Protein 5MNT (pdb70)

GO terms:
  GO:0039635 symbiont-mediated suppression of host peptidoglycan biosynthetic process (P, IDA)
  GO:0039640 viral release via suppression of host peptidoglycan biosynthetic process (P, IDA)
  GO:0039636 symbiont-mediated suppression of host cell wall biogenesis (P, IDA)
  GO:0044659 viral release from host cell by cytolysis (P, IMP)

Organism: Escherichia virus Qbeta (NCBI:txid39803)

Radius of gyration: 61.17 Å; Cα contacts (8 Å, |Δi|>4): 3006; chains: 4; bounding box: 203×213×91 Å

B-factor: mean 96.81, std 23.83, range [30.0, 213.88]

Nearest PDB structures (foldseek):
  5mnt-assembly3_C  TM=9.776E-01  e=1.736E-72  Qubevirus durum
  7nyd-assembly1_E  TM=1.630E-01  e=8.146E-01  Homo sapiens
  8a1d-assembly1_D  TM=1.381E-01  e=6.608E-01  Mus musculus
  7pag-assembly1_A  TM=1.571E-01  e=1.238E+00  Mus musculus
  5mnt-assembly3_C  TM=1.002E+00  e=6.779E-82  Qubevirus durum

Foldseek 3Di:
DPPDWQQWDQDPPGFTAGPCCCQFVNDKDKDQPDDQQKKWKAWDFLRDGDTDIDGADGRKIWIWHDDTDFDAFAQPHDTFHGWIWTATQWWKKFKFKWFWDDDDPSRTITMTIGRHMDTFHAPQDDDDVVVWLVVVLVCQVCVCVPCVVLVVVLLVLLLVLLVLVVLLLQLVVCVVVVPLVSNLVSLQVQDPDGDDDPPDDDSLVCSLPSCPVSLVVNLVSLVVSVVSLVVVQVSQKDKTWDKDKDKTKDWQDDDDPPQWIKIKIWIKIKMKMKIWGKWQQPRRPDPRVVLHDDPVLSNCLSCVSVPPDDPCSVPPPLCVVLVSLLSNLSSLLSSLSGLAHIATDKMKIKIWMGTDDMDMWMAGPNHTTDMDMDMDIDGITITIHMDRDDPSNDDDSNVVCVSVSVSSNVSSVVSVPRDD/DDPVDFDQWDADPVRFIFGPVCCQFPFDKDKDFDPPQQWKAKAWDFLNRGGRDIGGADDGWIWIWGDDGDWFALALLTDTFHGWIWTHTQWWKKFWFKWKWFDDPDSGTTTITMGGHMDTFHDCLDDDVCVVWVVVQVVCQVCVCVVCVVLLVVLLVLLLVLLVLLLLLLQLVVCVVVVDPVSNVVSLCVPVVDDDDDPDDDDSLVCSLPSCVVSLVVNLVSLVVNVVSLSVVLVVQKDKDKDKDKDKTKADFDDPPPLQWTKIWIWMKMKMKMKMWGKFAPPRRRPDGPPDRDDPVLSNCLSCVSVPDPDCCSVPPVLCVVLVSLLSVLVVLLSSLRRLHRIDTDWMKMKIWMGTDDIDMAIDSDHRRIDMDIDMDIDRITITIHTDDDDPDDHNDCNVVRVSSNVSSVVSSVSSVPRDD/DVVDWQQWDADDVRFIAGPVCLFFPADKDKDQPPPQQWKFKAWDFLNRGGTDIGGADRRWIWIWRDDGDHAALAPLRHTFHGWIWTGIQWWKKFKWKWWWDDPPPSRTIIMIMGRHMDTFHAPQDDDCVVVWVVVQVVCQVCVCVVCVVLVVVLLVLLLVLLVLLVLLQQLLVCLVVVVLVSNVVSLCVVVVDDPCPVDDDRSLVVSLVSCVVSLLVNLVSLVVNVVSLSVVQVVQKDKTKDKDKDKTWDWADCPPPAFKIKTWIFIKIKMKMKMWGKWQAPRRNPDGPVPDDDPVLSSCLSCQSVDPVNVCSVPPVQCSVLVSLLSNLVVLVSSLSGLAHIDTDWMKIKIWMGTDDIDMWMDGPPHTTDMDMDMDTDGITITMHIDDDPPDDHHDSSVVSVSSSVSSVVSSVSSVPGHD/DPDWQQWDADDVGFIFGPVCLFFPADKDKDFPPPQQWKFKAWAWLNRGGTDIGTADGPKIWIWHDDTDHDCLAPLGRHFHGWIWGGTPWWKWFKWKWWWFDDDPRTTIIIIMGGHMDTFHAPFDDDDLVVWLVVVVVCLVCVCVPCVVLLVVLLVLLLVLLVLVVLLQQLLVCLVVVNLVSNLVSLCVQDPNPPDDPDSPRSLVCSQVSCPSSLVVQLVSLVVSVVSLSVVQVVQKDKDKDKDKDKTWDWQDCPPPAFKIKTWIFIKIKMKMKMWGKWAQPARRVPGPPPDDDVVLSNCLSCVSVDPVDPCSVPPVLCVVLVSLLSNLVNLVSSLRGLHNIDTNWMKMKIWMGTDGMDMWMGGPNHTIDMDMDMGTDRTTITMHIDPDDSPDDHDCSVVSVSVSVSSVVSSVVSVPGDD

Secondary structure (DSSP, 8-state):
-TTS-SSEEE-TTS-EEE-HHHHHSPPPEEE---S--EEEEEEEESS-EEEEEEE------EEE--------SSTTPPPPP--EEEEESSEEEEEEEEEEEEETTTEEEEEEEESEEEEE--------HHHHHHHHHHHHHHHHHHHHHHHHHHHHHHHHHHHHHHHHHHHHHHHHHT-HHHHHHHHHTT-SS-----SS--HHHHHHHHTHHHHHHHHHHHHHHHHHHHHHHHTTEEEEEEEEEEEEEEEEE--STTS-EEEEEEEEEEEEEEEEEEEETTTTTT--TTTSPPHHHHHHHHHTTT-SS-THHHH-HHHHHHHHHHHHHHHHHHHHGGGTSEEEEEEEEEEEEEEEEEEEEEEETTEEEEEEEEEEEEE--EEEEE----TT----HHHHSHHHHHHHHHHHHHHHT---/--SSS-TTEEE-TTS-EEE-HHHHHSPPPEEE---S--EEEEEEEETTB--EEEEE------EEEPPP-----SSTT---PPPPEEEEESSEEEEEEEEEEEE-STT-EEEEEEEEEEEEE--------HHHHHHHHHHHHHHHHHHHHHHHHHHHHHHHHHHHHHHHHHHHHHHHHH--HHHHHHHHHTTT-S----SS---HHHHHHHHTHHHHHHHHHHHHHHHHHHHHHHGGGEEEEEE---EEEEEEEE-SSSSS--EEEEEEEEEEEEEEEEEEETTTTTT---TTPPPHHHHHHHHTTTT-SS-SHHHH-HHHHHHHHHHHHHHHHHHHHTTSTTEEEEEEEEEEEEEEEEEEEE--SSSS--EEEEEEEEEE--EEEEE-----SPPPP-HHHHHHHHHHHHHHHHHHHT---/-TTS-TTEEE-TTS-EEE-HHHHHSPPPEEE---S--EEEEEEEESS-EEEEEEE------EEEPPP-----SSTT---PPPPEEEEESEEEEEEEEEEEEE-SSS-EEEEEEEEEEEEEE-------HHHHHHHHHHHHHTHHHHHHHHHHHHHHHHHHHHHHHHHHHHHHHHHHHT-HHHHHHHHHHHH-S-----S---HHHHHHHHTHHHHHHHHHHHHHHHHHHHHHHTTSEEEEEEEEEEEEEEEEE-SSTTT-EEEEEEEEEEEEEEEEEEEETTTGGG--TTTSPPHHHHHHHHTSSS-TT---TTTSHHHHHHHHHHHHHHHHHHHHHTTTSEEEEEEEEEE--EEEEEEEEEEETTEEEEEEEEEEEEE--EEEEE----SS----HHHHHHHHHHHHHHHHHHHHS---/--S-TTEEEPTTS-EEE-HHHHHSPPPEEE---S--EEEEEEEESS-EEEEEEEPP----EEE--------SBTTB--PPP-EEEEESSEEEEEEEEEEE--SSS--EEEEEEEEEEEE--------HHHHHHHHHHHHHSHHHHHHHHHHHHHHHHHHHHHHHHHHHHHHHHHHHT-HHHHHHHHHTTTTT----S----HHHHHHHHSHHHHHHHHHHHHHHHHHHHHHHGGGEEEEEEEEEEEEEEEEE-SSTTT-EEEEEEEEEEEEEEEEEEEETTTGGG--SSSPPPHHHHHHHHTTTT-SS--HHHH-HHHHHHHHHHHHHHHHHHHHHTTTTEEEEEEEEEEEEEEEEEEEEEEETTEEEEEEEEEEEEE--EEEEE--SPPS-----HHHHHHHHHHHHHHHHHHHS---

Sequence (1680 aa):
SPKLPRGLRFGADNEILNDFQELWFPDLFIESSDTHPWYTLKGRVLNAHLDDRLPNVGGRQVRRTPHRVTVPIASSGLRPVTTVQYDPAALSFLLNARVDWDFGNGDSANLVINDFLFRTFAPKEFDFSNSLVPRYTQAFSAFNAKYGTMIGEGLETIKYLGLLLRRLREGYRAVKRGDLRALRRVIQSYHNGKWKPATAGNLWLEFRYGLMPLFYDIRDVMLDWQNRHDKIQRLLRFSVGHGEDYVVEFDNLYPAVAYFKLKGEITLERRHRHGISYANREGYAVFDNGSLRPVSDWKELATAFINPHEVAWELTPYSFVVDWFLNVGDILAQQGQLYHNIDIVDGFDRRDIRLKSFTIKGERNGRPVNVSASLSAVDLFYSRLHTSNLPFATLDLDTTFSSFKHVLDSIFLLTQRVKRGSPKLPRGLRFGADNEILNDFQELWFPDLFIESSDTHPWYTLKGRVLNAHLDDRLPNVGGRQVRRTPHRVTVPIASSGLRPVTTVQYDPAALSFLLNARVDWDFGNGDSANLVINDFLFRTFAPKEFDFSNSLVPRYTQAFSAFNAKYGTMIGEGLETIKYLGLLLRRLREGYRAVKRGDLRALRRVIQSYHNGKWKPATAGNLWLEFRYGLMPLFYDIRDVMLDWQNRHDKIQRLLRFSVGHGEDYVVEFDNLYPAVAYFKLKGEITLERRHRHGISYANREGYAVFDNGSLRPVSDWKELATAFINPHEVAWELTPYSFVVDWFLNVGDILAQQGQLYHNIDIVDGFDRRDIRLKSFTIKGERNGRPVNVSASLSAVDLFYSRLHTSNLPFATLDLDTTFSSFKHVLDSIFLLTQRVKRSPKLPRGLRFGADNEILNDFQELWFPDLFIESSDTHPWYTLKGRVLNAHLDDRLPNVGGRQVRRTPHRVTVPIASSGLRPVTTVQYDPAALSFLLNARVDWDFGNGDSANLVINDFLFRTFAPKEFDFSNSLVPRYTQAFSAFNAKYGTMIGEGLETIKYLGLLLRRLREGYRAVKRGDLRALRRVIQSYHNGKWKPATAGNLWLEFRYGLMPLFYDIRDVMLDWQNRHDKIQRLLRFSVGHGEDYVVEFDNLYPAVAYFKLKGEITLERRHRHGISYANREGYAVFDNGSLRPVSDWKELATAFINPHEVAWELTPYSFVVDWFLNVGDILAQQGQLYHNIDIVDGFDRRDIRLKSFTIKGERNGRPVNVSASLSAVDLFYSRLHTSNLPFATLDLDTTFSSFKHVLDSIFLLTQRVKRPKLPRGLRFGADNEILNDFQELWFPDLFIESSDTHPWYTLKGRVLNAHLDDRLPNVGGRQVRRTPHRVTVPIASSGLRPVTTVQYDPAALSFLLNARVDWDFGNGDSANLVINDFLFRTFAPKEFDFSNSLVPRYTQAFSAFNAKYGTMIGEGLETIKYLGLLLRRLREGYRAVKRGDLRALRRVIQSYHNGKWKPATAGNLWLEFRYGLMPLFYDIRDVMLDWQNRHDKIQRLLRFSVGHGEDYVVEFDNLYPAVAYFKLKGEITLERRHRHGISYANREGYAVFDNGSLRPVSDWKELATAFINPHEVAWELTPYSFVVDWFLNVGDILAQQGQLYHNIDIVDGFDRRDIRLKSFTIKGERNGRPVNVSASLSAVDLFYSRLHTSNLPFATLDLDTTFSSFKHVLDSIFLLTQRVKR

Solvent-accessible surface area: 82386 Å² total; per-residue (Å²): 73,128,187,38,75,109,0,21,95,78,15,101,125,112,26,72,5,9,27,39,127,34,0,28,128,10,118,80,96,85,52,65,66,80,75,61,68,111,12,37,1,121,13,154,2,75,157,52,134,26,93,69,154,44,91,19,90,36,66,22,97,1,118,78,11,22,159,19,66,8,16,34,12,11,16,76,15,116,135,6,34,28,7,35,29,48,24,1,63,25,0,0,0,15,1,53,2,106,0,48,18,126,49,60,164,62,38,44,5,67,0,50,0,55,51,17,8,11,60,11,141,7,5,57,156,22,93,16,52,122,33,5,39,74,118,3,67,127,33,3,81,42,1,81,85,133,60,35,113,60,10,30,93,0,17,109,14,0,95,91,0,8,92,1,0,111,98,0,41,96,0,5,131,1,1,60,107,0,30,8,150,9,0,17,155,24,2,33,86,40,4,113,35,186,47,81,68,57,62,42,12,20,16,26,50,5,0,29,17,0,0,8,21,0,0,28,57,0,44,79,14,0,45,55,0,21,86,62,6,46,91,0,38,145,20,6,148,23,58,14,13,39,30,87,75,74,83,11,110,9,65,83,19,113,0,1,119,72,93,5,57,0,82,1,68,0,48,0,40,33,68,5,65,19,1,8,28,14,16,9,119,90,17,68,54,86,31,52,39,69,73,38,67,88,90,60,44,7,94,108,15,0,24,22,1,6,48,1,30,49,112,20,16,75,56,55,1,10,26,34,0,5,56,6,0,64,48,0,0,65,12,0,20,45,16,0,68,11,3,66,39,16,55,29,5,3,2,37,42,32,40,10,5,88,58,89,88,45,74,33,120,8,69,25,156,63,128,111,14,105,34,76,36,59,24,53,38,34,1,40,9,63,4,48,75,25,37,53,97,19,109,89,37,94,29,82,4,47,94,39,0,65,55,2,52,143,20,0,39,57,6,52,108,3,0,88,133,10,130,152,75,26,137,169,32,74,108,0,19,72,62,15,98,131,101,30,76,5,3,17,31,113,27,0,24,130,12,109,75,93,97,46,67,63,71,77,60,62,105,19,26,3,102,30,128,10,60,138,53,118,72,114,52,157,54,100,14,42,43,73,21,103,0,111,84,10,19,164,21,65,28,18,23,5,12,26,59,34,14,126,3,39,18,10,35,26,43,21,7,68,27,0,2,0,18,2,60,3,160,2,55,3,133,100,43,144,67,32,58,3,73,11,40,0,50,54,19,11,19,69,9,170,4,14,70,133,15,90,16,57,116,34,6,51,71,98,5,79,121,40,19,87,44,7,111,88,125,60,24,110,51,15,40,93,0,29,116,12,0,120,92,0,3,84,0,0,121,67,0,35,81,0,1,79,0,1,58,113,0,31,7,142,19,0,48,145,7,4,59,55,24,7,115,34,186,48,155,62,107,22,48,14,21,14,21,45,8,0,19,24,1,0,3,16,0,0,17,45,0,42,71,14,0,45,58,0,13,76,48,6,61,111,0,20,165,18,2,157,32,72,14,18,66,34,81,76,86,85,21,129,9,112,84,18,98,3,13,140,74,95,2,36,1,61,9,60,1,43,0,21,31,60,6,95,16,1,3,15,1,5,15,113,124,34,46,28,80,42,65,27,75,103,76,63,82,107,56,32,6,102,116,17,0,30,24,0,3,47,2,47,50,111,14,15,79,69,67,1,8,28,33,0,5,52,9,0,74,50,0,0,63,10,0,31,51,18,0,78,16,0,64,32,3,45,37,13,2,2,40,29,44,40,10,5,112,54,97,72,60,42,34,114,4,75,46,96,75,196,18,26,76,40,78,23,74,28,57,30,38,2,47,2,67,5,52,79,24,31,87,132,37,124,32,98,50,45,78,0,47,102,56,0,34,45,1,22,131,18,1,63,58,2,52,92,12,0,73,149,5,131,167,72,143,174,38,70,116,0,19,93,57,14,97,130,102,29,85,2,1,32,36,104,30,0,42,130,22,108,85,95,87,48,70,72,74,71,60,70,110,12,35,6,96,26,83,2,65,140,44,155,41,116,63,163,42,92,21,73,51,60,17,91,0,104,89,13,29,155,18,58,20,18,35,1,9,26,43,40,7,128,5,26,20,8,38,28,47,28,1,60,24,0,0,0,20,0,57,5,106,0,43,10,104,58,65,119,64,31,16,3,48,0,42,0,46,56,20,5,13,55,12,146,8,8,55,159,18,89,22,59,124,44,6,48,67,128,2,77,123,37,14,91,43,8,105,90,140,62,28,116,57,16,29,95,0,31,111,24,0,98,98,0,1,90,1,0,94,96,0,34,97,0,0,76,0,5,86,154,46,57,42,195,26,0,34,150,12,0,53,62,39,19,136,36,140,11,129,8,90,70,86,31,66,35,25,29,0,0,26,0,0,0,19,35,0,2,36,47,2,30,74,17,0,55,50,0,21,90,63,12,61,106,1,16,173,19,5,140,29,60,11,1,50,26,75,76,78,82,10,137,11,65,94,17,106,0,1,112,83,79,4,37,0,70,7,80,0,36,0,43,24,64,2,67,21,0,12,15,4,5,16,118,138,33,55,45,91,28,52,37,74,82,66,68,73,89,60,40,2,105,114,24,1,29,19,8,7,26,16,14,55,57,20,6,87,87,57,20,72,23,29,1,2,60,9,0,56,47,0,0,69,6,0,43,60,6,4,57,10,0,66,27,5,53,21,7,2,1,45,32,44,49,11,6,106,49,120,60,60,65,32,114,8,56,36,134,67,151,108,14,94,29,82,30,77,21,63,42,36,1,37,8,69,5,51,82,30,44,51,99,103,116,35,93,41,53,82,1,39,90,61,1,24,44,2,41,110,26,2,64,46,3,52,100,2,0,72,131,2,115,174,153,180,33,67,108,0,19,106,72,6,99,137,108,34,83,4,9,34,41,116,45,0,21,117,18,116,69,86,91,43,71,73,73,66,58,69,112,16,57,6,121,22,85,0,71,128,46,146,36,104,65,162,53,91,17,73,34,74,13,94,0,108,54,3,21,146,28,84,23,33,37,14,14,24,47,23,115,107,5,37,24,6,39,28,53,29,2,67,27,0,0,0,14,0,51,3,120,0,37,5,111,37,86,112,79,30,33,3,58,1,52,0,62,56,23,7,8,61,10,140,9,7,49,149,14,98,24,62,138,39,8,58,75,123,7,60,126,47,16,90,42,13,109,92,140,77,35,110,48,19,36,83,0,34,127,14,0,116,100,0,6,69,2,4,132,91,0,24,99,0,0,70,1,7,70,141,51,48,47,207,31,0,24,194,16,0,50,76,40,29,147,48,108,8,141,20,115,77,58,49,73,30,30,45,0,0,24,1,0,0,18,26,0,3,45,54,0,34,74,16,0,53,48,0,15,84,53,9,36,113,0,10,118,17,13,116,36,65,18,15,49,36,80,73,90,72,10,130,10,61,98,18,110,2,2,133,84,75,3,40,0,82,13,83,0,36,0,31,36,59,6,68,20,0,6,28,8,4,14,124,142,26,53,44,96,45,42,45,75,77,63,65,76,73,58,46,2,112,125,22,1,26,22,3,15,26,3,23,54,44,16,21,89,82,67,18,67,28,25,0,10,63,8,2,72,44,0,0,65,10,0,33,57,12,4,93,15,0,56,37,7,48,41,18,5,2,32,39,52,58,10,5,87,46,121,60,46,86,33,143,5,59,28,129,69,137,103,11,73,35,81,30,67,27,65,42,35,2,34,5,56,1,48,81,31,34,90,124,137,28,203,32,69,38,87,4,45,100,62,2,38,34,0,42,124,16,1,60,58,9,68,91,27,1,89,118,12,153,174

Structure (mmCIF, N/CA/C/O backbone):
data_5MNT
#
_entry.id   5MNT
#
_cell.length_a   112.789
_cell.length_b   232.515
_cell.length_c   353.473
_cell.angle_alpha   90.00
_cell.angle_beta   90.00
_cell.angle_gamma   90.00
#
_symmetry.space_group_name_H-M   'C 2 2 21'
#
loop_
_atom_site.group_PDB
_atom_site.id
_atom_site.type_symbol
_atom_site.label_atom_id
_atom_site.label_alt_id
_atom_site.label_comp_id
_atom_site.label_asym_id
_atom_site.label_entity_id
_atom_site.label_seq_id
_atom_site.pdbx_PDB_ins_code
_atom_site.Cartn_x
_atom_site.Cartn_y
_atom_site.Cartn_z
_atom_site.occupancy
_atom_site.B_iso_or_equiv
_atom_site.auth_seq_id
_atom_site.auth_comp_id
_atom_site.auth_asym_id
_atom_site.auth_atom_id
_atom_site.pdbx_PDB_model_num
ATOM 1 N N . SER A 1 2 ? 45.072 -35.511 3.085 1.00 137.72 0 SER A N 1
ATOM 2 C CA . SER A 1 2 ? 45.839 -34.283 2.701 1.00 132.75 0 SER A CA 1
ATOM 3 C C . SER A 1 2 ? 46.865 -33.915 3.790 1.00 137.67 0 SER A C 1
ATOM 4 O O . SER A 1 2 ? 46.462 -33.741 4.950 1.00 128.59 0 SER A O 1
ATOM 7 N N . PRO A 1 3 ? 48.182 -33.805 3.432 1.00 138.63 1 PRO A N 1
ATOM 8 C CA . PRO A 1 3 ? 49.223 -33.379 4.386 1.00 125.41 1 PRO A CA 1
ATOM 9 C C . PRO A 1 3 ? 48.820 -32.219 5.289 1.00 113.19 1 PRO A C 1
ATOM 10 O O . PRO A 1 3 ? 48.043 -31.355 4.883 1.00 113.65 1 PRO A O 1
ATOM 14 N N . LYS A 1 4 ? 49.382 -32.220 6.493 1.00 102.07 2 LYS A N 1
ATOM 15 C CA . LYS A 1 4 ? 48.952 -31.389 7.629 1.00 102.86 2 LYS A CA 1
ATOM 16 C C . LYS A 1 4 ? 47.693 -31.875 8.343 1.00 103.03 2 LYS A C 1
ATOM 17 O O . LYS A 1 4 ? 47.351 -31.297 9.378 1.00 111.50 2 LYS A O 1
ATOM 23 N N . LEU A 1 5 ? 47.016 -32.914 7.832 1.00 100.44 3 LEU A N 1
ATOM 24 C CA . LEU A 1 5 ? 45.749 -33.382 8.420 1.00 98.96 3 LEU A CA 1
ATOM 25 C C . LEU A 1 5 ? 45.644 -34.906 8.490 1.00 90.28 3 LEU A C 1
ATOM 26 O O . LEU A 1 5 ? 46.196 -35.599 7.633 1.00 93.51 3 LEU A O 1
ATOM 31 N N . PRO A 1 6 ? 44.937 -35.435 9.515 1.00 83.05 4 PRO A N 1
ATOM 32 C CA . PRO A 1 6 ? 44.592 -36.849 9.536 1.00 85.28 4 PRO A CA 1
ATOM 33 C C . PRO A 1 6 ? 43.814 -37.319 8.319 1.00 87.95 4 PRO A C 1
ATOM 34 O O . PRO A 1 6 ? 43.417 -36.520 7.476 1.00 91.35 4 PRO A O 1
ATOM 38 N N . ARG A 1 7 ? 43.582 -38.619 8.258 1.00 90.84 5 ARG A N 1
ATOM 39 C CA . ARG A 1 7 ? 43.096 -39.250 7.046 1.00 94.87 5 ARG A CA 1
ATOM 40 C C . ARG A 1 7 ? 41.727 -38.684 6.650 1.00 99.58 5 ARG A C 1
ATOM 41 O O . ARG A 1 7 ? 41.525 -38.216 5.524 1.00 101.36 5 ARG A O 1
ATOM 49 N N . GLY A 1 8 ? 40.807 -38.680 7.603 1.00 104.96 6 GLY A N 1
ATOM 50 C CA . GLY A 1 8 ? 39.415 -38.348 7.318 1.00 107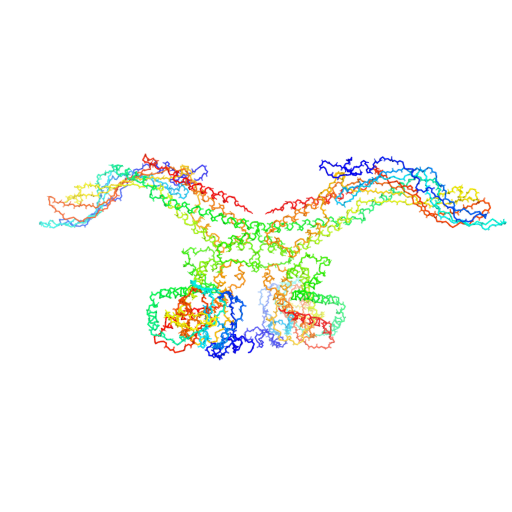.13 6 GLY A CA 1
ATOM 51 C C . GLY A 1 8 ? 39.129 -36.881 7.080 1.00 104.11 6 GLY A C 1
ATOM 52 O O . GLY A 1 8 ? 38.127 -36.554 6.446 1.00 102.93 6 GLY A O 1
ATOM 53 N N . LEU A 1 9 ? 39.998 -36.002 7.576 1.00 102.95 7 LEU A N 1
ATOM 54 C CA . LEU A 1 9 ? 39.808 -34.559 7.423 1.00 107.00 7 LEU A CA 1
ATOM 55 C C . LEU A 1 9 ? 40.416 -33.991 6.125 1.00 110.73 7 LEU A C 1
ATOM 56 O O . LEU A 1 9 ? 41.138 -34.690 5.403 1.00 114.69 7 LEU A O 1
ATOM 61 N N . ARG A 1 10 ? 40.070 -32.732 5.832 1.00 110.50 8 ARG A N 1
ATOM 62 C CA . ARG A 1 10 ? 40.554 -31.989 4.652 1.00 111.73 8 ARG A CA 1
ATOM 63 C C . ARG A 1 10 ? 40.339 -30.493 4.878 1.00 115.41 8 ARG A C 1
ATOM 64 O O . ARG A 1 10 ? 39.364 -30.107 5.522 1.00 118.28 8 ARG A O 1
ATOM 72 N N . PHE A 1 11 ? 41.236 -29.653 4.354 1.00 120.67 9 PHE A N 1
ATOM 73 C CA . PHE A 1 11 ? 41.072 -28.196 4.484 1.00 122.46 9 PHE A CA 1
ATOM 74 C C . PHE A 1 11 ? 39.993 -27.717 3.502 1.00 126.23 9 PHE A C 1
ATOM 75 O O . PHE A 1 11 ? 39.902 -28.219 2.377 1.00 129.05 9 PHE A O 1
ATOM 83 N N . GLY A 1 12 ? 39.171 -26.767 3.951 1.00 126.26 10 GLY A N 1
ATOM 84 C CA . GLY A 1 12 ? 38.082 -26.200 3.144 1.00 126.01 10 GLY A CA 1
ATOM 85 C C . GLY A 1 12 ? 38.524 -25.055 2.245 1.00 128.48 10 GLY A C 1
ATOM 86 O O . GLY A 1 12 ? 39.712 -24.908 1.950 1.00 126.29 10 GLY A O 1
ATOM 87 N N . ALA A 1 13 ? 37.558 -24.248 1.807 1.00 132.60 11 ALA A N 1
ATOM 88 C CA . ALA A 1 13 ? 37.834 -23.076 0.961 1.00 132.55 11 ALA A CA 1
ATOM 89 C C . ALA A 1 13 ? 38.545 -21.938 1.731 1.00 136.85 11 ALA A C 1
ATOM 90 O O . ALA A 1 13 ? 39.449 -21.300 1.184 1.00 134.08 11 ALA A O 1
ATOM 92 N N . ASP A 1 14 ? 38.128 -21.694 2.981 1.00 137.94 12 ASP A N 1
ATOM 93 C CA . ASP A 1 14 ? 38.803 -20.755 3.908 1.00 128.33 12 ASP A CA 1
ATOM 94 C C . ASP A 1 14 ? 39.537 -21.512 5.019 1.00 123.97 12 ASP A C 1
ATOM 95 O O . ASP A 1 14 ? 39.452 -21.146 6.195 1.00 119.55 12 ASP A O 1
ATOM 100 N N . ASN A 1 15 ? 40.263 -22.561 4.630 1.00 124.67 13 ASN A N 1
ATOM 101 C CA . ASN A 1 15 ? 41.031 -23.405 5.550 1.00 127.27 13 ASN A CA 1
ATOM 102 C C . ASN A 1 15 ? 40.260 -23.756 6.831 1.00 130.85 13 ASN A C 1
ATOM 103 O O . ASN A 1 15 ? 40.700 -23.476 7.951 1.00 135.99 13 ASN A O 1
ATOM 108 N N . GLU A 1 16 ? 39.084 -24.347 6.618 1.00 128.27 14 GLU A N 1
ATOM 109 C CA . GLU A 1 16 ? 38.239 -24.914 7.675 1.00 120.55 14 GLU A CA 1
ATOM 110 C C . GLU A 1 16 ? 38.599 -26.402 7.884 1.00 116.22 14 GLU A C 1
ATOM 111 O O . GLU A 1 16 ? 39.278 -26.997 7.054 1.00 114.83 14 GLU A O 1
ATOM 117 N N . ILE A 1 17 ? 38.125 -27.001 8.975 1.00 111.66 15 ILE A N 1
ATOM 118 C CA . ILE A 1 17 ? 38.370 -28.440 9.271 1.00 106.46 15 ILE A CA 1
ATOM 119 C C . ILE A 1 17 ? 37.265 -29.385 8.712 1.00 106.36 15 ILE A C 1
ATOM 120 O O . ILE A 1 17 ? 36.437 -29.912 9.469 1.00 98.42 15 ILE A O 1
ATOM 125 N N . LEU A 1 18 ? 37.274 -29.618 7.390 1.00 108.97 16 LEU A N 1
ATOM 126 C CA . LEU A 1 18 ? 36.190 -30.372 6.706 1.00 105.55 16 LEU A CA 1
ATOM 127 C C . LEU A 1 18 ? 36.492 -31.852 6.481 1.00 105.07 16 LEU A C 1
ATOM 128 O O . LEU A 1 18 ? 37.630 -32.232 6.213 1.00 112.61 16 LEU A O 1
ATOM 133 N N . ASN A 1 19 ? 35.441 -32.667 6.541 1.00 96.52 17 ASN A N 1
ATOM 134 C CA . ASN A 1 19 ? 35.548 -34.104 6.339 1.00 88.95 17 ASN A CA 1
ATOM 135 C C . ASN A 1 19 ? 35.815 -34.399 4.880 1.00 89.06 17 ASN A C 1
ATOM 136 O O . ASN A 1 19 ? 35.060 -33.954 4.016 1.00 92.05 17 ASN A O 1
ATOM 141 N N . ASP A 1 20 ? 36.903 -35.122 4.613 1.00 86.92 18 ASP A N 1
ATOM 142 C CA . ASP A 1 20 ? 37.212 -35.595 3.271 1.00 87.37 18 ASP A CA 1
ATOM 143 C C . ASP A 1 20 ? 36.265 -36.743 2.981 1.00 90.13 18 ASP A C 1
ATOM 144 O O . ASP A 1 20 ? 36.529 -37.888 3.352 1.00 92.18 18 ASP A O 1
ATOM 149 N N . PHE A 1 21 ? 35.150 -36.426 2.331 1.00 93.48 19 PHE A N 1
ATOM 150 C CA . PHE A 1 21 ? 34.127 -37.429 2.067 1.00 92.98 19 PHE A CA 1
ATOM 151 C C . PHE A 1 21 ? 34.599 -38.480 1.074 1.00 94.01 19 PHE A C 1
ATOM 152 O O . PHE A 1 21 ? 34.199 -39.636 1.192 1.00 102.85 19 PHE A O 1
ATOM 160 N N . GLN A 1 22 ? 35.471 -38.106 0.135 1.00 93.33 20 GLN A N 1
ATOM 161 C CA . GLN A 1 22 ? 36.017 -39.084 -0.816 1.00 99.16 20 GLN A CA 1
ATOM 162 C C . GLN A 1 22 ? 36.885 -40.146 -0.110 1.00 98.84 20 GLN A C 1
ATOM 163 O O . GLN A 1 22 ? 36.985 -41.278 -0.591 1.00 103.62 20 GLN A O 1
ATOM 169 N N . GLU A 1 23 ? 37.486 -39.783 1.027 1.00 95.13 21 GLU A N 1
ATOM 170 C CA . GLU A 1 23 ? 38.283 -40.715 1.837 1.00 92.81 21 GLU A CA 1
ATOM 171 C C . GLU A 1 23 ? 37.447 -41.521 2.834 1.00 88.27 21 GLU A C 1
ATOM 172 O O . GLU A 1 23 ? 37.713 -42.696 3.046 1.00 87.28 21 GLU A O 1
ATOM 178 N N . LEU A 1 24 ? 36.462 -40.885 3.462 1.00 86.92 22 LEU A N 1
ATOM 179 C CA . LEU A 1 24 ? 35.562 -41.580 4.392 1.00 84.27 22 LEU A CA 1
ATOM 180 C C . LEU A 1 24 ? 34.688 -42.596 3.700 1.00 84.93 22 LEU A C 1
ATOM 181 O O . LEU A 1 24 ? 34.538 -43.709 4.187 1.00 90.34 22 LEU A O 1
ATOM 186 N N . TRP A 1 25 ? 34.095 -42.190 2.580 1.00 84.31 23 TRP A N 1
ATOM 187 C CA . TRP A 1 25 ? 33.108 -43.004 1.890 1.00 83.04 23 TRP A CA 1
ATOM 188 C C . TRP A 1 25 ? 33.662 -43.955 0.835 1.00 83.49 23 TRP A C 1
ATOM 189 O O . TRP A 1 25 ? 33.133 -45.046 0.705 1.00 91.24 23 TRP A O 1
ATOM 200 N N . PHE A 1 26 ? 34.718 -43.590 0.108 1.00 82.25 24 PHE A N 1
ATOM 201 C CA . PHE A 1 26 ? 35.266 -44.491 -0.931 1.00 83.30 24 PHE A CA 1
ATOM 202 C C . PHE A 1 26 ? 36.761 -44.770 -0.753 1.00 78.33 24 PHE A C 1
ATOM 203 O O . PHE A 1 26 ? 37.540 -44.615 -1.696 1.00 79.95 24 PHE A O 1
ATOM 211 N N . PRO A 1 27 ? 37.161 -45.236 0.448 1.00 73.01 25 PRO A N 1
ATOM 212 C CA . PRO A 1 27 ? 38.578 -45.349 0.786 1.00 72.11 25 PRO A CA 1
ATOM 213 C C . PRO A 1 27 ? 39.270 -46.414 -0.022 1.00 71.52 25 PRO A C 1
ATOM 214 O O . PRO A 1 27 ? 38.616 -47.335 -0.504 1.00 71.16 25 PRO A O 1
ATOM 218 N N . ASP A 1 28 ? 40.583 -46.280 -0.162 1.00 74.98 26 ASP A N 1
ATOM 219 C CA . ASP A 1 28 ? 41.386 -47.299 -0.814 1.00 79.80 26 ASP A CA 1
ATOM 220 C C . ASP A 1 28 ? 41.556 -48.432 0.189 1.00 76.71 26 ASP A C 1
ATOM 221 O O . ASP A 1 28 ? 41.737 -48.189 1.386 1.00 72.04 26 ASP A O 1
ATOM 226 N N . LEU A 1 29 ? 41.464 -49.661 -0.314 1.00 78.18 27 LEU A N 1
ATOM 227 C CA . LEU A 1 29 ? 41.554 -50.881 0.495 1.00 79.05 27 LEU A CA 1
ATOM 228 C C . LEU A 1 29 ? 42.950 -51.486 0.392 1.00 77.15 27 LEU A C 1
ATOM 229 O O . LEU A 1 29 ? 43.439 -51.705 -0.711 1.00 85.13 27 LEU A O 1
ATOM 234 N N . PHE A 1 30 ? 43.576 -51.770 1.533 1.00 72.42 28 PHE A N 1
ATOM 235 C CA . PHE A 1 30 ? 44.851 -52.495 1.573 1.00 70.40 28 PHE A CA 1
ATOM 236 C C . PHE A 1 30 ? 44.634 -53.897 2.120 1.00 69.79 28 PHE A C 1
ATOM 237 O O . PHE A 1 30 ? 43.750 -54.101 2.949 1.00 74.68 28 PHE A O 1
ATOM 245 N N . ILE A 1 31 ? 45.441 -54.856 1.667 1.00 69.00 29 ILE A N 1
ATOM 246 C CA . ILE A 1 31 ? 45.339 -56.243 2.133 1.00 70.13 29 ILE A CA 1
ATOM 247 C C . ILE A 1 31 ? 46.288 -56.464 3.285 1.00 68.91 29 ILE A C 1
ATOM 248 O O . ILE A 1 31 ? 47.464 -56.153 3.157 1.00 73.31 29 ILE A O 1
ATOM 253 N N . GLU A 1 32 ? 45.794 -57.023 4.390 1.00 69.68 30 GLU A N 1
ATOM 254 C CA . GLU A 1 32 ? 46.647 -57.353 5.532 1.00 73.34 30 GLU A CA 1
ATOM 255 C C . GLU A 1 32 ? 46.780 -58.840 5.710 1.00 72.56 30 GLU A C 1
ATOM 256 O O . GLU A 1 32 ? 45.808 -59.516 6.028 1.00 73.04 30 GLU A O 1
ATOM 262 N N . SER A 1 33 ? 48.014 -59.316 5.569 1.00 74.06 31 SER A N 1
ATOM 263 C CA . SER A 1 33 ? 48.358 -60.730 5.677 1.00 71.85 31 SER A CA 1
ATOM 264 C C . SER A 1 33 ? 49.135 -61.051 6.943 1.00 69.79 31 SER A C 1
ATOM 265 O O . SER A 1 33 ? 49.567 -62.185 7.132 1.00 68.04 31 SER A O 1
ATOM 268 N N . SER A 1 34 ? 49.312 -60.052 7.797 1.00 71.86 32 SER A N 1
ATOM 269 C CA . SER A 1 34 ? 50.085 -60.179 9.018 1.00 75.17 32 SER A CA 1
ATOM 270 C C . SER A 1 34 ? 49.602 -61.386 9.860 1.00 73.93 32 SER A C 1
ATOM 271 O O . SER A 1 34 ? 48.443 -61.432 10.250 1.00 76.24 32 SER A O 1
ATOM 274 N N . ASP A 1 35 ? 50.481 -62.369 10.091 1.00 74.23 33 ASP A N 1
ATOM 275 C CA . ASP A 1 35 ? 50.143 -63.579 10.871 1.00 74.78 33 ASP A CA 1
ATOM 276 C C . ASP A 1 35 ? 50.013 -63.276 12.359 1.00 74.17 33 ASP A C 1
ATOM 277 O O . ASP A 1 35 ? 51.009 -63.221 13.087 1.00 74.95 33 ASP A O 1
ATOM 282 N N . THR A 1 36 ? 48.772 -63.120 12.797 1.00 72.55 34 THR A N 1
ATOM 283 C CA . THR A 1 36 ? 48.461 -62.647 14.129 1.00 72.46 34 THR A CA 1
ATOM 284 C C . THR A 1 36 ? 48.798 -63.629 15.246 1.00 71.24 34 THR A C 1
ATOM 285 O O . THR A 1 36 ? 49.236 -63.198 16.303 1.00 71.51 34 THR A O 1
ATOM 289 N N . HIS A 1 37 ? 48.566 -64.927 15.041 1.00 71.40 35 HIS A N 1
ATOM 290 C CA . HIS A 1 37 ? 48.776 -65.927 16.107 1.00 72.03 35 HIS A CA 1
ATOM 291 C C . HIS A 1 37 ? 49.642 -67.078 15.608 1.00 71.48 35 HIS A C 1
ATOM 292 O O . HIS A 1 37 ? 49.170 -68.206 15.527 1.00 72.48 35 HIS A O 1
ATOM 299 N N . PRO A 1 38 ? 50.936 -66.803 15.337 1.00 70.60 36 PRO A N 1
ATOM 300 C CA . PRO A 1 38 ? 51.830 -67.710 14.627 1.00 67.88 36 PRO A CA 1
ATOM 301 C C . PRO A 1 38 ? 52.160 -68.997 15.358 1.00 65.97 36 PRO A C 1
ATOM 302 O O . PRO A 1 38 ? 52.607 -69.927 14.709 1.00 64.05 36 PRO A O 1
ATOM 306 N N . TRP A 1 39 ? 51.935 -69.067 16.672 1.00 67.30 37 TRP A N 1
ATOM 307 C CA . TRP A 1 39 ? 52.221 -70.292 17.422 1.00 68.58 37 TRP A CA 1
ATOM 308 C C . TRP A 1 39 ? 51.040 -70.892 18.191 1.00 65.66 37 TRP A C 1
ATOM 309 O O . TRP A 1 39 ? 50.112 -70.194 18.605 1.00 61.49 37 TRP A O 1
ATOM 320 N N . TYR A 1 40 ? 51.129 -72.211 18.362 1.00 67.85 38 TYR A N 1
ATOM 321 C CA . TYR A 1 40 ? 50.195 -73.017 19.143 1.00 71.57 38 TYR A CA 1
ATOM 322 C C . TYR A 1 40 ? 50.945 -74.072 19.939 1.00 74.95 38 TYR A C 1
ATOM 323 O O . TYR A 1 40 ? 52.021 -74.498 19.533 1.00 79.58 38 TYR A O 1
ATOM 332 N N . THR A 1 41 ? 50.362 -74.502 21.054 1.00 78.50 39 THR A N 1
ATOM 333 C CA . THR A 1 41 ? 51.056 -75.370 22.007 1.00 82.68 39 THR A CA 1
ATOM 334 C C . THR A 1 41 ? 50.319 -76.673 22.299 1.00 90.37 39 THR A C 1
ATOM 335 O O . THR A 1 41 ? 49.091 -76.717 22.332 1.00 93.36 39 THR A O 1
ATOM 339 N N . LEU A 1 42 ? 51.106 -77.727 22.499 1.00 98.92 40 LEU A N 1
ATOM 340 C CA . LEU A 1 42 ? 50.652 -78.987 23.062 1.00 104.90 40 LEU A CA 1
ATOM 341 C C . LEU A 1 42 ? 51.394 -79.154 24.398 1.00 119.45 40 LEU A C 1
ATOM 342 O O . LEU A 1 42 ? 52.612 -78.925 24.450 1.00 131.25 40 LEU A O 1
ATOM 347 N N . LYS A 1 43 ? 50.679 -79.525 25.467 1.00 122.85 41 LYS A N 1
ATOM 348 C CA . LYS A 1 43 ? 51.295 -79.742 26.794 1.00 120.96 41 LYS A CA 1
ATOM 349 C C . LYS A 1 43 ? 50.595 -80.850 27.570 1.00 118.52 41 LYS A C 1
ATOM 350 O O . LYS A 1 43 ? 49.747 -80.582 28.431 1.00 114.15 41 LYS A O 1
ATOM 356 N N . GLY A 1 44 ? 50.965 -82.092 27.263 1.00 118.03 42 GLY A N 1
ATOM 357 C CA . GLY A 1 44 ? 50.377 -83.259 27.915 1.00 121.64 42 GLY A CA 1
ATOM 358 C C . GLY A 1 44 ? 51.167 -84.544 27.755 1.00 124.73 42 GLY A C 1
ATOM 359 O O . GLY A 1 44 ? 52.401 -84.523 27.748 1.00 127.89 42 GLY A O 1
ATOM 360 N N . ARG A 1 45 ? 50.441 -85.663 27.662 1.00 127.34 43 ARG A N 1
ATOM 361 C CA . ARG A 1 45 ? 51.018 -86.998 27.469 1.00 127.68 43 ARG A CA 1
ATOM 362 C C . ARG A 1 45 ? 50.178 -87.775 26.473 1.00 116.88 43 ARG A C 1
ATOM 363 O O . ARG A 1 45 ? 48.957 -87.692 26.500 1.00 104.80 43 ARG A O 1
ATOM 371 N N . VAL A 1 46 ? 50.848 -88.512 25.593 1.00 122.35 44 VAL A N 1
ATOM 372 C CA . VAL A 1 46 ? 50.197 -89.367 24.594 1.00 134.77 44 VAL A CA 1
ATOM 373 C C . VAL A 1 46 ? 50.990 -90.665 24.445 1.00 136.05 44 VAL A C 1
ATOM 374 O O . VAL A 1 46 ? 52.186 -90.632 24.154 1.00 145.46 44 VAL A O 1
ATOM 378 N N . LEU A 1 47 ? 50.327 -91.802 24.656 1.00 133.05 45 LEU A N 1
ATOM 379 C CA . LEU A 1 47 ? 50.946 -93.117 24.456 1.00 130.95 45 LEU A CA 1
ATOM 380 C C . LEU A 1 47 ? 52.324 -93.226 25.129 1.00 140.29 45 LEU A C 1
ATOM 381 O O . LEU A 1 47 ? 53.305 -93.683 24.519 1.00 136.23 45 LEU A O 1
ATOM 386 N N . ASN A 1 48 ? 52.379 -92.783 26.386 1.00 148.93 46 ASN A N 1
ATOM 387 C CA . ASN A 1 48 ? 53.619 -92.745 27.161 1.00 152.62 46 ASN A CA 1
ATOM 388 C C . ASN A 1 48 ? 54.751 -92.028 26.399 1.00 145.09 46 ASN A C 1
ATOM 389 O O . ASN A 1 48 ? 55.847 -92.564 26.205 1.00 137.96 46 ASN A O 1
ATOM 394 N N . ALA A 1 49 ? 54.435 -90.824 25.930 1.00 139.28 47 ALA A N 1
ATOM 395 C CA . ALA A 1 49 ? 55.417 -89.906 25.372 1.00 131.51 47 ALA A CA 1
ATOM 396 C C . ALA A 1 49 ? 55.055 -88.512 25.882 1.00 132.69 47 ALA A C 1
ATOM 397 O O . ALA A 1 49 ? 54.099 -87.895 25.407 1.00 138.86 47 ALA A O 1
ATOM 399 N N . HIS A 1 50 ? 55.792 -88.042 26.886 1.00 131.98 48 HIS A N 1
ATOM 400 C CA . HIS A 1 50 ? 55.555 -86.725 27.461 1.00 131.03 48 HIS A CA 1
ATOM 401 C C . HIS A 1 50 ? 55.988 -85.654 26.468 1.00 128.27 48 HIS A C 1
ATOM 402 O O . HIS A 1 50 ? 57.180 -85.495 26.209 1.00 132.09 48 HIS A O 1
ATOM 409 N N . LEU A 1 51 ? 55.020 -84.930 25.913 1.00 123.78 49 LEU A N 1
ATOM 410 C CA . LEU A 1 51 ? 55.315 -83.853 24.969 1.00 117.50 49 LEU A CA 1
ATOM 411 C C . LEU A 1 51 ? 55.049 -82.497 25.620 1.00 109.61 49 LEU A C 1
ATOM 412 O O . LEU A 1 51 ? 54.147 -82.343 26.446 1.00 104.55 49 LEU A O 1
ATOM 417 N N . ASP A 1 52 ? 55.898 -81.539 25.275 1.00 107.25 50 ASP A N 1
ATOM 418 C CA . ASP A 1 52 ? 55.700 -80.132 25.594 1.00 106.61 50 ASP A CA 1
ATOM 419 C C . ASP A 1 52 ? 56.305 -79.397 24.409 1.00 110.95 50 ASP A C 1
ATOM 420 O O . ASP A 1 52 ? 57.453 -78.931 24.460 1.00 119.74 50 ASP A O 1
ATOM 425 N N . ASP A 1 53 ? 55.542 -79.360 23.320 1.00 108.85 51 ASP A N 1
ATOM 426 C CA . ASP A 1 53 ? 55.992 -78.754 22.071 1.00 104.59 51 ASP A CA 1
ATOM 427 C C . ASP A 1 53 ? 55.367 -77.363 21.885 1.00 100.38 51 ASP A C 1
ATOM 428 O O . ASP A 1 53 ? 54.475 -76.949 22.648 1.00 100.69 51 ASP A O 1
ATOM 433 N N . ARG A 1 54 ? 55.894 -76.637 20.899 1.00 90.86 52 ARG A N 1
ATOM 434 C CA . ARG A 1 54 ? 55.331 -75.369 20.441 1.00 82.87 52 ARG A CA 1
ATOM 435 C C . ARG A 1 54 ? 55.448 -75.330 18.920 1.00 79.51 52 ARG A C 1
ATOM 436 O O . ARG A 1 54 ? 56.555 -75.300 18.376 1.00 80.85 52 ARG A O 1
ATOM 444 N N . LEU A 1 55 ? 54.296 -75.328 18.250 1.00 76.89 53 LEU A N 1
ATOM 445 C CA . LEU A 1 55 ? 54.210 -75.572 16.813 1.00 73.45 53 LEU A CA 1
ATOM 446 C C . LEU A 1 55 ? 53.585 -74.417 16.075 1.00 69.16 53 LEU A C 1
ATOM 447 O O . LEU A 1 55 ? 52.776 -73.681 16.637 1.00 68.62 53 LEU A O 1
ATOM 452 N N . PRO A 1 56 ? 53.940 -74.268 14.793 1.00 66.83 54 PRO A N 1
ATOM 453 C CA . PRO A 1 56 ? 53.350 -73.223 13.992 1.00 65.95 54 PRO A CA 1
ATOM 454 C C . PRO A 1 56 ? 51.976 -73.624 13.498 1.00 63.11 54 PRO A C 1
ATOM 455 O O . PRO A 1 56 ? 51.809 -74.778 13.082 1.00 63.93 54 PRO A O 1
ATOM 459 N N . ASN A 1 57 ? 51.015 -72.695 13.544 1.00 60.72 55 ASN A N 1
ATOM 460 C CA . ASN A 1 57 ? 49.691 -72.929 12.916 1.00 63.54 55 ASN A CA 1
ATOM 461 C C . ASN A 1 57 ? 49.635 -72.203 11.578 1.00 63.42 55 ASN A C 1
ATOM 462 O O . ASN A 1 57 ? 50.593 -71.534 11.190 1.00 55.69 55 ASN A O 1
ATOM 467 N N . VAL A 1 58 ? 48.511 -72.368 10.886 1.00 69.34 56 VAL A N 1
ATOM 468 C CA . VAL A 1 58 ? 48.344 -71.969 9.489 1.00 71.49 56 VAL A CA 1
ATOM 469 C C . VAL A 1 58 ? 48.631 -70.478 9.266 1.00 69.18 56 VAL A C 1
ATOM 470 O O . VAL A 1 58 ? 48.409 -69.663 10.149 1.00 73.14 56 VAL A O 1
ATOM 474 N N . GLY A 1 59 ? 49.139 -70.131 8.092 1.00 68.28 57 GLY A N 1
ATOM 475 C CA . GLY A 1 59 ? 49.384 -68.741 7.744 1.00 70.75 57 GLY A CA 1
ATOM 476 C C . GLY A 1 59 ? 48.609 -68.378 6.501 1.00 74.16 57 GLY A C 1
ATOM 477 O O . GLY A 1 59 ? 47.615 -69.032 6.147 1.00 72.82 57 GLY A O 1
ATOM 478 N N . GLY A 1 60 ? 49.085 -67.340 5.821 1.00 76.10 58 GLY A N 1
ATOM 479 C CA . GLY A 1 60 ? 48.411 -66.832 4.643 1.00 72.60 58 GLY A CA 1
ATOM 480 C C . GLY A 1 60 ? 47.056 -66.252 4.989 1.00 69.56 58 GLY A C 1
ATOM 481 O O . GLY A 1 60 ? 46.104 -66.446 4.253 1.00 66.82 58 GLY A O 1
ATOM 482 N N . ARG A 1 61 ? 46.958 -65.565 6.131 1.00 70.90 59 ARG A N 1
ATOM 483 C CA . ARG A 1 61 ? 45.873 -64.604 6.340 1.00 70.94 59 ARG A CA 1
ATOM 484 C C . ARG A 1 61 ? 45.865 -63.700 5.122 1.00 71.53 59 ARG A C 1
ATOM 485 O O . ARG A 1 61 ? 46.912 -63.413 4.523 1.00 73.98 59 ARG A O 1
ATOM 493 N N . GLN A 1 62 ? 44.675 -63.291 4.730 1.00 73.13 60 GLN A N 1
ATOM 494 C CA . GLN A 1 62 ? 44.523 -62.323 3.663 1.00 75.32 60 GLN A CA 1
ATOM 495 C C . GLN A 1 62 ? 43.217 -61.601 3.967 1.00 72.09 60 GLN A C 1
ATOM 496 O O . GLN A 1 62 ? 42.130 -62.170 3.809 1.00 72.87 60 GLN A O 1
ATOM 502 N N . VAL A 1 63 ? 43.337 -60.370 4.465 1.00 67.40 61 VAL A N 1
ATOM 503 C CA . VAL A 1 63 ? 42.187 -59.588 4.912 1.00 65.24 61 VAL A CA 1
ATOM 504 C C . VAL A 1 63 ? 42.198 -58.195 4.263 1.00 67.77 61 VAL A C 1
ATOM 505 O O . VAL A 1 63 ? 43.072 -57.370 4.535 1.00 67.19 61 VAL A O 1
ATOM 509 N N . ARG A 1 64 ? 41.210 -57.969 3.397 1.00 71.10 62 ARG A N 1
ATOM 510 C CA . ARG A 1 64 ? 40.988 -56.703 2.706 1.00 73.62 62 ARG A CA 1
ATOM 511 C C . ARG A 1 64 ? 40.364 -55.778 3.725 1.00 71.41 62 ARG A C 1
ATOM 512 O O . ARG A 1 64 ? 39.340 -56.127 4.301 1.00 73.13 62 ARG A O 1
ATOM 520 N N . ARG A 1 65 ? 40.963 -54.619 3.978 1.00 70.61 63 ARG A N 1
ATOM 521 C CA . ARG A 1 65 ? 40.404 -53.717 4.991 1.00 73.11 63 ARG A CA 1
ATOM 522 C C . ARG A 1 65 ? 40.747 -52.231 4.802 1.00 71.66 63 ARG A C 1
ATOM 523 O O . ARG A 1 65 ? 41.597 -51.887 3.988 1.00 79.90 63 ARG A O 1
ATOM 531 N N . THR A 1 66 ? 40.065 -51.363 5.548 1.00 66.38 64 THR A N 1
ATOM 532 C CA . THR A 1 66 ? 40.144 -49.920 5.346 1.00 64.49 64 THR A CA 1
ATOM 533 C C . THR A 1 66 ? 40.997 -49.249 6.403 1.00 66.85 64 THR A C 1
ATOM 534 O O . THR A 1 66 ? 40.963 -49.661 7.560 1.00 70.79 64 THR A O 1
ATOM 538 N N . PRO A 1 67 ? 41.707 -48.173 6.031 1.00 69.24 65 PRO A N 1
ATOM 539 C CA . PRO A 1 67 ? 42.614 -47.443 6.926 1.00 72.70 65 PRO A CA 1
ATOM 540 C C . PRO A 1 67 ? 41.891 -46.550 7.912 1.00 74.50 65 PRO A C 1
ATOM 541 O O . PRO A 1 67 ? 40.879 -45.949 7.552 1.00 71.79 65 PRO A O 1
ATOM 545 N N . HIS A 1 68 ? 42.419 -46.432 9.130 1.00 82.83 66 HIS A N 1
ATOM 546 C CA . HIS A 1 68 ? 41.710 -45.694 10.167 1.00 92.96 66 HIS A CA 1
ATOM 547 C C . HIS A 1 68 ? 41.689 -44.212 9.839 1.00 88.56 66 HIS A C 1
ATOM 548 O O . HIS A 1 68 ? 42.743 -43.620 9.624 1.00 88.00 66 HIS A O 1
ATOM 555 N N . ARG A 1 69 ? 40.478 -43.645 9.807 1.00 85.04 67 ARG A N 1
ATOM 556 C CA . ARG A 1 69 ? 40.232 -42.229 9.527 1.00 82.07 67 ARG A CA 1
ATOM 557 C C . ARG A 1 69 ? 39.471 -41.597 10.679 1.00 80.62 67 ARG A C 1
ATOM 558 O O . ARG A 1 69 ? 39.048 -42.292 11.604 1.00 79.02 67 ARG A O 1
ATOM 566 N N . VAL A 1 70 ? 39.297 -40.279 10.618 1.00 82.60 68 VAL A N 1
ATOM 567 C CA . VAL A 1 70 ? 38.587 -39.544 11.651 1.00 89.19 68 VAL A CA 1
ATOM 568 C C . VAL A 1 70 ? 37.701 -38.420 11.076 1.00 88.71 68 VAL A C 1
ATOM 569 O O . VAL A 1 70 ? 38.015 -37.824 10.046 1.00 83.14 68 VAL A O 1
ATOM 573 N N . THR A 1 71 ? 36.599 -38.137 11.775 1.00 90.68 69 THR A N 1
ATOM 574 C CA . THR A 1 71 ? 35.587 -37.173 11.333 1.00 93.04 69 THR A CA 1
ATOM 575 C C . THR A 1 71 ? 35.241 -36.029 12.301 1.00 95.00 69 THR A C 1
ATOM 576 O O . THR A 1 71 ? 35.498 -36.100 13.503 1.00 88.25 69 THR A O 1
ATOM 580 N N . VAL A 1 72 ? 34.662 -34.976 11.723 1.00 99.77 70 VAL A N 1
ATOM 581 C CA . VAL A 1 72 ? 34.061 -33.838 12.419 1.00 109.99 70 VAL A CA 1
ATOM 582 C C . VAL A 1 72 ? 32.571 -33.823 12.023 1.00 107.91 70 VAL A C 1
ATOM 583 O O . VAL A 1 72 ? 32.242 -34.264 10.925 1.00 106.36 70 VAL A O 1
ATOM 587 N N . PRO A 1 73 ? 31.667 -33.333 12.907 1.00 105.56 71 PRO A N 1
ATOM 588 C CA . PRO A 1 73 ? 30.209 -33.223 12.646 1.00 108.05 71 PRO A CA 1
ATOM 589 C C . PRO A 1 73 ? 29.729 -32.640 11.287 1.00 109.65 71 PRO A C 1
ATOM 590 O O . PRO A 1 73 ? 30.487 -31.915 10.639 1.00 97.89 71 PRO A O 1
ATOM 594 N N . ILE A 1 74 ? 28.478 -32.954 10.895 1.00 121.41 72 ILE A N 1
ATOM 595 C CA . ILE A 1 74 ? 27.889 -32.564 9.564 1.00 141.92 72 ILE A CA 1
ATOM 596 C C . ILE A 1 74 ? 26.617 -31.656 9.543 1.00 154.33 72 ILE A C 1
ATOM 597 O O . ILE A 1 74 ? 26.099 -31.316 8.464 1.00 149.87 72 ILE A O 1
ATOM 602 N N . ALA A 1 75 ? 26.115 -31.279 10.717 1.00 161.81 73 ALA A N 1
ATOM 603 C CA . ALA A 1 75 ? 24.977 -30.348 10.837 1.00 156.68 73 ALA A CA 1
ATOM 604 C C . ALA A 1 75 ? 25.018 -29.729 12.244 1.00 155.27 73 ALA A C 1
ATOM 605 O O . ALA A 1 75 ? 25.804 -30.179 13.086 1.00 149.84 73 ALA A O 1
ATOM 607 N N . SER A 1 76 ? 24.211 -28.692 12.495 1.00 149.44 74 SER A N 1
ATOM 608 C CA . SER A 1 76 ? 24.194 -28.027 13.817 1.00 141.78 74 SER A CA 1
ATOM 609 C C . SER A 1 76 ? 23.875 -29.054 14.920 1.00 142.86 74 SER A C 1
ATOM 610 O O . SER A 1 76 ? 22.800 -29.654 14.924 1.00 145.80 74 SER A O 1
ATOM 613 N N . SER A 1 77 ? 24.824 -29.254 15.839 1.00 140.09 75 SER A N 1
ATOM 614 C CA . SER A 1 77 ? 24.821 -30.398 16.765 1.00 134.54 75 SER A CA 1
ATOM 615 C C . SER A 1 77 ? 24.516 -31.692 15.997 1.00 126.29 75 SER A C 1
ATOM 616 O O . SER A 1 77 ? 23.662 -32.492 16.383 1.00 115.31 75 SER A O 1
ATOM 619 N N . GLY A 1 78 ? 25.223 -31.860 14.885 1.00 123.15 76 GLY A N 1
ATOM 620 C CA . GLY A 1 78 ? 25.058 -33.010 14.025 1.00 125.44 76 GLY A CA 1
ATOM 621 C C . GLY A 1 78 ? 26.012 -34.069 14.504 1.00 125.75 76 GLY A C 1
ATOM 622 O O . GLY A 1 78 ? 27.146 -33.771 14.875 1.00 118.87 76 GLY A O 1
ATOM 623 N N . LEU A 1 79 ? 25.542 -35.310 14.523 1.00 132.22 77 LEU A N 1
ATOM 624 C CA . LEU A 1 79 ? 26.420 -36.427 14.798 1.00 131.10 77 LEU A CA 1
ATOM 625 C C . LEU A 1 79 ? 27.299 -36.606 13.572 1.00 117.93 77 LEU A C 1
ATOM 626 O O . LEU A 1 79 ? 27.027 -36.074 12.480 1.00 101.75 77 LEU A O 1
ATOM 631 N N . ARG A 1 80 ? 28.359 -37.366 13.788 1.00 107.80 78 ARG A N 1
ATOM 632 C CA . ARG A 1 80 ? 29.428 -37.516 12.825 1.00 100.34 78 ARG A CA 1
ATOM 633 C C . ARG A 1 80 ? 28.905 -38.336 11.656 1.00 89.81 78 ARG A C 1
ATOM 634 O O . ARG A 1 80 ? 28.002 -39.139 11.844 1.00 92.68 78 ARG A O 1
ATOM 642 N N . PRO A 1 81 ? 29.452 -38.137 10.444 1.00 80.85 79 PRO A N 1
ATOM 643 C CA . PRO A 1 81 ? 28.933 -38.900 9.326 1.00 79.65 79 PRO A CA 1
ATOM 644 C C . PRO A 1 81 ? 29.408 -40.340 9.383 1.00 78.74 79 PRO A C 1
ATOM 645 O O . PRO A 1 81 ? 30.440 -40.650 9.985 1.00 78.40 79 PRO A O 1
ATOM 649 N N . VAL A 1 82 ? 28.638 -41.212 8.761 1.00 79.15 80 VAL A N 1
ATOM 650 C CA . VAL A 1 82 ? 28.997 -42.611 8.666 1.00 82.50 80 VAL A CA 1
ATOM 651 C C . VAL A 1 82 ? 30.254 -42.761 7.823 1.00 84.15 80 VAL A C 1
ATOM 652 O O . VAL A 1 82 ? 30.389 -42.081 6.811 1.00 93.41 80 VAL A O 1
ATOM 656 N N . THR A 1 83 ? 31.163 -43.636 8.256 1.00 78.92 81 THR A N 1
ATOM 657 C CA . THR A 1 83 ? 32.399 -43.934 7.519 1.00 74.20 81 THR A CA 1
ATOM 658 C C . THR A 1 83 ? 32.325 -45.320 6.924 1.00 69.46 81 THR A C 1
ATOM 659 O O . THR A 1 83 ? 31.908 -46.252 7.593 1.00 69.17 81 THR A O 1
ATOM 663 N N . THR A 1 84 ? 32.753 -45.463 5.676 1.00 68.03 82 THR A N 1
ATOM 664 C CA . THR A 1 84 ? 32.821 -46.774 5.039 1.00 64.45 82 THR A CA 1
ATOM 665 C C . THR A 1 84 ? 33.917 -47.585 5.676 1.00 63.71 82 THR A C 1
ATOM 666 O O . THR A 1 84 ? 35.056 -47.140 5.749 1.00 63.57 82 THR A O 1
ATOM 670 N N . VAL A 1 85 ? 33.570 -48.783 6.112 1.00 64.47 83 VAL A N 1
ATOM 671 C CA . VAL A 1 85 ? 34.495 -49.638 6.830 1.00 64.93 83 VAL A CA 1
ATOM 672 C C . VAL A 1 85 ? 34.489 -50.994 6.166 1.00 65.05 83 VAL A C 1
ATOM 673 O O . VAL A 1 85 ? 33.479 -51.435 5.625 1.00 69.43 83 VAL A O 1
ATOM 677 N N . GLN A 1 86 ? 35.630 -51.651 6.208 1.00 64.60 84 GLN A N 1
ATOM 678 C CA . GLN A 1 86 ? 35.755 -52.950 5.606 1.00 70.18 84 GLN A CA 1
ATOM 679 C C . GLN A 1 86 ? 36.692 -53.811 6.449 1.00 69.61 84 GLN A C 1
ATOM 680 O O . GLN A 1 86 ? 37.755 -53.360 6.868 1.00 74.29 84 GLN A O 1
ATOM 686 N N . TYR A 1 87 ? 36.272 -55.039 6.717 1.00 66.13 85 TYR A N 1
ATOM 687 C CA . TYR A 1 87 ? 37.140 -56.066 7.268 1.00 62.84 85 TYR A CA 1
ATOM 688 C C . TYR A 1 87 ? 36.615 -57.366 6.687 1.00 61.94 85 TYR A C 1
ATOM 689 O O . TYR A 1 87 ? 35.662 -57.950 7.193 1.00 61.49 85 TYR A O 1
ATOM 698 N N . ASP A 1 88 ? 37.234 -57.779 5.590 1.00 64.04 86 ASP A N 1
ATOM 699 C CA . ASP A 1 88 ? 36.720 -58.819 4.707 1.00 63.98 86 ASP A CA 1
ATOM 700 C C . ASP A 1 88 ? 37.841 -59.840 4.525 1.00 60.58 86 ASP A C 1
ATOM 701 O O . ASP A 1 88 ? 38.761 -59.615 3.743 1.00 60.43 86 ASP A O 1
ATOM 706 N N . PRO A 1 89 ? 37.777 -60.958 5.261 1.00 58.46 87 PRO A N 1
ATOM 707 C CA . PRO A 1 89 ? 38.763 -62.012 5.093 1.00 58.61 87 PRO A CA 1
ATOM 708 C C . PRO A 1 89 ? 38.431 -62.963 3.966 1.00 57.59 87 PRO A C 1
ATOM 709 O O . PRO A 1 89 ? 37.273 -63.097 3.578 1.00 55.36 87 PRO A O 1
ATOM 713 N N . ALA A 1 90 ? 39.465 -63.631 3.470 1.00 58.31 88 ALA A N 1
ATOM 714 C CA . ALA A 1 90 ? 39.299 -64.707 2.509 1.00 59.33 88 ALA A CA 1
ATOM 715 C C . ALA A 1 90 ? 38.623 -65.886 3.185 1.00 58.53 88 ALA A C 1
ATOM 716 O O . ALA A 1 90 ? 37.890 -66.633 2.539 1.00 59.96 88 ALA A O 1
ATOM 718 N N . ALA A 1 91 ? 38.894 -66.054 4.478 1.00 56.89 89 ALA A N 1
ATOM 719 C CA . ALA A 1 91 ? 38.277 -67.109 5.267 1.00 58.24 89 ALA A CA 1
ATOM 720 C C . ALA A 1 91 ? 38.309 -66.775 6.762 1.00 57.62 89 ALA A C 1
ATOM 721 O O . ALA A 1 91 ? 39.218 -66.081 7.230 1.00 56.86 89 ALA A O 1
ATOM 723 N N . LEU A 1 92 ? 37.323 -67.296 7.497 1.00 56.97 90 LEU A N 1
ATOM 724 C CA . LEU A 1 92 ? 37.154 -66.987 8.916 1.00 58.83 90 LEU A CA 1
ATOM 725 C C . LEU A 1 92 ? 38.143 -67.806 9.717 1.00 62.79 90 LEU A C 1
ATOM 726 O O . LEU A 1 92 ? 38.257 -68.992 9.473 1.00 66.05 90 LEU A O 1
ATOM 731 N N . SER A 1 93 ? 38.815 -67.186 10.687 1.00 65.66 91 SER A N 1
ATOM 732 C CA . SER A 1 93 ? 39.896 -67.824 11.448 1.00 68.70 91 SER A CA 1
ATOM 733 C C . SER A 1 93 ? 39.388 -67.960 12.864 1.00 68.24 91 SER A C 1
ATOM 734 O O . SER A 1 93 ? 38.770 -67.029 13.361 1.00 66.51 91 SER A O 1
ATOM 737 N N . PHE A 1 94 ? 39.646 -69.105 13.507 1.00 73.49 92 PHE A N 1
ATOM 738 C CA . PHE A 1 94 ? 39.279 -69.347 14.924 1.00 74.04 92 PHE A CA 1
ATOM 739 C C . PHE A 1 94 ? 40.407 -69.981 15.726 1.00 73.66 92 PHE A C 1
ATOM 740 O O . PHE A 1 94 ? 41.125 -70.826 15.219 1.00 74.96 92 PHE A O 1
ATOM 748 N N . LEU A 1 95 ? 40.492 -69.611 16.998 1.00 73.21 93 LEU A N 1
ATOM 749 C CA . LEU A 1 95 ? 41.480 -70.142 17.933 1.00 75.91 93 LEU A CA 1
ATOM 750 C C . LEU A 1 95 ? 40.893 -71.172 18.903 1.00 79.85 93 LEU A C 1
ATOM 751 O O . LEU A 1 95 ? 39.989 -70.853 19.681 1.00 79.82 93 LEU A O 1
ATOM 756 N N . LEU A 1 96 ? 41.462 -72.378 18.897 1.00 83.89 94 LEU A N 1
ATOM 757 C CA . LEU A 1 96 ? 41.004 -73.489 19.728 1.00 84.39 94 LEU A CA 1
ATOM 758 C C . LEU A 1 96 ? 41.887 -73.704 20.950 1.00 84.89 94 LEU A C 1
ATOM 759 O O . LEU A 1 96 ? 43.099 -73.865 20.811 1.00 87.03 94 LEU A O 1
ATOM 764 N N . ASN A 1 97 ? 41.268 -73.734 22.130 1.00 88.85 95 ASN A N 1
ATOM 765 C CA . ASN A 1 97 ? 41.938 -74.056 23.396 1.00 93.31 95 ASN A CA 1
ATOM 766 C C . ASN A 1 97 ? 41.286 -75.320 23.945 1.00 95.95 95 ASN A C 1
ATOM 767 O O . ASN A 1 97 ? 40.325 -75.244 24.718 1.00 110.81 95 ASN A O 1
ATOM 772 N N . ALA A 1 98 ? 41.805 -76.479 23.550 1.00 94.60 96 ALA A N 1
ATOM 773 C CA . ALA A 1 98 ? 41.145 -77.749 23.836 1.00 95.44 96 ALA A CA 1
ATOM 774 C C . ALA A 1 98 ? 41.895 -78.622 24.838 1.00 99.85 96 ALA A C 1
ATOM 775 O O . ALA A 1 98 ? 43.105 -78.512 24.994 1.00 108.95 96 ALA A O 1
ATOM 777 N N . ARG A 1 99 ? 41.130 -79.464 25.528 1.00 102.98 97 ARG A N 1
ATOM 778 C CA . ARG A 1 99 ? 41.626 -80.577 26.329 1.00 101.54 97 ARG A CA 1
ATOM 779 C C . ARG A 1 99 ? 41.057 -81.822 25.676 1.00 98.52 97 ARG A C 1
ATOM 780 O O . ARG A 1 99 ? 39.842 -82.018 25.669 1.00 102.30 97 ARG A O 1
ATOM 788 N N . VAL A 1 100 ? 41.921 -82.655 25.120 1.00 97.71 98 VAL A N 1
ATOM 789 C CA . VAL A 1 100 ? 41.492 -83.950 24.610 1.00 107.32 98 VAL A CA 1
ATOM 790 C C . VAL A 1 100 ? 42.054 -84.992 25.587 1.00 117.45 98 VAL A C 1
ATOM 791 O O . VAL A 1 100 ? 43.228 -84.921 25.958 1.00 120.03 98 VAL A O 1
ATOM 795 N N . ASP A 1 101 ? 41.190 -85.908 26.045 1.00 129.10 99 ASP A N 1
ATOM 796 C CA . ASP A 1 101 ? 41.549 -86.945 27.032 1.00 130.06 99 ASP A CA 1
ATOM 797 C C . ASP A 1 101 ? 40.797 -88.257 26.775 1.00 134.00 99 ASP A C 1
ATOM 798 O O . ASP A 1 101 ? 39.657 -88.241 26.320 1.00 127.88 99 ASP A O 1
ATOM 803 N N . TRP A 1 102 ? 41.462 -89.383 27.024 1.00 144.77 100 TRP A N 1
ATOM 804 C CA . TRP A 1 102 ? 40.855 -90.712 26.869 1.00 155.94 100 TRP A CA 1
ATOM 805 C C . TRP A 1 102 ? 41.734 -91.779 27.514 1.00 161.81 100 TRP A C 1
ATOM 806 O O . TRP A 1 102 ? 42.958 -91.640 27.549 1.00 169.93 100 TRP A O 1
ATOM 817 N N . ASP A 1 103 ? 41.104 -92.843 28.006 1.00 162.38 101 ASP A N 1
ATOM 818 C CA . ASP A 1 103 ? 41.819 -93.975 28.593 1.00 158.26 101 ASP A CA 1
ATOM 819 C C . ASP A 1 103 ? 41.144 -95.268 28.144 1.00 150.74 101 ASP A C 1
ATOM 820 O O . ASP A 1 103 ? 40.023 -95.563 28.550 1.00 160.51 101 ASP A O 1
ATOM 825 N N . PHE A 1 104 ? 41.815 -96.018 27.279 1.00 140.39 102 PHE A N 1
ATOM 826 C CA . PHE A 1 104 ? 41.336 -97.336 26.876 1.00 146.49 102 PHE A CA 1
ATOM 827 C C . PHE A 1 104 ? 42.502 -98.185 26.377 1.00 156.28 102 PHE A C 1
ATOM 828 O O . PHE A 1 104 ? 43.599 -97.666 26.192 1.00 177.29 102 PHE A O 1
ATOM 836 N N . GLY A 1 105 ? 42.260 -99.480 26.167 1.00 155.41 103 GLY A N 1
ATOM 837 C CA . GLY A 1 105 ? 43.254 -100.391 25.575 1.00 146.01 103 GLY A CA 1
ATOM 838 C C . GLY A 1 105 ? 44.454 -100.698 26.461 1.00 145.20 103 GLY A C 1
ATOM 839 O O . GLY A 1 105 ? 44.481 -100.324 27.637 1.00 140.87 103 GLY A O 1
ATOM 840 N N . ASN A 1 106 ? 45.456 -101.366 25.885 1.00 147.87 104 ASN A N 1
ATOM 841 C CA . ASN A 1 106 ? 46.671 -101.768 26.621 1.00 149.80 104 ASN A CA 1
ATOM 842 C C . ASN A 1 106 ? 47.607 -100.573 26.811 1.00 149.77 104 ASN A C 1
ATOM 843 O O . ASN A 1 106 ? 48.603 -100.442 26.095 1.00 149.17 104 ASN A O 1
ATOM 848 N N . GLY A 1 107 ? 47.287 -99.710 27.778 1.00 148.45 105 GLY A N 1
ATOM 849 C CA . GLY A 1 107 ? 48.004 -98.446 27.963 1.00 147.23 105 GLY A CA 1
ATOM 850 C C . GLY A 1 107 ? 47.968 -97.544 26.729 1.00 154.52 105 GLY A C 1
ATOM 851 O O . GLY A 1 107 ? 48.987 -96.953 26.367 1.00 160.03 105 GLY A O 1
ATOM 852 N N . ASP A 1 108 ? 46.800 -97.457 26.080 1.00 158.82 106 ASP A N 1
ATOM 853 C CA . ASP A 1 108 ? 46.563 -96.579 24.911 1.00 147.35 106 ASP A CA 1
ATOM 854 C C . ASP A 1 108 ? 45.844 -95.305 25.397 1.00 139.50 106 ASP A C 1
ATOM 855 O O . ASP A 1 108 ? 44.748 -94.942 24.941 1.00 127.03 106 ASP A O 1
ATOM 860 N N . SER A 1 109 ? 46.512 -94.633 26.329 1.00 137.78 107 SER A N 1
ATOM 861 C CA . SER A 1 109 ? 45.958 -93.528 27.096 1.00 138.48 107 SER A CA 1
ATOM 862 C C . SER A 1 109 ? 46.648 -92.239 26.688 1.00 140.12 107 SER A C 1
ATOM 863 O O . SER A 1 109 ? 47.812 -92.243 26.265 1.00 140.17 107 SER A O 1
ATOM 866 N N . ALA A 1 110 ? 45.905 -91.143 26.815 1.00 137.31 108 ALA A N 1
ATOM 867 C CA . ALA A 1 110 ? 46.450 -89.800 26.663 1.00 127.04 108 ALA A CA 1
ATOM 868 C C . ALA A 1 110 ? 45.563 -88.759 27.342 1.00 116.27 108 ALA A C 1
ATOM 869 O O . ALA A 1 110 ? 44.367 -88.973 27.557 1.00 115.76 108 ALA A O 1
ATOM 871 N N . ASN A 1 111 ? 46.178 -87.634 27.676 1.00 106.96 109 ASN A N 1
ATOM 872 C CA . ASN A 1 111 ? 45.480 -86.468 28.202 1.00 104.63 109 ASN A CA 1
ATOM 873 C C . ASN A 1 111 ? 46.389 -85.297 27.878 1.00 110.77 109 ASN A C 1
ATOM 874 O O . ASN A 1 111 ? 47.429 -85.136 28.524 1.00 115.02 109 ASN A O 1
ATOM 879 N N . LEU A 1 112 ? 46.030 -84.513 26.857 1.00 112.74 110 LEU A N 1
ATOM 880 C CA . LEU A 1 112 ? 46.826 -83.337 26.478 1.00 108.12 110 LEU A CA 1
ATOM 881 C C . LEU A 1 112 ? 45.995 -82.068 26.270 1.00 101.70 110 LEU A C 1
ATOM 882 O O . LEU A 1 112 ? 44.792 -82.130 25.984 1.00 95.72 110 LEU A O 1
ATOM 887 N N . VAL A 1 113 ? 46.670 -80.930 26.454 1.00 98.61 111 VAL A N 1
ATOM 888 C CA . VAL A 1 113 ? 46.077 -79.601 26.364 1.00 96.25 111 VAL A CA 1
ATOM 889 C C . VAL A 1 113 ? 46.625 -78.922 25.120 1.00 96.00 111 VAL A C 1
ATOM 890 O O . VAL A 1 113 ? 47.820 -78.619 25.030 1.00 99.44 111 VAL A O 1
ATOM 894 N N . ILE A 1 114 ? 45.728 -78.669 24.176 1.00 89.69 112 ILE A N 1
ATOM 895 C CA . ILE A 1 114 ? 46.039 -77.900 22.995 1.00 85.32 112 ILE A CA 1
ATOM 896 C C . ILE A 1 114 ? 45.744 -76.454 23.384 1.00 86.00 112 ILE A C 1
ATOM 897 O O . ILE A 1 114 ? 44.848 -76.204 24.195 1.00 94.42 112 ILE A O 1
ATOM 902 N N . ASN A 1 115 ? 46.496 -75.501 22.843 1.00 85.03 113 ASN A N 1
ATOM 903 C CA . ASN A 1 115 ? 46.174 -74.090 23.065 1.00 84.88 113 ASN A CA 1
ATOM 904 C C . ASN A 1 115 ? 46.543 -73.205 21.876 1.00 82.59 113 ASN A C 1
ATOM 905 O O . ASN A 1 115 ? 47.592 -73.373 21.263 1.00 84.39 113 ASN A O 1
ATOM 910 N N . ASP A 1 116 ? 45.646 -72.275 21.558 1.00 80.86 114 ASP A N 1
ATOM 911 C CA . ASP A 1 116 ? 45.820 -71.304 20.476 1.00 79.80 114 ASP A CA 1
ATOM 912 C C . ASP A 1 116 ? 46.097 -71.921 19.099 1.00 77.26 114 ASP A C 1
ATOM 913 O O . ASP A 1 116 ? 46.732 -71.280 18.254 1.00 77.11 114 ASP A O 1
ATOM 918 N N . PHE A 1 117 ? 45.610 -73.145 18.869 1.00 73.41 115 PHE A N 1
ATOM 919 C CA . PHE A 1 117 ? 45.729 -73.786 17.562 1.00 74.43 115 PHE A CA 1
ATOM 920 C C . PHE A 1 117 ? 44.632 -73.231 16.707 1.00 74.40 115 PHE A C 1
ATOM 921 O O . PHE A 1 117 ? 43.468 -73.420 17.047 1.00 79.87 115 PHE A O 1
ATOM 929 N N . LEU A 1 118 ? 44.971 -72.568 15.602 1.00 75.19 116 LEU A N 1
ATOM 930 C CA . LEU A 1 118 ? 43.921 -72.022 14.746 1.00 73.45 116 LEU A CA 1
ATOM 931 C C . LEU A 1 118 ? 43.735 -72.747 13.440 1.00 69.99 116 LEU A C 1
ATOM 932 O O . LEU A 1 118 ? 44.668 -73.336 12.867 1.00 69.74 116 LEU A O 1
ATOM 937 N N . PHE A 1 119 ? 42.484 -72.656 13.002 1.00 67.33 117 PHE A N 1
ATOM 938 C CA . PHE A 1 119 ? 42.012 -73.173 11.737 1.00 70.42 117 PHE A CA 1
ATOM 939 C C . PHE A 1 119 ? 41.061 -72.147 11.129 1.00 68.63 117 PHE A C 1
ATOM 940 O O . PHE A 1 119 ? 40.568 -71.255 11.827 1.00 69.51 117 PHE A O 1
ATOM 948 N N . ARG A 1 120 ? 40.808 -72.289 9.832 1.00 66.28 118 ARG A N 1
ATOM 949 C CA . ARG A 1 120 ? 39.913 -71.407 9.103 1.00 65.54 118 ARG A CA 1
ATOM 950 C C . ARG A 1 120 ? 38.769 -72.214 8.548 1.00 66.90 118 ARG A C 1
ATOM 951 O O . ARG A 1 120 ? 38.869 -73.436 8.424 1.00 68.05 118 ARG A O 1
ATOM 959 N N . THR A 1 121 ? 37.687 -71.516 8.211 1.00 67.55 119 THR A N 1
ATOM 960 C CA . THR A 1 121 ? 36.530 -72.117 7.560 1.00 66.26 119 THR A CA 1
ATOM 961 C C . THR A 1 121 ? 36.078 -71.235 6.448 1.00 66.37 119 THR A C 1
ATOM 962 O O . THR A 1 121 ? 36.370 -70.040 6.444 1.00 64.24 119 THR A O 1
ATOM 966 N N . PHE A 1 122 ? 35.311 -71.829 5.543 1.00 69.91 120 PHE A N 1
ATOM 967 C CA . PHE A 1 122 ? 34.698 -71.093 4.450 1.00 73.02 120 PHE A CA 1
ATOM 968 C C . PHE A 1 122 ? 33.891 -69.929 5.014 1.00 70.34 120 PHE A C 1
ATOM 969 O O . PHE A 1 122 ? 33.161 -70.096 5.993 1.00 67.17 120 PHE A O 1
ATOM 977 N N . ALA A 1 123 ? 34.058 -68.760 4.398 1.00 69.65 121 ALA A N 1
ATOM 978 C CA . ALA A 1 123 ? 33.401 -67.528 4.826 1.00 69.65 121 ALA A CA 1
ATOM 979 C C . ALA A 1 123 ? 32.160 -67.316 3.973 1.00 69.86 121 ALA A C 1
ATOM 980 O O . ALA A 1 123 ? 32.288 -67.191 2.758 1.00 76.04 121 ALA A O 1
ATOM 982 N N . PRO A 1 124 ? 30.961 -67.280 4.590 1.00 65.36 122 PRO A N 1
ATOM 983 C CA . PRO A 1 124 ? 29.711 -67.028 3.876 1.00 63.55 122 PRO A CA 1
ATOM 984 C C . PRO A 1 124 ? 29.393 -65.532 3.893 1.00 62.72 122 PRO A C 1
ATOM 985 O O . PRO A 1 124 ? 28.405 -65.078 4.484 1.00 57.47 122 PRO A O 1
ATOM 989 N N . LYS A 1 125 ? 30.254 -64.790 3.212 1.00 65.74 123 LYS A N 1
ATOM 990 C CA . LYS A 1 125 ? 30.248 -63.339 3.237 1.00 70.55 123 LYS A CA 1
ATOM 991 C C . LYS A 1 125 ? 29.073 -62.788 2.462 1.00 75.11 123 LYS A C 1
ATOM 992 O O . LYS A 1 125 ? 28.557 -61.722 2.808 1.00 76.45 123 LYS A O 1
ATOM 998 N N . GLU A 1 126 ? 28.673 -63.504 1.407 1.00 79.04 124 GLU A N 1
ATOM 999 C CA . GLU A 1 126 ? 27.672 -63.012 0.473 1.00 82.60 124 GLU A CA 1
ATOM 1000 C C . GLU A 1 126 ? 26.265 -63.431 0.864 1.00 79.96 124 GLU A C 1
ATOM 1001 O O . GLU A 1 126 ? 25.881 -64.599 0.778 1.00 80.30 124 GLU A O 1
ATOM 1007 N N . PHE A 1 127 ? 25.522 -62.439 1.333 1.00 75.95 125 PHE A N 1
ATOM 1008 C CA . PHE A 1 127 ? 24.131 -62.584 1.666 1.00 72.79 125 PHE A CA 1
ATOM 1009 C C . PHE A 1 127 ? 23.507 -61.198 1.657 1.00 73.28 125 PHE A C 1
ATOM 1010 O O . PHE A 1 127 ? 24.185 -60.194 1.903 1.00 71.02 125 PHE A O 1
ATOM 1018 N N . ASP A 1 128 ? 22.222 -61.160 1.329 1.00 76.32 126 ASP A N 1
ATOM 1019 C CA . ASP A 1 128 ? 21.424 -59.944 1.371 1.00 76.65 126 ASP A CA 1
ATOM 1020 C C . ASP A 1 128 ? 20.088 -60.294 2.005 1.00 75.98 126 ASP A C 1
ATOM 1021 O O . ASP A 1 128 ? 19.467 -61.298 1.639 1.00 80.69 126 ASP A O 1
ATOM 1026 N N . PHE A 1 129 ? 19.648 -59.460 2.943 1.00 72.00 127 PHE A N 1
ATOM 1027 C CA . PHE A 1 129 ? 18.378 -59.656 3.626 1.00 70.93 127 PHE A CA 1
ATOM 1028 C C . PHE A 1 129 ? 17.381 -58.543 3.296 1.00 70.41 127 PHE A C 1
ATOM 1029 O O . PHE A 1 129 ? 16.502 -58.240 4.094 1.00 68.15 127 PHE A O 1
ATOM 1037 N N . SER A 1 130 ? 17.473 -57.973 2.096 1.00 73.13 128 SER A N 1
ATOM 1038 C CA . SER A 1 130 ? 16.652 -56.805 1.727 1.00 74.91 128 SER A CA 1
ATOM 1039 C C . SER A 1 130 ? 15.164 -57.100 1.881 1.00 73.30 128 SER A C 1
ATOM 1040 O O . SER A 1 130 ? 14.397 -56.210 2.263 1.00 69.77 128 SER A O 1
ATOM 1043 N N . ASN A 1 131 ? 14.779 -58.345 1.586 1.00 73.51 129 ASN A N 1
ATOM 1044 C CA . ASN A 1 131 ? 13.387 -58.795 1.711 1.00 74.42 129 ASN A CA 1
ATOM 1045 C C . ASN A 1 131 ? 12.838 -58.747 3.144 1.00 69.25 129 ASN A C 1
ATOM 1046 O O . ASN A 1 131 ? 11.638 -58.591 3.313 1.00 64.85 129 ASN A O 1
ATOM 1051 N N . SER A 1 132 ? 13.699 -58.880 4.157 1.00 69.88 130 SER A N 1
ATOM 1052 C CA . SER A 1 132 ? 13.301 -58.690 5.576 1.00 73.86 130 SER A CA 1
ATOM 1053 C C . SER A 1 132 ? 13.361 -57.233 6.037 1.00 69.65 130 SER A C 1
ATOM 1054 O O . SER A 1 132 ? 12.695 -56.858 7.006 1.00 65.75 130 SER A O 1
ATOM 1057 N N . LEU A 1 133 ? 14.191 -56.438 5.369 1.00 68.45 131 LEU A N 1
ATOM 1058 C CA . LEU A 1 133 ? 14.423 -55.056 5.760 1.00 67.81 131 LEU A CA 1
ATOM 1059 C C . LEU A 1 133 ? 13.392 -54.100 5.203 1.00 71.14 131 LEU A C 1
ATOM 1060 O O . LEU A 1 133 ? 12.857 -53.297 5.961 1.00 78.22 131 LEU A O 1
ATOM 1065 N N . VAL A 1 134 ? 13.108 -54.154 3.900 1.00 70.57 132 VAL A N 1
ATOM 1066 C CA . VAL A 1 134 ? 12.256 -53.100 3.298 1.00 69.63 132 VAL A CA 1
ATOM 1067 C C . VAL A 1 134 ? 10.802 -53.134 3.798 1.00 68.62 132 VAL A C 1
ATOM 1068 O O . VAL A 1 134 ? 10.181 -52.079 3.905 1.00 66.39 132 VAL A O 1
ATOM 1072 N N . PRO A 1 135 ? 10.266 -54.330 4.129 1.00 72.61 133 PRO A N 1
ATOM 1073 C CA . PRO A 1 135 ? 9.044 -54.295 4.910 1.00 79.58 133 PRO A CA 1
ATOM 1074 C C . PRO A 1 135 ? 9.202 -53.465 6.165 1.00 84.20 133 PRO A C 1
ATOM 1075 O O . PRO A 1 135 ? 8.423 -52.527 6.374 1.00 96.63 133 PRO A O 1
ATOM 1079 N N . ARG A 1 136 ? 10.221 -53.785 6.962 1.00 81.16 134 ARG A N 1
ATOM 1080 C CA . ARG A 1 136 ? 10.448 -53.083 8.219 1.00 81.52 134 ARG A CA 1
ATOM 1081 C C . ARG A 1 136 ? 10.658 -51.593 7.997 1.00 74.33 134 ARG A C 1
ATOM 1082 O O . ARG A 1 136 ? 10.191 -50.780 8.792 1.00 75.11 134 ARG A O 1
ATOM 1090 N N . TYR A 1 137 ? 11.342 -51.230 6.918 1.00 68.15 135 TYR A N 1
ATOM 1091 C CA . TYR A 1 137 ? 11.511 -49.824 6.603 1.00 68.48 135 TYR A CA 1
ATOM 1092 C C . TYR A 1 137 ? 10.148 -49.192 6.357 1.00 69.69 135 TYR A C 1
ATOM 1093 O O . TYR A 1 137 ? 9.787 -48.231 7.030 1.00 75.33 135 TYR A O 1
ATOM 1102 N N . THR A 1 138 ? 9.380 -49.756 5.429 1.00 69.32 136 THR A N 1
ATOM 1103 C CA . THR A 1 138 ? 8.089 -49.174 5.045 1.00 73.41 136 THR A CA 1
ATOM 1104 C C . THR A 1 138 ? 7.129 -49.044 6.225 1.00 77.75 136 THR A C 1
ATOM 1105 O O . THR A 1 138 ? 6.461 -48.022 6.387 1.00 78.26 136 THR A O 1
ATOM 1109 N N . GLN A 1 139 ? 7.074 -50.081 7.045 1.00 84.49 137 GLN A N 1
ATOM 1110 C CA . GLN A 1 139 ? 6.266 -50.056 8.258 1.00 90.85 137 GLN A CA 1
ATOM 1111 C C . GLN A 1 139 ? 6.685 -48.920 9.188 1.00 86.75 137 GLN A C 1
ATOM 1112 O O . GLN A 1 139 ? 5.838 -48.306 9.841 1.00 91.52 137 GLN A O 1
ATOM 1118 N N . ALA A 1 140 ? 7.991 -48.662 9.247 1.00 81.34 138 ALA A N 1
ATOM 1119 C CA . ALA A 1 140 ? 8.538 -47.560 10.040 1.00 81.59 138 ALA A CA 1
ATOM 1120 C C . ALA A 1 140 ? 8.120 -46.205 9.498 1.00 77.67 138 ALA A C 1
ATOM 1121 O O . ALA A 1 140 ? 7.804 -45.307 10.271 1.00 80.23 138 ALA A O 1
ATOM 1123 N N . PHE A 1 141 ? 8.124 -46.061 8.179 1.00 74.30 139 PHE A N 1
ATOM 1124 C CA . PHE A 1 141 ? 7.752 -44.795 7.549 1.00 75.36 139 PHE A CA 1
ATOM 1125 C C . PHE A 1 141 ? 6.265 -44.482 7.658 1.00 77.51 139 PHE A C 1
ATOM 1126 O O . PHE A 1 141 ? 5.895 -43.372 8.027 1.00 77.36 139 PHE A O 1
ATOM 1134 N N . SER A 1 142 ? 5.420 -45.448 7.317 1.00 80.83 140 SER A N 1
ATOM 1135 C CA . SER A 1 142 ? 3.972 -45.263 7.400 1.00 82.41 140 SER A CA 1
ATOM 1136 C C . SER A 1 142 ? 3.547 -44.933 8.837 1.00 83.89 140 SER A C 1
ATOM 1137 O O . SER A 1 142 ? 2.776 -43.997 9.064 1.00 92.37 140 SER A O 1
ATOM 1140 N N . ALA A 1 143 ? 4.091 -45.678 9.797 1.00 82.07 141 ALA A N 1
ATOM 1141 C CA . ALA A 1 143 ? 3.733 -45.528 11.212 1.00 82.14 141 ALA A CA 1
ATOM 1142 C C . ALA A 1 143 ? 4.252 -44.245 11.881 1.00 82.18 141 ALA A C 1
ATOM 1143 O O . ALA A 1 143 ? 3.697 -43.806 12.887 1.00 87.76 141 ALA A O 1
ATOM 1145 N N . PHE A 1 144 ? 5.301 -43.648 11.326 1.00 81.73 142 PHE A N 1
ATOM 1146 C CA . PHE A 1 144 ? 6.002 -42.507 11.949 1.00 82.01 142 PHE A CA 1
ATOM 1147 C C . PHE A 1 144 ? 5.084 -41.374 12.438 1.00 84.87 142 PHE A C 1
ATOM 1148 O O . PHE A 1 144 ? 5.110 -41.013 13.623 1.00 82.17 142 PHE A O 1
ATOM 1156 N N . ASN A 1 145 ? 4.278 -40.828 11.527 1.00 87.58 143 ASN A N 1
ATOM 1157 C CA . ASN A 1 145 ? 3.403 -39.689 11.858 1.00 89.05 143 ASN A CA 1
ATOM 1158 C C . ASN A 1 145 ? 2.400 -39.986 12.957 1.00 85.72 143 ASN A C 1
ATOM 1159 O O . ASN A 1 145 ? 2.011 -39.085 13.696 1.00 79.60 143 ASN A O 1
ATOM 1164 N N . ALA A 1 146 ? 1.965 -41.240 13.030 1.00 82.50 144 ALA A N 1
ATOM 1165 C CA . ALA A 1 146 ? 1.102 -41.689 14.102 1.00 79.24 144 ALA A CA 1
ATOM 1166 C C . ALA A 1 146 ? 1.862 -41.714 15.406 1.00 73.71 144 ALA A C 1
ATOM 1167 O O . ALA A 1 146 ? 1.410 -41.145 16.385 1.00 73.87 144 ALA A O 1
ATOM 1169 N N . LYS A 1 147 ? 3.022 -42.360 15.402 1.00 72.95 145 LYS A N 1
ATOM 1170 C CA . LYS A 1 147 ? 3.781 -42.593 16.626 1.00 80.70 145 LYS A CA 1
ATOM 1171 C C . LYS A 1 147 ? 4.238 -41.303 17.311 1.00 85.55 145 LYS A C 1
ATOM 1172 O O . LYS A 1 147 ? 3.954 -41.073 18.493 1.00 88.01 145 LYS A O 1
ATOM 1178 N N . TYR A 1 148 ? 4.941 -40.463 16.566 1.00 87.38 146 TYR A N 1
ATOM 1179 C CA . TYR A 1 148 ? 5.549 -39.263 17.142 1.00 85.54 146 TYR A CA 1
ATOM 1180 C C . TYR A 1 148 ? 4.704 -38.000 16.998 1.00 84.65 146 TYR A C 1
ATOM 1181 O O . TYR A 1 148 ? 5.003 -36.991 17.633 1.00 83.73 146 TYR A O 1
ATOM 1190 N N . GLY A 1 149 ? 3.649 -38.057 16.184 1.00 84.42 147 GLY A N 1
ATOM 1191 C CA . GLY A 1 149 ? 2.828 -36.883 15.883 1.00 85.78 147 GLY A CA 1
ATOM 1192 C C . GLY A 1 149 ? 2.476 -36.036 17.087 1.00 84.50 147 GLY A C 1
ATOM 1193 O O . GLY A 1 149 ? 2.591 -34.816 17.042 1.00 83.75 147 GLY A O 1
ATOM 1194 N N . THR A 1 150 ? 2.065 -36.697 18.166 1.00 87.64 148 THR A N 1
ATOM 1195 C CA . THR A 1 150 ? 1.733 -36.030 19.422 1.00 88.24 148 THR A CA 1
ATOM 1196 C C . THR A 1 150 ? 3.004 -35.514 20.122 1.00 86.10 148 THR A C 1
ATOM 1197 O O . THR A 1 150 ? 3.009 -34.403 20.641 1.00 87.13 148 THR A O 1
ATOM 1201 N N . MET A 1 151 ? 4.069 -36.317 20.132 1.00 82.97 149 MET A N 1
ATOM 1202 C CA . MET A 1 151 ? 5.353 -35.912 20.722 1.00 84.00 149 MET A CA 1
ATOM 1203 C C . MET A 1 151 ? 5.987 -34.707 20.030 1.00 83.55 149 MET A C 1
ATOM 1204 O O . MET A 1 151 ? 6.553 -33.842 20.697 1.00 83.41 149 MET A O 1
ATOM 1209 N N . ILE A 1 152 ? 5.927 -34.679 18.699 1.00 85.45 150 ILE A N 1
ATOM 1210 C CA . ILE A 1 152 ? 6.491 -33.575 17.907 1.00 83.96 150 ILE A CA 1
ATOM 1211 C C . ILE A 1 152 ? 5.736 -32.277 18.153 1.00 85.76 150 ILE A C 1
ATOM 1212 O O . ILE A 1 152 ? 6.353 -31.279 18.508 1.00 86.93 150 ILE A O 1
ATOM 1217 N N . GLY A 1 153 ? 4.416 -32.297 17.948 1.00 88.10 151 GLY A N 1
ATOM 1218 C CA . GLY A 1 153 ? 3.539 -31.144 18.237 1.00 87.52 151 GLY A CA 1
ATOM 1219 C C . GLY A 1 153 ? 3.606 -30.654 19.684 1.00 88.30 151 GLY A C 1
ATOM 1220 O O . GLY A 1 153 ? 3.408 -29.462 19.958 1.00 85.66 151 GLY A O 1
ATOM 1221 N N . GLU A 1 154 ? 3.881 -31.579 20.605 1.00 87.77 152 GLU A N 1
ATOM 1222 C CA . GLU A 1 154 ? 4.115 -31.254 22.015 1.00 89.38 152 GLU A CA 1
ATOM 1223 C C . GLU A 1 154 ? 5.421 -30.467 22.221 1.00 88.47 152 GLU A C 1
ATOM 1224 O O . GLU A 1 154 ? 5.448 -29.492 22.966 1.00 89.44 152 GLU A O 1
ATOM 1230 N N . GLY A 1 155 ? 6.496 -30.895 21.567 1.00 88.18 153 GLY A N 1
ATOM 1231 C CA . GLY A 1 155 ? 7.734 -30.111 21.517 1.00 85.23 153 GLY A CA 1
ATOM 1232 C C . GLY A 1 155 ? 7.601 -28.787 20.770 1.00 83.12 153 GLY A C 1
ATOM 1233 O O . GLY A 1 155 ? 8.267 -27.810 21.112 1.00 81.50 153 GLY A O 1
ATOM 1234 N N . LEU A 1 156 ? 6.758 -28.756 19.739 1.00 80.63 154 LEU A N 1
ATOM 1235 C CA . LEU A 1 156 ? 6.409 -27.512 19.050 1.00 78.45 154 LEU A CA 1
ATOM 1236 C C . LEU A 1 156 ? 5.742 -26.554 20.014 1.00 80.62 154 LEU A C 1
ATOM 1237 O O . LEU A 1 156 ? 6.063 -25.375 20.041 1.00 80.58 154 LEU A O 1
ATOM 1242 N N . GLU A 1 157 ? 4.798 -27.059 20.801 1.00 83.85 155 GLU A N 1
ATOM 1243 C CA . GLU A 1 157 ? 4.121 -26.215 21.788 1.00 86.55 155 GLU A CA 1
ATOM 1244 C C . GLU A 1 157 ? 5.132 -25.512 22.700 1.00 76.55 155 GLU A C 1
ATOM 1245 O O . GLU A 1 157 ? 5.005 -24.319 22.953 1.00 73.36 155 GLU A O 1
ATOM 1251 N N . THR A 1 158 ? 6.138 -26.261 23.154 1.00 71.04 156 THR A N 1
ATOM 1252 C CA . THR A 1 158 ? 7.212 -25.743 24.003 1.00 71.32 156 THR A CA 1
ATOM 1253 C C . THR A 1 158 ? 7.961 -24.567 23.389 1.00 72.06 156 THR A C 1
ATOM 1254 O O . THR A 1 158 ? 8.175 -23.552 24.056 1.00 73.64 156 THR A O 1
ATOM 1258 N N . ILE A 1 159 ? 8.392 -24.717 22.141 1.00 71.32 157 ILE A N 1
ATOM 1259 C CA . ILE A 1 159 ? 9.159 -23.657 21.486 1.00 71.00 157 ILE A CA 1
ATOM 1260 C C . ILE A 1 159 ? 8.331 -22.378 21.294 1.00 71.67 157 ILE A C 1
ATOM 1261 O O . ILE A 1 159 ? 8.876 -21.287 21.439 1.00 74.23 157 ILE A O 1
ATOM 1266 N N . LYS A 1 160 ? 7.031 -22.505 21.005 1.00 71.09 158 LYS A N 1
ATOM 1267 C CA . LYS A 1 160 ? 6.155 -21.324 20.891 1.00 73.12 158 LYS A CA 1
ATOM 1268 C C . LYS A 1 160 ? 6.099 -20.589 22.224 1.00 74.53 158 LYS A C 1
ATOM 1269 O O . LYS A 1 160 ? 6.127 -19.356 22.254 1.00 72.57 158 LYS A O 1
ATOM 1275 N N . TYR A 1 161 ? 6.019 -21.368 23.312 1.00 77.88 159 TYR A N 1
ATOM 1276 C CA . TYR A 1 161 ? 5.956 -20.843 24.685 1.00 78.51 159 TYR A CA 1
ATOM 1277 C C . TYR A 1 161 ? 7.259 -20.154 25.093 1.00 74.86 159 TYR A C 1
ATOM 1278 O O . TYR A 1 161 ? 7.210 -19.161 25.817 1.00 80.88 159 TYR A O 1
ATOM 1287 N N . LEU A 1 162 ? 8.410 -20.634 24.623 1.00 68.48 160 LEU A N 1
ATOM 1288 C CA . LEU A 1 162 ? 9.651 -19.877 24.825 1.00 66.57 160 LEU A CA 1
ATOM 1289 C C . LEU A 1 162 ? 9.544 -18.500 24.178 1.00 65.23 160 LEU A C 1
ATOM 1290 O O . LEU A 1 162 ? 9.986 -17.511 24.751 1.00 63.82 160 LEU A O 1
ATOM 1295 N N . GLY A 1 163 ? 8.957 -18.456 22.984 1.00 66.22 161 GLY A N 1
ATOM 1296 C CA . GLY A 1 163 ? 8.653 -17.206 22.298 1.00 68.38 161 GLY A CA 1
ATOM 1297 C C . GLY A 1 163 ? 7.803 -16.235 23.098 1.00 70.71 161 GLY A C 1
ATOM 1298 O O . GLY A 1 163 ? 8.042 -15.032 23.051 1.00 72.03 161 GLY A O 1
ATOM 1299 N N . LEU A 1 164 ? 6.814 -16.752 23.829 1.00 73.78 162 LEU A N 1
ATOM 1300 C CA . LEU A 1 164 ? 5.969 -15.920 24.705 1.00 78.53 162 LEU A CA 1
ATOM 1301 C C . LEU A 1 164 ? 6.757 -15.329 25.854 1.00 75.69 162 LEU A C 1
ATOM 1302 O O . LEU A 1 164 ? 6.559 -14.168 26.221 1.00 74.89 162 LEU A O 1
ATOM 1307 N N . LEU A 1 165 ? 7.636 -16.134 26.436 1.00 72.61 163 LEU A N 1
ATOM 1308 C CA . LEU A 1 165 ? 8.421 -15.669 27.556 1.00 73.64 163 LEU A CA 1
ATOM 1309 C C . LEU A 1 165 ? 9.418 -14.634 27.067 1.00 70.41 163 LEU A C 1
ATOM 1310 O O . LEU A 1 165 ? 9.467 -13.543 27.617 1.00 74.46 163 LEU A O 1
ATOM 1315 N N . LEU A 1 166 ? 10.159 -14.931 26.002 1.00 68.09 164 LEU A N 1
ATOM 1316 C CA . LEU A 1 166 ? 11.106 -13.949 25.443 1.00 69.62 164 LEU A CA 1
ATOM 1317 C C . LEU A 1 166 ? 10.421 -12.645 25.057 1.00 70.91 164 LEU A C 1
ATOM 1318 O O . LEU A 1 166 ? 11.001 -11.562 25.199 1.00 69.51 164 LEU A O 1
ATOM 1323 N N . ARG A 1 167 ? 9.189 -12.762 24.576 1.00 75.25 165 ARG A N 1
ATOM 1324 C CA . ARG A 1 167 ? 8.377 -11.601 24.265 1.00 81.17 165 ARG A CA 1
ATOM 1325 C C . ARG A 1 167 ? 8.145 -10.791 25.543 1.00 80.20 165 ARG A C 1
ATOM 1326 O O . ARG A 1 167 ? 8.465 -9.598 25.600 1.00 71.84 165 ARG A O 1
ATOM 1334 N N . ARG A 1 168 ? 7.642 -11.470 26.573 1.00 84.37 166 ARG A N 1
ATOM 1335 C CA . ARG A 1 168 ? 7.340 -10.844 27.871 1.00 90.21 166 ARG A CA 1
ATOM 1336 C C . ARG A 1 168 ? 8.582 -10.192 28.491 1.00 84.62 166 ARG A C 1
ATOM 1337 O O . ARG A 1 168 ? 8.507 -9.078 29.008 1.00 83.52 166 ARG A O 1
ATOM 1345 N N . LEU A 1 169 ? 9.717 -10.889 28.422 1.00 79.15 167 LEU A N 1
ATOM 1346 C CA . LEU A 1 169 ? 10.996 -10.343 28.881 1.00 75.13 167 LEU A CA 1
ATOM 1347 C C . LEU A 1 169 ? 11.322 -9.079 28.140 1.00 75.98 167 LEU A C 1
ATOM 1348 O O . LEU A 1 169 ? 11.749 -8.104 28.750 1.00 79.65 167 LEU A O 1
ATOM 1353 N N . ARG A 1 170 ? 11.142 -9.101 26.824 1.00 76.27 168 ARG A N 1
ATOM 1354 C CA . ARG A 1 170 ? 11.412 -7.922 26.029 1.00 79.05 168 ARG A CA 1
ATOM 1355 C C . ARG A 1 170 ? 10.555 -6.733 26.475 1.00 80.55 168 ARG A C 1
ATOM 1356 O O . ARG A 1 170 ? 11.071 -5.608 26.539 1.00 78.62 168 ARG A O 1
ATOM 1364 N N . GLU A 1 171 ? 9.274 -6.974 26.798 1.00 82.06 169 GLU A N 1
ATOM 1365 C CA . GLU A 1 171 ? 8.390 -5.904 27.316 1.00 82.64 169 GLU A CA 1
ATOM 1366 C C . GLU A 1 171 ? 9.044 -5.266 28.516 1.00 75.59 169 GLU A C 1
ATOM 1367 O O . GLU A 1 171 ? 9.094 -4.041 28.617 1.00 71.83 169 GLU A O 1
ATOM 1373 N N . GLY A 1 172 ? 9.559 -6.120 29.402 1.00 72.55 170 GLY A N 1
ATOM 1374 C CA . GLY A 1 172 ? 10.310 -5.701 30.583 1.00 71.56 170 GLY A CA 1
ATOM 1375 C C . GLY A 1 172 ? 11.534 -4.871 30.258 1.00 69.38 170 GLY A C 1
ATOM 1376 O O . GLY A 1 172 ? 11.672 -3.749 30.738 1.00 67.68 170 GLY A O 1
ATOM 1377 N N . TYR A 1 173 ? 12.416 -5.412 29.428 1.00 70.65 171 TYR A N 1
ATOM 1378 C CA . TYR A 1 173 ? 13.610 -4.678 29.000 1.00 74.18 171 TYR A CA 1
ATOM 1379 C C . TYR A 1 173 ? 13.274 -3.325 28.394 1.00 78.14 171 TYR A C 1
ATOM 1380 O O . TYR A 1 173 ? 13.894 -2.315 28.728 1.00 77.34 171 TYR A O 1
ATOM 1389 N N . ARG A 1 174 ? 12.311 -3.328 27.480 1.00 84.29 172 ARG A N 1
ATOM 1390 C CA . ARG A 1 174 ? 11.878 -2.109 26.814 1.00 92.62 172 ARG A CA 1
ATOM 1391 C C . ARG A 1 174 ? 11.504 -1.021 27.828 1.00 87.00 172 ARG A C 1
ATOM 1392 O O . ARG A 1 174 ? 11.918 0.136 27.686 1.00 85.93 172 ARG A O 1
ATOM 1400 N N . ALA A 1 175 ? 10.742 -1.410 28.851 1.00 78.11 173 ALA A N 1
ATOM 1401 C CA . ALA A 1 175 ? 10.321 -0.488 29.895 1.00 73.88 173 ALA A CA 1
ATOM 1402 C C . ALA A 1 175 ? 11.509 0.181 30.586 1.00 73.01 173 ALA A C 1
ATOM 1403 O O . ALA A 1 175 ? 11.475 1.386 30.826 1.00 76.54 173 ALA A O 1
ATOM 1405 N N . VAL A 1 176 ? 12.558 -0.588 30.879 1.00 71.26 174 VAL A N 1
ATOM 1406 C CA . VAL A 1 176 ? 13.776 -0.038 31.495 1.00 71.51 174 VAL A CA 1
ATOM 1407 C C . VAL A 1 176 ? 14.427 0.974 30.554 1.00 78.21 174 VAL A C 1
ATOM 1408 O O . VAL A 1 176 ? 14.762 2.090 30.964 1.00 81.23 174 VAL A O 1
ATOM 1412 N N . LYS A 1 177 ? 14.576 0.592 29.290 1.00 85.01 175 LYS A N 1
ATOM 1413 C CA . LYS A 1 177 ? 15.199 1.465 28.294 1.00 90.61 175 LYS A CA 1
ATOM 1414 C C . LYS A 1 177 ? 14.415 2.773 28.138 1.00 89.61 175 LYS A C 1
ATOM 1415 O O . LYS A 1 177 ? 15.019 3.835 27.984 1.00 88.52 175 LYS A O 1
ATOM 1421 N N . ARG A 1 178 ? 13.082 2.682 28.200 1.00 90.25 176 ARG A N 1
ATOM 1422 C CA . ARG A 1 178 ? 12.197 3.864 28.226 1.00 91.48 176 ARG A CA 1
ATOM 1423 C C . ARG A 1 178 ? 12.261 4.673 29.530 1.00 89.38 176 ARG A C 1
ATOM 1424 O O . ARG A 1 178 ? 11.986 5.875 29.536 1.00 85.49 176 ARG A O 1
ATOM 1432 N N . GLY A 1 179 ? 12.582 4.005 30.634 1.00 90.79 177 GLY A N 1
ATOM 1433 C CA . GLY A 1 179 ? 12.596 4.632 31.956 1.00 90.78 177 GLY A CA 1
ATOM 1434 C C . GLY A 1 179 ? 11.244 4.588 32.651 1.00 88.61 177 GLY A C 1
ATOM 1435 O O . GLY A 1 179 ? 11.118 5.030 33.794 1.00 90.18 177 GLY A O 1
ATOM 1436 N N . ASP A 1 180 ? 10.241 4.030 31.972 1.00 87.77 178 ASP A N 1
ATOM 1437 C CA . ASP A 1 180 ? 8.889 3.959 32.489 1.00 85.55 178 ASP A CA 1
ATOM 1438 C C . ASP A 1 180 ? 8.872 2.928 33.606 1.00 81.90 178 ASP A C 1
ATOM 1439 O O . ASP A 1 180 ? 8.743 1.733 33.363 1.00 82.20 178 ASP A O 1
ATOM 1444 N N . LEU A 1 181 ? 9.027 3.407 34.831 1.00 79.90 179 LEU A N 1
ATOM 1445 C CA . LEU A 1 181 ? 8.975 2.548 36.000 1.00 80.57 179 LEU A CA 1
ATOM 1446 C C . LEU A 1 181 ? 7.573 1.960 36.241 1.00 80.70 179 LEU A C 1
ATOM 1447 O O . LEU A 1 181 ? 7.465 0.820 36.690 1.00 78.06 179 LEU A O 1
ATOM 1452 N N . ARG A 1 182 ? 6.518 2.735 35.957 1.00 85.59 180 ARG A N 1
ATOM 1453 C CA . ARG A 1 182 ? 5.116 2.249 35.989 1.00 90.84 180 ARG A CA 1
ATOM 1454 C C . ARG A 1 182 ? 4.960 0.912 35.273 1.00 90.45 180 ARG A C 1
ATOM 1455 O O . ARG A 1 182 ? 4.508 -0.070 35.863 1.00 94.10 180 ARG A O 1
ATOM 1463 N N . ALA A 1 183 ? 5.353 0.906 34.000 1.00 86.21 181 ALA A N 1
ATOM 1464 C CA . ALA A 1 183 ? 5.202 -0.236 33.099 1.00 81.53 181 ALA A CA 1
ATOM 1465 C C . ALA A 1 183 ? 6.050 -1.419 33.526 1.00 75.28 181 ALA A C 1
ATOM 1466 O O . ALA A 1 183 ? 5.624 -2.559 33.380 1.00 74.64 181 ALA A O 1
ATOM 1468 N N . LEU A 1 184 ? 7.244 -1.148 34.046 1.00 70.56 182 LEU A N 1
ATOM 1469 C CA . LEU A 1 184 ? 8.115 -2.204 34.541 1.00 71.51 182 LEU A CA 1
ATOM 1470 C C . LEU A 1 184 ? 7.475 -2.908 35.717 1.00 73.30 182 LEU A C 1
ATOM 1471 O O . LEU A 1 184 ? 7.438 -4.129 35.755 1.00 73.36 182 LEU A O 1
ATOM 1476 N N . ARG A 1 185 ? 6.979 -2.137 36.678 1.00 80.20 183 ARG A N 1
ATOM 1477 C CA . ARG A 1 185 ? 6.286 -2.707 37.833 1.00 86.95 183 ARG A CA 1
ATOM 1478 C C . ARG A 1 185 ? 4.954 -3.386 37.474 1.00 91.47 183 ARG A C 1
ATOM 1479 O O . ARG A 1 185 ? 4.552 -4.323 38.163 1.00 94.08 183 ARG A O 1
ATOM 1487 N N . ARG A 1 186 ? 4.279 -2.912 36.420 1.00 94.68 184 ARG A N 1
ATOM 1488 C CA . ARG A 1 186 ? 3.099 -3.603 35.860 1.00 96.43 184 ARG A CA 1
ATOM 1489 C C . ARG A 1 186 ? 3.455 -4.991 35.280 1.00 91.66 184 ARG A C 1
ATOM 1490 O O . ARG A 1 186 ? 2.658 -5.922 35.406 1.00 96.17 184 ARG A O 1
ATOM 1498 N N . VAL A 1 187 ? 4.632 -5.129 34.656 1.00 85.32 185 VAL A N 1
ATOM 1499 C CA . VAL A 1 187 ? 5.125 -6.441 34.177 1.00 82.08 185 VAL A CA 1
ATOM 1500 C C . VAL A 1 187 ? 5.506 -7.356 35.327 1.00 79.48 185 VAL A C 1
ATOM 1501 O O . VAL A 1 187 ? 5.193 -8.540 35.286 1.00 78.05 185 VAL A O 1
ATOM 1505 N N . ILE A 1 188 ? 6.217 -6.818 36.320 1.00 81.99 186 ILE A N 1
ATOM 1506 C CA . ILE A 1 188 ? 6.583 -7.582 37.523 1.00 82.71 186 ILE A CA 1
ATOM 1507 C C . ILE A 1 188 ? 5.321 -8.086 38.198 1.00 86.07 186 ILE A C 1
ATOM 1508 O O . ILE A 1 188 ? 5.241 -9.255 38.563 1.00 84.69 186 ILE A O 1
ATOM 1513 N N . GLN A 1 189 ? 4.343 -7.193 38.349 1.00 94.11 187 GLN A N 1
ATOM 1514 C CA . GLN A 1 189 ? 3.116 -7.485 39.100 1.00 98.49 187 GLN A CA 1
ATOM 1515 C C . GLN A 1 189 ? 2.442 -8.808 38.782 1.00 93.78 187 GLN A C 1
ATOM 1516 O O . GLN A 1 189 ? 1.922 -9.454 39.688 1.00 102.96 187 GLN A O 1
ATOM 1522 N N . SER A 1 190 ? 2.453 -9.222 37.521 1.00 87.43 188 SER A N 1
ATOM 1523 C CA . SER A 1 190 ? 1.760 -10.447 37.144 1.00 91.11 188 SER A CA 1
ATOM 1524 C C . SER A 1 190 ? 2.278 -11.703 37.861 1.00 92.83 188 SER A C 1
ATOM 1525 O O . SER A 1 190 ? 1.505 -12.628 38.080 1.00 99.36 188 SER A O 1
ATOM 1528 N N . TYR A 1 191 ? 3.554 -11.729 38.251 1.00 96.07 189 TYR A N 1
ATOM 1529 C CA . TYR A 1 191 ? 4.175 -12.948 38.811 1.00 102.59 189 TYR A CA 1
ATOM 1530 C C . TYR A 1 191 ? 3.940 -13.177 40.311 1.00 108.39 189 TYR A C 1
ATOM 1531 O O . TYR A 1 191 ? 4.321 -14.233 40.828 1.00 108.81 189 TYR A O 1
ATOM 1540 N N . HIS A 1 192 ? 3.331 -12.199 40.999 1.00 117.31 190 HIS A N 1
ATOM 1541 C CA . HIS A 1 192 ? 2.891 -12.347 42.399 1.00 120.96 190 HIS A CA 1
ATOM 1542 C C . HIS A 1 192 ? 1.407 -11.984 42.517 1.00 120.75 190 HIS A C 1
ATOM 1543 O O . HIS A 1 192 ? 1.024 -10.838 42.276 1.00 121.98 190 HIS A O 1
ATOM 1550 N N . ASN A 1 193 ? 0.584 -12.970 42.865 1.00 126.80 191 ASN A N 1
ATOM 1551 C CA . ASN A 1 193 ? -0.858 -12.772 43.117 1.00 139.19 191 ASN A CA 1
ATOM 1552 C C . ASN A 1 193 ? -1.172 -11.605 44.075 1.00 140.92 191 ASN A C 1
ATOM 1553 O O . ASN A 1 193 ? -2.058 -10.786 43.795 1.00 136.94 191 ASN A O 1
ATOM 1558 N N . GLY A 1 194 ? -0.437 -11.529 45.186 1.00 143.32 192 GLY A N 1
ATOM 1559 C CA . GLY A 1 194 ? -0.545 -10.404 46.111 1.00 145.79 192 GLY A CA 1
ATOM 1560 C C . GLY A 1 194 ? 0.022 -9.174 45.432 1.00 151.92 192 GLY A C 1
ATOM 1561 O O . GLY A 1 194 ? 1.172 -9.194 44.993 1.00 153.12 192 GLY A O 1
ATOM 1562 N N . LYS A 1 195 ? -0.788 -8.119 45.329 1.00 159.20 193 LYS A N 1
ATOM 1563 C CA . LYS A 1 195 ? -0.437 -6.921 44.554 1.00 159.10 193 LYS A CA 1
ATOM 1564 C C . LYS A 1 195 ? 0.213 -5.862 45.473 1.00 158.74 193 LYS A C 1
ATOM 1565 O O . LYS A 1 195 ? -0.486 -5.092 46.125 1.00 163.21 193 LYS A O 1
ATOM 1571 N N . TRP A 1 196 ? 1.547 -5.845 45.537 1.00 160.21 194 TRP A N 1
ATOM 1572 C CA . TRP A 1 196 ? 2.291 -4.874 46.363 1.00 159.05 194 TRP A CA 1
ATOM 1573 C C . TRP A 1 196 ? 3.291 -4.033 45.556 1.00 160.24 194 TRP A C 1
ATOM 1574 O O . TRP A 1 196 ? 3.915 -4.521 44.594 1.00 154.25 194 TRP A O 1
ATOM 1585 N N . LYS A 1 197 ? 3.458 -2.781 45.986 1.00 160.04 195 LYS A N 1
ATOM 1586 C CA . LYS A 1 197 ? 4.346 -1.809 45.338 1.00 161.24 195 LYS A CA 1
ATOM 1587 C C . LYS A 1 197 ? 4.705 -0.685 46.339 1.00 150.71 195 LYS A C 1
ATOM 1588 O O . LYS A 1 197 ? 3.910 0.225 46.553 1.00 148.08 195 LYS A O 1
ATOM 1594 N N . PRO A 1 198 ? 5.880 -0.765 46.986 1.00 144.68 196 PRO A N 1
ATOM 1595 C CA . PRO A 1 198 ? 6.337 0.311 47.887 1.00 145.50 196 PRO A CA 1
ATOM 1596 C C . PRO A 1 198 ? 6.688 1.678 47.263 1.00 145.70 196 PRO A C 1
ATOM 1597 O O . PRO A 1 198 ? 6.125 2.688 47.680 1.00 146.20 196 PRO A O 1
ATOM 1601 N N . ALA A 1 199 ? 7.604 1.714 46.297 1.00 148.26 197 ALA A N 1
ATOM 1602 C CA . ALA A 1 199 ? 8.174 2.980 45.768 1.00 148.92 197 ALA A CA 1
ATOM 1603 C C . ALA A 1 199 ? 8.939 3.822 46.813 1.00 150.34 197 ALA A C 1
ATOM 1604 O O . ALA A 1 199 ? 8.931 5.056 46.745 1.00 151.40 197 ALA A O 1
ATOM 1606 N N . THR A 1 200 ? 9.605 3.139 47.754 1.00 148.40 198 THR A N 1
ATOM 1607 C CA . THR A 1 200 ? 10.536 3.757 48.729 1.00 141.67 198 THR A CA 1
ATOM 1608 C C . THR A 1 200 ? 11.664 4.564 48.035 1.00 146.11 198 THR A C 1
ATOM 1609 O O . THR A 1 200 ? 12.093 5.620 48.528 1.00 144.57 198 THR A O 1
ATOM 1613 N N . ALA A 1 201 ? 12.138 4.030 46.907 1.00 137.64 199 ALA A N 1
ATOM 1614 C CA . ALA A 1 201 ? 13.082 4.701 46.010 1.00 124.92 199 ALA A CA 1
ATOM 1615 C C . ALA A 1 201 ? 13.013 3.984 44.660 1.00 118.58 199 ALA A C 1
ATOM 1616 O O . ALA A 1 201 ? 13.187 2.773 44.617 1.00 134.32 199 ALA A O 1
ATOM 1618 N N . GLY A 1 202 ? 12.755 4.699 43.568 1.00 106.80 200 GLY A N 1
ATOM 1619 C CA . GLY A 1 202 ? 12.724 4.059 42.243 1.00 103.90 200 GLY A CA 1
ATOM 1620 C C . GLY A 1 202 ? 14.103 3.688 41.695 1.00 101.56 200 GLY A C 1
ATOM 1621 O O . GLY A 1 202 ? 14.886 4.588 41.382 1.00 107.46 200 GLY A O 1
ATOM 1622 N N . ASN A 1 203 ? 14.400 2.381 41.586 1.00 92.45 201 ASN A N 1
ATOM 1623 C CA . ASN A 1 203 ? 15.628 1.877 40.916 1.00 87.34 201 ASN A CA 1
ATOM 1624 C C . ASN A 1 203 ? 15.279 0.842 39.850 1.00 87.30 201 ASN A C 1
ATOM 1625 O O . ASN A 1 203 ? 15.031 -0.322 40.171 1.00 88.99 201 ASN A O 1
ATOM 1630 N N . LEU A 1 204 ? 15.313 1.262 38.585 1.00 87.55 202 LEU A N 1
ATOM 1631 C CA . LEU A 1 204 ? 14.822 0.438 37.473 1.00 83.62 202 LEU A CA 1
ATOM 1632 C C . LEU A 1 204 ? 15.571 -0.864 37.352 1.00 79.27 202 LEU A C 1
ATOM 1633 O O . LEU A 1 204 ? 14.958 -1.929 37.335 1.00 77.19 202 LEU A O 1
ATOM 1638 N N . TRP A 1 205 ? 16.893 -0.769 37.314 1.00 76.25 203 TRP A N 1
ATOM 1639 C CA . TRP A 1 205 ? 17.727 -1.941 37.108 1.00 81.02 203 TRP A CA 1
ATOM 1640 C C . TRP A 1 205 ? 17.677 -2.994 38.223 1.00 82.58 203 TRP A C 1
ATOM 1641 O O . TRP A 1 205 ? 17.691 -4.199 37.939 1.00 79.41 203 TRP A O 1
ATOM 1652 N N . LEU A 1 206 ? 17.618 -2.562 39.479 1.00 85.81 204 LEU A N 1
ATOM 1653 C CA . LEU A 1 206 ? 17.445 -3.519 40.572 1.00 87.88 204 LEU A CA 1
ATOM 1654 C C . LEU A 1 206 ? 16.081 -4.177 40.442 1.00 82.93 204 LEU A C 1
ATOM 1655 O O . LEU A 1 206 ? 15.976 -5.399 40.481 1.00 80.13 204 LEU A O 1
ATOM 1660 N N . GLU A 1 207 ? 15.042 -3.362 40.291 1.00 81.04 205 GLU A N 1
ATOM 1661 C CA . GLU A 1 207 ? 13.681 -3.880 40.217 1.00 82.21 205 GLU A CA 1
ATOM 1662 C C . GLU A 1 207 ? 13.517 -4.795 39.016 1.00 77.62 205 GLU A C 1
ATOM 1663 O O . GLU A 1 207 ? 12.828 -5.803 39.118 1.00 72.63 205 GLU A O 1
ATOM 1669 N N . PHE A 1 208 ? 14.177 -4.475 37.901 1.00 77.75 206 PHE A N 1
ATOM 1670 C CA . PHE A 1 208 ? 14.247 -5.399 36.750 1.00 79.47 206 PHE A CA 1
ATOM 1671 C C . PHE A 1 208 ? 14.881 -6.710 37.191 1.00 79.73 206 PHE A C 1
ATOM 1672 O O . PHE A 1 208 ? 14.234 -7.753 37.131 1.00 81.04 206 PHE A O 1
ATOM 1680 N N . ARG A 1 209 ? 16.130 -6.634 37.655 1.00 80.20 207 ARG A N 1
ATOM 1681 C CA . ARG A 1 209 ? 16.941 -7.829 37.950 1.00 81.34 207 ARG A CA 1
ATOM 1682 C C . ARG A 1 209 ? 16.289 -8.809 38.923 1.00 81.42 207 ARG A C 1
ATOM 1683 O O . ARG A 1 209 ? 16.330 -10.028 38.717 1.00 78.24 207 ARG A O 1
ATOM 1691 N N . TYR A 1 210 ? 15.742 -8.264 40.003 1.00 82.44 208 TYR A N 1
ATOM 1692 C CA . TYR A 1 210 ? 15.146 -9.061 41.068 1.00 79.66 208 TYR A CA 1
ATOM 1693 C C . TYR A 1 210 ? 13.637 -9.243 40.870 1.00 77.88 208 TYR A C 1
ATOM 1694 O O . TYR A 1 210 ? 13.097 -10.280 41.231 1.00 79.18 208 TYR A O 1
ATOM 1703 N N . GLY A 1 211 ? 12.952 -8.244 40.313 1.00 74.26 209 GLY A N 1
ATOM 1704 C CA . GLY A 1 211 ? 11.506 -8.330 40.117 1.00 73.63 209 GLY A CA 1
ATOM 1705 C C . GLY A 1 211 ? 11.103 -9.422 39.166 1.00 75.29 209 GLY A C 1
ATOM 1706 O O . GLY A 1 211 ? 10.120 -10.125 39.406 1.00 75.57 209 GLY A O 1
ATOM 1707 N N . LEU A 1 212 ? 11.903 -9.580 38.112 1.00 78.22 210 LEU A N 1
ATOM 1708 C CA . LEU A 1 212 ? 11.669 -10.566 37.053 1.00 80.44 210 LEU A CA 1
ATOM 1709 C C . LEU A 1 212 ? 12.335 -11.940 37.286 1.00 81.26 210 LEU A C 1
ATOM 1710 O O . LEU A 1 212 ? 12.501 -12.721 36.348 1.00 83.21 210 LEU A O 1
ATOM 1715 N N . MET A 1 213 ? 12.714 -12.241 38.523 1.00 81.31 211 MET A N 1
ATOM 1716 C CA . MET A 1 213 ? 13.200 -13.573 38.867 1.00 81.63 211 MET A CA 1
ATOM 1717 C C . MET A 1 213 ? 12.223 -14.684 38.495 1.00 78.73 211 MET A C 1
ATOM 1718 O O . MET A 1 213 ? 12.637 -15.659 37.894 1.00 80.58 211 MET A O 1
ATOM 1723 N N . PRO A 1 214 ? 10.928 -14.545 38.834 1.00 81.72 212 PRO A N 1
ATOM 1724 C CA . PRO A 1 214 ? 9.984 -15.595 38.426 1.00 85.27 212 PRO A CA 1
ATOM 1725 C C . PRO A 1 214 ? 10.022 -15.897 36.935 1.00 87.54 212 PRO A C 1
ATOM 1726 O O . PRO A 1 214 ? 9.942 -17.063 36.551 1.00 93.28 212 PRO A O 1
ATOM 1730 N N . LEU A 1 215 ? 10.144 -14.850 36.118 1.00 85.81 213 LEU A N 1
ATOM 1731 C CA . LEU A 1 215 ? 10.269 -14.993 34.669 1.00 82.12 213 LEU A CA 1
ATOM 1732 C C . LEU A 1 215 ? 11.565 -15.707 34.273 1.00 82.49 213 LEU A C 1
ATOM 1733 O O . LEU A 1 215 ? 11.530 -16.665 33.501 1.00 84.49 213 LEU A O 1
ATOM 1738 N N . PHE A 1 216 ? 12.701 -15.253 34.805 1.00 80.46 214 PHE A N 1
ATOM 1739 C CA . PHE A 1 216 ? 13.999 -15.873 34.481 1.00 80.40 214 PHE A CA 1
ATOM 1740 C C . PHE A 1 216 ? 14.002 -17.370 34.780 1.00 81.77 214 PHE A C 1
ATOM 1741 O O . PHE A 1 216 ? 14.650 -18.149 34.068 1.00 82.68 214 PHE A O 1
ATOM 1749 N N . TYR A 1 217 ? 13.288 -17.741 35.848 1.00 84.70 215 TYR A N 1
ATOM 1750 C CA . TYR A 1 217 ? 13.093 -19.138 36.245 1.00 89.06 215 TYR A CA 1
ATOM 1751 C C . TYR A 1 217 ? 12.204 -19.852 35.207 1.00 85.36 215 TYR A C 1
ATOM 1752 O O . TYR A 1 217 ? 12.577 -20.924 34.731 1.00 83.36 215 TYR A O 1
ATOM 1761 N N . ASP A 1 218 ? 11.064 -19.250 34.840 1.00 86.23 216 ASP A N 1
ATOM 1762 C CA . ASP A 1 218 ? 10.173 -19.800 33.785 1.00 89.87 216 ASP A CA 1
ATOM 1763 C C . ASP A 1 218 ? 10.946 -20.017 32.484 1.00 84.04 216 ASP A C 1
ATOM 1764 O O . ASP A 1 218 ? 10.788 -21.054 31.835 1.00 83.67 216 ASP A O 1
ATOM 1769 N N . ILE A 1 219 ? 11.761 -19.027 32.110 1.00 75.91 217 ILE A N 1
ATOM 1770 C CA . ILE A 1 219 ? 12.604 -19.105 30.916 1.00 70.97 217 ILE A CA 1
ATOM 1771 C C . ILE A 1 219 ? 13.553 -20.288 31.028 1.00 76.48 217 ILE A C 1
ATOM 1772 O O . ILE A 1 219 ? 13.477 -21.198 30.207 1.00 78.56 217 ILE A O 1
ATOM 1777 N N . ARG A 1 220 ? 14.424 -20.279 32.044 1.00 81.97 218 ARG A N 1
ATOM 1778 C CA . ARG A 1 220 ? 15.371 -21.380 32.273 1.00 83.58 218 ARG A CA 1
ATOM 1779 C C . ARG A 1 220 ? 14.711 -22.739 32.065 1.00 83.44 218 ARG A C 1
ATOM 1780 O O . ARG A 1 220 ? 15.160 -23.532 31.245 1.00 84.28 218 ARG A O 1
ATOM 1788 N N . ASP A 1 221 ? 13.643 -22.993 32.810 1.00 86.47 219 ASP A N 1
ATOM 1789 C CA . ASP A 1 221 ? 12.942 -24.274 32.733 1.00 89.29 219 ASP A CA 1
ATOM 1790 C C . ASP A 1 221 ? 12.547 -24.597 31.291 1.00 83.90 219 ASP A C 1
ATOM 1791 O O . ASP A 1 221 ? 12.864 -25.670 30.784 1.00 88.48 219 ASP A O 1
ATOM 1796 N N . VAL A 1 222 ? 11.894 -23.652 30.627 1.00 77.88 220 VAL A N 1
ATOM 1797 C CA . VAL A 1 222 ? 11.450 -23.864 29.252 1.00 76.22 220 VAL A CA 1
ATOM 1798 C C . VAL A 1 222 ? 12.642 -24.049 28.319 1.00 72.24 220 VAL A C 1
ATOM 1799 O O . VAL A 1 222 ? 12.665 -24.990 27.532 1.00 72.76 220 VAL A O 1
ATOM 1803 N N . MET A 1 223 ? 13.629 -23.165 28.414 1.00 68.50 221 MET A N 1
ATOM 1804 C CA . MET A 1 223 ? 14.821 -23.271 27.577 1.00 67.12 221 MET A CA 1
ATOM 1805 C C . MET A 1 223 ? 15.395 -24.670 27.667 1.00 67.25 221 MET A C 1
ATOM 1806 O O . MET A 1 223 ? 15.613 -25.303 26.646 1.00 69.35 221 MET A O 1
ATOM 1811 N N . LEU A 1 224 ? 15.597 -25.163 28.885 1.00 69.45 222 LEU A N 1
ATOM 1812 C CA . LEU A 1 224 ? 16.206 -26.485 29.075 1.00 73.82 222 LEU A CA 1
ATOM 1813 C C . LEU A 1 224 ? 15.310 -27.610 28.585 1.00 74.86 222 LEU A C 1
ATOM 1814 O O . LEU A 1 224 ? 15.791 -28.585 28.003 1.00 79.05 222 LEU A O 1
ATOM 1819 N N . ASP A 1 225 ? 14.014 -27.469 28.821 1.00 77.26 223 ASP A N 1
ATOM 1820 C CA . ASP A 1 225 ? 13.036 -28.430 28.337 1.00 81.18 223 ASP A CA 1
ATOM 1821 C C . ASP A 1 225 ? 13.046 -28.476 26.812 1.00 81.70 223 ASP A C 1
ATOM 1822 O O . ASP A 1 225 ? 13.089 -29.555 26.232 1.00 87.29 223 ASP A O 1
ATOM 1827 N N . TRP A 1 226 ? 13.021 -27.308 26.174 1.00 80.18 224 TRP A N 1
ATOM 1828 C CA . TRP A 1 226 ? 13.119 -27.220 24.709 1.00 79.85 224 TRP A CA 1
ATOM 1829 C C . TRP A 1 226 ? 14.337 -27.951 24.145 1.00 82.64 224 TRP A C 1
ATOM 1830 O O . TRP A 1 226 ? 14.195 -28.783 23.252 1.00 87.22 224 TRP A O 1
ATOM 1841 N N . GLN A 1 227 ? 15.524 -27.623 24.654 1.00 83.23 225 GLN A N 1
ATOM 1842 C CA . GLN A 1 227 ? 16.758 -28.264 24.203 1.00 83.38 225 GLN A CA 1
ATOM 1843 C C . GLN A 1 227 ? 16.601 -29.766 24.292 1.00 79.95 225 GLN A C 1
ATOM 1844 O O . GLN A 1 227 ? 16.932 -30.474 23.351 1.00 78.02 225 GLN A O 1
ATOM 1850 N N . ASN A 1 228 ? 16.062 -30.239 25.412 1.00 83.21 226 ASN A N 1
ATOM 1851 C CA . ASN A 1 228 ? 15.884 -31.675 25.625 1.00 91.41 226 ASN A CA 1
ATOM 1852 C C . ASN A 1 228 ? 14.883 -32.283 24.640 1.00 89.84 226 ASN A C 1
ATOM 1853 O O . ASN A 1 228 ? 15.107 -33.383 24.150 1.00 95.27 226 ASN A O 1
ATOM 1858 N N . ARG A 1 229 ? 13.798 -31.567 24.350 1.00 86.70 227 ARG A N 1
ATOM 1859 C CA . ARG A 1 229 ? 12.803 -32.022 23.365 1.00 85.69 227 ARG A CA 1
ATOM 1860 C C . ARG A 1 229 ? 13.291 -31.948 21.928 1.00 86.89 227 ARG A C 1
ATOM 1861 O O . ARG A 1 229 ? 12.949 -32.806 21.115 1.00 92.88 227 ARG A O 1
ATOM 1869 N N . HIS A 1 230 ? 14.047 -30.895 21.623 1.00 83.58 228 HIS A N 1
ATOM 1870 C CA . HIS A 1 230 ? 14.658 -30.694 20.307 1.00 79.58 228 HIS A CA 1
ATOM 1871 C C . HIS A 1 230 ? 15.696 -31.754 20.002 1.00 76.47 228 HIS A C 1
ATOM 1872 O O . HIS A 1 230 ? 15.708 -32.300 18.909 1.00 76.03 228 HIS A O 1
ATOM 1879 N N . ASP A 1 231 ? 16.569 -32.031 20.965 1.00 77.00 229 ASP A N 1
ATOM 1880 C CA . ASP A 1 231 ? 17.596 -33.058 20.792 1.00 81.22 229 ASP A CA 1
ATOM 1881 C C . ASP A 1 231 ? 16.990 -34.447 20.622 1.00 81.69 229 ASP A C 1
ATOM 1882 O O . ASP A 1 231 ? 17.534 -35.253 19.881 1.00 81.39 229 ASP A O 1
ATOM 1887 N N . LYS A 1 232 ? 15.874 -34.717 21.300 1.00 85.05 230 LYS A N 1
ATOM 1888 C CA . LYS A 1 232 ? 15.110 -35.955 21.090 1.00 89.95 230 LYS A CA 1
ATOM 1889 C C . LYS A 1 232 ? 14.481 -36.012 19.704 1.00 86.20 230 LYS A C 1
ATOM 1890 O O . LYS A 1 232 ? 14.488 -37.053 19.055 1.00 86.26 230 LYS A O 1
ATOM 1896 N N . ILE A 1 233 ? 13.913 -34.898 19.265 1.00 85.21 231 ILE A N 1
ATOM 1897 C CA . ILE A 1 233 ? 13.300 -34.829 17.940 1.00 87.43 231 ILE A CA 1
ATOM 1898 C C . ILE A 1 233 ? 14.315 -35.097 16.816 1.00 85.53 231 ILE A C 1
ATOM 1899 O O . ILE A 1 233 ? 14.075 -35.959 15.981 1.00 83.05 231 ILE A O 1
ATOM 1904 N N . GLN A 1 234 ? 15.449 -34.398 16.812 1.00 84.85 232 GLN A N 1
ATOM 1905 C CA . GLN A 1 234 ? 16.510 -34.632 15.804 1.00 83.40 232 GLN A CA 1
ATOM 1906 C C . GLN A 1 234 ? 16.930 -36.097 15.687 1.00 82.06 232 GLN A C 1
ATOM 1907 O O . GLN A 1 234 ? 17.280 -36.556 14.601 1.00 80.75 232 GLN A O 1
ATOM 1913 N N . ARG A 1 235 ? 16.912 -36.821 16.804 1.00 81.69 233 ARG A N 1
ATOM 1914 C CA . ARG A 1 235 ? 17.188 -38.245 16.778 1.00 85.56 233 ARG A CA 1
ATOM 1915 C C . ARG A 1 235 ? 16.195 -39.006 15.910 1.00 83.11 233 ARG A C 1
ATOM 1916 O O . ARG A 1 235 ? 16.542 -40.064 15.405 1.00 93.28 233 ARG A O 1
ATOM 1924 N N . LEU A 1 236 ? 14.983 -38.482 15.716 1.00 77.48 234 LEU A N 1
ATOM 1925 C CA . LEU A 1 236 ? 13.973 -39.162 14.879 1.00 76.72 234 LEU A CA 1
ATOM 1926 C C . LEU A 1 236 ? 14.373 -39.295 13.412 1.00 74.49 234 LEU A C 1
ATOM 1927 O O . LEU A 1 236 ? 13.905 -40.190 12.711 1.00 74.44 234 LEU A O 1
ATOM 1932 N N . LEU A 1 237 ? 15.248 -38.406 12.973 1.00 75.00 235 LEU A N 1
ATOM 1933 C CA . LEU A 1 237 ? 15.730 -38.378 11.601 1.00 79.49 235 LEU A CA 1
ATOM 1934 C C . LEU A 1 237 ? 16.667 -39.539 11.247 1.00 87.18 235 LEU A C 1
ATOM 1935 O O . LEU A 1 237 ? 16.766 -39.922 10.085 1.00 95.08 235 LEU A O 1
ATOM 1940 N N . ARG A 1 238 ? 17.363 -40.080 12.243 1.00 91.63 236 ARG A N 1
ATOM 1941 C CA . ARG A 1 238 ? 18.103 -41.326 12.081 1.00 89.87 236 ARG A CA 1
ATOM 1942 C C . ARG A 1 238 ? 17.060 -42.454 12.061 1.00 80.43 236 ARG A C 1
ATOM 1943 O O . ARG A 1 238 ? 16.236 -42.554 12.970 1.00 78.43 236 ARG A O 1
ATOM 1951 N N . PHE A 1 239 ? 17.061 -43.262 11.004 1.00 73.99 237 PHE A N 1
ATOM 1952 C CA . PHE A 1 239 ? 16.220 -44.467 10.933 1.00 73.03 237 PHE A CA 1
ATOM 1953 C C . PHE A 1 239 ? 17.121 -45.661 10.672 1.00 72.73 237 PHE A C 1
ATOM 1954 O O . PHE A 1 239 ? 17.950 -45.632 9.758 1.00 67.97 237 PHE A O 1
ATOM 1962 N N . SER A 1 240 ? 16.943 -46.718 11.452 1.00 74.63 238 SER A N 1
ATOM 1963 C CA . SER A 1 240 ? 17.772 -47.905 11.312 1.00 76.76 238 SER A CA 1
ATOM 1964 C C . SER A 1 240 ? 16.905 -49.124 11.401 1.00 73.56 238 SER A C 1
ATOM 1965 O O . SER A 1 240 ? 15.991 -49.194 12.226 1.00 74.18 238 SER A O 1
ATOM 1968 N N . VAL A 1 241 ? 17.210 -50.082 10.541 1.00 71.59 239 VAL A N 1
ATOM 1969 C CA . VAL A 1 241 ? 16.427 -51.285 10.406 1.00 72.71 239 VAL A CA 1
ATOM 1970 C C . VAL A 1 241 ? 17.367 -52.404 10.025 1.00 72.43 239 VAL A C 1
ATOM 1971 O O . VAL A 1 241 ? 18.300 -52.193 9.263 1.00 75.20 239 VAL A O 1
ATOM 1975 N N . GLY A 1 242 ? 17.116 -53.594 10.553 1.00 73.43 240 GLY A N 1
ATOM 1976 C CA . GLY A 1 242 ? 17.977 -54.731 10.289 1.00 74.16 240 GLY A CA 1
ATOM 1977 C C . GLY A 1 242 ? 17.419 -56.042 10.787 1.00 75.04 240 GLY A C 1
ATOM 1978 O O . GLY A 1 242 ? 16.406 -56.094 11.496 1.00 76.42 240 GLY A O 1
ATOM 1979 N N . HIS A 1 243 ? 18.116 -57.105 10.417 1.00 74.47 241 HIS A N 1
ATOM 1980 C CA . HIS A 1 243 ? 17.599 -58.447 10.557 1.00 76.16 241 HIS A CA 1
ATOM 1981 C C . HIS A 1 243 ? 18.760 -59.424 10.556 1.00 76.35 241 HIS A C 1
ATOM 1982 O O . HIS A 1 243 ? 19.714 -59.261 9.795 1.00 72.24 241 HIS A O 1
ATOM 1989 N N . GLY A 1 244 ? 18.659 -60.433 11.417 1.00 80.28 242 GLY A N 1
ATOM 1990 C CA . GLY A 1 244 ? 19.708 -61.428 11.615 1.00 79.98 242 GLY A CA 1
ATOM 1991 C C . GLY A 1 244 ? 19.219 -62.836 11.363 1.00 78.62 242 GLY A C 1
ATOM 1992 O O . GLY A 1 244 ? 18.027 -63.120 11.434 1.00 79.85 242 GLY A O 1
ATOM 1993 N N . GLU A 1 245 ? 20.158 -63.722 11.079 1.00 79.45 243 GLU A N 1
ATOM 1994 C CA . GLU A 1 245 ? 19.843 -65.094 10.730 1.00 83.09 243 GLU A CA 1
ATOM 1995 C C . GLU A 1 245 ? 21.034 -65.954 11.094 1.00 84.18 243 GLU A C 1
ATOM 1996 O O . GLU A 1 245 ? 22.172 -65.520 10.921 1.00 92.15 243 GLU A O 1
ATOM 2002 N N . ASP A 1 246 ? 20.781 -67.157 11.606 1.00 82.38 244 ASP A N 1
ATOM 2003 C CA . ASP A 1 246 ? 21.855 -68.102 11.908 1.00 77.72 244 ASP A CA 1
ATOM 2004 C C . ASP A 1 246 ? 22.408 -68.727 10.657 1.00 76.93 244 ASP A C 1
ATOM 2005 O O . ASP A 1 246 ? 21.814 -68.664 9.572 1.00 72.83 244 ASP A O 1
ATOM 2010 N N . TYR A 1 247 ? 23.578 -69.320 10.829 1.00 79.59 245 TYR A N 1
ATOM 2011 C CA . TYR A 1 247 ? 24.232 -70.056 9.767 1.00 81.05 245 TYR A CA 1
ATOM 2012 C C . TYR A 1 247 ? 25.277 -70.961 10.377 1.00 83.50 245 TYR A C 1
ATOM 2013 O O . TYR A 1 247 ? 25.955 -70.604 11.349 1.00 74.39 245 TYR A O 1
ATOM 2022 N N . VAL A 1 248 ? 25.395 -72.132 9.773 1.00 91.97 246 VAL A N 1
ATOM 2023 C CA . VAL A 1 248 ? 26.191 -73.208 10.307 1.00 94.48 246 VAL A CA 1
ATOM 2024 C C . VAL A 1 248 ? 27.291 -73.492 9.301 1.00 97.44 246 VAL A C 1
ATOM 2025 O O . VAL A 1 248 ? 27.020 -73.661 8.105 1.00 97.42 246 VAL A O 1
ATOM 2029 N N . VAL A 1 249 ? 28.531 -73.492 9.786 1.00 98.23 247 VAL A N 1
ATOM 2030 C CA . VAL A 1 249 ? 29.676 -73.895 8.990 1.00 97.12 247 VAL A CA 1
ATOM 2031 C C . VAL A 1 249 ? 30.331 -75.023 9.725 1.00 94.50 247 VAL A C 1
ATOM 2032 O O . VAL A 1 249 ? 30.490 -74.965 10.947 1.00 90.87 247 VAL A O 1
ATOM 2036 N N . GLU A 1 250 ? 30.745 -76.026 8.966 1.00 95.54 248 GLU A N 1
ATOM 2037 C CA . GLU A 1 250 ? 31.349 -77.211 9.541 1.00 104.33 248 GLU A CA 1
ATOM 2038 C C . GLU A 1 250 ? 32.843 -77.210 9.251 1.00 103.95 248 GLU A C 1
ATOM 2039 O O . GLU A 1 250 ? 33.267 -76.951 8.120 1.00 98.14 248 GLU A O 1
ATOM 2045 N N . PHE A 1 251 ? 33.620 -77.458 10.306 1.00 106.09 249 PHE A N 1
ATOM 2046 C CA . PHE A 1 251 ? 35.064 -77.658 10.225 1.00 104.52 249 PHE A CA 1
ATOM 2047 C C . PHE A 1 251 ? 35.304 -79.122 10.510 1.00 108.17 249 PHE A C 1
ATOM 2048 O O . PHE A 1 251 ? 34.598 -79.724 11.317 1.00 110.61 249 PHE A O 1
ATOM 2056 N N . ASP A 1 252 ? 36.293 -79.701 9.851 1.00 116.20 250 ASP A N 1
ATOM 2057 C CA . ASP A 1 252 ? 36.537 -81.133 9.992 1.00 127.82 250 ASP A CA 1
ATOM 2058 C C . ASP A 1 252 ? 37.947 -81.499 9.594 1.00 124.49 250 ASP A C 1
ATOM 2059 O O . ASP A 1 252 ? 38.678 -80.679 9.036 1.00 127.69 250 ASP A O 1
ATOM 2064 N N . ASN A 1 253 ? 38.310 -82.742 9.901 1.00 118.02 251 ASN A N 1
ATOM 2065 C CA . ASN A 1 253 ? 39.663 -83.294 9.688 1.00 110.76 251 ASN A CA 1
ATOM 2066 C C . ASN A 1 253 ? 40.842 -82.303 9.825 1.00 96.54 251 ASN A C 1
ATOM 2067 O O . ASN A 1 253 ? 41.701 -82.183 8.951 1.00 92.13 251 ASN A O 1
ATOM 2072 N N . LEU A 1 254 ? 40.859 -81.618 10.963 1.00 86.05 252 LEU A N 1
ATOM 2073 C CA . LEU A 1 254 ? 42.024 -80.885 11.417 1.00 83.88 252 LEU A CA 1
ATOM 2074 C C . LEU A 1 254 ? 42.753 -81.741 12.465 1.00 82.54 252 LEU A C 1
ATOM 2075 O O . LEU A 1 254 ? 42.148 -82.181 13.442 1.00 74.90 252 LEU A O 1
ATOM 2080 N N . TYR A 1 255 ? 44.037 -82.013 12.224 1.00 87.44 253 TYR A N 1
ATOM 2081 C CA . TYR A 1 255 ? 44.872 -82.801 13.136 1.00 90.64 253 TYR A CA 1
ATOM 2082 C C . TYR A 1 255 ? 45.903 -81.880 13.789 1.00 89.11 253 TYR A C 1
ATOM 2083 O O . TYR A 1 255 ? 46.879 -81.503 13.147 1.00 93.78 253 TYR A O 1
ATOM 2092 N N . PRO A 1 256 ? 45.695 -81.494 15.060 1.00 88.95 254 PRO A N 1
ATOM 2093 C CA . PRO A 1 256 ? 46.858 -81.046 15.830 1.00 87.99 254 PRO A CA 1
ATOM 2094 C C . PRO A 1 256 ? 47.581 -82.303 16.251 1.00 91.29 254 PRO A C 1
ATOM 2095 O O . PRO A 1 256 ? 47.123 -83.418 15.951 1.00 85.85 254 PRO A O 1
ATOM 2099 N N . ALA A 1 257 ? 48.698 -82.130 16.937 1.00 98.94 255 ALA A N 1
ATOM 2100 C CA . ALA A 1 257 ? 49.462 -83.265 17.448 1.00 108.92 255 ALA A CA 1
ATOM 2101 C C . ALA A 1 257 ? 49.657 -84.410 16.424 1.00 110.10 255 ALA A C 1
ATOM 2102 O O . ALA A 1 257 ? 48.989 -85.446 16.503 1.00 106.80 255 ALA A O 1
ATOM 2104 N N . VAL A 1 258 ? 50.529 -84.177 15.440 1.00 113.39 256 VAL A N 1
ATOM 2105 C CA . VAL A 1 258 ? 51.135 -85.234 14.605 1.00 121.76 256 VAL A CA 1
ATOM 2106 C C . VAL A 1 258 ? 50.136 -86.340 14.213 1.00 120.91 256 VAL A C 1
ATOM 2107 O O . VAL A 1 258 ? 50.449 -87.523 14.294 1.00 135.10 256 VAL A O 1
ATOM 2111 N N . ALA A 1 259 ? 48.924 -85.956 13.822 1.00 117.09 257 ALA A N 1
ATOM 2112 C CA . ALA A 1 259 ? 47.912 -86.926 13.359 1.00 121.64 257 ALA A CA 1
ATOM 2113 C C . ALA A 1 259 ? 47.682 -88.193 14.247 1.00 115.30 257 ALA A C 1
ATOM 2114 O O . ALA A 1 259 ? 47.467 -89.293 13.722 1.00 104.42 257 ALA A O 1
ATOM 2116 N N . TYR A 1 260 ? 47.719 -88.043 15.574 1.00 114.34 258 TYR A N 1
ATOM 2117 C CA . TYR A 1 260 ? 47.282 -89.128 16.476 1.00 115.37 258 TYR A CA 1
ATOM 2118 C C . TYR A 1 260 ? 45.762 -89.246 16.495 1.00 110.34 258 TYR A C 1
ATOM 2119 O O . TYR A 1 260 ? 45.236 -90.346 16.649 1.00 109.86 258 TYR A O 1
ATOM 2128 N N . PHE A 1 261 ? 45.069 -88.118 16.337 1.00 108.62 259 PHE A N 1
ATOM 2129 C CA . PHE A 1 261 ? 43.610 -88.088 16.351 1.00 105.23 259 PHE A CA 1
ATOM 2130 C C . PHE A 1 261 ? 43.036 -86.947 15.514 1.00 104.20 259 PHE A C 1
ATOM 2131 O O . PHE A 1 261 ? 43.669 -85.900 15.366 1.00 100.36 259 PHE A O 1
ATOM 2139 N N . LYS A 1 262 ? 41.813 -87.166 15.020 1.00 112.16 260 LYS A N 1
ATOM 2140 C CA . LYS A 1 262 ? 41.061 -86.224 14.171 1.00 117.28 260 LYS A CA 1
ATOM 2141 C C . LYS A 1 262 ? 39.941 -85.520 14.937 1.00 117.05 260 LYS A C 1
ATOM 2142 O O . LYS A 1 262 ? 39.124 -86.177 15.586 1.00 130.18 260 LYS A O 1
ATOM 2148 N N . LEU A 1 263 ? 39.865 -84.197 14.811 1.00 111.28 261 LEU A N 1
ATOM 2149 C CA . LEU A 1 263 ? 38.714 -83.460 15.306 1.00 107.86 261 LEU A CA 1
ATOM 2150 C C . LEU A 1 263 ? 37.774 -83.087 14.172 1.00 110.27 261 LEU A C 1
ATOM 2151 O O . LEU A 1 263 ? 38.136 -83.072 12.993 1.00 110.31 261 LEU A O 1
ATOM 2156 N N . LYS A 1 264 ? 36.542 -82.814 14.559 1.00 112.70 262 LYS A N 1
ATOM 2157 C CA . LYS A 1 264 ? 35.518 -82.400 13.633 1.00 114.06 262 LYS A CA 1
ATOM 2158 C C . LYS A 1 264 ? 34.516 -81.573 14.437 1.00 109.72 262 LYS A C 1
ATOM 2159 O O . LYS A 1 264 ? 34.472 -81.677 15.668 1.00 110.50 262 LYS A O 1
ATOM 2165 N N . GLY A 1 265 ? 33.750 -80.721 13.761 1.00 103.37 263 GLY A N 1
ATOM 2166 C CA . GLY A 1 265 ? 32.746 -79.924 14.449 1.00 95.88 263 GLY A CA 1
ATOM 2167 C C . GLY A 1 265 ? 31.915 -79.002 13.590 1.00 90.30 263 GLY A C 1
ATOM 2168 O O . GLY A 1 265 ? 32.051 -78.951 12.365 1.00 83.07 263 GLY A O 1
ATOM 2169 N N . GLU A 1 266 ? 31.033 -78.281 14.261 1.00 89.40 264 GLU A N 1
ATOM 2170 C CA . GLU A 1 266 ? 30.154 -77.336 13.610 1.00 93.22 264 GLU A CA 1
ATOM 2171 C C . GLU A 1 266 ? 30.149 -76.049 14.415 1.00 92.27 264 GLU A C 1
ATOM 2172 O O . GLU A 1 266 ? 30.069 -76.078 15.648 1.00 90.95 264 GLU A O 1
ATOM 2178 N N . ILE A 1 267 ? 30.274 -74.930 13.701 1.00 89.58 265 ILE A N 1
ATOM 2179 C CA . ILE A 1 267 ? 30.208 -73.601 14.284 1.00 84.43 265 ILE A CA 1
ATOM 2180 C C . ILE A 1 267 ? 28.906 -72.964 13.853 1.00 83.47 265 ILE A C 1
ATOM 2181 O O . ILE A 1 267 ? 28.540 -73.014 12.676 1.00 82.62 265 ILE A O 1
ATOM 2186 N N . THR A 1 268 ? 28.231 -72.343 14.809 1.00 81.01 266 THR A N 1
ATOM 2187 C CA . THR A 1 268 ? 26.999 -71.633 14.545 1.00 80.79 266 THR A CA 1
ATOM 2188 C C . THR A 1 268 ? 27.332 -70.145 14.492 1.00 76.68 266 THR A C 1
ATOM 2189 O O . THR A 1 268 ? 27.738 -69.563 15.487 1.00 75.59 266 THR A O 1
ATOM 2193 N N . LEU A 1 269 ? 27.191 -69.537 13.323 1.00 75.56 267 LEU A N 1
ATOM 2194 C CA . LEU A 1 269 ? 27.466 -68.113 13.148 1.00 75.50 267 LEU A CA 1
ATOM 2195 C C . LEU A 1 269 ? 26.155 -67.351 13.149 1.00 77.41 267 LEU A C 1
ATOM 2196 O O . LEU A 1 269 ? 25.089 -67.951 12.968 1.00 78.97 267 LEU A O 1
ATOM 2201 N N . GLU A 1 270 ? 26.236 -66.038 13.369 1.00 78.01 268 GLU A N 1
ATOM 2202 C CA . GLU A 1 270 ? 25.100 -65.129 13.176 1.00 81.21 268 GLU A CA 1
ATOM 2203 C C . GLU A 1 270 ? 25.444 -64.190 12.030 1.00 76.74 268 GLU A C 1
ATOM 2204 O O . GLU A 1 270 ? 26.267 -63.293 12.189 1.00 81.19 268 GLU A O 1
ATOM 2210 N N . ARG A 1 271 ? 24.814 -64.403 10.881 1.00 70.73 269 ARG A N 1
ATOM 2211 C CA . ARG A 1 271 ? 24.896 -63.457 9.787 1.00 71.59 269 ARG A CA 1
ATOM 2212 C C . ARG A 1 271 ? 23.865 -62.394 10.025 1.00 75.52 269 ARG A C 1
ATOM 2213 O O . ARG A 1 271 ? 22.689 -62.706 10.186 1.00 80.94 269 ARG A O 1
ATOM 2221 N N . ARG A 1 272 ? 24.301 -61.142 10.055 1.00 79.11 270 ARG A N 1
ATOM 2222 C CA . ARG A 1 272 ? 23.404 -60.035 10.304 1.00 82.29 270 ARG A CA 1
ATOM 2223 C C . ARG A 1 272 ? 23.571 -58.960 9.251 1.00 74.62 270 ARG A C 1
ATOM 2224 O O . ARG A 1 272 ? 24.659 -58.702 8.775 1.00 77.57 270 ARG A O 1
ATOM 2232 N N . HIS A 1 273 ? 22.456 -58.348 8.899 1.00 69.62 271 HIS A N 1
ATOM 2233 C CA . HIS A 1 273 ? 22.408 -57.282 7.937 1.00 68.18 271 HIS A CA 1
ATOM 2234 C C . HIS A 1 273 ? 21.610 -56.156 8.565 1.00 68.11 271 HIS A C 1
ATOM 2235 O O . HIS A 1 273 ? 20.480 -56.368 9.011 1.00 66.97 271 HIS A O 1
ATOM 2242 N N . ARG A 1 274 ? 22.187 -54.963 8.587 1.00 69.91 272 ARG A N 1
ATOM 2243 C CA . ARG A 1 274 ? 21.488 -53.775 9.061 1.00 72.30 272 ARG A CA 1
ATOM 2244 C C . ARG A 1 274 ? 21.679 -52.614 8.098 1.00 68.83 272 ARG A C 1
ATOM 2245 O O . ARG A 1 274 ? 22.743 -52.469 7.494 1.00 68.55 272 ARG A O 1
ATOM 2253 N N . HIS A 1 275 ? 20.644 -51.781 7.986 1.00 67.29 273 HIS A N 1
ATOM 2254 C CA . HIS A 1 275 ? 20.660 -50.601 7.127 1.00 66.62 273 HIS A CA 1
ATOM 2255 C C . HIS A 1 275 ? 20.163 -49.359 7.852 1.00 67.03 273 HIS A C 1
ATOM 2256 O O . HIS A 1 275 ? 19.122 -49.379 8.515 1.00 68.40 273 HIS A O 1
ATOM 2263 N N . GLY A 1 276 ? 20.911 -48.276 7.693 1.00 67.69 274 GLY A N 1
ATOM 2264 C CA . GLY A 1 276 ? 20.611 -47.022 8.347 1.00 69.88 274 GLY A CA 1
ATOM 2265 C C . GLY A 1 276 ? 20.507 -45.925 7.315 1.00 74.67 274 GLY A C 1
ATOM 2266 O O . GLY A 1 276 ? 21.095 -46.002 6.228 1.00 75.77 274 GLY A O 1
ATOM 2267 N N . ILE A 1 277 ? 19.753 -44.898 7.678 1.00 76.04 275 ILE A N 1
ATOM 2268 C CA . ILE A 1 277 ? 19.484 -43.763 6.821 1.00 72.97 275 ILE A CA 1
ATOM 2269 C C . ILE A 1 277 ? 19.567 -42.532 7.742 1.00 73.51 275 ILE A C 1
ATOM 2270 O O . ILE A 1 277 ? 19.276 -42.626 8.946 1.00 70.96 275 ILE A O 1
ATOM 2275 N N . SER A 1 278 ? 19.976 -41.395 7.186 1.00 76.41 276 SER A N 1
ATOM 2276 C CA . SER A 1 278 ? 20.247 -40.185 7.975 1.00 78.25 276 SER A CA 1
ATOM 2277 C C . SER A 1 278 ? 19.634 -38.910 7.352 1.00 75.17 276 SER A C 1
ATOM 2278 O O . SER A 1 278 ? 20.137 -38.387 6.347 1.00 70.02 276 SER A O 1
ATOM 2281 N N . TYR A 1 279 ? 18.561 -38.406 7.965 1.00 73.76 277 TYR A N 1
ATOM 2282 C CA . TYR A 1 279 ? 17.869 -37.214 7.460 1.00 76.45 277 TYR A CA 1
ATOM 2283 C C . TYR A 1 279 ? 18.473 -35.958 8.073 1.00 83.55 277 TYR A C 1
ATOM 2284 O O . TYR A 1 279 ? 18.658 -35.903 9.285 1.00 93.18 277 TYR A O 1
ATOM 2293 N N . ALA A 1 280 ? 18.769 -34.949 7.257 1.00 87.18 278 ALA A N 1
ATOM 2294 C CA . ALA A 1 280 ? 19.288 -33.677 7.776 1.00 93.44 278 ALA A CA 1
ATOM 2295 C C . ALA A 1 280 ? 19.147 -32.566 6.747 1.00 98.47 278 ALA A C 1
ATOM 2296 O O . ALA A 1 280 ? 18.491 -32.745 5.722 1.00 93.27 278 ALA A O 1
ATOM 2298 N N . ASN A 1 281 ? 19.761 -31.422 7.037 1.00 111.55 279 ASN A N 1
ATOM 2299 C CA . ASN A 1 281 ? 19.788 -30.287 6.119 1.00 120.14 279 ASN A CA 1
ATOM 2300 C C . ASN A 1 281 ? 20.646 -30.567 4.872 1.00 119.14 279 ASN A C 1
ATOM 2301 O O . ASN A 1 281 ? 21.849 -30.799 4.994 1.00 124.50 279 ASN A O 1
ATOM 2306 N N . ARG A 1 282 ? 20.030 -30.526 3.687 1.00 118.98 280 ARG A N 1
ATOM 2307 C CA . ARG A 1 282 ? 20.697 -30.905 2.420 1.00 123.49 280 ARG A CA 1
ATOM 2308 C C . ARG A 1 282 ? 21.880 -30.005 2.078 1.00 121.31 280 ARG A C 1
ATOM 2309 O O . ARG A 1 282 ? 22.862 -30.448 1.485 1.00 115.59 280 ARG A O 1
ATOM 2317 N N . GLU A 1 283 ? 21.742 -28.729 2.409 1.00 128.36 281 GLU A N 1
ATOM 2318 C CA . GLU A 1 283 ? 22.849 -27.775 2.334 1.00 137.02 281 GLU A CA 1
ATOM 2319 C C . GLU A 1 283 ? 23.973 -28.091 3.336 1.00 137.92 281 GLU A C 1
ATOM 2320 O O . GLU A 1 283 ? 25.137 -28.153 2.942 1.00 136.53 281 GLU A O 1
ATOM 2326 N N . GLY A 1 284 ? 23.608 -28.344 4.597 1.00 139.97 282 GLY A N 1
ATOM 2327 C CA . GLY A 1 284 ? 24.547 -28.433 5.727 1.00 145.00 282 GLY A CA 1
ATOM 2328 C C . GLY A 1 284 ? 25.787 -29.323 5.627 1.00 154.71 282 GLY A C 1
ATOM 2329 O O . GLY A 1 284 ? 26.874 -28.879 5.967 1.00 160.18 282 GLY A O 1
ATOM 2330 N N . TYR A 1 285 ? 25.641 -30.562 5.155 1.00 158.68 283 TYR A N 1
ATOM 2331 C CA . TYR A 1 285 ? 26.734 -31.573 5.228 1.00 156.05 283 TYR A CA 1
ATOM 2332 C C . TYR A 1 285 ? 28.008 -31.318 4.411 1.00 148.34 283 TYR A C 1
ATOM 2333 O O . TYR A 1 285 ? 29.086 -31.673 4.869 1.00 143.58 283 TYR A O 1
ATOM 2342 N N . ALA A 1 286 ? 27.890 -30.735 3.217 1.00 149.54 284 ALA A N 1
ATOM 2343 C CA . ALA A 1 286 ? 29.040 -30.573 2.298 1.00 149.70 284 ALA A CA 1
ATOM 2344 C C . ALA A 1 286 ? 30.203 -29.728 2.865 1.00 144.79 284 ALA A C 1
ATOM 2345 O O . ALA A 1 286 ? 31.352 -30.188 2.906 1.00 131.61 284 ALA A O 1
ATOM 2347 N N . VAL A 1 287 ? 29.890 -28.498 3.282 1.00 143.46 285 VAL A N 1
ATOM 2348 C CA . VAL A 1 287 ? 30.857 -27.564 3.890 1.00 135.88 285 VAL A CA 1
ATOM 2349 C C . VAL A 1 287 ? 30.255 -27.002 5.189 1.00 131.08 285 VAL A C 1
ATOM 2350 O O . VAL A 1 287 ? 29.884 -25.830 5.259 1.00 136.68 285 VAL A O 1
ATOM 2354 N N . PHE A 1 288 ? 30.128 -27.849 6.209 1.00 123.01 286 PHE A N 1
ATOM 2355 C CA . PHE A 1 288 ? 29.664 -27.385 7.512 1.00 124.58 286 PHE A CA 1
ATOM 2356 C C . PHE A 1 288 ? 30.868 -26.943 8.321 1.00 129.90 286 PHE A C 1
ATOM 2357 O O . PHE A 1 288 ? 31.686 -27.773 8.704 1.00 142.47 286 PHE A O 1
ATOM 2365 N N . ASP A 1 289 ? 30.972 -25.643 8.586 1.00 134.83 287 ASP A N 1
ATOM 2366 C CA . ASP A 1 289 ? 32.053 -25.112 9.415 1.00 136.98 287 ASP A CA 1
ATOM 2367 C C . ASP A 1 289 ? 31.778 -25.496 10.880 1.00 135.98 287 ASP A C 1
ATOM 2368 O O . ASP A 1 289 ? 30.731 -25.152 11.429 1.00 136.53 287 ASP A O 1
ATOM 2373 N N . ASN A 1 290 ? 32.704 -26.242 11.482 1.00 139.65 288 ASN A N 1
ATOM 2374 C CA . ASN A 1 290 ? 32.614 -26.632 12.891 1.00 149.20 288 ASN A CA 1
ATOM 2375 C C . ASN A 1 290 ? 33.049 -25.489 13.829 1.00 152.76 288 ASN A C 1
ATOM 2376 O O . ASN A 1 290 ? 32.758 -25.526 15.029 1.00 154.45 288 ASN A O 1
ATOM 2381 N N . GLY A 1 291 ? 33.762 -24.496 13.288 1.00 152.33 289 GLY A N 1
ATOM 2382 C CA . GLY A 1 291 ? 34.050 -23.248 14.001 1.00 154.56 289 GLY A CA 1
ATOM 2383 C C . GLY A 1 291 ? 32.833 -22.350 14.211 1.00 162.59 289 GLY A C 1
ATOM 2384 O O . GLY A 1 291 ? 32.748 -21.664 15.234 1.00 173.03 289 GLY A O 1
ATOM 2385 N N . SER A 1 292 ? 31.906 -22.335 13.244 1.00 164.31 290 SER A N 1
ATOM 2386 C CA . SER A 1 292 ? 30.620 -21.608 13.381 1.00 156.46 290 SER A CA 1
ATOM 2387 C C . SER A 1 292 ? 29.666 -22.286 14.387 1.00 160.75 290 SER A C 1
ATOM 2388 O O . SER A 1 292 ? 28.826 -21.611 14.992 1.00 156.11 290 SER A O 1
ATOM 2391 N N . LEU A 1 293 ? 29.800 -23.610 14.541 1.00 167.10 291 LEU A N 1
ATOM 2392 C CA . LEU A 1 293 ? 29.059 -24.406 15.542 1.00 161.21 291 LEU A CA 1
ATOM 2393 C C . LEU A 1 293 ? 29.430 -24.028 16.979 1.00 159.40 291 LEU A C 1
ATOM 2394 O O . LEU A 1 293 ? 30.601 -24.101 17.373 1.00 149.00 291 LEU A O 1
ATOM 2399 N N . ARG A 1 294 ? 28.416 -23.657 17.758 1.00 159.18 292 ARG A N 1
ATOM 2400 C CA . ARG A 1 294 ? 28.583 -23.367 19.184 1.00 158.23 292 ARG A CA 1
ATOM 2401 C C . ARG A 1 294 ? 28.595 -24.669 20.015 1.00 158.94 292 ARG A C 1
ATOM 2402 O O . ARG A 1 294 ? 27.972 -25.653 19.619 1.00 164.85 292 ARG A O 1
ATOM 2410 N N . PRO A 1 295 ? 29.311 -24.680 21.161 1.00 156.15 293 PRO A N 1
ATOM 2411 C CA . PRO A 1 295 ? 29.168 -25.749 22.176 1.00 152.90 293 PRO A CA 1
ATOM 2412 C C . PRO A 1 295 ? 27.755 -25.869 22.807 1.00 151.26 293 PRO A C 1
ATOM 2413 O O . PRO A 1 295 ? 27.055 -24.862 22.930 1.00 157.89 293 PRO A O 1
ATOM 2417 N N . VAL A 1 296 ? 27.356 -27.085 23.204 1.00 146.14 294 VAL A N 1
ATOM 2418 C CA . VAL A 1 296 ? 26.063 -27.334 23.899 1.00 143.00 294 VAL A CA 1
ATOM 2419 C C . VAL A 1 296 ? 25.972 -26.576 25.232 1.00 143.27 294 VAL A C 1
ATOM 2420 O O . VAL A 1 296 ? 24.877 -26.186 25.657 1.00 142.98 294 VAL A O 1
ATOM 2424 N N . SER A 1 297 ? 27.122 -26.395 25.887 1.00 140.40 295 SER A N 1
ATOM 2425 C CA . SER A 1 297 ? 27.227 -25.592 27.110 1.00 132.95 295 SER A CA 1
ATOM 2426 C C . SER A 1 297 ? 26.740 -24.147 26.936 1.00 122.54 295 SER A C 1
ATOM 2427 O O . SER A 1 297 ? 26.162 -23.584 27.859 1.00 122.08 295 SER A O 1
ATOM 2430 N N . ASP A 1 298 ? 26.971 -23.567 25.758 1.00 113.87 296 ASP A N 1
ATOM 2431 C CA . ASP A 1 298 ? 26.570 -22.182 25.456 1.00 110.60 296 ASP A CA 1
ATOM 2432 C C . ASP A 1 298 ? 25.065 -21.943 25.701 1.00 103.73 296 ASP A C 1
ATOM 2433 O O . ASP A 1 298 ? 24.692 -20.988 26.386 1.00 104.48 296 ASP A O 1
ATOM 2438 N N . TRP A 1 299 ? 24.216 -22.819 25.165 1.00 94.69 297 TRP A N 1
ATOM 2439 C CA . TRP A 1 299 ? 22.764 -22.733 25.393 1.00 90.86 297 TRP A CA 1
ATOM 2440 C C . TRP A 1 299 ? 22.401 -22.938 26.853 1.00 95.63 297 TRP A C 1
ATOM 2441 O O . TRP A 1 299 ? 21.579 -22.206 27.407 1.00 96.62 297 TRP A O 1
ATOM 2452 N N . LYS A 1 300 ? 23.000 -23.961 27.455 1.00 101.49 298 LYS A N 1
ATOM 2453 C CA . LYS A 1 300 ? 22.715 -24.315 28.839 1.00 105.77 298 LYS A CA 1
ATOM 2454 C C . LYS A 1 300 ? 23.127 -23.190 29.794 1.00 105.09 298 LYS A C 1
ATOM 2455 O O . LYS A 1 300 ? 22.463 -22.971 30.804 1.00 104.07 298 LYS A O 1
ATOM 2461 N N . GLU A 1 301 ? 24.212 -22.482 29.455 1.00 106.80 299 GLU A N 1
ATOM 2462 C CA . GLU A 1 301 ? 24.671 -21.296 30.209 1.00 103.42 299 GLU A CA 1
ATOM 2463 C C . GLU A 1 301 ? 23.738 -20.117 30.051 1.00 93.89 299 GLU A C 1
ATOM 2464 O O . GLU A 1 301 ? 23.437 -19.431 31.022 1.00 95.32 299 GLU A O 1
ATOM 2470 N N . LEU A 1 302 ? 23.287 -19.881 28.828 1.00 88.59 300 LEU A N 1
ATOM 2471 C CA . LEU A 1 302 ? 22.343 -18.796 28.564 1.00 88.40 300 LEU A CA 1
ATOM 2472 C C . LEU A 1 302 ? 21.052 -18.856 29.394 1.00 82.09 300 LEU A C 1
ATOM 2473 O O . LEU A 1 302 ? 20.513 -17.816 29.771 1.00 78.42 300 LEU A O 1
ATOM 2478 N N . ALA A 1 303 ? 20.568 -20.058 29.681 1.00 78.59 301 ALA A N 1
ATOM 2479 C CA . ALA A 1 303 ? 19.319 -20.228 30.424 1.00 82.73 301 ALA A CA 1
ATOM 2480 C C . ALA A 1 303 ? 19.351 -19.609 31.833 1.00 84.89 301 ALA A C 1
ATOM 2481 O O . ALA A 1 303 ? 18.376 -18.965 32.300 1.00 78.14 301 ALA A O 1
ATOM 2483 N N . THR A 1 304 ? 20.499 -19.806 32.476 1.00 86.48 302 THR A N 1
ATOM 2484 C CA . THR A 1 304 ? 20.731 -19.412 33.854 1.00 89.21 302 THR A CA 1
ATOM 2485 C C . THR A 1 304 ? 21.370 -18.030 34.019 1.00 92.28 302 THR A C 1
ATOM 2486 O O . THR A 1 304 ? 21.386 -17.505 35.123 1.00 102.18 302 THR A O 1
ATOM 2490 N N . ALA A 1 305 ? 21.901 -17.444 32.946 1.00 91.47 303 ALA A N 1
ATOM 2491 C CA . ALA A 1 305 ? 22.705 -16.213 33.045 1.00 89.13 303 ALA A CA 1
ATOM 2492 C C . ALA A 1 305 ? 22.094 -15.118 33.930 1.00 88.60 303 ALA A C 1
ATOM 2493 O O . ALA A 1 305 ? 22.821 -14.405 34.628 1.00 91.80 303 ALA A O 1
ATOM 2495 N N . PHE A 1 306 ? 20.769 -15.000 33.906 1.00 87.76 304 PHE A N 1
ATOM 2496 C CA . PHE A 1 306 ? 20.051 -14.045 34.761 1.00 88.86 304 PHE A CA 1
ATOM 2497 C C . PHE A 1 306 ? 19.977 -14.462 36.221 1.00 89.56 304 PHE A C 1
ATOM 2498 O O . PHE A 1 306 ? 20.017 -13.624 37.133 1.00 89.93 304 PHE A O 1
ATOM 2506 N N . ILE A 1 307 ? 19.838 -15.762 36.424 1.00 91.04 305 ILE A N 1
ATOM 2507 C CA . ILE A 1 307 ? 19.999 -16.355 37.734 1.00 98.03 305 ILE A CA 1
ATOM 2508 C C . ILE A 1 307 ? 21.430 -16.173 38.302 1.00 105.23 305 ILE A C 1
ATOM 2509 O O . ILE A 1 307 ? 21.547 -15.911 39.493 1.00 114.66 305 ILE A O 1
ATOM 2514 N N . ASN A 1 308 ? 22.488 -16.280 37.477 1.00 108.52 306 ASN A N 1
ATOM 2515 C CA . ASN A 1 308 ? 23.905 -16.249 37.959 1.00 103.59 306 ASN A CA 1
ATOM 2516 C C . ASN A 1 308 ? 24.148 -15.149 39.010 1.00 101.57 306 ASN A C 1
ATOM 2517 O O . ASN A 1 308 ? 24.237 -13.968 38.644 1.00 94.62 306 ASN A O 1
ATOM 2522 N N . PRO A 1 309 ? 24.228 -15.542 40.312 1.00 98.99 307 PRO A N 1
ATOM 2523 C CA . PRO A 1 309 ? 24.213 -14.632 41.468 1.00 94.58 307 PRO A CA 1
ATOM 2524 C C . PRO A 1 309 ? 25.182 -13.490 41.365 1.00 95.43 307 PRO A C 1
ATOM 2525 O O . PRO A 1 309 ? 24.798 -12.330 41.528 1.00 91.92 307 PRO A O 1
ATOM 2529 N N . HIS A 1 310 ? 26.430 -13.844 41.081 1.00 99.89 308 HIS A N 1
ATOM 2530 C CA . HIS A 1 310 ? 27.523 -12.895 41.033 1.00 101.57 308 HIS A CA 1
ATOM 2531 C C . HIS A 1 310 ? 27.677 -12.657 39.562 1.00 100.76 308 HIS A C 1
ATOM 2532 O O . HIS A 1 310 ? 28.178 -13.501 38.825 1.00 106.25 308 HIS A O 1
ATOM 2539 N N . GLU A 1 311 ? 27.143 -11.537 39.120 1.00 98.70 309 GLU A N 1
ATOM 2540 C CA . GLU A 1 311 ? 27.302 -11.133 37.752 1.00 96.62 309 GLU A CA 1
ATOM 2541 C C . GLU A 1 311 ? 27.710 -9.684 37.805 1.00 89.77 309 GLU A C 1
ATOM 2542 O O . GLU A 1 311 ? 26.959 -8.828 38.267 1.00 88.08 309 GLU A O 1
ATOM 2548 N N . VAL A 1 312 ? 28.912 -9.419 37.330 1.00 85.99 310 VAL A N 1
ATOM 2549 C CA . VAL A 1 312 ? 29.473 -8.090 37.411 1.00 89.14 310 VAL A CA 1
ATOM 2550 C C . VAL A 1 312 ? 28.659 -7.111 36.574 1.00 92.24 310 VAL A C 1
ATOM 2551 O O . VAL A 1 312 ? 28.420 -5.979 36.998 1.00 93.38 310 VAL A O 1
ATOM 2555 N N . ALA A 1 313 ? 28.223 -7.577 35.402 1.00 99.11 311 ALA A N 1
ATOM 2556 C CA . ALA A 1 313 ? 27.751 -6.709 34.314 1.00 98.40 311 ALA A CA 1
ATOM 2557 C C . ALA A 1 313 ? 26.525 -5.871 34.650 1.00 94.79 311 ALA A C 1
ATOM 2558 O O . ALA A 1 313 ? 26.369 -4.786 34.084 1.00 93.89 311 ALA A O 1
ATOM 2560 N N . TRP A 1 314 ? 25.670 -6.369 35.553 1.00 89.21 312 TRP A N 1
ATOM 2561 C CA . TRP A 1 314 ? 24.502 -5.612 36.034 1.00 86.26 312 TRP A CA 1
ATOM 2562 C C . TRP A 1 314 ? 24.915 -4.235 36.501 1.00 88.08 312 TRP A C 1
ATOM 2563 O O . TRP A 1 314 ? 24.374 -3.225 36.055 1.00 83.29 312 TRP A O 1
ATOM 2574 N N . GLU A 1 315 ? 25.893 -4.219 37.400 1.00 91.27 313 GLU A N 1
ATOM 2575 C CA . GLU A 1 315 ? 26.350 -2.990 38.017 1.00 94.80 313 GLU A CA 1
ATOM 2576 C C . GLU A 1 315 ? 26.885 -1.972 36.991 1.00 96.61 313 GLU A C 1
ATOM 2577 O O . GLU A 1 315 ? 26.586 -0.785 37.114 1.00 91.16 313 GLU A O 1
ATOM 2583 N N . LEU A 1 316 ? 27.621 -2.426 35.966 1.00 104.58 314 LEU A N 1
ATOM 2584 C CA . LEU A 1 316 ? 28.366 -1.495 35.078 1.00 111.24 314 LEU A CA 1
ATOM 2585 C C . LEU A 1 316 ? 28.092 -1.497 33.543 1.00 116.19 314 LEU A C 1
ATOM 2586 O O . LEU A 1 316 ? 28.322 -0.478 32.898 1.00 122.72 314 LEU A O 1
ATOM 2591 N N . THR A 1 317 ? 27.639 -2.600 32.942 1.00 109.50 315 THR A N 1
ATOM 2592 C CA . THR A 1 317 ? 27.250 -2.579 31.511 1.00 102.86 315 THR A CA 1
ATOM 2593 C C . THR A 1 317 ? 26.015 -3.434 31.315 1.00 101.93 315 THR A C 1
ATOM 2594 O O . THR A 1 317 ? 26.098 -4.523 30.749 1.00 111.06 315 THR A O 1
ATOM 2598 N N . PRO A 1 318 ? 24.860 -2.946 31.790 1.00 97.15 316 PRO A N 1
ATOM 2599 C CA . PRO A 1 318 ? 23.655 -3.776 31.792 1.00 94.00 316 PRO A CA 1
ATOM 2600 C C . PRO A 1 318 ? 22.930 -3.855 30.447 1.00 91.72 316 PRO A C 1
ATOM 2601 O O . PRO A 1 318 ? 22.450 -4.932 30.096 1.00 90.09 316 PRO A O 1
ATOM 2605 N N . TYR A 1 319 ? 22.855 -2.746 29.706 1.00 90.10 317 TYR A N 1
ATOM 2606 C CA . TYR A 1 319 ? 22.130 -2.712 28.428 1.00 89.86 317 TYR A CA 1
ATOM 2607 C C . TYR A 1 319 ? 22.800 -3.672 27.449 1.00 88.67 317 TYR A C 1
ATOM 2608 O O . TYR A 1 319 ? 22.145 -4.530 26.863 1.00 86.25 317 TYR A O 1
ATOM 2617 N N . SER A 1 320 ? 24.116 -3.542 27.311 1.00 89.52 318 SER A N 1
ATOM 2618 C CA . SER A 1 320 ? 24.916 -4.487 26.533 1.00 92.44 318 SER A CA 1
ATOM 2619 C C . SER A 1 320 ? 24.627 -5.936 26.940 1.00 91.27 318 SER A C 1
ATOM 2620 O O . SER A 1 320 ? 24.317 -6.777 26.098 1.00 98.85 318 SER A O 1
ATOM 2623 N N . PHE A 1 321 ? 24.710 -6.204 28.239 1.00 88.23 319 PHE A N 1
ATOM 2624 C CA . PHE A 1 321 ? 24.585 -7.563 28.780 1.00 86.14 319 PHE A CA 1
ATOM 2625 C C . PHE A 1 321 ? 23.327 -8.299 28.316 1.00 81.80 319 PHE A C 1
ATOM 2626 O O . PHE A 1 321 ? 23.417 -9.402 27.772 1.00 81.30 319 PHE A O 1
ATOM 2634 N N . VAL A 1 322 ? 22.173 -7.681 28.543 1.00 77.24 320 VAL A N 1
ATOM 2635 C CA . VAL A 1 322 ? 20.885 -8.261 28.136 1.00 78.26 320 VAL A CA 1
ATOM 2636 C C . VAL A 1 322 ? 20.655 -8.265 26.618 1.00 77.38 320 VAL A C 1
ATOM 2637 O O . VAL A 1 322 ? 20.031 -9.192 26.098 1.00 76.68 320 VAL A O 1
ATOM 2641 N N . VAL A 1 323 ? 21.124 -7.239 25.910 1.00 76.22 321 VAL A N 1
ATOM 2642 C CA . VAL A 1 323 ? 20.997 -7.223 24.446 1.00 77.46 321 VAL A CA 1
ATOM 2643 C C . VAL A 1 323 ? 21.808 -8.355 23.839 1.00 74.87 321 VAL A C 1
ATOM 2644 O O . VAL A 1 323 ? 21.308 -9.070 22.982 1.00 75.25 321 VAL A O 1
ATOM 2648 N N . ASP A 1 324 ? 23.053 -8.497 24.286 1.00 73.00 322 ASP A N 1
ATOM 2649 C CA . ASP A 1 324 ? 23.909 -9.626 23.903 1.00 72.99 322 ASP A CA 1
ATOM 2650 C C . ASP A 1 324 ? 23.296 -10.984 24.181 1.00 73.13 322 ASP A C 1
ATOM 2651 O O . ASP A 1 324 ? 23.399 -11.908 23.369 1.00 75.19 322 ASP A O 1
ATOM 2656 N N . TRP A 1 325 ? 22.661 -11.104 25.333 1.00 71.40 323 TRP A N 1
ATOM 2657 C CA . TRP A 1 325 ? 21.950 -12.322 25.662 1.00 69.67 323 TRP A CA 1
ATOM 2658 C C . TRP A 1 325 ? 20.898 -12.644 24.612 1.00 67.18 323 TRP A C 1
ATOM 2659 O O . TRP A 1 325 ? 20.862 -13.754 24.099 1.00 67.71 323 TRP A O 1
ATOM 2670 N N . PHE A 1 326 ? 20.052 -11.670 24.301 1.00 66.20 324 PHE A N 1
ATOM 2671 C CA . PHE A 1 326 ? 19.023 -11.860 23.281 1.00 68.24 324 PHE A CA 1
ATOM 2672 C C . PHE A 1 326 ? 19.605 -12.288 21.946 1.00 69.90 324 PHE A C 1
ATOM 2673 O O . PHE A 1 326 ? 19.046 -13.150 21.279 1.00 74.76 324 PHE A O 1
ATOM 2681 N N . LEU A 1 327 ? 20.724 -11.690 21.562 1.00 69.44 325 LEU A N 1
ATOM 2682 C CA . LEU A 1 327 ? 21.320 -11.994 20.277 1.00 71.90 325 LEU A CA 1
ATOM 2683 C C . LEU A 1 327 ? 21.866 -13.411 20.246 1.00 72.37 325 LEU A C 1
ATOM 2684 O O . LEU A 1 327 ? 21.650 -14.128 19.271 1.00 76.48 325 LEU A O 1
ATOM 2689 N N . ASN A 1 328 ? 22.547 -13.826 21.309 1.00 72.87 326 ASN A N 1
ATOM 2690 C CA . ASN A 1 328 ? 23.095 -15.184 21.364 1.00 78.12 326 ASN A CA 1
ATOM 2691 C C . ASN A 1 328 ? 22.003 -16.238 21.324 1.00 76.20 326 ASN A C 1
ATOM 2692 O O . ASN A 1 328 ? 22.172 -17.262 20.664 1.00 75.16 326 ASN A O 1
ATOM 2697 N N . VAL A 1 329 ? 20.896 -15.970 22.023 1.00 73.68 327 VAL A N 1
ATOM 2698 C CA . VAL A 1 329 ? 19.738 -16.871 22.062 1.00 72.83 327 VAL A CA 1
ATOM 2699 C C . VAL A 1 329 ? 19.122 -16.991 20.678 1.00 73.07 327 VAL A C 1
ATOM 2700 O O . VAL A 1 329 ? 18.901 -18.095 20.183 1.00 74.68 327 VAL A O 1
ATOM 2704 N N . GLY A 1 330 ? 18.833 -15.851 20.067 1.00 74.78 328 GLY A N 1
ATOM 2705 C CA . GLY A 1 330 ? 18.287 -15.829 18.717 1.00 78.70 328 GLY A CA 1
ATOM 2706 C C . GLY A 1 330 ? 19.163 -16.627 17.778 1.00 79.83 328 GLY A C 1
ATOM 2707 O O . GLY A 1 330 ? 18.718 -17.600 17.162 1.00 76.81 328 GLY A O 1
ATOM 2708 N N . ASP A 1 331 ? 20.428 -16.227 17.720 1.00 83.66 329 ASP A N 1
ATOM 2709 C CA . ASP A 1 331 ? 21.420 -16.879 16.879 1.00 87.04 329 ASP A CA 1
ATOM 2710 C C . ASP A 1 331 ? 21.332 -18.406 17.000 1.00 82.18 329 ASP A C 1
ATOM 2711 O O . ASP A 1 331 ? 21.235 -19.099 15.986 1.00 83.26 329 ASP A O 1
ATOM 2716 N N . ILE A 1 332 ? 21.325 -18.925 18.225 1.00 76.21 330 ILE A N 1
ATOM 2717 C CA . ILE A 1 332 ? 21.238 -20.373 18.414 1.00 75.95 330 ILE A CA 1
ATOM 2718 C C . ILE A 1 332 ? 19.924 -20.929 17.885 1.00 75.70 330 ILE A C 1
ATOM 2719 O O . ILE A 1 332 ? 19.930 -21.972 17.242 1.00 78.05 330 ILE A O 1
ATOM 2724 N N . LEU A 1 333 ? 18.812 -20.246 18.151 1.00 74.90 331 LEU A N 1
ATOM 2725 C CA . LEU A 1 333 ? 17.506 -20.705 17.662 1.00 75.92 331 LEU A CA 1
ATOM 2726 C C . LEU A 1 333 ? 17.427 -20.730 16.142 1.00 80.11 331 LEU A C 1
ATOM 2727 O O . LEU A 1 333 ? 16.843 -21.653 15.562 1.00 80.65 331 LEU A O 1
ATOM 2732 N N . ALA A 1 334 ? 18.004 -19.708 15.508 1.00 82.43 332 ALA A N 1
ATOM 2733 C CA . ALA A 1 334 ? 18.102 -19.653 14.048 1.00 84.23 332 ALA A CA 1
ATOM 2734 C C . ALA A 1 334 ? 18.911 -20.840 13.498 1.00 83.04 332 ALA A C 1
ATOM 2735 O O . ALA A 1 334 ? 18.468 -21.528 12.584 1.00 82.30 332 ALA A O 1
ATOM 2737 N N . GLN A 1 335 ? 20.073 -21.088 14.092 1.00 82.55 333 GLN A N 1
ATOM 2738 C CA . GLN A 1 335 ? 20.913 -22.245 13.752 1.00 85.47 333 GLN A CA 1
ATOM 2739 C C . GLN A 1 335 ? 20.149 -23.578 13.827 1.00 82.46 333 GLN A C 1
ATOM 2740 O O . GLN A 1 335 ? 20.382 -24.480 13.025 1.00 80.10 333 GLN A O 1
ATOM 2746 N N . GLN A 1 336 ? 19.251 -23.683 14.807 1.00 81.64 334 GLN A N 1
ATOM 2747 C CA . GLN A 1 336 ? 18.332 -24.821 14.939 1.00 80.04 334 GLN A CA 1
ATOM 2748 C C . GLN A 1 336 ? 17.203 -24.768 13.918 1.00 76.33 334 GLN A C 1
ATOM 2749 O O . GLN A 1 336 ? 16.780 -25.796 13.397 1.00 73.66 334 GLN A O 1
ATOM 2755 N N . GLY A 1 337 ? 16.691 -23.573 13.655 1.00 75.12 335 GLY A N 1
ATOM 2756 C CA . GLY A 1 337 ? 15.730 -23.367 12.575 1.00 78.75 335 GLY A CA 1
ATOM 2757 C C . GLY A 1 337 ? 16.132 -24.019 11.264 1.00 81.17 335 GLY A C 1
ATOM 2758 O O . GLY A 1 337 ? 15.295 -24.607 10.585 1.00 77.40 335 GLY A O 1
ATOM 2759 N N . GLN A 1 338 ? 17.422 -23.942 10.929 1.00 88.47 336 GLN A N 1
ATOM 2760 C CA . GLN A 1 338 ? 17.960 -24.572 9.716 1.00 92.37 336 GLN A CA 1
ATOM 2761 C C . GLN A 1 338 ? 17.832 -26.098 9.741 1.00 88.72 336 GLN A C 1
ATOM 2762 O O . GLN A 1 338 ? 17.816 -26.731 8.691 1.00 92.63 336 GLN A O 1
ATOM 2768 N N . LEU A 1 339 ? 17.722 -26.691 10.924 1.00 84.89 337 LEU A N 1
ATOM 2769 C CA . LEU A 1 339 ? 17.550 -28.139 11.025 1.00 86.96 337 LEU A CA 1
ATOM 2770 C C . LEU A 1 339 ? 16.146 -28.651 10.736 1.00 81.93 337 LEU A C 1
ATOM 2771 O O . LEU A 1 339 ? 15.929 -29.862 10.757 1.00 80.52 337 LEU A O 1
ATOM 2776 N N . TYR A 1 340 ? 15.192 -27.756 10.507 1.00 77.39 338 TYR A N 1
ATOM 2777 C CA . TYR A 1 340 ? 13.873 -28.157 10.051 1.00 79.43 338 TYR A CA 1
ATOM 2778 C C . TYR A 1 340 ? 13.581 -27.586 8.668 1.00 84.27 338 TYR A C 1
ATOM 2779 O O . TYR A 1 340 ? 12.427 -27.586 8.230 1.00 82.86 338 TYR A O 1
ATOM 2788 N N . HIS A 1 341 ? 14.632 -27.141 7.970 1.00 95.11 339 HIS A N 1
ATOM 2789 C CA . HIS A 1 341 ? 14.494 -26.344 6.736 1.00 104.28 339 HIS A CA 1
ATOM 2790 C C . HIS A 1 341 ? 14.338 -27.225 5.492 1.00 101.83 339 HIS A C 1
ATOM 2791 O O . HIS A 1 341 ? 13.245 -27.290 4.921 1.00 101.46 339 HIS A O 1
ATOM 2798 N N . ASN A 1 342 ? 15.428 -27.877 5.078 1.00 95.85 340 ASN A N 1
ATOM 2799 C CA . ASN A 1 342 ? 15.479 -28.638 3.832 1.00 92.45 340 ASN A CA 1
ATOM 2800 C C . ASN A 1 342 ? 15.899 -30.033 4.175 1.00 88.54 340 ASN A C 1
ATOM 2801 O O . ASN A 1 342 ? 17.081 -30.363 4.130 1.00 92.16 340 ASN A O 1
ATOM 2806 N N . ILE A 1 343 ? 14.924 -30.860 4.506 1.00 86.83 341 ILE A N 1
ATOM 2807 C CA . ILE A 1 343 ? 15.196 -32.203 4.974 1.00 89.64 341 ILE A CA 1
ATOM 2808 C C . ILE A 1 343 ? 15.287 -33.155 3.778 1.00 87.90 341 ILE A C 1
ATOM 2809 O O . ILE A 1 343 ? 14.335 -33.279 2.996 1.00 87.84 341 ILE A O 1
ATOM 2814 N N . ASP A 1 344 ? 16.440 -33.805 3.639 1.00 83.86 342 ASP A N 1
ATOM 2815 C CA . ASP A 1 344 ? 16.582 -34.948 2.750 1.00 84.49 342 ASP A CA 1
ATOM 2816 C C . ASP A 1 344 ? 17.560 -35.931 3.380 1.00 78.56 342 ASP A C 1
ATOM 2817 O O . ASP A 1 344 ? 18.142 -35.647 4.427 1.00 78.23 342 ASP A O 1
ATOM 2822 N N . ILE A 1 345 ? 17.708 -37.095 2.756 1.00 76.13 343 ILE A N 1
ATOM 2823 C CA . ILE A 1 345 ? 18.677 -38.095 3.184 1.00 77.10 343 ILE A CA 1
ATOM 2824 C C . ILE A 1 345 ? 20.064 -37.604 2.808 1.00 77.85 343 ILE A C 1
ATOM 2825 O O . ILE A 1 345 ? 20.338 -37.374 1.630 1.00 78.71 343 ILE A O 1
ATOM 2830 N N . VAL A 1 346 ? 20.937 -37.470 3.801 1.00 76.62 344 VAL A N 1
ATOM 2831 C CA . VAL A 1 346 ? 22.290 -36.965 3.580 1.00 74.45 344 VAL A CA 1
ATOM 2832 C C . VAL A 1 346 ? 23.352 -38.069 3.613 1.00 73.76 344 VAL A C 1
ATOM 2833 O O . VAL A 1 346 ? 24.389 -37.941 2.965 1.00 74.98 344 VAL A O 1
ATOM 2837 N N . ASP A 1 347 ? 23.074 -39.140 4.359 1.00 75.01 345 ASP A N 1
ATOM 2838 C CA . ASP A 1 347 ? 24.049 -40.178 4.692 1.00 74.41 345 ASP A CA 1
ATOM 2839 C C . ASP A 1 347 ? 23.283 -41.436 5.094 1.00 72.84 345 ASP A C 1
ATOM 2840 O O . ASP A 1 347 ? 22.099 -41.378 5.425 1.00 72.41 345 ASP A O 1
ATOM 2845 N N . GLY A 1 348 ? 23.951 -42.576 5.060 1.00 72.00 346 GLY A N 1
ATOM 2846 C CA . GLY A 1 348 ? 23.343 -43.822 5.531 1.00 71.99 346 GLY A CA 1
ATOM 2847 C C . GLY A 1 348 ? 24.292 -44.962 5.291 1.00 69.62 346 GLY A C 1
ATOM 2848 O O . GLY A 1 348 ? 25.294 -44.779 4.611 1.00 76.31 346 GLY A O 1
ATOM 2849 N N . PHE A 1 349 ? 23.977 -46.140 5.806 1.00 64.93 347 PHE A N 1
ATOM 2850 C CA . PHE A 1 349 ? 24.880 -47.262 5.667 1.00 65.90 347 PHE A CA 1
ATOM 2851 C C . PHE A 1 349 ? 24.179 -48.572 5.352 1.00 66.90 347 PHE A C 1
ATOM 2852 O O . PHE A 1 349 ? 23.017 -48.742 5.702 1.00 71.86 347 PHE A O 1
ATOM 2860 N N . ASP A 1 350 ? 24.895 -49.485 4.695 1.00 66.47 348 ASP A N 1
ATOM 2861 C CA . ASP A 1 350 ? 24.433 -50.860 4.472 1.00 69.13 348 ASP A CA 1
ATOM 2862 C C . ASP A 1 350 ? 25.500 -51.797 5.037 1.00 69.80 348 ASP A C 1
ATOM 2863 O O . ASP A 1 350 ? 26.487 -52.122 4.363 1.00 69.11 348 ASP A O 1
ATOM 2868 N N . ARG A 1 351 ? 25.272 -52.233 6.278 1.00 70.60 349 ARG A N 1
ATOM 2869 C CA . ARG A 1 351 ? 26.229 -53.045 7.028 1.00 70.64 349 ARG A CA 1
ATOM 2870 C C . ARG A 1 351 ? 25.811 -54.508 7.126 1.00 71.73 349 ARG A C 1
ATOM 2871 O O . ARG A 1 351 ? 24.688 -54.817 7.521 1.00 77.76 349 ARG A O 1
ATOM 2879 N N . ARG A 1 352 ? 26.746 -55.400 6.818 1.00 71.18 350 ARG A N 1
ATOM 2880 C CA . ARG A 1 352 ? 26.548 -56.832 6.998 1.00 71.31 350 ARG A CA 1
ATOM 2881 C C . ARG A 1 352 ? 27.774 -57.359 7.737 1.00 67.85 350 ARG A C 1
ATOM 2882 O O . ARG A 1 352 ? 28.878 -56.890 7.512 1.00 65.37 350 ARG A O 1
ATOM 2890 N N . ASP A 1 353 ? 27.574 -58.308 8.639 1.00 69.97 351 ASP A N 1
ATOM 2891 C CA . ASP A 1 353 ? 28.665 -58.848 9.447 1.00 70.71 351 ASP A CA 1
ATOM 2892 C C . ASP A 1 353 ? 28.402 -60.291 9.845 1.00 68.77 351 ASP A C 1
ATOM 2893 O O . ASP A 1 353 ? 27.319 -60.833 9.603 1.00 71.09 351 ASP A O 1
ATOM 2898 N N . ILE A 1 354 ? 29.406 -60.913 10.445 1.00 64.54 352 ILE A N 1
ATOM 2899 C CA . ILE A 1 354 ? 29.291 -62.282 10.898 1.00 61.05 352 ILE A CA 1
ATOM 2900 C C . ILE A 1 354 ? 29.849 -62.379 12.295 1.00 63.15 352 ILE A C 1
ATOM 2901 O O . ILE A 1 354 ? 31.034 -62.152 12.493 1.00 61.91 352 ILE A O 1
ATOM 2906 N N . ARG A 1 355 ? 28.982 -62.723 13.246 1.00 68.33 353 ARG A N 1
ATOM 2907 C CA . ARG A 1 355 ? 29.358 -62.914 14.647 1.00 72.99 353 ARG A CA 1
ATOM 2908 C C . ARG A 1 355 ? 29.501 -64.425 14.937 1.00 71.35 353 ARG A C 1
ATOM 2909 O O . ARG A 1 355 ? 29.215 -65.265 14.069 1.00 67.27 353 ARG A O 1
ATOM 2917 N N . LEU A 1 356 ? 29.933 -64.755 16.159 1.00 71.59 354 LEU A N 1
ATOM 2918 C CA . LEU A 1 356 ? 30.056 -66.146 16.625 1.00 72.05 354 LEU A CA 1
ATOM 2919 C C . LEU A 1 356 ? 29.087 -66.556 17.775 1.00 78.94 354 LEU A C 1
ATOM 2920 O O . LEU A 1 356 ? 29.166 -66.018 18.887 1.00 80.19 354 LEU A O 1
ATOM 2925 N N . LYS A 1 357 ? 28.200 -67.520 17.497 1.00 84.24 355 LYS A N 1
ATOM 2926 C CA . LYS A 1 357 ? 27.500 -68.300 18.539 1.00 87.09 355 LYS A CA 1
ATOM 2927 C C . LYS A 1 357 ? 28.218 -69.633 18.732 1.00 89.43 355 LYS A C 1
ATOM 2928 O O . LYS A 1 357 ? 29.111 -69.976 17.965 1.00 100.62 355 LYS A O 1
ATOM 2934 N N . SER A 1 358 ? 27.822 -70.405 19.730 1.00 87.28 356 SER A N 1
ATOM 2935 C CA . SER A 1 358 ? 28.609 -71.589 20.100 1.00 93.55 356 SER A CA 1
ATOM 2936 C C . SER A 1 358 ? 28.720 -72.699 19.018 1.00 91.40 356 SER A C 1
ATOM 2937 O O . SER A 1 358 ? 28.143 -72.610 17.932 1.00 79.28 356 SER A O 1
ATOM 2940 N N . PHE A 1 359 ? 29.488 -73.733 19.363 1.00 98.39 357 PHE A N 1
ATOM 2941 C CA . PHE A 1 359 ? 30.000 -74.751 18.447 1.00 98.69 357 PHE A CA 1
ATOM 2942 C C . PHE A 1 359 ? 30.001 -76.110 19.141 1.00 103.66 357 PHE A C 1
ATOM 2943 O O . PHE A 1 359 ? 29.933 -76.188 20.377 1.00 103.75 357 PHE A O 1
ATOM 2951 N N . THR A 1 360 ? 30.126 -77.169 18.348 1.00 105.69 358 THR A N 1
ATOM 2952 C CA . THR A 1 360 ? 30.249 -78.529 18.872 1.00 107.71 358 THR A CA 1
ATOM 2953 C C . THR A 1 360 ? 31.527 -79.126 18.320 1.00 111.76 358 THR A C 1
ATOM 2954 O O . THR A 1 360 ? 31.809 -78.954 17.132 1.00 108.56 358 THR A O 1
ATOM 2958 N N . ILE A 1 361 ? 32.300 -79.801 19.176 1.00 113.39 359 ILE A N 1
ATOM 2959 C CA . ILE A 1 361 ? 33.442 -80.605 18.726 1.00 115.64 359 ILE A CA 1
ATOM 2960 C C . ILE A 1 361 ? 33.233 -82.079 19.011 1.00 116.79 359 ILE A C 1
ATOM 2961 O O . ILE A 1 361 ? 32.810 -82.463 20.101 1.00 116.94 359 ILE A O 1
ATOM 2966 N N . LYS A 1 362 ? 33.595 -82.887 18.021 1.00 119.07 360 LYS A N 1
ATOM 2967 C CA . LYS A 1 362 ? 33.574 -84.331 18.106 1.00 121.43 360 LYS A CA 1
ATOM 2968 C C . LYS A 1 362 ? 34.980 -84.794 17.712 1.00 118.11 360 LYS A C 1
ATOM 2969 O O . LYS A 1 362 ? 35.483 -84.404 16.655 1.00 119.90 360 LYS A O 1
ATOM 2975 N N . GLY A 1 363 ? 35.618 -85.595 18.564 1.00 113.83 361 GLY A N 1
ATOM 2976 C CA . GLY A 1 363 ? 36.968 -86.101 18.303 1.00 114.21 361 GLY A CA 1
ATOM 2977 C C . GLY A 1 363 ? 37.006 -87.614 18.193 1.00 116.64 361 GLY A C 1
ATOM 2978 O O . GLY A 1 363 ? 36.655 -88.305 19.143 1.00 119.00 361 GLY A O 1
ATOM 2979 N N . GLU A 1 364 ? 37.455 -88.124 17.044 1.00 122.69 362 GLU A N 1
ATOM 2980 C CA . GLU A 1 364 ? 37.519 -89.573 16.774 1.00 128.81 362 GLU A CA 1
ATOM 2981 C C . GLU A 1 364 ? 38.953 -90.058 16.470 1.00 136.97 362 GLU A C 1
ATOM 2982 O O . GLU A 1 364 ? 39.621 -89.489 15.608 1.00 144.38 362 GLU A O 1
ATOM 2988 N N . ARG A 1 365 ? 39.408 -91.114 17.161 1.00 141.85 363 ARG A N 1
ATOM 2989 C CA . ARG A 1 365 ? 40.753 -91.712 16.952 1.00 140.23 363 ARG A CA 1
ATOM 2990 C C . ARG A 1 365 ? 40.736 -93.111 16.309 1.00 135.94 363 ARG A C 1
ATOM 2991 O O . ARG A 1 365 ? 40.493 -94.115 16.986 1.00 123.46 363 ARG A O 1
ATOM 2999 N N . ASN A 1 366 ? 41.031 -93.157 15.009 1.00 138.71 364 ASN A N 1
ATOM 3000 C CA . ASN A 1 366 ? 41.140 -94.407 14.236 1.00 134.68 364 ASN A CA 1
ATOM 3001 C C . ASN A 1 366 ? 39.792 -95.164 14.062 1.00 128.79 364 ASN A C 1
ATOM 3002 O O . ASN A 1 366 ? 39.776 -96.382 13.869 1.00 128.37 364 ASN A O 1
ATOM 3007 N N . GLY A 1 367 ? 38.680 -94.423 14.078 1.00 120.27 365 GLY A N 1
ATOM 3008 C CA . GLY A 1 367 ? 37.329 -94.994 14.115 1.00 111.23 365 GLY A CA 1
ATOM 3009 C C . GLY A 1 367 ? 36.646 -94.884 15.475 1.00 109.56 365 GLY A C 1
ATOM 3010 O O . GLY A 1 367 ? 35.419 -94.924 15.544 1.00 109.21 365 GLY A O 1
ATOM 3011 N N . ARG A 1 368 ? 37.432 -94.733 16.549 1.00 112.74 366 ARG A N 1
ATOM 3012 C CA . ARG A 1 368 ? 36.933 -94.722 17.942 1.00 119.77 366 ARG A CA 1
ATOM 3013 C C . ARG A 1 368 ? 36.728 -93.302 18.511 1.00 110.30 366 ARG A C 1
ATOM 3014 O O . ARG A 1 368 ? 37.664 -92.512 18.534 1.00 107.04 366 ARG A O 1
ATOM 3022 N N . PRO A 1 369 ? 35.511 -92.982 18.988 1.00 109.35 367 PRO A N 1
ATOM 3023 C CA . PRO A 1 369 ? 35.263 -91.749 19.740 1.00 113.57 367 PRO A CA 1
ATOM 3024 C C . PRO A 1 369 ? 36.207 -91.470 20.917 1.00 111.01 367 PRO A C 1
ATOM 3025 O O . PRO A 1 369 ? 36.596 -92.392 21.630 1.00 114.04 367 PRO A O 1
ATOM 3029 N N . VAL A 1 370 ? 36.522 -90.188 21.109 1.00 111.33 368 VAL A N 1
ATOM 3030 C CA . VAL A 1 370 ? 37.494 -89.711 22.090 1.00 112.11 368 VAL A CA 1
ATOM 3031 C C . VAL A 1 370 ? 36.943 -88.467 22.796 1.00 106.74 368 VAL A C 1
ATOM 3032 O O . VAL A 1 370 ? 36.435 -87.577 22.121 1.00 107.13 368 VAL A O 1
ATOM 3036 N N . ASN A 1 371 ? 37.063 -88.382 24.127 1.00 107.15 369 ASN A N 1
ATOM 3037 C CA . ASN A 1 371 ? 36.564 -87.197 24.869 1.00 109.34 369 ASN A CA 1
ATOM 3038 C C . ASN A 1 371 ? 37.358 -85.941 24.508 1.00 108.19 369 ASN A C 1
ATOM 3039 O O . ASN A 1 371 ? 38.583 -85.980 24.419 1.00 106.58 369 ASN A O 1
ATOM 3044 N N . VAL A 1 372 ? 36.637 -84.839 24.302 1.00 109.54 370 VAL A N 1
ATOM 3045 C CA . VAL A 1 372 ? 37.201 -83.539 23.930 1.00 105.51 370 VAL A CA 1
ATOM 3046 C C . VAL A 1 372 ? 36.460 -82.457 24.723 1.00 104.22 370 VAL A C 1
ATOM 3047 O O . VAL A 1 372 ? 35.230 -82.456 24.766 1.00 113.71 370 VAL A O 1
ATOM 3051 N N . SER A 1 373 ? 37.192 -81.536 25.337 1.00 99.64 371 SER A N 1
ATOM 3052 C CA . SER A 1 373 ? 36.580 -80.409 26.048 1.00 100.10 371 SER A CA 1
ATOM 3053 C C . SER A 1 373 ? 37.295 -79.127 25.653 1.00 103.38 371 SER A C 1
ATOM 3054 O O . SER A 1 373 ? 38.456 -78.936 26.021 1.00 112.01 371 SER A O 1
ATOM 3057 N N . ALA A 1 374 ? 36.598 -78.237 24.942 1.00 106.45 372 ALA A N 1
ATOM 3058 C CA . ALA A 1 374 ? 37.254 -77.121 24.251 1.00 101.75 372 ALA A CA 1
ATOM 3059 C C . ALA A 1 374 ? 36.601 -75.749 24.362 1.00 98.91 372 ALA A C 1
ATOM 3060 O O . ALA A 1 374 ? 35.393 -75.614 24.572 1.00 102.83 372 ALA A O 1
ATOM 3062 N N . SER A 1 375 ? 37.449 -74.744 24.165 1.00 96.73 373 SER A N 1
ATOM 3063 C CA . SER A 1 375 ? 37.080 -73.339 24.148 1.00 98.54 373 SER A CA 1
ATOM 3064 C C . SER A 1 375 ? 37.434 -72.768 22.760 1.00 96.88 373 SER A C 1
ATOM 3065 O O . SER A 1 375 ? 38.482 -73.095 22.199 1.00 104.30 373 SER A O 1
ATOM 3068 N N . LEU A 1 376 ? 36.549 -71.937 22.211 1.00 90.38 374 LEU A N 1
ATOM 3069 C CA . LEU A 1 376 ? 36.727 -71.354 20.885 1.00 85.34 374 LEU A CA 1
ATOM 3070 C C . LEU A 1 376 ? 36.605 -69.833 20.959 1.00 85.38 374 LEU A C 1
ATOM 3071 O O . LEU A 1 376 ? 35.696 -69.306 21.594 1.00 91.38 374 LEU A O 1
ATOM 3076 N N . SER A 1 377 ? 37.532 -69.141 20.307 1.00 84.36 375 SER A N 1
ATOM 3077 C CA . SER A 1 377 ? 37.513 -67.682 20.172 1.00 81.60 375 SER A CA 1
ATOM 3078 C C . SER A 1 377 ? 37.859 -67.359 18.729 1.00 81.02 375 SER A C 1
ATOM 3079 O O . SER A 1 377 ? 38.726 -68.007 18.144 1.00 88.56 375 SER A O 1
ATOM 3082 N N . ALA A 1 378 ? 37.193 -66.369 18.150 1.00 76.59 376 ALA A N 1
ATOM 3083 C CA . ALA A 1 378 ? 37.332 -66.099 16.716 1.00 75.20 376 ALA A CA 1
ATOM 3084 C C . ALA A 1 378 ? 38.364 -65.008 16.430 1.00 76.68 376 ALA A C 1
ATOM 3085 O O . ALA A 1 378 ? 38.295 -63.922 17.001 1.00 80.06 376 ALA A O 1
ATOM 3087 N N . VAL A 1 379 ? 39.317 -65.308 15.546 1.00 76.44 377 VAL A N 1
ATOM 3088 C CA . VAL A 1 379 ? 40.339 -64.351 15.124 1.00 75.32 377 VAL A CA 1
ATOM 3089 C C . VAL A 1 379 ? 39.786 -63.441 14.041 1.00 70.81 377 VAL A C 1
ATOM 3090 O O . VAL A 1 379 ? 39.659 -62.239 14.255 1.00 70.11 377 VAL A O 1
ATOM 3094 N N . ASP A 1 380 ? 39.450 -64.029 12.892 1.00 68.65 378 ASP A N 1
ATOM 3095 C CA . ASP A 1 380 ? 39.022 -63.280 11.696 1.00 68.03 378 ASP A CA 1
ATOM 3096 C C . ASP A 1 380 ? 37.550 -63.566 11.390 1.00 66.60 378 ASP A C 1
ATOM 3097 O O . ASP A 1 380 ? 37.170 -64.710 11.161 1.00 68.02 378 ASP A O 1
ATOM 3102 N N . LEU A 1 381 ? 36.731 -62.524 11.396 1.00 63.74 379 LEU A N 1
ATOM 3103 C CA . LEU A 1 381 ? 35.349 -62.625 10.972 1.00 62.11 379 LEU A CA 1
ATOM 3104 C C . LEU A 1 381 ? 35.044 -61.487 10.033 1.00 61.61 379 LEU A C 1
ATOM 3105 O O . LEU A 1 381 ? 35.726 -60.478 10.037 1.00 68.96 379 LEU A O 1
ATOM 3110 N N . PHE A 1 382 ? 33.971 -61.635 9.277 1.00 59.95 380 PHE A N 1
ATOM 3111 C CA . PHE A 1 382 ? 33.615 -60.691 8.225 1.00 59.87 380 PHE A CA 1
ATOM 3112 C C . PHE A 1 382 ? 32.782 -59.518 8.744 1.00 58.97 380 PHE A C 1
ATOM 3113 O O . PHE A 1 382 ? 31.859 -59.718 9.530 1.00 59.53 380 PHE A O 1
ATOM 3121 N N . TYR A 1 383 ? 33.119 -58.308 8.279 1.00 59.84 381 TYR A N 1
ATOM 3122 C CA . TYR A 1 383 ? 32.351 -57.076 8.548 1.00 60.66 381 TYR A CA 1
ATOM 3123 C C . TYR A 1 383 ? 32.512 -56.059 7.424 1.00 63.09 381 TYR A C 1
ATOM 3124 O O . TYR A 1 383 ? 33.617 -55.594 7.169 1.00 64.73 381 TYR A O 1
ATOM 3133 N N . SER A 1 384 ? 31.399 -55.675 6.806 1.00 67.32 382 SER A N 1
ATOM 3134 C CA . SER A 1 384 ? 31.393 -54.779 5.649 1.00 68.72 382 SER A CA 1
ATOM 3135 C C . SER A 1 384 ? 30.274 -53.748 5.811 1.00 69.58 382 SER A C 1
ATOM 3136 O O . SER A 1 384 ? 29.093 -54.077 5.681 1.00 71.23 382 SER A O 1
ATOM 3139 N N . ARG A 1 385 ? 30.658 -52.511 6.117 1.00 69.66 383 ARG A N 1
ATOM 3140 C CA . ARG A 1 385 ? 29.723 -51.398 6.214 1.00 71.04 383 ARG A CA 1
ATOM 3141 C C . ARG A 1 385 ? 30.083 -50.362 5.163 1.00 72.76 383 ARG A C 1
ATOM 3142 O O . ARG A 1 385 ? 31.123 -49.701 5.250 1.00 70.35 383 ARG A O 1
ATOM 3150 N N . LEU A 1 386 ? 29.191 -50.215 4.192 1.00 75.32 384 LEU A N 1
ATOM 3151 C CA . LEU A 1 386 ? 29.366 -49.290 3.094 1.00 75.74 384 LEU A CA 1
ATOM 3152 C C . LEU A 1 386 ? 28.388 -48.173 3.298 1.00 76.73 384 LEU A C 1
ATOM 3153 O O . LEU A 1 386 ? 27.275 -48.402 3.774 1.00 77.33 384 LEU A O 1
ATOM 3158 N N . HIS A 1 387 ? 28.809 -46.968 2.938 1.00 79.44 385 HIS A N 1
ATOM 3159 C CA . HIS A 1 387 ? 27.937 -45.800 2.967 1.00 81.40 385 HIS A CA 1
ATOM 3160 C C . HIS A 1 387 ? 27.019 -45.869 1.751 1.00 82.32 385 HIS A C 1
ATOM 3161 O O . HIS A 1 387 ? 27.475 -46.240 0.667 1.00 88.35 385 HIS A O 1
ATOM 3168 N N . THR A 1 388 ? 25.729 -45.575 1.946 1.00 81.00 386 THR A N 1
ATOM 3169 C CA . THR A 1 388 ? 24.834 -45.205 0.840 1.00 83.54 386 THR A CA 1
ATOM 3170 C C . THR A 1 388 ? 23.896 -44.059 1.247 1.00 81.12 386 THR A C 1
ATOM 3171 O O . THR A 1 388 ? 23.460 -43.980 2.387 1.00 76.07 386 THR A O 1
ATOM 3175 N N . SER A 1 389 ? 23.616 -43.179 0.290 1.00 84.70 387 SER A N 1
ATOM 3176 C CA . SER A 1 389 ? 22.840 -41.964 0.502 1.00 84.84 387 SER A CA 1
ATOM 3177 C C . SER A 1 389 ? 21.553 -41.972 -0.300 1.00 83.27 387 SER A C 1
ATOM 3178 O O . SER A 1 389 ? 20.935 -40.930 -0.472 1.00 86.71 387 SER A O 1
ATOM 3181 N N . ASN A 1 390 ? 21.169 -43.110 -0.850 1.00 81.24 388 ASN A N 1
ATOM 3182 C CA . ASN A 1 390 ? 19.882 -43.198 -1.493 1.00 85.55 388 ASN A CA 1
ATOM 3183 C C . ASN A 1 390 ? 19.161 -44.337 -0.823 1.00 84.96 388 ASN A C 1
ATOM 3184 O O . ASN A 1 390 ? 19.789 -45.288 -0.348 1.00 85.31 388 ASN A O 1
ATOM 3189 N N . LEU A 1 391 ? 17.843 -44.206 -0.751 1.00 83.03 389 LEU A N 1
ATOM 3190 C CA . LEU A 1 391 ? 16.971 -45.288 -0.331 1.00 78.80 389 LEU A CA 1
ATOM 3191 C C . LEU A 1 391 ? 15.673 -45.109 -1.095 1.00 75.35 389 LEU A C 1
ATOM 3192 O O . LEU A 1 391 ? 14.864 -44.266 -0.732 1.00 77.84 389 LEU A O 1
ATOM 3197 N N . PRO A 1 392 ? 15.479 -45.875 -2.176 1.00 72.41 390 PRO A N 1
ATOM 3198 C CA . PRO A 1 392 ? 14.254 -45.900 -2.982 1.00 72.65 390 PRO A CA 1
ATOM 3199 C C . PRO A 1 392 ? 12.933 -45.926 -2.240 1.00 72.45 390 PRO A C 1
ATOM 3200 O O . PRO A 1 392 ? 11.932 -45.421 -2.753 1.00 75.89 390 PRO A O 1
ATOM 3204 N N . PHE A 1 393 ? 12.945 -46.531 -1.056 1.00 69.41 391 PHE A N 1
ATOM 3205 C CA . PHE A 1 393 ? 11.743 -46.776 -0.272 1.00 66.83 391 PHE A CA 1
ATOM 3206 C C . PHE A 1 393 ? 11.363 -45.640 0.671 1.00 67.30 391 PHE A C 1
ATOM 3207 O O . PHE A 1 393 ? 10.330 -45.729 1.325 1.00 74.83 391 PHE A O 1
ATOM 3215 N N . ALA A 1 394 ? 12.162 -44.578 0.739 1.00 67.35 392 ALA A N 1
ATOM 3216 C CA . ALA A 1 394 ? 11.822 -43.418 1.573 1.00 73.38 392 ALA A CA 1
ATOM 3217 C C . ALA A 1 394 ? 10.512 -42.733 1.161 1.00 73.97 392 ALA A C 1
ATOM 3218 O O . ALA A 1 394 ? 10.397 -42.145 0.095 1.00 77.40 392 ALA A O 1
ATOM 3220 N N . THR A 1 395 ? 9.541 -42.809 2.051 1.00 74.29 393 THR A N 1
ATOM 3221 C CA . THR A 1 395 ? 8.200 -42.321 1.822 1.00 72.60 393 THR A CA 1
ATOM 3222 C C . THR A 1 395 ? 8.063 -40.898 2.332 1.00 72.35 393 THR A C 1
ATOM 3223 O O . THR A 1 395 ? 7.293 -40.120 1.778 1.00 74.69 393 THR A O 1
ATOM 3227 N N . LEU A 1 396 ? 8.805 -40.558 3.384 1.00 72.54 394 LEU A N 1
ATOM 3228 C CA . LEU A 1 396 ? 8.468 -39.399 4.204 1.00 74.26 394 LEU A CA 1
ATOM 3229 C C . LEU A 1 396 ? 8.745 -38.068 3.550 1.00 74.73 394 LEU A C 1
ATOM 3230 O O . LEU A 1 396 ? 9.726 -37.918 2.819 1.00 82.31 394 LEU A O 1
ATOM 3235 N N . ASP A 1 397 ? 7.865 -37.112 3.844 1.00 73.16 395 ASP A N 1
ATOM 3236 C CA . ASP A 1 397 ? 8.047 -35.713 3.496 1.00 75.00 395 ASP A CA 1
ATOM 3237 C C . ASP A 1 397 ? 8.129 -34.960 4.814 1.00 74.03 395 ASP A C 1
ATOM 3238 O O . ASP A 1 397 ? 7.153 -34.374 5.279 1.00 73.64 395 ASP A O 1
ATOM 3243 N N . LEU A 1 398 ? 9.313 -34.995 5.413 1.00 74.32 396 LEU A N 1
ATOM 3244 C CA . LEU A 1 398 ? 9.545 -34.366 6.710 1.00 74.47 396 LEU A CA 1
ATOM 3245 C C . LEU A 1 398 ? 9.456 -32.847 6.643 1.00 81.26 396 LEU A C 1
ATOM 3246 O O . LEU A 1 398 ? 8.994 -32.222 7.603 1.00 84.50 396 LEU A O 1
ATOM 3251 N N . ASP A 1 399 ? 9.876 -32.258 5.519 1.00 86.96 397 ASP A N 1
ATOM 3252 C CA . ASP A 1 399 ? 9.745 -30.813 5.305 1.00 91.02 397 ASP A CA 1
ATOM 3253 C C . ASP A 1 399 ? 8.384 -30.321 5.767 1.00 92.99 397 ASP A C 1
ATOM 3254 O O . ASP A 1 399 ? 8.312 -29.437 6.627 1.00 100.82 397 ASP A O 1
ATOM 3259 N N . THR A 1 400 ? 7.319 -30.919 5.231 1.00 88.06 398 THR A N 1
ATOM 3260 C CA . THR A 1 400 ? 5.958 -30.569 5.651 1.00 82.92 398 THR A CA 1
ATOM 3261 C C . THR A 1 400 ? 5.610 -31.041 7.082 1.00 77.52 398 THR A C 1
ATOM 3262 O O . THR A 1 400 ? 4.787 -30.406 7.737 1.00 78.80 398 THR A O 1
ATOM 3266 N N . THR A 1 401 ? 6.218 -32.124 7.578 1.00 73.05 399 THR A N 1
ATOM 3267 C CA . THR A 1 401 ? 6.034 -32.508 8.996 1.00 72.47 399 THR A CA 1
ATOM 3268 C C . THR A 1 401 ? 6.539 -31.417 9.918 1.00 70.84 399 THR A C 1
ATOM 3269 O O . THR A 1 401 ? 5.863 -31.053 10.870 1.00 69.71 399 THR A O 1
ATOM 3273 N N . PHE A 1 402 ? 7.722 -30.896 9.619 1.00 73.64 400 PHE A N 1
ATOM 3274 C CA . PHE A 1 402 ? 8.355 -29.882 10.453 1.00 78.60 400 PHE A CA 1
ATOM 3275 C C . PHE A 1 402 ? 8.245 -28.457 9.903 1.00 83.91 400 PHE A C 1
ATOM 3276 O O . PHE A 1 402 ? 8.904 -27.560 10.416 1.00 87.25 400 PHE A O 1
ATOM 3284 N N . SER A 1 403 ? 7.409 -28.228 8.890 1.00 91.51 401 SER A N 1
ATOM 3285 C CA . SER A 1 403 ? 7.283 -26.888 8.282 1.00 96.98 401 SER A CA 1
ATOM 3286 C C . SER A 1 403 ? 6.905 -25.840 9.322 1.00 96.71 401 SER A C 1
ATOM 3287 O O . SER A 1 403 ? 7.453 -24.730 9.343 1.00 95.53 401 SER A O 1
ATOM 3290 N N . SER A 1 404 ? 5.946 -26.214 10.167 1.00 91.47 402 SER A N 1
ATOM 3291 C CA . SER A 1 404 ? 5.508 -25.379 11.269 1.00 89.53 402 SER A CA 1
ATOM 3292 C C . SER A 1 404 ? 6.668 -24.955 12.195 1.00 85.90 402 SER A C 1
ATOM 3293 O O . SER A 1 404 ? 6.762 -23.790 12.564 1.00 85.30 402 SER A O 1
ATOM 3296 N N . PHE A 1 405 ? 7.555 -25.887 12.536 1.00 79.46 403 PHE A N 1
ATOM 3297 C CA . PHE A 1 405 ? 8.697 -25.588 13.411 1.00 74.23 403 PHE A CA 1
ATOM 3298 C C . PHE A 1 405 ? 9.548 -24.426 12.963 1.00 75.50 403 PHE A C 1
ATOM 3299 O O . PHE A 1 405 ? 9.833 -23.542 13.762 1.00 76.75 403 PHE A O 1
ATOM 3307 N N . LYS A 1 406 ? 9.980 -24.447 11.703 1.00 79.24 404 LYS A N 1
ATOM 3308 C CA . LYS A 1 406 ? 10.914 -23.435 11.202 1.00 84.31 404 LYS A CA 1
ATOM 3309 C C . LYS A 1 406 ? 10.310 -22.043 11.197 1.00 88.16 404 LYS A C 1
ATOM 3310 O O . LYS A 1 406 ? 11.003 -21.059 11.461 1.00 87.02 404 LYS A O 1
ATOM 3316 N N . HIS A 1 407 ? 9.026 -21.954 10.876 1.00 95.31 405 HIS A N 1
ATOM 3317 C CA . HIS A 1 407 ? 8.353 -20.660 10.878 1.00 100.39 405 HIS A CA 1
ATOM 3318 C C . HIS A 1 407 ? 8.407 -19.993 12.258 1.00 90.32 405 HIS A C 1
ATOM 3319 O O . HIS A 1 407 ? 8.586 -18.779 12.348 1.00 87.39 405 HIS A O 1
ATOM 3326 N N . VAL A 1 408 ? 8.291 -20.801 13.314 1.00 80.90 406 VAL A N 1
ATOM 3327 C CA . VAL A 1 408 ? 8.331 -20.303 14.693 1.00 76.44 406 VAL A CA 1
ATOM 3328 C C . VAL A 1 408 ? 9.743 -19.887 15.086 1.00 75.52 406 VAL A C 1
ATOM 3329 O O . VAL A 1 408 ? 9.942 -18.826 15.664 1.00 77.06 406 VAL A O 1
ATOM 3333 N N . LEU A 1 409 ? 10.719 -20.736 14.802 1.00 74.42 407 LEU A N 1
ATOM 3334 C CA . LEU A 1 409 ? 12.091 -20.434 15.181 1.00 76.25 407 LEU A CA 1
ATOM 3335 C C . LEU A 1 409 ? 12.611 -19.190 14.472 1.00 79.15 407 LEU A C 1
ATOM 3336 O O . LEU A 1 409 ? 13.359 -18.421 15.071 1.00 78.77 407 LEU A O 1
ATOM 3341 N N . ASP A 1 410 ? 12.209 -18.990 13.214 1.00 84.57 408 ASP A N 1
ATOM 3342 C CA . ASP A 1 410 ? 12.581 -17.779 12.477 1.00 88.26 408 ASP A CA 1
ATOM 3343 C C . ASP A 1 410 ? 11.836 -16.569 13.006 1.00 87.79 408 ASP A C 1
ATOM 3344 O O . ASP A 1 410 ? 12.405 -15.487 13.048 1.00 88.59 408 ASP A O 1
ATOM 3349 N N . SER A 1 411 ? 10.584 -16.747 13.422 1.00 88.45 409 SER A N 1
ATOM 3350 C CA . SER A 1 411 ? 9.839 -15.652 14.052 1.00 90.10 409 SER A CA 1
ATOM 3351 C C . SER A 1 411 ? 10.536 -15.172 15.329 1.00 84.11 409 SER A C 1
ATOM 3352 O O . SER A 1 411 ? 10.723 -13.971 15.524 1.00 85.34 409 SER A O 1
ATOM 3355 N N . ILE A 1 412 ? 10.934 -16.113 16.181 1.00 77.44 410 ILE A N 1
ATOM 3356 C CA . ILE A 1 412 ? 11.594 -15.772 17.443 1.00 73.38 410 ILE A CA 1
ATOM 3357 C C . ILE A 1 412 ? 12.918 -15.083 17.175 1.00 73.07 410 ILE A C 1
ATOM 3358 O O . ILE A 1 412 ? 13.244 -14.097 17.821 1.00 75.72 410 ILE A O 1
ATOM 3363 N N . PHE A 1 413 ? 13.680 -15.621 16.231 1.00 73.07 411 PHE A N 1
ATOM 3364 C CA . PHE A 1 413 ? 14.957 -15.041 15.849 1.00 74.98 411 PHE A CA 1
ATOM 3365 C C . PHE A 1 413 ? 14.818 -13.565 15.523 1.00 80.71 411 PHE A C 1
ATOM 3366 O O . PHE A 1 413 ? 15.583 -12.765 16.034 1.00 87.44 411 PHE A O 1
ATOM 3374 N N . LEU A 1 414 ? 13.836 -13.208 14.694 1.00 87.21 412 LEU A N 1
ATOM 3375 C CA . LEU A 1 414 ? 13.615 -11.796 14.317 1.00 92.89 412 LEU A CA 1
ATOM 3376 C C . LEU A 1 414 ? 13.239 -10.930 15.518 1.00 90.75 412 LEU A C 1
ATOM 3377 O O . LEU A 1 414 ? 13.649 -9.775 15.603 1.00 94.42 412 LEU A O 1
ATOM 3382 N N . LEU A 1 415 ? 12.463 -11.496 16.440 1.00 87.45 413 LEU A N 1
ATOM 3383 C CA . LEU A 1 415 ? 12.129 -10.827 17.695 1.00 83.43 413 LEU A CA 1
ATOM 3384 C C . LEU A 1 415 ? 13.357 -10.416 18.475 1.00 75.69 413 LEU A C 1
ATOM 3385 O O . LEU A 1 415 ? 13.412 -9.318 19.014 1.00 70.12 413 LEU A O 1
ATOM 3390 N N . THR A 1 416 ? 14.320 -11.327 18.537 1.00 74.19 414 THR A N 1
ATOM 3391 C CA . THR A 1 416 ? 15.571 -11.099 19.240 1.00 78.19 414 THR A CA 1
ATOM 3392 C C . THR A 1 416 ? 16.471 -10.081 18.532 1.00 81.68 414 THR A C 1
ATOM 3393 O O . THR A 1 416 ? 17.285 -9.414 19.169 1.00 85.49 414 THR A O 1
ATOM 3397 N N . GLN A 1 417 ? 16.352 -9.991 17.213 1.00 84.49 415 GLN A N 1
ATOM 3398 C CA . GLN A 1 417 ? 17.047 -8.954 16.457 1.00 89.27 415 GLN A CA 1
ATOM 3399 C C . GLN A 1 417 ? 16.429 -7.568 16.720 1.00 90.86 415 GLN A C 1
ATOM 3400 O O . GLN A 1 417 ? 17.149 -6.573 16.735 1.00 90.86 415 GLN A O 1
ATOM 3406 N N . ARG A 1 418 ? 15.111 -7.515 16.952 1.00 96.33 416 ARG A N 1
ATOM 3407 C CA . ARG A 1 418 ? 14.383 -6.255 17.264 1.00 98.81 416 ARG A CA 1
ATOM 3408 C C . ARG A 1 418 ? 14.661 -5.656 18.670 1.00 96.48 416 ARG A C 1
ATOM 3409 O O . ARG A 1 418 ? 14.112 -4.606 19.007 1.00 96.13 416 ARG A O 1
ATOM 3417 N N . VAL A 1 419 ? 15.495 -6.315 19.480 1.00 95.02 417 VAL A N 1
ATOM 3418 C CA . VAL A 1 419 ? 16.005 -5.748 20.742 1.00 93.85 417 VAL A CA 1
ATOM 3419 C C . VAL A 1 419 ? 17.135 -4.741 20.439 1.00 99.46 417 VAL A C 1
ATOM 3420 O O . VAL A 1 419 ? 18.005 -5.013 19.613 1.00 100.61 417 VAL A O 1
ATOM 3424 N N . LYS A 1 420 ? 17.128 -3.597 21.125 1.00 106.83 418 LYS A N 1
ATOM 3425 C CA . LYS A 1 420 ? 18.050 -2.481 20.839 1.00 112.59 418 LYS A CA 1
ATOM 3426 C C . LYS A 1 420 ? 18.795 -2.022 22.095 1.00 113.29 418 LYS A C 1
ATOM 3427 O O . LYS A 1 420 ? 18.260 -2.116 23.197 1.00 112.22 418 LYS A O 1
ATOM 3433 N N . ARG A 1 421 ? 20.002 -1.476 21.921 1.00 116.44 419 ARG A N 1
ATOM 3434 C CA . ARG A 1 421 ? 20.812 -0.955 23.050 1.00 117.70 419 ARG A CA 1
ATOM 3435 C C . ARG A 1 421 ? 20.360 0.429 23.547 1.00 117.03 419 ARG A C 1
ATOM 3436 O O . ARG A 1 421 ? 21.102 1.146 24.225 1.00 111.67 419 ARG A O 1
ATOM 3445 N N . GLY B 1 1 ? 2.073 46.101 1.224 1.00 108.40 -1 GLY B N 1
ATOM 3446 C CA . GLY B 1 1 ? 1.195 46.088 2.438 1.00 109.20 -1 GLY B CA 1
ATOM 3447 C C . GLY B 1 1 ? -0.229 45.643 2.144 1.00 110.29 -1 GLY B C 1
ATOM 3448 O O . GLY B 1 1 ? -0.931 46.283 1.357 1.00 117.47 -1 GLY B O 1
ATOM 3449 N N . SER B 1 2 ? -0.656 44.555 2.783 1.00 104.66 0 SER B N 1
ATOM 3450 C CA . SER B 1 2 ? -1.986 43.962 2.555 1.00 105.68 0 SER B CA 1
ATOM 3451 C C . SER B 1 2 ? -3.145 44.844 3.071 1.00 105.32 0 SER B C 1
ATOM 3452 O O . SER B 1 2 ? -2.962 45.579 4.045 1.00 109.54 0 SER B O 1
ATOM 3455 N N . PRO B 1 3 ? -4.345 44.766 2.431 1.00 106.83 1 PRO B N 1
ATOM 3456 C CA . PRO B 1 3 ? -5.525 45.483 2.953 1.00 98.78 1 PRO B CA 1
ATOM 3457 C C . PRO B 1 3 ? -6.110 44.820 4.207 1.00 87.24 1 PRO B C 1
ATOM 3458 O O . PRO B 1 3 ? -6.855 45.450 4.958 1.00 80.01 1 PRO B O 1
ATOM 3462 N N . LYS B 1 4 ? -5.769 43.552 4.414 1.00 80.58 2 LYS B N 1
ATOM 3463 C CA . LYS B 1 4 ? -6.104 42.854 5.637 1.00 83.13 2 LYS B CA 1
ATOM 3464 C C . LYS B 1 4 ? -5.316 43.442 6.801 1.00 84.83 2 LYS B C 1
ATOM 3465 O O . LYS B 1 4 ? -5.818 43.497 7.920 1.00 92.20 2 LYS B O 1
ATOM 3471 N N . LEU B 1 5 ? -4.080 43.870 6.542 1.00 81.50 3 LEU B N 1
ATOM 3472 C CA . LEU B 1 5 ? -3.209 44.372 7.605 1.00 75.19 3 LEU B CA 1
ATOM 3473 C C . LEU B 1 5 ? -3.221 45.909 7.777 1.00 69.64 3 LEU B C 1
ATOM 3474 O O . LEU B 1 5 ? -3.475 46.648 6.823 1.00 64.50 3 LEU B O 1
ATOM 3479 N N . PRO B 1 6 ? -2.961 46.387 9.013 1.00 68.62 4 PRO B N 1
ATOM 3480 C CA . PRO B 1 6 ? -2.810 47.800 9.317 1.00 69.44 4 PRO B CA 1
ATOM 3481 C C . PRO B 1 6 ? -1.638 48.399 8.609 1.00 70.29 4 PRO B C 1
ATOM 3482 O O . PRO B 1 6 ? -0.934 47.723 7.864 1.00 69.31 4 PRO B O 1
ATOM 3486 N N . ARG B 1 7 ? -1.388 49.659 8.906 1.00 73.75 5 ARG B N 1
ATOM 3487 C CA . ARG B 1 7 ? -0.701 50.476 7.957 1.00 78.25 5 ARG B CA 1
ATOM 3488 C C . ARG B 1 7 ? 0.732 50.036 7.704 1.00 74.01 5 ARG B C 1
ATOM 3489 O O . ARG B 1 7 ? 1.088 49.643 6.588 1.00 77.85 5 ARG B O 1
ATOM 3497 N N . GLY B 1 8 ? 1.541 50.036 8.742 1.00 69.61 6 GLY B N 1
ATOM 3498 C CA . GLY B 1 8 ? 2.964 49.765 8.546 1.00 73.58 6 GLY B CA 1
ATOM 3499 C C . GLY B 1 8 ? 3.344 48.316 8.251 1.00 73.27 6 GLY B C 1
ATOM 3500 O O . GLY B 1 8 ? 4.518 48.022 8.019 1.00 73.21 6 GLY B O 1
ATOM 3501 N N . LEU B 1 9 ? 2.367 47.410 8.262 1.00 72.06 7 LEU B N 1
ATOM 3502 C CA . LEU B 1 9 ? 2.631 45.982 8.175 1.00 68.99 7 LEU B CA 1
ATOM 3503 C C . LEU B 1 9 ? 2.374 45.425 6.782 1.00 66.51 7 LEU B C 1
ATOM 3504 O O . LEU B 1 9 ? 1.732 46.064 5.933 1.00 63.72 7 LEU B O 1
ATOM 3509 N N . ARG B 1 10 ? 2.895 44.219 6.575 1.00 65.01 8 ARG B N 1
ATOM 3510 C CA . ARG B 1 10 ? 2.662 43.441 5.364 1.00 68.11 8 ARG B CA 1
ATOM 3511 C C . ARG B 1 10 ? 2.863 41.951 5.608 1.00 65.58 8 ARG B C 1
ATOM 3512 O O . ARG B 1 10 ? 3.437 41.543 6.622 1.00 63.58 8 ARG B O 1
ATOM 3520 N N . PHE B 1 11 ? 2.421 41.150 4.642 1.00 65.46 9 PHE B N 1
ATOM 3521 C CA . PHE B 1 11 ? 2.527 39.707 4.746 1.00 66.03 9 PHE B CA 1
ATOM 3522 C C . PHE B 1 11 ? 3.832 39.238 4.158 1.00 68.69 9 PHE B C 1
ATOM 3523 O O . PHE B 1 11 ? 4.348 39.832 3.208 1.00 74.83 9 PHE B O 1
ATOM 3531 N N . GLY B 1 12 ? 4.356 38.164 4.738 1.00 69.85 10 GLY B N 1
ATOM 3532 C CA . GLY B 1 12 ? 5.612 37.580 4.312 1.00 71.46 10 GLY B CA 1
ATOM 3533 C C . GLY B 1 12 ? 5.416 36.466 3.321 1.00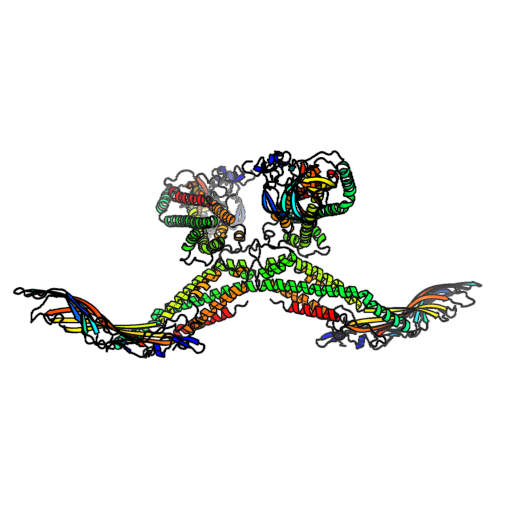 71.62 10 GLY B C 1
ATOM 3534 O O . GLY B 1 12 ? 4.342 36.302 2.752 1.00 70.68 10 GLY B O 1
ATOM 3535 N N . ALA B 1 13 ? 6.480 35.703 3.123 1.00 76.13 11 ALA B N 1
ATOM 3536 C CA . ALA B 1 13 ? 6.454 34.585 2.210 1.00 78.99 11 ALA B CA 1
ATOM 3537 C C . ALA B 1 13 ? 5.451 33.524 2.686 1.00 80.99 11 ALA B C 1
ATOM 3538 O O . ALA B 1 13 ? 4.573 33.128 1.920 1.00 83.63 11 ALA B O 1
ATOM 3540 N N . ASP B 1 14 ? 5.556 33.104 3.952 1.00 83.84 12 ASP B N 1
ATOM 3541 C CA . ASP B 1 14 ? 4.640 32.104 4.553 1.00 85.22 12 ASP B CA 1
ATOM 3542 C C . ASP B 1 14 ? 3.567 32.744 5.431 1.00 78.54 12 ASP B C 1
ATOM 3543 O O . ASP B 1 14 ? 3.189 32.187 6.462 1.00 77.86 12 ASP B O 1
ATOM 3548 N N . ASN B 1 15 ? 3.072 33.905 5.003 1.00 73.15 13 ASN B N 1
ATOM 3549 C CA . ASN B 1 15 ? 2.115 34.725 5.762 1.00 72.62 13 ASN B CA 1
ATOM 3550 C C . ASN B 1 15 ? 2.557 35.169 7.168 1.00 71.91 13 ASN B C 1
ATOM 3551 O O . ASN B 1 15 ? 1.728 35.508 8.026 1.00 71.80 13 ASN B O 1
ATOM 3556 N N . GLU B 1 16 ? 3.871 35.221 7.372 1.00 71.25 14 GLU B N 1
ATOM 3557 C CA . GLU B 1 16 ? 4.438 35.832 8.559 1.00 71.18 14 GLU B CA 1
ATOM 3558 C C . GLU B 1 16 ? 4.185 37.345 8.484 1.00 65.91 14 GLU B C 1
ATOM 3559 O O . GLU B 1 16 ? 4.172 37.936 7.408 1.00 63.03 14 GLU B O 1
ATOM 3565 N N . ILE B 1 17 ? 3.946 37.956 9.630 1.00 63.42 15 ILE B N 1
ATOM 3566 C CA . ILE B 1 17 ? 3.674 39.381 9.685 1.00 60.45 15 ILE B CA 1
ATOM 3567 C C . ILE B 1 17 ? 4.979 40.139 9.748 1.00 56.39 15 ILE B C 1
ATOM 3568 O O . ILE B 1 17 ? 5.760 39.939 10.670 1.00 54.84 15 ILE B O 1
ATOM 3573 N N . LEU B 1 18 ? 5.174 41.036 8.788 1.00 54.64 16 LEU B N 1
ATOM 3574 C CA . LEU B 1 18 ? 6.416 41.785 8.647 1.00 57.39 16 LEU B CA 1
ATOM 3575 C C . LEU B 1 18 ? 6.161 43.267 8.495 1.00 61.22 16 LEU B C 1
ATOM 3576 O O . LEU B 1 18 ? 5.020 43.700 8.302 1.00 67.68 16 LEU B O 1
ATOM 3581 N N . ASN B 1 19 ? 7.241 44.038 8.579 1.00 61.84 17 ASN B N 1
ATOM 3582 C CA . ASN B 1 19 ? 7.179 45.472 8.360 1.00 61.93 17 ASN B CA 1
ATOM 3583 C C . ASN B 1 19 ? 7.182 45.735 6.869 1.00 65.26 17 ASN B C 1
ATOM 3584 O O . ASN B 1 19 ? 8.023 45.177 6.149 1.00 71.82 17 ASN B O 1
ATOM 3589 N N . ASP B 1 20 ? 6.244 46.567 6.413 1.00 66.30 18 ASP B N 1
ATOM 3590 C CA . ASP B 1 20 ? 6.324 47.187 5.088 1.00 68.94 18 ASP B CA 1
ATOM 3591 C C . ASP B 1 20 ? 7.306 48.349 5.186 1.00 68.51 18 ASP B C 1
ATOM 3592 O O . ASP B 1 20 ? 6.946 49.467 5.575 1.00 72.31 18 ASP B O 1
ATOM 3597 N N . PHE B 1 21 ? 8.545 48.089 4.811 1.00 65.19 19 PHE B N 1
ATOM 3598 C CA . PHE B 1 21 ? 9.580 49.064 5.047 1.00 64.77 19 PHE B CA 1
ATOM 3599 C C . PHE B 1 21 ? 9.455 50.285 4.164 1.00 67.55 19 PHE B C 1
ATOM 3600 O O . PHE B 1 21 ? 9.991 51.328 4.520 1.00 67.83 19 PHE B O 1
ATOM 3608 N N . GLN B 1 22 ? 8.742 50.186 3.040 1.00 73.24 20 GLN B N 1
ATOM 3609 C CA . GLN B 1 22 ? 8.397 51.400 2.297 1.00 78.77 20 GLN B CA 1
ATOM 3610 C C . GLN B 1 22 ? 7.570 52.349 3.150 1.00 78.02 20 GLN B C 1
ATOM 3611 O O . GLN B 1 22 ? 7.872 53.532 3.202 1.00 80.72 20 GLN B O 1
ATOM 3617 N N . GLU B 1 23 ? 6.530 51.843 3.799 1.00 76.66 21 GLU B N 1
ATOM 3618 C CA . GLU B 1 23 ? 5.631 52.723 4.538 1.00 77.86 21 GLU B CA 1
ATOM 3619 C C . GLU B 1 23 ? 6.265 53.280 5.809 1.00 72.96 21 GLU B C 1
ATOM 3620 O O . GLU B 1 23 ? 6.057 54.446 6.141 1.00 69.22 21 GLU B O 1
ATOM 3626 N N . LEU B 1 24 ? 7.051 52.462 6.500 1.00 70.58 22 LEU B N 1
ATOM 3627 C CA . LEU B 1 24 ? 7.740 52.922 7.704 1.00 72.02 22 LEU B CA 1
ATOM 3628 C C . LEU B 1 24 ? 8.716 54.061 7.413 1.00 71.17 22 LEU B C 1
ATOM 3629 O O . LEU B 1 24 ? 8.663 55.109 8.059 1.00 76.85 22 LEU B O 1
ATOM 3634 N N . TRP B 1 25 ? 9.571 53.872 6.416 1.00 66.46 23 TRP B N 1
ATOM 3635 C CA . TRP B 1 25 ? 10.646 54.817 6.138 1.00 61.59 23 TRP B CA 1
ATOM 3636 C C . TRP B 1 25 ? 10.381 55.836 5.031 1.00 57.04 23 TRP B C 1
ATOM 3637 O O . TRP B 1 25 ? 10.896 56.943 5.082 1.00 50.91 23 TRP B O 1
ATOM 3648 N N . PHE B 1 26 ? 9.589 55.475 4.036 1.00 58.94 24 PHE B N 1
ATOM 3649 C CA . PHE B 1 26 ? 9.282 56.396 2.938 1.00 63.76 24 PHE B CA 1
ATOM 3650 C C . PHE B 1 26 ? 7.781 56.510 2.690 1.00 64.98 24 PHE B C 1
ATOM 3651 O O . PHE B 1 26 ? 7.259 56.004 1.686 1.00 68.58 24 PHE B O 1
ATOM 3659 N N . PRO B 1 27 ? 7.080 57.167 3.621 1.00 61.89 25 PRO B N 1
ATOM 3660 C CA . PRO B 1 27 ? 5.651 57.325 3.519 1.00 63.23 25 PRO B CA 1
ATOM 3661 C C . PRO B 1 27 ? 5.339 58.472 2.601 1.00 63.92 25 PRO B C 1
ATOM 3662 O O . PRO B 1 27 ? 6.196 59.343 2.411 1.00 58.13 25 PRO B O 1
ATOM 3666 N N . ASP B 1 28 ? 4.130 58.456 2.039 1.00 71.55 26 ASP B N 1
ATOM 3667 C CA . ASP B 1 28 ? 3.635 59.561 1.221 1.00 80.25 26 ASP B CA 1
ATOM 3668 C C . ASP B 1 28 ? 3.060 60.584 2.190 1.00 77.61 26 ASP B C 1
ATOM 3669 O O . ASP B 1 28 ? 2.319 60.234 3.109 1.00 74.79 26 ASP B O 1
ATOM 3674 N N . LEU B 1 29 ? 3.414 61.844 1.994 1.00 78.34 27 LEU B N 1
ATOM 3675 C CA . LEU B 1 29 ? 2.967 62.908 2.882 1.00 81.12 27 LEU B CA 1
ATOM 3676 C C . LEU B 1 29 ? 1.605 63.418 2.422 1.00 76.11 27 LEU B C 1
ATOM 3677 O O . LEU B 1 29 ? 1.320 63.431 1.230 1.00 78.04 27 LEU B O 1
ATOM 3682 N N . PHE B 1 30 ? 0.774 63.841 3.370 1.00 72.86 28 PHE B N 1
ATOM 3683 C CA . PHE B 1 30 ? -0.486 64.530 3.077 1.00 72.12 28 PHE B CA 1
ATOM 3684 C C . PHE B 1 30 ? -0.541 65.848 3.849 1.00 72.74 28 PHE B C 1
ATOM 3685 O O . PHE B 1 30 ? 0.084 65.976 4.904 1.00 74.02 28 PHE B O 1
ATOM 3693 N N . ILE B 1 31 ? -1.306 66.813 3.336 1.00 74.72 29 ILE B N 1
ATOM 3694 C CA . ILE B 1 31 ? -1.405 68.150 3.939 1.00 74.03 29 ILE B CA 1
ATOM 3695 C C . ILE B 1 31 ? -2.685 68.260 4.761 1.00 71.15 29 ILE B C 1
ATOM 3696 O O . ILE B 1 31 ? -3.771 68.047 4.236 1.00 74.61 29 ILE B O 1
ATOM 3701 N N . GLU B 1 32 ? -2.548 68.591 6.043 1.00 68.97 30 GLU B N 1
ATOM 3702 C CA . GLU B 1 32 ? -3.688 68.851 6.927 1.00 71.29 30 GLU B CA 1
ATOM 3703 C C . GLU B 1 32 ? -3.864 70.352 7.091 1.00 71.42 30 GLU B C 1
ATOM 3704 O O . GLU B 1 32 ? -2.877 71.073 7.222 1.00 73.57 30 GLU B O 1
ATOM 3710 N N . SER B 1 33 ? -5.119 70.809 7.106 1.00 73.30 31 SER B N 1
ATOM 3711 C CA . SER B 1 33 ? -5.440 72.240 7.254 1.00 76.02 31 SER B CA 1
ATOM 3712 C C . SER B 1 33 ? -6.754 72.468 8.025 1.00 75.41 31 SER B C 1
ATOM 3713 O O . SER B 1 33 ? -7.571 73.339 7.686 1.00 74.92 31 SER B O 1
ATOM 3716 N N . SER B 1 34 ? -6.917 71.690 9.093 1.00 77.16 32 SER B N 1
ATOM 3717 C CA . SER B 1 34 ? -8.097 71.749 9.940 1.00 80.66 32 SER B CA 1
ATOM 3718 C C . SER B 1 34 ? -7.848 72.791 10.986 1.00 83.61 32 SER B C 1
ATOM 3719 O O . SER B 1 34 ? -6.931 72.639 11.795 1.00 85.47 32 SER B O 1
ATOM 3722 N N . ASP B 1 35 ? -8.684 73.825 10.995 1.00 88.38 33 ASP B N 1
ATOM 3723 C CA . ASP B 1 35 ? -8.516 74.947 11.920 1.00 89.74 33 ASP B CA 1
ATOM 3724 C C . ASP B 1 35 ? -8.862 74.506 13.352 1.00 88.75 33 ASP B C 1
ATOM 3725 O O . ASP B 1 35 ? -9.991 74.670 13.808 1.00 90.52 33 ASP B O 1
ATOM 3730 N N . THR B 1 36 ? -7.867 73.933 14.037 1.00 88.37 34 THR B N 1
ATOM 3731 C CA . THR B 1 36 ? -8.047 73.318 15.360 1.00 88.60 34 THR B CA 1
ATOM 3732 C C . THR B 1 36 ? -8.663 74.235 16.427 1.00 92.13 34 THR B C 1
ATOM 3733 O O . THR B 1 36 ? -9.368 73.740 17.307 1.00 97.76 34 THR B O 1
ATOM 3737 N N . HIS B 1 37 ? -8.411 75.544 16.360 1.00 90.50 35 HIS B N 1
ATOM 3738 C CA . HIS B 1 37 ? -8.964 76.485 17.339 1.00 93.68 35 HIS B CA 1
ATOM 3739 C C . HIS B 1 37 ? -9.573 77.690 16.645 1.00 99.38 35 HIS B C 1
ATOM 3740 O O . HIS B 1 37 ? -8.933 78.722 16.558 1.00 110.80 35 HIS B O 1
ATOM 3747 N N . PRO B 1 38 ? -10.822 77.578 16.165 1.00 103.23 36 PRO B N 1
ATOM 3748 C CA . PRO B 1 38 ? -11.393 78.677 15.388 1.00 105.32 36 PRO B CA 1
ATOM 3749 C C . PRO B 1 38 ? -11.765 79.904 16.221 1.00 108.72 36 PRO B C 1
ATOM 3750 O O . PRO B 1 38 ? -11.708 81.013 15.690 1.00 113.71 36 PRO B O 1
ATOM 3754 N N . TRP B 1 39 ? -12.085 79.728 17.505 1.00 106.91 37 TRP B N 1
ATOM 3755 C CA . TRP B 1 39 ? -12.594 80.831 18.314 1.00 107.78 37 TRP B CA 1
ATOM 3756 C C . TRP B 1 39 ? -11.628 81.382 19.353 1.00 106.71 37 TRP B C 1
ATOM 3757 O O . TRP B 1 39 ? -10.962 80.617 20.055 1.00 104.33 37 TRP B O 1
ATOM 3768 N N . TYR B 1 40 ? -11.595 82.715 19.452 1.00 108.25 38 TYR B N 1
ATOM 3769 C CA . TYR B 1 40 ? -10.987 83.430 20.582 1.00 112.59 38 TYR B CA 1
ATOM 3770 C C . TYR B 1 40 ? -11.975 84.402 21.195 1.00 119.44 38 TYR B C 1
ATOM 3771 O O . TYR B 1 40 ? -12.856 84.920 20.503 1.00 118.34 38 TYR B O 1
ATOM 3780 N N . THR B 1 41 ? -11.811 84.648 22.496 1.00 129.66 39 THR B N 1
ATOM 3781 C CA . THR B 1 41 ? -12.777 85.425 23.274 1.00 135.26 39 THR B CA 1
ATOM 3782 C C . THR B 1 41 ? -12.141 86.556 24.083 1.00 140.32 39 THR B C 1
ATOM 3783 O O . THR B 1 41 ? -11.083 86.383 24.687 1.00 145.72 39 THR B O 1
ATOM 3787 N N . LEU B 1 42 ? -12.810 87.710 24.065 1.00 136.86 40 LEU B N 1
ATOM 3788 C CA . LEU B 1 42 ? -12.528 88.834 24.942 1.00 132.59 40 LEU B CA 1
ATOM 3789 C C . LEU B 1 42 ? -13.708 88.865 25.926 1.00 141.49 40 LEU B C 1
ATOM 3790 O O . LEU B 1 42 ? -14.849 88.867 25.474 1.00 149.12 40 LEU B O 1
ATOM 3795 N N . LYS B 1 43 ? -13.444 88.828 27.244 1.00 154.34 41 LYS B N 1
ATOM 3796 C CA . LYS B 1 43 ? -14.490 88.965 28.305 1.00 156.01 41 LYS B CA 1
ATOM 3797 C C . LYS B 1 43 ? -14.099 90.015 29.358 1.00 158.24 41 LYS B C 1
ATOM 3798 O O . LYS B 1 43 ? -13.215 89.762 30.184 1.00 161.83 41 LYS B O 1
ATOM 3804 N N . GLY B 1 44 ? -14.767 91.171 29.350 1.00 156.92 42 GLY B N 1
ATOM 3805 C CA . GLY B 1 44 ? -14.460 92.255 30.306 1.00 157.41 42 GLY B CA 1
ATOM 3806 C C . GLY B 1 44 ? -15.006 93.613 29.903 1.00 159.43 42 GLY B C 1
ATOM 3807 O O . GLY B 1 44 ? -16.004 93.681 29.178 1.00 164.74 42 GLY B O 1
ATOM 3808 N N . ARG B 1 45 ? -14.348 94.683 30.382 1.00 158.26 43 ARG B N 1
ATOM 3809 C CA . ARG B 1 45 ? -14.683 96.080 30.026 1.00 156.04 43 ARG B CA 1
ATOM 3810 C C . ARG B 1 45 ? -13.485 96.811 29.371 1.00 145.16 43 ARG B C 1
ATOM 3811 O O . ARG B 1 45 ? -12.360 96.692 29.842 1.00 135.25 43 ARG B O 1
ATOM 3819 N N . VAL B 1 46 ? -13.731 97.527 28.268 1.00 146.60 44 VAL B N 1
ATOM 3820 C CA . VAL B 1 46 ? -12.711 98.367 27.587 1.00 156.22 44 VAL B CA 1
ATOM 3821 C C . VAL B 1 46 ? -13.346 99.694 27.125 1.00 179.98 44 VAL B C 1
ATOM 3822 O O . VAL B 1 46 ? -14.213 99.697 26.248 1.00 211.01 44 VAL B O 1
ATOM 3826 N N . LEU B 1 47 ? -12.921 100.813 27.723 1.00 179.87 45 LEU B N 1
ATOM 3827 C CA . LEU B 1 47 ? -13.468 102.154 27.415 1.00 170.96 45 LEU B CA 1
ATOM 3828 C C . LEU B 1 47 ? -15.008 102.251 27.594 1.00 176.83 45 LEU B C 1
ATOM 3829 O O . LEU B 1 47 ? -15.718 102.785 26.730 1.00 169.43 45 LEU B O 1
ATOM 3834 N N . ASN B 1 48 ? -15.498 101.723 28.725 1.00 181.29 46 ASN B N 1
ATOM 3835 C CA . ASN B 1 48 ? -16.937 101.684 29.076 1.00 182.67 46 ASN B CA 1
ATOM 3836 C C . ASN B 1 48 ? -17.826 100.926 28.061 1.00 181.91 46 ASN B C 1
ATOM 3837 O O . ASN B 1 48 ? -19.031 101.164 27.975 1.00 179.68 46 ASN B O 1
ATOM 3842 N N . ALA B 1 49 ? -17.222 100.002 27.315 1.00 182.67 47 ALA B N 1
ATOM 3843 C CA . ALA B 1 49 ? -17.916 99.201 26.306 1.00 175.84 47 ALA B CA 1
ATOM 3844 C C . ALA B 1 49 ? -17.405 97.779 26.465 1.00 180.06 47 ALA B C 1
ATOM 3845 O O . ALA B 1 49 ? -16.235 97.503 26.197 1.00 192.38 47 ALA B O 1
ATOM 3847 N N . HIS B 1 50 ? -18.291 96.883 26.892 1.00 179.65 48 HIS B N 1
ATOM 3848 C CA . HIS B 1 50 ? -17.906 95.575 27.410 1.00 181.36 48 HIS B CA 1
ATOM 3849 C C . HIS B 1 50 ? -18.112 94.560 26.305 1.00 185.93 48 HIS B C 1
ATOM 3850 O O . HIS B 1 50 ? -19.244 94.378 25.849 1.00 201.50 48 HIS B O 1
ATOM 3857 N N . LEU B 1 51 ? -17.032 93.922 25.852 1.00 177.89 49 LEU B N 1
ATOM 3858 C CA . LEU B 1 51 ? -17.149 92.827 24.893 1.00 171.44 49 LEU B CA 1
ATOM 3859 C C . LEU B 1 51 ? -17.116 91.495 25.672 1.00 163.48 49 LEU B C 1
ATOM 3860 O O . LEU B 1 51 ? -16.225 91.273 26.495 1.00 162.77 49 LEU B O 1
ATOM 3865 N N . ASP B 1 52 ? -18.159 90.681 25.478 1.00 151.14 50 ASP B N 1
ATOM 3866 C CA . ASP B 1 52 ? -18.149 89.235 25.751 1.00 142.22 50 ASP B CA 1
ATOM 3867 C C . ASP B 1 52 ? -18.325 88.584 24.375 1.00 143.50 50 ASP B C 1
ATOM 3868 O O . ASP B 1 52 ? -19.270 87.823 24.129 1.00 147.71 50 ASP B O 1
ATOM 3873 N N . ASP B 1 53 ? -17.405 88.929 23.471 1.00 143.80 51 ASP B N 1
ATOM 3874 C CA . ASP B 1 53 ? -17.478 88.516 22.075 1.00 142.43 51 ASP B CA 1
ATOM 3875 C C . ASP B 1 53 ? -16.717 87.200 21.907 1.00 138.11 51 ASP B C 1
ATOM 3876 O O . ASP B 1 53 ? -15.718 86.951 22.584 1.00 141.98 51 ASP B O 1
ATOM 3881 N N . ARG B 1 54 ? -17.230 86.361 21.014 1.00 129.49 52 ARG B N 1
ATOM 3882 C CA . ARG B 1 54 ? -16.590 85.130 20.603 1.00 119.96 52 ARG B CA 1
ATOM 3883 C C . ARG B 1 54 ? -16.323 85.306 19.114 1.00 111.55 52 ARG B C 1
ATOM 3884 O O . ARG B 1 54 ? -17.272 85.420 18.331 1.00 109.29 52 ARG B O 1
ATOM 3892 N N . LEU B 1 55 ? -15.043 85.345 18.732 1.00 105.24 53 LEU B N 1
ATOM 3893 C CA . LEU B 1 55 ? -14.632 85.733 17.371 1.00 103.96 53 LEU B CA 1
ATOM 3894 C C . LEU B 1 55 ? -13.657 84.760 16.702 1.00 99.67 53 LEU B C 1
ATOM 3895 O O . LEU B 1 55 ? -12.966 84.007 17.393 1.00 91.88 53 LEU B O 1
ATOM 3900 N N . PRO B 1 56 ? -13.584 84.793 15.348 1.00 102.51 54 PRO B N 1
ATOM 3901 C CA . PRO B 1 56 ? -12.695 83.880 14.639 1.00 107.28 54 PRO B CA 1
ATOM 3902 C C . PRO B 1 56 ? -11.262 84.382 14.728 1.00 109.88 54 PRO B C 1
ATOM 3903 O O . PRO B 1 56 ? -11.042 85.595 14.665 1.00 116.46 54 PRO B O 1
ATOM 3907 N N . ASN B 1 57 ? -10.299 83.474 14.860 1.00 104.82 55 ASN B N 1
ATOM 3908 C CA . ASN B 1 57 ? -8.925 83.890 15.191 1.00 104.20 55 ASN B CA 1
ATOM 3909 C C . ASN B 1 57 ? -7.814 83.261 14.366 1.00 103.31 55 ASN B C 1
ATOM 3910 O O . ASN B 1 57 ? -6.636 83.408 14.703 1.00 111.50 55 ASN B O 1
ATOM 3915 N N . VAL B 1 58 ? -8.164 82.628 13.257 1.00 97.36 56 VAL B N 1
ATOM 3916 C CA . VAL B 1 58 ? -7.188 81.823 12.555 1.00 103.69 56 VAL B CA 1
ATOM 3917 C C . VAL B 1 58 ? -7.270 82.079 11.091 1.00 95.69 56 VAL B C 1
ATOM 3918 O O . VAL B 1 58 ? -8.356 82.247 10.560 1.00 103.51 56 VAL B O 1
ATOM 3922 N N . GLY B 1 59 ? -6.111 82.099 10.448 1.00 90.23 57 GLY B N 1
ATOM 3923 C CA . GLY B 1 59 ? -6.038 81.934 9.003 1.00 93.50 57 GLY B CA 1
ATOM 3924 C C . GLY B 1 59 ? -6.214 80.485 8.556 1.00 94.24 57 GLY B C 1
ATOM 3925 O O . GLY B 1 59 ? -6.564 79.607 9.340 1.00 93.57 57 GLY B O 1
ATOM 3926 N N . GLY B 1 60 ? -5.993 80.233 7.271 1.00 92.22 58 GLY B N 1
ATOM 3927 C CA . GLY B 1 60 ? -6.002 78.873 6.748 1.00 87.26 58 GLY B CA 1
ATOM 3928 C C . GLY B 1 60 ? -4.713 78.222 7.210 1.00 84.24 58 GLY B C 1
ATOM 3929 O O . GLY B 1 60 ? -3.624 78.726 6.939 1.00 78.40 58 GLY B O 1
ATOM 3930 N N . ARG B 1 61 ? -4.841 77.112 7.924 1.00 83.43 59 ARG B N 1
ATOM 3931 C CA . ARG B 1 61 ? -3.693 76.373 8.449 1.00 77.29 59 ARG B CA 1
ATOM 3932 C C . ARG B 1 61 ? -3.070 75.571 7.319 1.00 73.77 59 ARG B C 1
ATOM 3933 O O . ARG B 1 61 ? -3.673 75.419 6.255 1.00 73.43 59 ARG B O 1
ATOM 3941 N N . GLN B 1 62 ? -1.864 75.068 7.534 1.00 71.94 60 GLN B N 1
ATOM 3942 C CA . GLN B 1 62 ? -1.258 74.141 6.584 1.00 74.22 60 GLN B CA 1
ATOM 3943 C C . GLN B 1 62 ? -0.090 73.395 7.206 1.00 72.84 60 GLN B C 1
ATOM 3944 O O . GLN B 1 62 ? 1.023 73.914 7.263 1.00 80.13 60 GLN B O 1
ATOM 3950 N N . VAL B 1 63 ? -0.336 72.175 7.656 1.00 69.06 61 VAL B N 1
ATOM 3951 C CA . VAL B 1 63 ? 0.728 71.346 8.206 1.00 69.77 61 VAL B CA 1
ATOM 3952 C C . VAL B 1 63 ? 0.858 70.095 7.352 1.00 69.68 61 VAL B C 1
ATOM 3953 O O . VAL B 1 63 ? -0.122 69.442 7.018 1.00 72.69 61 VAL B O 1
ATOM 3957 N N . ARG B 1 64 ? 2.085 69.806 6.957 1.00 72.50 62 ARG B N 1
ATOM 3958 C CA . ARG B 1 64 ? 2.389 68.660 6.130 1.00 75.94 62 ARG B CA 1
ATOM 3959 C C . ARG B 1 64 ? 2.697 67.566 7.112 1.00 69.74 62 ARG B C 1
ATOM 3960 O O . ARG B 1 64 ? 3.447 67.803 8.045 1.00 75.04 62 ARG B O 1
ATOM 3968 N N . ARG B 1 65 ? 2.135 66.381 6.933 1.00 63.86 63 ARG B N 1
ATOM 3969 C CA . ARG B 1 65 ? 2.413 65.309 7.874 1.00 62.85 63 ARG B CA 1
ATOM 3970 C C . ARG B 1 65 ? 2.143 63.912 7.346 1.00 60.06 63 ARG B C 1
ATOM 3971 O O . ARG B 1 65 ? 1.539 63.739 6.299 1.00 60.84 63 ARG B O 1
ATOM 3979 N N . THR B 1 66 ? 2.616 62.922 8.096 1.00 59.61 64 THR B N 1
ATOM 3980 C CA . THR B 1 66 ? 2.621 61.522 7.685 1.00 58.31 64 THR B CA 1
ATOM 3981 C C . THR B 1 66 ? 1.444 60.770 8.266 1.00 56.49 64 THR B C 1
ATOM 3982 O O . THR B 1 66 ? 0.957 61.126 9.334 1.00 55.55 64 THR B O 1
ATOM 3986 N N . PRO B 1 67 ? 1.022 59.689 7.596 1.00 55.79 65 PRO B N 1
ATOM 3987 C CA . PRO B 1 67 ? -0.092 58.899 8.078 1.00 58.85 65 PRO B CA 1
ATOM 3988 C C . PRO B 1 67 ? 0.346 58.031 9.228 1.00 62.60 65 PRO B C 1
ATOM 3989 O O . PRO B 1 67 ? 1.523 57.706 9.326 1.00 63.80 65 PRO B O 1
ATOM 3993 N N . HIS B 1 68 ? -0.595 57.652 10.081 1.00 70.95 66 HIS B N 1
ATOM 3994 C CA . HIS B 1 68 ? -0.262 56.870 11.258 1.00 78.93 66 HIS B CA 1
ATOM 3995 C C . HIS B 1 68 ? 0.083 55.448 10.808 1.00 72.25 66 HIS B C 1
ATOM 3996 O O . HIS B 1 68 ? -0.724 54.815 10.133 1.00 70.82 66 HIS B O 1
ATOM 4003 N N . ARG B 1 69 ? 1.290 54.983 11.152 1.00 68.78 67 ARG B N 1
ATOM 4004 C CA . ARG B 1 69 ? 1.749 53.613 10.864 1.00 67.33 67 ARG B CA 1
ATOM 4005 C C . ARG B 1 69 ? 1.973 52.820 12.135 1.00 67.72 67 ARG B C 1
ATOM 4006 O O . ARG B 1 69 ? 1.900 53.353 13.241 1.00 70.99 67 ARG B O 1
ATOM 4014 N N . VAL B 1 70 ? 2.257 51.537 11.955 1.00 67.22 68 VAL B N 1
ATOM 4015 C CA . VAL B 1 70 ? 2.445 50.594 13.050 1.00 68.73 68 VAL B CA 1
ATOM 4016 C C . VAL B 1 70 ? 3.663 49.696 12.748 1.00 69.92 68 VAL B C 1
ATOM 4017 O O . VAL B 1 70 ? 3.972 49.452 11.585 1.00 77.26 68 VAL B O 1
ATOM 4021 N N . THR B 1 71 ? 4.375 49.215 13.765 1.00 66.03 69 THR B N 1
ATOM 4022 C CA . THR B 1 71 ? 5.534 48.349 13.504 1.00 62.40 69 THR B CA 1
ATOM 4023 C C . THR B 1 71 ? 5.429 47.010 14.182 1.00 61.59 69 THR B C 1
ATOM 4024 O O . THR B 1 71 ? 4.561 46.757 14.997 1.00 62.45 69 THR B O 1
ATOM 4028 N N . VAL B 1 72 ? 6.359 46.157 13.811 1.00 63.23 70 VAL B N 1
ATOM 4029 C CA . VAL B 1 72 ? 6.542 44.862 14.411 1.00 64.31 70 VAL B CA 1
ATOM 4030 C C . VAL B 1 72 ? 8.073 44.726 14.556 1.00 63.02 70 VAL B C 1
ATOM 4031 O O . VAL B 1 72 ? 8.819 45.173 13.686 1.00 60.96 70 VAL B O 1
ATOM 4035 N N . PRO B 1 73 ? 8.557 44.148 15.664 1.00 62.52 71 PRO B N 1
ATOM 4036 C CA . PRO B 1 73 ? 10.006 44.088 15.886 1.00 60.72 71 PRO B CA 1
ATOM 4037 C C . PRO B 1 73 ? 10.776 43.371 14.791 1.00 58.13 71 PRO B C 1
ATOM 4038 O O . PRO B 1 73 ? 10.220 42.509 14.114 1.00 51.47 71 PRO B O 1
ATOM 4042 N N . ILE B 1 74 ? 12.051 43.733 14.652 1.00 61.81 72 ILE B N 1
ATOM 4043 C CA . ILE B 1 74 ? 12.933 43.177 13.608 1.00 65.33 72 ILE B CA 1
ATOM 4044 C C . ILE B 1 74 ? 13.998 42.234 14.140 1.00 68.27 72 ILE B C 1
ATOM 4045 O O . ILE B 1 74 ? 14.841 41.779 13.369 1.00 69.93 72 ILE B O 1
ATOM 4050 N N . ALA B 1 75 ? 13.968 41.944 15.439 1.00 72.23 73 ALA B N 1
ATOM 4051 C CA . ALA B 1 75 ? 14.951 41.046 16.050 1.00 73.38 73 ALA B CA 1
ATOM 4052 C C . ALA B 1 75 ? 14.437 40.460 17.353 1.00 74.72 73 ALA B C 1
ATOM 4053 O O . ALA B 1 75 ? 13.574 41.053 18.006 1.00 77.29 73 ALA B O 1
ATOM 4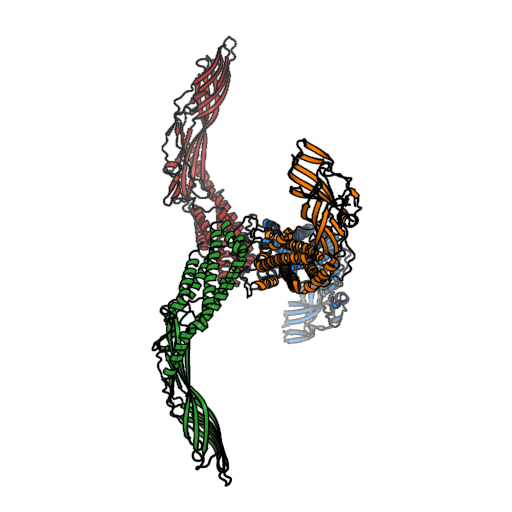055 N N . SER B 1 76 ? 15.003 39.315 17.744 1.00 73.95 74 SER B N 1
ATOM 4056 C CA . SER B 1 76 ? 14.600 38.598 18.969 1.00 70.82 74 SER B CA 1
ATOM 4057 C C . SER B 1 76 ? 14.672 39.479 20.236 1.00 72.35 74 SER B C 1
ATOM 4058 O O . SER B 1 76 ? 13.920 39.242 21.178 1.00 73.06 74 SER B O 1
ATOM 4061 N N . SER B 1 77 ? 15.553 40.492 20.242 1.00 74.04 75 SER B N 1
ATOM 4062 C CA . SER B 1 77 ? 15.677 41.444 21.355 1.00 74.09 75 SER B CA 1
ATOM 4063 C C . SER B 1 77 ? 14.455 42.349 21.398 1.00 76.32 75 SER B C 1
ATOM 4064 O O . SER B 1 77 ? 14.078 42.855 22.457 1.00 79.71 75 SER B O 1
ATOM 4067 N N . GLY B 1 78 ? 13.856 42.558 20.230 1.00 76.85 76 GLY B N 1
ATOM 4068 C CA . GLY B 1 78 ? 12.596 43.258 20.106 1.00 77.63 76 GLY B CA 1
ATOM 4069 C C . GLY B 1 78 ? 12.769 44.706 19.713 1.00 78.62 76 GLY B C 1
ATOM 4070 O O . GLY B 1 78 ? 11.842 45.502 19.913 1.00 82.79 76 GLY B O 1
ATOM 4071 N N . LEU B 1 79 ? 13.933 45.066 19.157 1.00 76.91 77 LEU B N 1
ATOM 4072 C CA . LEU B 1 79 ? 14.118 46.427 18.674 1.00 76.27 77 LEU B CA 1
ATOM 4073 C C . LEU B 1 79 ? 13.266 46.601 17.435 1.00 73.57 77 LEU B C 1
ATOM 4074 O O . LEU B 1 79 ? 13.092 45.665 16.643 1.00 69.92 77 LEU B O 1
ATOM 4079 N N . ARG B 1 80 ? 12.699 47.793 17.315 1.00 72.36 78 ARG B N 1
ATOM 4080 C CA . ARG B 1 80 ? 11.774 48.097 16.259 1.00 74.05 78 ARG B CA 1
ATOM 4081 C C . ARG B 1 80 ? 12.437 49.075 15.314 1.00 71.70 78 ARG B C 1
ATOM 4082 O O . ARG B 1 80 ? 13.254 49.896 15.739 1.00 72.39 78 ARG B O 1
ATOM 4090 N N . PRO B 1 81 ? 12.095 48.991 14.023 1.00 68.77 79 PRO B N 1
ATOM 4091 C CA . PRO B 1 81 ? 12.520 50.026 13.106 1.00 68.20 79 PRO B CA 1
ATOM 4092 C C . PRO B 1 81 ? 11.819 51.332 13.481 1.00 67.16 79 PRO B C 1
ATOM 4093 O O . PRO B 1 81 ? 10.672 51.305 13.931 1.00 72.29 79 PRO B O 1
ATOM 4097 N N . VAL B 1 82 ? 12.511 52.452 13.346 1.00 64.88 80 VAL B N 1
ATOM 4098 C CA . VAL B 1 82 ? 11.893 53.754 13.599 1.00 65.01 80 VAL B CA 1
ATOM 4099 C C . VAL B 1 82 ? 11.291 54.316 12.329 1.00 62.10 80 VAL B C 1
ATOM 4100 O O . VAL B 1 82 ? 11.938 54.337 11.273 1.00 58.46 80 VAL B O 1
ATOM 4104 N N . THR B 1 83 ? 10.053 54.780 12.453 1.00 61.23 81 THR B N 1
ATOM 4105 C CA . THR B 1 83 ? 9.316 55.321 11.321 1.00 63.89 81 THR B CA 1
ATOM 4106 C C . THR B 1 83 ? 9.787 56.710 10.954 1.00 63.20 81 THR B C 1
ATOM 4107 O O . THR B 1 83 ? 10.011 57.535 11.828 1.00 65.54 81 THR B O 1
ATOM 4111 N N . THR B 1 84 ? 9.916 56.972 9.660 1.00 63.09 82 THR B N 1
ATOM 4112 C CA . THR B 1 84 ? 10.033 58.337 9.184 1.00 64.42 82 THR B CA 1
ATOM 4113 C C . THR B 1 84 ? 8.749 59.043 9.561 1.00 64.65 82 THR B C 1
ATOM 4114 O O . THR B 1 84 ? 7.682 58.637 9.128 1.00 64.34 82 THR B O 1
ATOM 4118 N N . VAL B 1 85 ? 8.845 60.083 10.373 1.00 65.75 83 VAL B N 1
ATOM 4119 C CA . VAL B 1 85 ? 7.674 60.860 10.757 1.00 67.47 83 VAL B CA 1
ATOM 4120 C C . VAL B 1 85 ? 7.873 62.299 10.319 1.00 70.80 83 VAL B C 1
ATOM 4121 O O . VAL B 1 85 ? 8.994 62.802 10.294 1.00 81.53 83 VAL B O 1
ATOM 4125 N N . GLN B 1 86 ? 6.780 62.953 9.957 1.00 69.75 84 GLN B N 1
ATOM 4126 C CA . GLN B 1 86 ? 6.830 64.334 9.536 1.00 70.79 84 GLN B CA 1
ATOM 4127 C C . GLN B 1 86 ? 5.641 65.064 10.138 1.00 71.44 84 GLN B C 1
ATOM 4128 O O . GLN B 1 86 ? 4.538 64.521 10.224 1.00 73.67 84 GLN B O 1
ATOM 4134 N N . TYR B 1 87 ? 5.905 66.281 10.600 1.00 72.32 85 TYR B N 1
ATOM 4135 C CA . TYR B 1 87 ? 4.885 67.226 11.029 1.00 71.30 85 TYR B CA 1
ATOM 4136 C C . TYR B 1 87 ? 5.466 68.622 10.789 1.00 72.60 85 TYR B C 1
ATOM 4137 O O . TYR B 1 87 ? 6.113 69.181 11.663 1.00 74.37 85 TYR B O 1
ATOM 4146 N N . ASP B 1 88 ? 5.266 69.149 9.580 1.00 76.12 86 ASP B N 1
ATOM 4147 C CA . ASP B 1 88 ? 5.957 70.351 9.084 1.00 74.72 86 ASP B CA 1
ATOM 4148 C C . ASP B 1 88 ? 4.933 71.465 8.867 1.00 71.71 86 ASP B C 1
ATOM 4149 O O . ASP B 1 88 ? 4.342 71.551 7.788 1.00 74.45 86 ASP B O 1
ATOM 4154 N N . PRO B 1 89 ? 4.701 72.313 9.893 1.00 70.06 87 PRO B N 1
ATOM 4155 C CA . PRO B 1 89 ? 3.764 73.413 9.695 1.00 69.75 87 PRO B CA 1
ATOM 4156 C C . PRO B 1 89 ? 4.397 74.479 8.823 1.00 68.86 87 PRO B C 1
ATOM 4157 O O . PRO B 1 89 ? 5.599 74.699 8.915 1.00 67.32 87 PRO B O 1
ATOM 4161 N N . ALA B 1 90 ? 3.597 75.091 7.952 1.00 70.95 88 ALA B N 1
ATOM 4162 C CA . ALA B 1 90 ? 4.070 76.160 7.071 1.00 70.87 88 ALA B CA 1
ATOM 4163 C C . ALA B 1 90 ? 4.428 77.404 7.878 1.00 71.97 88 ALA B C 1
ATOM 4164 O O . ALA B 1 90 ? 5.258 78.197 7.444 1.00 78.17 88 ALA B O 1
ATOM 4166 N N . ALA B 1 91 ? 3.789 77.574 9.035 1.00 71.95 89 ALA B N 1
ATOM 4167 C CA . ALA B 1 91 ? 4.242 78.518 10.060 1.00 75.14 89 ALA B CA 1
ATOM 4168 C C . ALA B 1 91 ? 3.770 78.043 11.429 1.00 77.80 89 ALA B C 1
ATOM 4169 O O . ALA B 1 91 ? 2.744 77.369 11.529 1.00 81.21 89 ALA B O 1
ATOM 4171 N N . LEU B 1 92 ? 4.508 78.402 12.476 1.00 81.95 90 LEU B N 1
ATOM 4172 C CA . LEU B 1 92 ? 4.196 77.947 13.844 1.00 88.40 90 LEU B CA 1
ATOM 4173 C C . LEU B 1 92 ? 2.970 78.655 14.394 1.00 87.70 90 LEU B C 1
ATOM 4174 O O . LEU B 1 92 ? 2.742 79.809 14.068 1.00 85.84 90 LEU B O 1
ATOM 4179 N N . SER B 1 93 ? 2.199 77.965 15.232 1.00 88.67 91 SER B N 1
ATOM 4180 C CA . SER B 1 93 ? 0.928 78.488 15.741 1.00 96.61 91 SER B CA 1
ATOM 4181 C C . SER B 1 93 ? 0.975 78.490 17.255 1.00 97.25 91 SER B C 1
ATOM 4182 O O . SER B 1 93 ? 1.371 77.496 17.860 1.00 98.36 91 SER B O 1
ATOM 4185 N N . PHE B 1 94 ? 0.556 79.598 17.862 1.00 99.77 92 PHE B N 1
ATOM 4186 C CA . PHE B 1 94 ? 0.623 79.771 19.312 1.00 103.24 92 PHE B CA 1
ATOM 4187 C C . PHE B 1 94 ? -0.664 80.348 19.882 1.00 104.37 92 PHE B C 1
ATOM 4188 O O . PHE B 1 94 ? -1.116 81.391 19.421 1.00 97.76 92 PHE B O 1
ATOM 4196 N N . LEU B 1 95 ? -1.207 79.697 20.916 1.00 109.10 93 LEU B N 1
ATOM 4197 C CA . LEU B 1 95 ? -2.409 80.168 21.622 1.00 115.24 93 LEU B CA 1
ATOM 4198 C C . LEU B 1 95 ? -2.053 81.066 22.783 1.00 121.92 93 LEU B C 1
ATOM 4199 O O . LEU B 1 95 ? -1.314 80.657 23.672 1.00 128.89 93 LEU B O 1
ATOM 4204 N N . LEU B 1 96 ? -2.639 82.258 22.809 1.00 128.54 94 LEU B N 1
ATOM 4205 C CA . LEU B 1 96 ? -2.420 83.213 23.877 1.00 128.10 94 LEU B CA 1
ATOM 4206 C C . LEU B 1 96 ? -3.640 83.287 24.784 1.00 127.03 94 LEU B C 1
ATOM 4207 O O . LEU B 1 96 ? -4.717 83.692 24.355 1.00 125.45 94 LEU B O 1
ATOM 4212 N N . ASN B 1 97 ? -3.458 82.873 26.032 1.00 129.52 95 ASN B N 1
ATOM 4213 C CA . ASN B 1 97 ? -4.471 82.998 27.058 1.00 138.35 95 ASN B CA 1
ATOM 4214 C C . ASN B 1 97 ? -3.961 84.090 28.012 1.00 148.11 95 ASN B C 1
ATOM 4215 O O . ASN B 1 97 ? -3.215 83.804 28.951 1.00 155.81 95 ASN B O 1
ATOM 4220 N N . ALA B 1 98 ? -4.350 85.342 27.744 1.00 160.42 96 ALA B N 1
ATOM 4221 C CA . ALA B 1 98 ? -3.763 86.528 28.402 1.00 168.25 96 ALA B CA 1
ATOM 4222 C C . ALA B 1 98 ? -4.782 87.477 29.036 1.00 179.14 96 ALA B C 1
ATOM 4223 O O . ALA B 1 98 ? -5.947 87.492 28.650 1.00 198.29 96 ALA B O 1
ATOM 4225 N N . ARG B 1 99 ? -4.314 88.269 30.005 1.00 181.88 97 ARG B N 1
ATOM 4226 C CA . ARG B 1 99 ? -5.079 89.378 30.595 1.00 174.99 97 ARG B CA 1
ATOM 4227 C C . ARG B 1 99 ? -4.356 90.686 30.312 1.00 167.12 97 ARG B C 1
ATOM 4228 O O . ARG B 1 99 ? -3.198 90.842 30.703 1.00 174.51 97 ARG B O 1
ATOM 4236 N N . VAL B 1 100 ? -5.024 91.616 29.632 1.00 154.02 98 VAL B N 1
ATOM 4237 C CA . VAL B 1 100 ? -4.480 92.961 29.441 1.00 151.99 98 VAL B CA 1
ATOM 4238 C C . VAL B 1 100 ? -5.340 93.966 30.205 1.00 160.80 98 VAL B C 1
ATOM 4239 O O . VAL B 1 100 ? -6.572 93.894 30.165 1.00 149.83 98 VAL B O 1
ATOM 4243 N N . ASP B 1 101 ? -4.674 94.873 30.923 1.00 180.83 99 ASP B N 1
ATOM 4244 C CA . ASP B 1 101 ? -5.312 96.051 31.525 1.00 182.99 99 ASP B CA 1
ATOM 4245 C C . ASP B 1 101 ? -4.437 97.298 31.317 1.00 188.00 99 ASP B C 1
ATOM 4246 O O . ASP B 1 101 ? -3.213 97.192 31.160 1.00 187.04 99 ASP B O 1
ATOM 4251 N N . TRP B 1 102 ? -5.073 98.468 31.281 1.00 181.24 100 TRP B N 1
ATOM 4252 C CA . TRP B 1 102 ? -4.339 99.731 31.226 1.00 173.55 100 TRP B CA 1
ATOM 4253 C C . TRP B 1 102 ? -5.167 100.890 31.809 1.00 170.20 100 TRP B C 1
ATOM 4254 O O . TRP B 1 102 ? -6.237 101.230 31.292 1.00 166.13 100 TRP B O 1
ATOM 4265 N N . ASP B 1 103 ? -4.652 101.454 32.908 1.00 169.82 101 ASP B N 1
ATOM 4266 C CA . ASP B 1 103 ? -5.263 102.561 33.654 1.00 167.16 101 ASP B CA 1
ATOM 4267 C C . ASP B 1 103 ? -4.558 103.879 33.262 1.00 174.95 101 ASP B C 1
ATOM 4268 O O . ASP B 1 103 ? -3.544 104.261 33.849 1.00 183.35 101 ASP B O 1
ATOM 4273 N N . PHE B 1 104 ? -5.118 104.559 32.262 1.00 178.90 102 PHE B N 1
ATOM 4274 C CA . PHE B 1 104 ? -4.513 105.733 31.608 1.00 180.54 102 PHE B CA 1
ATOM 4275 C C . PHE B 1 104 ? -5.420 106.942 31.914 1.00 185.34 102 PHE B C 1
ATOM 4276 O O . PHE B 1 104 ? -6.486 106.771 32.516 1.00 187.59 102 PHE B O 1
ATOM 4284 N N . GLY B 1 105 ? -4.990 108.156 31.561 1.00 187.11 103 GLY B N 1
ATOM 4285 C CA . GLY B 1 105 ? -5.786 109.380 31.783 1.00 187.23 103 GLY B CA 1
ATOM 4286 C C . GLY B 1 105 ? -7.075 109.547 30.977 1.00 190.37 103 GLY B C 1
ATOM 4287 O O . GLY B 1 105 ? -7.312 108.821 30.014 1.00 213.88 103 GLY B O 1
ATOM 4288 N N . ASN B 1 106 ? -7.891 110.522 31.395 1.00 182.69 104 ASN B N 1
ATOM 4289 C CA . ASN B 1 106 ? -9.199 110.918 30.788 1.00 180.10 104 ASN B CA 1
ATOM 4290 C C . ASN B 1 106 ? -10.260 109.815 30.487 1.00 180.79 104 ASN B C 1
ATOM 4291 O O . ASN B 1 106 ? -10.974 109.878 29.480 1.00 185.50 104 ASN B O 1
ATOM 4296 N N . GLY B 1 107 ? -10.394 108.851 31.401 1.00 174.56 105 GLY B N 1
ATOM 4297 C CA . GLY B 1 107 ? -11.391 107.774 31.289 1.00 165.59 105 GLY B CA 1
ATOM 4298 C C . GLY B 1 107 ? -11.008 106.598 30.399 1.00 167.02 105 GLY B C 1
ATOM 4299 O O . GLY B 1 107 ? -11.880 105.831 29.996 1.00 162.24 105 GLY B O 1
ATOM 4300 N N . ASP B 1 108 ? -9.711 106.454 30.099 1.00 172.92 106 ASP B N 1
ATOM 4301 C CA . ASP B 1 108 ? -9.182 105.340 29.290 1.00 164.82 106 ASP B CA 1
ATOM 4302 C C . ASP B 1 108 ? -8.799 104.165 30.202 1.00 160.94 106 ASP B C 1
ATOM 4303 O O . ASP B 1 108 ? -7.616 103.922 30.463 1.00 153.88 106 ASP B O 1
ATOM 4308 N N . SER B 1 109 ? -9.809 103.446 30.681 1.00 162.01 107 SER B N 1
ATOM 4309 C CA . SER B 1 109 ? -9.615 102.346 31.619 1.00 164.88 107 SER B CA 1
ATOM 4310 C C . SER B 1 109 ? -10.197 101.072 31.014 1.00 177.44 107 SER B C 1
ATOM 4311 O O . SER B 1 109 ? -11.406 101.005 30.771 1.00 181.90 107 SER B O 1
ATOM 4314 N N . ALA B 1 110 ? -9.334 100.081 30.761 1.00 183.21 108 ALA B N 1
ATOM 4315 C CA . ALA B 1 110 ? -9.741 98.780 30.208 1.00 177.13 108 ALA B CA 1
ATOM 4316 C C . ALA B 1 110 ? -9.279 97.612 31.097 1.00 171.52 108 ALA B C 1
ATOM 4317 O O . ALA B 1 110 ? -8.127 97.591 31.528 1.00 168.23 108 ALA B O 1
ATOM 4319 N N . ASN B 1 111 ? -10.187 96.665 31.373 1.00 164.16 109 ASN B N 1
ATOM 4320 C CA . ASN B 1 111 ? -9.879 95.417 32.105 1.00 154.96 109 ASN B CA 1
ATOM 4321 C C . ASN B 1 111 ? -10.634 94.221 31.477 1.00 168.41 109 ASN B C 1
ATOM 4322 O O . ASN B 1 111 ? -11.863 94.110 31.623 1.00 169.00 109 ASN B O 1
ATOM 4327 N N . LEU B 1 112 ? -9.890 93.338 30.790 1.00 179.66 110 LEU B N 1
ATOM 4328 C CA . LEU B 1 112 ? -10.454 92.204 30.011 1.00 169.77 110 LEU B CA 1
ATOM 4329 C C . LEU B 1 112 ? -9.573 90.942 30.037 1.00 168.61 110 LEU B C 1
ATOM 4330 O O . LEU B 1 112 ? -8.357 91.041 30.243 1.00 176.13 110 LEU B O 1
ATOM 4335 N N . VAL B 1 113 ? -10.193 89.770 29.824 1.00 161.83 111 VAL B N 1
ATOM 4336 C CA . VAL B 1 113 ? -9.460 88.490 29.650 1.00 161.43 111 VAL B CA 1
ATOM 4337 C C . VAL B 1 113 ? -9.555 87.998 28.190 1.00 170.17 111 VAL B C 1
ATOM 4338 O O . VAL B 1 113 ? -10.654 87.854 27.639 1.00 181.46 111 VAL B O 1
ATOM 4342 N N . ILE B 1 114 ? -8.390 87.781 27.571 1.00 163.70 112 ILE B N 1
ATOM 4343 C CA . ILE B 1 114 ? -8.276 87.184 26.236 1.00 144.28 112 ILE B CA 1
ATOM 4344 C C . ILE B 1 114 ? -8.106 85.675 26.425 1.00 150.73 112 ILE B C 1
ATOM 4345 O O . ILE B 1 114 ? -7.237 85.244 27.187 1.00 165.05 112 ILE B O 1
ATOM 4350 N N . ASN B 1 115 ? -8.925 84.879 25.735 1.00 149.35 113 ASN B N 1
ATOM 4351 C CA . ASN B 1 115 ? -8.849 83.418 25.844 1.00 143.85 113 ASN B CA 1
ATOM 4352 C C . ASN B 1 115 ? -8.708 82.734 24.474 1.00 134.92 113 ASN B C 1
ATOM 4353 O O . ASN B 1 115 ? -9.567 82.886 23.604 1.00 137.51 113 ASN B O 1
ATOM 4358 N N . ASP B 1 116 ? -7.611 81.993 24.303 1.00 120.73 114 ASP B N 1
ATOM 4359 C CA . ASP B 1 116 ? -7.344 81.192 23.104 1.00 108.64 114 ASP B CA 1
ATOM 4360 C C . ASP B 1 116 ? -7.218 81.992 21.792 1.00 99.14 114 ASP B C 1
ATOM 4361 O O . ASP B 1 116 ? -7.547 81.476 20.732 1.00 94.22 114 ASP B O 1
ATOM 4366 N N . PHE B 1 117 ? -6.728 83.233 21.854 1.00 95.66 115 PHE B N 1
ATOM 4367 C CA . PHE B 1 117 ? -6.294 83.950 20.637 1.00 97.51 115 PHE B CA 1
ATOM 4368 C C . PHE B 1 117 ? -5.092 83.231 20.084 1.00 98.21 115 PHE B C 1
ATOM 4369 O O . PHE B 1 117 ? -4.265 82.767 20.861 1.00 104.73 115 PHE B O 1
ATOM 4377 N N . LEU B 1 118 ? -4.976 83.133 18.763 1.00 99.51 116 LEU B N 1
ATOM 4378 C CA . LEU B 1 118 ? -3.724 82.648 18.183 1.00 102.65 116 LEU B CA 1
ATOM 4379 C C . LEU B 1 118 ? -3.202 83.438 16.993 1.00 102.43 116 LEU B C 1
ATOM 4380 O O . LEU B 1 118 ? -3.931 84.153 16.296 1.00 102.74 116 LEU B O 1
ATOM 4385 N N . PHE B 1 119 ? -1.901 83.267 16.800 1.00 98.32 117 PHE B N 1
ATOM 4386 C CA . PHE B 1 119 ? -1.126 83.985 15.821 1.00 95.78 117 PHE B CA 1
ATOM 4387 C C . PHE B 1 119 ? -0.010 83.062 15.412 1.00 95.75 117 PHE B C 1
ATOM 4388 O O . PHE B 1 119 ? 0.340 82.125 16.146 1.00 88.55 117 PHE B O 1
ATOM 4396 N N . ARG B 1 120 ? 0.557 83.343 14.249 1.00 99.73 118 ARG B N 1
ATOM 4397 C CA . ARG B 1 120 ? 1.611 82.514 13.702 1.00 103.06 118 ARG B CA 1
ATOM 4398 C C . ARG B 1 120 ? 2.910 83.283 13.528 1.00 105.85 118 ARG B C 1
ATOM 4399 O O . ARG B 1 120 ? 2.916 84.507 13.394 1.00 110.62 118 ARG B O 1
ATOM 4407 N N . THR B 1 121 ? 4.007 82.535 13.546 1.00 104.56 119 THR B N 1
ATOM 4408 C CA . THR B 1 121 ? 5.346 83.083 13.410 1.00 102.65 119 THR B CA 1
ATOM 4409 C C . THR B 1 121 ? 6.064 82.247 12.395 1.00 102.18 119 THR B C 1
ATOM 4410 O O . THR B 1 121 ? 5.925 81.023 12.397 1.00 104.66 119 THR B O 1
ATOM 4414 N N . PHE B 1 122 ? 6.856 82.884 11.542 1.00 107.13 120 PHE B N 1
ATOM 4415 C CA . PHE B 1 122 ? 7.727 82.126 10.661 1.00 111.14 120 PHE B CA 1
ATOM 4416 C C . PHE B 1 122 ? 8.546 81.225 11.553 1.00 102.77 120 PHE B C 1
ATOM 4417 O O . PHE B 1 122 ? 8.917 81.605 12.667 1.00 93.95 120 PHE B O 1
ATOM 4425 N N . ALA B 1 123 ? 8.772 80.017 11.066 1.00 102.81 121 ALA B N 1
ATOM 4426 C CA . ALA B 1 123 ? 9.555 79.034 11.773 1.00 105.94 121 ALA B CA 1
ATOM 4427 C C . ALA B 1 123 ? 10.878 78.787 11.052 1.00 105.54 121 ALA B C 1
ATOM 4428 O O . ALA B 1 123 ? 10.930 78.805 9.815 1.00 100.22 121 ALA B O 1
ATOM 4430 N N . PRO B 1 124 ? 11.947 78.528 11.825 1.00 101.72 122 PRO B N 1
ATOM 4431 C CA . PRO B 1 124 ? 13.216 78.121 11.251 1.00 98.80 122 PRO B CA 1
ATOM 4432 C C . PRO B 1 124 ? 13.222 76.617 10.992 1.00 96.85 122 PRO B C 1
ATOM 4433 O O . PRO B 1 124 ? 13.892 75.855 11.689 1.00 85.18 122 PRO B O 1
ATOM 4437 N N . LYS B 1 125 ? 12.456 76.218 9.979 1.00 106.98 123 LYS B N 1
ATOM 4438 C CA . LYS B 1 125 ? 12.337 74.823 9.544 1.00 115.94 123 LYS B CA 1
ATOM 4439 C C . LYS B 1 125 ? 13.729 74.234 9.238 1.00 118.59 123 LYS B C 1
ATOM 4440 O O . LYS B 1 125 ? 14.004 73.079 9.585 1.00 120.89 123 LYS B O 1
ATOM 4446 N N . GLU B 1 126 ? 14.604 75.043 8.630 1.00 114.37 124 GLU B N 1
ATOM 4447 C CA . GLU B 1 126 ? 15.922 74.588 8.190 1.00 111.27 124 GLU B CA 1
ATOM 4448 C C . GLU B 1 126 ? 16.999 74.906 9.222 1.00 109.04 124 GLU B C 1
ATOM 4449 O O . GLU B 1 126 ? 17.181 76.062 9.623 1.00 104.04 124 GLU B O 1
ATOM 4455 N N . PHE B 1 127 ? 17.660 73.842 9.673 1.00 107.00 125 PHE B N 1
ATOM 4456 C CA . PHE B 1 127 ? 18.877 73.904 10.473 1.00 104.04 125 PHE B CA 1
ATOM 4457 C C . PHE B 1 127 ? 19.527 72.534 10.423 1.00 103.60 125 PHE B C 1
ATOM 4458 O O . PHE B 1 127 ? 18.825 71.519 10.365 1.00 101.91 125 PHE B O 1
ATOM 4466 N N . ASP B 1 128 ? 20.857 72.518 10.461 1.00 101.67 126 ASP B N 1
ATOM 4467 C CA . ASP B 1 128 ? 21.638 71.293 10.309 1.00 94.81 126 ASP B CA 1
ATOM 4468 C C . ASP B 1 128 ? 22.843 71.344 11.247 1.00 92.58 126 ASP B C 1
ATOM 4469 O O . ASP B 1 128 ? 23.733 72.166 11.067 1.00 98.21 126 ASP B O 1
ATOM 4474 N N . PHE B 1 129 ? 22.862 70.472 12.250 1.00 89.51 127 PHE B N 1
ATOM 4475 C CA . PHE B 1 129 ? 23.993 70.375 13.172 1.00 90.76 127 PHE B CA 1
ATOM 4476 C C . PHE B 1 129 ? 24.770 69.092 12.939 1.00 95.12 127 PHE B C 1
ATOM 4477 O O . PHE B 1 129 ? 25.237 68.467 13.898 1.00 95.59 127 PHE B O 1
ATOM 4485 N N . SER B 1 130 ? 24.918 68.688 11.677 1.00 100.20 128 SER B N 1
ATOM 4486 C CA . SER B 1 130 ? 25.732 67.512 11.365 1.00 104.78 128 SER B CA 1
ATOM 4487 C C . SER B 1 130 ? 27.141 67.735 11.915 1.00 107.06 128 SER B C 1
ATOM 4488 O O . SER B 1 130 ? 27.644 66.912 12.679 1.00 105.95 128 SER B O 1
ATOM 4491 N N . ASN B 1 131 ? 27.727 68.882 11.568 1.00 109.30 129 ASN B N 1
ATOM 4492 C CA . ASN B 1 131 ? 29.046 69.310 12.067 1.00 106.04 129 ASN B CA 1
ATOM 4493 C C . ASN B 1 131 ? 29.245 69.188 13.583 1.00 99.77 129 ASN B C 1
ATOM 4494 O O . ASN B 1 131 ? 30.343 68.881 14.020 1.00 107.69 129 ASN B O 1
ATOM 4499 N N . SER B 1 132 ? 28.200 69.452 14.368 1.00 92.77 130 SER B N 1
ATOM 4500 C CA . SER B 1 132 ? 28.243 69.284 15.831 1.00 93.53 130 SER B CA 1
ATOM 4501 C C . SER B 1 132 ? 28.147 67.813 16.276 1.00 94.77 130 SER B C 1
ATOM 4502 O O . SER B 1 132 ? 28.718 67.423 17.304 1.00 95.80 130 SER B O 1
ATOM 4505 N N . LEU B 1 133 ? 27.403 67.012 15.516 1.00 95.10 131 LEU B N 1
ATOM 4506 C CA . LEU B 1 133 ? 27.165 65.603 15.858 1.00 93.64 131 LEU B CA 1
ATOM 4507 C C . LEU B 1 133 ? 28.270 64.667 15.406 1.00 90.40 131 LEU B C 1
ATOM 4508 O O . LEU B 1 133 ? 28.809 63.932 16.228 1.00 81.92 131 LEU B O 1
ATOM 4513 N N . VAL B 1 134 ? 28.591 64.684 14.110 1.00 93.74 132 VAL B N 1
ATOM 4514 C CA . VAL B 1 134 ? 29.547 63.716 13.528 1.00 100.93 132 VAL B CA 1
ATOM 4515 C C . VAL B 1 134 ? 30.820 63.490 14.381 1.00 105.20 132 VAL B C 1
ATOM 4516 O O . VAL B 1 134 ? 31.203 62.336 14.596 1.00 104.05 132 VAL B O 1
ATOM 4520 N N . PRO B 1 135 ? 31.459 64.567 14.887 1.00 109.48 133 PRO B N 1
ATOM 4521 C CA . PRO B 1 135 ? 32.487 64.382 15.903 1.00 111.48 133 PRO B CA 1
ATOM 4522 C C . PRO B 1 135 ? 32.072 63.459 17.029 1.00 107.05 133 PRO B C 1
ATOM 4523 O O . PRO B 1 135 ? 32.789 62.510 17.340 1.00 109.10 133 PRO B O 1
ATOM 4527 N N . ARG B 1 136 ? 30.911 63.740 17.608 1.00 102.44 134 ARG B N 1
ATOM 4528 C CA . ARG B 1 136 ? 30.447 63.048 18.801 1.00 103.56 134 ARG B CA 1
ATOM 4529 C C . ARG B 1 136 ? 30.149 61.562 18.574 1.00 99.42 134 ARG B C 1
ATOM 4530 O O . ARG B 1 136 ? 30.251 60.773 19.521 1.00 91.55 134 ARG B O 1
ATOM 4538 N N . TYR B 1 137 ? 29.801 61.182 17.337 1.00 98.63 135 TYR B N 1
ATOM 4539 C CA . TYR B 1 137 ? 29.799 59.761 16.933 1.00 100.22 135 TYR B CA 1
ATOM 4540 C C . TYR B 1 137 ? 31.223 59.172 16.960 1.00 104.32 135 TYR B C 1
ATOM 4541 O O . TYR B 1 137 ? 31.451 58.150 17.617 1.00 105.02 135 TYR B O 1
ATOM 4550 N N . THR B 1 138 ? 32.163 59.815 16.252 1.00 105.19 136 THR B N 1
ATOM 4551 C CA . THR B 1 138 ? 33.565 59.323 16.120 1.00 101.56 136 THR B CA 1
ATOM 4552 C C . THR B 1 138 ? 34.258 59.151 17.481 1.00 103.65 136 THR B C 1
ATOM 4553 O O . THR B 1 138 ? 34.924 58.138 17.743 1.00 98.87 136 THR B O 1
ATOM 4557 N N . GLN B 1 139 ? 34.105 60.178 18.313 1.00 106.09 137 GLN B N 1
ATOM 4558 C CA . GLN B 1 139 ? 34.553 60.176 19.705 1.00 106.45 137 GLN B CA 1
ATOM 4559 C C . GLN B 1 139 ? 33.935 59.018 20.477 1.00 101.82 137 GLN B C 1
ATOM 4560 O O . GLN B 1 139 ? 34.646 58.280 21.159 1.00 108.04 137 GLN B O 1
ATOM 4566 N N . ALA B 1 140 ? 32.613 58.880 20.386 1.00 92.85 138 ALA B N 1
ATOM 4567 C CA . ALA B 1 140 ? 31.915 57.787 21.062 1.00 87.58 138 ALA B CA 1
ATOM 4568 C C . ALA B 1 140 ? 32.327 56.424 20.504 1.00 84.89 138 ALA B C 1
ATOM 4569 O O . ALA B 1 140 ? 32.420 55.463 21.257 1.00 77.81 138 ALA B O 1
ATOM 4571 N N . PHE B 1 141 ? 32.586 56.356 19.197 1.00 89.03 139 PHE B N 1
ATOM 4572 C CA . PHE B 1 141 ? 33.045 55.121 18.544 1.00 93.79 139 PHE B CA 1
ATOM 4573 C C . PHE B 1 141 ? 34.432 54.661 18.997 1.00 101.59 139 PHE B C 1
ATOM 4574 O O . PHE B 1 141 ? 34.623 53.470 19.259 1.00 101.57 139 PHE B O 1
ATOM 4582 N N . SER B 1 142 ? 35.395 55.583 19.070 1.00 109.84 140 SER B N 1
ATOM 4583 C CA . SER B 1 142 ? 36.760 55.231 19.506 1.00 112.39 140 SER B CA 1
ATOM 4584 C C . SER B 1 142 ? 36.761 54.758 20.971 1.00 108.03 140 SER B C 1
ATOM 4585 O O . SER B 1 142 ? 37.330 53.710 21.299 1.00 103.15 140 SER B O 1
ATOM 4588 N N . ALA B 1 143 ? 36.066 55.514 21.821 1.00 107.18 141 ALA B N 1
ATOM 4589 C CA . ALA B 1 143 ? 35.941 55.211 23.255 1.00 112.08 141 ALA B CA 1
ATOM 4590 C C . ALA B 1 143 ? 35.154 53.934 23.602 1.00 110.66 141 ALA B C 1
ATOM 4591 O O . ALA B 1 143 ? 35.202 53.479 24.748 1.00 105.22 141 ALA B O 1
ATOM 4593 N N . PHE B 1 144 ? 34.419 53.382 22.632 1.00 110.07 142 PHE B N 1
ATOM 4594 C CA . PHE B 1 144 ? 33.592 52.183 22.835 1.00 106.29 142 PHE B CA 1
ATOM 4595 C C . PHE B 1 144 ? 34.403 51.001 23.361 1.00 99.87 142 PHE B C 1
ATOM 4596 O O . PHE B 1 144 ? 34.104 50.485 24.445 1.00 95.19 142 PHE B O 1
ATOM 4604 N N . ASN B 1 145 ? 35.432 50.594 22.616 1.00 95.44 143 ASN B N 1
ATOM 4605 C CA . ASN B 1 145 ? 36.199 49.399 22.984 1.00 95.92 143 ASN B CA 1
ATOM 4606 C C . ASN B 1 145 ? 36.891 49.517 24.344 1.00 94.89 143 ASN B C 1
ATOM 4607 O O . ASN B 1 145 ? 36.992 48.539 25.082 1.00 91.05 143 ASN B O 1
ATOM 4612 N N . ALA B 1 146 ? 37.396 50.705 24.650 1.00 98.37 144 ALA B N 1
ATOM 4613 C CA . ALA B 1 146 ? 37.926 50.999 25.979 1.00 97.00 144 ALA B CA 1
ATOM 4614 C C . ALA B 1 146 ? 36.847 50.885 27.055 1.00 97.23 144 ALA B C 1
ATOM 4615 O O . ALA B 1 146 ? 37.085 50.302 28.109 1.00 96.55 144 ALA B O 1
ATOM 4617 N N . LYS B 1 147 ? 35.667 51.438 26.773 1.00 101.81 145 LYS B N 1
ATOM 4618 C CA . LYS B 1 147 ? 34.589 51.553 27.762 1.00 105.32 145 LYS B CA 1
ATOM 4619 C C . LYS B 1 147 ? 33.883 50.239 28.058 1.00 100.87 145 LYS B C 1
ATOM 4620 O O . LYS B 1 147 ? 33.638 49.919 29.222 1.00 102.87 145 LYS B O 1
ATOM 4626 N N . TYR B 1 148 ? 33.539 49.493 27.014 1.00 96.99 146 TYR B N 1
ATOM 4627 C CA . TYR B 1 148 ? 32.773 48.256 27.179 1.00 98.11 146 TYR B CA 1
ATOM 4628 C C . TYR B 1 148 ? 33.588 46.976 26.982 1.00 99.60 146 TYR B C 1
ATOM 4629 O O . TYR B 1 148 ? 33.113 45.900 27.342 1.00 103.30 146 TYR B O 1
ATOM 4638 N N . GLY B 1 149 ? 34.812 47.092 26.457 1.00 101.48 147 GLY B N 1
ATOM 4639 C CA . GLY B 1 149 ? 35.629 45.931 26.075 1.00 100.62 147 GLY B CA 1
ATOM 4640 C C . GLY B 1 149 ? 35.710 44.829 27.108 1.00 99.56 147 GLY B C 1
ATOM 4641 O O . GLY B 1 149 ? 35.608 43.652 26.769 1.00 96.22 147 GLY B O 1
ATOM 4642 N N . THR B 1 150 ? 35.882 45.213 28.370 1.00 101.63 148 THR B N 1
ATOM 4643 C CA . THR B 1 150 ? 35.941 44.249 29.460 1.00 101.13 148 THR B CA 1
ATOM 4644 C C . THR B 1 150 ? 34.581 43.547 29.646 1.00 99.55 148 THR B C 1
ATOM 4645 O O . THR B 1 150 ? 34.564 42.326 29.733 1.00 100.41 148 THR B O 1
ATOM 4649 N N . MET B 1 151 ? 33.461 44.287 29.662 1.00 97.21 149 MET B N 1
ATOM 4650 C CA . MET B 1 151 ? 32.112 43.663 29.803 1.00 98.05 149 MET B CA 1
ATOM 4651 C C . MET B 1 151 ? 31.768 42.658 28.699 1.00 94.15 149 MET B C 1
ATOM 4652 O O . MET B 1 151 ? 31.102 41.646 28.967 1.00 91.83 149 MET B O 1
ATOM 4657 N N . ILE B 1 152 ? 32.163 42.970 27.464 1.00 88.63 150 ILE B N 1
ATOM 4658 C CA . ILE B 1 152 ? 31.868 42.109 26.318 1.00 86.56 150 ILE B CA 1
ATOM 4659 C C . ILE B 1 152 ? 32.691 40.844 26.435 1.00 87.07 150 ILE B C 1
ATOM 4660 O O . ILE B 1 152 ? 32.179 39.759 26.206 1.00 89.14 150 ILE B O 1
ATOM 4665 N N . GLY B 1 153 ? 33.973 40.992 26.760 1.00 91.43 151 GLY B N 1
ATOM 4666 C CA . GLY B 1 153 ? 34.844 39.845 27.021 1.00 92.41 151 GLY B CA 1
ATOM 4667 C C . GLY B 1 153 ? 34.356 38.998 28.187 1.00 90.50 151 GLY B C 1
ATOM 4668 O O . GLY B 1 153 ? 34.341 37.768 28.106 1.00 88.39 151 GLY B O 1
ATOM 4669 N N . GLU B 1 154 ? 33.947 39.670 29.262 1.00 91.29 152 GLU B N 1
ATOM 4670 C CA . GLU B 1 154 ? 33.410 39.015 30.463 1.00 96.69 152 GLU B CA 1
ATOM 4671 C C . GLU B 1 154 ? 32.119 38.250 30.138 1.00 94.53 152 GLU B C 1
ATOM 4672 O O . GLU B 1 154 ? 31.933 37.111 30.574 1.00 91.99 152 GLU B O 1
ATOM 4678 N N . GLY B 1 155 ? 31.243 38.878 29.357 1.00 92.90 153 GLY B N 1
ATOM 4679 C CA . GLY B 1 155 ? 30.035 38.224 28.855 1.00 91.03 153 GLY B CA 1
ATOM 4680 C C . GLY B 1 155 ? 30.273 37.026 27.960 1.00 88.48 153 GLY B C 1
ATOM 4681 O O . GLY B 1 155 ? 29.644 35.986 28.141 1.00 87.35 153 GLY B O 1
ATOM 4682 N N . LEU B 1 156 ? 31.177 37.160 26.994 1.00 86.92 154 LEU B N 1
ATOM 4683 C CA . LEU B 1 156 ? 31.498 36.042 26.113 1.00 85.42 154 LEU B CA 1
ATOM 4684 C C . LEU B 1 156 ? 32.047 34.888 26.929 1.00 86.67 154 LEU B C 1
ATOM 4685 O O . LEU B 1 156 ? 31.616 33.761 26.758 1.00 91.04 154 LEU B O 1
ATOM 4690 N N . GLU B 1 157 ? 32.999 35.161 27.812 1.00 88.85 155 GLU B N 1
ATOM 4691 C CA . GLU B 1 157 ? 33.535 34.111 28.683 1.00 91.85 155 GLU B CA 1
ATOM 4692 C C . GLU B 1 157 ? 32.413 33.360 29.426 1.00 85.61 155 GLU B C 1
ATOM 4693 O O . GLU B 1 157 ? 32.507 32.142 29.580 1.00 84.26 155 GLU B O 1
ATOM 4699 N N . THR B 1 158 ? 31.371 34.079 29.868 1.00 77.67 156 THR B N 1
ATOM 4700 C CA . THR B 1 158 ? 30.224 33.468 30.565 1.00 75.25 156 THR B CA 1
ATOM 4701 C C . THR B 1 158 ? 29.486 32.432 29.732 1.00 74.14 156 THR B C 1
ATOM 4702 O O . THR B 1 158 ? 29.194 31.334 30.208 1.00 73.62 156 THR B O 1
ATOM 4706 N N . ILE B 1 159 ? 29.151 32.804 28.503 1.00 76.38 157 ILE B N 1
ATOM 4707 C CA . ILE B 1 159 ? 28.445 31.889 27.598 1.00 77.70 157 ILE B CA 1
ATOM 4708 C C . ILE B 1 159 ? 29.313 30.680 27.203 1.00 73.24 157 ILE B C 1
ATOM 4709 O O . ILE B 1 159 ? 28.790 29.577 27.077 1.00 64.93 157 ILE B O 1
ATOM 4714 N N . LYS B 1 160 ? 30.624 30.895 27.033 1.00 75.97 158 LYS B N 1
ATOM 4715 C CA . LYS B 1 160 ? 31.593 29.800 26.824 1.00 74.51 158 LYS B CA 1
ATOM 4716 C C . LYS B 1 160 ? 31.570 28.859 27.996 1.00 74.33 158 LYS B C 1
ATOM 4717 O O . LYS B 1 160 ? 31.625 27.644 27.810 1.00 76.16 158 LYS B O 1
ATOM 4723 N N . TYR B 1 161 ? 31.522 29.432 29.202 1.00 74.07 159 TYR B N 1
ATOM 4724 C CA . TYR B 1 161 ? 31.478 28.644 30.435 1.00 73.66 159 TYR B CA 1
ATOM 4725 C C . TYR B 1 161 ? 30.189 27.835 30.512 1.00 67.64 159 TYR B C 1
ATOM 4726 O O . TYR B 1 161 ? 30.227 26.674 30.908 1.00 66.18 159 TYR B O 1
ATOM 4735 N N . LEU B 1 162 ? 29.066 28.417 30.098 1.00 64.00 160 LEU B N 1
ATOM 4736 C CA . LEU B 1 162 ? 27.803 27.661 30.042 1.00 64.33 160 LEU B CA 1
ATOM 4737 C C . LEU B 1 162 ? 27.955 26.402 29.173 1.00 64.41 160 LEU B C 1
ATOM 4738 O O . LEU B 1 162 ? 27.449 25.332 29.509 1.00 60.04 160 LEU B O 1
ATOM 4743 N N . GLY B 1 163 ? 28.668 26.543 28.061 1.00 69.54 161 GLY B N 1
ATOM 4744 C CA . GLY B 1 163 ? 28.965 25.421 27.176 1.00 72.95 161 GLY B CA 1
ATOM 4745 C C . GLY B 1 163 ? 29.640 24.255 27.870 1.00 75.45 161 GLY B C 1
ATOM 4746 O O . GLY B 1 163 ? 29.261 23.108 27.638 1.00 75.82 161 GLY B O 1
ATOM 4747 N N . LEU B 1 164 ? 30.626 24.539 28.725 1.00 77.46 162 LEU B N 1
ATOM 4748 C CA . LEU B 1 164 ? 31.321 23.476 29.461 1.00 79.50 162 LEU B CA 1
ATOM 4749 C C . LEU B 1 164 ? 30.379 22.729 30.411 1.00 76.82 162 LEU B C 1
ATOM 4750 O O . LEU B 1 164 ? 30.450 21.500 30.502 1.00 77.68 162 LEU B O 1
ATOM 4755 N N . LEU B 1 165 ? 29.511 23.467 31.109 1.00 72.10 163 LEU B N 1
ATOM 4756 C CA . LEU B 1 165 ? 28.590 22.866 32.084 1.00 70.21 163 LEU B CA 1
ATOM 4757 C C . LEU B 1 165 ? 27.570 21.957 31.396 1.00 67.80 163 LEU B C 1
ATOM 4758 O O . LEU B 1 165 ? 27.265 20.872 31.892 1.00 68.68 163 LEU B O 1
ATOM 4763 N N . LEU B 1 166 ? 27.054 22.395 30.252 1.00 64.28 164 LEU B N 1
ATOM 4764 C CA . LEU B 1 166 ? 26.185 21.545 29.448 1.00 64.74 164 LEU B CA 1
ATOM 4765 C C . LEU B 1 166 ? 26.934 20.338 28.885 1.00 66.00 164 LEU B C 1
ATOM 4766 O O . LEU B 1 166 ? 26.376 19.241 28.820 1.00 65.51 164 LEU B O 1
ATOM 4771 N N . ARG B 1 167 ? 28.191 20.534 28.484 1.00 69.44 165 ARG B N 1
ATOM 4772 C CA . ARG B 1 167 ? 29.013 19.422 27.995 1.00 74.48 165 ARG B CA 1
ATOM 4773 C C . ARG B 1 167 ? 29.123 18.389 29.104 1.00 73.33 165 ARG B C 1
ATOM 4774 O O . ARG B 1 167 ? 28.918 17.199 28.877 1.00 71.36 165 ARG B O 1
ATOM 4782 N N . ARG B 1 168 ? 29.406 18.864 30.313 1.00 77.00 166 ARG B N 1
ATOM 4783 C CA . ARG B 1 168 ? 29.541 17.981 31.473 1.00 78.20 166 ARG B CA 1
ATOM 4784 C C . ARG B 1 168 ? 28.221 17.262 31.744 1.00 71.66 166 ARG B C 1
ATOM 4785 O O . ARG B 1 168 ? 28.207 16.050 31.952 1.00 69.12 166 ARG B O 1
ATOM 4793 N N . LEU B 1 169 ? 27.119 18.010 31.696 1.00 67.71 167 LEU B N 1
ATOM 4794 C CA . LEU B 1 169 ? 25.788 17.445 31.917 1.00 65.00 167 LEU B CA 1
ATOM 4795 C C . LEU B 1 169 ? 25.459 16.396 30.875 1.00 65.71 167 LEU B C 1
ATOM 4796 O O . LEU B 1 169 ? 24.949 15.328 31.201 1.00 63.30 167 LEU B O 1
ATOM 4801 N N . ARG B 1 170 ? 25.745 16.710 29.620 1.00 70.45 168 ARG B N 1
ATOM 4802 C CA . ARG B 1 170 ? 25.552 15.757 28.543 1.00 75.93 168 ARG B CA 1
ATOM 4803 C C . ARG B 1 170 ? 26.246 14.428 28.832 1.00 77.41 168 ARG B C 1
ATOM 4804 O O . ARG B 1 170 ? 25.653 13.364 28.662 1.00 76.69 168 ARG B O 1
ATOM 4812 N N . GLU B 1 171 ? 27.505 14.503 29.250 1.00 80.86 169 GLU B N 1
ATOM 4813 C CA . GLU B 1 171 ? 28.291 13.309 29.529 1.00 81.58 169 GLU B CA 1
ATOM 4814 C C . GLU B 1 171 ? 27.684 12.523 30.686 1.00 75.94 169 GLU B C 1
ATOM 4815 O O . GLU B 1 171 ? 27.615 11.295 30.636 1.00 73.87 169 GLU B O 1
ATOM 4821 N N . GLY B 1 172 ? 27.242 13.233 31.718 1.00 71.74 170 GLY B N 1
ATOM 4822 C CA . GLY B 1 172 ? 26.527 12.608 32.820 1.00 72.10 170 GLY B CA 1
ATOM 4823 C C . GLY B 1 172 ? 25.302 11.872 32.314 1.00 72.75 170 GLY B C 1
ATOM 4824 O O . GLY B 1 172 ? 25.100 10.698 32.623 1.00 72.61 170 GLY B O 1
ATOM 4825 N N . TYR B 1 173 ? 24.500 12.559 31.507 1.00 73.74 171 TYR B N 1
ATOM 4826 C CA . TYR B 1 173 ? 23.302 11.955 30.928 1.00 76.45 171 TYR B CA 1
ATOM 4827 C C . TYR B 1 173 ? 23.615 10.735 30.058 1.00 80.12 171 TYR B C 1
ATOM 4828 O O . TYR B 1 173 ? 22.987 9.693 30.216 1.00 83.95 171 TYR B O 1
ATOM 4837 N N . ARG B 1 174 ? 24.568 10.870 29.140 1.00 84.16 172 ARG B N 1
ATOM 4838 C CA . ARG B 1 174 ? 24.987 9.744 28.290 1.00 86.19 172 ARG B CA 1
ATOM 4839 C C . ARG B 1 174 ? 25.392 8.518 29.106 1.00 83.14 172 ARG B C 1
ATOM 4840 O O . ARG B 1 174 ? 25.147 7.388 28.684 1.00 85.15 172 ARG B O 1
ATOM 4848 N N . ALA B 1 175 ? 26.015 8.748 30.261 1.00 78.28 173 ALA B N 1
ATOM 4849 C CA . ALA B 1 175 ? 26.392 7.661 31.160 1.00 76.22 173 ALA B CA 1
ATOM 4850 C C . ALA B 1 175 ? 25.184 6.895 31.682 1.00 70.22 173 ALA B C 1
ATOM 4851 O O . ALA B 1 175 ? 25.246 5.680 31.817 1.00 71.10 173 ALA B O 1
ATOM 4853 N N . VAL B 1 176 ? 24.094 7.594 31.964 1.00 65.57 174 VAL B N 1
ATOM 4854 C CA . VAL B 1 176 ? 22.860 6.928 32.381 1.00 69.45 174 VAL B CA 1
ATOM 4855 C C . VAL B 1 176 ? 22.263 6.075 31.254 1.00 73.96 174 VAL B C 1
ATOM 4856 O O . VAL B 1 176 ? 21.717 4.996 31.514 1.00 72.29 174 VAL B O 1
ATOM 4860 N N . LYS B 1 177 ? 22.359 6.568 30.018 1.00 81.19 175 LYS B N 1
ATOM 4861 C CA . LYS B 1 177 ? 21.830 5.861 28.846 1.00 85.43 175 LYS B CA 1
ATOM 4862 C C . LYS B 1 177 ? 22.690 4.628 28.563 1.00 82.13 175 LYS B C 1
ATOM 4863 O O . LYS B 1 177 ? 22.159 3.539 28.347 1.00 79.88 175 LYS B O 1
ATOM 4869 N N . ARG B 1 178 ? 24.011 4.801 28.590 1.00 81.94 176 ARG B N 1
ATOM 4870 C CA . ARG B 1 178 ? 24.946 3.672 28.476 1.00 85.70 176 ARG B CA 1
ATOM 4871 C C . ARG B 1 178 ? 24.830 2.699 29.661 1.00 79.83 176 ARG B C 1
ATOM 4872 O O . ARG B 1 178 ? 25.025 1.492 29.518 1.00 78.01 176 ARG B O 1
ATOM 4880 N N . GLY B 1 179 ? 24.519 3.231 30.830 1.00 78.53 177 GLY B N 1
ATOM 4881 C CA . GLY B 1 179 ? 24.319 2.412 32.008 1.00 82.76 177 GLY B CA 1
ATOM 4882 C C . GLY B 1 179 ? 25.532 2.237 32.905 1.00 85.67 177 GLY B C 1
ATOM 4883 O O . GLY B 1 179 ? 25.383 1.708 34.009 1.00 89.97 177 GLY B O 1
ATOM 4884 N N . ASP B 1 180 ? 26.722 2.676 32.482 1.00 88.47 178 ASP B N 1
ATOM 4885 C CA . ASP B 1 180 ? 27.901 2.512 33.347 1.00 92.43 178 ASP B CA 1
ATOM 4886 C C . ASP B 1 180 ? 27.966 3.570 34.462 1.00 87.87 178 ASP B C 1
ATOM 4887 O O . ASP B 1 180 ? 28.030 4.784 34.221 1.00 77.57 178 ASP B O 1
ATOM 4892 N N . LEU B 1 181 ? 27.877 3.065 35.690 1.00 86.62 179 LEU B N 1
ATOM 4893 C CA . LEU B 1 181 ? 27.969 3.883 36.884 1.00 86.37 179 LEU B CA 1
ATOM 4894 C C . LEU B 1 181 ? 29.315 4.516 37.047 1.00 88.63 179 LEU B C 1
ATOM 4895 O O . LEU B 1 181 ? 29.424 5.626 37.560 1.00 89.55 179 LEU B O 1
ATOM 4900 N N . ARG B 1 182 ? 30.339 3.790 36.626 1.00 92.83 180 ARG B N 1
ATOM 4901 C CA . ARG B 1 182 ? 31.701 4.242 36.782 1.00 97.86 180 ARG B CA 1
ATOM 4902 C C . ARG B 1 182 ? 31.823 5.637 36.185 1.00 92.42 180 ARG B C 1
ATOM 4903 O O . ARG B 1 182 ? 32.198 6.581 36.880 1.00 91.53 180 ARG B O 1
ATOM 4911 N N . ALA B 1 183 ? 31.418 5.760 34.922 1.00 87.45 181 ALA B N 1
ATOM 4912 C CA . ALA B 1 183 ? 31.454 7.031 34.202 1.00 83.12 181 ALA B CA 1
ATOM 4913 C C . ALA B 1 183 ? 30.566 8.084 34.817 1.00 77.32 181 ALA B C 1
ATOM 4914 O O . ALA B 1 183 ? 30.959 9.244 34.856 1.00 79.44 181 ALA B O 1
ATOM 4916 N N . LEU B 1 184 ? 29.369 7.702 35.266 1.00 71.94 182 LEU B N 1
ATOM 4917 C CA . LEU B 1 184 ? 28.468 8.674 35.900 1.00 71.70 182 LEU B CA 1
ATOM 4918 C C . LEU B 1 184 ? 29.061 9.205 37.189 1.00 75.20 182 LEU B C 1
ATOM 4919 O O . LEU B 1 184 ? 29.042 10.407 37.429 1.00 75.94 182 LEU B O 1
ATOM 4924 N N . ARG B 1 185 ? 29.562 8.294 38.016 1.00 79.53 183 ARG B N 1
ATOM 4925 C CA . ARG B 1 185 ? 30.160 8.651 39.295 1.00 80.39 183 ARG B CA 1
ATOM 4926 C C . ARG B 1 185 ? 31.443 9.449 39.149 1.00 81.82 183 ARG B C 1
ATOM 4927 O O . ARG B 1 185 ? 31.763 10.239 40.028 1.00 84.89 183 ARG B O 1
ATOM 4935 N N . ARG B 1 186 ? 32.180 9.245 38.059 1.00 84.45 184 ARG B N 1
ATOM 4936 C CA . ARG B 1 186 ? 33.285 10.143 37.721 1.00 91.20 184 ARG B CA 1
ATOM 4937 C C . ARG B 1 186 ? 32.803 11.575 37.576 1.00 86.47 184 ARG B C 1
ATOM 4938 O O . ARG B 1 186 ? 33.398 12.478 38.142 1.00 91.77 184 ARG B O 1
ATOM 4946 N N . VAL B 1 187 ? 31.727 11.785 36.826 1.00 82.48 185 VAL B N 1
ATOM 4947 C CA . VAL B 1 187 ? 31.208 13.144 36.608 1.00 84.62 185 VAL B CA 1
ATOM 4948 C C . VAL B 1 187 ? 30.748 13.772 37.917 1.00 85.95 185 VAL B C 1
ATOM 4949 O O . VAL B 1 187 ? 30.896 14.984 38.113 1.00 89.28 185 VAL B O 1
ATOM 4953 N N . ILE B 1 188 ? 30.196 12.936 38.798 1.00 86.59 186 ILE B N 1
ATOM 4954 C CA . ILE B 1 188 ? 29.773 13.348 40.143 1.00 84.39 186 ILE B CA 1
ATOM 4955 C C . ILE B 1 188 ? 30.981 13.891 40.928 1.00 83.13 186 ILE B C 1
ATOM 4956 O O . ILE B 1 188 ? 30.866 14.897 41.641 1.00 79.40 186 ILE B O 1
ATOM 4961 N N . GLN B 1 189 ? 32.119 13.207 40.785 1.00 82.62 187 GLN B N 1
ATOM 4962 C CA . GLN B 1 189 ? 33.350 13.506 41.524 1.00 86.53 187 GLN B CA 1
ATOM 4963 C C . GLN B 1 189 ? 33.893 14.927 41.447 1.00 90.02 187 GLN B C 1
ATOM 4964 O O . GLN B 1 189 ? 34.466 15.397 42.436 1.00 92.99 187 GLN B O 1
ATOM 4970 N N . SER B 1 190 ? 33.723 15.604 40.303 1.00 95.04 188 SER B N 1
ATOM 4971 C CA . SER B 1 190 ? 34.127 17.029 40.144 1.00 97.26 188 SER B CA 1
ATOM 4972 C C . SER B 1 190 ? 33.643 17.913 41.294 1.00 100.37 188 SER B C 1
ATOM 4973 O O . SER B 1 190 ? 34.331 18.857 41.686 1.00 97.38 188 SER B O 1
ATOM 4976 N N . TYR B 1 191 ? 32.445 17.602 41.800 1.00 104.84 189 TYR B N 1
ATOM 4977 C CA . TYR B 1 191 ? 31.732 18.426 42.773 1.00 104.21 189 TYR B CA 1
ATOM 4978 C C . TYR B 1 191 ? 31.912 18.019 44.244 1.00 106.03 189 TYR B C 1
ATOM 4979 O O . TYR B 1 191 ? 31.554 18.778 45.148 1.00 107.67 189 TYR B O 1
ATOM 4988 N N . HIS B 1 192 ? 32.491 16.848 44.485 1.00 110.37 190 HIS B N 1
ATOM 4989 C CA . HIS B 1 192 ? 32.802 16.410 45.843 1.00 119.65 190 HIS B CA 1
ATOM 4990 C C . HIS B 1 192 ? 34.278 16.545 46.233 1.00 125.08 190 HIS B C 1
ATOM 4991 O O . HIS B 1 192 ? 34.637 16.228 47.373 1.00 127.48 190 HIS B O 1
ATOM 4998 N N . ASN B 1 193 ? 35.117 16.993 45.288 1.00 130.34 191 ASN B N 1
ATOM 4999 C CA . ASN B 1 193 ? 36.510 17.440 45.537 1.00 130.55 191 ASN B CA 1
ATOM 5000 C C . ASN B 1 193 ? 37.352 16.471 46.372 1.00 122.10 191 ASN B C 1
ATOM 5001 O O . ASN B 1 193 ? 38.267 16.882 47.082 1.00 118.14 191 ASN B O 1
ATOM 5006 N N . GLY B 1 194 ? 37.057 15.184 46.270 1.00 120.33 192 GLY B N 1
ATOM 5007 C CA . GLY B 1 194 ? 37.624 14.202 47.187 1.00 122.84 192 GLY B CA 1
ATOM 5008 C C . GLY B 1 194 ? 36.993 12.856 46.932 1.00 128.28 192 GLY B C 1
ATOM 5009 O O . GLY B 1 194 ? 35.945 12.782 46.299 1.00 136.98 192 GLY B O 1
ATOM 5010 N N . LYS B 1 195 ? 37.617 11.800 47.442 1.00 132.50 193 LYS B N 1
ATOM 5011 C CA . LYS B 1 195 ? 37.232 10.418 47.097 1.00 136.24 193 LYS B CA 1
ATOM 5012 C C . LYS B 1 195 ? 35.898 10.060 47.767 1.00 131.93 193 LYS B C 1
ATOM 5013 O O . LYS B 1 195 ? 35.662 10.434 48.916 1.00 135.49 193 LYS B O 1
ATOM 5019 N N . TRP B 1 196 ? 35.024 9.369 47.035 1.00 127.81 194 TRP B N 1
ATOM 5020 C CA . TRP B 1 196 ? 33.680 9.033 47.521 1.00 127.63 194 TRP B CA 1
ATOM 5021 C C . TRP B 1 196 ? 33.477 7.544 47.480 1.00 133.78 194 TRP B C 1
ATOM 5022 O O . TRP B 1 196 ? 34.090 6.862 46.664 1.00 149.30 194 TRP B O 1
ATOM 5033 N N . LYS B 1 197 ? 32.599 7.044 48.345 1.00 135.16 195 LYS B N 1
ATOM 5034 C CA . LYS B 1 197 ? 32.422 5.604 48.505 1.00 135.87 195 LYS B CA 1
ATOM 5035 C C . LYS B 1 197 ? 30.952 5.228 48.444 1.00 130.78 195 LYS B C 1
ATOM 5036 O O . LYS B 1 197 ? 30.142 5.806 49.170 1.00 133.54 195 LYS B O 1
ATOM 5042 N N . PRO B 1 198 ? 30.604 4.268 47.566 1.00 123.91 196 PRO B N 1
ATOM 5043 C CA . PRO B 1 198 ? 29.232 3.827 47.464 1.00 119.69 196 PRO B CA 1
ATOM 5044 C C . PRO B 1 198 ? 28.999 2.682 48.435 1.00 117.55 196 PRO B C 1
ATOM 5045 O O . PRO B 1 198 ? 29.374 1.544 48.152 1.00 105.33 196 PRO B O 1
ATOM 5049 N N . ALA B 1 199 ? 28.407 2.993 49.586 1.00 127.54 197 ALA B N 1
ATOM 5050 C CA . ALA B 1 199 ? 28.053 1.974 50.583 1.00 133.41 197 ALA B CA 1
ATOM 5051 C C . ALA B 1 199 ? 27.123 0.906 49.992 1.00 137.85 197 ALA B C 1
ATOM 5052 O O . ALA B 1 199 ? 27.271 -0.285 50.279 1.00 144.07 197 ALA B O 1
ATOM 5054 N N . THR B 1 200 ? 26.199 1.349 49.140 1.00 135.05 198 THR B N 1
ATOM 5055 C CA . THR B 1 200 ? 25.176 0.496 48.536 1.00 130.91 198 THR B CA 1
ATOM 5056 C C . THR B 1 200 ? 25.380 0.431 47.010 1.00 129.05 198 THR B C 1
ATOM 5057 O O . THR B 1 200 ? 25.923 1.367 46.418 1.00 134.82 198 THR B O 1
ATOM 5061 N N . ALA B 1 201 ? 24.988 -0.689 46.393 1.00 120.48 199 ALA B N 1
ATOM 5062 C CA . ALA B 1 201 ? 24.928 -0.817 44.927 1.00 109.54 199 ALA B CA 1
ATOM 5063 C C . ALA B 1 201 ? 24.104 0.317 44.321 1.00 102.03 199 ALA B C 1
ATOM 5064 O O . ALA B 1 201 ? 23.067 0.715 44.868 1.00 96.24 199 ALA B O 1
ATOM 5066 N N . GLY B 1 202 ? 24.580 0.833 43.194 1.00 95.66 200 GLY B N 1
ATOM 5067 C CA . GLY B 1 202 ? 24.094 2.093 42.661 1.00 89.19 200 GLY B CA 1
ATOM 5068 C C . GLY B 1 202 ? 22.747 2.014 41.981 1.00 85.93 200 GLY B C 1
ATOM 5069 O O . GLY B 1 202 ? 22.326 0.949 41.532 1.00 80.20 200 GLY B O 1
ATOM 5070 N N . ASN B 1 203 ? 22.094 3.175 41.922 1.00 87.79 201 ASN B N 1
ATOM 5071 C CA . ASN B 1 203 ? 20.793 3.399 41.282 1.00 87.14 201 ASN B CA 1
ATOM 5072 C C . ASN B 1 203 ? 20.973 4.618 40.353 1.00 88.78 201 ASN B C 1
ATOM 5073 O O . ASN B 1 203 ? 20.919 5.772 40.802 1.00 89.04 201 ASN B O 1
ATOM 5078 N N . LEU B 1 204 ? 21.158 4.339 39.060 1.00 87.14 202 LEU B N 1
ATOM 5079 C CA . LEU B 1 204 ? 21.633 5.330 38.067 1.00 84.40 202 LEU B CA 1
ATOM 5080 C C . LEU B 1 204 ? 20.931 6.691 38.072 1.00 78.90 202 LEU B C 1
ATOM 5081 O O . LEU B 1 204 ? 21.579 7.735 38.155 1.00 72.19 202 LEU B O 1
ATOM 5086 N N . TRP B 1 205 ? 19.609 6.663 37.989 1.00 77.57 203 TRP B N 1
ATOM 5087 C CA . TRP B 1 205 ? 18.820 7.887 37.948 1.00 76.37 203 TRP B CA 1
ATOM 5088 C C . TRP B 1 205 ? 18.883 8.694 39.238 1.00 73.44 203 TRP B C 1
ATOM 5089 O O . TRP B 1 205 ? 18.973 9.920 39.189 1.00 67.88 203 TRP B O 1
ATOM 5100 N N . LEU B 1 206 ? 18.850 8.026 40.385 1.00 75.36 204 LEU B N 1
ATOM 5101 C CA . LEU B 1 206 ? 18.961 8.757 41.650 1.00 80.55 204 LEU B CA 1
ATOM 5102 C C . LEU B 1 206 ? 20.320 9.427 41.803 1.00 81.23 204 LEU B C 1
ATOM 5103 O O . LEU B 1 206 ? 20.400 10.555 42.303 1.00 79.66 204 LEU B O 1
ATOM 5108 N N . GLU B 1 207 ? 21.371 8.760 41.331 1.00 82.10 205 GLU B N 1
ATOM 5109 C CA . GLU B 1 207 ? 22.718 9.326 41.394 1.00 80.91 205 GLU B CA 1
ATOM 5110 C C . GLU B 1 207 ? 22.801 10.532 40.458 1.00 76.16 205 GLU B C 1
ATOM 5111 O O . GLU B 1 207 ? 23.237 11.601 40.862 1.00 77.00 205 GLU B O 1
ATOM 5117 N N . PHE B 1 208 ? 22.319 10.376 39.233 1.00 72.07 206 PHE B N 1
ATOM 5118 C CA . PHE B 1 208 ? 22.154 11.514 38.311 1.00 70.87 206 PHE B CA 1
ATOM 5119 C C . PHE B 1 208 ? 21.328 12.669 38.911 1.00 67.58 206 PHE B C 1
ATOM 5120 O O . PHE B 1 208 ? 21.734 13.828 38.825 1.00 58.23 206 PHE B O 1
ATOM 5128 N N . ARG B 1 209 ? 20.187 12.333 39.516 1.00 70.70 207 ARG B N 1
ATOM 5129 C CA . ARG B 1 209 ? 19.192 13.330 39.953 1.00 77.50 207 ARG B CA 1
ATOM 5130 C C . ARG B 1 209 ? 19.648 14.216 41.107 1.00 81.24 207 ARG B C 1
ATOM 5131 O O . ARG B 1 209 ? 19.365 15.431 41.127 1.00 78.43 207 ARG B O 1
ATOM 5139 N N . TYR B 1 210 ? 20.259 13.569 42.101 1.00 82.65 208 TYR B N 1
ATOM 5140 C CA . TYR B 1 210 ? 20.773 14.240 43.292 1.00 78.42 208 TYR B CA 1
ATOM 5141 C C . TYR B 1 210 ? 22.251 14.513 43.160 1.00 77.63 208 TYR B C 1
ATOM 5142 O O . TYR B 1 210 ? 22.688 15.615 43.429 1.00 84.86 208 TYR B O 1
ATOM 5151 N N . GLY B 1 211 ? 23.025 13.510 42.761 1.00 73.99 209 GLY B N 1
ATOM 5152 C CA . GLY B 1 211 ? 24.478 13.624 42.749 1.00 73.59 209 GLY B CA 1
ATOM 5153 C C . GLY B 1 211 ? 25.068 14.696 41.852 1.00 76.14 209 GLY B C 1
ATOM 5154 O O . GLY B 1 211 ? 26.193 15.134 42.101 1.00 80.13 209 GLY B O 1
ATOM 5155 N N . LEU B 1 212 ? 24.333 15.108 40.812 1.00 78.14 210 LEU B N 1
ATOM 5156 C CA . LEU B 1 212 ? 24.738 16.229 39.939 1.00 80.87 210 LEU B CA 1
ATOM 5157 C C . LEU B 1 212 ? 24.048 17.549 40.294 1.00 80.30 210 LEU B C 1
ATOM 5158 O O . LEU B 1 212 ? 24.026 18.487 39.496 1.00 78.36 210 LEU B O 1
ATOM 5163 N N . MET B 1 213 ? 23.495 17.628 41.494 1.00 81.14 211 MET B N 1
ATOM 5164 C CA . MET B 1 213 ? 22.810 18.826 41.940 1.00 83.16 211 MET B CA 1
ATOM 5165 C C . MET B 1 213 ? 23.700 20.063 42.012 1.00 84.63 211 MET B C 1
ATOM 5166 O O . MET B 1 213 ? 23.243 21.150 41.705 1.00 98.48 211 MET B O 1
ATOM 5171 N N . PRO B 1 214 ? 24.967 19.908 42.404 1.00 82.36 212 PRO B N 1
ATOM 5172 C CA . PRO B 1 214 ? 25.906 21.010 42.237 1.00 82.91 212 PRO B CA 1
ATOM 5173 C C . PRO B 1 214 ? 25.978 21.571 40.813 1.00 80.69 212 PRO B C 1
ATOM 5174 O O . PRO B 1 214 ? 26.067 22.791 40.633 1.00 79.23 212 PRO B O 1
ATOM 5178 N N . LEU B 1 215 ? 25.963 20.672 39.827 1.00 78.80 213 LEU B N 1
ATOM 5179 C CA . LEU B 1 215 ? 25.983 21.050 38.422 1.00 77.86 213 LEU B CA 1
ATOM 5180 C C . LEU B 1 215 ? 24.712 21.790 38.025 1.00 80.38 213 LEU B C 1
ATOM 5181 O O . LEU B 1 215 ? 24.791 22.779 37.297 1.00 88.08 213 LEU B O 1
ATOM 5186 N N . PHE B 1 216 ? 23.551 21.332 38.501 1.00 79.23 214 PHE B N 1
ATOM 5187 C CA . PHE B 1 216 ? 22.279 22.020 38.200 1.00 79.21 214 PHE B CA 1
ATOM 5188 C C . PHE B 1 216 ? 22.281 23.457 38.755 1.00 77.56 214 PHE B C 1
ATOM 5189 O O . PHE B 1 216 ? 21.849 24.388 38.058 1.00 81.62 214 PHE B O 1
ATOM 5197 N N . TYR B 1 217 ? 22.774 23.617 39.990 1.00 72.09 215 TYR B N 1
ATOM 5198 C CA . TYR B 1 217 ? 22.941 24.930 40.636 1.00 71.93 215 TYR B CA 1
ATOM 5199 C C . TYR B 1 217 ? 23.945 25.800 39.884 1.00 72.33 215 TYR B C 1
ATOM 5200 O O . TYR B 1 217 ? 23.681 26.977 39.653 1.00 69.17 215 TYR B O 1
ATOM 5209 N N . ASP B 1 218 ? 25.083 25.217 39.502 1.00 76.96 216 ASP B N 1
ATOM 5210 C CA . ASP B 1 218 ? 26.060 25.893 38.627 1.00 80.73 216 ASP B CA 1
ATOM 5211 C C . ASP B 1 218 ? 25.458 26.265 37.274 1.00 76.14 216 ASP B C 1
ATOM 5212 O O . ASP B 1 218 ? 25.744 27.340 36.753 1.00 76.62 216 ASP B O 1
ATOM 5217 N N . ILE B 1 219 ? 24.652 25.370 36.703 1.00 72.62 217 ILE B N 1
ATOM 5218 C CA . ILE B 1 219 ? 23.965 25.646 35.442 1.00 72.88 217 ILE B CA 1
ATOM 5219 C C . ILE B 1 219 ? 23.015 26.805 35.650 1.00 74.75 217 ILE B C 1
ATOM 5220 O O . ILE B 1 219 ? 23.178 27.845 35.016 1.00 81.43 217 ILE B O 1
ATOM 5225 N N . ARG B 1 220 ? 22.052 26.633 36.549 1.00 74.36 218 ARG B N 1
ATOM 5226 C CA . ARG B 1 220 ? 21.119 27.707 36.875 1.00 76.54 218 ARG B CA 1
ATOM 5227 C C . ARG B 1 220 ? 21.836 29.048 37.073 1.00 77.41 218 ARG B C 1
ATOM 5228 O O . ARG B 1 220 ? 21.589 29.973 36.323 1.00 78.23 218 ARG B O 1
ATOM 5236 N N . ASP B 1 221 ? 22.741 29.142 38.045 1.00 80.99 219 ASP B N 1
ATOM 5237 C CA . ASP B 1 221 ? 23.485 30.396 38.293 1.00 84.01 219 ASP B CA 1
ATOM 5238 C C . ASP B 1 221 ? 24.061 31.032 37.019 1.00 82.08 219 ASP B C 1
ATOM 5239 O O . ASP B 1 221 ? 23.858 32.223 36.783 1.00 85.52 219 ASP B O 1
ATOM 5244 N N . VAL B 1 222 ? 24.767 30.239 36.210 1.00 76.02 220 VAL B N 1
ATOM 5245 C CA . VAL B 1 222 ? 25.372 30.730 34.965 1.00 73.24 220 VAL B CA 1
ATOM 5246 C C . VAL B 1 222 ? 24.322 31.116 33.937 1.00 72.42 220 VAL B C 1
ATOM 5247 O O . VAL B 1 222 ? 24.497 32.115 33.239 1.00 74.47 220 VAL B O 1
ATOM 5251 N N . MET B 1 223 ? 23.257 30.321 33.826 1.00 71.29 221 MET B N 1
ATOM 5252 C CA . MET B 1 223 ? 22.167 30.618 32.880 1.00 71.52 221 MET B CA 1
ATOM 5253 C C . MET B 1 223 ? 21.557 32.010 33.106 1.00 74.65 221 MET B C 1
ATOM 5254 O O . MET B 1 223 ? 21.398 32.768 32.146 1.00 74.43 221 MET B O 1
ATOM 5259 N N . LEU B 1 224 ? 21.249 32.352 34.361 1.00 79.24 222 LEU B N 1
ATOM 5260 C CA . LEU B 1 224 ? 20.684 33.677 34.687 1.00 82.18 222 LEU B CA 1
ATOM 5261 C C . LEU B 1 224 ? 21.728 34.761 34.495 1.00 83.57 222 LEU B C 1
ATOM 5262 O O . LEU B 1 224 ? 21.428 35.826 33.959 1.00 86.53 222 LEU B O 1
ATOM 5267 N N . ASP B 1 225 ? 22.948 34.486 34.947 1.00 85.34 223 ASP B N 1
ATOM 5268 C CA . ASP B 1 225 ? 24.054 35.428 34.808 1.00 86.85 223 ASP B CA 1
ATOM 5269 C C . ASP B 1 225 ? 24.389 35.717 33.340 1.00 85.30 223 ASP B C 1
ATOM 5270 O O . ASP B 1 225 ? 24.803 36.836 33.004 1.00 90.19 223 ASP B O 1
ATOM 5275 N N . TRP B 1 226 ? 24.222 34.713 32.476 1.00 79.98 224 TRP B N 1
ATOM 5276 C CA . TRP B 1 226 ? 24.397 34.911 31.034 1.00 78.12 224 TRP B CA 1
ATOM 5277 C C . TRP B 1 226 ? 23.354 35.885 30.496 1.00 78.08 224 TRP B C 1
ATOM 5278 O O . TRP B 1 226 ? 23.701 36.873 29.850 1.00 78.12 224 TRP B O 1
ATOM 5289 N N . GLN B 1 227 ? 22.087 35.600 30.776 1.00 77.68 225 GLN B N 1
ATOM 5290 C CA . GLN B 1 227 ? 20.991 36.419 30.284 1.00 77.76 225 GLN B CA 1
ATOM 5291 C C . GLN B 1 227 ? 21.119 37.866 30.733 1.00 77.63 225 GLN B C 1
ATOM 5292 O O . GLN B 1 227 ? 20.985 38.768 29.918 1.00 77.14 225 GLN B O 1
ATOM 5298 N N . ASN B 1 228 ? 21.375 38.089 32.018 1.00 84.51 226 ASN B N 1
ATOM 5299 C CA . ASN B 1 228 ? 21.528 39.455 32.535 1.00 90.78 226 ASN B CA 1
ATOM 5300 C C . ASN B 1 228 ? 22.633 40.169 31.789 1.00 86.42 226 ASN B C 1
ATOM 5301 O O . ASN B 1 228 ? 22.439 41.297 31.361 1.00 88.08 226 ASN B O 1
ATOM 5306 N N . ARG B 1 229 ? 23.770 39.495 31.610 1.00 84.62 227 ARG B N 1
ATOM 5307 C CA . ARG B 1 229 ? 24.920 40.088 30.922 1.00 85.08 227 ARG B CA 1
ATOM 5308 C C . ARG B 1 229 ? 24.682 40.220 29.415 1.00 79.56 227 ARG B C 1
ATOM 5309 O O . ARG B 1 229 ? 25.177 41.148 28.778 1.00 76.30 227 ARG B O 1
ATOM 5317 N N . HIS B 1 230 ? 23.918 39.286 28.863 1.00 78.77 228 HIS B N 1
ATOM 5318 C CA . HIS B 1 230 ? 23.508 39.316 27.456 1.00 80.22 228 HIS B CA 1
ATOM 5319 C C . HIS B 1 230 ? 22.598 40.496 27.142 1.00 75.01 228 HIS B C 1
ATOM 5320 O O . HIS B 1 230 ? 22.827 41.218 26.179 1.00 73.27 228 HIS B O 1
ATOM 5327 N N . ASP B 1 231 ? 21.568 40.681 27.955 1.00 74.14 229 ASP B N 1
ATOM 5328 C CA . ASP B 1 231 ? 20.636 41.784 27.759 1.00 77.50 229 ASP B CA 1
ATOM 5329 C C . ASP B 1 231 ? 21.346 43.133 27.841 1.00 81.10 229 ASP B C 1
ATOM 5330 O O . ASP B 1 231 ? 20.998 44.056 27.104 1.00 83.64 229 ASP B O 1
ATOM 5335 N N . LYS B 1 232 ? 22.347 43.237 28.715 1.00 86.23 230 LYS B N 1
ATOM 5336 C CA . LYS B 1 232 ? 23.186 44.440 28.798 1.00 92.31 230 LYS B CA 1
ATOM 5337 C C . LYS B 1 232 ? 24.102 44.593 27.582 1.00 85.91 230 LYS B C 1
ATOM 5338 O O . LYS B 1 232 ? 24.338 45.711 27.137 1.00 83.38 230 LYS B O 1
ATOM 5344 N N . ILE B 1 233 ? 24.627 43.489 27.056 1.00 81.61 231 ILE B N 1
ATOM 5345 C CA . ILE B 1 233 ? 25.395 43.543 25.808 1.00 80.64 231 ILE B CA 1
ATOM 5346 C C . ILE B 1 233 ? 24.510 43.977 24.644 1.00 80.16 231 ILE B C 1
ATOM 5347 O O . ILE B 1 233 ? 24.940 44.750 23.794 1.00 80.65 231 ILE B O 1
ATOM 5352 N N . GLN B 1 234 ? 23.277 43.488 24.603 1.00 82.39 232 GLN B N 1
ATOM 5353 C CA . GLN B 1 234 ? 22.367 43.842 23.507 1.00 85.72 232 GLN B CA 1
ATOM 5354 C C . GLN B 1 234 ? 22.039 45.330 23.427 1.00 86.11 232 GLN B C 1
ATOM 5355 O O . GLN B 1 234 ? 21.831 45.852 22.334 1.00 91.03 232 GLN B O 1
ATOM 5361 N N . ARG B 1 235 ? 22.019 46.018 24.564 1.00 83.37 233 ARG B N 1
ATOM 5362 C CA . ARG B 1 235 ? 21.820 47.463 24.558 1.00 83.22 233 ARG B CA 1
ATOM 5363 C C . ARG B 1 235 ? 22.941 48.265 23.902 1.00 81.42 233 ARG B C 1
ATOM 5364 O O . ARG B 1 235 ? 22.729 49.425 23.573 1.00 82.58 233 ARG B O 1
ATOM 5372 N N . LEU B 1 236 ? 24.118 47.673 23.703 1.00 83.29 234 LEU B N 1
ATOM 5373 C CA . LEU B 1 236 ? 25.253 48.399 23.099 1.00 87.14 234 LEU B CA 1
ATOM 5374 C C . LEU B 1 236 ? 25.099 48.639 21.593 1.00 89.25 234 LEU B C 1
ATOM 5375 O O . LEU B 1 236 ? 25.806 49.477 21.029 1.00 91.58 234 LEU B O 1
ATOM 5380 N N . LEU B 1 237 ? 24.163 47.924 20.966 1.00 90.72 235 LEU B N 1
ATOM 5381 C CA . LEU B 1 237 ? 23.853 48.058 19.532 1.00 91.99 235 LEU B CA 1
ATOM 5382 C C . LEU B 1 237 ? 23.022 49.294 19.132 1.00 93.70 235 LEU B C 1
ATOM 5383 O O . LEU B 1 237 ? 22.782 49.516 17.946 1.00 93.45 235 LEU B O 1
ATOM 5388 N N . ARG B 1 238 ? 22.550 50.064 20.109 1.00 95.48 236 ARG B N 1
ATOM 5389 C CA . ARG B 1 238 ? 21.932 51.359 19.849 1.00 95.48 236 ARG B CA 1
ATOM 5390 C C . ARG B 1 238 ? 22.961 52.451 20.138 1.00 91.06 236 ARG B C 1
ATOM 5391 O O . ARG B 1 238 ? 23.736 52.341 21.089 1.00 91.25 236 ARG B O 1
ATOM 5399 N N . PHE B 1 239 ? 22.975 53.482 19.293 1.00 89.38 237 PHE B N 1
ATOM 5400 C CA . PHE B 1 239 ? 23.777 54.684 19.507 1.00 88.64 237 PHE B CA 1
ATOM 5401 C C . PHE B 1 239 ? 22.966 55.910 19.195 1.00 90.86 237 PHE B C 1
ATOM 5402 O O . PHE B 1 239 ? 22.669 56.181 18.038 1.00 89.54 237 PHE B O 1
ATOM 5410 N N . SER B 1 240 ? 22.623 56.648 20.243 1.00 100.18 238 SER B N 1
ATOM 5411 C CA . SER B 1 240 ? 21.930 57.916 20.118 1.00 106.41 238 SER B CA 1
ATOM 5412 C C . SER B 1 240 ? 22.905 59.035 20.495 1.00 105.16 238 SER B C 1
ATOM 5413 O O . SER B 1 240 ? 23.638 58.932 21.483 1.00 109.42 238 SER B O 1
ATOM 5416 N N . VAL B 1 241 ? 22.916 60.087 19.685 1.00 97.98 239 VAL B N 1
ATOM 5417 C CA . VAL B 1 241 ? 23.733 61.266 19.928 1.00 95.64 239 VAL B CA 1
ATOM 5418 C C . VAL B 1 241 ? 22.967 62.471 19.396 1.00 97.79 239 VAL B C 1
ATOM 5419 O O . VAL B 1 241 ? 22.408 62.394 18.310 1.00 114.24 239 VAL B O 1
ATOM 5423 N N . GLY B 1 242 ? 22.921 63.569 20.148 1.00 93.91 240 GLY B N 1
ATOM 5424 C CA . GLY B 1 242 ? 22.178 64.761 19.711 1.00 95.21 240 GLY B CA 1
ATOM 5425 C C . GLY B 1 242 ? 22.616 66.033 20.395 1.00 97.08 240 GLY B C 1
ATOM 5426 O O . GLY B 1 242 ? 23.189 65.972 21.475 1.00 101.77 240 GLY B O 1
ATOM 5427 N N . HIS B 1 243 ? 22.332 67.182 19.774 1.00 103.81 241 HIS B N 1
ATOM 5428 C CA . HIS B 1 243 ? 22.779 68.493 20.289 1.00 114.94 241 HIS B CA 1
ATOM 5429 C C . HIS B 1 243 ? 21.717 69.603 20.245 1.00 112.00 241 HIS B C 1
ATOM 5430 O O . HIS B 1 243 ? 21.236 69.969 19.169 1.00 102.56 241 HIS B O 1
ATOM 5437 N N . GLY B 1 244 ? 21.416 70.169 21.420 1.00 114.69 242 GLY B N 1
ATOM 5438 C CA . GLY B 1 244 ? 20.476 71.283 21.550 1.00 113.72 242 GLY B CA 1
ATOM 5439 C C . GLY B 1 244 ? 21.067 72.633 21.172 1.00 115.83 242 GLY B C 1
ATOM 5440 O O . GLY B 1 244 ? 22.280 72.780 21.019 1.00 118.50 242 GLY B O 1
ATOM 5441 N N . GLU B 1 245 ? 20.190 73.618 21.006 1.00 117.63 243 GLU B N 1
ATOM 5442 C CA . GLU B 1 245 ? 20.577 75.009 20.716 1.00 120.14 243 GLU B CA 1
ATOM 5443 C C . GLU B 1 245 ? 19.377 75.894 21.065 1.00 118.07 243 GLU B C 1
ATOM 5444 O O . GLU B 1 245 ? 18.355 75.362 21.488 1.00 131.06 243 GLU B O 1
ATOM 5450 N N . ASP B 1 246 ? 19.496 77.219 20.920 1.00 108.12 244 ASP B N 1
ATOM 5451 C CA . ASP B 1 246 ? 18.363 78.143 21.143 1.00 99.46 244 ASP B CA 1
ATOM 5452 C C . ASP B 1 246 ? 18.067 79.020 19.942 1.00 93.39 244 ASP B C 1
ATOM 5453 O O . ASP B 1 246 ? 18.879 79.146 19.026 1.00 86.96 244 ASP B O 1
ATOM 5458 N N . TYR B 1 247 ? 16.870 79.604 19.963 1.00 97.10 245 TYR B N 1
ATOM 5459 C CA . TYR B 1 247 ? 16.401 80.499 18.903 1.00 101.54 245 TYR B CA 1
ATOM 5460 C C . TYR B 1 247 ? 15.248 81.381 19.389 1.00 109.46 245 TYR B C 1
ATOM 5461 O O . TYR B 1 247 ? 14.348 80.932 20.108 1.00 102.19 245 TYR B O 1
ATOM 5470 N N . VAL B 1 248 ? 15.286 82.629 18.934 1.00 120.49 246 VAL B N 1
ATOM 5471 C CA . VAL B 1 248 ? 14.362 83.671 19.346 1.00 123.27 246 VAL B CA 1
ATOM 5472 C C . VAL B 1 248 ? 13.587 84.098 18.097 1.00 121.29 246 VAL B C 1
ATOM 5473 O O . VAL B 1 248 ? 14.179 84.301 17.030 1.00 110.80 246 VAL B O 1
ATOM 5477 N N . VAL B 1 249 ? 12.263 84.185 18.224 1.00 125.07 247 VAL B N 1
ATOM 5478 C CA . VAL B 1 249 ? 11.402 84.668 17.139 1.00 128.72 247 VAL B CA 1
ATOM 5479 C C . VAL B 1 249 ? 10.537 85.799 17.676 1.00 134.04 247 VAL B C 1
ATOM 5480 O O . VAL B 1 249 ? 9.952 85.669 18.760 1.00 129.88 247 VAL B O 1
ATOM 5484 N N . GLU B 1 250 ? 10.454 86.894 16.916 1.00 138.45 248 GLU B N 1
ATOM 5485 C CA . GLU B 1 250 ? 9.705 88.086 17.329 1.00 139.85 248 GLU B CA 1
ATOM 5486 C C . GLU B 1 250 ? 8.320 88.061 16.701 1.00 130.11 248 GLU B C 1
ATOM 5487 O O . GLU B 1 250 ? 8.202 87.809 15.493 1.00 121.11 248 GLU B O 1
ATOM 5493 N N . PHE B 1 251 ? 7.281 88.327 17.505 1.00 119.66 249 PHE B N 1
ATOM 5494 C CA . PHE B 1 251 ? 5.914 88.278 16.980 1.00 117.93 249 PHE B CA 1
ATOM 5495 C C . PHE B 1 251 ? 5.310 89.623 16.579 1.00 118.89 249 PHE B C 1
ATOM 5496 O O . PHE B 1 251 ? 5.448 90.636 17.274 1.00 106.55 249 PHE B O 1
ATOM 5504 N N . ASP B 1 252 ? 4.630 89.561 15.428 1.00 135.68 250 ASP B N 1
ATOM 5505 C CA . ASP B 1 252 ? 4.108 90.702 14.662 1.00 142.38 250 ASP B CA 1
ATOM 5506 C C . ASP B 1 252 ? 3.143 91.605 15.426 1.00 135.27 250 ASP B C 1
ATOM 5507 O O . ASP B 1 252 ? 2.752 91.350 16.568 1.00 129.72 250 ASP B O 1
ATOM 5512 N N . ASN B 1 253 ? 2.761 92.667 14.740 1.00 125.31 251 ASN B N 1
ATOM 5513 C CA . ASN B 1 253 ? 1.873 93.655 15.274 1.00 123.36 251 ASN B CA 1
ATOM 5514 C C . ASN B 1 253 ? 0.437 93.136 15.152 1.00 116.97 251 ASN B C 1
ATOM 5515 O O . ASN B 1 253 ? -0.233 93.333 14.137 1.00 110.91 251 ASN B O 1
ATOM 5520 N N . LEU B 1 254 ? -0.004 92.453 16.208 1.00 114.56 252 LEU B N 1
ATOM 5521 C CA . LEU B 1 254 ? -1.297 91.760 16.248 1.00 119.08 252 LEU B CA 1
ATOM 5522 C C . LEU B 1 254 ? -2.256 92.443 17.220 1.00 119.92 252 LEU B C 1
ATOM 5523 O O . LEU B 1 254 ? -1.862 92.756 18.341 1.00 132.61 252 LEU B O 1
ATOM 5528 N N . TYR B 1 255 ? -3.503 92.673 16.793 1.00 113.83 253 TYR B N 1
ATOM 5529 C CA . TYR B 1 255 ? -4.523 93.321 17.638 1.00 110.19 253 TYR B CA 1
ATOM 5530 C C . TYR B 1 255 ? -5.680 92.347 17.939 1.00 101.36 253 TYR B C 1
ATOM 5531 O O . TYR B 1 255 ? -6.434 91.991 17.040 1.00 94.67 253 TYR B O 1
ATOM 5540 N N . PRO B 1 256 ? -5.806 91.891 19.197 1.00 104.97 254 PRO B N 1
ATOM 5541 C CA . PRO B 1 256 ? -6.999 91.122 19.616 1.00 111.65 254 PRO B CA 1
ATOM 5542 C C . PRO B 1 256 ? -8.320 91.896 19.609 1.00 119.44 254 PRO B C 1
ATOM 5543 O O . PRO B 1 256 ? -9.378 91.281 19.491 1.00 121.43 254 PRO B O 1
ATOM 5547 N N . ALA B 1 257 ? -8.255 93.210 19.833 1.00 126.34 255 ALA B N 1
ATOM 5548 C CA . ALA B 1 257 ? -9.379 94.119 19.575 1.00 121.56 255 ALA B CA 1
ATOM 5549 C C . ALA B 1 257 ? -9.129 94.790 18.226 1.00 124.76 255 ALA B C 1
ATOM 5550 O O . ALA B 1 257 ? -8.051 94.633 17.660 1.00 129.54 255 ALA B O 1
ATOM 5552 N N . VAL B 1 258 ? -10.110 95.518 17.697 1.00 130.53 256 VAL B N 1
ATOM 5553 C CA . VAL B 1 258 ? -9.962 96.162 16.376 1.00 145.23 256 VAL B CA 1
ATOM 5554 C C . VAL B 1 258 ? -9.079 97.407 16.516 1.00 156.13 256 VAL B C 1
ATOM 5555 O O . VAL B 1 258 ? -9.570 98.509 16.771 1.00 173.54 256 VAL B O 1
ATOM 5559 N N . ALA B 1 259 ? -7.767 97.200 16.391 1.00 158.79 257 ALA B N 1
ATOM 5560 C CA . ALA B 1 259 ? -6.754 98.258 16.525 1.00 154.66 257 ALA B CA 1
ATOM 5561 C C . ALA B 1 259 ? -6.765 99.047 17.863 1.00 158.31 257 ALA B C 1
ATOM 5562 O O . ALA B 1 259 ? -6.121 100.097 17.949 1.00 161.84 257 ALA B O 1
ATOM 5564 N N . TYR B 1 260 ? -7.455 98.537 18.895 1.00 155.75 258 TYR B N 1
ATOM 5565 C CA . TYR B 1 260 ? -7.533 99.220 20.201 1.00 152.31 258 TYR B CA 1
ATOM 5566 C C . TYR B 1 260 ? -6.189 99.167 20.897 1.00 157.92 258 TYR B C 1
ATOM 5567 O O . TYR B 1 260 ? -5.767 100.154 21.495 1.00 174.52 258 TYR B O 1
ATOM 5576 N N . PHE B 1 261 ? -5.527 98.014 20.829 1.00 159.98 259 PHE B N 1
ATOM 5577 C CA . PHE B 1 261 ? -4.131 97.931 21.242 1.00 157.63 259 PHE B CA 1
ATOM 5578 C C . PHE B 1 261 ? -3.342 96.868 20.496 1.00 155.94 259 PHE B C 1
ATOM 5579 O O . PHE B 1 261 ? -3.852 95.788 20.210 1.00 165.82 259 PHE B O 1
ATOM 5587 N N . LYS B 1 262 ? -2.094 97.216 20.192 1.00 154.64 260 LYS B N 1
ATOM 5588 C CA . LYS B 1 262 ? -1.130 96.343 19.521 1.00 154.24 260 LYS B CA 1
ATOM 5589 C C . LYS B 1 262 ? -0.445 95.494 20.589 1.00 155.66 260 LYS B C 1
ATOM 5590 O O . LYS B 1 262 ? -0.241 95.965 21.708 1.00 172.63 260 LYS B O 1
ATOM 5596 N N . LEU B 1 263 ? -0.133 94.242 20.255 1.00 147.26 261 LEU B N 1
ATOM 5597 C CA . LEU B 1 263 ? 0.757 93.408 21.067 1.00 139.50 261 LEU B CA 1
ATOM 5598 C C . LEU B 1 263 ? 1.852 92.836 20.171 1.00 142.07 261 LEU B C 1
ATOM 5599 O O . LEU B 1 263 ? 1.648 92.615 18.973 1.00 140.46 261 LEU B O 1
ATOM 5604 N N . LYS B 1 264 ? 3.022 92.643 20.773 1.00 144.33 262 LYS B N 1
ATOM 5605 C CA . LYS B 1 264 ? 4.227 92.126 20.108 1.00 143.78 262 LYS B CA 1
ATOM 5606 C C . LYS B 1 264 ? 5.041 91.392 21.174 1.00 144.19 262 LYS B C 1
ATOM 5607 O O . LYS B 1 264 ? 4.572 91.209 22.315 1.00 148.80 262 LYS B O 1
ATOM 5613 N N . GLY B 1 265 ? 6.246 90.967 20.799 1.00 133.49 263 GLY B N 1
ATOM 5614 C CA . GLY B 1 265 ? 7.246 90.520 21.759 1.00 126.85 263 GLY B CA 1
ATOM 5615 C C . GLY B 1 265 ? 8.143 89.471 21.152 1.00 122.14 263 GLY B C 1
ATOM 5616 O O . GLY B 1 265 ? 8.264 89.390 19.930 1.00 113.35 263 GLY B O 1
ATOM 5617 N N . GLU B 1 266 ? 8.729 88.646 22.016 1.00 122.14 264 GLU B N 1
ATOM 5618 C CA . GLU B 1 266 ? 9.741 87.657 21.630 1.00 124.48 264 GLU B CA 1
ATOM 5619 C C . GLU B 1 266 ? 9.368 86.281 22.171 1.00 117.51 264 GLU B C 1
ATOM 5620 O O . GLU B 1 266 ? 8.860 86.177 23.289 1.00 106.34 264 GLU B O 1
ATOM 5626 N N . ILE B 1 267 ? 9.636 85.242 21.377 1.00 116.47 265 ILE B N 1
ATOM 5627 C CA . ILE B 1 267 ? 9.397 83.842 21.751 1.00 118.85 265 ILE B CA 1
ATOM 5628 C C . ILE B 1 267 ? 10.700 83.074 21.586 1.00 119.81 265 ILE B C 1
ATOM 5629 O O . ILE B 1 267 ? 11.223 82.980 20.472 1.00 114.24 265 ILE B O 1
ATOM 5634 N N . THR B 1 268 ? 11.204 82.525 22.695 1.00 124.95 266 THR B N 1
ATOM 5635 C CA . THR B 1 268 ? 12.421 81.712 22.709 1.00 127.75 266 THR B CA 1
ATOM 5636 C C . THR B 1 268 ? 12.055 80.235 22.727 1.00 123.60 266 THR B C 1
ATOM 5637 O O . THR B 1 268 ? 11.358 79.771 23.630 1.00 119.05 266 THR B O 1
ATOM 5641 N N . LEU B 1 269 ? 12.555 79.512 21.732 1.00 118.61 267 LEU B N 1
ATOM 5642 C CA . LEU B 1 269 ? 12.290 78.090 21.564 1.00 113.05 267 LEU B CA 1
ATOM 5643 C C . LEU B 1 269 ? 13.622 77.406 21.237 1.00 109.47 267 LEU B C 1
ATOM 5644 O O . LEU B 1 269 ? 14.539 78.071 20.763 1.00 113.06 267 LEU B O 1
ATOM 5649 N N . GLU B 1 270 ? 13.746 76.107 21.531 1.00 104.91 268 GLU B N 1
ATOM 5650 C CA . GLU B 1 270 ? 14.962 75.341 21.204 1.00 102.16 268 GLU B CA 1
ATOM 5651 C C . GLU B 1 270 ? 14.801 74.530 19.913 1.00 95.89 268 GLU B C 1
ATOM 5652 O O . GLU B 1 270 ? 13.785 73.875 19.713 1.00 97.11 268 GLU B O 1
ATOM 5658 N N . ARG B 1 271 ? 15.802 74.598 19.040 1.00 93.85 269 ARG B N 1
ATOM 5659 C CA . ARG B 1 271 ? 15.885 73.731 17.869 1.00 97.43 269 ARG B CA 1
ATOM 5660 C C . ARG B 1 271 ? 16.899 72.673 18.221 1.00 101.19 269 ARG B C 1
ATOM 5661 O O . ARG B 1 271 ? 18.022 73.021 18.595 1.00 112.14 269 ARG B O 1
ATOM 5669 N N . ARG B 1 272 ? 16.529 71.398 18.126 1.00 97.91 270 ARG B N 1
ATOM 5670 C CA . ARG B 1 272 ? 17.500 70.337 18.377 1.00 99.13 270 ARG B CA 1
ATOM 5671 C C . ARG B 1 272 ? 17.469 69.245 17.315 1.00 93.23 270 ARG B C 1
ATOM 5672 O O . ARG B 1 272 ? 16.409 68.762 16.940 1.00 93.93 270 ARG B O 1
ATOM 5680 N N . HIS B 1 273 ? 18.669 68.894 16.848 1.00 89.37 271 HIS B N 1
ATOM 5681 C CA . HIS B 1 273 ? 18.924 67.857 15.857 1.00 83.63 271 HIS B CA 1
ATOM 5682 C C . HIS B 1 273 ? 19.419 66.653 16.628 1.00 82.52 271 HIS B C 1
ATOM 5683 O O . HIS B 1 273 ? 20.339 66.773 17.428 1.00 88.25 271 HIS B O 1
ATOM 5690 N N . ARG B 1 274 ? 18.813 65.500 16.402 1.00 83.78 272 ARG B N 1
ATOM 5691 C CA . ARG B 1 274 ? 19.240 64.271 17.049 1.00 86.89 272 ARG B CA 1
ATOM 5692 C C . ARG B 1 274 ? 19.378 63.171 16.002 1.00 87.58 272 ARG B C 1
ATOM 5693 O O . ARG B 1 274 ? 18.678 63.174 14.990 1.00 96.21 272 ARG B O 1
ATOM 5701 N N . HIS B 1 275 ? 20.317 62.260 16.232 1.00 85.43 273 HIS B N 1
ATOM 5702 C CA . HIS B 1 275 ? 20.604 61.176 15.308 1.00 85.65 273 HIS B CA 1
ATOM 5703 C C . HIS B 1 275 ? 20.753 59.885 16.106 1.00 89.43 273 HIS B C 1
ATOM 5704 O O . HIS B 1 275 ? 21.322 59.881 17.199 1.00 97.44 273 HIS B O 1
ATOM 5711 N N . GLY B 1 276 ? 20.220 58.798 15.562 1.00 90.47 274 GLY B N 1
ATOM 5712 C CA . GLY B 1 276 ? 20.312 57.485 16.187 1.00 86.82 274 GLY B CA 1
ATOM 5713 C C . GLY B 1 276 ? 20.656 56.447 15.147 1.00 84.49 274 GLY B C 1
ATOM 5714 O O . GLY B 1 276 ? 20.367 56.618 13.966 1.00 89.93 274 GLY B O 1
ATOM 5715 N N . ILE B 1 277 ? 21.278 55.371 15.598 1.00 79.68 275 ILE B N 1
ATOM 5716 C CA . ILE B 1 277 ? 21.775 54.321 14.731 1.00 77.47 275 ILE B CA 1
ATOM 5717 C C . ILE B 1 277 ? 21.456 53.013 15.409 1.00 74.30 275 ILE B C 1
ATOM 5718 O O . ILE B 1 277 ? 21.689 52.891 16.602 1.00 82.86 275 ILE B O 1
ATOM 5723 N N . SER B 1 278 ? 20.949 52.031 14.677 1.00 71.16 276 SER B N 1
ATOM 5724 C CA . SER B 1 278 ? 20.701 50.727 15.286 1.00 73.23 276 SER B CA 1
ATOM 5725 C C . SER B 1 278 ? 21.423 49.623 14.549 1.00 71.81 276 SER B C 1
ATOM 5726 O O . SER B 1 278 ? 21.365 49.521 13.320 1.00 68.96 276 SER B O 1
ATOM 5729 N N . TYR B 1 279 ? 22.119 48.813 15.341 1.00 72.18 277 TYR B N 1
ATOM 5730 C CA . TYR B 1 279 ? 22.828 47.652 14.863 1.00 69.00 277 TYR B CA 1
ATOM 5731 C C . TYR B 1 279 ? 21.943 46.431 15.103 1.00 67.88 277 TYR B C 1
ATOM 5732 O O . TYR B 1 279 ? 21.257 46.307 16.139 1.00 64.00 277 TYR B O 1
ATOM 5741 N N . ALA B 1 280 ? 21.975 45.530 14.134 1.00 66.70 278 ALA B N 1
ATOM 5742 C CA . ALA B 1 280 ? 21.298 44.246 14.236 1.00 68.37 278 ALA B CA 1
ATOM 5743 C C . ALA B 1 280 ? 21.815 43.372 13.109 1.00 69.99 278 ALA B C 1
ATOM 5744 O O . ALA B 1 280 ? 22.719 43.785 12.371 1.00 69.78 278 ALA B O 1
ATOM 5746 N N . ASN B 1 281 ? 21.249 42.175 12.969 1.00 71.77 279 ASN B N 1
ATOM 5747 C CA . ASN B 1 281 ? 21.573 41.309 11.837 1.00 72.85 279 ASN B CA 1
ATOM 5748 C C . ASN B 1 281 ? 21.240 42.003 10.522 1.00 77.51 279 ASN B C 1
ATOM 5749 O O . ASN B 1 281 ? 20.097 42.383 10.296 1.00 82.65 279 ASN B O 1
ATOM 5754 N N . ARG B 1 282 ? 22.236 42.129 9.649 1.00 81.85 280 ARG B N 1
ATOM 5755 C CA . ARG B 1 282 ? 22.082 42.871 8.392 1.00 85.66 280 ARG B CA 1
ATOM 5756 C C . ARG B 1 282 ? 21.233 42.103 7.377 1.00 81.99 280 ARG B C 1
ATOM 5757 O O . ARG B 1 282 ? 20.543 42.708 6.560 1.00 84.77 280 ARG B O 1
ATOM 5765 N N . GLU B 1 283 ? 21.278 40.780 7.416 1.00 79.35 281 GLU B N 1
ATOM 5766 C CA . GLU B 1 283 ? 20.570 40.006 6.418 1.00 84.34 281 GLU B CA 1
ATOM 5767 C C . GLU B 1 283 ? 19.145 39.751 6.836 1.00 82.29 281 GLU B C 1
ATOM 5768 O O . GLU B 1 283 ? 18.214 40.256 6.205 1.00 90.63 281 GLU B O 1
ATOM 5774 N N . GLY B 1 284 ? 18.977 39.000 7.916 1.00 77.97 282 GLY B N 1
ATOM 5775 C CA . GLY B 1 284 ? 17.655 38.567 8.373 1.00 77.30 282 GLY B CA 1
ATOM 5776 C C . GLY B 1 284 ? 16.703 39.536 9.078 1.00 74.72 282 GLY B C 1
ATOM 5777 O O . GLY B 1 284 ? 15.584 39.136 9.406 1.00 73.88 282 GLY B O 1
ATOM 5778 N N . TYR B 1 285 ? 17.113 40.782 9.330 1.00 71.07 283 TYR B N 1
ATOM 5779 C CA . TYR B 1 285 ? 16.240 41.744 10.038 1.00 70.16 283 TYR B CA 1
ATOM 5780 C C . TYR B 1 285 ? 14.932 42.092 9.338 1.00 69.81 283 TYR B C 1
ATOM 5781 O O . TYR B 1 285 ? 13.926 42.287 10.012 1.00 69.59 283 TYR B O 1
ATOM 5790 N N . ALA B 1 286 ? 14.948 42.189 8.010 1.00 69.16 284 ALA B N 1
ATOM 5791 C CA . ALA B 1 286 ? 13.764 42.625 7.261 1.00 69.07 284 ALA B CA 1
ATOM 5792 C C . ALA B 1 286 ? 12.628 41.589 7.239 1.00 67.05 284 ALA B C 1
ATOM 5793 O O . ALA B 1 286 ? 11.447 41.966 7.109 1.00 62.51 284 ALA B O 1
ATOM 5795 N N . VAL B 1 287 ? 13.011 40.309 7.373 1.00 66.97 285 VAL B N 1
ATOM 5796 C CA . VAL B 1 287 ? 12.107 39.141 7.336 1.00 68.02 285 VAL B CA 1
ATOM 5797 C C . VAL B 1 287 ? 12.032 38.394 8.686 1.00 68.13 285 VAL B C 1
ATOM 5798 O O . VAL B 1 287 ? 11.569 37.245 8.755 1.00 65.30 285 VAL B O 1
ATOM 5802 N N . PHE B 1 288 ? 12.465 39.041 9.767 1.00 69.24 286 PHE B N 1
ATOM 5803 C CA . PHE B 1 288 ? 12.432 38.405 11.079 1.00 69.77 286 PHE B CA 1
ATOM 5804 C C . PHE B 1 288 ? 11.006 38.085 11.531 1.00 68.03 286 PHE B C 1
ATOM 5805 O O . PHE B 1 288 ? 10.148 38.967 11.613 1.00 62.66 286 PHE B O 1
ATOM 5813 N N . ASP B 1 289 ? 10.796 36.816 11.859 1.00 70.50 287 ASP B N 1
ATOM 5814 C CA . ASP B 1 289 ? 9.473 36.265 12.107 1.00 74.63 287 ASP B CA 1
ATOM 5815 C C . ASP B 1 289 ? 9.231 36.165 13.605 1.00 76.52 287 ASP B C 1
ATOM 5816 O O . ASP B 1 289 ? 9.891 35.401 14.297 1.00 83.73 287 ASP B O 1
ATOM 5821 N N . ASN B 1 290 ? 8.265 36.931 14.090 1.00 77.77 288 ASN B N 1
ATOM 5822 C CA . ASN B 1 290 ? 7.861 36.882 15.490 1.00 79.92 288 ASN B CA 1
ATOM 5823 C C . ASN B 1 290 ? 6.900 35.756 15.829 1.00 83.13 288 ASN B C 1
ATOM 5824 O O . ASN B 1 290 ? 6.700 35.467 17.001 1.00 81.75 288 ASN B O 1
ATOM 5829 N N . GLY B 1 291 ? 6.300 35.136 14.814 1.00 93.75 289 GLY B N 1
ATOM 5830 C CA . GLY B 1 291 ? 5.200 34.178 14.993 1.00 104.65 289 GLY B CA 1
ATOM 5831 C C . GLY B 1 291 ? 5.412 33.103 16.040 1.00 112.56 289 GLY B C 1
ATOM 5832 O O . GLY B 1 291 ? 4.490 32.771 16.798 1.00 114.98 289 GLY B O 1
ATOM 5833 N N . SER B 1 292 ? 6.630 32.565 16.072 1.00 120.98 290 SER B N 1
ATOM 5834 C CA . SER B 1 292 ? 7.031 31.566 17.058 1.00 123.77 290 SER B CA 1
ATOM 5835 C C . SER B 1 292 ? 8.400 31.940 17.643 1.00 117.55 290 SER B C 1
ATOM 5836 O O . SER B 1 292 ? 9.407 31.262 17.432 1.00 116.13 290 SER B O 1
ATOM 5839 N N . LEU B 1 293 ? 8.414 33.068 18.346 1.00 113.13 291 LEU B N 1
ATOM 5840 C CA . LEU B 1 293 ? 9.495 33.407 19.267 1.00 112.49 291 LEU B CA 1
ATOM 5841 C C . LEU B 1 293 ? 8.985 33.049 20.669 1.00 111.50 291 LEU B C 1
ATOM 5842 O O . LEU B 1 293 ? 7.785 33.133 20.947 1.00 112.55 291 LEU B O 1
ATOM 5847 N N . ARG B 1 294 ? 9.900 32.634 21.538 1.00 109.57 292 ARG B N 1
ATOM 5848 C CA . ARG B 1 294 ? 9.545 32.168 22.880 1.00 107.21 292 ARG B CA 1
ATOM 5849 C C . ARG B 1 294 ? 9.512 33.375 23.818 1.00 107.52 292 ARG B C 1
ATOM 5850 O O . ARG B 1 294 ? 10.153 34.384 23.524 1.00 111.38 292 ARG B O 1
ATOM 5858 N N . PRO B 1 295 ? 8.786 33.279 24.954 1.00 104.70 293 PRO B N 1
ATOM 5859 C CA . PRO B 1 295 ? 8.846 34.390 25.908 1.00 101.21 293 PRO B CA 1
ATOM 5860 C C . PRO B 1 295 ? 10.150 34.363 26.724 1.00 98.30 293 PRO B C 1
ATOM 5861 O O . PRO B 1 295 ? 10.861 33.348 26.744 1.00 89.33 293 PRO B O 1
ATOM 5865 N N . VAL B 1 296 ? 10.462 35.484 27.368 1.00 100.94 294 VAL B N 1
ATOM 5866 C CA . VAL B 1 296 ? 11.680 35.610 28.188 1.00 103.78 294 VAL B CA 1
ATOM 5867 C C . VAL B 1 296 ? 11.638 34.640 29.375 1.00 101.44 294 VAL B C 1
ATOM 5868 O O . VAL B 1 296 ? 12.675 34.101 29.778 1.00 95.03 294 VAL B O 1
ATOM 5872 N N . SER B 1 297 ? 10.437 34.434 29.921 1.00 100.70 295 SER B N 1
ATOM 5873 C CA . SER B 1 297 ? 10.226 33.544 31.068 1.00 99.53 295 SER B CA 1
ATOM 5874 C C . SER B 1 297 ? 10.709 32.120 30.820 1.00 96.80 295 SER B C 1
ATOM 5875 O O . SER B 1 297 ? 11.228 31.480 31.733 1.00 99.02 295 SER B O 1
ATOM 5878 N N . ASP B 1 298 ? 10.533 31.621 29.598 1.00 91.68 296 ASP B N 1
ATOM 5879 C CA . ASP B 1 298 ? 10.918 30.245 29.289 1.00 91.18 296 ASP B CA 1
ATOM 5880 C C . ASP B 1 298 ? 12.358 29.933 29.728 1.00 88.69 296 ASP B C 1
ATOM 5881 O O . ASP B 1 298 ? 12.602 28.872 30.306 1.00 90.17 296 ASP B O 1
ATOM 5886 N N . TRP B 1 299 ? 13.284 30.864 29.489 1.00 83.91 297 TRP B N 1
ATOM 5887 C CA . TRP B 1 299 ? 14.704 30.660 29.820 1.00 80.32 297 TRP B CA 1
ATOM 5888 C C . TRP B 1 299 ? 14.948 30.535 31.316 1.00 81.96 297 TRP B C 1
ATOM 5889 O O . TRP B 1 299 ? 15.730 29.685 31.752 1.00 83.73 297 TRP B O 1
ATOM 5900 N N . LYS B 1 300 ? 14.293 31.391 32.094 1.00 84.78 298 LYS B N 1
ATOM 5901 C CA . LYS B 1 300 ? 14.395 31.331 33.555 1.00 87.33 298 LYS B CA 1
ATOM 5902 C C . LYS B 1 300 ? 13.750 30.055 34.088 1.00 84.63 298 LYS B C 1
ATOM 5903 O O . LYS B 1 300 ? 14.289 29.434 35.000 1.00 82.75 298 LYS B O 1
ATOM 5909 N N . GLU B 1 301 ? 12.616 29.660 33.502 1.00 84.93 299 GLU B N 1
ATOM 5910 C CA . GLU B 1 301 ? 11.974 28.375 33.823 1.00 86.11 299 GLU B CA 1
ATOM 5911 C C . GLU B 1 301 ? 12.905 27.186 33.583 1.00 81.45 299 GLU B C 1
ATOM 5912 O O . GLU B 1 301 ? 12.917 26.244 34.369 1.00 78.63 299 GLU B O 1
ATOM 5918 N N . LEU B 1 302 ? 13.677 27.242 32.502 1.00 80.24 300 LEU B N 1
ATOM 5919 C CA . LEU B 1 302 ? 14.622 26.177 32.158 1.00 79.69 300 LEU B CA 1
ATOM 5920 C C . LEU B 1 302 ? 15.811 26.063 33.114 1.00 76.74 300 LEU B C 1
ATOM 5921 O O . LEU B 1 302 ? 16.256 24.952 33.390 1.00 81.77 300 LEU B O 1
ATOM 5926 N N . ALA B 1 303 ? 16.325 27.186 33.614 1.00 71.77 301 ALA B N 1
ATOM 5927 C CA . ALA B 1 303 ? 17.448 27.169 34.572 1.00 72.88 301 ALA B CA 1
ATOM 5928 C C . ALA B 1 303 ? 17.164 26.321 35.843 1.00 78.46 301 ALA B C 1
ATOM 5929 O O . ALA B 1 303 ? 17.985 25.483 36.300 1.00 72.74 301 ALA B O 1
ATOM 5931 N N . THR B 1 304 ? 15.955 26.516 36.356 1.00 83.07 302 THR B N 1
ATOM 5932 C CA . THR B 1 304 ? 15.512 25.937 37.613 1.00 82.79 302 THR B CA 1
ATOM 5933 C C . THR B 1 304 ? 14.794 24.601 37.454 1.00 83.13 302 THR B C 1
ATOM 5934 O O . THR B 1 304 ? 14.278 24.082 38.430 1.00 86.64 302 THR B O 1
ATOM 5938 N N . ALA B 1 305 ? 14.733 24.050 36.245 1.00 84.44 303 ALA B N 1
ATOM 5939 C CA . ALA B 1 305 ? 13.945 22.841 36.002 1.00 86.80 303 ALA B CA 1
ATOM 5940 C C . ALA B 1 305 ? 14.470 21.649 36.788 1.00 85.83 303 ALA B C 1
ATOM 5941 O O . ALA B 1 305 ? 13.700 20.901 37.399 1.00 86.67 303 ALA B O 1
ATOM 5943 N N . PHE B 1 306 ? 15.786 21.487 36.771 1.00 86.33 304 PHE B N 1
ATOM 5944 C CA . PHE B 1 306 ? 16.433 20.404 37.510 1.00 90.12 304 PHE B CA 1
ATOM 5945 C C . PHE B 1 306 ? 16.402 20.558 39.041 1.00 94.21 304 PHE B C 1
ATOM 5946 O O . PHE B 1 306 ? 16.248 19.570 39.788 1.00 87.79 304 PHE B O 1
ATOM 5954 N N . ILE B 1 307 ? 16.546 21.806 39.484 1.00 100.41 305 ILE B N 1
ATOM 5955 C CA . ILE B 1 307 ? 16.560 22.164 40.898 1.00 99.99 305 ILE B CA 1
ATOM 5956 C C . ILE B 1 307 ? 15.161 22.146 41.521 1.00 101.74 305 ILE B C 1
ATOM 5957 O O . ILE B 1 307 ? 15.057 22.212 42.737 1.00 111.20 305 ILE B O 1
ATOM 5962 N N . ASN B 1 308 ? 14.083 22.073 40.735 1.00 102.13 306 ASN B N 1
ATOM 5963 C CA . ASN B 1 308 ? 12.734 22.190 41.330 1.00 103.17 306 ASN B CA 1
ATOM 5964 C C . ASN B 1 308 ? 12.269 20.854 41.907 1.00 92.64 306 ASN B C 1
ATOM 5965 O O . ASN B 1 308 ? 12.011 19.905 41.142 1.00 82.40 306 ASN B O 1
ATOM 5970 N N . PRO B 1 309 ? 12.116 20.809 43.257 1.00 89.36 307 PRO B N 1
ATOM 5971 C CA . PRO B 1 309 ? 12.133 19.594 44.079 1.00 89.07 307 PRO B CA 1
ATOM 5972 C C . PRO B 1 309 ? 10.998 18.613 43.845 1.00 93.26 307 PRO B C 1
ATOM 5973 O O . PRO B 1 309 ? 11.234 17.397 43.858 1.00 90.28 307 PRO B O 1
ATOM 5977 N N . HIS B 1 310 ? 9.792 19.137 43.626 1.00 99.02 308 HIS B N 1
ATOM 5978 C CA . HIS B 1 310 ? 8.593 18.312 43.438 1.00 99.06 308 HIS B CA 1
ATOM 5979 C C . HIS B 1 310 ? 8.381 18.066 41.945 1.00 96.46 308 HIS B C 1
ATOM 5980 O O . HIS B 1 310 ? 7.459 18.596 41.319 1.00 92.91 308 HIS B O 1
ATOM 5987 N N . GLU B 1 311 ? 9.264 17.255 41.385 1.00 97.39 309 GLU B N 1
ATOM 5988 C CA . GLU B 1 311 ? 9.235 16.939 39.977 1.00 99.40 309 GLU B CA 1
ATOM 5989 C C . GLU B 1 311 ? 8.907 15.463 39.825 1.00 94.91 309 GLU B C 1
ATOM 5990 O O . GLU B 1 311 ? 9.645 14.611 40.303 1.00 98.64 309 GLU B O 1
ATOM 5996 N N . VAL B 1 312 ? 7.799 15.166 39.162 1.00 91.41 310 VAL B N 1
ATOM 5997 C CA . VAL B 1 312 ? 7.366 13.769 38.969 1.00 91.58 310 VAL B CA 1
ATOM 5998 C C . VAL B 1 312 ? 8.027 13.115 37.763 1.00 87.72 310 VAL B C 1
ATOM 5999 O O . VAL B 1 312 ? 8.012 11.888 37.634 1.00 84.65 310 VAL B O 1
ATOM 6003 N N . ALA B 1 313 ? 8.592 13.939 36.884 1.00 85.49 311 ALA B N 1
ATOM 6004 C CA . ALA B 1 313 ? 9.194 13.466 35.639 1.00 86.63 311 ALA B CA 1
ATOM 6005 C C . ALA B 1 313 ? 10.274 12.411 35.847 1.00 85.11 311 ALA B C 1
ATOM 6006 O O . ALA B 1 313 ? 10.393 11.479 35.046 1.00 85.39 311 ALA B O 1
ATOM 6008 N N . TRP B 1 314 ? 11.047 12.575 36.922 1.00 82.87 312 TRP B N 1
ATOM 6009 C CA . TRP B 1 314 ? 12.110 11.638 37.299 1.00 80.63 312 TRP B CA 1
ATOM 6010 C C . TRP B 1 314 ? 11.585 10.222 37.425 1.00 81.24 312 TRP B C 1
ATOM 6011 O O . TRP B 1 314 ? 12.226 9.275 36.990 1.00 78.40 312 TRP B O 1
ATOM 6022 N N . GLU B 1 315 ? 10.409 10.090 38.023 1.00 89.29 313 GLU B N 1
ATOM 6023 C CA . GLU B 1 315 ? 9.794 8.778 38.229 1.00 96.65 313 GLU B CA 1
ATOM 6024 C C . GLU B 1 315 ? 9.378 8.125 36.890 1.00 93.45 313 GLU B C 1
ATOM 6025 O O . GLU B 1 315 ? 9.680 6.952 36.650 1.00 84.12 313 GLU B O 1
ATOM 6031 N N . LEU B 1 316 ? 8.747 8.910 36.012 1.00 95.05 314 LEU B N 1
ATOM 6032 C CA . LEU B 1 316 ? 7.963 8.382 34.885 1.00 96.70 314 LEU B CA 1
ATOM 6033 C C . LEU B 1 316 ? 8.632 8.421 33.512 1.00 98.99 314 LEU B C 1
ATOM 6034 O O . LEU B 1 316 ? 8.671 7.399 32.826 1.00 100.90 314 LEU B O 1
ATOM 6039 N N . THR B 1 317 ? 9.125 9.596 33.105 1.00 97.88 315 THR B N 1
ATOM 6040 C CA . THR B 1 317 ? 9.712 9.796 31.763 1.00 95.58 315 THR B CA 1
ATOM 6041 C C . THR B 1 317 ? 11.021 10.581 31.823 1.00 91.95 315 THR B C 1
ATOM 6042 O O . THR B 1 317 ? 11.133 11.658 31.232 1.00 90.16 315 THR B O 1
ATOM 6046 N N . PRO B 1 318 ? 12.031 10.024 32.514 1.00 90.73 316 PRO B N 1
ATOM 6047 C CA . PRO B 1 318 ? 13.256 10.780 32.762 1.00 89.19 316 PRO B CA 1
ATOM 6048 C C . PRO B 1 318 ? 13.980 11.148 31.482 1.00 85.88 316 PRO B C 1
ATOM 6049 O O . PRO B 1 318 ? 14.434 12.276 31.353 1.00 86.15 316 PRO B O 1
ATOM 6053 N N . TYR B 1 319 ? 14.063 10.206 30.546 1.00 82.48 317 TYR B N 1
ATOM 6054 C CA . TYR B 1 319 ? 14.782 10.418 29.296 1.00 81.42 317 TYR B CA 1
ATOM 6055 C C . TYR B 1 319 ? 14.107 11.525 28.477 1.00 82.99 317 TYR B C 1
ATOM 6056 O O . TYR B 1 319 ? 14.753 12.470 28.016 1.00 81.46 317 TYR B O 1
ATOM 6065 N N . SER B 1 320 ? 12.800 11.400 28.304 1.00 82.16 318 SER B N 1
ATOM 6066 C CA . SER B 1 320 ? 12.015 12.464 27.707 1.00 81.50 318 SER B CA 1
ATOM 6067 C C . SER B 1 320 ? 12.357 13.814 28.352 1.00 77.57 318 SER B C 1
ATOM 6068 O O . SER B 1 320 ? 12.765 14.735 27.661 1.00 75.90 318 SER B O 1
ATOM 6071 N N . PHE B 1 321 ? 12.222 13.887 29.677 1.00 77.06 319 PHE B N 1
ATOM 6072 C CA . PHE B 1 321 ? 12.463 15.107 30.480 1.00 76.05 319 PHE B CA 1
ATOM 6073 C C . PHE B 1 321 ? 13.790 15.791 30.205 1.00 75.41 319 PHE B C 1
ATOM 6074 O O . PHE B 1 321 ? 13.805 16.974 29.880 1.00 78.24 319 PHE B O 1
ATOM 6082 N N . VAL B 1 322 ? 14.890 15.054 30.370 1.00 76.85 320 VAL B N 1
ATOM 6083 C CA . VAL B 1 322 ? 16.258 15.604 30.165 1.00 76.81 320 VAL B CA 1
ATOM 6084 C C . VAL B 1 322 ? 16.545 15.948 28.686 1.00 74.31 320 VAL B C 1
ATOM 6085 O O . VAL B 1 322 ? 17.203 16.949 28.403 1.00 74.80 320 VAL B O 1
ATOM 6089 N N . VAL B 1 323 ? 16.036 15.156 27.746 1.00 70.88 321 VAL B N 1
ATOM 6090 C CA . VAL B 1 323 ? 16.257 15.445 26.327 1.00 69.36 321 VAL B CA 1
ATOM 6091 C C . VAL B 1 323 ? 15.504 16.702 25.880 1.00 66.82 321 VAL B C 1
ATOM 6092 O O . VAL B 1 323 ? 16.076 17.562 25.220 1.00 62.92 321 VAL B O 1
ATOM 6096 N N . ASP B 1 324 ? 14.228 16.792 26.243 1.00 67.93 322 ASP B N 1
ATOM 6097 C CA . ASP B 1 324 ? 13.408 17.984 25.969 1.00 68.02 322 ASP B CA 1
ATOM 6098 C C . ASP B 1 324 ? 13.989 19.254 26.560 1.00 66.65 322 ASP B C 1
ATOM 6099 O O . ASP B 1 324 ? 13.902 20.321 25.955 1.00 66.65 322 ASP B O 1
ATOM 6104 N N . TRP B 1 325 ? 14.561 19.140 27.752 1.00 66.90 323 TRP B N 1
ATOM 6105 C CA . TRP B 1 325 ? 15.242 20.265 28.379 1.00 68.42 323 TRP B CA 1
ATOM 6106 C C . TRP B 1 325 ? 16.375 20.768 27.492 1.00 69.82 323 TRP B C 1
ATOM 6107 O O . TRP B 1 325 ? 16.476 21.964 27.217 1.00 74.01 323 TRP B O 1
ATOM 6118 N N . PHE B 1 326 ? 17.223 19.845 27.055 1.00 69.02 324 PHE B N 1
ATOM 6119 C CA . PHE B 1 326 ? 18.331 20.195 26.180 1.00 69.10 324 PHE B CA 1
ATOM 6120 C C . PHE B 1 326 ? 17.845 20.870 24.905 1.00 68.81 324 PHE B C 1
ATOM 6121 O O . PHE B 1 326 ? 18.414 21.871 24.484 1.00 68.13 324 PHE B O 1
ATOM 6129 N N . LEU B 1 327 ? 16.778 20.339 24.313 1.00 69.83 325 LEU B N 1
ATOM 6130 C CA . LEU B 1 327 ? 16.266 20.876 23.057 1.00 68.07 325 LEU B CA 1
ATOM 6131 C C . LEU B 1 327 ? 15.726 22.272 23.249 1.00 66.12 325 LEU B C 1
ATOM 6132 O O . LEU B 1 327 ? 16.111 23.164 22.509 1.00 70.19 325 LEU B O 1
ATOM 6137 N N . ASN B 1 328 ? 14.872 22.473 24.249 1.00 64.20 326 ASN B N 1
ATOM 6138 C CA . ASN B 1 328 ? 14.368 23.817 24.552 1.00 64.07 326 ASN B CA 1
ATOM 6139 C C . ASN B 1 328 ? 15.497 24.806 24.783 1.00 63.31 326 ASN B C 1
ATOM 6140 O O . ASN B 1 328 ? 15.453 25.919 24.276 1.00 64.77 326 ASN B O 1
ATOM 6145 N N . VAL B 1 329 ? 16.509 24.395 25.532 1.00 63.81 327 VAL B N 1
ATOM 6146 C CA . VAL B 1 329 ? 17.657 25.254 25.784 1.00 69.04 327 VAL B CA 1
ATOM 6147 C C . VAL B 1 329 ? 18.413 25.560 24.498 1.00 71.54 327 VAL B C 1
ATOM 6148 O O . VAL B 1 329 ? 18.705 26.716 24.198 1.00 74.97 327 VAL B O 1
ATOM 6152 N N . GLY B 1 330 ? 18.750 24.517 23.753 1.00 74.51 328 GLY B N 1
ATOM 6153 C CA . GLY B 1 330 ? 19.403 24.688 22.457 1.00 74.58 328 GLY B CA 1
ATOM 6154 C C . GLY B 1 330 ? 18.630 25.645 21.577 1.00 71.05 328 GLY B C 1
ATOM 6155 O O . GLY B 1 330 ? 19.184 26.611 21.065 1.00 69.88 328 GLY B O 1
ATOM 6156 N N . ASP B 1 331 ? 17.334 25.374 21.447 1.00 69.42 329 ASP B N 1
ATOM 6157 C CA . ASP B 1 331 ? 16.412 26.199 20.681 1.00 68.82 329 ASP B CA 1
ATOM 6158 C C . ASP B 1 331 ? 16.526 27.668 21.075 1.00 60.93 329 ASP B C 1
ATOM 6159 O O . ASP B 1 331 ? 16.663 28.520 20.206 1.00 59.92 329 ASP B O 1
ATOM 6164 N N . ILE B 1 332 ? 16.500 27.967 22.367 1.00 55.41 330 ILE B N 1
ATOM 6165 C CA . ILE B 1 332 ? 16.662 29.349 22.790 1.00 56.69 330 ILE B CA 1
ATOM 6166 C C . ILE B 1 332 ? 18.043 29.872 22.427 1.00 57.51 330 ILE B C 1
ATOM 6167 O O . ILE B 1 332 ? 18.163 30.977 21.916 1.00 56.62 330 ILE B O 1
ATOM 6172 N N . LEU B 1 333 ? 19.077 29.087 22.701 1.00 61.90 331 LEU B N 1
ATOM 6173 C CA . LEU B 1 333 ? 20.452 29.512 22.414 1.00 66.63 331 LEU B CA 1
ATOM 6174 C C . LEU B 1 333 ? 20.692 29.790 20.931 1.00 72.26 331 LEU B C 1
ATOM 6175 O O . LEU B 1 333 ? 21.402 30.736 20.583 1.00 77.54 331 LEU B O 1
ATOM 6180 N N . ALA B 1 334 ? 20.084 28.976 20.070 1.00 74.83 332 ALA B N 1
ATOM 6181 C CA . ALA B 1 334 ? 20.106 29.202 18.626 1.00 73.31 332 ALA B CA 1
ATOM 6182 C C . ALA B 1 334 ? 19.445 30.523 18.283 1.00 69.85 332 ALA B C 1
ATOM 6183 O O . ALA B 1 334 ? 20.058 31.382 17.655 1.00 63.97 332 ALA B O 1
ATOM 6185 N N . GLN B 1 335 ? 18.201 30.675 18.729 1.00 73.94 333 GLN B N 1
ATOM 6186 C CA . GLN B 1 335 ? 17.430 31.920 18.574 1.00 81.55 333 GLN B CA 1
ATOM 6187 C C . GLN B 1 335 ? 18.190 33.127 19.103 1.00 77.15 333 GLN B C 1
ATOM 6188 O O . GLN B 1 335 ? 18.117 34.217 18.538 1.00 77.68 333 GLN B O 1
ATOM 6194 N N . GLN B 1 336 ? 18.897 32.911 20.203 1.00 74.46 334 GLN B N 1
ATOM 6195 C CA . GLN B 1 336 ? 19.742 33.927 20.809 1.00 73.83 334 GLN B CA 1
ATOM 6196 C C . GLN B 1 336 ? 20.967 34.216 19.968 1.00 69.74 334 GLN B C 1
ATOM 6197 O O . GLN B 1 336 ? 21.465 35.331 19.969 1.00 68.11 334 GLN B O 1
ATOM 6203 N N . GLY B 1 337 ? 21.474 33.196 19.288 1.00 69.11 335 GLY B N 1
ATOM 6204 C CA . GLY B 1 337 ? 22.573 33.356 18.344 1.00 69.96 335 GLY B CA 1
ATOM 6205 C C . GLY B 1 337 ? 22.355 34.416 17.285 1.00 69.87 335 GLY B C 1
ATOM 6206 O O . GLY B 1 337 ? 23.269 35.203 16.987 1.00 67.86 335 GLY B O 1
ATOM 6207 N N . GLN B 1 338 ? 21.139 34.459 16.741 1.00 70.67 336 GLN B N 1
ATOM 6208 C CA . GLN B 1 338 ? 20.807 35.399 15.667 1.00 75.43 336 GLN B CA 1
ATOM 6209 C C . GLN B 1 338 ? 21.000 36.871 16.037 1.00 75.30 336 GLN B C 1
ATOM 6210 O O . GLN B 1 338 ? 21.089 37.730 15.161 1.00 78.71 336 GLN B O 1
ATOM 6216 N N . LEU B 1 339 ? 21.095 37.164 17.325 1.00 74.23 337 LEU B N 1
ATOM 6217 C CA . LEU B 1 339 ? 21.330 38.523 17.769 1.00 74.87 337 LEU B CA 1
ATOM 6218 C C . LEU B 1 339 ? 22.788 38.949 17.657 1.00 73.58 337 LEU B C 1
ATOM 6219 O O . LEU B 1 339 ? 23.066 40.116 17.881 1.00 74.34 337 LEU B O 1
ATOM 6224 N N . TYR B 1 340 ? 23.698 38.016 17.338 1.00 74.79 338 TYR B N 1
ATOM 6225 C CA . TYR B 1 340 ? 25.126 38.309 17.070 1.00 77.01 338 TYR B CA 1
ATOM 6226 C C . TYR B 1 340 ? 25.611 37.973 15.647 1.00 85.26 338 TYR B C 1
ATOM 6227 O O . TYR B 1 340 ? 26.801 38.136 15.337 1.00 87.14 338 TYR B O 1
ATOM 6236 N N . HIS B 1 341 ? 24.696 37.523 14.789 1.00 92.84 339 HIS B N 1
ATOM 6237 C CA . HIS B 1 341 ? 25.014 37.103 13.419 1.00 95.46 339 HIS B CA 1
ATOM 6238 C C . HIS B 1 341 ? 24.947 38.296 12.465 1.00 91.90 339 HIS B C 1
ATOM 6239 O O . HIS B 1 341 ? 23.937 38.996 12.422 1.00 92.86 339 HIS B O 1
ATOM 6246 N N . ASN B 1 342 ? 26.023 38.522 11.713 1.00 88.84 340 ASN B N 1
ATOM 6247 C CA . ASN B 1 342 ? 26.075 39.556 10.662 1.00 86.22 340 ASN B CA 1
ATOM 6248 C C . ASN B 1 342 ? 25.758 40.955 11.166 1.00 80.02 340 ASN B C 1
ATOM 6249 O O . ASN B 1 342 ? 25.012 41.695 10.530 1.00 80.32 340 ASN B O 1
ATOM 6254 N N . ILE B 1 343 ? 26.333 41.327 12.298 1.00 75.70 341 ILE B N 1
ATOM 6255 C CA . ILE B 1 343 ? 25.998 42.603 12.914 1.00 76.91 341 ILE B CA 1
ATOM 6256 C C . ILE B 1 343 ? 26.424 43.814 12.069 1.00 78.09 341 ILE B C 1
ATOM 6257 O O . ILE B 1 343 ? 27.567 43.928 11.616 1.00 76.97 341 ILE B O 1
ATOM 6262 N N . ASP B 1 344 ? 25.477 44.725 11.878 1.00 80.03 342 ASP B N 1
ATOM 6263 C CA . ASP B 1 344 ? 25.718 45.925 11.100 1.00 82.36 342 ASP B CA 1
ATOM 6264 C C . ASP B 1 344 ? 24.624 46.962 11.362 1.00 77.31 342 ASP B C 1
ATOM 6265 O O . ASP B 1 344 ? 23.642 46.696 12.066 1.00 70.66 342 ASP B O 1
ATOM 6270 N N . ILE B 1 345 ? 24.806 48.139 10.775 1.00 74.20 343 ILE B N 1
ATOM 6271 C CA . ILE B 1 345 ? 23.833 49.213 10.879 1.00 74.28 343 ILE B CA 1
ATOM 6272 C C . ILE B 1 345 ? 22.648 48.842 9.999 1.00 69.77 343 ILE B C 1
ATOM 6273 O O . ILE B 1 345 ? 22.828 48.542 8.811 1.00 65.65 343 ILE B O 1
ATOM 6278 N N . VAL B 1 346 ? 21.451 48.850 10.584 1.00 66.23 344 VAL B N 1
ATOM 6279 C CA . VAL B 1 346 ? 20.211 48.631 9.824 1.00 66.12 344 VAL B CA 1
ATOM 6280 C C . VAL B 1 346 ? 19.155 49.722 9.969 1.00 68.94 344 VAL B C 1
ATOM 6281 O O . VAL B 1 346 ? 18.113 49.653 9.317 1.00 68.28 344 VAL B O 1
ATOM 6285 N N . ASP B 1 347 ? 19.383 50.709 10.823 1.00 73.46 345 ASP B N 1
ATOM 6286 C CA . ASP B 1 347 ? 18.393 51.749 11.000 1.00 79.57 345 ASP B CA 1
ATOM 6287 C C . ASP B 1 347 ? 19.095 53.001 11.463 1.00 85.68 345 ASP B C 1
ATOM 6288 O O . ASP B 1 347 ? 19.665 53.038 12.558 1.00 89.61 345 ASP B O 1
ATOM 6293 N N . GLY B 1 348 ? 19.100 53.994 10.579 1.00 90.06 346 GLY B N 1
ATOM 6294 C CA . GLY B 1 348 ? 19.536 55.336 10.898 1.00 90.70 346 GLY B CA 1
ATOM 6295 C C . GLY B 1 348 ? 18.306 56.209 10.928 1.00 86.18 346 GLY B C 1
ATOM 6296 O O . GLY B 1 348 ? 17.476 56.158 10.020 1.00 90.26 346 GLY B O 1
ATOM 6297 N N . PHE B 1 349 ? 18.165 56.993 11.981 1.00 79.38 347 PHE B N 1
ATOM 6298 C CA . PHE B 1 349 ? 17.170 58.022 11.974 1.00 81.02 347 PHE B CA 1
ATOM 6299 C C . PHE B 1 349 ? 17.797 59.352 12.306 1.00 82.67 347 PHE B C 1
ATOM 6300 O O . PHE B 1 349 ? 18.776 59.417 13.036 1.00 88.85 347 PHE B O 1
ATOM 6308 N N . ASP B 1 350 ? 17.208 60.403 11.749 1.00 83.30 348 ASP B N 1
ATOM 6309 C CA . ASP B 1 350 ? 17.701 61.774 11.837 1.00 79.24 348 ASP B CA 1
ATOM 6310 C C . ASP B 1 350 ? 16.480 62.580 12.252 1.00 76.08 348 ASP B C 1
ATOM 6311 O O . ASP B 1 350 ? 15.478 62.574 11.554 1.00 77.20 348 ASP B O 1
ATOM 6316 N N . ARG B 1 351 ? 16.542 63.234 13.400 1.00 75.52 349 ARG B N 1
ATOM 6317 C CA . ARG B 1 351 ? 15.361 63.846 13.995 1.00 79.92 349 ARG B CA 1
ATOM 6318 C C . ARG B 1 351 ? 15.631 65.311 14.284 1.00 80.35 349 ARG B C 1
ATOM 6319 O O . ARG B 1 351 ? 16.542 65.627 15.033 1.00 88.85 349 ARG B O 1
ATOM 6327 N N . ARG B 1 352 ? 14.837 66.194 13.683 1.00 80.44 350 ARG B N 1
ATOM 6328 C CA . ARG B 1 352 ? 14.947 67.636 13.884 1.00 81.15 350 ARG B CA 1
ATOM 6329 C C . ARG B 1 352 ? 13.598 68.133 14.361 1.00 79.80 350 ARG B C 1
ATOM 6330 O O . ARG B 1 352 ? 12.600 67.906 13.694 1.00 80.02 350 ARG B O 1
ATOM 6338 N N . ASP B 1 353 ? 13.563 68.794 15.513 1.00 82.23 351 ASP B N 1
ATOM 6339 C CA . ASP B 1 353 ? 12.309 69.265 16.096 1.00 83.66 351 ASP B CA 1
ATOM 6340 C C . ASP B 1 353 ? 12.475 70.639 16.720 1.00 85.60 351 ASP B C 1
ATOM 6341 O O . ASP B 1 353 ? 13.573 71.204 16.733 1.00 86.05 351 ASP B O 1
ATOM 6346 N N . ILE B 1 354 ? 11.353 71.176 17.197 1.00 89.58 352 ILE B N 1
ATOM 6347 C CA . ILE B 1 354 ? 11.290 72.477 17.849 1.00 87.54 352 ILE B CA 1
ATOM 6348 C C . ILE B 1 354 ? 10.343 72.399 19.044 1.00 91.40 352 ILE B C 1
ATOM 6349 O O . ILE B 1 354 ? 9.182 72.047 18.891 1.00 97.13 352 ILE B O 1
ATOM 6354 N N . ARG B 1 355 ? 10.851 72.734 20.221 1.00 95.43 353 ARG B N 1
ATOM 6355 C CA . ARG B 1 355 ? 10.064 72.782 21.449 1.00 106.72 353 ARG B CA 1
ATOM 6356 C C . ARG B 1 355 ? 10.112 74.254 21.895 1.00 104.84 353 ARG B C 1
ATOM 6357 O O . ARG B 1 355 ? 11.109 74.912 21.622 1.00 117.95 353 ARG B O 1
ATOM 6365 N N . LEU B 1 356 ? 9.059 74.791 22.525 1.00 99.59 354 LEU B N 1
ATOM 6366 C CA . LEU B 1 356 ? 9.125 76.171 23.077 1.00 101.67 354 LEU B CA 1
ATOM 6367 C C . LEU B 1 356 ? 9.808 76.207 24.449 1.00 114.25 354 LEU B C 1
ATOM 6368 O O . LEU B 1 356 ? 9.678 75.256 25.229 1.00 123.51 354 LEU B O 1
ATOM 6373 N N . LYS B 1 357 ? 10.499 77.318 24.744 1.00 115.81 355 LYS B N 1
ATOM 6374 C CA . LYS B 1 357 ? 11.183 77.534 26.030 1.00 108.19 355 LYS B CA 1
ATOM 6375 C C . LYS B 1 357 ? 10.464 78.629 26.840 1.00 105.45 355 LYS B C 1
ATOM 6376 O O . LYS B 1 357 ? 9.794 78.331 27.833 1.00 99.10 355 LYS B O 1
ATOM 6382 N N . SER B 1 358 ? 10.573 79.880 26.396 1.00 108.48 356 SER B N 1
ATOM 6383 C CA . SER B 1 358 ? 9.981 81.022 27.114 1.00 112.49 356 SER B CA 1
ATOM 6384 C C . SER B 1 358 ? 9.568 82.132 26.154 1.00 113.68 356 SER B C 1
ATOM 6385 O O . SER B 1 358 ? 9.846 82.051 24.956 1.00 111.04 356 SER B O 1
ATOM 6388 N N . PHE B 1 359 ? 8.914 83.171 26.679 1.00 118.11 357 PHE B N 1
ATOM 6389 C CA . PHE B 1 359 ? 8.415 84.269 25.840 1.00 123.07 357 PHE B CA 1
ATOM 6390 C C . PHE B 1 359 ? 8.242 85.616 26.541 1.00 127.14 357 PHE B C 1
ATOM 6391 O O . PHE B 1 359 ? 8.133 85.698 27.764 1.00 126.15 357 PHE B O 1
ATOM 6399 N N . THR B 1 360 ? 8.174 86.653 25.709 1.00 131.66 358 THR B N 1
ATOM 6400 C CA . THR B 1 360 ? 8.121 88.049 26.119 1.00 137.64 358 THR B CA 1
ATOM 6401 C C . THR B 1 360 ? 6.882 88.684 25.484 1.00 150.09 358 THR B C 1
ATOM 6402 O O . THR B 1 360 ? 6.664 88.530 24.288 1.00 144.82 358 THR B O 1
ATOM 6406 N N . ILE B 1 361 ? 6.088 89.393 26.290 1.00 164.33 359 ILE B N 1
ATOM 6407 C CA . ILE B 1 361 ? 4.814 89.994 25.860 1.00 164.84 359 ILE B CA 1
ATOM 6408 C C . ILE B 1 361 ? 4.911 91.511 25.956 1.00 156.61 359 ILE B C 1
ATOM 6409 O O . ILE B 1 361 ? 4.970 92.062 27.057 1.00 143.44 359 ILE B O 1
ATOM 6414 N N . LYS B 1 362 ? 4.882 92.189 24.818 1.00 161.57 360 LYS B N 1
ATOM 6415 C CA . LYS B 1 362 ? 5.092 93.638 24.788 1.00 173.80 360 LYS B CA 1
ATOM 6416 C C . LYS B 1 362 ? 4.223 94.299 23.738 1.00 187.55 360 LYS B C 1
ATOM 6417 O O . LYS B 1 362 ? 4.436 94.091 22.549 1.00 196.04 360 LYS B O 1
ATOM 6423 N N . GLY B 1 363 ? 3.263 95.111 24.171 1.00 195.08 361 GLY B N 1
ATOM 6424 C CA . GLY B 1 363 ? 2.391 95.830 23.247 1.00 193.18 361 GLY B CA 1
ATOM 6425 C C . GLY B 1 363 ? 2.317 97.320 23.489 1.00 185.18 361 GLY B C 1
ATOM 6426 O O . GLY B 1 363 ? 2.195 97.765 24.624 1.00 167.79 361 GLY B O 1
ATOM 6427 N N . GLU B 1 364 ? 2.362 98.091 22.406 1.00 183.77 362 GLU B N 1
ATOM 6428 C CA . GLU B 1 364 ? 2.438 99.543 22.491 1.00 184.63 362 GLU B CA 1
ATOM 6429 C C . GLU B 1 364 ? 1.403 100.182 21.582 1.00 186.09 362 GLU B C 1
ATOM 6430 O O . GLU B 1 364 ? 1.700 100.553 20.442 1.00 183.36 362 GLU B O 1
ATOM 6436 N N . ARG B 1 365 ? 0.181 100.293 22.100 1.00 189.68 363 ARG B N 1
ATOM 6437 C CA . ARG B 1 365 ? -0.934 100.906 21.359 1.00 192.56 363 ARG B CA 1
ATOM 6438 C C . ARG B 1 365 ? -0.711 102.397 21.106 1.00 184.92 363 ARG B C 1
ATOM 6439 O O . ARG B 1 365 ? -0.803 102.863 19.968 1.00 182.45 363 ARG B O 1
ATOM 6447 N N . ASN B 1 366 ? -0.387 103.116 22.179 1.00 173.85 364 ASN B N 1
ATOM 6448 C CA . ASN B 1 366 ? -0.303 104.569 22.193 1.00 156.32 364 ASN B CA 1
ATOM 6449 C C . ASN B 1 366 ? 0.553 104.965 23.397 1.00 154.00 364 ASN B C 1
ATOM 6450 O O . ASN B 1 366 ? 0.036 105.116 24.514 1.00 158.04 364 ASN B O 1
ATOM 6455 N N . GLY B 1 367 ? 1.862 105.086 23.166 1.00 143.06 365 GLY B N 1
ATOM 6456 C CA . GLY B 1 367 ? 2.804 105.492 24.202 1.00 145.00 365 GLY B CA 1
ATOM 6457 C C . GLY B 1 367 ? 2.928 104.500 25.348 1.00 153.60 365 GLY B C 1
ATOM 6458 O O . GLY B 1 367 ? 2.720 104.863 26.505 1.00 171.28 365 GLY B O 1
ATOM 6459 N N . ARG B 1 368 ? 3.238 103.246 25.014 1.00 154.41 366 ARG B N 1
ATOM 6460 C CA . ARG B 1 368 ? 3.564 102.178 25.994 1.00 155.35 366 ARG B CA 1
ATOM 6461 C C . ARG B 1 368 ? 2.607 101.992 27.205 1.00 154.68 366 ARG B C 1
ATOM 6462 O O . ARG B 1 368 ? 3.055 101.901 28.353 1.00 128.44 366 ARG B O 1
ATOM 6470 N N . PRO B 1 369 ? 1.290 101.899 26.947 1.00 174.75 367 PRO B N 1
ATOM 6471 C CA . PRO B 1 369 ? 0.276 101.886 28.012 1.00 181.10 367 PRO B CA 1
ATOM 6472 C C . PRO B 1 369 ? -0.083 100.501 28.570 1.00 178.00 367 PRO B C 1
ATOM 6473 O O . PRO B 1 369 ? -0.721 100.414 29.615 1.00 187.05 367 PRO B O 1
ATOM 6477 N N . VAL B 1 370 ? 0.301 99.446 27.859 1.00 168.27 368 VAL B N 1
ATOM 6478 C CA . VAL B 1 370 ? -0.058 98.067 28.188 1.00 160.38 368 VAL B CA 1
ATOM 6479 C C . VAL B 1 370 ? 0.420 97.641 29.581 1.00 154.78 368 VAL B C 1
ATOM 6480 O O . VAL B 1 370 ? 1.518 98.002 29.987 1.00 160.53 368 VAL B O 1
ATOM 6484 N N . ASN B 1 371 ? -0.428 96.913 30.310 1.00 151.94 369 ASN B N 1
ATOM 6485 C CA . ASN B 1 371 ? 0.012 96.025 31.402 1.00 158.98 369 ASN B CA 1
ATOM 6486 C C . ASN B 1 371 ? -0.492 94.631 31.023 1.00 162.34 369 ASN B C 1
ATOM 6487 O O . ASN B 1 371 ? -1.698 94.449 30.858 1.00 179.08 369 ASN B O 1
ATOM 6492 N N . VAL B 1 372 ? 0.413 93.657 30.892 1.00 154.77 370 VAL B N 1
ATOM 6493 C CA . VAL B 1 372 ? 0.082 92.337 30.314 1.00 143.06 370 VAL B CA 1
ATOM 6494 C C . VAL B 1 372 ? 0.545 91.177 31.204 1.00 138.69 370 VAL B C 1
ATOM 6495 O O . VAL B 1 372 ? 1.742 91.042 31.463 1.00 138.81 370 VAL B O 1
ATOM 6499 N N . SER B 1 373 ? -0.402 90.354 31.672 1.00 138.22 371 SER B N 1
ATOM 6500 C CA . SER B 1 373 ? -0.092 89.086 32.368 1.00 142.18 371 SER B CA 1
ATOM 6501 C C . SER B 1 373 ? -0.643 87.883 31.566 1.00 149.00 371 SER B C 1
ATOM 6502 O O . SER B 1 373 ? -1.834 87.545 31.673 1.00 156.62 371 SER B O 1
ATOM 6505 N N . ALA B 1 374 ? 0.238 87.240 30.781 1.00 147.58 372 ALA B N 1
ATOM 6506 C CA . ALA B 1 374 ? -0.161 86.208 29.805 1.00 140.24 372 ALA B CA 1
ATOM 6507 C C . ALA B 1 374 ? 0.427 84.813 30.023 1.00 136.67 372 ALA B C 1
ATOM 6508 O O . ALA B 1 374 ? 1.579 84.660 30.429 1.00 132.70 372 ALA B O 1
ATOM 6510 N N . SER B 1 375 ? -0.396 83.812 29.708 1.00 135.12 373 SER B N 1
ATOM 6511 C CA . SER B 1 375 ? -0.025 82.403 29.691 1.00 131.86 373 SER B CA 1
ATOM 6512 C C . SER B 1 375 ? -0.009 81.976 28.218 1.00 131.08 373 SER B C 1
ATOM 6513 O O . SER B 1 375 ? -0.995 82.195 27.505 1.00 134.35 373 SER B O 1
ATOM 6516 N N . LEU B 1 376 ? 1.105 81.396 27.759 1.00 124.67 374 LEU B N 1
ATOM 6517 C CA . LEU B 1 376 ? 1.240 80.948 26.362 1.00 116.87 374 LEU B CA 1
ATOM 6518 C C . LEU B 1 376 ? 1.311 79.421 26.250 1.00 116.11 374 LEU B C 1
ATOM 6519 O O . LEU B 1 376 ? 1.975 78.754 27.045 1.00 110.74 374 LEU B O 1
ATOM 6524 N N . SER B 1 377 ? 0.602 78.893 25.252 1.00 119.52 375 SER B N 1
ATOM 6525 C CA . SER B 1 377 ? 0.632 77.478 24.871 1.00 114.17 375 SER B CA 1
ATOM 6526 C C . SER B 1 377 ? 0.754 77.407 23.352 1.00 109.62 375 SER B C 1
ATOM 6527 O O . SER B 1 377 ? 0.141 78.205 22.641 1.00 111.91 375 SER B O 1
ATOM 6530 N N . ALA B 1 378 ? 1.545 76.461 22.857 1.00 104.16 376 ALA B N 1
ATOM 6531 C CA . ALA B 1 378 ? 1.802 76.348 21.417 1.00 101.57 376 ALA B CA 1
ATOM 6532 C C . ALA B 1 378 ? 0.983 75.247 20.789 1.00 96.51 376 ALA B C 1
ATOM 6533 O O . ALA B 1 378 ? 0.748 74.216 21.413 1.00 100.89 376 ALA B O 1
ATOM 6535 N N . VAL B 1 379 ? 0.587 75.460 19.539 1.00 90.04 377 VAL B N 1
ATOM 6536 C CA . VAL B 1 379 ? -0.209 74.497 18.796 1.00 89.07 377 VAL B CA 1
ATOM 6537 C C . VAL B 1 379 ? 0.685 73.708 17.845 1.00 87.78 377 VAL B C 1
ATOM 6538 O O . VAL B 1 379 ? 0.958 72.531 18.083 1.00 88.43 377 VAL B O 1
ATOM 6542 N N . ASP B 1 380 ? 1.166 74.374 16.798 1.00 87.76 378 ASP B N 1
ATOM 6543 C CA . ASP B 1 380 ? 1.921 73.724 15.730 1.00 87.78 378 ASP B CA 1
ATOM 6544 C C . ASP B 1 380 ? 3.388 73.919 15.980 1.00 86.78 378 ASP B C 1
ATOM 6545 O O . ASP B 1 380 ? 3.871 75.046 15.933 1.00 87.77 378 ASP B O 1
ATOM 6550 N N . LEU B 1 381 ? 4.087 72.828 16.264 1.00 88.93 379 LEU B N 1
ATOM 6551 C CA . LEU B 1 381 ? 5.534 72.849 16.410 1.00 91.78 379 LEU B CA 1
ATOM 6552 C C . LEU B 1 381 ? 6.111 71.899 15.387 1.00 87.24 379 LEU B C 1
ATOM 6553 O O . LEU B 1 381 ? 5.637 70.776 15.263 1.00 93.46 379 LEU B O 1
ATOM 6558 N N . PHE B 1 382 ? 7.142 72.347 14.679 1.00 80.23 380 PHE B N 1
ATOM 6559 C CA . PHE B 1 382 ? 7.829 71.532 13.674 1.00 79.65 380 PHE B CA 1
ATOM 6560 C C . PHE B 1 382 ? 8.499 70.308 14.294 1.00 77.61 380 PHE B C 1
ATOM 6561 O O . PHE B 1 382 ? 9.184 70.422 15.308 1.00 81.11 380 PHE B O 1
ATOM 6569 N N . TYR B 1 383 ? 8.290 69.150 13.666 1.00 73.56 381 TYR B N 1
ATOM 6570 C CA . TYR B 1 383 ? 8.945 67.896 14.042 1.00 70.73 381 TYR B CA 1
ATOM 6571 C C . TYR B 1 383 ? 9.137 67.042 12.794 1.00 74.32 381 TYR B C 1
ATOM 6572 O O . TYR B 1 383 ? 8.179 66.827 12.056 1.00 82.08 381 TYR B O 1
ATOM 6581 N N . SER B 1 384 ? 10.352 66.527 12.585 1.00 74.14 382 SER B N 1
ATOM 6582 C CA . SER B 1 384 ? 10.686 65.727 11.396 1.00 70.78 382 SER B CA 1
ATOM 6583 C C . SER B 1 384 ? 11.792 64.723 11.677 1.00 68.54 382 SER B C 1
ATOM 6584 O O . SER B 1 384 ? 12.971 65.076 11.724 1.00 70.24 382 SER B O 1
ATOM 6587 N N . ARG B 1 385 ? 11.391 63.470 11.837 1.00 68.35 383 ARG B N 1
ATOM 6588 C CA . ARG B 1 385 ? 12.305 62.353 11.994 1.00 69.08 383 ARG B CA 1
ATOM 6589 C C . ARG B 1 385 ? 12.358 61.595 10.666 1.00 69.39 383 ARG B C 1
ATOM 6590 O O . ARG B 1 385 ? 11.378 60.962 10.279 1.00 69.67 383 ARG B O 1
ATOM 6598 N N . LEU B 1 386 ? 13.487 61.673 9.967 1.00 69.13 384 LEU B N 1
ATOM 6599 C CA . LEU B 1 386 ? 13.650 60.989 8.684 1.00 70.53 384 LEU B CA 1
ATOM 6600 C C . LEU B 1 386 ? 14.563 59.802 8.824 1.00 73.18 384 LEU B C 1
ATOM 6601 O O . LEU B 1 386 ? 15.556 59.858 9.544 1.00 80.01 384 LEU B O 1
ATOM 6606 N N . HIS B 1 387 ? 14.228 58.725 8.124 1.00 75.42 385 HIS B N 1
ATOM 6607 C CA . HIS B 1 387 ? 15.130 57.600 7.999 1.00 76.80 385 HIS B CA 1
ATOM 6608 C C . HIS B 1 387 ? 16.295 58.051 7.150 1.00 80.54 385 HIS B C 1
ATOM 6609 O O . HIS B 1 387 ? 16.118 58.779 6.166 1.00 79.11 385 HIS B O 1
ATOM 6616 N N . THR B 1 388 ? 17.481 57.610 7.551 1.00 86.86 386 THR B N 1
ATOM 6617 C CA . THR B 1 388 ? 18.717 57.968 6.889 1.00 91.84 386 THR B CA 1
ATOM 6618 C C . THR B 1 388 ? 19.587 56.720 6.747 1.00 94.01 386 THR B C 1
ATOM 6619 O O . THR B 1 388 ? 20.281 56.302 7.673 1.00 85.24 386 THR B O 1
ATOM 6623 N N . SER B 1 389 ? 19.508 56.126 5.561 1.00 109.51 387 SER B N 1
ATOM 6624 C CA . SER B 1 389 ? 20.245 54.912 5.218 1.00 120.60 387 SER B CA 1
ATOM 6625 C C . SER B 1 389 ? 21.740 55.185 5.054 1.00 123.46 387 SER B C 1
ATOM 6626 O O . SER B 1 389 ? 22.573 54.602 5.755 1.00 129.64 387 SER B O 1
ATOM 6629 N N . ASN B 1 390 ? 22.051 56.090 4.128 1.00 116.16 388 ASN B N 1
ATOM 6630 C CA . ASN B 1 390 ? 23.423 56.421 3.748 1.00 113.34 388 ASN B CA 1
ATOM 6631 C C . ASN B 1 390 ? 24.094 57.196 4.882 1.00 110.80 388 ASN B C 1
ATOM 6632 O O . ASN B 1 390 ? 23.604 58.250 5.272 1.00 114.23 388 ASN B O 1
ATOM 6637 N N . LEU B 1 391 ? 25.187 56.672 5.433 1.00 105.95 389 LEU B N 1
ATOM 6638 C CA . LEU B 1 391 ? 25.931 57.399 6.462 1.00 101.94 389 LEU B CA 1
ATOM 6639 C C . LEU B 1 391 ? 27.267 57.881 5.922 1.00 107.64 389 LEU B C 1
ATOM 6640 O O . LEU B 1 391 ? 28.018 57.105 5.337 1.00 108.68 389 LEU B O 1
ATOM 6645 N N . PRO B 1 392 ? 27.565 59.176 6.112 1.00 116.95 390 PRO B N 1
ATOM 6646 C CA . PRO B 1 392 ? 28.776 59.770 5.545 1.00 119.44 390 PRO B CA 1
ATOM 6647 C C . PRO B 1 392 ? 30.082 59.477 6.307 1.00 118.92 390 PRO B C 1
ATOM 6648 O O . PRO B 1 392 ? 31.162 59.605 5.724 1.00 121.58 390 PRO B O 1
ATOM 6652 N N . PHE B 1 393 ? 29.979 59.060 7.569 1.00 113.89 391 PHE B N 1
ATOM 6653 C CA . PHE B 1 393 ? 31.141 58.897 8.452 1.00 110.71 391 PHE B CA 1
ATOM 6654 C C . PHE B 1 393 ? 31.410 57.416 8.647 1.00 111.65 391 PHE B C 1
ATOM 6655 O O . PHE B 1 393 ? 30.482 56.605 8.597 1.00 117.37 391 PHE B O 1
ATOM 6663 N N . ALA B 1 394 ? 32.676 57.071 8.870 1.00 110.56 392 ALA B N 1
ATOM 6664 C CA . ALA B 1 394 ? 33.070 55.682 9.103 1.00 112.33 392 ALA B CA 1
ATOM 6665 C C . ALA B 1 394 ? 32.424 55.180 10.395 1.00 111.45 392 ALA B C 1
ATOM 6666 O O . ALA B 1 394 ? 32.605 55.794 11.446 1.00 110.35 392 ALA B O 1
ATOM 6668 N N . THR B 1 395 ? 31.656 54.091 10.306 1.00 108.62 393 THR B N 1
ATOM 6669 C CA . THR B 1 395 ? 31.016 53.489 11.482 1.00 104.46 393 THR B CA 1
ATOM 6670 C C . THR B 1 395 ? 31.894 52.388 12.071 1.00 104.27 393 THR B C 1
ATOM 6671 O O . THR B 1 395 ? 32.604 51.673 11.349 1.00 106.16 393 THR B O 1
ATOM 6675 N N . LEU B 1 396 ? 31.840 52.273 13.392 1.00 97.53 394 LEU B N 1
ATOM 6676 C CA . LEU B 1 396 ? 32.447 51.162 14.111 1.00 91.96 394 LEU B CA 1
ATOM 6677 C C . LEU B 1 396 ? 31.881 49.857 13.571 1.00 93.35 394 LEU B C 1
ATOM 6678 O O . LEU B 1 396 ? 30.670 49.745 13.428 1.00 102.61 394 LEU B O 1
ATOM 6683 N N . ASP B 1 397 ? 32.734 48.887 13.241 1.00 92.76 395 ASP B N 1
ATOM 6684 C CA . ASP B 1 397 ? 32.241 47.558 12.860 1.00 91.54 395 ASP B CA 1
ATOM 6685 C C . ASP B 1 397 ? 32.139 46.690 14.118 1.00 84.06 395 ASP B C 1
ATOM 6686 O O . ASP B 1 397 ? 33.133 46.438 14.809 1.00 78.39 395 ASP B O 1
ATOM 6691 N N . LEU B 1 398 ? 30.918 46.284 14.441 1.00 80.01 396 LEU B N 1
ATOM 6692 C CA . LEU B 1 398 ? 30.711 45.375 15.544 1.00 76.72 396 LEU B CA 1
ATOM 6693 C C . LEU B 1 398 ? 30.631 43.932 15.084 1.00 77.70 396 LEU B C 1
ATOM 6694 O O . LEU B 1 398 ? 30.631 43.060 15.937 1.00 76.47 396 LEU B O 1
ATOM 6699 N N . ASP B 1 399 ? 30.586 43.649 13.776 1.00 81.18 397 ASP B N 1
ATOM 6700 C CA . ASP B 1 399 ? 30.485 42.247 13.346 1.00 87.45 397 ASP B CA 1
ATOM 6701 C C . ASP B 1 399 ? 31.679 41.421 13.788 1.00 92.31 397 ASP B C 1
ATOM 6702 O O . ASP B 1 399 ? 31.500 40.343 14.343 1.00 96.38 397 ASP B O 1
ATOM 6707 N N . THR B 1 400 ? 32.889 41.916 13.536 1.00 99.05 398 THR B N 1
ATOM 6708 C CA . THR B 1 400 ? 34.104 41.130 13.802 1.00 95.89 398 THR B CA 1
ATOM 6709 C C . THR B 1 400 ? 34.256 40.839 15.306 1.00 92.83 398 THR B C 1
ATOM 6710 O O . THR B 1 400 ? 34.567 39.709 15.688 1.00 95.72 398 THR B O 1
ATOM 6714 N N . THR B 1 401 ? 34.011 41.848 16.143 1.00 85.66 399 THR B N 1
ATOM 6715 C CA . THR B 1 401 ? 33.946 41.647 17.607 1.00 84.08 399 THR B CA 1
ATOM 6716 C C . THR B 1 401 ? 32.806 40.692 18.053 1.00 84.55 399 THR B C 1
ATOM 6717 O O . THR B 1 401 ? 33.029 39.790 18.859 1.00 83.38 399 THR B O 1
ATOM 6721 N N . PHE B 1 402 ? 31.610 40.855 17.499 1.00 90.22 400 PHE B N 1
ATOM 6722 C CA . PHE B 1 402 ? 30.442 40.042 17.915 1.00 93.40 400 PHE B CA 1
ATOM 6723 C C . PHE B 1 402 ? 30.350 38.645 17.284 1.00 97.29 400 PHE B C 1
ATOM 6724 O O . PHE B 1 402 ? 29.756 37.753 17.888 1.00 94.77 400 PHE B O 1
ATOM 6732 N N . SER B 1 403 ? 30.916 38.451 16.086 1.00 102.91 401 SER B N 1
ATOM 6733 C CA . SER B 1 403 ? 30.818 37.163 15.362 1.00 99.73 401 SER B CA 1
ATOM 6734 C C . SER B 1 403 ? 31.284 36.004 16.232 1.00 94.35 401 SER B C 1
ATOM 6735 O O . SER B 1 403 ? 30.757 34.900 16.135 1.00 88.13 401 SER B O 1
ATOM 6738 N N . SER B 1 404 ? 32.270 36.290 17.082 1.00 91.37 402 SER B N 1
ATOM 6739 C CA . SER B 1 404 ? 32.776 35.369 18.094 1.00 88.95 402 SER B CA 1
ATOM 6740 C C . SER B 1 404 ? 31.690 34.751 18.992 1.00 82.79 402 SER B C 1
ATOM 6741 O O . SER B 1 404 ? 31.718 33.553 19.263 1.00 78.75 402 SER B O 1
ATOM 6744 N N . PHE B 1 405 ? 30.746 35.567 19.450 1.00 80.65 403 PHE B N 1
ATOM 6745 C CA . PHE B 1 405 ? 29.588 35.064 20.203 1.00 78.26 403 PHE B CA 1
ATOM 6746 C C . PHE B 1 405 ? 28.793 34.043 19.427 1.00 77.48 403 PHE B C 1
ATOM 6747 O O . PHE B 1 405 ? 28.313 33.071 20.006 1.00 73.16 403 PHE B O 1
ATOM 6755 N N . LYS B 1 406 ? 28.620 34.299 18.131 1.00 80.19 404 LYS B N 1
ATOM 6756 C CA . LYS B 1 406 ? 27.871 33.398 17.264 1.00 85.21 404 LYS B CA 1
ATOM 6757 C C . LYS B 1 406 ? 28.535 32.032 17.189 1.00 82.28 404 LYS B C 1
ATOM 6758 O O . LYS B 1 406 ? 27.856 31.016 17.309 1.00 81.05 404 LYS B O 1
ATOM 6764 N N . HIS B 1 407 ? 29.851 31.998 17.000 1.00 83.36 405 HIS B N 1
ATOM 6765 C CA . HIS B 1 407 ? 30.551 30.712 16.905 1.00 87.02 405 HIS B CA 1
ATOM 6766 C C . HIS B 1 407 ? 30.235 29.878 18.132 1.00 80.63 405 HIS B C 1
ATOM 6767 O O . HIS B 1 407 ? 29.836 28.720 18.007 1.00 80.31 405 HIS B O 1
ATOM 6774 N N . VAL B 1 408 ? 30.355 30.502 19.302 1.00 77.00 406 VAL B N 1
ATOM 6775 C CA . VAL B 1 408 ? 30.108 29.843 20.591 1.00 73.86 406 VAL B CA 1
ATOM 6776 C C . VAL B 1 408 ? 28.678 29.316 20.684 1.00 69.57 406 VAL B C 1
ATOM 6777 O O . VAL B 1 408 ? 28.461 28.151 21.007 1.00 65.76 406 VAL B O 1
ATOM 6781 N N . LEU B 1 409 ? 27.710 30.173 20.393 1.00 67.98 407 LEU B N 1
ATOM 6782 C CA . LEU B 1 409 ? 26.314 29.769 20.473 1.00 69.05 407 LEU B CA 1
ATOM 6783 C C . LEU B 1 409 ? 25.968 28.658 19.468 1.00 70.83 407 LEU B C 1
ATOM 6784 O O . LEU B 1 409 ? 25.196 27.762 19.802 1.00 70.93 407 LEU B O 1
ATOM 6789 N N . ASP B 1 410 ? 26.555 28.697 18.268 1.00 74.90 408 ASP B N 1
ATOM 6790 C CA . ASP B 1 410 ? 26.343 27.624 17.271 1.00 79.58 408 ASP B CA 1
ATOM 6791 C C . ASP B 1 410 ? 26.914 26.282 17.730 1.00 76.02 408 ASP B C 1
ATOM 6792 O O . ASP B 1 410 ? 26.296 25.229 17.526 1.00 72.42 408 ASP B O 1
ATOM 6797 N N . SER B 1 411 ? 28.095 26.319 18.334 1.00 74.72 409 SER B N 1
ATOM 6798 C CA . SER B 1 411 ? 28.716 25.096 18.818 1.00 76.47 409 SER B CA 1
ATOM 6799 C C . SER B 1 411 ? 27.926 24.525 19.999 1.00 73.48 409 SER B C 1
ATOM 6800 O O . SER B 1 411 ? 27.724 23.317 20.066 1.00 73.97 409 SER B O 1
ATOM 6803 N N . ILE B 1 412 ? 27.473 25.384 20.915 1.00 71.08 410 ILE B N 1
ATOM 6804 C CA . ILE B 1 412 ? 26.645 24.931 22.042 1.00 71.60 410 ILE B CA 1
ATOM 6805 C C . ILE B 1 412 ? 25.347 24.320 21.529 1.00 71.96 410 ILE B C 1
ATOM 6806 O O . ILE B 1 412 ? 24.876 23.312 22.042 1.00 71.57 410 ILE B O 1
ATOM 6811 N N . PHE B 1 413 ? 24.759 24.956 20.527 1.00 73.58 411 PHE B N 1
ATOM 6812 C CA . PHE B 1 413 ? 23.530 24.456 19.936 1.00 71.90 411 PHE B CA 1
ATOM 6813 C C . PHE B 1 413 ? 23.693 22.995 19.501 1.00 70.25 411 PHE B C 1
ATOM 6814 O O . PHE B 1 413 ? 22.909 22.145 19.895 1.00 65.41 411 PHE B O 1
ATOM 6822 N N . LEU B 1 414 ? 24.748 22.703 18.747 1.00 72.50 412 LEU B N 1
ATOM 6823 C CA . LEU B 1 414 ? 25.026 21.328 18.314 1.00 75.08 412 LEU B CA 1
ATOM 6824 C C . LEU B 1 414 ? 25.080 20.337 19.448 1.00 74.08 412 LEU B C 1
ATOM 6825 O O . LEU B 1 414 ? 24.610 19.213 19.317 1.00 76.33 412 LEU B O 1
ATOM 6830 N N . LEU B 1 415 ? 25.680 20.753 20.550 1.00 73.43 413 LEU B N 1
ATOM 6831 C CA . LEU B 1 415 ? 25.750 19.926 21.734 1.00 73.59 413 LEU B CA 1
ATOM 6832 C C . LEU B 1 415 ? 24.358 19.496 22.167 1.00 70.14 413 LEU B C 1
ATOM 6833 O O . LEU B 1 415 ? 24.138 18.332 22.459 1.00 67.29 413 LEU B O 1
ATOM 6838 N N . THR B 1 416 ? 23.417 20.434 22.170 1.00 69.64 414 THR B N 1
ATOM 6839 C CA . THR B 1 416 ? 22.042 20.144 22.574 1.00 72.60 414 THR B CA 1
ATOM 6840 C C . THR B 1 416 ? 21.357 19.174 21.627 1.00 74.14 414 THR B C 1
ATOM 6841 O O . THR B 1 416 ? 20.481 18.414 22.032 1.00 75.49 414 THR B O 1
ATOM 6845 N N . GLN B 1 417 ? 21.746 19.233 20.360 1.00 77.32 415 GLN B N 1
ATOM 6846 C CA . GLN B 1 417 ? 21.175 18.379 19.329 1.00 81.00 415 GLN B CA 1
ATOM 6847 C C . GLN B 1 417 ? 21.665 16.925 19.415 1.00 83.04 415 GLN B C 1
ATOM 6848 O O . GLN B 1 417 ? 20.936 16.003 19.049 1.00 83.79 415 GLN B O 1
ATOM 6854 N N . ARG B 1 418 ? 22.875 16.716 19.929 1.00 86.57 416 ARG B N 1
ATOM 6855 C CA . ARG B 1 418 ? 23.439 15.363 20.044 1.00 89.47 416 ARG B CA 1
ATOM 6856 C C . ARG B 1 418 ? 23.027 14.639 21.349 1.00 83.86 416 ARG B C 1
ATOM 6857 O O . ARG B 1 418 ? 23.597 13.609 21.709 1.00 85.98 416 ARG B O 1
ATOM 6865 N N . VAL B 1 419 ? 22.028 15.173 22.045 1.00 78.34 417 VAL B N 1
ATOM 6866 C CA . VAL B 1 419 ? 21.381 14.478 23.144 1.00 78.35 417 VAL B CA 1
ATOM 6867 C C . VAL B 1 419 ? 20.147 13.828 22.566 1.00 80.66 417 VAL B C 1
ATOM 6868 O O . VAL B 1 419 ? 19.376 14.490 21.885 1.00 76.72 417 VAL B O 1
ATOM 6872 N N . LYS B 1 420 ? 19.961 12.540 22.838 1.00 90.54 418 LYS B N 1
ATOM 6873 C CA . LYS B 1 420 ? 18.876 11.761 22.232 1.00 102.39 418 LYS B CA 1
ATOM 6874 C C . LYS B 1 420 ? 18.246 10.796 23.232 1.00 108.54 418 LYS B C 1
ATOM 6875 O O . LYS B 1 420 ? 18.856 10.474 24.255 1.00 108.94 418 LYS B O 1
ATOM 6881 N N . ARG B 1 421 ? 17.040 10.316 22.907 1.00 115.64 419 ARG B N 1
ATOM 6882 C CA . ARG B 1 421 ? 16.186 9.569 23.862 1.00 121.54 419 ARG B CA 1
ATOM 6883 C C . ARG B 1 421 ? 16.626 8.113 24.122 1.00 123.57 419 ARG B C 1
ATOM 6884 O O . ARG B 1 421 ? 15.888 7.330 24.731 1.00 122.30 419 ARG B O 1
ATOM 6893 N N . SER C 1 2 ? 53.207 -2.890 83.566 1.00 105.27 0 SER C N 1
ATOM 6894 C CA . SER C 1 2 ? 54.602 -2.393 83.311 1.00 104.39 0 SER C CA 1
ATOM 6895 C C . SER C 1 2 ? 55.467 -3.429 82.553 1.00 111.67 0 SER C C 1
ATOM 6896 O O . SER C 1 2 ? 55.883 -3.135 81.434 1.00 119.45 0 SER C O 1
ATOM 6899 N N . PRO C 1 3 ? 55.708 -4.647 83.119 1.00 115.73 1 PRO C N 1
ATOM 6900 C CA . PRO C 1 3 ? 56.385 -5.733 82.361 1.00 107.69 1 PRO C CA 1
ATOM 6901 C C . PRO C 1 3 ? 55.815 -6.066 80.982 1.00 98.38 1 PRO C C 1
ATOM 6902 O O . PRO C 1 3 ? 56.515 -6.644 80.154 1.00 96.04 1 PRO C O 1
ATOM 6906 N N . LYS C 1 4 ? 54.554 -5.733 80.752 1.00 93.87 2 LYS C N 1
ATOM 6907 C CA . LYS C 1 4 ? 53.981 -5.862 79.429 1.00 99.28 2 LYS C CA 1
ATOM 6908 C C . LYS C 1 4 ? 54.329 -4.693 78.483 1.00 95.51 2 LYS C C 1
ATOM 6909 O O . LYS C 1 4 ? 54.139 -4.824 77.270 1.00 97.03 2 LYS C O 1
ATOM 6915 N N . LEU C 1 5 ? 54.827 -3.567 79.013 1.00 88.70 3 LEU C N 1
ATOM 6916 C CA . LEU C 1 5 ? 55.046 -2.341 78.211 1.00 85.90 3 LEU C CA 1
ATOM 6917 C C . LEU C 1 5 ? 56.499 -1.826 78.172 1.00 80.76 3 LEU C C 1
ATOM 6918 O O . LEU C 1 5 ? 57.321 -2.253 78.967 1.00 84.61 3 LEU C O 1
ATOM 6923 N N . PRO C 1 6 ? 56.812 -0.917 77.222 1.00 74.83 4 PRO C N 1
ATOM 6924 C CA . PRO C 1 6 ? 58.048 -0.148 77.117 1.00 73.97 4 PRO C CA 1
ATOM 6925 C C . PRO C 1 6 ? 58.344 0.731 78.301 1.00 74.77 4 PRO C C 1
ATOM 6926 O O . PRO C 1 6 ? 57.439 1.056 79.066 1.00 78.19 4 PRO C O 1
ATOM 6930 N N . ARG C 1 7 ? 59.598 1.161 78.390 1.00 73.23 5 ARG C N 1
ATOM 6931 C CA . ARG C 1 7 ? 60.096 1.854 79.567 1.00 79.38 5 ARG C CA 1
ATOM 6932 C C . ARG C 1 7 ? 59.253 3.041 79.972 1.00 79.01 5 ARG C C 1
ATOM 6933 O O . ARG C 1 7 ? 58.918 3.185 81.143 1.00 92.22 5 ARG C O 1
ATOM 6941 N N . GLY C 1 8 ? 58.892 3.879 79.013 1.00 73.01 6 GLY C N 1
ATOM 6942 C CA . GLY C 1 8 ? 58.145 5.097 79.332 1.00 70.64 6 GLY C CA 1
ATOM 6943 C C . GLY C 1 8 ? 56.695 4.906 79.763 1.00 67.11 6 GLY C C 1
ATOM 6944 O O . GLY C 1 8 ? 56.111 5.769 80.408 1.00 63.46 6 GLY C O 1
ATOM 6945 N N . LEU C 1 9 ? 56.101 3.781 79.406 1.00 67.51 7 LEU C N 1
ATOM 6946 C CA . LEU C 1 9 ? 54.669 3.628 79.530 1.00 71.31 7 LEU C CA 1
ATOM 6947 C C . LEU C 1 9 ? 54.304 2.757 80.704 1.00 72.54 7 LEU C C 1
ATOM 6948 O O . LEU C 1 9 ? 55.147 2.035 81.231 1.00 75.40 7 LEU C O 1
ATOM 6953 N N . ARG C 1 10 ? 53.042 2.855 81.111 1.00 70.57 8 ARG C N 1
ATOM 6954 C CA . ARG C 1 10 ? 52.440 1.925 82.059 1.00 71.40 8 ARG C CA 1
ATOM 6955 C C . ARG C 1 10 ? 50.957 1.934 81.829 1.00 70.77 8 ARG C C 1
ATOM 6956 O O . ARG C 1 10 ? 50.440 2.867 81.219 1.00 70.87 8 ARG C O 1
ATOM 6964 N N . PHE C 1 11 ? 50.266 0.938 82.368 1.00 71.06 9 PHE C N 1
ATOM 6965 C CA . PHE C 1 11 ? 48.811 0.901 82.277 1.00 70.52 9 PHE C CA 1
ATOM 6966 C C . PHE C 1 11 ? 48.171 1.879 83.261 1.00 71.89 9 PHE C C 1
ATOM 6967 O O . PHE C 1 11 ? 48.700 2.144 84.348 1.00 73.12 9 PHE C O 1
ATOM 6975 N N . GLY C 1 12 ? 47.023 2.408 82.855 1.00 74.25 10 GLY C N 1
ATOM 6976 C CA . GLY C 1 12 ? 46.212 3.288 83.682 1.00 72.87 10 GLY C CA 1
ATOM 6977 C C . GLY C 1 12 ? 45.192 2.492 84.464 1.00 73.26 10 GLY C C 1
ATOM 6978 O O . GLY C 1 12 ? 45.321 1.273 84.623 1.00 74.26 10 GLY C O 1
ATOM 6979 N N . ALA C 1 13 ? 44.163 3.190 84.931 1.00 73.36 11 ALA C N 1
ATOM 6980 C CA . ALA C 1 13 ? 43.176 2.614 85.842 1.00 73.51 11 ALA C CA 1
ATOM 6981 C C . ALA C 1 13 ? 42.258 1.584 85.176 1.00 74.82 11 ALA C C 1
ATOM 6982 O O . ALA C 1 13 ? 41.881 0.588 85.796 1.00 71.26 11 ALA C O 1
ATOM 6984 N N . ASP C 1 14 ? 41.899 1.834 83.920 1.00 80.97 12 ASP C N 1
ATOM 6985 C CA . ASP C 1 14 ? 41.047 0.934 83.141 1.00 86.91 12 ASP C CA 1
ATOM 6986 C C . ASP C 1 14 ? 41.829 0.219 82.031 1.00 82.41 12 ASP C C 1
ATOM 6987 O O . ASP C 1 14 ? 41.236 -0.305 81.090 1.00 79.88 12 ASP C O 1
ATOM 6992 N N . ASN C 1 15 ? 43.155 0.178 82.184 1.00 80.73 13 ASN C N 1
ATOM 6993 C CA . ASN C 1 15 ? 44.111 -0.360 81.198 1.00 83.60 13 ASN C CA 1
ATOM 6994 C C . ASN C 1 15 ? 44.348 0.566 79.983 1.00 81.27 13 ASN C C 1
ATOM 6995 O O . ASN C 1 15 ? 44.916 0.140 78.963 1.00 81.84 13 ASN C O 1
ATOM 7000 N N . GLU C 1 16 ? 43.962 1.835 80.115 1.00 75.51 14 GLU C N 1
ATOM 7001 C CA . GLU C 1 16 ? 44.340 2.841 79.139 1.00 76.35 14 GLU C CA 1
ATOM 7002 C C . GLU C 1 16 ? 45.860 3.018 79.188 1.00 73.99 14 GLU C C 1
ATOM 7003 O O . GLU C 1 16 ? 46.422 3.175 80.260 1.00 79.02 14 GLU C O 1
ATOM 7009 N N . ILE C 1 17 ? 46.524 2.947 78.035 1.00 73.11 15 ILE C N 1
ATOM 7010 C CA . ILE C 1 17 ? 47.985 3.118 77.964 1.00 70.13 15 ILE C CA 1
ATOM 7011 C C . ILE C 1 17 ? 48.401 4.568 78.223 1.00 67.00 15 ILE C C 1
ATOM 7012 O O . ILE C 1 17 ? 48.013 5.478 77.493 1.00 65.38 15 ILE C O 1
ATOM 7017 N N . LEU C 1 18 ? 49.235 4.748 79.242 1.00 67.95 16 LEU C N 1
ATOM 7018 C CA . LEU C 1 18 ? 49.599 6.061 79.742 1.00 73.12 16 LEU C CA 1
ATOM 7019 C C . LEU C 1 18 ? 51.071 6.186 80.072 1.00 76.72 16 LEU C C 1
ATOM 7020 O O . LEU C 1 18 ? 51.789 5.188 80.243 1.00 76.71 16 LEU C O 1
ATOM 7025 N N . ASN C 1 19 ? 51.498 7.434 80.213 1.00 74.84 17 ASN C N 1
ATOM 7026 C CA . ASN C 1 19 ? 52.885 7.711 80.521 1.00 76.79 17 ASN C CA 1
ATOM 7027 C C . ASN C 1 19 ? 53.204 7.311 81.962 1.00 77.91 17 ASN C C 1
ATOM 7028 O O . ASN C 1 19 ? 52.334 7.381 82.836 1.00 78.62 17 ASN C O 1
ATOM 7033 N N . ASP C 1 20 ? 54.431 6.831 82.178 1.00 78.83 18 ASP C N 1
ATOM 7034 C CA . ASP C 1 20 ? 54.988 6.614 83.524 1.00 76.50 18 ASP C CA 1
ATOM 7035 C C . ASP C 1 20 ? 55.928 7.775 83.852 1.00 72.75 18 ASP C C 1
ATOM 7036 O O . ASP C 1 20 ? 57.145 7.668 83.744 1.00 72.70 18 ASP C O 1
ATOM 7041 N N . PHE C 1 21 ? 55.329 8.877 84.273 1.00 72.91 19 PHE C N 1
ATOM 7042 C CA . PHE C 1 21 ? 56.031 10.143 84.563 1.00 75.04 19 PHE C CA 1
ATOM 7043 C C . PHE C 1 21 ? 57.244 10.083 85.505 1.00 73.79 19 PHE C C 1
ATOM 7044 O O . PHE C 1 21 ? 58.079 10.999 85.502 1.00 72.31 19 PHE C O 1
ATOM 7052 N N . GLN C 1 22 ? 57.317 9.036 86.326 1.00 72.65 20 GLN C N 1
ATOM 7053 C CA . GLN C 1 22 ? 58.520 8.730 87.089 1.00 73.30 20 GLN C CA 1
ATOM 7054 C C . GLN C 1 22 ? 59.645 8.551 86.095 1.00 74.60 20 GLN C C 1
ATOM 7055 O O . GLN C 1 22 ? 60.612 9.310 86.098 1.00 80.32 20 GLN C O 1
ATOM 7061 N N . GLU C 1 23 ? 59.471 7.573 85.214 1.00 73.62 21 GLU C N 1
ATOM 7062 C CA . GLU C 1 23 ? 60.468 7.228 84.220 1.00 73.31 21 GLU C CA 1
ATOM 7063 C C . GLU C 1 23 ? 60.815 8.360 83.277 1.00 71.29 21 GLU C C 1
ATOM 7064 O O . GLU C 1 23 ? 61.966 8.490 82.890 1.00 76.19 21 GLU C O 1
ATOM 7070 N N . LEU C 1 24 ? 59.840 9.183 82.919 1.00 67.21 22 LEU C N 1
ATOM 7071 C CA . LEU C 1 24 ? 60.088 10.245 81.962 1.00 67.85 22 LEU C CA 1
ATOM 7072 C C . LEU C 1 24 ? 60.913 11.362 82.581 1.00 68.14 22 LEU C C 1
ATOM 7073 O O . LEU C 1 24 ? 61.947 11.734 82.030 1.00 71.16 22 LEU C O 1
ATOM 7078 N N . TRP C 1 25 ? 60.494 11.870 83.734 1.00 68.96 23 TRP C N 1
ATOM 7079 C CA . TRP C 1 25 ? 61.142 13.051 84.314 1.00 74.61 23 TRP C CA 1
ATOM 7080 C C . TRP C 1 25 ? 62.296 12.779 85.272 1.00 74.85 23 TRP C C 1
ATOM 7081 O O . TRP C 1 25 ? 63.249 13.565 85.315 1.00 73.35 23 TRP C O 1
ATOM 7092 N N . PHE C 1 26 ? 62.209 11.690 86.038 1.00 75.54 24 PHE C N 1
ATOM 7093 C CA . PHE C 1 26 ? 63.231 11.335 87.034 1.00 77.21 24 PHE C CA 1
ATOM 7094 C C . PHE C 1 26 ? 63.729 9.929 86.752 1.00 75.26 24 PHE C C 1
ATOM 7095 O O . PHE C 1 26 ? 63.505 9.011 87.531 1.00 78.33 24 PHE C O 1
ATOM 7103 N N . PRO C 1 27 ? 64.416 9.752 85.629 1.00 72.97 25 PRO C N 1
ATOM 7104 C CA . PRO C 1 27 ? 64.854 8.420 85.258 1.00 72.64 25 PRO C CA 1
ATOM 7105 C C . PRO C 1 27 ? 66.068 7.985 86.067 1.00 70.79 25 PRO C C 1
ATOM 7106 O O . PRO C 1 27 ? 66.819 8.831 86.581 1.00 66.45 25 PRO C O 1
ATOM 7110 N N . ASP C 1 28 ? 66.240 6.673 86.182 1.00 70.56 26 ASP C N 1
ATOM 7111 C CA . ASP C 1 28 ? 67.439 6.118 86.785 1.00 74.82 26 ASP C CA 1
ATOM 7112 C C . ASP C 1 28 ? 68.553 6.419 85.810 1.00 74.70 26 ASP C C 1
ATOM 7113 O O . ASP C 1 28 ? 68.339 6.279 84.614 1.00 79.12 26 ASP C O 1
ATOM 7118 N N . LEU C 1 29 ? 69.711 6.866 86.301 1.00 75.41 27 LEU C N 1
ATOM 7119 C CA . LEU C 1 29 ? 70.925 6.976 85.465 1.00 75.50 27 LEU C CA 1
ATOM 7120 C C . LEU C 1 29 ? 71.736 5.698 85.540 1.00 73.05 27 LEU C C 1
ATOM 7121 O O . LEU C 1 29 ? 71.665 4.963 86.521 1.00 73.15 27 LEU C O 1
ATOM 7126 N N . PHE C 1 30 ? 72.506 5.436 84.495 1.00 72.14 28 PHE C N 1
ATOM 7127 C CA . PHE C 1 30 ? 73.473 4.355 84.529 1.00 75.08 28 PHE C CA 1
ATOM 7128 C C . PHE C 1 30 ? 74.748 4.793 83.837 1.00 71.39 28 PHE C C 1
ATOM 7129 O O . PHE C 1 30 ? 74.725 5.717 83.037 1.00 71.37 28 PHE C O 1
ATOM 7137 N N . ILE C 1 31 ? 75.851 4.132 84.172 1.00 69.50 29 ILE C N 1
ATOM 7138 C CA . ILE C 1 31 ? 77.167 4.518 83.699 1.00 69.86 29 ILE C CA 1
ATOM 7139 C C . ILE C 1 31 ? 77.617 3.538 82.625 1.00 73.90 29 ILE C C 1
ATOM 7140 O O . ILE C 1 31 ? 77.629 2.329 82.860 1.00 75.48 29 ILE C O 1
ATOM 7145 N N . GLU C 1 32 ? 77.965 4.067 81.449 1.00 77.86 30 GLU C N 1
ATOM 7146 C CA . GLU C 1 32 ? 78.537 3.262 80.380 1.00 82.31 30 GLU C CA 1
ATOM 7147 C C . GLU C 1 32 ? 80.034 3.507 80.346 1.00 85.34 30 GLU C C 1
ATOM 7148 O O . GLU C 1 32 ? 80.489 4.650 80.338 1.00 80.66 30 GLU C O 1
ATOM 7154 N N . SER C 1 33 ? 80.787 2.412 80.376 1.00 91.99 31 SER C N 1
ATOM 7155 C CA . SER C 1 33 ? 82.238 2.428 80.232 1.00 92.51 31 SER C CA 1
ATOM 7156 C C . SER C 1 33 ? 82.701 1.549 79.062 1.00 92.05 31 SER C C 1
ATOM 7157 O O . SER C 1 33 ? 83.892 1.247 78.939 1.00 91.24 31 SER C O 1
ATOM 7160 N N . SER C 1 34 ? 81.758 1.142 78.212 1.00 90.61 32 SER C N 1
ATOM 7161 C CA . SER C 1 34 ? 82.060 0.325 77.054 1.00 87.16 32 SER C CA 1
ATOM 7162 C C . SER C 1 34 ? 83.040 1.098 76.155 1.00 81.87 32 SER C C 1
ATOM 7163 O O . SER C 1 34 ? 82.714 2.189 75.682 1.00 79.74 32 SER C O 1
ATOM 7166 N N . ASP C 1 35 ? 84.247 0.545 75.978 1.00 80.71 33 ASP C N 1
ATOM 7167 C CA . ASP C 1 35 ? 85.307 1.155 75.151 1.00 81.66 33 ASP C CA 1
ATOM 7168 C C . ASP C 1 35 ? 84.965 1.082 73.668 1.00 81.87 33 ASP C C 1
ATOM 7169 O O . ASP C 1 35 ? 85.354 0.133 72.969 1.00 79.39 33 ASP C O 1
ATOM 7174 N N . THR C 1 36 ? 84.249 2.104 73.202 1.00 82.71 34 THR C N 1
ATOM 7175 C CA . THR C 1 36 ? 83.781 2.181 71.825 1.00 80.92 34 THR C CA 1
ATOM 7176 C C . THR C 1 36 ? 84.923 2.005 70.816 1.00 79.18 34 THR C C 1
ATOM 7177 O O . THR C 1 36 ? 84.767 1.224 69.887 1.00 86.05 34 THR C O 1
ATOM 7181 N N . HIS C 1 37 ? 86.059 2.688 71.010 1.00 74.29 35 HIS C N 1
ATOM 7182 C CA . HIS C 1 37 ? 87.197 2.600 70.069 1.00 71.98 35 HIS C CA 1
ATOM 7183 C C . HIS C 1 37 ? 88.465 2.197 70.799 1.00 69.13 35 HIS C C 1
ATOM 7184 O O . HIS C 1 37 ? 89.269 3.049 71.170 1.00 65.09 35 HIS C O 1
ATOM 7191 N N . PRO C 1 38 ? 88.649 0.885 70.998 1.00 71.16 36 PRO C N 1
ATOM 7192 C CA . PRO C 1 38 ? 89.743 0.366 71.802 1.00 76.42 36 PRO C CA 1
ATOM 7193 C C . PRO C 1 38 ? 91.102 0.422 71.104 1.00 82.54 36 PRO C C 1
ATOM 7194 O O . PRO C 1 38 ? 92.114 0.644 71.778 1.00 86.59 36 PRO C O 1
ATOM 7198 N N . TRP C 1 39 ? 91.128 0.242 69.781 1.00 81.43 37 TRP C N 1
ATOM 7199 C CA . TRP C 1 39 ? 92.366 0.308 69.021 1.00 77.51 37 TRP C CA 1
ATOM 7200 C C . TRP C 1 39 ? 92.498 1.583 68.186 1.00 79.91 37 TRP C C 1
ATOM 7201 O O . TRP C 1 39 ? 91.525 2.329 67.966 1.00 78.06 37 TRP C O 1
ATOM 7212 N N . TYR C 1 40 ? 93.735 1.794 67.731 1.00 81.79 38 TYR C N 1
ATOM 7213 C CA . TYR C 1 40 ? 94.096 2.799 66.729 1.00 83.45 38 TYR C CA 1
ATOM 7214 C C . TYR C 1 40 ? 95.289 2.266 65.912 1.00 86.47 38 TYR C C 1
ATOM 7215 O O . TYR C 1 40 ? 95.949 1.320 66.352 1.00 92.14 38 TYR C O 1
ATOM 7224 N N . THR C 1 41 ? 95.549 2.842 64.732 1.00 88.17 39 THR C N 1
ATOM 7225 C CA . THR C 1 41 ? 96.569 2.297 63.805 1.00 89.41 39 THR C CA 1
ATOM 7226 C C . THR C 1 41 ? 97.644 3.321 63.427 1.00 91.00 39 THR C C 1
ATOM 7227 O O . THR C 1 41 ? 97.349 4.510 63.255 1.00 87.71 39 THR C O 1
ATOM 7231 N N . LEU C 1 42 ? 98.882 2.826 63.307 1.00 91.68 40 LEU C N 1
ATOM 7232 C CA . LEU C 1 42 ? 100.048 3.599 62.863 1.00 92.45 40 LEU C CA 1
ATOM 7233 C C . LEU C 1 42 ? 100.620 2.929 61.628 1.00 96.72 40 LEU C C 1
ATOM 7234 O O . LEU C 1 42 ? 101.173 1.836 61.735 1.00 106.27 40 LEU C O 1
ATOM 7239 N N . LYS C 1 43 ? 100.492 3.579 60.469 1.00 98.97 41 LYS C N 1
ATOM 7240 C CA . LYS C 1 43 ? 100.983 3.037 59.194 1.00 98.85 41 LYS C CA 1
ATOM 7241 C C . LYS C 1 43 ? 101.831 4.082 58.504 1.00 91.84 41 LYS C C 1
ATOM 7242 O O . LYS C 1 43 ? 101.372 5.195 58.269 1.00 85.08 41 LYS C O 1
ATOM 7248 N N . GLY C 1 44 ? 103.069 3.728 58.182 1.00 94.25 42 GLY C N 1
ATOM 7249 C CA . GLY C 1 44 ? 103.959 4.643 57.472 1.00 97.85 42 GLY C CA 1
ATOM 7250 C C . GLY C 1 44 ? 105.433 4.315 57.607 1.00 96.85 42 GLY C C 1
ATOM 7251 O O . GLY C 1 44 ? 105.825 3.144 57.691 1.00 97.20 42 GLY C O 1
ATOM 7252 N N . ARG C 1 45 ? 106.246 5.366 57.599 1.00 96.33 43 ARG C N 1
ATOM 7253 C CA . ARG C 1 45 ? 107.684 5.246 57.780 1.00 99.12 43 ARG C CA 1
ATOM 7254 C C . ARG C 1 45 ? 108.208 6.457 58.544 1.00 95.82 43 ARG C C 1
ATOM 7255 O O . ARG C 1 45 ? 107.815 7.600 58.275 1.00 86.41 43 ARG C O 1
ATOM 7263 N N . VAL C 1 46 ? 109.101 6.181 59.491 1.00 98.25 44 VAL C N 1
ATOM 7264 C CA . VAL C 1 46 ? 109.741 7.205 60.309 1.00 100.49 44 VAL C CA 1
ATOM 7265 C C . VAL C 1 46 ? 111.234 6.876 60.429 1.00 102.73 44 VAL C C 1
ATOM 7266 O O . VAL C 1 46 ? 111.612 5.889 61.069 1.00 104.30 44 VAL C O 1
ATOM 7270 N N . LEU C 1 47 ? 112.066 7.686 59.769 1.00 100.97 45 LEU C N 1
ATOM 7271 C CA . LEU C 1 47 ? 113.526 7.574 59.847 1.00 102.95 45 LEU C CA 1
ATOM 7272 C C . LEU C 1 47 ? 114.005 6.176 59.435 1.00 106.49 45 LEU C C 1
ATOM 7273 O O . LEU C 1 47 ? 114.702 5.483 60.185 1.00 104.13 45 LEU C O 1
ATOM 7278 N N . ASN C 1 48 ? 113.615 5.773 58.229 1.00 114.81 46 ASN C N 1
ATOM 7279 C CA . ASN C 1 48 ? 113.921 4.436 57.705 1.00 124.24 46 ASN C CA 1
ATOM 7280 C C . ASN C 1 48 ? 113.575 3.345 58.735 1.00 123.11 46 ASN C C 1
ATOM 7281 O O . ASN C 1 48 ? 114.410 2.520 59.110 1.00 118.85 46 ASN C O 1
ATOM 7286 N N . ALA C 1 49 ? 112.335 3.409 59.215 1.00 124.50 47 ALA C N 1
ATOM 7287 C CA . ALA C 1 49 ? 111.752 2.404 60.097 1.00 121.88 47 ALA C CA 1
ATOM 7288 C C . ALA C 1 49 ? 110.257 2.310 59.780 1.00 124.10 47 ALA C C 1
ATOM 7289 O O . ALA C 1 49 ? 109.508 3.260 60.032 1.00 125.11 47 ALA C O 1
ATOM 7291 N N . HIS C 1 50 ? 109.834 1.170 59.230 1.00 124.88 48 HIS C N 1
ATOM 7292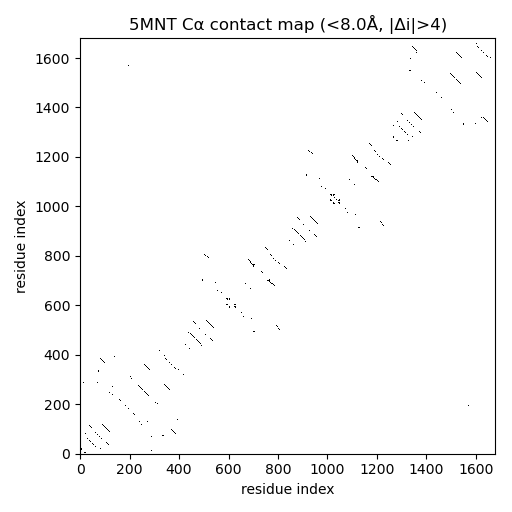 C CA . HIS C 1 50 ? 108.475 1.016 58.693 1.00 125.29 48 HIS C CA 1
ATOM 7293 C C . HIS C 1 50 ? 107.504 0.524 59.749 1.00 119.50 48 HIS C C 1
ATOM 7294 O O . HIS C 1 50 ? 107.821 -0.386 60.516 1.00 119.03 48 HIS C O 1
ATOM 7301 N N . LEU C 1 51 ? 106.322 1.139 59.769 1.00 113.24 49 LEU C N 1
ATOM 7302 C CA . LEU C 1 51 ? 105.291 0.865 60.761 1.00 108.62 49 LEU C CA 1
ATOM 7303 C C . LEU C 1 51 ? 103.971 0.448 60.089 1.00 108.39 49 LEU C C 1
ATOM 7304 O O . LEU C 1 51 ? 103.487 1.130 59.182 1.00 110.05 49 LEU C O 1
ATOM 7309 N N . ASP C 1 52 ? 103.433 -0.700 60.503 1.00 101.23 50 ASP C N 1
ATOM 7310 C CA . ASP C 1 52 ? 102.030 -1.061 60.276 1.00 98.27 50 ASP C CA 1
ATOM 7311 C C . ASP C 1 52 ? 101.593 -1.751 61.565 1.00 98.15 50 ASP C C 1
ATOM 7312 O O . ASP C 1 52 ? 101.397 -2.965 61.617 1.00 99.98 50 ASP C O 1
ATOM 7317 N N . ASP C 1 53 ? 101.478 -0.941 62.614 1.00 99.51 51 ASP C N 1
ATOM 7318 C CA . ASP C 1 53 ? 101.154 -1.410 63.956 1.00 97.06 51 ASP C CA 1
ATOM 7319 C C . ASP C 1 53 ? 99.698 -1.119 64.300 1.00 94.08 51 ASP C C 1
ATOM 7320 O O . ASP C 1 53 ? 99.044 -0.266 63.681 1.00 89.46 51 ASP C O 1
ATOM 7325 N N . ARG C 1 54 ? 99.206 -1.844 65.298 1.00 92.43 52 ARG C N 1
ATOM 7326 C CA . ARG C 1 54 ? 97.866 -1.651 65.846 1.00 90.46 52 ARG C CA 1
ATOM 7327 C C . ARG C 1 54 ? 98.001 -1.523 67.356 1.00 86.39 52 ARG C C 1
ATOM 7328 O O . ARG C 1 54 ? 98.297 -2.500 68.053 1.00 83.57 52 ARG C O 1
ATOM 7336 N N . LEU C 1 55 ? 97.778 -0.311 67.851 1.00 85.42 53 LEU C N 1
ATOM 7337 C CA . LEU C 1 55 ? 98.054 0.022 69.237 1.00 88.22 53 LEU C CA 1
ATOM 7338 C C . LEU C 1 55 ? 96.798 0.433 69.992 1.00 87.74 53 LEU C C 1
ATOM 7339 O O . LEU C 1 55 ? 95.940 1.128 69.437 1.00 92.21 53 LEU C O 1
ATOM 7344 N N . PRO C 1 56 ? 96.698 0.025 71.273 1.00 79.95 54 PRO C N 1
ATOM 7345 C CA . PRO C 1 56 ? 95.533 0.381 72.062 1.00 75.04 54 PRO C CA 1
ATOM 7346 C C . PRO C 1 56 ? 95.611 1.835 72.493 1.00 71.91 54 PRO C C 1
ATOM 7347 O O . PRO C 1 56 ? 96.711 2.331 72.742 1.00 70.98 54 PRO C O 1
ATOM 7351 N N . ASN C 1 57 ? 94.459 2.502 72.571 1.00 69.07 55 ASN C N 1
ATOM 7352 C CA . ASN C 1 57 ? 94.384 3.866 73.131 1.00 68.62 55 ASN C CA 1
ATOM 7353 C C . ASN C 1 57 ? 93.561 3.924 74.422 1.00 69.28 55 ASN C C 1
ATOM 7354 O O . ASN C 1 57 ? 92.987 2.928 74.862 1.00 63.23 55 ASN C O 1
ATOM 7359 N N . VAL C 1 58 ? 93.588 5.107 75.026 1.00 74.98 56 VAL C N 1
ATOM 7360 C CA . VAL C 1 58 ? 92.997 5.441 76.333 1.00 77.83 56 VAL C CA 1
ATOM 7361 C C . VAL C 1 58 ? 91.700 4.720 76.732 1.00 77.22 56 VAL C C 1
ATOM 7362 O O . VAL C 1 58 ? 90.792 4.573 75.923 1.00 79.96 56 VAL C O 1
ATOM 7366 N N . GLY C 1 59 ? 91.608 4.303 77.994 1.00 81.20 57 GLY C N 1
ATOM 7367 C CA . GLY C 1 59 ? 90.515 3.434 78.457 1.00 84.80 57 GLY C CA 1
ATOM 7368 C C . GLY C 1 59 ? 89.572 3.967 79.526 1.00 85.55 57 GLY C C 1
ATOM 7369 O O . GLY C 1 59 ? 88.610 3.285 79.889 1.00 89.80 57 GLY C O 1
ATOM 7370 N N . GLY C 1 60 ? 89.810 5.178 80.023 1.00 85.31 58 GLY C N 1
ATOM 7371 C CA . GLY C 1 60 ? 89.042 5.717 81.159 1.00 89.01 58 GLY C CA 1
ATOM 7372 C C . GLY C 1 60 ? 87.679 6.301 80.814 1.00 89.57 58 GLY C C 1
ATOM 7373 O O . GLY C 1 60 ? 87.389 7.474 81.110 1.00 91.82 58 GLY C O 1
ATOM 7374 N N . ARG C 1 61 ? 86.823 5.475 80.220 1.00 86.74 59 ARG C N 1
ATOM 7375 C CA . ARG C 1 61 ? 85.560 5.952 79.690 1.00 85.08 59 ARG C CA 1
ATOM 7376 C C . ARG C 1 61 ? 84.566 5.921 80.809 1.00 85.53 59 ARG C C 1
ATOM 7377 O O . ARG C 1 61 ? 84.335 4.868 81.394 1.00 87.03 59 ARG C O 1
ATOM 7385 N N . GLN C 1 62 ? 83.989 7.073 81.121 1.00 87.97 60 GLN C N 1
ATOM 7386 C CA . GLN C 1 62 ? 82.896 7.131 82.083 1.00 93.19 60 GLN C CA 1
ATOM 7387 C C . GLN C 1 62 ? 81.834 8.104 81.591 1.00 90.34 60 GLN C C 1
ATOM 7388 O O . GLN C 1 62 ? 82.120 9.288 81.426 1.00 95.13 60 GLN C O 1
ATOM 7394 N N . VAL C 1 63 ? 80.621 7.600 81.349 1.00 83.72 61 VAL C N 1
ATOM 7395 C CA . VAL C 1 63 ? 79.506 8.438 80.896 1.00 80.33 61 VAL C CA 1
ATOM 7396 C C . VAL C 1 63 ? 78.174 7.967 81.500 1.00 78.52 61 VAL C C 1
ATOM 7397 O O . VAL C 1 63 ? 77.862 6.777 81.470 1.00 72.52 61 VAL C O 1
ATOM 7401 N N . ARG C 1 64 ? 77.422 8.917 82.063 1.00 79.62 62 ARG C N 1
ATOM 7402 C CA . ARG C 1 64 ? 76.110 8.664 82.651 1.00 82.49 62 ARG C CA 1
ATOM 7403 C C . ARG C 1 64 ? 75.055 8.841 81.585 1.00 83.95 62 ARG C C 1
ATOM 7404 O O . ARG C 1 64 ? 75.023 9.874 80.912 1.00 84.73 62 ARG C O 1
ATOM 7412 N N . ARG C 1 65 ? 74.175 7.854 81.456 1.00 83.84 63 ARG C N 1
ATOM 7413 C CA . ARG C 1 65 ? 73.112 7.895 80.471 1.00 81.01 63 ARG C CA 1
ATOM 7414 C C . ARG C 1 65 ? 71.773 7.591 81.086 1.00 75.46 63 ARG C C 1
ATOM 7415 O O . ARG C 1 65 ? 71.663 6.901 82.094 1.00 74.47 63 ARG C O 1
ATOM 7423 N N . THR C 1 66 ? 70.759 8.110 80.422 1.00 70.54 64 THR C N 1
ATOM 7424 C CA . THR C 1 66 ? 69.393 7.845 80.729 1.00 67.95 64 THR C CA 1
ATOM 7425 C C . THR C 1 66 ? 68.944 6.741 79.791 1.00 70.75 64 THR C C 1
ATOM 7426 O O . THR C 1 66 ? 69.255 6.803 78.606 1.00 78.40 64 THR C O 1
ATOM 7430 N N . PRO C 1 67 ? 68.198 5.739 80.292 1.00 72.61 65 PRO C N 1
ATOM 7431 C CA . PRO C 1 67 ? 67.712 4.691 79.399 1.00 73.28 65 PRO C CA 1
ATOM 7432 C C . PRO C 1 67 ? 66.649 5.187 78.418 1.00 76.34 65 PRO C C 1
ATOM 7433 O O . PRO C 1 67 ? 65.991 6.219 78.656 1.00 67.69 65 PRO C O 1
ATOM 7437 N N . HIS C 1 68 ? 66.498 4.444 77.323 1.00 84.81 66 HIS C N 1
ATOM 7438 C CA . HIS C 1 68 ? 65.565 4.818 76.274 1.00 92.48 66 HIS C CA 1
ATOM 7439 C C . HIS C 1 68 ? 64.142 4.525 76.723 1.00 85.02 66 HIS C C 1
ATOM 7440 O O . HIS C 1 68 ? 63.829 3.413 77.139 1.00 83.45 66 HIS C O 1
ATOM 7447 N N . ARG C 1 69 ? 63.301 5.547 76.642 1.00 79.16 67 ARG C N 1
ATOM 7448 C CA . ARG C 1 69 ? 61.903 5.450 76.999 1.00 77.74 67 ARG C CA 1
ATOM 7449 C C . ARG C 1 69 ? 61.108 6.058 75.874 1.00 75.06 67 ARG C C 1
ATOM 7450 O O . ARG C 1 69 ? 61.636 6.823 75.075 1.00 80.91 67 ARG C O 1
ATOM 7458 N N . VAL C 1 70 ? 59.829 5.738 75.835 1.00 71.47 68 VAL C N 1
ATOM 7459 C CA . VAL C 1 70 ? 58.938 6.211 74.782 1.00 69.54 68 VAL C CA 1
ATOM 7460 C C . VAL C 1 70 ? 57.755 6.877 75.445 1.00 65.97 68 VAL C C 1
ATOM 7461 O O . VAL C 1 70 ? 57.448 6.569 76.583 1.00 68.42 68 VAL C O 1
ATOM 7465 N N . THR C 1 71 ? 57.088 7.780 74.745 1.00 62.28 69 THR C N 1
ATOM 7466 C CA . THR C 1 71 ? 55.931 8.464 75.317 1.00 62.37 69 THR C CA 1
ATOM 7467 C C . THR C 1 71 ? 54.710 8.323 74.445 1.00 63.56 69 THR C C 1
ATOM 7468 O O . THR C 1 71 ? 54.793 7.897 73.297 1.00 67.21 69 THR C O 1
ATOM 7472 N N . VAL C 1 72 ? 53.563 8.643 75.028 1.00 66.52 70 VAL C N 1
ATOM 7473 C CA . VAL C 1 72 ? 52.322 8.756 74.280 1.00 67.93 70 VAL C CA 1
ATOM 7474 C C . VAL C 1 72 ? 51.837 10.166 74.494 1.00 68.36 70 VAL C C 1
ATOM 7475 O O . VAL C 1 72 ? 52.266 10.822 75.446 1.00 68.95 70 VAL C O 1
ATOM 7479 N N . PRO C 1 73 ? 50.921 10.628 73.631 1.00 71.02 71 PRO C N 1
ATOM 7480 C CA . PRO C 1 73 ? 50.483 11.994 73.794 1.00 70.61 71 PRO C CA 1
ATOM 7481 C C . PRO C 1 73 ? 49.778 12.241 75.135 1.00 68.72 71 PRO C C 1
ATOM 7482 O O . PRO C 1 73 ? 49.167 11.350 75.750 1.00 60.25 71 PRO C O 1
ATOM 7486 N N . ILE C 1 74 ? 49.928 13.473 75.575 1.00 72.40 72 ILE C N 1
ATOM 7487 C CA . ILE C 1 74 ? 49.399 13.937 76.823 1.00 78.80 72 ILE C CA 1
ATOM 7488 C C . ILE C 1 74 ? 48.001 14.555 76.628 1.00 83.57 72 ILE C C 1
ATOM 7489 O O . ILE C 1 74 ? 47.292 14.789 77.598 1.00 88.27 72 ILE C O 1
ATOM 7494 N N . ALA C 1 75 ? 47.626 14.854 75.381 1.00 87.57 73 ALA C N 1
ATOM 7495 C CA . ALA C 1 75 ? 46.370 15.554 75.074 1.00 87.14 73 ALA C CA 1
ATOM 7496 C C . ALA C 1 75 ? 45.940 15.338 73.625 1.00 89.27 73 ALA C C 1
ATOM 7497 O O . ALA C 1 75 ? 46.744 14.917 72.777 1.00 88.62 73 ALA C O 1
ATOM 7499 N N . SER C 1 76 ? 44.677 15.657 73.336 1.00 88.42 74 SER C N 1
ATOM 7500 C CA . SER C 1 76 ? 44.129 15.425 71.999 1.00 84.10 74 SER C CA 1
ATOM 7501 C C . SER C 1 76 ? 44.805 16.324 70.971 1.00 81.39 74 SER C C 1
ATOM 7502 O O . SER C 1 76 ? 44.901 15.938 69.816 1.00 87.47 74 SER C O 1
ATOM 7505 N N . SER C 1 77 ? 45.327 17.484 71.385 1.00 76.00 75 SER C N 1
ATOM 7506 C CA . SER C 1 77 ? 46.098 18.340 70.470 1.00 76.06 75 SER C CA 1
ATOM 7507 C C . SER C 1 77 ? 47.289 17.619 69.823 1.00 76.37 75 SER C C 1
ATOM 7508 O O . SER C 1 77 ? 47.831 18.097 68.826 1.00 77.82 75 SER C O 1
ATOM 7511 N N . GLY C 1 78 ? 47.689 16.478 70.386 1.00 77.47 76 GLY C N 1
ATOM 7512 C CA . GLY C 1 78 ? 48.827 15.721 69.896 1.00 80.86 76 GLY C CA 1
ATOM 7513 C C . GLY C 1 78 ? 50.100 16.115 70.618 1.00 84.13 76 GLY C C 1
ATOM 7514 O O . GLY C 1 78 ? 51.184 15.709 70.204 1.00 88.63 76 GLY C O 1
ATOM 7515 N N . LEU C 1 79 ? 49.966 16.889 71.703 1.00 85.03 77 LEU C N 1
ATOM 7516 C CA . LEU C 1 79 ? 51.100 17.325 72.527 1.00 82.12 77 LEU C CA 1
ATOM 7517 C C . LEU C 1 79 ? 51.731 16.110 73.196 1.00 83.11 77 LEU C C 1
ATOM 7518 O O . LEU C 1 79 ? 51.038 15.122 73.483 1.00 77.58 77 LEU C O 1
ATOM 7523 N N . ARG C 1 80 ? 53.049 16.180 73.403 1.00 86.69 78 ARG C N 1
ATOM 7524 C CA . ARG C 1 80 ? 53.797 15.134 74.113 1.00 85.57 78 ARG C CA 1
ATOM 7525 C C . ARG C 1 80 ? 54.590 15.680 75.316 1.00 81.82 78 ARG C C 1
ATOM 7526 O O . ARG C 1 80 ? 55.065 16.821 75.309 1.00 75.37 78 ARG C O 1
ATOM 7534 N N . PRO C 1 81 ? 54.716 14.861 76.368 1.00 81.85 79 PRO C N 1
ATOM 7535 C CA . PRO C 1 81 ? 55.516 15.276 77.490 1.00 81.12 79 PRO C CA 1
ATOM 7536 C C . PRO C 1 81 ? 56.973 15.146 77.104 1.00 78.91 79 PRO C C 1
ATOM 7537 O O . PRO C 1 81 ? 57.371 14.149 76.496 1.00 74.48 79 PRO C O 1
ATOM 7541 N N . VAL C 1 82 ? 57.753 16.164 77.422 1.00 80.22 80 VAL C N 1
ATOM 7542 C CA . VAL C 1 82 ? 59.176 16.131 77.134 1.00 78.22 80 VAL C CA 1
ATOM 7543 C C . VAL C 1 82 ? 59.844 15.287 78.200 1.00 73.14 80 VAL C C 1
ATOM 7544 O O . VAL C 1 82 ? 59.556 15.435 79.391 1.00 68.39 80 VAL C O 1
ATOM 7548 N N . THR C 1 83 ? 60.699 14.375 77.758 1.00 70.09 81 THR C N 1
ATOM 7549 C CA . THR C 1 83 ? 61.420 13.513 78.672 1.00 72.71 81 THR C CA 1
ATOM 7550 C C . THR C 1 83 ? 62.666 14.232 79.137 1.00 71.97 81 THR C C 1
ATOM 7551 O O . THR C 1 83 ? 63.086 15.210 78.511 1.00 71.61 81 THR C O 1
ATOM 7555 N N . THR C 1 84 ? 63.233 13.737 80.239 1.00 70.89 82 THR C N 1
ATOM 7556 C CA . THR C 1 84 ? 64.500 14.217 80.779 1.00 71.85 82 THR C CA 1
ATOM 7557 C C . THR C 1 84 ? 65.539 13.225 80.338 1.00 72.05 82 THR C C 1
ATOM 7558 O O . THR C 1 84 ? 65.384 12.043 80.615 1.00 70.07 82 THR C O 1
ATOM 7562 N N . VAL C 1 85 ? 66.587 13.703 79.662 1.00 75.53 83 VAL C N 1
ATOM 7563 C CA . VAL C 1 85 ? 67.673 12.852 79.172 1.00 74.61 83 VAL C CA 1
ATOM 7564 C C . VAL C 1 85 ? 69.012 13.432 79.577 1.00 73.45 83 VAL C C 1
ATOM 7565 O O . VAL C 1 85 ? 69.207 14.648 79.573 1.00 72.77 83 VAL C O 1
ATOM 7569 N N . GLN C 1 86 ? 69.933 12.528 79.888 1.00 75.20 84 GLN C N 1
ATOM 7570 C CA . GLN C 1 86 ? 71.289 12.847 80.282 1.00 75.64 84 GLN C CA 1
ATOM 7571 C C . GLN C 1 86 ? 72.281 12.074 79.394 1.00 73.56 84 GLN C C 1
ATOM 7572 O O . GLN C 1 86 ? 72.114 10.877 79.139 1.00 68.47 84 GLN C O 1
ATOM 7578 N N . TYR C 1 87 ? 73.295 12.781 78.905 1.00 74.02 85 TYR C N 1
ATOM 7579 C CA . TYR C 1 87 ? 74.504 12.168 78.360 1.00 73.84 85 TYR C CA 1
ATOM 7580 C C . TYR C 1 87 ? 75.669 12.950 78.938 1.00 78.14 85 TYR C C 1
ATOM 7581 O O . TYR C 1 87 ? 76.139 13.908 78.332 1.00 78.29 85 TYR C O 1
ATOM 7590 N N . ASP C 1 88 ? 76.087 12.538 80.138 1.00 84.77 86 ASP C N 1
ATOM 7591 C CA . ASP C 1 88 ? 76.993 13.285 81.005 1.00 85.00 86 ASP C CA 1
ATOM 7592 C C . ASP C 1 88 ? 78.289 12.483 81.112 1.00 81.84 86 ASP C C 1
ATOM 7593 O O . ASP C 1 88 ? 78.322 11.493 81.838 1.00 80.67 86 ASP C O 1
ATOM 7598 N N . PRO C 1 89 ? 79.347 12.869 80.355 1.00 83.16 87 PRO C N 1
ATOM 7599 C CA . PRO C 1 89 ? 80.600 12.118 80.339 1.00 81.15 87 PRO C CA 1
ATOM 7600 C C . PRO C 1 89 ? 81.687 12.763 81.186 1.00 79.34 87 PRO C C 1
ATOM 7601 O O . PRO C 1 89 ? 81.706 13.985 81.342 1.00 78.42 87 PRO C O 1
ATOM 7605 N N . ALA C 1 90 ? 82.610 11.942 81.683 1.00 75.80 88 ALA C N 1
ATOM 7606 C CA . ALA C 1 90 ? 83.743 12.425 82.478 1.00 73.99 88 ALA C CA 1
ATOM 7607 C C . ALA C 1 90 ? 84.513 13.502 81.731 1.00 72.27 88 ALA C C 1
ATOM 7608 O O . ALA C 1 90 ? 84.770 14.587 82.253 1.00 71.77 88 ALA C O 1
ATOM 7610 N N . ALA C 1 91 ? 84.850 13.178 80.491 1.00 72.38 89 ALA C N 1
ATOM 7611 C CA . ALA C 1 91 ? 85.613 14.043 79.627 1.00 70.05 89 ALA C CA 1
ATOM 7612 C C . ALA C 1 91 ? 85.174 13.782 78.211 1.00 66.92 89 ALA C C 1
ATOM 7613 O O . ALA C 1 91 ? 84.852 12.648 77.849 1.00 62.72 89 ALA C O 1
ATOM 7615 N N . LEU C 1 92 ? 85.196 14.827 77.399 1.00 66.19 90 LEU C N 1
ATOM 7616 C CA . LEU C 1 92 ? 84.856 14.682 75.994 1.00 68.26 90 LEU C CA 1
ATOM 7617 C C . LEU C 1 92 ? 85.898 13.775 75.351 1.00 68.43 90 LEU C C 1
ATOM 7618 O O . LEU C 1 92 ? 87.058 13.821 75.722 1.00 73.01 90 LEU C O 1
ATOM 7623 N N . SER C 1 93 ? 85.479 12.961 74.397 1.00 66.01 91 SER C N 1
ATOM 7624 C CA . SER C 1 93 ? 86.366 12.065 73.681 1.00 66.10 91 SER C CA 1
ATOM 7625 C C . SER C 1 93 ? 86.407 12.599 72.272 1.00 66.28 91 SER C C 1
ATOM 7626 O O . SER C 1 93 ? 85.477 13.277 71.852 1.00 63.12 91 SER C O 1
ATOM 7629 N N . PHE C 1 94 ? 87.495 12.335 71.554 1.00 70.62 92 PHE C N 1
ATOM 7630 C CA . PHE C 1 94 ? 87.544 12.558 70.097 1.00 70.98 92 PHE C CA 1
ATOM 7631 C C . PHE C 1 94 ? 88.440 11.542 69.401 1.00 76.33 92 PHE C C 1
ATOM 7632 O O . PHE C 1 94 ? 89.376 11.010 70.013 1.00 77.79 92 PHE C O 1
ATOM 7640 N N . LEU C 1 95 ? 88.154 11.299 68.118 1.00 78.96 93 LEU C N 1
ATOM 7641 C CA . LEU C 1 95 ? 89.016 10.479 67.252 1.00 81.05 93 LEU C CA 1
ATOM 7642 C C . LEU C 1 95 ? 89.780 11.323 66.244 1.00 84.90 93 LEU C C 1
ATOM 7643 O O . LEU C 1 95 ? 89.193 12.122 65.499 1.00 87.36 93 LEU C O 1
ATOM 7648 N N . LEU C 1 96 ? 91.090 11.108 66.208 1.00 81.41 94 LEU C N 1
ATOM 7649 C CA . LEU C 1 96 ? 91.950 11.789 65.287 1.00 77.49 94 LEU C CA 1
ATOM 7650 C C . LEU C 1 96 ? 92.364 10.804 64.216 1.00 81.04 94 LEU C C 1
ATOM 7651 O O . LEU C 1 96 ? 92.697 9.648 64.514 1.00 82.92 94 LEU C O 1
ATOM 7656 N N . ASN C 1 97 ? 92.292 11.268 62.972 1.00 80.02 95 ASN C N 1
ATOM 7657 C CA . ASN C 1 97 ? 92.889 10.601 61.834 1.00 78.64 95 ASN C CA 1
ATOM 7658 C C . ASN C 1 97 ? 93.831 11.621 61.271 1.00 76.29 95 ASN C C 1
ATOM 7659 O O . ASN C 1 97 ? 93.436 12.769 61.139 1.00 74.90 95 ASN C O 1
ATOM 7664 N N . ALA C 1 98 ? 95.065 11.235 60.957 1.00 75.00 96 ALA C N 1
ATOM 7665 C CA . ALA C 1 98 ? 96.062 12.222 60.557 1.00 76.54 96 ALA C CA 1
ATOM 7666 C C . ALA C 1 98 ? 97.195 11.673 59.710 1.00 83.71 96 ALA C C 1
ATOM 7667 O O . ALA C 1 98 ? 97.631 10.538 59.892 1.00 82.03 96 ALA C O 1
ATOM 7669 N N . ARG C 1 99 ? 97.650 12.519 58.786 1.00 93.64 97 ARG C N 1
ATOM 7670 C CA . ARG C 1 99 ? 98.913 12.366 58.064 1.00 95.20 97 ARG C CA 1
ATOM 7671 C C . ARG C 1 99 ? 99.912 13.255 58.782 1.00 96.49 97 ARG C C 1
ATOM 7672 O O . ARG C 1 99 ? 99.690 14.466 58.904 1.00 98.34 97 ARG C O 1
ATOM 7680 N N . VAL C 1 100 ? 101.002 12.664 59.258 1.00 95.23 98 VAL C N 1
ATOM 7681 C CA . VAL C 1 100 ? 102.121 13.436 59.785 1.00 93.80 98 VAL C CA 1
ATOM 7682 C C . VAL C 1 100 ? 103.363 13.119 58.952 1.00 96.32 98 VAL C C 1
ATOM 7683 O O . VAL C 1 100 ? 103.833 11.969 58.929 1.00 89.62 98 VAL C O 1
ATOM 7687 N N . ASP C 1 101 ? 103.857 14.146 58.254 1.00 95.81 99 ASP C N 1
ATOM 7688 C CA . ASP C 1 101 ? 105.019 14.035 57.378 1.00 94.61 99 ASP C CA 1
ATOM 7689 C C . ASP C 1 101 ? 105.966 15.199 57.588 1.00 93.48 99 ASP C C 1
ATOM 7690 O O . ASP C 1 101 ? 105.557 16.280 58.021 1.00 89.29 99 ASP C O 1
ATOM 7695 N N . TRP C 1 102 ? 107.240 14.952 57.301 1.00 95.40 100 TRP C N 1
ATOM 7696 C CA . TRP C 1 102 ? 108.290 15.951 57.481 1.00 98.91 100 TRP C CA 1
ATOM 7697 C C . TRP C 1 102 ? 109.616 15.431 57.000 1.00 97.64 100 TRP C C 1
ATOM 7698 O O . TRP C 1 102 ? 109.947 14.273 57.231 1.00 102.56 100 TRP C O 1
ATOM 7709 N N . ASP C 1 103 ? 110.374 16.305 56.351 1.00 93.53 101 ASP C N 1
ATOM 7710 C CA . ASP C 1 103 ? 111.710 15.985 55.881 1.00 91.76 101 ASP C CA 1
ATOM 7711 C C . ASP C 1 103 ? 112.570 17.207 56.141 1.00 92.51 101 ASP C C 1
ATOM 7712 O O . ASP C 1 103 ? 112.353 18.259 55.545 1.00 90.86 101 ASP C O 1
ATOM 7717 N N . PHE C 1 104 ? 113.531 17.062 57.048 1.00 96.36 102 PHE C N 1
ATOM 7718 C CA . PHE C 1 104 ? 114.454 18.143 57.388 1.00 98.14 102 PHE C CA 1
ATOM 7719 C C . PHE C 1 104 ? 115.688 18.160 56.479 1.00 98.31 102 PHE C C 1
ATOM 7720 O O . PHE C 1 104 ? 116.499 19.086 56.569 1.00 92.41 102 PHE C O 1
ATOM 7728 N N . GLY C 1 105 ? 115.817 17.142 55.615 1.00 99.78 103 GLY C N 1
ATOM 7729 C CA . GLY C 1 105 ? 116.844 17.088 54.566 1.00 100.30 103 GLY C CA 1
ATOM 7730 C C . GLY C 1 105 ? 118.075 16.265 54.908 1.00 98.32 103 GLY C C 1
ATOM 7731 O O . GLY C 1 105 ? 118.788 15.807 54.015 1.00 102.71 103 GLY C O 1
ATOM 7732 N N . ASN C 1 106 ? 118.313 16.058 56.198 1.00 93.78 104 ASN C N 1
ATOM 7733 C CA . ASN C 1 106 ? 119.554 15.463 56.684 1.00 92.01 104 ASN C CA 1
ATOM 7734 C C . ASN C 1 106 ? 119.364 13.996 57.084 1.00 94.57 104 ASN C C 1
ATOM 7735 O O . ASN C 1 106 ? 120.017 13.511 58.008 1.00 94.92 104 ASN C O 1
ATOM 7740 N N . GLY C 1 107 ? 118.468 13.293 56.386 1.00 101.19 105 GLY C N 1
ATOM 7741 C CA . GLY C 1 107 ? 118.040 11.943 56.778 1.00 101.01 105 GLY C CA 1
ATOM 7742 C C . GLY C 1 107 ? 116.978 11.892 57.876 1.00 101.16 105 GLY C C 1
ATOM 7743 O O . GLY C 1 107 ? 116.460 10.814 58.164 1.00 97.61 105 GLY C O 1
ATOM 7744 N N . ASP C 1 108 ? 116.654 13.046 58.476 1.00 102.08 106 ASP C N 1
ATOM 7745 C CA . ASP C 1 108 ? 115.662 13.172 59.549 1.00 99.72 106 ASP C CA 1
ATOM 7746 C C . ASP C 1 108 ? 114.293 13.409 58.907 1.00 97.97 106 ASP C C 1
ATOM 7747 O O . ASP C 1 108 ? 113.786 14.533 58.873 1.00 94.12 106 ASP C O 1
ATOM 7752 N N . SER C 1 109 ? 113.723 12.335 58.363 1.00 98.47 107 SER C N 1
ATOM 7753 C CA . SER C 1 109 ? 112.481 12.393 57.597 1.00 96.37 107 SER C CA 1
ATOM 7754 C C . SER C 1 109 ? 111.511 11.258 57.910 1.00 94.62 107 SER C C 1
ATOM 7755 O O . SER C 1 109 ? 111.893 10.082 57.954 1.00 91.22 107 SER C O 1
ATOM 7758 N N . ALA C 1 110 ? 110.242 11.625 58.077 1.00 95.02 108 ALA C N 1
ATOM 7759 C CA . ALA C 1 110 ? 109.163 10.659 58.235 1.00 92.93 108 ALA C CA 1
ATOM 7760 C C . ALA C 1 110 ? 107.929 11.045 57.427 1.00 87.48 108 ALA C C 1
ATOM 7761 O O . ALA C 1 110 ? 107.776 12.184 56.970 1.00 81.97 108 ALA C O 1
ATOM 7763 N N . ASN C 1 111 ? 107.068 10.054 57.250 1.00 84.83 109 ASN C N 1
ATOM 7764 C CA . ASN C 1 111 ? 105.700 10.259 56.805 1.00 85.17 109 ASN C CA 1
ATOM 7765 C C . ASN C 1 111 ? 104.907 9.105 57.364 1.00 86.81 109 ASN C C 1
ATOM 7766 O O . ASN C 1 111 ? 105.191 7.950 57.014 1.00 87.79 109 ASN C O 1
ATOM 7771 N N . LEU C 1 112 ? 103.926 9.391 58.219 1.00 83.33 110 LEU C N 1
ATOM 7772 C CA . LEU C 1 112 ? 103.018 8.337 58.651 1.00 84.15 110 LEU C CA 1
ATOM 7773 C C . LEU C 1 112 ? 101.586 8.788 58.872 1.00 82.19 110 LEU C C 1
ATOM 7774 O O . LEU C 1 112 ? 101.293 9.982 59.015 1.00 76.86 110 LEU C O 1
ATOM 7779 N N . VAL C 1 113 ? 100.709 7.787 58.869 1.00 83.53 111 VAL C N 1
ATOM 7780 C CA . VAL C 1 113 ? 99.273 7.966 58.918 1.00 84.11 111 VAL C CA 1
ATOM 7781 C C . VAL C 1 113 ? 98.758 7.374 60.216 1.00 85.29 111 VAL C C 1
ATOM 7782 O O . VAL C 1 113 ? 99.183 6.292 60.632 1.00 89.11 111 VAL C O 1
ATOM 7786 N N . ILE C 1 114 ? 97.828 8.081 60.840 1.00 83.46 112 ILE C N 1
ATOM 7787 C CA . ILE C 1 114 ? 97.238 7.657 62.092 1.00 80.49 112 ILE C CA 1
ATOM 7788 C C . ILE C 1 114 ? 95.740 7.602 61.885 1.00 83.44 112 ILE C C 1
ATOM 7789 O O . ILE C 1 114 ? 95.176 8.540 61.319 1.00 83.03 112 ILE C O 1
ATOM 7794 N N . ASN C 1 115 ? 95.104 6.524 62.339 1.00 84.85 113 ASN C N 1
ATOM 7795 C CA . ASN C 1 115 ? 93.652 6.391 62.249 1.00 89.62 113 ASN C CA 1
ATOM 7796 C C . ASN C 1 115 ? 93.067 5.970 63.568 1.00 88.18 113 ASN C C 1
ATOM 7797 O O . ASN C 1 115 ? 93.628 5.109 64.234 1.00 93.01 113 ASN C O 1
ATOM 7802 N N . ASP C 1 116 ? 91.933 6.579 63.921 1.00 88.02 114 ASP C N 1
ATOM 7803 C CA . ASP C 1 116 ? 91.172 6.287 65.148 1.00 87.21 114 ASP C CA 1
ATOM 7804 C C . ASP C 1 116 ? 91.946 6.459 66.442 1.00 84.05 114 ASP C C 1
ATOM 7805 O O . ASP C 1 116 ? 91.714 5.728 67.419 1.00 83.12 114 ASP C O 1
ATOM 7810 N N . PHE C 1 117 ? 92.855 7.429 66.459 1.00 79.57 115 PHE C N 1
ATOM 7811 C CA . PHE C 1 117 ? 93.578 7.730 67.677 1.00 78.70 115 PHE C CA 1
ATOM 7812 C C . PHE C 1 117 ? 92.624 8.459 68.584 1.00 79.36 115 PHE C C 1
ATOM 7813 O O . PHE C 1 117 ? 92.088 9.498 68.197 1.00 81.06 115 PHE C O 1
ATOM 7821 N N . LEU C 1 118 ? 92.428 7.927 69.785 1.00 76.05 116 LEU C N 1
ATOM 7822 C CA . LEU C 1 118 ? 91.465 8.486 70.707 1.00 73.33 116 LEU C CA 1
ATOM 7823 C C . LEU C 1 118 ? 92.216 9.241 71.780 1.00 73.01 116 LEU C C 1
ATOM 7824 O O . LEU C 1 118 ? 93.151 8.710 72.406 1.00 74.06 116 LEU C O 1
ATOM 7829 N N . PHE C 1 119 ? 91.823 10.504 71.932 1.00 71.02 117 PHE C N 1
ATOM 7830 C CA . PHE C 1 119 ? 92.222 11.341 73.050 1.00 70.40 117 PHE C CA 1
ATOM 7831 C C . PHE C 1 119 ? 91.011 12.103 73.591 1.00 72.24 117 PHE C C 1
ATOM 7832 O O . PHE C 1 119 ? 90.103 12.483 72.834 1.00 73.17 117 PHE C O 1
ATOM 7840 N N . ARG C 1 120 ? 91.027 12.345 74.899 1.00 70.67 118 ARG C N 1
ATOM 7841 C CA . ARG C 1 120 ? 89.948 13.042 75.601 1.00 66.49 118 ARG C CA 1
ATOM 7842 C C . ARG C 1 120 ? 90.386 14.437 76.022 1.00 63.98 118 ARG C C 1
ATOM 7843 O O . ARG C 1 120 ? 91.578 14.727 76.094 1.00 63.68 118 ARG C O 1
ATOM 7851 N N . THR C 1 121 ? 89.414 15.298 76.296 1.00 64.84 119 THR C N 1
ATOM 7852 C CA . THR C 1 121 ? 89.687 16.630 76.827 1.00 68.86 119 THR C CA 1
ATOM 7853 C C . THR C 1 121 ? 88.734 16.961 77.951 1.00 74.34 119 THR C C 1
ATOM 7854 O O . THR C 1 121 ? 87.648 16.384 78.063 1.00 73.75 119 THR C O 1
ATOM 7858 N N . PHE C 1 122 ? 89.143 17.932 78.755 1.00 82.16 120 PHE C N 1
ATOM 7859 C CA . PHE C 1 122 ? 88.288 18.500 79.775 1.00 86.88 120 PHE C CA 1
ATOM 7860 C C . PHE C 1 122 ? 86.961 18.939 79.168 1.00 86.35 120 PHE C C 1
ATOM 7861 O O . PHE C 1 122 ? 86.949 19.675 78.178 1.00 87.80 120 PHE C O 1
ATOM 7869 N N . ALA C 1 123 ? 85.862 18.493 79.778 1.00 85.03 121 ALA C N 1
ATOM 7870 C CA . ALA C 1 123 ? 84.509 18.828 79.334 1.00 82.71 121 ALA C CA 1
ATOM 7871 C C . ALA C 1 123 ? 83.974 19.992 80.178 1.00 78.86 121 ALA C C 1
ATOM 7872 O O . ALA C 1 123 ? 83.872 19.841 81.390 1.00 79.30 121 ALA C O 1
ATOM 7874 N N . PRO C 1 124 ? 83.641 21.152 79.555 1.00 74.25 122 PRO C N 1
ATOM 7875 C CA . PRO C 1 124 ? 83.169 22.343 80.286 1.00 74.19 122 PRO C CA 1
ATOM 7876 C C . PRO C 1 124 ? 81.651 22.374 80.444 1.00 74.66 122 PRO C C 1
ATOM 7877 O O . PRO C 1 124 ? 80.977 23.252 79.901 1.00 71.79 122 PRO C O 1
ATOM 7881 N N . LYS C 1 125 ? 81.146 21.428 81.232 1.00 79.89 123 LYS C N 1
ATOM 7882 C CA . LYS C 1 125 ? 79.705 21.145 81.364 1.00 82.21 123 LYS C CA 1
ATOM 7883 C C . LYS C 1 125 ? 78.863 22.258 81.982 1.00 81.58 123 LYS C C 1
ATOM 7884 O O . LYS C 1 125 ? 77.658 22.310 81.741 1.00 82.44 123 LYS C O 1
ATOM 7890 N N . GLU C 1 126 ? 79.476 23.102 82.811 1.00 80.97 124 GLU C N 1
ATOM 7891 C CA . GLU C 1 126 ? 78.729 24.010 83.671 1.00 83.58 124 GLU C CA 1
ATOM 7892 C C . GLU C 1 126 ? 78.646 25.421 83.128 1.00 78.08 124 GLU C C 1
ATOM 7893 O O . GLU C 1 126 ? 79.626 26.163 83.109 1.00 73.72 124 GLU C O 1
ATOM 7899 N N . PHE C 1 127 ? 77.439 25.770 82.709 1.00 77.86 125 PHE C N 1
ATOM 7900 C CA . PHE C 1 127 ? 77.106 27.079 82.174 1.00 79.36 125 PHE C CA 1
ATOM 7901 C C . PHE C 1 127 ? 75.596 27.217 82.241 1.00 76.90 125 PHE C C 1
ATOM 7902 O O . PHE C 1 127 ? 74.883 26.216 82.214 1.00 76.62 125 PHE C O 1
ATOM 7910 N N . ASP C 1 128 ? 75.112 28.446 82.341 1.00 77.14 126 ASP C N 1
ATOM 7911 C CA . ASP C 1 128 ? 73.676 28.700 82.422 1.00 79.74 126 ASP C CA 1
ATOM 7912 C C . ASP C 1 128 ? 73.433 30.044 81.775 1.00 80.77 126 ASP C C 1
ATOM 7913 O O . ASP C 1 128 ? 73.877 31.070 82.288 1.00 84.57 126 ASP C O 1
ATOM 7918 N N . PHE C 1 129 ? 72.746 30.050 80.641 1.00 81.80 127 PHE C N 1
ATOM 7919 C CA . PHE C 1 129 ? 72.556 31.294 79.907 1.00 87.94 127 PHE C CA 1
ATOM 7920 C C . PHE C 1 129 ? 71.252 32.026 80.238 1.00 90.55 127 PHE C C 1
ATOM 7921 O O . PHE C 1 129 ? 70.928 33.019 79.577 1.00 88.20 127 PHE C O 1
ATOM 7929 N N . SER C 1 130 ? 70.544 31.581 81.282 1.00 90.70 128 SER C N 1
ATOM 7930 C CA . SER C 1 130 ? 69.240 32.140 81.663 1.00 91.59 128 SER C CA 1
ATOM 7931 C C . SER C 1 130 ? 69.127 33.653 81.469 1.00 93.14 128 SER C C 1
ATOM 7932 O O . SER C 1 130 ? 68.217 34.125 80.785 1.00 88.77 128 SER C O 1
ATOM 7935 N N . ASN C 1 131 ? 70.073 34.390 82.049 1.00 100.18 129 ASN C N 1
ATOM 7936 C CA . ASN C 1 131 ? 70.155 35.865 81.925 1.00 103.40 129 ASN C CA 1
ATOM 7937 C C . ASN C 1 131 ? 70.057 36.407 80.484 1.00 96.13 129 ASN C C 1
ATOM 7938 O O . ASN C 1 131 ? 69.503 37.485 80.271 1.00 91.21 129 ASN C O 1
ATOM 7943 N N . SER C 1 132 ? 70.610 35.665 79.521 1.00 91.93 130 SER C N 1
ATOM 7944 C CA . SER C 1 132 ? 70.462 35.960 78.085 1.00 92.54 130 SER C CA 1
ATOM 7945 C C . SER C 1 132 ? 69.122 35.437 77.488 1.00 90.36 130 SER C C 1
ATOM 7946 O O . SER C 1 132 ? 68.571 36.030 76.543 1.00 81.61 130 SER C O 1
ATOM 7949 N N . LEU C 1 133 ? 68.613 34.332 78.045 1.00 89.67 131 LEU C N 1
ATOM 7950 C CA . LEU C 1 133 ? 67.365 33.681 77.578 1.00 86.32 131 LEU C CA 1
ATOM 7951 C C . LEU C 1 133 ? 66.058 34.366 77.956 1.00 84.60 131 LEU C C 1
ATOM 7952 O O . LEU C 1 133 ? 65.214 34.604 77.091 1.00 83.94 131 LEU C O 1
ATOM 7957 N N . VAL C 1 134 ? 65.864 34.637 79.245 1.00 81.48 132 VAL C N 1
ATOM 7958 C CA . VAL C 1 134 ? 64.596 35.204 79.699 1.00 81.00 132 VAL C CA 1
ATOM 7959 C C . VAL C 1 134 ? 64.196 36.507 78.974 1.00 83.22 132 VAL C C 1
ATOM 7960 O O . VAL C 1 134 ? 63.028 36.649 78.631 1.00 83.85 132 VAL C O 1
ATOM 7964 N N . PRO C 1 135 ? 65.144 37.439 78.704 1.00 88.89 133 PRO C N 1
ATOM 7965 C CA . PRO C 1 135 ? 64.725 38.595 77.896 1.00 93.76 133 PRO C CA 1
ATOM 7966 C C . PRO C 1 135 ? 63.977 38.242 76.621 1.00 96.07 133 PRO C C 1
ATOM 7967 O O . PRO C 1 135 ? 63.050 38.957 76.230 1.00 98.23 133 PRO C O 1
ATOM 7971 N N . ARG C 1 136 ? 64.407 37.154 75.983 1.00 97.83 134 ARG C N 1
ATOM 7972 C CA . ARG C 1 136 ? 63.845 36.713 74.713 1.00 98.92 134 ARG C CA 1
ATOM 7973 C C . ARG C 1 136 ? 62.504 36.010 74.914 1.00 91.33 134 ARG C C 1
ATOM 7974 O O . ARG C 1 136 ? 61.622 36.142 74.066 1.00 88.65 134 ARG C O 1
ATOM 7982 N N . TYR C 1 137 ? 62.354 35.275 76.023 1.00 85.85 135 TYR C N 1
ATOM 7983 C CA . TYR C 1 137 ? 61.023 34.836 76.501 1.00 82.93 135 TYR C CA 1
ATOM 7984 C C . TYR C 1 137 ? 60.084 36.023 76.694 1.00 81.70 135 TYR C C 1
ATOM 7985 O O . TYR C 1 137 ? 59.027 36.100 76.073 1.00 78.98 135 TYR C O 1
ATOM 7994 N N . THR C 1 138 ? 60.494 36.929 77.579 1.00 83.80 136 THR C N 1
ATOM 7995 C CA . THR C 1 138 ? 59.763 38.150 77.898 1.00 86.29 136 THR C CA 1
ATOM 7996 C C . THR C 1 138 ? 59.339 38.902 76.645 1.00 94.71 136 THR C C 1
ATOM 7997 O O . THR C 1 138 ? 58.170 39.261 76.497 1.00 102.76 136 THR C O 1
ATOM 8001 N N . GLN C 1 139 ? 60.295 39.135 75.752 1.00 101.10 137 GLN C N 1
ATOM 8002 C CA . GLN C 1 139 ? 60.022 39.805 74.479 1.00 104.21 137 GLN C CA 1
ATOM 8003 C C . GLN C 1 139 ? 59.080 39.019 73.561 1.00 101.21 137 GLN C C 1
ATOM 8004 O O . GLN C 1 139 ? 58.261 39.619 72.862 1.00 107.08 137 GLN C O 1
ATOM 8010 N N . ALA C 1 140 ? 59.226 37.695 73.532 1.00 93.40 138 ALA C N 1
ATOM 8011 C CA . ALA C 1 140 ? 58.337 36.838 72.740 1.00 89.60 138 ALA C CA 1
ATOM 8012 C C . ALA C 1 140 ? 56.902 36.816 73.259 1.00 87.13 138 ALA C C 1
ATOM 8013 O O . ALA C 1 140 ? 55.986 36.573 72.482 1.00 82.01 138 ALA C O 1
ATOM 8015 N N . PHE C 1 141 ? 56.719 37.042 74.563 1.00 89.64 139 PHE C N 1
ATOM 8016 C CA . PHE C 1 141 ? 55.385 37.134 75.164 1.00 90.64 139 PHE C CA 1
ATOM 8017 C C . PHE C 1 141 ? 54.692 38.464 74.839 1.00 90.87 139 PHE C C 1
ATOM 8018 O O . PHE C 1 141 ? 53.520 38.465 74.460 1.00 96.19 139 PHE C O 1
ATOM 8026 N N . SER C 1 142 ? 55.390 39.587 75.003 1.00 89.11 140 SER C N 1
ATOM 8027 C CA . SER C 1 142 ? 54.804 40.898 74.673 1.00 92.30 140 SER C CA 1
ATOM 8028 C C . SER C 1 142 ? 54.568 41.070 73.158 1.00 94.39 140 SER C C 1
ATOM 8029 O O . SER C 1 142 ? 53.613 41.733 72.760 1.00 98.02 140 SER C O 1
ATOM 8032 N N . ALA C 1 143 ? 55.415 40.449 72.331 1.00 97.08 141 ALA C N 1
ATOM 8033 C CA . ALA C 1 143 ? 55.278 40.475 70.861 1.00 99.38 141 ALA C CA 1
ATOM 8034 C C . ALA C 1 143 ? 54.370 39.381 70.275 1.00 102.77 141 ALA C C 1
ATOM 8035 O O . ALA C 1 143 ? 54.241 39.294 69.051 1.00 107.72 141 ALA C O 1
ATOM 8037 N N . PHE C 1 144 ? 53.764 38.552 71.135 1.00 108.29 142 PHE C N 1
ATOM 8038 C CA . PHE C 1 144 ? 52.865 37.439 70.725 1.00 108.82 142 PHE C CA 1
ATOM 8039 C C . PHE C 1 144 ? 51.577 37.937 70.094 1.00 101.12 142 PHE C C 1
ATOM 8040 O O . PHE C 1 144 ? 51.199 37.501 69.003 1.00 94.12 142 PHE C O 1
ATOM 8048 N N . ASN C 1 145 ? 50.903 38.835 70.804 1.00 98.54 143 ASN C N 1
ATOM 8049 C CA . ASN C 1 145 ? 49.625 39.364 70.354 1.00 98.98 143 ASN C CA 1
ATOM 8050 C C . ASN C 1 145 ? 49.772 40.066 69.018 1.00 97.12 143 ASN C C 1
ATOM 8051 O O . ASN C 1 145 ? 48.987 39.827 68.106 1.00 96.00 143 ASN C O 1
ATOM 8056 N N . ALA C 1 146 ? 50.774 40.935 68.916 1.00 98.00 144 ALA C N 1
ATOM 8057 C CA . ALA C 1 146 ? 51.086 41.619 67.661 1.00 96.61 144 ALA C CA 1
ATOM 8058 C C . ALA C 1 146 ? 51.245 40.619 66.514 1.00 92.57 144 ALA C C 1
ATOM 8059 O O . ALA C 1 146 ? 50.595 40.753 65.483 1.00 94.11 144 ALA C O 1
ATOM 8061 N N . LYS C 1 147 ? 52.073 39.601 66.722 1.00 88.54 145 LYS C N 1
ATOM 8062 C CA . LYS C 1 147 ? 52.403 38.650 65.668 1.00 91.56 145 LYS C CA 1
ATOM 8063 C C . LYS C 1 147 ? 51.248 37.734 65.236 1.00 93.82 145 LYS C C 1
ATOM 8064 O O . LYS C 1 147 ? 51.099 37.466 64.044 1.00 101.57 145 LYS C O 1
ATOM 8070 N N . TYR C 1 148 ? 50.447 37.256 66.188 1.00 91.47 146 TYR C N 1
ATOM 8071 C CA . TYR C 1 148 ? 49.404 36.246 65.918 1.00 88.38 146 TYR C CA 1
ATOM 8072 C C . TYR C 1 148 ? 47.953 36.730 66.036 1.00 89.47 146 TYR C C 1
ATOM 8073 O O . TYR C 1 148 ? 47.027 35.975 65.727 1.00 86.94 146 TYR C O 1
ATOM 8082 N N . GLY C 1 149 ? 47.749 37.967 66.488 1.00 94.58 147 GLY C N 1
ATOM 8083 C CA . GLY C 1 149 ? 46.413 38.460 66.856 1.00 94.91 147 GLY C CA 1
ATOM 8084 C C . GLY C 1 149 ? 45.414 38.395 65.725 1.00 93.00 147 GLY C C 1
ATOM 8085 O O . GLY C 1 149 ? 44.252 38.054 65.931 1.00 87.99 147 GLY C O 1
ATOM 8086 N N . THR C 1 150 ? 45.890 38.720 64.528 1.00 94.95 148 THR C N 1
ATOM 8087 C CA . THR C 1 150 ? 45.088 38.652 63.320 1.00 94.26 148 THR C CA 1
ATOM 8088 C C . THR C 1 150 ? 44.803 37.191 62.893 1.00 93.60 148 THR C C 1
ATOM 8089 O O . THR C 1 150 ? 43.701 36.919 62.425 1.00 96.85 148 THR C O 1
ATOM 8093 N N . MET C 1 151 ? 45.750 36.258 63.069 1.00 92.63 149 MET C N 1
ATOM 8094 C CA . MET C 1 151 ? 45.481 34.825 62.775 1.00 91.43 149 MET C CA 1
ATOM 8095 C C . MET C 1 151 ? 44.455 34.213 63.727 1.00 86.73 149 MET C C 1
ATOM 8096 O O . MET C 1 151 ? 43.605 33.424 63.311 1.00 84.11 149 MET C O 1
ATOM 8101 N N . ILE C 1 152 ? 44.572 34.535 65.010 1.00 85.95 150 ILE C N 1
ATOM 8102 C CA . ILE C 1 152 ? 43.630 34.032 66.005 1.00 86.18 150 ILE C CA 1
ATOM 8103 C C . ILE C 1 152 ? 42.248 34.602 65.731 1.00 86.75 150 ILE C C 1
ATOM 8104 O O . ILE C 1 152 ? 41.269 33.860 65.683 1.00 86.44 150 ILE C O 1
ATOM 8109 N N . GLY C 1 153 ? 42.192 35.924 65.565 1.00 88.98 151 GLY C N 1
ATOM 8110 C CA . GLY C 1 153 ? 40.946 36.651 65.324 1.00 88.87 151 GLY C CA 1
ATOM 8111 C C . GLY C 1 153 ? 40.143 36.071 64.185 1.00 88.27 151 GLY C C 1
ATOM 8112 O O . GLY C 1 153 ? 38.944 35.850 64.337 1.00 84.60 151 GLY C O 1
ATOM 8113 N N . GLU C 1 154 ? 40.820 35.822 63.059 1.00 90.41 152 GLU C N 1
ATOM 8114 C CA . GLU C 1 154 ? 40.241 35.100 61.916 1.00 93.36 152 GLU C CA 1
ATOM 8115 C C . GLU C 1 154 ? 39.664 33.747 62.348 1.00 96.90 152 GLU C C 1
ATOM 8116 O O . GLU C 1 154 ? 38.496 33.447 62.081 1.00 101.78 152 GLU C O 1
ATOM 8122 N N . GLY C 1 155 ? 40.489 32.945 63.019 1.00 97.54 153 GLY C N 1
ATOM 8123 C CA . GLY C 1 155 ? 40.078 31.618 63.487 1.00 99.52 153 GLY C CA 1
ATOM 8124 C C . GLY C 1 155 ? 38.903 31.632 64.442 1.00 98.78 153 GLY C C 1
ATOM 8125 O O . GLY C 1 155 ? 38.023 30.768 64.382 1.00 99.60 153 GLY C O 1
ATOM 8126 N N . LEU C 1 156 ? 38.893 32.619 65.325 1.00 96.65 154 LEU C N 1
ATOM 8127 C CA . LEU C 1 156 ? 37.767 32.851 66.207 1.00 92.96 154 LEU C CA 1
ATOM 8128 C C . LEU C 1 156 ? 36.485 33.085 65.403 1.00 90.48 154 LEU C C 1
ATOM 8129 O O . LEU C 1 156 ? 35.465 32.478 65.679 1.00 87.49 154 LEU C O 1
ATOM 8134 N N . GLU C 1 157 ? 36.545 33.949 64.399 1.00 90.57 155 GLU C N 1
ATOM 8135 C CA . GLU C 1 157 ? 35.359 34.255 63.600 1.00 92.74 155 GLU C CA 1
ATOM 8136 C C . GLU C 1 157 ? 34.785 33.035 62.851 1.00 91.87 155 GLU C C 1
ATOM 8137 O O . GLU C 1 157 ? 33.561 32.896 62.780 1.00 91.65 155 GLU C O 1
ATOM 8143 N N . THR C 1 158 ? 35.646 32.152 62.323 1.00 90.86 156 THR C N 1
ATOM 8144 C CA . THR C 1 158 ? 35.183 30.968 61.547 1.00 88.19 156 THR C CA 1
ATOM 8145 C C . THR C 1 158 ? 34.359 29.977 62.377 1.00 85.71 156 THR C C 1
ATOM 8146 O O . THR C 1 158 ? 33.400 29.406 61.857 1.00 86.84 156 THR C O 1
ATOM 8150 N N . ILE C 1 159 ? 34.737 29.762 63.641 1.00 80.60 157 ILE C N 1
ATOM 8151 C CA . ILE C 1 159 ? 33.952 28.900 64.538 1.00 73.23 157 ILE C CA 1
ATOM 8152 C C . ILE C 1 159 ? 32.613 29.544 64.890 1.00 74.41 157 ILE C C 1
ATOM 8153 O O . ILE C 1 159 ? 31.615 28.842 65.020 1.00 76.60 157 ILE C O 1
ATOM 8158 N N . LYS C 1 160 ? 32.586 30.867 65.026 1.00 76.01 158 LYS C N 1
ATOM 8159 C CA . LYS C 1 160 ? 31.337 31.570 65.318 1.00 80.78 158 LYS C CA 1
ATOM 8160 C C . LYS C 1 160 ? 30.404 31.470 64.132 1.00 81.51 158 LYS C C 1
ATOM 8161 O O . LYS C 1 160 ? 29.215 31.196 64.311 1.00 81.59 158 LYS C O 1
ATOM 8167 N N . TYR C 1 161 ? 30.960 31.677 62.933 1.00 82.34 159 TYR C N 1
ATOM 8168 C CA . TYR C 1 161 ? 30.222 31.515 61.666 1.00 85.46 159 TYR C CA 1
ATOM 8169 C C . TYR C 1 161 ? 29.670 30.093 61.464 1.00 84.91 159 TYR C C 1
ATOM 8170 O O . TYR C 1 161 ? 28.572 29.922 60.909 1.00 85.15 159 TYR C O 1
ATOM 8179 N N . LEU C 1 162 ? 30.431 29.093 61.912 1.00 81.67 160 LEU C N 1
ATOM 8180 C CA . LEU C 1 162 ? 29.959 27.707 61.945 1.00 78.88 160 LEU C CA 1
ATOM 8181 C C . LEU C 1 162 ? 28.762 27.561 62.877 1.00 81.99 160 LEU C C 1
ATOM 8182 O O . LEU C 1 162 ? 27.824 26.824 62.569 1.00 85.12 160 LEU C O 1
ATOM 8187 N N . GLY C 1 163 ? 28.816 28.240 64.023 1.00 83.76 161 GLY C N 1
ATOM 8188 C CA . GLY C 1 163 ? 27.702 28.277 64.971 1.00 85.19 161 GLY C CA 1
ATOM 8189 C C . GLY C 1 163 ? 26.427 28.817 64.361 1.00 85.44 161 GLY C C 1
ATOM 8190 O O . GLY C 1 163 ? 25.343 28.320 64.649 1.00 82.26 161 GLY C O 1
ATOM 8191 N N . LEU C 1 164 ? 26.573 29.819 63.497 1.00 89.02 162 LEU C N 1
ATOM 8192 C CA . LEU C 1 164 ? 25.443 30.421 62.799 1.00 91.78 162 LEU C CA 1
ATOM 8193 C C . LEU C 1 164 ? 24.893 29.442 61.789 1.00 86.27 162 LEU C C 1
ATOM 8194 O O . LEU C 1 164 ? 23.690 29.214 61.770 1.00 85.90 162 LEU C O 1
ATOM 8199 N N . LEU C 1 165 ? 25.769 28.838 60.983 1.00 85.53 163 LEU C N 1
ATOM 8200 C CA . LEU C 1 165 ? 25.347 27.797 60.020 1.00 91.28 163 LEU C CA 1
ATOM 8201 C C . LEU C 1 165 ? 24.591 26.633 60.665 1.00 94.10 163 LEU C C 1
ATOM 8202 O O . LEU C 1 165 ? 23.630 26.114 60.084 1.00 105.65 163 LEU C O 1
ATOM 8207 N N . LEU C 1 166 ? 25.032 26.213 61.846 1.00 89.70 164 LEU C N 1
ATOM 8208 C CA . LEU C 1 166 ? 24.345 25.146 62.572 1.00 85.45 164 LEU C CA 1
ATOM 8209 C C . LEU C 1 166 ? 23.031 25.652 63.185 1.00 83.27 164 LEU C C 1
ATOM 8210 O O . LEU C 1 166 ? 22.066 24.890 63.272 1.00 77.60 164 LEU C O 1
ATOM 8215 N N . ARG C 1 167 ? 23.001 26.933 63.579 1.00 83.14 165 ARG C N 1
ATOM 8216 C CA . ARG C 1 167 ? 21.773 27.599 64.069 1.00 85.00 165 ARG C CA 1
ATOM 8217 C C . ARG C 1 167 ? 20.715 27.608 62.972 1.00 84.94 165 ARG C C 1
ATOM 8218 O O . ARG C 1 167 ? 19.570 27.209 63.192 1.00 83.99 165 ARG C O 1
ATOM 8226 N N . ARG C 1 168 ? 21.122 28.062 61.789 1.00 86.32 166 ARG C N 1
ATOM 8227 C CA . ARG C 1 168 ? 20.254 28.075 60.611 1.00 87.89 166 ARG C CA 1
ATOM 8228 C C . ARG C 1 168 ? 19.829 26.690 60.163 1.00 82.80 166 ARG C C 1
ATOM 8229 O O . ARG C 1 168 ? 18.676 26.490 59.808 1.00 91.27 166 ARG C O 1
ATOM 8237 N N . LEU C 1 169 ? 20.751 25.739 60.157 1.00 75.62 167 LEU C N 1
ATOM 8238 C CA . LEU C 1 169 ? 20.384 24.360 59.870 1.00 73.92 167 LEU C CA 1
ATOM 8239 C C . LEU C 1 169 ? 19.310 23.881 60.848 1.00 77.49 167 LEU C C 1
ATOM 8240 O O . LEU C 1 169 ? 18.331 23.249 60.441 1.00 74.02 167 LEU C O 1
ATOM 8245 N N . ARG C 1 170 ? 19.503 24.205 62.129 1.00 82.99 168 ARG C N 1
ATOM 8246 C CA . ARG C 1 170 ? 18.565 23.835 63.198 1.00 85.79 168 ARG C CA 1
ATOM 8247 C C . ARG C 1 170 ? 17.151 24.301 62.882 1.00 84.99 168 ARG C C 1
ATOM 8248 O O . ARG C 1 170 ? 16.218 23.497 62.877 1.00 84.77 168 ARG C O 1
ATOM 8256 N N . GLU C 1 171 ? 17.008 25.594 62.595 1.00 82.38 169 GLU C N 1
ATOM 8257 C CA . GLU C 1 171 ? 15.714 26.171 62.230 1.00 84.16 169 GLU C CA 1
ATOM 8258 C C . GLU C 1 171 ? 15.080 25.408 61.079 1.00 83.10 169 GLU C C 1
ATOM 8259 O O . GLU C 1 171 ? 13.882 25.122 61.095 1.00 91.20 169 GLU C O 1
ATOM 8265 N N . GLY C 1 172 ? 15.892 25.103 60.073 1.00 80.22 170 GLY C N 1
ATOM 8266 C CA . GLY C 1 172 ? 15.452 24.324 58.928 1.00 79.67 170 GLY C CA 1
ATOM 8267 C C . GLY C 1 172 ? 14.946 22.966 59.350 1.00 78.29 170 GLY C C 1
ATOM 8268 O O . GLY C 1 172 ? 13.873 22.547 58.927 1.00 75.72 170 GLY C O 1
ATOM 8269 N N . TYR C 1 173 ? 15.714 22.290 60.201 1.00 79.76 171 TYR C N 1
ATOM 8270 C CA . TYR C 1 173 ? 15.301 20.995 60.735 1.00 81.73 171 TYR C CA 1
ATOM 8271 C C . TYR C 1 173 ? 14.065 21.109 61.617 1.00 81.65 171 TYR C C 1
ATOM 8272 O O . TYR C 1 173 ? 13.187 20.251 61.556 1.00 78.84 171 TYR C O 1
ATOM 8281 N N . ARG C 1 174 ? 14.023 22.154 62.441 1.00 84.70 172 ARG C N 1
ATOM 8282 C CA . ARG C 1 174 ? 12.864 22.452 63.286 1.00 89.18 172 ARG C CA 1
ATOM 8283 C C . ARG C 1 174 ? 11.580 22.584 62.470 1.00 86.84 172 ARG C C 1
ATOM 8284 O O . ARG C 1 174 ? 10.594 21.874 62.713 1.00 84.70 172 ARG C O 1
ATOM 8292 N N . ALA C 1 175 ? 11.620 23.493 61.499 1.00 83.85 173 ALA C N 1
ATOM 8293 C CA . ALA C 1 175 ? 10.500 23.738 60.599 1.00 82.20 173 ALA C CA 1
ATOM 8294 C C . ALA C 1 175 ? 9.952 22.454 59.948 1.00 79.78 173 ALA C C 1
ATOM 8295 O O . ALA C 1 175 ? 8.740 22.279 59.861 1.00 80.50 173 ALA C O 1
ATOM 8297 N N . VAL C 1 176 ? 10.834 21.552 59.521 1.00 79.66 174 VAL C N 1
ATOM 8298 C CA . VAL C 1 176 ? 10.398 20.272 58.942 1.00 83.80 174 VAL C CA 1
ATOM 8299 C C . VAL C 1 176 ? 9.606 19.467 59.971 1.00 89.62 174 VAL C C 1
ATOM 8300 O O . VAL C 1 176 ? 8.564 18.895 59.641 1.00 93.75 174 VAL C O 1
ATOM 8304 N N . LYS C 1 177 ? 10.093 19.446 61.212 1.00 94.82 175 LYS C N 1
ATOM 8305 C CA . LYS C 1 177 ? 9.488 18.629 62.264 1.00 97.30 175 LYS C CA 1
ATOM 8306 C C . LYS C 1 177 ? 8.077 19.085 62.631 1.00 96.59 175 LYS C C 1
ATOM 8307 O O . LYS C 1 177 ? 7.237 18.252 62.965 1.00 101.76 175 LYS C O 1
ATOM 8313 N N . ARG C 1 178 ? 7.817 20.390 62.557 1.00 93.44 176 ARG C N 1
ATOM 8314 C CA . ARG C 1 178 ? 6.467 20.912 62.800 1.00 98.57 176 ARG C CA 1
ATOM 8315 C C . ARG C 1 178 ? 5.538 20.658 61.614 1.00 101.52 176 ARG C C 1
ATOM 8316 O O . ARG C 1 178 ? 4.330 20.478 61.799 1.00 109.88 176 ARG C O 1
ATOM 8324 N N . GLY C 1 179 ? 6.103 20.664 60.406 1.00 100.58 177 GLY C N 1
ATOM 8325 C CA . GLY C 1 179 ? 5.325 20.749 59.169 1.00 100.08 177 GLY C CA 1
ATOM 8326 C C . GLY C 1 179 ? 4.954 22.192 58.824 1.00 100.53 177 GLY C C 1
ATOM 8327 O O . GLY C 1 179 ? 4.000 22.429 58.070 1.00 100.32 177 GLY C O 1
ATOM 8328 N N . ASP C 1 180 ? 5.712 23.145 59.379 1.00 98.25 178 ASP C N 1
ATOM 8329 C CA . ASP C 1 180 ? 5.588 24.572 59.077 1.00 97.29 178 ASP C CA 1
ATOM 8330 C C . ASP C 1 180 ? 6.447 24.823 57.838 1.00 92.82 178 ASP C C 1
ATOM 8331 O O . ASP C 1 180 ? 7.629 25.136 57.952 1.00 91.43 178 ASP C O 1
ATOM 8336 N N . LEU C 1 181 ? 5.846 24.668 56.659 1.00 90.71 179 LEU C N 1
ATOM 8337 C CA . LEU C 1 181 ? 6.546 24.882 55.387 1.00 87.29 179 LEU C CA 1
ATOM 8338 C C . LEU C 1 181 ? 6.975 26.331 55.197 1.00 86.67 179 LEU C C 1
ATOM 8339 O O . LEU C 1 181 ? 8.024 26.594 54.621 1.00 82.92 179 LEU C O 1
ATOM 8344 N N . ARG C 1 182 ? 6.158 27.261 55.680 1.00 94.14 180 ARG C N 1
ATOM 8345 C CA . ARG C 1 182 ? 6.455 28.694 55.587 1.00 101.75 180 ARG C CA 1
ATOM 8346 C C . ARG C 1 182 ? 7.751 29.087 56.286 1.00 98.22 180 ARG C C 1
ATOM 8347 O O . ARG C 1 182 ? 8.522 29.872 55.750 1.00 97.05 180 ARG C O 1
ATOM 8355 N N . ALA C 1 183 ? 7.972 28.540 57.477 1.00 98.29 181 ALA C N 1
ATOM 8356 C CA . ALA C 1 183 ? 9.201 28.777 58.241 1.00 96.61 181 ALA C CA 1
ATOM 8357 C C . ALA C 1 183 ? 10.422 28.151 57.562 1.00 93.08 181 ALA C C 1
ATOM 8358 O O . ALA C 1 183 ? 11.482 28.773 57.535 1.00 96.65 181 ALA C O 1
ATOM 8360 N N . LEU C 1 184 ? 10.268 26.934 57.022 1.00 87.85 182 LEU C N 1
ATOM 8361 C CA . LEU C 1 184 ? 11.345 26.231 56.281 1.00 83.30 182 LEU C CA 1
ATOM 8362 C C . LEU C 1 184 ? 11.880 27.077 55.141 1.00 84.75 182 LEU C C 1
ATOM 8363 O O . LEU C 1 184 ? 13.088 27.263 54.987 1.00 79.30 182 LEU C O 1
ATOM 8368 N N . ARG C 1 185 ? 10.951 27.578 54.341 1.00 92.05 183 ARG C N 1
ATOM 8369 C CA . ARG C 1 185 ? 11.288 28.430 53.215 1.00 98.61 183 ARG C CA 1
ATOM 8370 C C . ARG C 1 185 ? 11.977 29.745 53.640 1.00 104.49 183 ARG C C 1
ATOM 8371 O O . ARG C 1 185 ? 12.841 30.224 52.908 1.00 113.21 183 ARG C O 1
ATOM 8379 N N . ARG C 1 186 ? 11.630 30.306 54.810 1.00 109.43 184 ARG C N 1
ATOM 8380 C CA . ARG C 1 186 ? 12.298 31.531 55.317 1.00 113.50 184 ARG C CA 1
ATOM 8381 C C . ARG C 1 186 ? 13.798 31.297 55.413 1.00 108.59 184 ARG C C 1
ATOM 8382 O O . ARG C 1 186 ? 14.591 32.146 55.001 1.00 109.96 184 ARG C O 1
ATOM 8390 N N . VAL C 1 187 ? 14.166 30.129 55.939 1.00 104.72 185 VAL C N 1
ATOM 8391 C CA . VAL C 1 187 ? 15.571 29.730 56.083 1.00 102.04 185 VAL C CA 1
ATOM 8392 C C . VAL C 1 187 ? 16.200 29.620 54.706 1.00 94.80 185 VAL C C 1
ATOM 8393 O O . VAL C 1 187 ? 17.221 30.257 54.430 1.00 91.74 185 VAL C O 1
ATOM 8397 N N . ILE C 1 188 ? 15.548 28.826 53.854 1.00 87.39 186 ILE C N 1
ATOM 8398 C CA . ILE C 1 188 ? 16.017 28.534 52.494 1.00 86.22 186 ILE C CA 1
ATOM 8399 C C . ILE C 1 188 ? 16.235 29.811 51.698 1.00 93.64 186 ILE C C 1
ATOM 8400 O O . ILE C 1 188 ? 17.161 29.894 50.885 1.00 96.80 186 ILE C O 1
ATOM 8405 N N . GLN C 1 189 ? 15.376 30.799 51.942 1.00 105.08 187 GLN C N 1
ATOM 8406 C CA . GLN C 1 189 ? 15.420 32.073 51.226 1.00 110.04 187 GLN C CA 1
ATOM 8407 C C . GLN C 1 189 ? 16.777 32.763 51.332 1.00 105.04 187 GLN C C 1
ATOM 8408 O O . GLN C 1 189 ? 17.240 33.340 50.348 1.00 105.96 187 GLN C O 1
ATOM 8414 N N . SER C 1 190 ? 17.410 32.692 52.508 1.00 99.12 188 SER C N 1
ATOM 8415 C CA . SER C 1 190 ? 18.750 33.267 52.698 1.00 98.38 188 SER C CA 1
ATOM 8416 C C . SER C 1 190 ? 19.773 32.741 51.701 1.00 96.85 188 SER C C 1
ATOM 8417 O O . SER C 1 190 ? 20.617 33.502 51.230 1.00 100.60 188 SER C O 1
ATOM 8420 N N . TYR C 1 191 ? 19.686 31.458 51.364 1.00 95.02 189 TYR C N 1
ATOM 8421 C CA . TYR C 1 191 ? 20.686 30.830 50.496 1.00 98.46 189 TYR C CA 1
ATOM 8422 C C . TYR C 1 191 ? 20.402 30.890 48.994 1.00 98.58 189 TYR C C 1
ATOM 8423 O O . TYR C 1 191 ? 21.329 30.799 48.187 1.00 101.11 189 TYR C O 1
ATOM 8432 N N . HIS C 1 192 ? 19.139 31.057 48.624 1.00 97.78 190 HIS C N 1
ATOM 8433 C CA . HIS C 1 192 ? 18.776 31.328 47.236 1.00 99.14 190 HIS C CA 1
ATOM 8434 C C . HIS C 1 192 ? 18.594 32.812 46.940 1.00 109.17 190 HIS C C 1
ATOM 8435 O O . HIS C 1 192 ? 18.422 33.191 45.776 1.00 100.78 190 HIS C O 1
ATOM 8442 N N . ASN C 1 193 ? 18.604 33.633 47.998 1.00 127.96 191 ASN C N 1
ATOM 8443 C CA . ASN C 1 193 ? 18.642 35.102 47.910 1.00 136.98 191 ASN C CA 1
ATOM 8444 C C . ASN C 1 193 ? 17.893 35.601 46.683 1.00 131.30 191 ASN C C 1
ATOM 8445 O O . ASN C 1 193 ? 18.441 36.259 45.795 1.00 138.30 191 ASN C O 1
ATOM 8450 N N . GLY C 1 194 ? 16.625 35.240 46.643 1.00 117.61 192 GLY C N 1
ATOM 8451 C CA . GLY C 1 194 ? 15.813 35.485 45.484 1.00 113.81 192 GLY C CA 1
ATOM 8452 C C . GLY C 1 194 ? 14.697 34.497 45.538 1.00 112.18 192 GLY C C 1
ATOM 8453 O O . GLY C 1 194 ? 14.584 33.732 46.500 1.00 102.99 192 GLY C O 1
ATOM 8454 N N . LYS C 1 195 ? 13.879 34.508 44.497 1.00 121.85 193 LYS C N 1
ATOM 8455 C CA . LYS C 1 195 ? 12.729 33.628 44.445 1.00 132.40 193 LYS C CA 1
ATOM 8456 C C . LYS C 1 195 ? 13.183 32.183 44.660 1.00 129.84 193 LYS C C 1
ATOM 8457 O O . LYS C 1 195 ? 13.963 31.634 43.881 1.00 138.60 193 LYS C O 1
ATOM 8463 N N . TRP C 1 196 ? 12.775 31.623 45.791 1.00 119.49 194 TRP C N 1
ATOM 8464 C CA . TRP C 1 196 ? 12.753 30.190 45.966 1.00 113.74 194 TRP C CA 1
ATOM 8465 C C . TRP C 1 196 ? 11.273 29.913 46.112 1.00 120.01 194 TRP C C 1
ATOM 8466 O O . TRP C 1 196 ? 10.742 29.816 47.216 1.00 126.27 194 TRP C O 1
ATOM 8477 N N . LYS C 1 197 ? 10.601 29.874 44.971 1.00 122.02 195 LYS C N 1
ATOM 8478 C CA . LYS C 1 197 ? 9.178 29.622 44.919 1.00 122.52 195 LYS C CA 1
ATOM 8479 C C . LYS C 1 197 ? 9.059 28.442 44.004 1.00 115.82 195 LYS C C 1
ATOM 8480 O O . LYS C 1 197 ? 8.790 28.613 42.816 1.00 124.14 195 LYS C O 1
ATOM 8486 N N . PRO C 1 198 ? 9.282 27.227 44.542 1.00 107.78 196 PRO C N 1
ATOM 8487 C CA . PRO C 1 198 ? 8.991 26.035 43.753 1.00 108.57 196 PRO C CA 1
ATOM 8488 C C . PRO C 1 198 ? 7.615 26.117 43.098 1.00 111.92 196 PRO C C 1
ATOM 8489 O O . PRO C 1 198 ? 7.400 25.495 42.056 1.00 107.75 196 PRO C O 1
ATOM 8493 N N . ALA C 1 199 ? 6.711 26.886 43.723 1.00 115.31 197 ALA C N 1
ATOM 8494 C CA . ALA C 1 199 ? 5.365 27.126 43.233 1.00 116.87 197 ALA C CA 1
ATOM 8495 C C . ALA C 1 199 ? 4.633 25.791 43.250 1.00 120.45 197 ALA C C 1
ATOM 8496 O O . ALA C 1 199 ? 3.862 25.482 42.347 1.00 128.59 197 ALA C O 1
ATOM 8498 N N . THR C 1 200 ? 4.924 24.989 44.277 1.00 114.76 198 THR C N 1
ATOM 8499 C CA . THR C 1 200 ? 4.240 23.720 44.520 1.00 110.09 198 THR C CA 1
ATOM 8500 C C . THR C 1 200 ? 4.362 23.434 46.014 1.00 113.00 198 THR C C 1
ATOM 8501 O O . THR C 1 200 ? 5.371 23.777 46.643 1.00 109.68 198 THR C O 1
ATOM 8505 N N . ALA C 1 201 ? 3.310 22.848 46.577 1.00 117.11 199 ALA C N 1
ATOM 8506 C CA . ALA C 1 201 ? 3.331 22.342 47.946 1.00 118.95 199 ALA C CA 1
ATOM 8507 C C . ALA C 1 201 ? 3.868 20.921 47.881 1.00 115.74 199 ALA C C 1
ATOM 8508 O O . ALA C 1 201 ? 3.709 20.233 46.861 1.00 119.13 199 ALA C O 1
ATOM 8510 N N . GLY C 1 202 ? 4.515 20.473 48.949 1.00 106.09 200 GLY C N 1
ATOM 8511 C CA . GLY C 1 202 ? 4.951 19.092 48.971 1.00 103.75 200 GLY C CA 1
ATOM 8512 C C . GLY C 1 202 ? 5.755 18.674 50.169 1.00 101.82 200 GLY C C 1
ATOM 8513 O O . GLY C 1 202 ? 5.830 19.395 51.173 1.00 101.70 200 GLY C O 1
ATOM 8514 N N . ASN C 1 203 ? 6.347 17.484 50.025 1.00 97.69 201 ASN C N 1
ATOM 8515 C CA . ASN C 1 203 ? 7.248 16.895 51.002 1.00 92.06 201 ASN C CA 1
ATOM 8516 C C . ASN C 1 203 ? 8.321 17.896 51.405 1.00 92.33 201 ASN C C 1
ATOM 8517 O O . ASN C 1 203 ? 9.078 18.375 50.562 1.00 98.54 201 ASN C O 1
ATOM 8522 N N . LEU C 1 204 ? 8.397 18.179 52.701 1.00 88.71 202 LEU C N 1
ATOM 8523 C CA . LEU C 1 204 ? 9.327 19.178 53.217 1.00 86.15 202 LEU C CA 1
ATOM 8524 C C . LEU C 1 204 ? 10.758 18.661 53.269 1.00 81.31 202 LEU C C 1
ATOM 8525 O O . LEU C 1 204 ? 11.677 19.467 53.295 1.00 77.21 202 LEU C O 1
ATOM 8530 N N . TRP C 1 205 ? 10.950 17.340 53.302 1.00 79.70 203 TRP C N 1
ATOM 8531 C CA . TRP C 1 205 ? 12.293 16.755 53.178 1.00 82.50 203 TRP C CA 1
ATOM 8532 C C . TRP C 1 205 ? 12.924 16.998 51.816 1.00 84.51 203 TRP C C 1
ATOM 8533 O O . TRP C 1 205 ? 14.136 17.209 51.730 1.00 86.72 203 TRP C O 1
ATOM 8544 N N . LEU C 1 206 ? 12.113 16.946 50.759 1.00 85.67 204 LEU C N 1
ATOM 8545 C CA . LEU C 1 206 ? 12.592 17.292 49.418 1.00 83.16 204 LEU C CA 1
ATOM 8546 C C . LEU C 1 206 ? 12.941 18.776 49.342 1.00 80.41 204 LEU C C 1
ATOM 8547 O O . LEU C 1 206 ? 13.991 19.135 48.826 1.00 86.12 204 LEU C O 1
ATOM 8552 N N . GLU C 1 207 ? 12.100 19.626 49.910 1.00 77.46 205 GLU C N 1
ATOM 8553 C CA . GLU C 1 207 ? 12.384 21.064 49.949 1.00 78.61 205 GLU C CA 1
ATOM 8554 C C . GLU C 1 207 ? 13.561 21.413 50.870 1.00 77.83 205 GLU C C 1
ATOM 8555 O O . GLU C 1 207 ? 14.342 22.304 50.571 1.00 78.78 205 GLU C O 1
ATOM 8561 N N . PHE C 1 208 ? 13.669 20.713 51.992 1.00 80.88 206 PHE C N 1
ATOM 8562 C CA . PHE C 1 208 ? 14.786 20.875 52.940 1.00 81.38 206 PHE C CA 1
ATOM 8563 C C . PHE C 1 208 ? 16.119 20.533 52.287 1.00 78.12 206 PHE C C 1
ATOM 8564 O O . PHE C 1 208 ? 17.074 21.302 52.374 1.00 76.10 206 PHE C O 1
ATOM 8572 N N . ARG C 1 209 ? 16.154 19.374 51.636 1.00 75.30 207 ARG C N 1
ATOM 8573 C CA . ARG C 1 209 ? 17.352 18.861 50.997 1.00 73.78 207 ARG C CA 1
ATOM 8574 C C . ARG C 1 209 ? 17.754 19.696 49.779 1.00 73.19 207 ARG C C 1
ATOM 8575 O O . ARG C 1 209 ? 18.899 20.140 49.683 1.00 76.28 207 ARG C O 1
ATOM 8583 N N . TYR C 1 210 ? 16.816 19.911 48.862 1.00 73.07 208 TYR C N 1
ATOM 8584 C CA . TYR C 1 210 ? 17.085 20.706 47.654 1.00 76.58 208 TYR C CA 1
ATOM 8585 C C . TYR C 1 210 ? 17.423 22.155 47.991 1.00 76.09 208 TYR C C 1
ATOM 8586 O O . TYR C 1 210 ? 18.421 22.676 47.524 1.00 78.28 208 TYR C O 1
ATOM 8595 N N . GLY C 1 211 ? 16.587 22.795 48.800 1.00 75.68 209 GLY C N 1
ATOM 8596 C CA . GLY C 1 211 ? 16.718 24.227 49.085 1.00 74.74 209 GLY C CA 1
ATOM 8597 C C . GLY C 1 211 ? 17.889 24.634 49.962 1.00 73.08 209 GLY C C 1
ATOM 8598 O O . GLY C 1 211 ? 18.328 25.785 49.909 1.00 72.35 209 GLY C O 1
ATOM 8599 N N . LEU C 1 212 ? 18.391 23.711 50.780 1.00 70.88 210 LEU C N 1
ATOM 8600 C CA . LEU C 1 212 ? 19.545 23.992 51.620 1.00 72.93 210 LEU C CA 1
ATOM 8601 C C . LEU C 1 212 ? 20.817 23.338 51.093 1.00 76.39 210 LEU C C 1
ATOM 8602 O O . LEU C 1 212 ? 21.799 23.212 51.823 1.00 79.46 210 LEU C O 1
ATOM 8607 N N . MET C 1 213 ? 20.816 22.950 49.820 1.00 80.34 211 MET C N 1
ATOM 8608 C CA . MET C 1 213 ? 22.034 22.506 49.152 1.00 83.45 211 MET C CA 1
ATOM 8609 C C . MET C 1 213 ? 23.200 23.445 49.391 1.00 79.27 211 MET C C 1
ATOM 8610 O O . MET C 1 213 ? 24.261 22.985 49.767 1.00 76.79 211 MET C O 1
ATOM 8615 N N . PRO C 1 214 ? 23.007 24.758 49.180 1.00 81.20 212 PRO C N 1
ATOM 8616 C CA . PRO C 1 214 ? 24.122 25.669 49.431 1.00 88.04 212 PRO C CA 1
ATOM 8617 C C . PRO C 1 214 ? 24.562 25.735 50.900 1.00 89.58 212 PRO C C 1
ATOM 8618 O O . PRO C 1 214 ? 25.758 25.867 51.180 1.00 92.37 212 PRO C O 1
ATOM 8622 N N . LEU C 1 215 ? 23.603 25.651 51.819 1.00 87.60 213 LEU C N 1
ATOM 8623 C CA . LEU C 1 215 ? 23.905 25.599 53.248 1.00 85.61 213 LEU C CA 1
ATOM 8624 C C . LEU C 1 215 ? 24.786 24.382 53.559 1.00 80.73 213 LEU C C 1
ATOM 8625 O O . LEU C 1 215 ? 25.802 24.514 54.233 1.00 77.43 213 LEU C O 1
ATOM 8630 N N . PHE C 1 216 ? 24.429 23.217 53.020 1.00 78.81 214 PHE C N 1
ATOM 8631 C CA . PHE C 1 216 ? 25.192 21.978 53.265 1.00 81.43 214 PHE C CA 1
ATOM 8632 C C . PHE C 1 216 ? 26.643 22.070 52.803 1.00 83.78 214 PHE C C 1
ATOM 8633 O O . PHE C 1 216 ? 27.533 21.438 53.389 1.00 82.85 214 PHE C O 1
ATOM 8641 N N . TYR C 1 217 ? 26.854 22.845 51.739 1.00 90.38 215 TYR C N 1
ATOM 8642 C CA . TYR C 1 217 ? 28.178 23.074 51.159 1.00 94.39 215 TYR C CA 1
ATOM 8643 C C . TYR C 1 217 ? 28.992 24.087 51.951 1.00 90.78 215 TYR C C 1
ATOM 8644 O O . TYR C 1 217 ? 30.186 23.880 52.154 1.00 96.28 215 TYR C O 1
ATOM 8653 N N . ASP C 1 218 ? 28.363 25.172 52.393 1.00 85.85 216 ASP C N 1
ATOM 8654 C CA . ASP C 1 218 ? 29.042 26.120 53.274 1.00 87.27 216 ASP C CA 1
ATOM 8655 C C . ASP C 1 218 ? 29.478 25.424 54.565 1.00 85.37 216 ASP C C 1
ATOM 8656 O O . ASP C 1 218 ? 30.568 25.690 55.069 1.00 83.66 216 ASP C O 1
ATOM 8661 N N . ILE C 1 219 ? 28.639 24.525 55.088 1.00 86.53 217 ILE C N 1
ATOM 8662 C CA . ILE C 1 219 ? 28.969 23.794 56.315 1.00 85.35 217 ILE C CA 1
ATOM 8663 C C . ILE C 1 219 ? 30.229 22.990 56.088 1.00 85.29 217 ILE C C 1
ATOM 8664 O O . ILE C 1 219 ? 31.203 23.159 56.823 1.00 85.72 217 ILE C O 1
ATOM 8669 N N . ARG C 1 220 ? 30.206 22.130 55.071 1.00 84.77 218 ARG C N 1
ATOM 8670 C CA . ARG C 1 220 ? 31.396 21.380 54.706 1.00 83.48 218 ARG C CA 1
ATOM 8671 C C . ARG C 1 220 ? 32.610 22.320 54.585 1.00 85.00 218 ARG C C 1
ATOM 8672 O O . ARG C 1 220 ? 33.645 22.064 55.188 1.00 89.19 218 ARG C O 1
ATOM 8680 N N . ASP C 1 221 ? 32.482 23.399 53.817 1.00 85.76 219 ASP C N 1
ATOM 8681 C CA . ASP C 1 221 ? 33.610 24.333 53.602 1.00 84.93 219 ASP C CA 1
ATOM 8682 C C . ASP C 1 221 ? 34.121 24.996 54.892 1.00 83.07 219 ASP C C 1
ATOM 8683 O O . ASP C 1 221 ? 35.336 25.139 55.076 1.00 84.27 219 ASP C O 1
ATOM 8688 N N . VAL C 1 222 ? 33.198 25.387 55.771 1.00 76.32 220 VAL C N 1
ATOM 8689 C CA . VAL C 1 222 ? 33.558 26.032 57.032 1.00 70.98 220 VAL C CA 1
ATOM 8690 C C . VAL C 1 222 ? 34.067 25.034 58.040 1.00 66.60 220 VAL C C 1
ATOM 8691 O O . VAL C 1 222 ? 35.010 25.329 58.762 1.00 68.84 220 VAL C O 1
ATOM 8695 N N . MET C 1 223 ? 33.426 23.879 58.128 1.00 63.21 221 MET C N 1
ATOM 8696 C CA . MET C 1 223 ? 33.899 22.848 59.040 1.00 65.00 221 MET C CA 1
ATOM 8697 C C . MET C 1 223 ? 35.358 22.481 58.758 1.00 67.68 221 MET C C 1
ATOM 8698 O O . MET C 1 223 ? 36.186 22.494 59.674 1.00 69.16 221 MET C O 1
ATOM 8703 N N . LEU C 1 224 ? 35.667 22.171 57.496 1.00 69.43 222 LEU C N 1
ATOM 8704 C CA . LEU C 1 224 ? 37.023 21.763 57.113 1.00 69.58 222 LEU C CA 1
ATOM 8705 C C . LEU C 1 224 ? 37.995 22.912 57.257 1.00 70.28 222 LEU C C 1
ATOM 8706 O O . LEU C 1 224 ? 39.140 22.705 57.653 1.00 69.38 222 LEU C O 1
ATOM 8711 N N . ASP C 1 225 ? 37.537 24.116 56.931 1.00 72.50 223 ASP C N 1
ATOM 8712 C CA . ASP C 1 225 ? 38.328 25.310 57.165 1.00 76.36 223 ASP C CA 1
ATOM 8713 C C . ASP C 1 225 ? 38.655 25.439 58.646 1.00 75.00 223 ASP C C 1
ATOM 8714 O O . ASP C 1 225 ? 39.820 25.588 58.995 1.00 80.84 223 ASP C O 1
ATOM 8719 N N . TRP C 1 226 ? 37.639 25.356 59.507 1.00 74.65 224 TRP C N 1
ATOM 8720 C CA . TRP C 1 226 ? 37.830 25.537 60.961 1.00 73.61 224 TRP C CA 1
ATOM 8721 C C . TRP C 1 226 ? 38.848 24.575 61.560 1.00 72.72 224 TRP C C 1
ATOM 8722 O O . TRP C 1 226 ? 39.675 24.996 62.373 1.00 70.77 224 TRP C O 1
ATOM 8733 N N . GLN C 1 227 ? 38.785 23.299 61.179 1.00 71.38 225 GLN C N 1
ATOM 8734 C CA . GLN C 1 227 ? 39.743 22.341 61.701 1.00 73.67 225 GLN C CA 1
ATOM 8735 C C . GLN C 1 227 ? 41.168 22.731 61.329 1.00 76.04 225 GLN C C 1
ATOM 8736 O O . GLN C 1 227 ? 42.065 22.631 62.159 1.00 78.22 225 GLN C O 1
ATOM 8742 N N . ASN C 1 228 ? 41.380 23.172 60.094 1.00 83.20 226 ASN C N 1
ATOM 8743 C CA . ASN C 1 228 ? 42.710 23.639 59.683 1.00 89.65 226 ASN C CA 1
ATOM 8744 C C . ASN C 1 228 ? 43.145 24.863 60.466 1.00 84.80 226 ASN C C 1
ATOM 8745 O O . ASN C 1 228 ? 44.306 24.963 60.825 1.00 92.97 226 ASN C O 1
ATOM 8750 N N . ARG C 1 229 ? 42.224 25.785 60.723 1.00 80.20 227 ARG C N 1
ATOM 8751 C CA . ARG C 1 229 ? 42.517 26.949 61.564 1.00 80.09 227 ARG C CA 1
ATOM 8752 C C . ARG C 1 229 ? 42.751 26.556 63.019 1.00 78.94 227 ARG C C 1
ATOM 8753 O O . ARG C 1 229 ? 43.632 27.107 63.675 1.00 76.39 227 ARG C O 1
ATOM 8761 N N . HIS C 1 230 ? 41.952 25.606 63.503 1.00 80.77 228 HIS C N 1
ATOM 8762 C CA . HIS C 1 230 ? 42.076 25.049 64.861 1.00 82.83 228 HIS C CA 1
ATOM 8763 C C . HIS C 1 230 ? 43.440 24.402 65.097 1.00 82.90 228 HIS C C 1
ATOM 8764 O O . HIS C 1 230 ? 44.151 24.775 66.029 1.00 88.62 228 HIS C O 1
ATOM 8771 N N . ASP C 1 231 ? 43.800 23.441 64.251 1.00 81.51 229 ASP C N 1
ATOM 8772 C CA . ASP C 1 231 ? 45.096 22.759 64.369 1.00 81.02 229 ASP C CA 1
ATOM 8773 C C . ASP C 1 231 ? 46.282 23.743 64.385 1.00 79.05 229 ASP C C 1
ATOM 8774 O O . ASP C 1 231 ? 47.202 23.571 65.179 1.00 77.75 229 ASP C O 1
ATOM 8779 N N . LYS C 1 232 ? 46.243 24.777 63.541 1.00 80.78 230 LYS C N 1
ATOM 8780 C CA . LYS C 1 232 ? 47.318 25.786 63.488 1.00 84.30 230 LYS C CA 1
ATOM 8781 C C . LYS C 1 232 ? 47.435 26.523 64.794 1.00 80.04 230 LYS C C 1
ATOM 8782 O O . LYS C 1 232 ? 48.529 26.734 65.296 1.00 81.66 230 LYS C O 1
ATOM 8788 N N . ILE C 1 233 ? 46.297 26.906 65.342 1.00 81.54 231 ILE C N 1
ATOM 8789 C CA . ILE C 1 233 ? 46.268 27.646 66.592 1.00 88.80 231 ILE C CA 1
ATOM 8790 C C . ILE C 1 233 ? 46.791 26.826 67.793 1.00 90.11 231 ILE C C 1
ATOM 8791 O O . ILE C 1 233 ? 47.448 27.373 68.688 1.00 91.07 231 ILE C O 1
ATOM 8796 N N . GLN C 1 234 ? 46.516 25.526 67.812 1.00 87.40 232 GLN C N 1
ATOM 8797 C CA . GLN C 1 234 ? 47.049 24.652 68.859 1.00 87.66 232 GLN C CA 1
ATOM 8798 C C . GLN C 1 234 ? 48.582 24.630 68.918 1.00 89.90 232 GLN C C 1
ATOM 8799 O O . GLN C 1 234 ? 49.158 24.491 69.999 1.00 95.86 232 GLN C O 1
ATOM 8805 N N . ARG C 1 235 ? 49.232 24.810 67.768 1.00 89.24 233 ARG C N 1
ATOM 8806 C CA . ARG C 1 235 ? 50.697 24.805 67.688 1.00 88.82 233 ARG C CA 1
ATOM 8807 C C . ARG C 1 235 ? 51.304 26.041 68.340 1.00 86.59 233 ARG C C 1
ATOM 8808 O O . ARG C 1 235 ? 52.502 26.047 68.600 1.00 93.95 233 ARG C O 1
ATOM 8816 N N . LEU C 1 236 ? 50.499 27.082 68.588 1.00 81.42 234 LEU C N 1
ATOM 8817 C CA . LEU C 1 236 ? 50.959 28.295 69.296 1.00 80.42 234 LEU C CA 1
ATOM 8818 C C . LEU C 1 236 ? 51.187 28.102 70.779 1.00 81.66 234 LEU C C 1
ATOM 8819 O O . LEU C 1 236 ? 51.895 28.897 71.409 1.00 84.05 234 LEU C O 1
ATOM 8824 N N . LEU C 1 237 ? 50.567 27.070 71.337 1.00 80.09 235 LEU C N 1
ATOM 8825 C CA . LEU C 1 237 ? 50.662 26.816 72.755 1.00 80.44 235 LEU C CA 1
ATOM 8826 C C . LEU C 1 237 ? 52.096 26.528 73.194 1.00 84.31 235 LEU C C 1
ATOM 8827 O O . LEU C 1 237 ? 52.517 27.055 74.210 1.00 96.44 235 LEU C O 1
ATOM 8832 N N . ARG C 1 238 ? 52.867 25.759 72.427 1.00 85.32 236 ARG C N 1
ATOM 8833 C CA . ARG C 1 238 ? 54.306 25.600 72.730 1.00 85.16 236 ARG C CA 1
ATOM 8834 C C . ARG C 1 238 ? 55.070 26.940 72.606 1.00 79.87 236 ARG C C 1
ATOM 8835 O O . ARG C 1 238 ? 54.682 27.826 71.840 1.00 74.10 236 ARG C O 1
ATOM 8843 N N . PHE C 1 239 ? 56.121 27.083 73.412 1.00 78.45 237 PHE C N 1
ATOM 8844 C CA . PHE C 1 239 ? 57.075 28.200 73.326 1.00 77.96 237 PHE C CA 1
ATOM 8845 C C . PHE C 1 239 ? 58.481 27.657 73.552 1.00 78.49 237 PHE C C 1
ATOM 8846 O O . PHE C 1 239 ? 58.680 26.779 74.394 1.00 79.30 237 PHE C O 1
ATOM 8854 N N . SER C 1 240 ? 59.448 28.187 72.806 1.00 79.46 238 SER C N 1
ATOM 8855 C CA . SER C 1 240 ? 60.830 27.709 72.857 1.00 78.79 238 SER C CA 1
ATOM 8856 C C . SER C 1 240 ? 61.797 28.853 72.604 1.00 75.25 238 SER C C 1
ATOM 8857 O O . SER C 1 240 ? 61.668 29.580 71.623 1.00 80.32 238 SER C O 1
ATOM 8860 N N . VAL C 1 241 ? 62.765 28.999 73.498 1.00 74.81 239 VAL C N 1
ATOM 8861 C CA . VAL C 1 241 ? 63.697 30.118 73.493 1.00 78.81 239 VAL C CA 1
ATOM 8862 C C . VAL C 1 241 ? 65.067 29.578 73.854 1.00 81.53 239 VAL C C 1
ATOM 8863 O O . VAL C 1 241 ? 65.187 28.819 74.812 1.00 89.46 239 VAL C O 1
ATOM 8867 N N . GLY C 1 242 ? 66.098 29.972 73.107 1.00 81.39 240 GLY C N 1
ATOM 8868 C CA . GLY C 1 242 ? 67.457 29.474 73.349 1.00 82.29 240 GLY C CA 1
ATOM 8869 C C . GLY C 1 242 ? 68.563 30.460 73.052 1.00 82.50 240 GLY C C 1
ATOM 8870 O O . GLY C 1 242 ? 68.311 31.608 72.685 1.00 82.47 240 GLY C O 1
ATOM 8871 N N . HIS C 1 243 ? 69.794 29.997 73.242 1.00 82.96 241 HIS C N 1
ATOM 8872 C CA . HIS C 1 243 ? 70.986 30.812 73.027 1.00 85.51 241 HIS C CA 1
ATOM 8873 C C . HIS C 1 243 ? 72.215 29.928 73.131 1.00 86.61 241 HIS C C 1
ATOM 8874 O O . HIS C 1 243 ? 72.294 29.056 73.998 1.00 81.00 241 HIS C O 1
ATOM 8881 N N . GLY C 1 244 ? 73.163 30.168 72.232 1.00 95.07 242 GLY C N 1
ATOM 8882 C CA . GLY C 1 244 ? 74.422 29.436 72.194 1.00 99.52 242 GLY C CA 1
ATOM 8883 C C . GLY C 1 244 ? 75.590 30.340 71.844 1.00 101.51 242 GLY C C 1
ATOM 8884 O O . GLY C 1 244 ? 75.472 31.231 70.998 1.00 104.27 242 GLY C O 1
ATOM 8885 N N . GLU C 1 245 ? 76.715 30.110 72.510 1.00 103.93 243 GLU C N 1
ATOM 8886 C CA . GLU C 1 245 ? 77.942 30.850 72.256 1.00 105.45 243 GLU C CA 1
ATOM 8887 C C . GLU C 1 245 ? 79.105 29.870 72.140 1.00 105.95 243 GLU C C 1
ATOM 8888 O O . GLU C 1 245 ? 79.037 28.744 72.654 1.00 112.04 243 GLU C O 1
ATOM 8894 N N . ASP C 1 246 ? 80.176 30.320 71.490 1.00 98.73 244 ASP C N 1
ATOM 8895 C CA . ASP C 1 246 ? 81.383 29.510 71.333 1.00 91.18 244 ASP C CA 1
ATOM 8896 C C . ASP C 1 246 ? 82.142 29.367 72.641 1.00 87.59 244 ASP C C 1
ATOM 8897 O O . ASP C 1 246 ? 82.019 30.180 73.555 1.00 91.33 244 ASP C O 1
ATOM 8902 N N . TYR C 1 247 ? 82.917 28.301 72.717 1.00 81.95 245 TYR C N 1
ATOM 8903 C CA . TYR C 1 247 ? 83.827 28.074 73.822 1.00 82.58 245 TYR C CA 1
ATOM 8904 C C . TYR C 1 247 ? 84.925 27.228 73.240 1.00 83.40 245 TYR C C 1
ATOM 8905 O O . TYR C 1 247 ? 84.652 26.362 72.404 1.00 84.56 245 TYR C O 1
ATOM 8914 N N . VAL C 1 248 ? 86.155 27.462 73.686 1.00 85.01 246 VAL C N 1
ATOM 8915 C CA . VAL C 1 248 ? 87.327 26.818 73.079 1.00 84.74 246 VAL C CA 1
ATOM 8916 C C . VAL C 1 248 ? 88.153 26.060 74.122 1.00 82.69 246 VAL C C 1
ATOM 8917 O O . VAL C 1 248 ? 88.516 26.613 75.157 1.00 85.17 246 VAL C O 1
ATOM 8921 N N . VAL C 1 249 ? 88.435 24.794 73.826 1.00 80.97 247 VAL C N 1
ATOM 8922 C CA . VAL C 1 249 ? 89.190 23.916 74.703 1.00 84.83 247 VAL C CA 1
ATOM 8923 C C . VAL C 1 249 ? 90.549 23.713 74.065 1.00 87.08 247 VAL C C 1
ATOM 8924 O O . VAL C 1 249 ? 90.633 23.348 72.895 1.00 89.64 247 VAL C O 1
ATOM 8928 N N . GLU C 1 250 ? 91.609 23.947 74.833 1.00 90.17 248 GLU C N 1
ATOM 8929 C CA . GLU C 1 250 ? 92.957 23.586 74.409 1.00 88.02 248 GLU C CA 1
ATOM 8930 C C . GLU C 1 250 ? 93.127 22.086 74.537 1.00 81.43 248 GLU C C 1
ATOM 8931 O O . GLU C 1 250 ? 92.592 21.462 75.450 1.00 78.16 248 GLU C O 1
ATOM 8937 N N . PHE C 1 251 ? 93.863 21.510 73.606 1.00 82.41 249 PHE C N 1
ATOM 8938 C CA . PHE C 1 251 ? 94.345 20.146 73.745 1.00 86.82 249 PHE C CA 1
ATOM 8939 C C . PHE C 1 251 ? 95.830 20.180 73.426 1.00 87.97 249 PHE C C 1
ATOM 8940 O O . PHE C 1 251 ? 96.291 20.982 72.603 1.00 88.41 249 PHE C O 1
ATOM 8948 N N . ASP C 1 252 ? 96.579 19.319 74.098 1.00 86.68 250 ASP C N 1
ATOM 8949 C CA . ASP C 1 252 ? 98.024 19.382 74.033 1.00 86.80 250 ASP C CA 1
ATOM 8950 C C . ASP C 1 252 ? 98.646 18.070 74.499 1.00 85.22 250 ASP C C 1
ATOM 8951 O O . ASP C 1 252 ? 97.990 17.249 75.141 1.00 88.67 250 ASP C O 1
ATOM 8956 N N . ASN C 1 253 ? 99.907 17.879 74.129 1.00 83.01 251 ASN C N 1
ATOM 8957 C CA . ASN C 1 253 ? 100.790 16.871 74.722 1.00 82.07 251 ASN C CA 1
ATOM 8958 C C . ASN C 1 253 ? 100.339 15.450 74.430 1.00 75.06 251 ASN C C 1
ATOM 8959 O O . ASN C 1 253 ? 100.339 14.595 75.318 1.00 73.22 251 ASN C O 1
ATOM 8964 N N . LEU C 1 254 ? 99.977 15.189 73.181 1.00 68.35 252 LEU C N 1
ATOM 8965 C CA . LEU C 1 254 ? 99.644 13.835 72.791 1.00 69.76 252 LEU C CA 1
ATOM 8966 C C . LEU C 1 254 ? 100.629 13.323 71.736 1.00 67.24 252 LEU C C 1
ATOM 8967 O O . LEU C 1 254 ? 101.007 14.052 70.813 1.00 58.93 252 LEU C O 1
ATOM 8972 N N . TYR C 1 255 ? 101.045 12.066 71.913 1.00 69.68 253 TYR C N 1
ATOM 8973 C CA . TYR C 1 255 ? 102.128 11.440 71.154 1.00 72.78 253 TYR C CA 1
ATOM 8974 C C . TYR C 1 255 ? 101.664 10.104 70.566 1.00 70.29 253 TYR C C 1
ATOM 8975 O O . TYR C 1 255 ? 101.965 9.057 71.124 1.00 71.38 253 TYR C O 1
ATOM 8984 N N . PRO C 1 256 ? 100.930 10.125 69.441 1.00 72.05 254 PRO C N 1
ATOM 8985 C CA . PRO C 1 256 ? 100.456 8.863 68.816 1.00 73.03 254 PRO C CA 1
ATOM 8986 C C . PRO C 1 256 ? 101.612 7.991 68.356 1.00 75.10 254 PRO C C 1
ATOM 8987 O O . PRO C 1 256 ? 101.617 6.788 68.596 1.00 74.89 254 PRO C O 1
ATOM 8991 N N . ALA C 1 257 ? 102.569 8.614 67.677 1.00 82.06 255 ALA C N 1
ATOM 8992 C CA . ALA C 1 257 ? 103.876 8.022 67.441 1.00 87.36 255 ALA C CA 1
ATOM 8993 C C . ALA C 1 257 ? 104.620 8.286 68.716 1.00 90.20 255 ALA C C 1
ATOM 8994 O O . ALA C 1 257 ? 104.739 9.441 69.144 1.00 95.02 255 ALA C O 1
ATOM 8996 N N . VAL C 1 258 ? 105.138 7.225 69.311 1.00 89.87 256 VAL C N 1
ATOM 8997 C CA . VAL C 1 258 ? 105.382 7.237 70.745 1.00 92.62 256 VAL C CA 1
ATOM 8998 C C . VAL C 1 258 ? 106.372 8.323 71.161 1.00 93.25 256 VAL C C 1
ATOM 8999 O O . VAL C 1 258 ? 106.101 9.053 72.114 1.00 93.22 256 VAL C O 1
ATOM 9003 N N . ALA C 1 259 ? 107.481 8.450 70.432 1.00 93.22 257 ALA C N 1
ATOM 9004 C CA . ALA C 1 259 ? 108.555 9.392 70.789 1.00 93.82 257 ALA C CA 1
ATOM 9005 C C . ALA C 1 259 ? 108.733 10.572 69.829 1.00 93.42 257 ALA C C 1
ATOM 9006 O O . ALA C 1 259 ? 109.208 11.639 70.235 1.00 97.22 257 ALA C O 1
ATOM 9008 N N . TYR C 1 260 ? 108.336 10.401 68.576 1.00 87.43 258 TYR C N 1
ATOM 9009 C CA . TYR C 1 260 ? 108.895 11.213 67.508 1.00 82.46 258 TYR C CA 1
ATOM 9010 C C . TYR C 1 260 ? 108.332 12.628 67.398 1.00 85.14 258 TYR C C 1
ATOM 9011 O O . TYR C 1 260 ? 109.039 13.513 66.921 1.00 88.35 258 TYR C O 1
ATOM 9020 N N . PHE C 1 261 ? 107.085 12.854 67.823 1.00 85.11 259 PHE C N 1
ATOM 9021 C CA . PHE C 1 261 ? 106.504 14.214 67.790 1.00 83.80 259 PHE C CA 1
ATOM 9022 C C . PHE C 1 261 ? 105.312 14.388 68.716 1.00 82.00 259 PHE C C 1
ATOM 9023 O O . PHE C 1 261 ? 104.648 13.417 69.087 1.00 81.00 259 PHE C O 1
ATOM 9031 N N . LYS C 1 262 ? 105.037 15.654 69.016 1.00 79.18 260 LYS C N 1
ATOM 9032 C CA . LYS C 1 262 ? 103.945 16.081 69.869 1.00 77.15 260 LYS C CA 1
ATOM 9033 C C . LYS C 1 262 ? 102.975 16.829 68.985 1.00 78.45 260 LYS C C 1
ATOM 9034 O O . LYS C 1 262 ? 103.409 17.624 68.147 1.00 76.12 260 LYS C O 1
ATOM 9040 N N . LEU C 1 263 ? 101.676 16.576 69.180 1.00 81.70 261 LEU C N 1
ATOM 9041 C CA . LEU C 1 263 ? 100.597 17.319 68.505 1.00 80.57 261 LEU C CA 1
ATOM 9042 C C . LEU C 1 263 ? 99.850 18.191 69.511 1.00 79.69 261 LEU C C 1
ATOM 9043 O O . LEU C 1 263 ? 99.782 17.876 70.701 1.00 80.11 261 LEU C O 1
ATOM 9048 N N . LYS C 1 264 ? 99.265 19.265 68.999 1.00 81.78 262 LYS C N 1
ATOM 9049 C CA . LYS C 1 264 ? 98.800 20.381 69.807 1.00 88.91 262 LYS C CA 1
ATOM 9050 C C . LYS C 1 264 ? 97.623 21.041 69.116 1.00 91.92 262 LYS C C 1
ATOM 9051 O O . LYS C 1 264 ? 97.424 20.827 67.929 1.00 98.28 262 LYS C O 1
ATOM 9057 N N . GLY C 1 265 ? 96.848 21.843 69.840 1.00 95.53 263 GLY C N 1
ATOM 9058 C CA . GLY C 1 265 ? 95.899 22.747 69.189 1.00 97.99 263 GLY C CA 1
ATOM 9059 C C . GLY C 1 265 ? 94.731 23.202 70.034 1.00 97.14 263 GLY C C 1
ATOM 9060 O O . GLY C 1 265 ? 94.802 23.226 71.265 1.00 100.67 263 GLY C O 1
ATOM 9061 N N . GLU C 1 266 ? 93.650 23.555 69.343 1.00 92.47 264 GLU C N 1
ATOM 9062 C CA . GLU C 1 266 ? 92.453 24.104 69.951 1.00 89.39 264 GLU C CA 1
ATOM 9063 C C . GLU C 1 266 ? 91.216 23.546 69.269 1.00 84.15 264 GLU C C 1
ATOM 9064 O O . GLU C 1 266 ? 91.100 23.633 68.050 1.00 84.38 264 GLU C O 1
ATOM 9070 N N . ILE C 1 267 ? 90.288 23.008 70.055 1.00 80.45 265 ILE C N 1
ATOM 9071 C CA . ILE C 1 267 ? 88.973 22.600 69.559 1.00 77.36 265 ILE C CA 1
ATOM 9072 C C . ILE C 1 267 ? 87.949 23.697 69.860 1.00 81.48 265 ILE C C 1
ATOM 9073 O O . ILE C 1 267 ? 87.782 24.096 71.016 1.00 84.50 265 ILE C O 1
ATOM 9078 N N . THR C 1 268 ? 87.265 24.172 68.818 1.00 81.72 266 THR C N 1
ATOM 9079 C CA . THR C 1 268 ? 86.198 25.152 68.972 1.00 79.80 266 THR C CA 1
ATOM 9080 C C . THR C 1 268 ? 84.901 24.386 69.153 1.00 78.03 266 THR C C 1
ATOM 9081 O O . THR C 1 268 ? 84.493 23.617 68.275 1.00 73.82 266 THR C O 1
ATOM 9085 N N . LEU C 1 269 ? 84.286 24.581 70.319 1.00 79.40 267 LEU C N 1
ATOM 9086 C CA . LEU C 1 269 ? 82.987 24.010 70.645 1.00 79.80 267 LEU C CA 1
ATOM 9087 C C . LEU C 1 269 ? 81.905 25.081 70.608 1.00 85.18 267 LEU C C 1
ATOM 9088 O O . LEU C 1 269 ? 82.190 26.291 70.650 1.00 82.80 267 LEU C O 1
ATOM 9093 N N . GLU C 1 270 ? 80.662 24.607 70.527 1.00 90.58 268 GLU C N 1
ATOM 9094 C CA . GLU C 1 270 ? 79.470 25.428 70.696 1.00 90.57 268 GLU C CA 1
ATOM 9095 C C . GLU C 1 270 ? 78.786 24.934 71.960 1.00 84.14 268 GLU C C 1
ATOM 9096 O O . GLU C 1 270 ? 78.618 23.729 72.149 1.00 77.11 268 GLU C O 1
ATOM 9102 N N . ARG C 1 271 ? 78.422 25.871 72.826 1.00 82.64 269 ARG C N 1
ATOM 9103 C CA . ARG C 1 271 ? 77.705 25.568 74.050 1.00 86.51 269 ARG C CA 1
ATOM 9104 C C . ARG C 1 271 ? 76.338 26.187 73.949 1.00 90.05 269 ARG C C 1
ATOM 9105 O O . ARG C 1 271 ? 76.217 27.409 73.998 1.00 95.80 269 ARG C O 1
ATOM 9113 N N . ARG C 1 272 ? 75.315 25.348 73.805 1.00 90.85 270 ARG C N 1
ATOM 9114 C CA . ARG C 1 272 ? 73.958 25.816 73.570 1.00 94.11 270 ARG C CA 1
ATOM 9115 C C . ARG C 1 272 ? 73.047 25.479 74.740 1.00 86.27 270 ARG C C 1
ATOM 9116 O O . ARG C 1 272 ? 73.087 24.378 75.271 1.00 83.78 270 ARG C O 1
ATOM 9124 N N . HIS C 1 273 ? 72.217 26.448 75.109 1.00 81.05 271 HIS C N 1
ATOM 9125 C CA . HIS C 1 273 ? 71.244 26.316 76.174 1.00 80.28 271 HIS C CA 1
ATOM 9126 C C . HIS C 1 273 ? 69.907 26.722 75.590 1.00 81.95 271 HIS C C 1
ATOM 9127 O O . HIS C 1 273 ? 69.762 27.846 75.113 1.00 85.31 271 HIS C O 1
ATOM 9134 N N . ARG C 1 274 ? 68.943 25.811 75.607 1.00 83.26 272 ARG C N 1
ATOM 9135 C CA . ARG C 1 274 ? 67.601 26.102 75.114 1.00 84.98 272 ARG C CA 1
ATOM 9136 C C . ARG C 1 274 ? 66.586 25.679 76.154 1.00 81.92 272 ARG C C 1
ATOM 9137 O O . ARG C 1 274 ? 66.737 24.630 76.776 1.00 81.85 272 ARG C O 1
ATOM 9145 N N . HIS C 1 275 ? 65.558 26.511 76.323 1.00 78.91 273 HIS C N 1
ATOM 9146 C CA . HIS C 1 275 ? 64.474 26.276 77.264 1.00 76.83 273 HIS C CA 1
ATOM 9147 C C . HIS C 1 275 ? 63.145 26.412 76.539 1.00 79.01 273 HIS C C 1
ATOM 9148 O O . HIS C 1 275 ? 63.016 27.207 75.612 1.00 89.01 273 HIS C O 1
ATOM 9155 N N . GLY C 1 276 ? 62.157 25.641 76.969 1.00 77.74 274 GLY C N 1
ATOM 9156 C CA . GLY C 1 276 ? 60.855 25.628 76.312 1.00 77.25 274 GLY C CA 1
ATOM 9157 C C . GLY C 1 276 ? 59.751 25.228 77.262 1.00 76.10 274 GLY C C 1
ATOM 9158 O O . GLY C 1 276 ? 60.007 24.567 78.270 1.00 75.95 274 GLY C O 1
ATOM 9159 N N . ILE C 1 277 ? 58.527 25.634 76.931 1.00 74.47 275 ILE C N 1
ATOM 9160 C CA . ILE C 1 277 ? 57.335 25.332 77.729 1.00 72.22 275 ILE C CA 1
ATOM 9161 C C . ILE C 1 277 ? 56.140 25.062 76.831 1.00 73.03 275 ILE C C 1
ATOM 9162 O O . ILE C 1 277 ? 56.130 25.460 75.669 1.00 74.98 275 ILE C O 1
ATOM 9167 N N . SER C 1 278 ? 55.136 24.388 77.385 1.00 74.89 276 SER C N 1
ATOM 9168 C CA . SER C 1 278 ? 53.915 24.034 76.653 1.00 73.43 276 SER C CA 1
ATOM 9169 C C . SER C 1 278 ? 52.666 24.371 77.480 1.00 74.32 276 SER C C 1
ATOM 9170 O O . SER C 1 278 ? 52.560 24.000 78.654 1.00 80.26 276 SER C O 1
ATOM 9173 N N . TYR C 1 279 ? 51.724 25.073 76.865 1.00 71.58 277 TYR C N 1
ATOM 9174 C CA . TYR C 1 279 ? 50.434 25.291 77.482 1.00 70.79 277 TYR C CA 1
ATOM 9175 C C . TYR C 1 279 ? 49.501 24.168 77.077 1.00 70.12 277 TYR C C 1
ATOM 9176 O O . TYR C 1 279 ? 49.616 23.601 75.984 1.00 66.82 277 TYR C O 1
ATOM 9185 N N . ALA C 1 280 ? 48.563 23.865 77.964 1.00 74.02 278 ALA C N 1
ATOM 9186 C CA . ALA C 1 280 ? 47.528 22.871 77.700 1.00 76.40 278 ALA C CA 1
ATOM 9187 C C . ALA C 1 280 ? 46.420 22.946 78.760 1.00 77.15 278 ALA C C 1
ATOM 9188 O O . ALA C 1 280 ? 46.479 23.771 79.690 1.00 73.42 278 ALA C O 1
ATOM 9190 N N . ASN C 1 281 ? 45.407 22.092 78.607 1.00 80.44 279 ASN C N 1
ATOM 9191 C CA . ASN C 1 281 ? 44.348 22.019 79.589 1.00 84.38 279 ASN C CA 1
ATOM 9192 C C . ASN C 1 281 ? 44.872 21.387 80.860 1.00 84.18 279 ASN C C 1
ATOM 9193 O O . ASN C 1 281 ? 45.208 20.203 80.894 1.00 77.33 279 ASN C O 1
ATOM 9198 N N . ARG C 1 282 ? 44.884 22.207 81.901 1.00 89.77 280 ARG C N 1
ATOM 9199 C CA . ARG C 1 282 ? 45.597 21.942 83.138 1.00 94.35 280 ARG C CA 1
ATOM 9200 C C . ARG C 1 282 ? 45.190 20.651 83.849 1.00 94.63 280 ARG C C 1
ATOM 9201 O O . ARG C 1 282 ? 46.053 19.972 84.406 1.00 98.36 280 ARG C O 1
ATOM 9209 N N . GLU C 1 283 ? 43.907 20.299 83.838 1.00 91.34 281 GLU C N 1
ATOM 9210 C CA . GLU C 1 283 ? 43.456 19.254 84.762 1.00 94.76 281 GLU C CA 1
ATOM 9211 C C . GLU C 1 283 ? 43.808 17.852 84.300 1.00 93.29 281 GLU C C 1
ATOM 9212 O O . GLU C 1 283 ? 44.537 17.143 85.001 1.00 102.59 281 GLU C O 1
ATOM 9218 N N . GLY C 1 284 ? 43.350 17.465 83.117 1.00 89.61 282 GLY C N 1
ATOM 9219 C CA . GLY C 1 284 ? 43.401 16.052 82.703 1.00 90.61 282 GLY C CA 1
ATOM 9220 C C . GLY C 1 284 ? 44.722 15.423 82.261 1.00 89.09 282 GLY C C 1
ATOM 9221 O O . GLY C 1 284 ? 44.866 14.193 82.323 1.00 82.33 282 GLY C O 1
ATOM 9222 N N . TYR C 1 285 ? 45.685 16.257 81.852 1.00 88.68 283 TYR C N 1
ATOM 9223 C CA . TYR C 1 285 ? 46.823 15.832 81.007 1.00 86.31 283 TYR C CA 1
ATOM 9224 C C . TYR C 1 285 ? 47.556 14.562 81.443 1.00 85.82 283 TYR C C 1
ATOM 9225 O O . TYR C 1 285 ? 47.918 13.713 80.618 1.00 87.57 283 TYR C O 1
ATOM 9234 N N . ALA C 1 286 ? 47.768 14.437 82.744 1.00 84.24 284 ALA C N 1
ATOM 9235 C CA . ALA C 1 286 ? 48.463 13.289 83.291 1.00 81.39 284 ALA C CA 1
ATOM 9236 C C . ALA C 1 286 ? 47.833 11.966 82.824 1.00 73.58 284 ALA C C 1
ATOM 9237 O O . ALA C 1 286 ? 48.556 11.041 82.437 1.00 62.50 284 ALA C O 1
ATOM 9239 N N . VAL C 1 287 ? 46.492 11.927 82.822 1.00 73.86 285 VAL C N 1
ATOM 9240 C CA . VAL C 1 287 ? 45.704 10.705 82.603 1.00 78.26 285 VAL C CA 1
ATOM 9241 C C . VAL C 1 287 ? 44.977 10.692 81.257 1.00 79.94 285 VAL C C 1
ATOM 9242 O O . VAL C 1 287 ? 43.977 9.990 81.092 1.00 78.63 285 VAL C O 1
ATOM 9246 N N . PHE C 1 288 ? 45.485 11.430 80.277 1.00 84.36 286 PHE C N 1
ATOM 9247 C CA . PHE C 1 288 ? 44.808 11.511 78.989 1.00 85.18 286 PHE C CA 1
ATOM 9248 C C . PHE C 1 288 ? 44.832 10.177 78.227 1.00 79.42 286 PHE C C 1
ATOM 9249 O O . PHE C 1 288 ? 45.910 9.617 77.964 1.00 72.37 286 PHE C O 1
ATOM 9257 N N . ASP C 1 289 ? 43.629 9.716 77.861 1.00 77.18 287 ASP C N 1
ATOM 9258 C CA . ASP C 1 289 ? 43.408 8.476 77.103 1.00 78.93 287 ASP C CA 1
ATOM 9259 C C . ASP C 1 289 ? 43.326 8.791 75.608 1.00 79.19 287 ASP C C 1
ATOM 9260 O O . ASP C 1 289 ? 42.477 9.570 75.179 1.00 75.78 287 ASP C O 1
ATOM 9265 N N . ASN C 1 290 ? 44.197 8.150 74.829 1.00 82.52 288 ASN C N 1
ATOM 9266 C CA . ASN C 1 290 ? 44.239 8.316 73.374 1.00 82.43 288 ASN C CA 1
ATOM 9267 C C . ASN C 1 290 ? 43.396 7.263 72.663 1.00 82.09 288 ASN C C 1
ATOM 9268 O O . ASN C 1 290 ? 43.003 7.465 71.526 1.00 90.76 288 ASN C O 1
ATOM 9273 N N . GLY C 1 291 ? 43.136 6.133 73.310 1.00 82.20 289 GLY C N 1
ATOM 9274 C CA . GLY C 1 291 ? 42.217 5.141 72.767 1.00 86.09 289 GLY C CA 1
ATOM 9275 C C . GLY C 1 291 ? 40.851 5.737 72.501 1.00 90.16 289 GLY C C 1
ATOM 9276 O O . GLY C 1 291 ? 40.242 5.459 71.468 1.00 102.93 289 GLY C O 1
ATOM 9277 N N . SER C 1 292 ? 40.397 6.587 73.420 1.00 88.95 290 SER C N 1
ATOM 9278 C CA . SER C 1 292 ? 39.081 7.197 73.342 1.00 92.13 290 SER C CA 1
ATOM 9279 C C . SER C 1 292 ? 38.921 8.146 72.162 1.00 95.92 290 SER C C 1
ATOM 9280 O O . SER C 1 292 ? 37.921 8.058 71.449 1.00 103.31 290 SER C O 1
ATOM 9283 N N . LEU C 1 293 ? 39.886 9.049 71.959 1.00 101.22 291 LEU C N 1
ATOM 9284 C CA . LEU C 1 293 ? 39.724 10.139 70.968 1.00 109.16 291 LEU C CA 1
ATOM 9285 C C . LEU C 1 293 ? 39.370 9.626 69.583 1.00 111.87 291 LEU C C 1
ATOM 9286 O O . LEU C 1 293 ? 39.829 8.553 69.158 1.00 109.02 291 LEU C O 1
ATOM 9291 N N . ARG C 1 294 ? 38.551 10.417 68.894 1.00 111.77 292 ARG C N 1
ATOM 9292 C CA . ARG C 1 294 ? 38.074 10.081 67.564 1.00 108.55 292 ARG C CA 1
ATOM 9293 C C . ARG C 1 294 ? 39.126 10.515 66.549 1.00 104.39 292 ARG C C 1
ATOM 9294 O O . ARG C 1 294 ? 39.779 11.540 66.747 1.00 102.84 292 ARG C O 1
ATOM 9302 N N . PRO C 1 295 ? 39.289 9.745 65.454 1.00 102.94 293 PRO C N 1
ATOM 9303 C CA . PRO C 1 295 ? 40.250 10.118 64.422 1.00 101.68 293 PRO C CA 1
ATOM 9304 C C . PRO C 1 295 ? 39.852 11.418 63.708 1.00 101.03 293 PRO C C 1
ATOM 9305 O O . PRO C 1 295 ? 38.702 11.870 63.803 1.00 103.45 293 PRO C O 1
ATOM 9309 N N . VAL C 1 296 ? 40.817 12.030 63.029 1.00 100.46 294 VAL C N 1
ATOM 9310 C CA . VAL C 1 296 ? 40.560 13.224 62.217 1.00 101.76 294 VAL C CA 1
ATOM 9311 C C . VAL C 1 296 ? 39.545 12.886 61.123 1.00 100.33 294 VAL C C 1
ATOM 9312 O O . VAL C 1 296 ? 38.681 13.709 60.800 1.00 96.89 294 VAL C O 1
ATOM 9316 N N . SER C 1 297 ? 39.658 11.669 60.576 1.00 97.75 295 SER C N 1
ATOM 9317 C CA . SER C 1 297 ? 38.756 11.180 59.531 1.00 94.79 295 SER C CA 1
ATOM 9318 C C . SER C 1 297 ? 37.293 11.434 59.887 1.00 93.27 295 SER C C 1
ATOM 9319 O O . SER C 1 297 ? 36.559 11.985 59.075 1.00 94.82 295 SER C O 1
ATOM 9322 N N . ASP C 1 298 ? 36.900 11.076 61.111 1.00 91.91 296 ASP C N 1
ATOM 9323 C CA . ASP C 1 298 ? 35.513 11.226 61.575 1.00 90.15 296 ASP C CA 1
ATOM 9324 C C . ASP C 1 298 ? 34.935 12.615 61.345 1.00 83.71 296 ASP C C 1
ATOM 9325 O O . ASP C 1 298 ? 33.803 12.731 60.881 1.00 86.12 296 ASP C O 1
ATOM 9330 N N . TRP C 1 299 ? 35.700 13.659 61.648 1.00 78.83 297 TRP C N 1
ATOM 9331 C CA . TRP C 1 299 ? 35.204 15.034 61.457 1.00 79.61 297 TRP C CA 1
ATOM 9332 C C . TRP C 1 299 ? 34.991 15.368 59.972 1.00 80.82 297 TRP C C 1
ATOM 9333 O O . TRP C 1 299 ? 33.982 15.981 59.613 1.00 79.29 297 TRP C O 1
ATOM 9344 N N . LYS C 1 300 ? 35.933 14.961 59.121 1.00 84.61 298 LYS C N 1
ATOM 9345 C CA . LYS C 1 300 ? 35.799 15.163 57.675 1.00 85.62 298 LYS C CA 1
ATOM 9346 C C . LYS C 1 300 ? 34.601 14.414 57.095 1.00 84.73 298 LYS C C 1
ATOM 9347 O O . LYS C 1 300 ? 33.858 14.971 56.289 1.00 83.40 298 LYS C O 1
ATOM 9353 N N . GLU C 1 301 ? 34.407 13.168 57.528 1.00 85.10 299 GLU C N 1
ATOM 9354 C CA . GLU C 1 301 ? 33.241 12.372 57.122 1.00 84.44 299 GLU C CA 1
ATOM 9355 C C . GLU C 1 301 ? 31.916 13.042 57.486 1.00 79.06 299 GLU C C 1
ATOM 9356 O O . GLU C 1 301 ? 30.961 12.946 56.728 1.00 80.82 299 GLU C O 1
ATOM 9362 N N . LEU C 1 302 ? 31.862 13.734 58.620 1.00 77.40 300 LEU C N 1
ATOM 9363 C CA . LEU C 1 302 ? 30.657 14.485 58.996 1.00 78.82 300 LEU C CA 1
ATOM 9364 C C . LEU C 1 302 ? 30.406 15.703 58.113 1.00 78.08 300 LEU C C 1
ATOM 9365 O O . LEU C 1 302 ? 29.258 16.046 57.858 1.00 84.77 300 LEU C O 1
ATOM 9370 N N . ALA C 1 303 ? 31.462 16.363 57.656 1.00 78.75 301 ALA C N 1
ATOM 9371 C CA . ALA C 1 303 ? 31.322 17.524 56.751 1.00 83.86 301 ALA C CA 1
ATOM 9372 C C . ALA C 1 303 ? 30.505 17.210 55.496 1.00 84.57 301 ALA C C 1
ATOM 9373 O O . ALA C 1 303 ? 29.586 17.958 55.093 1.00 79.90 301 ALA C O 1
ATOM 9375 N N . THR C 1 304 ? 30.849 16.062 54.926 1.00 82.26 302 THR C N 1
ATOM 9376 C CA . THR C 1 304 ? 30.352 15.628 53.651 1.00 82.15 302 THR C CA 1
ATOM 9377 C C . THR C 1 304 ? 29.169 14.672 53.752 1.00 80.95 302 THR C C 1
ATOM 9378 O O . THR C 1 304 ? 28.866 13.974 52.784 1.00 82.92 302 THR C O 1
ATOM 9382 N N . ALA C 1 305 ? 28.519 14.605 54.907 1.00 78.36 303 ALA C N 1
ATOM 9383 C CA . ALA C 1 305 ? 27.457 13.633 55.104 1.00 79.14 303 ALA C CA 1
ATOM 9384 C C . ALA C 1 305 ? 26.189 14.071 54.390 1.00 78.49 303 ALA C C 1
ATOM 9385 O O . ALA C 1 305 ? 25.487 13.252 53.785 1.00 76.73 303 ALA C O 1
ATOM 9387 N N . PHE C 1 306 ? 25.907 15.367 54.463 1.00 79.78 304 PHE C N 1
ATOM 9388 C CA . PHE C 1 306 ? 24.707 15.933 53.845 1.00 85.80 304 PHE C CA 1
ATOM 9389 C C . PHE C 1 306 ? 24.813 16.003 52.336 1.00 84.53 304 PHE C C 1
ATOM 9390 O O . PHE C 1 306 ? 23.877 15.644 51.624 1.00 86.93 304 PHE C O 1
ATOM 9398 N N . ILE C 1 307 ? 25.963 16.458 51.860 1.00 83.64 305 ILE C N 1
ATOM 9399 C CA . ILE C 1 307 ? 26.242 16.500 50.426 1.00 84.78 305 ILE C CA 1
ATOM 9400 C C . ILE C 1 307 ? 26.377 15.115 49.778 1.00 82.48 305 ILE C C 1
ATOM 9401 O O . ILE C 1 307 ? 26.456 15.029 48.562 1.00 85.93 305 ILE C O 1
ATOM 9406 N N . ASN C 1 308 ? 26.452 14.048 50.572 1.00 81.41 306 ASN C N 1
ATOM 9407 C CA . ASN C 1 308 ? 26.555 12.694 50.037 1.00 80.00 306 ASN C CA 1
ATOM 9408 C C . ASN C 1 308 ? 25.281 12.280 49.304 1.00 80.75 306 ASN C C 1
ATOM 9409 O O . ASN C 1 308 ? 24.208 12.265 49.922 1.00 83.56 306 ASN C O 1
ATOM 9414 N N . PRO C 1 309 ? 25.393 11.934 47.998 1.00 81.90 307 PRO C N 1
ATOM 9415 C CA . PRO C 1 309 ? 24.240 11.531 47.193 1.00 86.20 307 PRO C CA 1
ATOM 9416 C C . PRO C 1 309 ? 23.862 10.048 47.315 1.00 93.98 307 PRO C C 1
ATOM 9417 O O . PRO C 1 309 ? 22.764 9.653 46.937 1.00 93.07 307 PRO C O 1
ATOM 9421 N N . HIS C 1 310 ? 24.768 9.239 47.847 1.00 107.00 308 HIS C N 1
ATOM 9422 C CA . HIS C 1 310 ? 24.565 7.803 47.961 1.00 113.23 308 HIS C CA 1
ATOM 9423 C C . HIS C 1 310 ? 23.853 7.400 49.271 1.00 114.37 308 HIS C C 1
ATOM 9424 O O . HIS C 1 310 ? 23.769 6.207 49.562 1.00 120.26 308 HIS C O 1
ATOM 9431 N N . GLU C 1 311 ? 23.315 8.372 50.026 1.00 112.68 309 GLU C N 1
ATOM 9432 C CA . GLU C 1 311 ? 22.990 8.190 51.456 1.00 111.60 309 GLU C CA 1
ATOM 9433 C C . GLU C 1 311 ? 21.857 7.194 51.687 1.00 110.94 309 GLU C C 1
ATOM 9434 O O . GLU C 1 311 ? 21.994 6.266 52.484 1.00 102.41 309 GLU C O 1
ATOM 9440 N N . VAL C 1 312 ? 20.737 7.405 51.002 1.00 119.22 310 VAL C N 1
ATOM 9441 C CA . VAL C 1 312 ? 19.577 6.483 51.042 1.00 124.32 310 VAL C CA 1
ATOM 9442 C C . VAL C 1 312 ? 19.044 6.238 52.478 1.00 109.60 310 VAL C C 1
ATOM 9443 O O . VAL C 1 312 ? 18.420 5.217 52.757 1.00 100.72 310 VAL C O 1
ATOM 9447 N N . ALA C 1 313 ? 19.322 7.181 53.380 1.00 102.81 311 ALA C N 1
ATOM 9448 C CA . ALA C 1 313 ? 18.629 7.311 54.654 1.00 96.46 311 ALA C CA 1
ATOM 9449 C C . ALA C 1 313 ? 17.836 8.609 54.686 1.00 95.92 311 ALA C C 1
ATOM 9450 O O . ALA C 1 313 ? 17.153 8.862 55.668 1.00 104.29 311 ALA C O 1
ATOM 9452 N N . TRP C 1 314 ? 17.916 9.428 53.636 1.00 92.21 312 TRP C N 1
ATOM 9453 C CA . TRP C 1 314 ? 17.057 10.593 53.516 1.00 93.72 312 TRP C CA 1
ATOM 9454 C C . TRP C 1 314 ? 15.604 10.166 53.420 1.00 97.99 312 TRP C C 1
ATOM 9455 O O . TRP C 1 314 ? 14.788 10.534 54.252 1.00 100.92 312 TRP C O 1
ATOM 9466 N N . GLU C 1 315 ? 15.290 9.361 52.414 1.00 105.45 313 GLU C N 1
ATOM 9467 C CA . GLU C 1 315 ? 13.904 8.962 52.183 1.00 117.11 313 GLU C CA 1
ATOM 9468 C C . GLU C 1 315 ? 13.507 7.778 53.067 1.00 114.80 313 GLU C C 1
ATOM 9469 O O . GLU C 1 315 ? 12.351 7.365 53.046 1.00 126.56 313 GLU C O 1
ATOM 9475 N N . LEU C 1 316 ? 14.452 7.241 53.840 1.00 108.78 314 LEU C N 1
ATOM 9476 C CA . LEU C 1 316 ? 14.200 6.115 54.740 1.00 104.82 314 LEU C CA 1
ATOM 9477 C C . LEU C 1 316 ? 14.116 6.552 56.232 1.00 99.46 314 LEU C C 1
ATOM 9478 O O . LEU C 1 316 ? 13.086 6.355 56.873 1.00 91.35 314 LEU C O 1
ATOM 9483 N N . THR C 1 317 ? 15.173 7.170 56.763 1.00 98.10 315 THR C N 1
ATOM 9484 C CA . THR C 1 317 ? 15.256 7.536 58.194 1.00 95.02 315 THR C CA 1
ATOM 9485 C C . THR C 1 317 ? 15.703 8.986 58.398 1.00 92.50 315 THR C C 1
ATOM 9486 O O . THR C 1 317 ? 16.689 9.247 59.089 1.00 92.46 315 THR C O 1
ATOM 9490 N N . PRO C 1 318 ? 14.968 9.941 57.820 1.00 90.87 316 PRO C N 1
ATOM 9491 C CA . PRO C 1 318 ? 15.483 11.319 57.753 1.00 90.16 316 PRO C CA 1
ATOM 9492 C C . PRO C 1 318 ? 15.654 11.984 59.107 1.00 87.94 316 PRO C C 1
ATOM 9493 O O . PRO C 1 318 ? 16.589 12.759 59.288 1.00 86.30 316 PRO C O 1
ATOM 9497 N N . TYR C 1 319 ? 14.754 11.681 60.038 1.00 87.89 317 TYR C N 1
ATOM 9498 C CA . TYR C 1 319 ? 14.758 12.321 61.345 1.00 86.83 317 TYR C CA 1
ATOM 9499 C C . TYR C 1 319 ? 15.968 11.918 62.157 1.00 86.60 317 TYR C C 1
ATOM 9500 O O . TYR C 1 319 ? 16.673 12.775 62.685 1.00 81.26 317 TYR C O 1
ATOM 9509 N N . SER C 1 320 ? 16.209 10.615 62.237 1.00 90.94 318 SER C N 1
ATOM 9510 C CA . SER C 1 320 ? 17.359 10.090 62.971 1.00 97.34 318 SER C CA 1
ATOM 9511 C C . SER C 1 320 ? 18.696 10.552 62.365 1.00 95.27 318 SER C C 1
ATOM 9512 O O . SER C 1 320 ? 19.620 10.914 63.093 1.00 97.16 318 SER C O 1
ATOM 9515 N N . PHE C 1 321 ? 18.777 10.539 61.037 1.00 91.50 319 PHE C N 1
ATOM 9516 C CA . PHE C 1 321 ? 19.983 10.928 60.304 1.00 86.13 319 PHE C CA 1
ATOM 9517 C C . PHE C 1 321 ? 20.525 12.293 60.729 1.00 80.33 319 PHE C C 1
ATOM 9518 O O . PHE C 1 321 ? 21.705 12.388 61.057 1.00 81.49 319 PHE C O 1
ATOM 9526 N N . VAL C 1 322 ? 19.680 13.332 60.721 1.00 75.30 320 VAL C N 1
ATOM 9527 C CA . VAL C 1 322 ? 20.137 14.704 61.078 1.00 77.39 320 VAL C CA 1
ATOM 9528 C C . VAL C 1 322 ? 20.423 14.908 62.555 1.00 75.85 320 VAL C C 1
ATOM 9529 O O . VAL C 1 322 ? 21.265 15.723 62.906 1.00 74.02 320 VAL C O 1
ATOM 9533 N N . VAL C 1 323 ? 19.716 14.186 63.413 1.00 76.75 321 VAL C N 1
ATOM 9534 C CA . VAL C 1 323 ? 19.955 14.269 64.849 1.00 77.27 321 VAL C CA 1
ATOM 9535 C C . VAL C 1 323 ? 21.304 13.622 65.180 1.00 76.69 321 VAL C C 1
ATOM 9536 O O . VAL C 1 323 ? 22.170 14.268 65.761 1.00 74.26 321 VAL C O 1
ATOM 9540 N N . ASP C 1 324 ? 21.476 12.357 64.791 1.00 78.42 322 ASP C N 1
ATOM 9541 C CA . ASP C 1 324 ? 22.764 11.653 64.920 1.00 80.38 322 ASP C CA 1
ATOM 9542 C C . ASP C 1 324 ? 23.909 12.533 64.487 1.00 80.39 322 ASP C C 1
ATOM 9543 O O . ASP C 1 324 ? 24.893 12.676 65.216 1.00 81.39 322 ASP C O 1
ATOM 9548 N N . TRP C 1 325 ? 23.763 13.111 63.293 1.00 79.12 323 TRP C N 1
ATOM 9549 C CA . TRP C 1 325 ? 24.734 14.054 62.743 1.00 76.74 323 TRP C CA 1
ATOM 9550 C C . TRP C 1 325 ? 25.035 15.142 63.771 1.00 73.86 323 TRP C C 1
ATOM 9551 O O . TRP C 1 325 ? 26.164 15.247 64.249 1.00 75.19 323 TRP C O 1
ATOM 9562 N N . PHE C 1 326 ? 24.016 15.904 64.149 1.00 70.66 324 PHE C N 1
ATOM 9563 C CA . PHE C 1 326 ? 24.188 16.979 65.134 1.00 71.11 324 PHE C CA 1
ATOM 9564 C C . PHE C 1 326 ? 24.896 16.503 66.407 1.00 70.16 324 PHE C C 1
ATOM 9565 O O . PHE C 1 326 ? 25.779 17.183 66.915 1.00 67.46 324 PHE C O 1
ATOM 9573 N N . LEU C 1 327 ? 24.518 15.330 66.906 1.00 73.20 325 LEU C N 1
ATOM 9574 C CA . LEU C 1 327 ? 25.056 14.838 68.171 1.00 77.22 325 LEU C CA 1
ATOM 9575 C C . LEU C 1 327 ? 26.493 14.398 68.040 1.00 77.13 325 LEU C C 1
ATOM 9576 O O . LEU C 1 327 ? 27.276 14.606 68.959 1.00 79.99 325 LEU C O 1
ATOM 9581 N N . ASN C 1 328 ? 26.832 13.788 66.907 1.00 77.79 326 ASN C N 1
ATOM 9582 C CA . ASN C 1 328 ? 28.231 13.500 66.571 1.00 76.48 326 ASN C CA 1
ATOM 9583 C C . ASN C 1 328 ? 29.064 14.775 66.413 1.00 75.71 326 ASN C C 1
ATOM 9584 O O . ASN C 1 328 ? 30.174 14.835 66.931 1.00 77.76 326 ASN C O 1
ATOM 9589 N N . VAL C 1 329 ? 28.534 15.780 65.708 1.00 74.06 327 VAL C N 1
ATOM 9590 C CA . VAL C 1 329 ? 29.249 17.056 65.499 1.00 73.39 327 VAL C CA 1
ATOM 9591 C C . VAL C 1 329 ? 29.466 17.772 66.816 1.00 75.07 327 VAL C C 1
ATOM 9592 O O . VAL C 1 329 ? 30.554 18.280 67.075 1.00 76.74 327 VAL C O 1
ATOM 9596 N N . GLY C 1 330 ? 28.409 17.846 67.619 1.00 78.36 328 GLY C N 1
ATOM 9597 C CA . GLY C 1 330 ? 28.495 18.410 68.961 1.00 79.28 328 GLY C CA 1
ATOM 9598 C C . GLY C 1 330 ? 29.574 17.714 69.757 1.00 76.96 328 GLY C C 1
ATOM 9599 O O . GLY C 1 330 ? 30.502 18.355 70.248 1.00 74.52 328 GLY C O 1
ATOM 9600 N N . ASP C 1 331 ? 29.458 16.390 69.827 1.00 77.11 329 ASP C N 1
ATOM 9601 C CA . ASP C 1 331 ? 30.412 15.535 70.531 1.00 79.27 329 ASP C CA 1
ATOM 9602 C C . ASP C 1 331 ? 31.860 15.912 70.220 1.00 79.41 329 ASP C C 1
ATOM 9603 O O . ASP C 1 331 ? 32.669 16.056 71.137 1.00 83.94 329 ASP C O 1
ATOM 9608 N N . ILE C 1 332 ? 32.175 16.091 68.938 1.00 79.27 330 ILE C N 1
ATOM 9609 C CA . ILE C 1 332 ? 33.544 16.446 68.522 1.00 78.66 330 ILE C CA 1
ATOM 9610 C C . ILE C 1 332 ? 33.946 17.872 68.956 1.00 76.39 330 ILE C C 1
ATOM 9611 O O . ILE C 1 332 ? 35.071 18.088 69.398 1.00 71.26 330 ILE C O 1
ATOM 9616 N N . LEU C 1 333 ? 33.030 18.828 68.838 1.00 78.33 331 LEU C N 1
ATOM 9617 C CA . LEU C 1 333 ? 33.298 20.215 69.249 1.00 80.08 331 LEU C CA 1
ATOM 9618 C C . LEU C 1 333 ? 33.567 20.361 70.746 1.00 78.65 331 LEU C C 1
ATOM 9619 O O . LEU C 1 333 ? 34.231 21.312 71.160 1.00 78.01 331 LEU C O 1
ATOM 9624 N N . ALA C 1 334 ? 33.018 19.447 71.548 1.00 75.90 332 ALA C N 1
ATOM 9625 C CA . ALA C 1 334 ? 33.336 19.375 72.965 1.00 77.06 332 ALA C CA 1
ATOM 9626 C C . ALA C 1 334 ? 34.776 18.951 73.136 1.00 79.96 332 ALA C C 1
ATOM 9627 O O . ALA C 1 334 ? 35.516 19.607 73.867 1.00 84.94 332 ALA C O 1
ATOM 9629 N N . GLN C 1 335 ? 35.169 17.861 72.467 1.00 81.25 333 GLN C N 1
ATOM 9630 C CA . GLN C 1 335 ? 36.577 17.439 72.433 1.00 86.18 333 GLN C CA 1
ATOM 9631 C C . GLN C 1 335 ? 37.507 18.626 72.121 1.00 84.58 333 GLN C C 1
ATOM 9632 O O . GLN C 1 335 ? 38.530 18.800 72.786 1.00 83.73 333 GLN C O 1
ATOM 9638 N N . GLN C 1 336 ? 37.140 19.429 71.119 1.00 81.54 334 GLN C N 1
ATOM 9639 C CA . GLN C 1 336 ? 37.934 20.608 70.722 1.00 77.77 334 GLN C CA 1
ATOM 9640 C C . GLN C 1 336 ? 37.870 21.703 71.781 1.00 74.64 334 GLN C C 1
ATOM 9641 O O . GLN C 1 336 ? 38.850 22.403 72.000 1.00 75.61 334 GLN C O 1
ATOM 9647 N N . GLY C 1 337 ? 36.701 21.862 72.401 1.00 73.01 335 GLY C N 1
ATOM 9648 C CA . GLY C 1 337 ? 36.502 22.797 73.504 1.00 72.64 335 GLY C CA 1
ATOM 9649 C C . GLY C 1 337 ? 37.450 22.594 74.670 1.00 73.03 335 GLY C C 1
ATOM 9650 O O . GLY C 1 337 ? 37.984 23.566 75.207 1.00 72.00 335 GLY C O 1
ATOM 9651 N N . GLN C 1 338 ? 37.665 21.331 75.050 1.00 75.11 336 GLN C N 1
ATOM 9652 C CA . GLN C 1 338 ? 38.605 20.963 76.117 1.00 80.37 336 GLN C CA 1
ATOM 9653 C C . GLN C 1 338 ? 39.959 21.670 75.955 1.00 83.83 336 GLN C C 1
ATOM 9654 O O . GLN C 1 338 ? 40.539 22.138 76.932 1.00 91.06 336 GLN C O 1
ATOM 9660 N N . LEU C 1 339 ? 40.444 21.765 74.720 1.00 84.77 337 LEU C N 1
ATOM 9661 C CA . LEU C 1 339 ? 41.777 22.301 74.448 1.00 84.57 337 LEU C CA 1
ATOM 9662 C C . LEU C 1 339 ? 41.927 23.789 74.653 1.00 82.89 337 LEU C C 1
ATOM 9663 O O . LEU C 1 339 ? 43.049 24.279 74.687 1.00 87.72 337 LEU C O 1
ATOM 9668 N N . TYR C 1 340 ? 40.818 24.510 74.761 1.00 82.77 338 TYR C N 1
ATOM 9669 C CA . TYR C 1 340 ? 40.859 25.930 75.077 1.00 87.64 338 TYR C CA 1
ATOM 9670 C C . TYR C 1 340 ? 40.469 26.233 76.509 1.00 90.21 338 TYR C C 1
ATOM 9671 O O . TYR C 1 340 ? 40.404 27.400 76.894 1.00 92.01 338 TYR C O 1
ATOM 9680 N N . HIS C 1 341 ? 40.250 25.195 77.309 1.00 94.45 339 HIS C N 1
ATOM 9681 C CA . HIS C 1 341 ? 39.490 25.345 78.533 1.00 101.97 339 HIS C CA 1
ATOM 9682 C C . HIS C 1 341 ? 40.321 25.943 79.695 1.00 101.82 339 HIS C C 1
ATOM 9683 O O . HIS C 1 341 ? 40.041 27.065 80.114 1.00 115.38 339 HIS C O 1
ATOM 9690 N N . ASN C 1 342 ? 41.342 25.244 80.191 1.00 95.69 340 ASN C N 1
ATOM 9691 C CA . ASN C 1 342 ? 42.118 25.723 81.357 1.00 92.48 340 ASN C CA 1
ATOM 9692 C C . ASN C 1 342 ? 43.565 25.853 80.993 1.00 91.14 340 ASN C C 1
ATOM 9693 O O . ASN C 1 342 ? 44.418 25.088 81.446 1.00 91.00 340 ASN C O 1
ATOM 9698 N N . ILE C 1 343 ? 43.838 26.854 80.176 1.00 92.66 341 ILE C N 1
ATOM 9699 C CA . ILE C 1 343 ? 45.155 27.000 79.597 1.00 95.58 341 ILE C CA 1
ATOM 9700 C C . ILE C 1 343 ? 46.109 27.352 80.727 1.00 93.81 341 ILE C C 1
ATOM 9701 O O . ILE C 1 343 ? 45.847 28.265 81.503 1.00 95.59 341 ILE C O 1
ATOM 9706 N N . ASP C 1 344 ? 47.180 26.579 80.848 1.00 92.23 342 ASP C N 1
ATOM 9707 C CA . ASP C 1 344 ? 48.227 26.839 81.834 1.00 93.93 342 ASP C CA 1
ATOM 9708 C C . ASP C 1 344 ? 49.474 26.087 81.380 1.00 91.28 342 ASP C C 1
ATOM 9709 O O . ASP C 1 344 ? 49.389 25.209 80.520 1.00 87.86 342 ASP C O 1
ATOM 9714 N N . ILE C 1 345 ? 50.622 26.436 81.955 1.00 89.92 343 ILE C N 1
ATOM 9715 C CA . ILE C 1 345 ? 51.878 25.740 81.668 1.00 85.35 343 ILE C CA 1
ATOM 9716 C C . ILE C 1 345 ? 51.802 24.369 82.311 1.00 82.91 343 ILE C C 1
ATOM 9717 O O . ILE C 1 345 ? 51.622 24.279 83.523 1.00 87.13 343 ILE C O 1
ATOM 9722 N N . VAL C 1 346 ? 51.926 23.313 81.514 1.00 78.46 344 VAL C N 1
ATOM 9723 C CA . VAL C 1 346 ? 51.886 21.946 82.051 1.00 81.13 344 VAL C CA 1
ATOM 9724 C C . VAL C 1 346 ? 53.222 21.207 81.997 1.00 80.96 344 VAL C C 1
ATOM 9725 O O . VAL C 1 346 ? 53.475 20.319 82.821 1.00 79.48 344 VAL C O 1
ATOM 9729 N N . ASP C 1 347 ? 54.056 21.571 81.025 1.00 82.49 345 ASP C N 1
ATOM 9730 C CA . ASP C 1 347 ? 55.320 20.898 80.772 1.00 85.85 345 ASP C CA 1
ATOM 9731 C C . ASP C 1 347 ? 56.353 21.949 80.451 1.00 83.86 345 ASP C C 1
ATOM 9732 O O . ASP C 1 347 ? 56.021 23.035 79.979 1.00 82.25 345 ASP C O 1
ATOM 9737 N N . GLY C 1 348 ? 57.608 21.621 80.713 1.00 84.82 346 GLY C N 1
ATOM 9738 C CA . GLY C 1 348 ? 58.713 22.486 80.343 1.00 83.25 346 GLY C CA 1
ATOM 9739 C C . GLY C 1 348 ? 60.001 21.714 80.332 1.00 80.68 346 GLY C C 1
ATOM 9740 O O . GLY C 1 348 ? 60.084 20.635 80.919 1.00 83.03 346 GLY C O 1
ATOM 9741 N N . PHE C 1 349 ? 61.001 22.261 79.654 1.00 77.44 347 PHE C N 1
ATOM 9742 C CA . PHE C 1 349 ? 62.327 21.667 79.664 1.00 78.11 347 PHE C CA 1
ATOM 9743 C C . PHE C 1 349 ? 63.430 22.706 79.695 1.00 78.22 347 PHE C C 1
ATOM 9744 O O . PHE C 1 349 ? 63.227 23.851 79.301 1.00 77.13 347 PHE C O 1
ATOM 9752 N N . ASP C 1 350 ? 64.591 22.271 80.179 1.00 79.98 348 ASP C N 1
ATOM 9753 C CA . ASP C 1 350 ? 65.827 23.047 80.166 1.00 80.12 348 ASP C CA 1
ATOM 9754 C C . ASP C 1 350 ? 66.896 22.114 79.611 1.00 77.06 348 ASP C C 1
ATOM 9755 O O . ASP C 1 350 ? 67.169 21.070 80.206 1.00 71.04 348 ASP C O 1
ATOM 9760 N N . ARG C 1 351 ? 67.489 22.510 78.479 1.00 78.12 349 ARG C N 1
ATOM 9761 C CA . ARG C 1 351 ? 68.403 21.665 77.700 1.00 77.78 349 ARG C CA 1
ATOM 9762 C C . ARG C 1 351 ? 69.717 22.353 77.373 1.00 74.63 349 ARG C C 1
ATOM 9763 O O . ARG C 1 351 ? 69.720 23.442 76.797 1.00 72.42 349 ARG C O 1
ATOM 9771 N N . ARG C 1 352 ? 70.820 21.670 77.678 1.00 74.31 350 ARG C N 1
ATOM 9772 C CA . ARG C 1 352 ? 72.155 22.221 77.507 1.00 77.32 350 ARG C CA 1
ATOM 9773 C C . ARG C 1 352 ? 73.024 21.265 76.676 1.00 76.57 350 ARG C C 1
ATOM 9774 O O . ARG C 1 352 ? 73.171 20.082 77.005 1.00 70.70 350 ARG C O 1
ATOM 9782 N N . ASP C 1 353 ? 73.588 21.813 75.599 1.00 79.70 351 ASP C N 1
ATOM 9783 C CA . ASP C 1 353 ? 74.352 21.079 74.591 1.00 81.03 351 ASP C CA 1
ATOM 9784 C C . ASP C 1 353 ? 75.833 21.323 74.719 1.00 82.42 351 ASP C C 1
ATOM 9785 O O . ASP C 1 353 ? 76.272 22.282 75.348 1.00 86.64 351 ASP C O 1
ATOM 9790 N N . ILE C 1 354 ? 76.588 20.463 74.045 1.00 84.25 352 ILE C N 1
ATOM 9791 C CA . ILE C 1 354 ? 77.936 20.767 73.577 1.00 85.18 352 ILE C CA 1
ATOM 9792 C C . ILE C 1 354 ? 78.115 20.135 72.191 1.00 90.22 352 ILE C C 1
ATOM 9793 O O . ILE C 1 354 ? 77.927 18.929 72.039 1.00 95.24 352 ILE C O 1
ATOM 9798 N N . ARG C 1 355 ? 78.477 20.944 71.195 1.00 91.88 353 ARG C N 1
ATOM 9799 C CA . ARG C 1 355 ? 78.687 20.464 69.822 1.00 91.06 353 ARG C CA 1
ATOM 9800 C C . ARG C 1 355 ? 80.059 20.923 69.334 1.00 86.01 353 ARG C C 1
ATOM 9801 O O . ARG C 1 355 ? 80.584 21.928 69.813 1.00 85.57 353 ARG C O 1
ATOM 9809 N N . LEU C 1 356 ? 80.634 20.175 68.393 1.00 80.36 354 LEU C N 1
ATOM 9810 C CA . LEU C 1 356 ? 81.950 20.483 67.834 1.00 80.85 354 LEU C CA 1
ATOM 9811 C C . LEU C 1 356 ? 81.817 21.364 66.582 1.00 83.51 354 LEU C C 1
ATOM 9812 O O . LEU C 1 356 ? 81.314 20.891 65.567 1.00 87.99 354 LEU C O 1
ATOM 9817 N N . LYS C 1 357 ? 82.257 22.627 66.639 1.00 84.34 355 LYS C N 1
ATOM 9818 C CA . LYS C 1 357 ? 82.254 23.487 65.437 1.00 85.88 355 LYS C CA 1
ATOM 9819 C C . LYS C 1 357 ? 83.431 23.104 64.547 1.00 87.99 355 LYS C C 1
ATOM 9820 O O . LYS C 1 357 ? 83.234 22.569 63.459 1.00 93.43 355 LYS C O 1
ATOM 9826 N N . SER C 1 358 ? 84.646 23.342 65.037 1.00 88.22 356 SER C N 1
ATOM 9827 C CA . SER C 1 358 ? 85.861 23.204 64.227 1.00 84.03 356 SER C CA 1
ATOM 9828 C C . SER C 1 358 ? 87.077 22.992 65.111 1.00 83.09 356 SER C C 1
ATOM 9829 O O . SER C 1 358 ? 86.957 22.983 66.341 1.00 83.69 356 SER C O 1
ATOM 9832 N N . PHE C 1 359 ? 88.242 22.819 64.487 1.00 81.73 357 PHE C N 1
ATOM 9833 C CA . PHE C 1 359 ? 89.484 22.633 65.231 1.00 80.82 357 PHE C CA 1
ATOM 9834 C C . PHE C 1 359 ? 90.743 23.083 64.489 1.00 83.29 357 PHE C C 1
ATOM 9835 O O . PHE C 1 359 ? 90.800 23.061 63.260 1.00 86.42 357 PHE C O 1
ATOM 9843 N N . THR C 1 360 ? 91.737 23.474 65.288 1.00 84.43 358 THR C N 1
ATOM 9844 C CA . THR C 1 360 ? 93.077 23.868 64.863 1.00 80.71 358 THR C CA 1
ATOM 9845 C C . THR C 1 360 ? 93.988 22.737 65.266 1.00 80.63 358 THR C C 1
ATOM 9846 O O . THR C 1 360 ? 93.815 22.184 66.350 1.00 89.24 358 THR C O 1
ATOM 9850 N N . ILE C 1 361 ? 94.962 22.391 64.435 1.00 78.82 359 ILE C N 1
ATOM 9851 C CA . ILE C 1 361 ? 96.005 21.452 64.866 1.00 78.79 359 ILE C CA 1
ATOM 9852 C C . ILE C 1 361 ? 97.366 21.900 64.366 1.00 85.99 359 ILE C C 1
ATOM 9853 O O . ILE C 1 361 ? 97.483 22.538 63.317 1.00 94.61 359 ILE C O 1
ATOM 9858 N N . LYS C 1 362 ? 98.379 21.580 65.162 1.00 89.67 360 LYS C N 1
ATOM 9859 C CA . LYS C 1 362 ? 99.775 21.831 64.853 1.00 85.34 360 LYS C CA 1
ATOM 9860 C C . LYS C 1 362 ? 100.530 20.648 65.412 1.00 83.79 360 LYS C C 1
ATOM 9861 O O . LYS C 1 362 ? 100.106 20.049 66.397 1.00 86.06 360 LYS C O 1
ATOM 9867 N N . GLY C 1 363 ? 101.642 20.307 64.784 1.00 86.94 361 GLY C N 1
ATOM 9868 C CA . GLY C 1 363 ? 102.550 19.286 65.305 1.00 88.55 361 GLY C CA 1
ATOM 9869 C C . GLY C 1 363 ? 103.930 19.888 65.445 1.00 88.95 361 GLY C C 1
ATOM 9870 O O . GLY C 1 363 ? 104.256 20.862 64.754 1.00 89.04 361 GLY C O 1
ATOM 9871 N N . GLU C 1 364 ? 104.740 19.331 66.344 1.00 91.13 362 GLU C N 1
ATOM 9872 C CA . GLU C 1 364 ? 106.154 19.707 66.404 1.00 94.91 362 GLU C CA 1
ATOM 9873 C C . GLU C 1 364 ? 107.047 18.586 66.909 1.00 88.57 362 GLU C C 1
ATOM 9874 O O . GLU C 1 364 ? 106.654 17.777 67.750 1.00 81.25 362 GLU C O 1
ATOM 9880 N N . ARG C 1 365 ? 108.252 18.569 66.346 1.00 88.73 363 ARG C N 1
ATOM 9881 C CA . ARG C 1 365 ? 109.298 17.624 66.676 1.00 88.58 363 ARG C CA 1
ATOM 9882 C C . ARG C 1 365 ? 110.552 18.412 67.051 1.00 93.09 363 ARG C C 1
ATOM 9883 O O . ARG C 1 365 ? 111.155 19.057 66.185 1.00 93.39 363 ARG C O 1
ATOM 9891 N N . ASN C 1 366 ? 110.929 18.366 68.333 1.00 93.69 364 ASN C N 1
ATOM 9892 C CA . ASN C 1 366 ? 112.150 19.016 68.834 1.00 88.84 364 ASN C CA 1
ATOM 9893 C C . ASN C 1 366 ? 112.157 20.514 68.543 1.00 85.51 364 ASN C C 1
ATOM 9894 O O . ASN C 1 366 ? 113.072 21.035 67.910 1.00 80.56 364 ASN C O 1
ATOM 9899 N N . GLY C 1 367 ? 111.103 21.198 68.969 1.00 87.89 365 GLY C N 1
ATOM 9900 C CA . GLY C 1 367 ? 110.990 22.641 68.765 1.00 89.78 365 GLY C CA 1
ATOM 9901 C C . GLY C 1 367 ? 110.831 23.108 67.324 1.00 91.41 365 GLY C C 1
ATOM 9902 O O . GLY C 1 367 ? 110.779 24.315 67.079 1.00 91.18 365 GLY C O 1
ATOM 9903 N N . ARG C 1 368 ? 110.732 22.170 66.377 1.00 93.88 366 ARG C N 1
ATOM 9904 C CA . ARG C 1 368 ? 110.683 22.484 64.959 1.00 97.53 366 ARG C CA 1
ATOM 9905 C C . ARG C 1 368 ? 109.320 22.065 64.426 1.00 94.84 366 ARG C C 1
ATOM 9906 O O . ARG C 1 368 ? 108.934 20.901 64.576 1.00 96.75 366 ARG C O 1
ATOM 9914 N N . PRO C 1 369 ? 108.573 23.012 63.825 1.00 90.74 367 PRO C N 1
ATOM 9915 C CA . PRO C 1 369 ? 107.323 22.674 63.156 1.00 86.59 367 PRO C CA 1
ATOM 9916 C C . PRO C 1 369 ? 107.408 21.460 62.237 1.00 83.06 367 PRO C C 1
ATOM 9917 O O . PRO C 1 369 ? 108.429 21.221 61.590 1.00 81.20 367 PRO C O 1
ATOM 9921 N N . VAL C 1 370 ? 106.310 20.719 62.206 1.00 84.67 368 VAL C N 1
ATOM 9922 C CA . VAL C 1 370 ? 106.183 19.489 61.450 1.00 85.75 368 VAL C CA 1
ATOM 9923 C C . VAL C 1 370 ? 104.808 19.508 60.748 1.00 91.19 368 VAL C C 1
ATOM 9924 O O . VAL C 1 370 ? 103.880 20.140 61.265 1.00 98.70 368 VAL C O 1
ATOM 9928 N N . ASN C 1 371 ? 104.651 18.852 59.593 1.00 90.59 369 ASN C N 1
ATOM 9929 C CA . ASN C 1 371 ? 103.368 18.942 58.850 1.00 90.00 369 ASN C CA 1
ATOM 9930 C C . ASN C 1 371 ? 102.310 17.960 59.350 1.00 89.00 369 ASN C C 1
ATOM 9931 O O . ASN C 1 371 ? 102.581 16.761 59.487 1.00 81.68 369 ASN C O 1
ATOM 9936 N N . VAL C 1 372 ? 101.105 18.489 59.595 1.00 88.97 370 VAL C N 1
ATOM 9937 C CA . VAL C 1 372 ? 99.966 17.719 60.106 1.00 89.80 370 VAL C CA 1
ATOM 9938 C C . VAL C 1 372 ? 98.684 18.055 59.338 1.00 86.49 370 VAL C C 1
ATOM 9939 O O . VAL C 1 372 ? 98.150 19.155 59.482 1.00 78.15 370 VAL C O 1
ATOM 9943 N N . SER C 1 373 ? 98.201 17.099 58.536 1.00 91.57 371 SER C N 1
ATOM 9944 C CA . SER C 1 373 ? 96.890 17.172 57.862 1.00 97.37 371 SER C CA 1
ATOM 9945 C C . SER C 1 373 ? 96.001 16.103 58.472 1.00 98.10 371 SER C C 1
ATOM 9946 O O . SER C 1 373 ? 96.299 14.913 58.330 1.00 96.38 371 SER C O 1
ATOM 9949 N N . ALA C 1 374 ? 94.911 16.510 59.128 1.00 98.96 372 ALA C N 1
ATOM 9950 C CA . ALA C 1 374 ? 94.136 15.585 59.973 1.00 96.53 372 ALA C CA 1
ATOM 9951 C C . ALA C 1 374 ? 92.633 15.865 60.049 1.00 94.95 372 ALA C C 1
ATOM 9952 O O . ALA C 1 374 ? 92.198 17.008 59.926 1.00 94.71 372 ALA C O 1
ATOM 9954 N N . SER C 1 375 ? 91.867 14.791 60.256 1.00 93.90 373 SER C N 1
ATOM 9955 C CA . SER C 1 375 ? 90.418 14.824 60.415 1.00 92.61 373 SER C CA 1
ATOM 9956 C C . SER C 1 375 ? 90.090 14.410 61.821 1.00 89.66 373 SER C C 1
ATOM 9957 O O . SER C 1 375 ? 90.615 13.412 62.318 1.00 90.81 373 SER C O 1
ATOM 9960 N N . LEU C 1 376 ? 89.174 15.149 62.428 1.00 85.65 374 LEU C N 1
ATOM 9961 C CA . LEU C 1 376 ? 88.793 14.958 63.807 1.00 80.16 374 LEU C CA 1
ATOM 9962 C C . LEU C 1 376 ? 87.282 14.823 63.897 1.00 77.66 374 LEU C C 1
ATOM 9963 O O . LEU C 1 376 ? 86.564 15.711 63.449 1.00 80.55 374 LEU C O 1
ATOM 9968 N N . SER C 1 377 ? 86.803 13.732 64.485 1.00 75.30 375 SER C N 1
ATOM 9969 C CA . SER C 1 377 ? 85.373 13.564 64.784 1.00 75.33 375 SER C CA 1
ATOM 9970 C C . SER C 1 377 ? 85.142 13.434 66.291 1.00 76.23 375 SER C C 1
ATOM 9971 O O . SER C 1 377 ? 86.049 13.037 67.030 1.00 81.41 375 SER C O 1
ATOM 9974 N N . ALA C 1 378 ? 83.930 13.753 66.744 1.00 73.48 376 ALA C N 1
ATOM 9975 C CA . ALA C 1 378 ? 83.598 13.695 68.180 1.00 71.55 376 ALA C CA 1
ATOM 9976 C C . ALA C 1 378 ? 82.946 12.349 68.604 1.00 70.09 376 ALA C C 1
ATOM 9977 O O . ALA C 1 378 ? 81.973 11.902 67.991 1.00 71.92 376 ALA C O 1
ATOM 9979 N N . VAL C 1 379 ? 83.501 11.708 69.639 1.00 69.07 377 VAL C N 1
ATOM 9980 C CA . VAL C 1 379 ? 82.956 10.456 70.205 1.00 69.18 377 VAL C CA 1
ATOM 9981 C C . VAL C 1 379 ? 81.943 10.760 71.305 1.00 71.30 377 VAL C C 1
ATOM 9982 O O . VAL C 1 379 ? 80.805 10.304 71.230 1.00 78.32 377 VAL C O 1
ATOM 9986 N N . ASP C 1 380 ? 82.370 11.518 72.319 1.00 70.07 378 ASP C N 1
ATOM 9987 C CA . ASP C 1 380 ? 81.534 11.874 73.477 1.00 67.34 378 ASP C CA 1
ATOM 9988 C C . ASP C 1 380 ? 81.387 13.348 73.636 1.00 67.27 378 ASP C C 1
ATOM 9989 O O . ASP C 1 380 ? 82.374 14.051 73.782 1.00 71.05 378 ASP C O 1
ATOM 9994 N N . LEU C 1 381 ? 80.157 13.818 73.664 1.00 67.60 379 LEU C N 1
ATOM 9995 C CA . LEU C 1 381 ? 79.917 15.210 73.963 1.00 69.96 379 LEU C CA 1
ATOM 9996 C C . LEU C 1 381 ? 78.984 15.247 75.154 1.00 71.61 379 LEU C C 1
ATOM 9997 O O . LEU C 1 381 ? 79.010 14.311 75.945 1.00 71.84 379 LEU C O 1
ATOM 10002 N N . PHE C 1 382 ? 78.184 16.304 75.304 1.00 72.60 380 PHE C N 1
ATOM 10003 C CA . PHE C 1 382 ? 77.399 16.514 76.510 1.00 72.16 380 PHE C CA 1
ATOM 10004 C C . PHE C 1 382 ? 75.966 16.971 76.227 1.00 74.51 380 PHE C C 1
ATOM 10005 O O . PHE C 1 382 ? 75.747 18.050 75.661 1.00 75.05 380 PHE C O 1
ATOM 10013 N N . TYR C 1 383 ? 75.000 16.163 76.659 1.00 77.79 381 TYR C N 1
ATOM 10014 C CA . TYR C 1 383 ? 73.576 16.484 76.515 1.00 80.57 381 TYR C CA 1
ATOM 10015 C C . TYR C 1 383 ? 72.891 16.359 77.868 1.00 79.68 381 TYR C C 1
ATOM 10016 O O . TYR C 1 383 ? 72.932 15.296 78.486 1.00 77.54 381 TYR C O 1
ATOM 10025 N N . SER C 1 384 ? 72.286 17.445 78.338 1.00 78.32 382 SER C N 1
ATOM 10026 C CA . SER C 1 384 ? 71.457 17.396 79.537 1.00 81.04 382 SER C CA 1
ATOM 10027 C C . SER C 1 384 ? 70.184 18.152 79.280 1.00 80.26 382 SER C C 1
ATOM 10028 O O . SER C 1 384 ? 70.194 19.382 79.212 1.00 79.62 382 SER C O 1
ATOM 10031 N N . ARG C 1 385 ? 69.097 17.404 79.138 1.00 79.79 383 ARG C N 1
ATOM 10032 C CA . ARG C 1 385 ? 67.771 17.971 79.072 1.00 81.26 383 ARG C CA 1
ATOM 10033 C C . ARG C 1 385 ? 67.005 17.534 80.310 1.00 81.44 383 ARG C C 1
ATOM 10034 O O . ARG C 1 385 ? 66.864 16.336 80.552 1.00 80.43 383 ARG C O 1
ATOM 10042 N N . LEU C 1 386 ? 66.523 18.503 81.089 1.00 81.09 384 LEU C N 1
ATOM 10043 C CA . LEU C 1 386 ? 65.812 18.226 82.335 1.00 80.16 384 LEU C CA 1
ATOM 10044 C C . LEU C 1 386 ? 64.435 18.808 82.244 1.00 78.62 384 LEU C C 1
ATOM 10045 O O . LEU C 1 386 ? 64.276 19.939 81.791 1.00 76.94 384 LEU C O 1
ATOM 10050 N N . HIS C 1 387 ? 63.442 18.034 82.670 1.00 82.40 385 HIS C N 1
ATOM 10051 C CA . HIS C 1 387 ? 62.087 18.543 82.804 1.00 88.77 385 HIS C CA 1
ATOM 10052 C C . HIS C 1 387 ? 62.126 19.513 83.940 1.00 89.08 385 HIS C C 1
ATOM 10053 O O . HIS C 1 387 ? 62.502 19.139 85.049 1.00 87.55 385 HIS C O 1
ATOM 10060 N N . THR C 1 388 ? 61.747 20.748 83.658 1.00 92.53 386 THR C N 1
ATOM 10061 C CA . THR C 1 388 ? 61.611 21.742 84.689 1.00 102.34 386 THR C CA 1
ATOM 10062 C C . THR C 1 388 ? 60.257 22.318 84.502 1.00 96.36 386 THR C C 1
ATOM 10063 O O . THR C 1 388 ? 59.882 22.629 83.373 1.00 89.20 386 THR C O 1
ATOM 10067 N N . SER C 1 389 ? 59.516 22.419 85.600 1.00 99.41 387 SER C N 1
ATOM 10068 C CA . SER C 1 389 ? 58.284 23.197 85.628 1.00 106.18 387 SER C CA 1
ATOM 10069 C C . SER C 1 389 ? 58.355 24.141 86.854 1.00 107.10 387 SER C C 1
ATOM 10070 O O . SER C 1 389 ? 57.946 23.813 87.967 1.00 106.08 387 SER C O 1
ATOM 10073 N N . ASN C 1 390 ? 58.975 25.295 86.615 1.00 111.36 388 ASN C N 1
ATOM 10074 C CA . ASN C 1 390 ? 58.927 26.447 87.504 1.00 111.82 388 ASN C CA 1
ATOM 10075 C C . ASN C 1 390 ? 58.863 27.711 86.682 1.00 115.34 388 ASN C C 1
ATOM 10076 O O . ASN C 1 390 ? 59.295 27.762 85.524 1.00 107.98 388 ASN C O 1
ATOM 10081 N N . LEU C 1 391 ? 58.341 28.745 87.316 1.00 120.76 389 LEU C N 1
ATOM 10082 C CA . LEU C 1 391 ? 58.008 29.987 86.657 1.00 122.32 389 LEU C CA 1
ATOM 10083 C C . LEU C 1 391 ? 58.818 31.097 87.361 1.00 120.52 389 LEU C C 1
ATOM 10084 O O . LEU C 1 391 ? 58.232 31.955 88.038 1.00 135.09 389 LEU C O 1
ATOM 10089 N N . PRO C 1 392 ? 60.177 31.073 87.218 1.00 101.38 390 PRO C N 1
ATOM 10090 C CA . PRO C 1 392 ? 61.050 32.143 87.757 1.00 94.00 390 PRO C CA 1
ATOM 10091 C C . PRO C 1 392 ? 60.860 33.491 87.068 1.00 93.75 390 PRO C C 1
ATOM 10092 O O . PRO C 1 392 ? 61.311 34.511 87.581 1.00 93.06 390 PRO C O 1
ATOM 10096 N N . PHE C 1 393 ? 60.214 33.465 85.903 1.00 97.26 391 PHE C N 1
ATOM 10097 C CA . PHE C 1 393 ? 59.859 34.648 85.129 1.00 95.54 391 PHE C CA 1
ATOM 10098 C C . PHE C 1 393 ? 58.357 34.713 84.908 1.00 95.58 391 PHE C C 1
ATOM 10099 O O . PHE C 1 393 ? 57.681 33.683 84.876 1.00 95.75 391 PHE C O 1
ATOM 10107 N N . ALA C 1 394 ? 57.846 35.928 84.727 1.00 99.29 392 ALA C N 1
ATOM 10108 C CA . ALA C 1 394 ? 56.440 36.123 84.384 1.00 102.21 392 ALA C CA 1
ATOM 10109 C C . ALA C 1 394 ? 56.126 35.367 83.098 1.00 101.87 392 ALA C C 1
ATOM 10110 O O . ALA C 1 394 ? 56.826 35.488 82.092 1.00 102.20 392 ALA C O 1
ATOM 10112 N N . THR C 1 395 ? 55.084 34.556 83.169 1.00 101.54 393 THR C N 1
ATOM 10113 C CA . THR C 1 395 ? 54.651 33.748 82.064 1.00 101.32 393 THR C CA 1
ATOM 10114 C C . THR C 1 395 ? 53.366 34.377 81.550 1.00 105.13 393 THR C C 1
ATOM 10115 O O . THR C 1 395 ? 52.579 34.910 82.335 1.00 109.71 393 THR C O 1
ATOM 10119 N N . LEU C 1 396 ? 53.163 34.327 80.237 1.00 109.07 394 LEU C N 1
ATOM 10120 C CA . LEU C 1 396 ? 51.989 34.942 79.604 1.00 110.24 394 LEU C CA 1
ATOM 10121 C C . LEU C 1 396 ? 50.699 34.181 79.926 1.00 110.56 394 LEU C C 1
ATOM 10122 O O . LEU C 1 396 ? 50.699 32.951 79.964 1.00 112.00 394 LEU C O 1
ATOM 10127 N N . ASP C 1 397 ? 49.610 34.916 80.162 1.00 109.36 395 ASP C N 1
ATOM 10128 C CA . ASP C 1 397 ? 48.327 34.318 80.552 1.00 107.81 395 ASP C CA 1
ATOM 10129 C C . ASP C 1 397 ? 47.437 34.091 79.335 1.00 99.64 395 ASP C C 1
ATOM 10130 O O . ASP C 1 397 ? 46.664 34.961 78.948 1.00 95.19 395 ASP C O 1
ATOM 10135 N N . LEU C 1 398 ? 47.549 32.905 78.749 1.00 97.40 396 LEU C N 1
ATOM 10136 C CA . LEU C 1 398 ? 46.741 32.523 77.591 1.00 95.43 396 LEU C CA 1
ATOM 10137 C C . LEU C 1 398 ? 45.348 32.017 77.964 1.00 99.26 396 LEU C C 1
ATOM 10138 O O . LEU C 1 398 ? 44.492 31.932 77.093 1.00 102.94 396 LEU C O 1
ATOM 10143 N N . ASP C 1 399 ? 45.111 31.686 79.237 1.00 102.59 397 ASP C N 1
ATOM 10144 C CA . ASP C 1 399 ? 43.779 31.256 79.685 1.00 102.29 397 ASP C CA 1
ATOM 10145 C C . ASP C 1 399 ? 42.723 32.277 79.335 1.00 100.98 397 ASP C C 1
ATOM 10146 O O . ASP C 1 399 ? 41.635 31.912 78.902 1.00 101.56 397 ASP C O 1
ATOM 10151 N N . THR C 1 400 ? 43.057 33.551 79.513 1.00 104.22 398 THR C N 1
ATOM 10152 C CA . THR C 1 400 ? 42.127 34.636 79.223 1.00 107.94 398 THR C CA 1
ATOM 10153 C C . THR C 1 400 ? 42.001 34.888 77.708 1.00 101.33 398 THR C C 1
ATOM 10154 O O . THR C 1 400 ? 40.890 35.101 77.223 1.00 102.15 398 THR C O 1
ATOM 10158 N N . THR C 1 401 ? 43.110 34.830 76.962 1.00 97.97 399 THR C N 1
ATOM 10159 C CA . THR C 1 401 ? 43.070 35.041 75.493 1.00 100.36 399 THR C CA 1
ATOM 10160 C C . THR C 1 401 ? 42.156 34.031 74.783 1.00 101.42 399 THR C C 1
ATOM 10161 O O . THR C 1 401 ? 41.302 34.407 73.981 1.00 99.19 399 THR C O 1
ATOM 10165 N N . PHE C 1 402 ? 42.350 32.756 75.102 1.00 102.87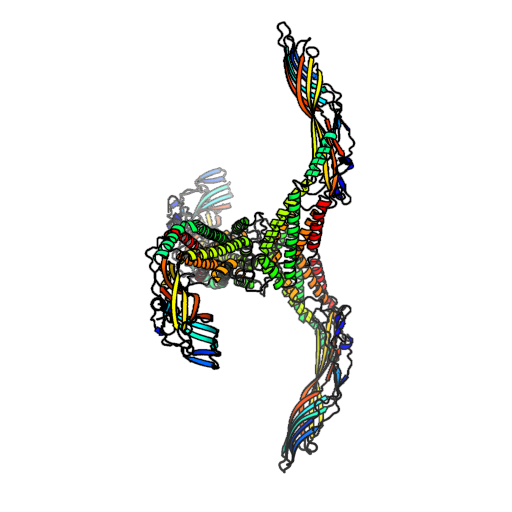 400 PHE C N 1
ATOM 10166 C CA . PHE C 1 402 ? 41.606 31.657 74.489 1.00 100.40 400 PHE C CA 1
ATOM 10167 C C . PHE C 1 402 ? 40.276 31.343 75.168 1.00 104.47 400 PHE C C 1
ATOM 10168 O O . PHE C 1 402 ? 39.524 30.524 74.648 1.00 108.91 400 PHE C O 1
ATOM 10176 N N . SER C 1 403 ? 39.977 31.954 76.320 1.00 107.66 401 SER C N 1
ATOM 10177 C CA . SER C 1 403 ? 38.726 31.658 77.031 1.00 106.07 401 SER C CA 1
ATOM 10178 C C . SER C 1 403 ? 37.515 31.847 76.118 1.00 103.38 401 SER C C 1
ATOM 10179 O O . SER C 1 403 ? 36.606 31.028 76.155 1.00 113.54 401 SER C O 1
ATOM 10182 N N . SER C 1 404 ? 37.521 32.890 75.278 1.00 91.31 402 SER C N 1
ATOM 10183 C CA . SER C 1 404 ? 36.411 33.133 74.331 1.00 83.65 402 SER C CA 1
ATOM 10184 C C . SER C 1 404 ? 36.051 31.896 73.496 1.00 81.07 402 SER C C 1
ATOM 10185 O O . SER C 1 404 ? 34.879 31.654 73.207 1.00 77.61 402 SER C O 1
ATOM 10188 N N . PHE C 1 405 ? 37.069 31.124 73.121 1.00 80.85 403 PHE C N 1
ATOM 10189 C CA . PHE C 1 405 ? 36.881 29.918 72.322 1.00 81.44 403 PHE C CA 1
ATOM 10190 C C . PHE C 1 405 ? 36.065 28.874 73.091 1.00 82.18 403 PHE C C 1
ATOM 10191 O O . PHE C 1 405 ? 35.156 28.298 72.502 1.00 83.53 403 PHE C O 1
ATOM 10199 N N . LYS C 1 406 ? 36.358 28.634 74.380 1.00 87.41 404 LYS C N 1
ATOM 10200 C CA . LYS C 1 406 ? 35.543 27.671 75.167 1.00 95.59 404 LYS C CA 1
ATOM 10201 C C . LYS C 1 406 ? 34.117 28.192 75.338 1.00 98.11 404 LYS C C 1
ATOM 10202 O O . LYS C 1 406 ? 33.190 27.411 75.225 1.00 103.04 404 LYS C O 1
ATOM 10208 N N . HIS C 1 407 ? 33.937 29.502 75.552 1.00 100.49 405 HIS C N 1
ATOM 10209 C CA . HIS C 1 407 ? 32.586 30.084 75.709 1.00 103.31 405 HIS C CA 1
ATOM 10210 C C . HIS C 1 407 ? 31.783 29.845 74.438 1.00 97.83 405 HIS C C 1
ATOM 10211 O O . HIS C 1 407 ? 30.624 29.428 74.498 1.00 100.02 405 HIS C O 1
ATOM 10218 N N . VAL C 1 408 ? 32.416 30.094 73.293 1.00 91.03 406 VAL C N 1
ATOM 10219 C CA . VAL C 1 408 ? 31.783 29.876 71.991 1.00 88.22 406 VAL C CA 1
ATOM 10220 C C . VAL C 1 408 ? 31.479 28.397 71.778 1.00 83.34 406 VAL C C 1
ATOM 10221 O O . VAL C 1 408 ? 30.325 28.017 71.607 1.00 83.38 406 VAL C O 1
ATOM 10225 N N . LEU C 1 409 ? 32.514 27.569 71.805 1.00 80.85 407 LEU C N 1
ATOM 10226 C CA . LEU C 1 409 ? 32.336 26.137 71.594 1.00 81.42 407 LEU C CA 1
ATOM 10227 C C . LEU C 1 409 ? 31.320 25.551 72.569 1.00 82.08 407 LEU C C 1
ATOM 10228 O O . LEU C 1 409 ? 30.473 24.762 72.160 1.00 80.61 407 LEU C O 1
ATOM 10233 N N . ASP C 1 410 ? 31.375 25.966 73.837 1.00 87.25 408 ASP C N 1
ATOM 10234 C CA . ASP C 1 410 ? 30.426 25.477 74.847 1.00 90.86 408 ASP C CA 1
ATOM 10235 C C . ASP C 1 410 ? 28.983 25.793 74.438 1.00 87.63 408 ASP C C 1
ATOM 10236 O O . ASP C 1 410 ? 28.124 24.933 74.591 1.00 87.36 408 ASP C O 1
ATOM 10241 N N . SER C 1 411 ? 28.727 26.981 73.879 1.00 85.40 409 SER C N 1
ATOM 10242 C CA . SER C 1 411 ? 27.362 27.342 73.436 1.00 89.78 409 SER C CA 1
ATOM 10243 C C . SER C 1 411 ? 26.922 26.553 72.189 1.00 90.26 409 SER C C 1
ATOM 10244 O O . SER C 1 411 ? 25.738 26.201 72.059 1.00 93.06 409 SER C O 1
ATOM 10247 N N . ILE C 1 412 ? 27.866 26.295 71.280 1.00 85.70 410 ILE C N 1
ATOM 10248 C CA . ILE C 1 412 ? 27.584 25.505 70.076 1.00 82.53 410 ILE C CA 1
ATOM 10249 C C . ILE C 1 412 ? 27.310 24.059 70.472 1.00 81.04 410 ILE C C 1
ATOM 10250 O O . ILE C 1 412 ? 26.410 23.433 69.920 1.00 79.57 410 ILE C O 1
ATOM 10255 N N . PHE C 1 413 ? 28.083 23.525 71.417 1.00 82.49 411 PHE C N 1
ATOM 10256 C CA . PHE C 1 413 ? 27.841 22.162 71.891 1.00 84.48 411 PHE C CA 1
ATOM 10257 C C . PHE C 1 413 ? 26.401 22.043 72.337 1.00 86.04 411 PHE C C 1
ATOM 10258 O O . PHE C 1 413 ? 25.688 21.155 71.882 1.00 88.07 411 PHE C O 1
ATOM 10266 N N . LEU C 1 414 ? 25.984 22.959 73.208 1.00 90.03 412 LEU C N 1
ATOM 10267 C CA . LEU C 1 414 ? 24.635 22.934 73.782 1.00 95.74 412 LEU C CA 1
ATOM 10268 C C . LEU C 1 414 ? 23.599 22.93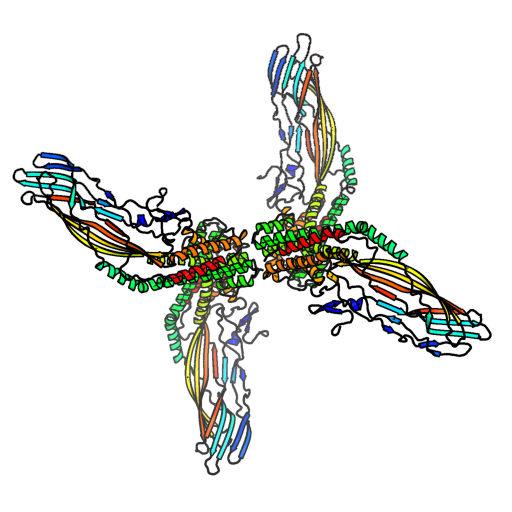9 72.669 1.00 93.76 412 LEU C C 1
ATOM 10269 O O . LEU C 1 414 ? 22.677 22.119 72.663 1.00 93.64 412 LEU C O 1
ATOM 10274 N N . LEU C 1 415 ? 23.800 23.825 71.702 1.00 92.72 413 LEU C N 1
ATOM 10275 C CA . LEU C 1 415 ? 22.956 23.891 70.512 1.00 92.96 413 LEU C CA 1
ATOM 10276 C C . LEU C 1 415 ? 22.677 22.532 69.878 1.00 88.95 413 LEU C C 1
ATOM 10277 O O . LEU C 1 415 ? 21.534 22.225 69.526 1.00 87.35 413 LEU C O 1
ATOM 10282 N N . THR C 1 416 ? 23.731 21.731 69.743 1.00 88.00 414 THR C N 1
ATOM 10283 C CA . THR C 1 416 ? 23.636 20.415 69.108 1.00 89.50 414 THR C CA 1
ATOM 10284 C C . THR C 1 416 ? 22.828 19.410 69.927 1.00 91.93 414 THR C C 1
ATOM 10285 O O . THR C 1 416 ? 22.248 18.486 69.361 1.00 93.54 414 THR C O 1
ATOM 10289 N N . GLN C 1 417 ? 22.814 19.576 71.248 1.00 93.34 415 GLN C N 1
ATOM 10290 C CA . GLN C 1 417 ? 22.032 18.704 72.129 1.00 94.85 415 GLN C CA 1
ATOM 10291 C C . GLN C 1 417 ? 20.546 19.006 72.014 1.00 96.55 415 GLN C C 1
ATOM 10292 O O . GLN C 1 417 ? 19.719 18.108 72.178 1.00 98.19 415 GLN C O 1
ATOM 10298 N N . ARG C 1 418 ? 20.216 20.262 71.718 1.00 99.87 416 ARG C N 1
ATOM 10299 C CA . ARG C 1 418 ? 18.834 20.737 71.691 1.00 107.49 416 ARG C CA 1
ATOM 10300 C C . ARG C 1 418 ? 18.157 20.536 70.314 1.00 108.27 416 ARG C C 1
ATOM 10301 O O . ARG C 1 418 ? 17.693 21.488 69.683 1.00 111.12 416 ARG C O 1
ATOM 10309 N N . VAL C 1 419 ? 18.120 19.281 69.864 1.00 105.74 417 VAL C N 1
ATOM 10310 C CA . VAL C 1 419 ? 17.414 18.846 68.652 1.00 100.29 417 VAL C CA 1
ATOM 10311 C C . VAL C 1 419 ? 17.013 17.402 68.922 1.00 106.05 417 VAL C C 1
ATOM 10312 O O . VAL C 1 419 ? 17.847 16.637 69.408 1.00 111.32 417 VAL C O 1
ATOM 10316 N N . LYS C 1 420 ? 15.768 17.012 68.641 1.00 115.03 418 LYS C N 1
ATOM 10317 C CA . LYS C 1 420 ? 15.329 15.613 68.907 1.00 122.19 418 LYS C CA 1
ATOM 10318 C C . LYS C 1 420 ? 14.397 14.991 67.834 1.00 128.54 418 LYS C C 1
ATOM 10319 O O . LYS C 1 420 ? 13.889 15.701 66.962 1.00 132.54 418 LYS C O 1
ATOM 10325 N N . ARG C 1 421 ? 14.179 13.669 67.921 1.00 133.71 419 ARG C N 1
ATOM 10326 C CA . ARG C 1 421 ? 13.549 12.859 66.833 1.00 139.38 419 ARG C CA 1
ATOM 10327 C C . ARG C 1 421 ? 12.009 12.911 66.783 1.00 142.67 419 ARG C C 1
ATOM 10328 O O . ARG C 1 421 ? 11.390 12.876 65.708 1.00 129.62 419 ARG C O 1
ATOM 10337 N N . PRO D 1 3 ? -20.487 1.684 83.851 1.00 99.34 1 PRO D N 1
ATOM 10338 C CA . PRO D 1 3 ? -19.245 2.442 83.701 1.00 97.14 1 PRO D CA 1
ATOM 10339 C C . PRO D 1 3 ? -19.216 3.261 82.396 1.00 91.86 1 PRO D C 1
ATOM 10340 O O . PRO D 1 3 ? -20.241 3.805 81.991 1.00 81.79 1 PRO D O 1
ATOM 10344 N N . LYS D 1 4 ? -18.049 3.365 81.772 1.00 93.50 2 LYS D N 1
ATOM 10345 C CA . LYS D 1 4 ? -17.913 3.951 80.459 1.00 94.64 2 LYS D CA 1
ATOM 10346 C C . LYS D 1 4 ? -18.373 2.983 79.383 1.00 96.19 2 LYS D C 1
ATOM 10347 O O . LYS D 1 4 ? -18.560 3.401 78.247 1.00 101.99 2 LYS D O 1
ATOM 10353 N N . LEU D 1 5 ? -18.531 1.698 79.712 1.00 93.33 3 LEU D N 1
ATOM 10354 C CA . LEU D 1 5 ? -18.765 0.679 78.688 1.00 94.19 3 LEU D CA 1
ATOM 10355 C C . LEU D 1 5 ? -20.226 0.278 78.451 1.00 92.44 3 LEU D C 1
ATOM 10356 O O . LEU D 1 5 ? -21.069 0.471 79.331 1.00 92.15 3 LEU D O 1
ATOM 10361 N N . PRO D 1 6 ? -20.517 -0.292 77.249 1.00 88.24 4 PRO D N 1
ATOM 10362 C CA . PRO D 1 6 ? -21.772 -0.952 76.889 1.00 84.92 4 PRO D CA 1
ATOM 10363 C C . PRO D 1 6 ? -22.178 -1.990 77.888 1.00 82.14 4 PRO D C 1
ATOM 10364 O O . PRO D 1 6 ? -21.403 -2.324 78.776 1.00 84.05 4 PRO D O 1
ATOM 10368 N N . ARG D 1 7 ? -23.359 -2.551 77.707 1.00 82.32 5 ARG D N 1
ATOM 10369 C CA . ARG D 1 7 ? -23.906 -3.411 78.732 1.00 87.39 5 ARG D CA 1
ATOM 10370 C C . ARG D 1 7 ? -23.070 -4.674 78.962 1.00 87.46 5 ARG D C 1
ATOM 10371 O O . ARG D 1 7 ? -22.714 -4.986 80.101 1.00 90.20 5 ARG D O 1
ATOM 10379 N N . GLY D 1 8 ? -22.711 -5.369 77.892 1.00 87.55 6 GLY D N 1
ATOM 10380 C CA . GLY D 1 8 ? -22.084 -6.696 78.029 1.00 92.63 6 GLY D CA 1
ATOM 10381 C C . GLY D 1 8 ? -20.607 -6.757 78.421 1.00 94.31 6 GLY D C 1
ATOM 10382 O O . GLY D 1 8 ? -20.099 -7.830 78.754 1.00 90.60 6 GLY D O 1
ATOM 10383 N N . LEU D 1 9 ? -19.921 -5.616 78.389 1.00 94.67 7 LEU D N 1
ATOM 10384 C CA . LEU D 1 9 ? -18.472 -5.572 78.497 1.00 88.21 7 LEU D CA 1
ATOM 10385 C C . LEU D 1 9 ? -18.008 -5.101 79.872 1.00 88.02 7 LEU D C 1
ATOM 10386 O O . LEU D 1 9 ? -18.802 -4.590 80.673 1.00 85.61 7 LEU D O 1
ATOM 10391 N N . ARG D 1 10 ? -16.718 -5.325 80.135 1.00 90.80 8 ARG D N 1
ATOM 10392 C CA . ARG D 1 10 ? -16.033 -4.890 81.360 1.00 93.22 8 ARG D CA 1
ATOM 10393 C C . ARG D 1 10 ? -14.561 -4.576 81.074 1.00 95.72 8 ARG D C 1
ATOM 10394 O O . ARG D 1 10 ? -13.951 -5.165 80.169 1.00 91.23 8 ARG D O 1
ATOM 10402 N N . PHE D 1 11 ? -13.991 -3.665 81.862 1.00 99.33 9 PHE D N 1
ATOM 10403 C CA . PHE D 1 11 ? -12.558 -3.380 81.794 1.00 100.29 9 PHE D CA 1
ATOM 10404 C C . PHE D 1 11 ? -11.783 -4.403 82.610 1.00 108.23 9 PHE D C 1
ATOM 10405 O O . PHE D 1 11 ? -12.052 -4.586 83.802 1.00 111.10 9 PHE D O 1
ATOM 10413 N N . GLY D 1 12 ? -10.817 -5.058 81.968 1.00 117.08 10 GLY D N 1
ATOM 10414 C CA . GLY D 1 12 ? -9.872 -5.926 82.669 1.00 125.63 10 GLY D CA 1
ATOM 10415 C C . GLY D 1 12 ? -8.835 -5.121 83.437 1.00 131.35 10 GLY D C 1
ATOM 10416 O O . GLY D 1 12 ? -8.754 -3.897 83.288 1.00 132.83 10 GLY D O 1
ATOM 10417 N N . ALA D 1 13 ? -8.057 -5.808 84.275 1.00 134.48 11 ALA D N 1
ATOM 10418 C CA . ALA D 1 13 ? -6.880 -5.212 84.909 1.00 128.14 11 ALA D CA 1
ATOM 10419 C C . ALA D 1 13 ? -5.841 -5.024 83.805 1.00 126.78 11 ALA D C 1
ATOM 10420 O O . ALA D 1 13 ? -5.541 -5.979 83.084 1.00 120.01 11 ALA D O 1
ATOM 10422 N N . ASP D 1 14 ? -5.331 -3.794 83.672 1.00 129.19 12 ASP D N 1
ATOM 10423 C CA . ASP D 1 14 ? -4.512 -3.339 82.522 1.00 129.93 12 ASP D CA 1
ATOM 10424 C C . ASP D 1 14 ? -5.370 -2.833 81.305 1.00 126.64 12 ASP D C 1
ATOM 10425 O O . ASP D 1 14 ? -4.848 -2.605 80.211 1.00 130.36 12 ASP D O 1
ATOM 10430 N N . ASN D 1 15 ? -6.678 -2.637 81.534 1.00 118.45 13 ASN D N 1
ATOM 10431 C CA . ASN D 1 15 ? -7.640 -1.978 80.608 1.00 104.12 13 ASN D CA 1
ATOM 10432 C C . ASN D 1 15 ? -7.856 -2.615 79.224 1.00 98.04 13 ASN D C 1
ATOM 10433 O O . ASN D 1 15 ? -8.102 -1.920 78.236 1.00 88.34 13 ASN D O 1
ATOM 10438 N N . GLU D 1 16 ? -7.836 -3.944 79.185 1.00 100.44 14 GLU D N 1
ATOM 10439 C CA . GLU D 1 16 ? -8.266 -4.685 77.998 1.00 104.77 14 GLU D CA 1
ATOM 10440 C C . GLU D 1 16 ? -9.789 -4.678 78.019 1.00 102.65 14 GLU D C 1
ATOM 10441 O O . GLU D 1 16 ? -10.394 -4.689 79.095 1.00 111.77 14 GLU D O 1
ATOM 10447 N N . ILE D 1 17 ? -10.412 -4.655 76.847 1.00 95.38 15 ILE D N 1
ATOM 10448 C CA . ILE D 1 17 ? -11.870 -4.710 76.766 1.00 90.47 15 ILE D CA 1
ATOM 10449 C C . ILE D 1 17 ? -12.280 -6.178 76.713 1.00 85.53 15 ILE D C 1
ATOM 10450 O O . ILE D 1 17 ? -11.959 -6.870 75.753 1.00 81.51 15 ILE D O 1
ATOM 10455 N N . LEU D 1 18 ? -12.989 -6.631 77.748 1.00 84.78 16 LEU D N 1
ATOM 10456 C CA . LEU D 1 18 ? -13.347 -8.044 77.931 1.00 89.14 16 LEU D CA 1
ATOM 10457 C C . LEU D 1 18 ? -14.838 -8.207 78.198 1.00 87.98 16 LEU D C 1
ATOM 10458 O O . LEU D 1 18 ? -15.529 -7.234 78.503 1.00 90.97 16 LEU D O 1
ATOM 10463 N N . ASN D 1 19 ? -15.317 -9.447 78.146 1.00 83.15 17 ASN D N 1
ATOM 10464 C CA . ASN D 1 19 ? -16.719 -9.738 78.452 1.00 84.25 17 ASN D CA 1
ATOM 10465 C C . ASN D 1 19 ? -17.021 -9.813 79.952 1.00 87.37 17 ASN D C 1
ATOM 10466 O O . ASN D 1 19 ? -16.219 -10.329 80.730 1.00 87.57 17 ASN D O 1
ATOM 10471 N N . ASP D 1 20 ? -18.185 -9.274 80.334 1.00 93.70 18 ASP D N 1
ATOM 10472 C CA . ASP D 1 20 ? -18.729 -9.340 81.708 1.00 95.05 18 ASP D CA 1
ATOM 10473 C C . ASP D 1 20 ? -19.626 -10.570 81.810 1.00 93.97 18 ASP D C 1
ATOM 10474 O O . ASP D 1 20 ? -20.823 -10.488 81.538 1.00 100.71 18 ASP D O 1
ATOM 10479 N N . PHE D 1 21 ? -19.068 -11.689 82.256 1.00 89.84 19 PHE D N 1
ATOM 10480 C CA . PHE D 1 21 ? -19.747 -12.974 82.093 1.00 92.33 19 PHE D CA 1
ATOM 10481 C C . PHE D 1 21 ? -21.002 -13.130 82.934 1.00 95.93 19 PHE D C 1
ATOM 10482 O O . PHE D 1 21 ? -21.890 -13.905 82.570 1.00 98.36 19 PHE D O 1
ATOM 10490 N N . GLN D 1 22 ? -21.064 -12.396 84.046 1.00 98.57 20 GLN D N 1
ATOM 10491 C CA . GLN D 1 22 ? -22.283 -12.283 84.849 1.00 101.36 20 GLN D CA 1
ATOM 10492 C C . GLN D 1 22 ? -23.411 -11.658 84.038 1.00 102.66 20 GLN D C 1
ATOM 10493 O O . GLN D 1 22 ? -24.492 -12.238 83.925 1.00 103.19 20 GLN D O 1
ATOM 10499 N N . GLU D 1 23 ? -23.135 -10.488 83.464 1.00 101.59 21 GLU D N 1
ATOM 10500 C CA . GLU D 1 23 ? -24.104 -9.762 82.635 1.00 97.03 21 GLU D CA 1
ATOM 10501 C C . GLU D 1 23 ? -24.565 -10.551 81.411 1.00 94.02 21 GLU D C 1
ATOM 10502 O O . GLU D 1 23 ? -25.747 -10.528 81.087 1.00 96.55 21 GLU D O 1
ATOM 10508 N N . LEU D 1 24 ? -23.640 -11.257 80.759 1.00 91.22 22 LEU D N 1
ATOM 10509 C CA . LEU D 1 24 ? -23.955 -12.035 79.552 1.00 90.61 22 LEU D CA 1
ATOM 10510 C C . LEU D 1 24 ? -24.779 -13.271 79.834 1.00 89.55 22 LEU D C 1
ATOM 10511 O O . LEU D 1 24 ? -25.662 -13.602 79.051 1.00 90.64 22 LEU D O 1
ATOM 10516 N N . TRP D 1 25 ? -24.473 -13.960 80.930 1.00 90.70 23 TRP D N 1
ATOM 10517 C CA . TRP D 1 25 ? -25.093 -15.255 81.226 1.00 95.38 23 TRP D CA 1
ATOM 10518 C C . TRP D 1 25 ? -26.178 -15.237 82.301 1.00 95.52 23 TRP D C 1
ATOM 10519 O O . TRP D 1 25 ? -27.165 -15.967 82.197 1.00 90.93 23 TRP D O 1
ATOM 10530 N N . PHE D 1 26 ? -25.997 -14.428 83.337 1.00 96.96 24 PHE D N 1
ATOM 10531 C CA . PHE D 1 26 ? -26.964 -14.357 84.428 1.00 97.20 24 PHE D CA 1
ATOM 10532 C C . PHE D 1 26 ? -27.399 -12.908 84.598 1.00 98.38 24 PHE D C 1
ATOM 10533 O O . PHE D 1 26 ? -26.934 -12.210 85.506 1.00 99.06 24 PHE D O 1
ATOM 10541 N N . PRO D 1 27 ? -28.280 -12.442 83.698 1.00 97.32 25 PRO D N 1
ATOM 10542 C CA . PRO D 1 27 ? -28.758 -11.079 83.779 1.00 98.35 25 PRO D CA 1
ATOM 10543 C C . PRO D 1 27 ? -29.959 -10.966 84.718 1.00 100.37 25 PRO D C 1
ATOM 10544 O O . PRO D 1 27 ? -30.655 -11.964 84.984 1.00 92.38 25 PRO D O 1
ATOM 10548 N N . ASP D 1 28 ? -30.172 -9.748 85.218 1.00 103.04 26 ASP D N 1
ATOM 10549 C CA . ASP D 1 28 ? -31.395 -9.393 85.922 1.00 102.44 26 ASP D CA 1
ATOM 10550 C C . ASP D 1 28 ? -32.421 -9.154 84.815 1.00 101.82 26 ASP D C 1
ATOM 10551 O O . ASP D 1 28 ? -32.191 -8.333 83.919 1.00 107.47 26 ASP D O 1
ATOM 10556 N N . LEU D 1 29 ? -33.534 -9.883 84.867 1.00 95.57 27 LEU D N 1
ATOM 10557 C CA . LEU D 1 29 ? -34.605 -9.747 83.879 1.00 86.77 27 LEU D CA 1
ATOM 10558 C C . LEU D 1 29 ? -35.470 -8.547 84.253 1.00 84.15 27 LEU D C 1
ATOM 10559 O O . LEU D 1 29 ? -35.369 -8.026 85.358 1.00 89.57 27 LEU D O 1
ATOM 10564 N N . PHE D 1 30 ? -36.299 -8.085 83.330 1.00 81.92 28 PHE D N 1
ATOM 10565 C CA . PHE D 1 30 ? -37.292 -7.068 83.654 1.00 83.33 28 PHE D CA 1
ATOM 10566 C C . PHE D 1 30 ? -38.631 -7.461 83.046 1.00 86.36 28 PHE D C 1
ATOM 10567 O O . PHE D 1 30 ? -38.720 -8.441 82.308 1.00 90.64 28 PHE D O 1
ATOM 10575 N N . ILE D 1 31 ? -39.664 -6.696 83.374 1.00 86.57 29 ILE D N 1
ATOM 10576 C CA . ILE D 1 31 ? -41.001 -6.935 82.870 1.00 87.36 29 ILE D CA 1
ATOM 10577 C C . ILE D 1 31 ? -41.422 -5.717 82.064 1.00 87.05 29 ILE D C 1
ATOM 10578 O O . ILE D 1 31 ? -41.394 -4.591 82.559 1.00 83.21 29 ILE D O 1
ATOM 10583 N N . GLU D 1 32 ? -41.797 -5.959 80.814 1.00 90.85 30 GLU D N 1
ATOM 10584 C CA . GLU D 1 32 ? -42.371 -4.938 79.959 1.00 90.83 30 GLU D CA 1
ATOM 10585 C C . GLU D 1 32 ? -43.859 -5.197 79.797 1.00 91.87 30 GLU D C 1
ATOM 10586 O O . GLU D 1 32 ? -44.287 -6.346 79.630 1.00 93.28 30 GLU D O 1
ATOM 10592 N N . SER D 1 33 ? -44.629 -4.114 79.835 1.00 90.86 31 SER D N 1
ATOM 10593 C CA . SER D 1 33 ? -46.070 -4.163 79.642 1.00 90.77 31 SER D CA 1
ATOM 10594 C C . SER D 1 33 ? -46.606 -3.212 78.562 1.00 91.31 31 SER D C 1
ATOM 10595 O O . SER D 1 33 ? -47.820 -3.108 78.397 1.00 98.52 31 SER D O 1
ATOM 10598 N N . SER D 1 34 ? -45.728 -2.516 77.840 1.00 92.64 32 SER D N 1
ATOM 10599 C CA . SER D 1 34 ? -46.158 -1.551 76.828 1.00 91.08 32 SER D CA 1
ATOM 10600 C C . SER D 1 34 ? -47.082 -2.220 75.847 1.00 87.51 32 SER D C 1
ATOM 10601 O O . SER D 1 34 ? -46.722 -3.238 75.261 1.00 86.77 32 SER D O 1
ATOM 10604 N N . ASP D 1 35 ? -48.276 -1.651 75.697 1.00 88.21 33 ASP D N 1
ATOM 10605 C CA . ASP D 1 35 ? -49.272 -2.171 74.770 1.00 87.11 33 ASP D CA 1
ATOM 10606 C C . ASP D 1 35 ? -48.816 -1.757 73.393 1.00 86.99 33 ASP D C 1
ATOM 10607 O O . ASP D 1 35 ? -49.021 -0.611 72.984 1.00 82.51 33 ASP D O 1
ATOM 10612 N N . THR D 1 36 ? -48.149 -2.691 72.715 1.00 90.67 34 THR D N 1
ATOM 10613 C CA . THR D 1 36 ? -47.572 -2.457 71.393 1.00 88.87 34 THR D CA 1
ATOM 10614 C C . THR D 1 36 ? -48.651 -2.050 70.378 1.00 90.50 34 THR D C 1
ATOM 10615 O O . THR D 1 36 ? -48.363 -1.220 69.517 1.00 97.79 34 THR D O 1
ATOM 10619 N N . HIS D 1 37 ? -49.870 -2.613 70.482 1.00 81.73 35 HIS D N 1
ATOM 10620 C CA . HIS D 1 37 ? -50.991 -2.283 69.566 1.00 73.53 35 HIS D CA 1
ATOM 10621 C C . HIS D 1 37 ? -52.248 -1.949 70.326 1.00 68.83 35 HIS D C 1
ATOM 10622 O O . HIS D 1 37 ? -53.099 -2.800 70.541 1.00 68.53 35 HIS D O 1
ATOM 10629 N N . PRO D 1 38 ? -52.385 -0.695 70.729 1.00 68.86 36 PRO D N 1
ATOM 10630 C CA . PRO D 1 38 ? -53.499 -0.361 71.593 1.00 73.18 36 PRO D CA 1
ATOM 10631 C C . PRO D 1 38 ? -54.858 -0.210 70.914 1.00 75.95 36 PRO D C 1
ATOM 10632 O O . PRO D 1 38 ? -55.854 -0.075 71.621 1.00 81.30 36 PRO D O 1
ATOM 10636 N N . TRP D 1 39 ? -54.922 -0.219 69.584 1.00 76.50 37 TRP D N 1
ATOM 10637 C CA . TRP D 1 39 ? -56.197 -0.026 68.896 1.00 73.52 37 TRP D CA 1
ATOM 10638 C C . TRP D 1 39 ? -56.389 -1.002 67.751 1.00 72.09 37 TRP D C 1
ATOM 10639 O O . TRP D 1 39 ? -55.432 -1.580 67.248 1.00 74.93 37 TRP D O 1
ATOM 10650 N N . TYR D 1 40 ? -57.644 -1.168 67.353 1.00 71.45 38 TYR D N 1
ATOM 10651 C CA . TYR D 1 40 ? -58.000 -1.904 66.150 1.00 71.19 38 TYR D CA 1
ATOM 10652 C C . TYR D 1 40 ? -59.200 -1.230 65.508 1.00 71.44 38 TYR D C 1
ATOM 10653 O O . TYR D 1 40 ? -59.848 -0.397 66.136 1.00 77.57 38 TYR D O 1
ATOM 10662 N N . THR D 1 41 ? -59.472 -1.554 64.254 1.00 70.84 39 THR D N 1
ATOM 10663 C CA . THR D 1 41 ? -60.498 -0.844 63.510 1.00 73.86 39 THR D CA 1
ATOM 10664 C C . THR D 1 41 ? -61.600 -1.794 63.101 1.00 78.80 39 THR D C 1
ATOM 10665 O O . THR D 1 41 ? -61.358 -2.982 62.880 1.00 78.79 39 THR D O 1
ATOM 10669 N N . LEU D 1 42 ? -62.813 -1.253 63.033 1.00 85.93 40 LEU D N 1
ATOM 10670 C CA . LEU D 1 42 ? -63.939 -1.900 62.377 1.00 89.40 40 LEU D CA 1
ATOM 10671 C C . LEU D 1 42 ? -64.442 -0.961 61.301 1.00 94.58 40 LEU D C 1
ATOM 10672 O O . LEU D 1 42 ? -64.916 0.135 61.610 1.00 98.93 40 LEU D O 1
ATOM 10677 N N . LYS D 1 43 ? -64.311 -1.383 60.045 1.00 98.26 41 LYS D N 1
ATOM 10678 C CA . LYS D 1 43 ? -64.850 -0.639 58.919 1.00 101.67 41 LYS D CA 1
ATOM 10679 C C . LYS D 1 43 ? -65.716 -1.553 58.085 1.00 97.01 41 LYS D C 1
ATOM 10680 O O . LYS D 1 43 ? -65.298 -2.648 57.733 1.00 89.47 41 LYS D O 1
ATOM 10686 N N . GLY D 1 44 ? -66.922 -1.095 57.774 1.00 100.58 42 GLY D N 1
ATOM 10687 C CA . GLY D 1 44 ? -67.845 -1.862 56.952 1.00 105.23 42 GLY D CA 1
ATOM 10688 C C . GLY D 1 44 ? -69.300 -1.506 57.169 1.00 107.01 42 GLY D C 1
ATOM 10689 O O . GLY D 1 44 ? -69.640 -0.396 57.585 1.00 110.42 42 GLY D O 1
ATOM 10690 N N . ARG D 1 45 ? -70.156 -2.468 56.857 1.00 107.02 43 ARG D N 1
ATOM 10691 C CA . ARG D 1 45 ? -71.588 -2.325 56.998 1.00 108.36 43 ARG D CA 1
ATOM 10692 C C . ARG D 1 45 ? -72.084 -3.595 57.673 1.00 105.43 43 ARG D C 1
ATOM 10693 O O . ARG D 1 45 ? -71.577 -4.684 57.418 1.00 101.74 43 ARG D O 1
ATOM 10701 N N . VAL D 1 46 ? -73.057 -3.450 58.560 1.00 109.90 44 VAL D N 1
ATOM 10702 C CA . VAL D 1 46 ? -73.684 -4.596 59.204 1.00 114.10 44 VAL D CA 1
ATOM 10703 C C . VAL D 1 46 ? -75.171 -4.313 59.411 1.00 117.67 44 VAL D C 1
ATOM 10704 O O . VAL D 1 46 ? -75.532 -3.366 60.116 1.00 119.15 44 VAL D O 1
ATOM 10708 N N . LEU D 1 47 ? -76.023 -5.113 58.763 1.00 119.23 45 LEU D N 1
ATOM 10709 C CA . LEU D 1 47 ? -77.481 -4.975 58.878 1.00 124.31 45 LEU D CA 1
ATOM 10710 C C . LEU D 1 47 ? -77.953 -3.575 58.451 1.00 125.38 45 LEU D C 1
ATOM 10711 O O . LEU D 1 47 ? -78.795 -2.951 59.105 1.00 121.11 45 LEU D O 1
ATOM 10716 N N . ASN D 1 48 ? -77.397 -3.104 57.339 1.00 130.67 46 ASN D N 1
ATOM 10717 C CA . ASN D 1 48 ? -77.567 -1.722 56.874 1.00 139.50 46 ASN D CA 1
ATOM 10718 C C . ASN D 1 48 ? -77.274 -0.649 57.957 1.00 143.66 46 ASN D C 1
ATOM 10719 O O . ASN D 1 48 ? -78.029 0.313 58.123 1.00 148.60 46 ASN D O 1
ATOM 10724 N N . ALA D 1 49 ? -76.173 -0.844 58.683 1.00 141.56 47 ALA D N 1
ATOM 10725 C CA . ALA D 1 49 ? -75.649 0.120 59.658 1.00 132.07 47 ALA D CA 1
ATOM 10726 C C . ALA D 1 49 ? -74.142 0.250 59.421 1.00 131.51 47 ALA D C 1
ATOM 10727 O O . ALA D 1 49 ? -73.424 -0.747 59.510 1.00 136.40 47 ALA D O 1
ATOM 10729 N N . HIS D 1 50 ? -73.668 1.465 59.128 1.00 127.60 48 HIS D N 1
ATOM 10730 C CA . HIS D 1 50 ? -72.293 1.682 58.634 1.00 120.55 48 HIS D CA 1
ATOM 10731 C C . HIS D 1 50 ? -71.268 1.989 59.725 1.00 114.39 48 HIS D C 1
ATOM 10732 O O . HIS D 1 50 ? -71.293 3.064 60.323 1.00 113.61 48 HIS D O 1
ATOM 10739 N N . LEU D 1 51 ? -70.353 1.040 59.935 1.00 107.89 49 LEU D N 1
ATOM 10740 C CA . LEU D 1 51 ? -69.345 1.094 60.998 1.00 102.05 49 LEU D CA 1
ATOM 10741 C C . LEU D 1 51 ? -68.032 1.669 60.487 1.00 104.24 49 LEU D C 1
ATOM 10742 O O . LEU D 1 51 ? -67.467 1.153 59.526 1.00 110.84 49 LEU D O 1
ATOM 10747 N N . ASP D 1 52 ? -67.563 2.735 61.130 1.00 103.37 50 ASP D N 1
ATOM 10748 C CA . ASP D 1 52 ? -66.204 3.244 60.946 1.00 99.40 50 ASP D CA 1
ATOM 10749 C C . ASP D 1 52 ? -65.665 3.596 62.333 1.00 97.76 50 ASP D C 1
ATOM 10750 O O . ASP D 1 52 ? -65.725 4.755 62.770 1.00 100.07 50 ASP D O 1
ATOM 10755 N N . ASP D 1 53 ? -65.140 2.574 63.009 1.00 92.74 51 ASP D N 1
ATOM 10756 C CA . ASP D 1 53 ? -64.778 2.663 64.419 1.00 88.85 51 ASP D CA 1
ATOM 10757 C C . ASP D 1 53 ? -63.314 2.348 64.681 1.00 87.60 51 ASP D C 1
ATOM 10758 O O . ASP D 1 53 ? -62.663 1.646 63.902 1.00 85.40 51 ASP D O 1
ATOM 10763 N N . ARG D 1 54 ? -62.818 2.917 65.783 1.00 85.75 52 ARG D N 1
ATOM 10764 C CA . ARG D 1 54 ? -61.484 2.660 66.328 1.00 79.19 52 ARG D CA 1
ATOM 10765 C C . ARG D 1 54 ? -61.684 2.223 67.764 1.00 75.19 52 ARG D C 1
ATOM 10766 O O . ARG D 1 54 ? -62.016 3.035 68.631 1.00 73.08 52 ARG D O 1
ATOM 10774 N N . LEU D 1 55 ? -61.469 0.936 67.999 1.00 73.73 53 LEU D N 1
ATOM 10775 C CA . LEU D 1 55 ? -61.753 0.292 69.272 1.00 72.91 53 LEU D CA 1
ATOM 10776 C C . LEU D 1 55 ? -60.464 -0.133 69.955 1.00 71.42 53 LEU D C 1
ATOM 10777 O O . LEU D 1 55 ? -59.517 -0.519 69.271 1.00 74.12 53 LEU D O 1
ATOM 10782 N N . PRO D 1 56 ? -60.427 -0.091 71.304 1.00 68.25 54 PRO D N 1
ATOM 10783 C CA . PRO D 1 56 ? -59.236 -0.506 72.026 1.00 65.94 54 PRO D CA 1
ATOM 10784 C C . PRO D 1 56 ? -59.081 -2.028 72.111 1.00 66.34 54 PRO D C 1
ATOM 10785 O O . PRO D 1 56 ? -60.051 -2.748 72.392 1.00 64.79 54 PRO D O 1
ATOM 10789 N N . ASN D 1 57 ? -57.855 -2.483 71.848 1.00 68.82 55 ASN D N 1
ATOM 10790 C CA . ASN D 1 57 ? -57.459 -3.888 71.960 1.00 71.68 55 ASN D CA 1
ATOM 10791 C C . ASN D 1 57 ? -57.345 -4.290 73.410 1.00 70.38 55 ASN D C 1
ATOM 10792 O O . ASN D 1 57 ? -57.326 -3.446 74.301 1.00 69.48 55 ASN D O 1
ATOM 10797 N N . VAL D 1 58 ? -57.244 -5.592 73.633 1.00 69.98 56 VAL D N 1
ATOM 10798 C CA . VAL D 1 58 ? -56.919 -6.117 74.958 1.00 72.57 56 VAL D CA 1
ATOM 10799 C C . VAL D 1 58 ? -55.560 -5.594 75.429 1.00 76.23 56 VAL D C 1
ATOM 10800 O O . VAL D 1 58 ? -54.633 -5.449 74.633 1.00 81.50 56 VAL D O 1
ATOM 10804 N N . GLY D 1 59 ? -55.465 -5.291 76.722 1.00 79.89 57 GLY D N 1
ATOM 10805 C CA . GLY D 1 59 ? -54.206 -4.903 77.352 1.00 81.07 57 GLY D CA 1
ATOM 10806 C C . GLY D 1 59 ? -53.683 -5.997 78.265 1.00 80.14 57 GLY D C 1
ATOM 10807 O O . GLY D 1 59 ? -53.937 -7.190 78.055 1.00 74.84 57 GLY D O 1
ATOM 10808 N N . GLY D 1 60 ? -52.945 -5.582 79.288 1.00 82.05 58 GLY D N 1
ATOM 10809 C CA . GLY D 1 60 ? -52.383 -6.514 80.256 1.00 81.95 58 GLY D CA 1
ATOM 10810 C C . GLY D 1 60 ? -51.317 -7.392 79.648 1.00 81.28 58 GLY D C 1
ATOM 10811 O O . GLY D 1 60 ? -51.184 -8.561 80.011 1.00 77.16 58 GLY D O 1
ATOM 10812 N N . ARG D 1 61 ? -50.572 -6.820 78.704 1.00 83.82 59 ARG D N 1
ATOM 10813 C CA . ARG D 1 61 ? -49.406 -7.467 78.140 1.00 82.67 59 ARG D CA 1
ATOM 10814 C C . ARG D 1 61 ? -48.380 -7.547 79.252 1.00 80.70 59 ARG D C 1
ATOM 10815 O O . ARG D 1 61 ? -48.236 -6.611 80.041 1.00 77.70 59 ARG D O 1
ATOM 10823 N N . GLN D 1 62 ? -47.705 -8.681 79.346 1.00 81.46 60 GLN D N 1
ATOM 10824 C CA . GLN D 1 62 ? -46.717 -8.881 80.391 1.00 85.36 60 GLN D CA 1
ATOM 10825 C C . GLN D 1 62 ? -45.696 -9.901 79.944 1.00 79.56 60 GLN D C 1
ATOM 10826 O O . GLN D 1 62 ? -45.941 -11.111 79.969 1.00 75.18 60 GLN D O 1
ATOM 10832 N N . VAL D 1 63 ? -44.539 -9.389 79.555 1.00 77.84 61 VAL D N 1
ATOM 10833 C CA . VAL D 1 63 ? -43.491 -10.203 78.985 1.00 82.01 61 VAL D CA 1
ATOM 10834 C C . VAL D 1 63 ? -42.195 -9.913 79.731 1.00 82.51 61 VAL D C 1
ATOM 10835 O O . VAL D 1 63 ? -41.856 -8.756 79.979 1.00 78.15 61 VAL D O 1
ATOM 10839 N N . ARG D 1 64 ? -41.507 -10.993 80.102 1.00 86.80 62 ARG D N 1
ATOM 10840 C CA . ARG D 1 64 ? -40.285 -10.963 80.895 1.00 89.75 62 ARG D CA 1
ATOM 10841 C C . ARG D 1 64 ? -39.110 -11.033 79.930 1.00 90.74 62 ARG D C 1
ATOM 10842 O O . ARG D 1 64 ? -39.091 -11.895 79.051 1.00 92.71 62 ARG D O 1
ATOM 10850 N N . ARG D 1 65 ? -38.142 -10.130 80.079 1.00 92.20 63 ARG D N 1
ATOM 10851 C CA . ARG D 1 65 ? -37.042 -10.004 79.117 1.00 92.41 63 ARG D CA 1
ATOM 10852 C C . ARG D 1 65 ? -35.709 -9.701 79.750 1.00 91.51 63 ARG D C 1
ATOM 10853 O O . ARG D 1 65 ? -35.638 -9.359 80.922 1.00 99.04 63 ARG D O 1
ATOM 10861 N N . THR D 1 66 ? -34.662 -9.802 78.934 1.00 87.76 64 THR D N 1
ATOM 10862 C CA . THR D 1 66 ? -33.299 -9.474 79.327 1.00 83.70 64 THR D CA 1
ATOM 10863 C C . THR D 1 66 ? -32.784 -8.312 78.484 1.00 83.35 64 THR D C 1
ATOM 10864 O O . THR D 1 66 ? -33.054 -8.261 77.285 1.00 85.24 64 THR D O 1
ATOM 10868 N N . PRO D 1 67 ? -32.005 -7.403 79.091 1.00 85.27 65 PRO D N 1
ATOM 10869 C CA . PRO D 1 67 ? -31.549 -6.205 78.380 1.00 87.36 65 PRO D CA 1
ATOM 10870 C C . PRO D 1 67 ? -30.432 -6.530 77.397 1.00 86.82 65 PRO D C 1
ATOM 10871 O O . PRO D 1 67 ? -29.667 -7.466 77.633 1.00 83.72 65 PRO D O 1
ATOM 10875 N N . HIS D 1 68 ? -30.337 -5.752 76.320 1.00 91.94 66 HIS D N 1
ATOM 10876 C CA . HIS D 1 68 ? -29.461 -6.110 75.194 1.00 99.77 66 HIS D CA 1
ATOM 10877 C C . HIS D 1 68 ? -28.024 -5.864 75.597 1.00 96.52 66 HIS D C 1
ATOM 10878 O O . HIS D 1 68 ? -27.704 -4.812 76.142 1.00 99.96 66 HIS D O 1
ATOM 10885 N N . ARG D 1 69 ? -27.168 -6.840 75.331 1.00 93.05 67 ARG D N 1
ATOM 10886 C CA . ARG D 1 69 ? -25.770 -6.776 75.726 1.00 92.17 67 ARG D CA 1
ATOM 10887 C C . ARG D 1 69 ? -24.897 -7.151 74.564 1.00 92.32 67 ARG D C 1
ATOM 10888 O O . ARG D 1 69 ? -25.318 -7.895 73.681 1.00 101.46 67 ARG D O 1
ATOM 10896 N N . VAL D 1 70 ? -23.662 -6.674 74.600 1.00 85.42 68 VAL D N 1
ATOM 10897 C CA . VAL D 1 70 ? -22.768 -6.774 73.472 1.00 83.07 68 VAL D CA 1
ATOM 10898 C C . VAL D 1 70 ? -21.494 -7.495 73.864 1.00 81.30 68 VAL D C 1
ATOM 10899 O O . VAL D 1 70 ? -21.028 -7.366 74.987 1.00 82.12 68 VAL D O 1
ATOM 10903 N N . THR D 1 71 ? -20.919 -8.231 72.920 1.00 81.59 69 THR D N 1
ATOM 10904 C CA . THR D 1 71 ? -19.800 -9.127 73.205 1.00 80.54 69 THR D CA 1
ATOM 10905 C C . THR D 1 71 ? -18.600 -8.945 72.290 1.00 81.07 69 THR D C 1
ATOM 10906 O O . THR D 1 71 ? -18.712 -8.420 71.184 1.00 84.32 69 THR D O 1
ATOM 10910 N N . VAL D 1 72 ? -17.445 -9.389 72.774 1.00 83.09 70 VAL D N 1
ATOM 10911 C CA . VAL D 1 72 ? -16.228 -9.459 71.966 1.00 87.09 70 VAL D CA 1
ATOM 10912 C C . VAL D 1 72 ? -15.689 -10.884 72.007 1.00 90.61 70 VAL D C 1
ATOM 10913 O O . VAL D 1 72 ? -15.922 -11.590 72.985 1.00 92.49 70 VAL D O 1
ATOM 10917 N N . PRO D 1 73 ? -14.965 -11.309 70.953 1.00 98.09 71 PRO D N 1
ATOM 10918 C CA . PRO D 1 73 ? -14.635 -12.727 70.781 1.00 98.03 71 PRO D CA 1
ATOM 10919 C C . PRO D 1 73 ? -13.968 -13.382 71.968 1.00 99.99 71 PRO D C 1
ATOM 10920 O O . PRO D 1 73 ? -13.203 -12.755 72.702 1.00 94.14 71 PRO D O 1
ATOM 10924 N N . ILE D 1 74 ? -14.293 -14.653 72.126 1.00 109.49 72 ILE D N 1
ATOM 10925 C CA . ILE D 1 74 ? -13.759 -15.501 73.178 1.00 118.19 72 ILE D CA 1
ATOM 10926 C C . ILE D 1 74 ? -12.391 -16.085 72.768 1.00 123.79 72 ILE D C 1
ATOM 10927 O O . ILE D 1 74 ? -11.511 -16.287 73.612 1.00 111.68 72 ILE D O 1
ATOM 10932 N N . ALA D 1 75 ? -12.224 -16.323 71.464 1.00 136.94 73 ALA D N 1
ATOM 10933 C CA . ALA D 1 75 ? -11.015 -16.914 70.883 1.00 134.55 73 ALA D CA 1
ATOM 10934 C C . ALA D 1 75 ? -10.875 -16.435 69.436 1.00 130.23 73 ALA D C 1
ATOM 10935 O O . ALA D 1 75 ? -11.860 -16.067 68.786 1.00 129.76 73 ALA D O 1
ATOM 10937 N N . SER D 1 76 ? -9.644 -16.435 68.945 1.00 122.86 74 SER D N 1
ATOM 10938 C CA . SER D 1 76 ? -9.348 -15.892 67.627 1.00 117.75 74 SER D CA 1
ATOM 10939 C C . SER D 1 76 ? -10.050 -16.699 66.515 1.00 112.34 74 SER D C 1
ATOM 10940 O O . SER D 1 76 ? -10.244 -17.912 66.644 1.00 96.86 74 SER D O 1
ATOM 10943 N N . SER D 1 77 ? -10.461 -15.993 65.455 1.00 116.52 75 SER D N 1
ATOM 10944 C CA . SER D 1 77 ? -11.229 -16.562 64.326 1.00 120.72 75 SER D CA 1
ATOM 10945 C C . SER D 1 77 ? -12.528 -17.254 64.749 1.00 114.62 75 SER D C 1
ATOM 10946 O O . SER D 1 77 ? -13.095 -18.039 63.996 1.00 110.15 75 SER D O 1
ATOM 10949 N N . GLY D 1 78 ? -13.012 -16.924 65.938 1.00 117.23 76 GLY D N 1
ATOM 10950 C CA . GLY D 1 78 ? -14.061 -17.686 66.585 1.00 119.97 76 GLY D CA 1
ATOM 10951 C C . GLY D 1 78 ? -15.038 -16.750 67.246 1.00 121.69 76 GLY D C 1
ATOM 10952 O O . GLY D 1 78 ? -14.658 -15.704 67.787 1.00 113.07 76 GLY D O 1
ATOM 10953 N N . LEU D 1 79 ? -16.305 -17.135 67.217 1.00 130.25 77 LEU D N 1
ATOM 10954 C CA . LEU D 1 79 ? -17.351 -16.304 67.783 1.00 136.10 77 LEU D CA 1
ATOM 10955 C C . LEU D 1 79 ? -17.189 -16.188 69.307 1.00 124.59 77 LEU D C 1
ATOM 10956 O O . LEU D 1 79 ? -16.345 -16.848 69.925 1.00 101.90 77 LEU D O 1
ATOM 10961 N N . ARG D 1 80 ? -18.015 -15.312 69.866 1.00 122.51 78 ARG D N 1
ATOM 10962 C CA . ARG D 1 80 ? -17.979 -14.883 71.259 1.00 115.25 78 ARG D CA 1
ATOM 10963 C C . ARG D 1 80 ? -18.825 -15.861 72.066 1.00 98.93 78 ARG D C 1
ATOM 10964 O O . ARG D 1 80 ? -19.333 -16.834 71.502 1.00 91.15 78 ARG D O 1
ATOM 10972 N N . PRO D 1 81 ? -19.000 -15.602 73.380 1.00 88.74 79 PRO D N 1
ATOM 10973 C CA . PRO D 1 81 ? -19.871 -16.493 74.088 1.00 88.68 79 PRO D CA 1
ATOM 10974 C C . PRO D 1 81 ? -21.306 -16.112 73.766 1.00 91.12 79 PRO D C 1
ATOM 10975 O O . PRO D 1 81 ? -21.650 -14.928 73.629 1.00 84.01 79 PRO D O 1
ATOM 10979 N N . VAL D 1 82 ? -22.107 -17.145 73.589 1.00 97.38 80 VAL D N 1
ATOM 10980 C CA . VAL D 1 82 ? -23.531 -17.026 73.361 1.00 97.60 80 VAL D CA 1
ATOM 10981 C C . VAL D 1 82 ? -24.212 -16.501 74.633 1.00 91.92 80 VAL D C 1
ATOM 10982 O O . VAL D 1 82 ? -24.052 -17.084 75.711 1.00 90.76 80 VAL D O 1
ATOM 10986 N N . THR D 1 83 ? -24.945 -15.396 74.521 1.00 87.34 81 THR D N 1
ATOM 10987 C CA . THR D 1 83 ? -25.546 -14.761 75.698 1.00 86.85 81 THR D CA 1
ATOM 10988 C C . THR D 1 83 ? -26.934 -15.289 76.021 1.00 86.78 81 THR D C 1
ATOM 10989 O O . THR D 1 83 ? -27.747 -15.505 75.129 1.00 82.84 81 THR D O 1
ATOM 10993 N N . THR D 1 84 ? -27.196 -15.457 77.315 1.00 90.83 82 THR D N 1
ATOM 10994 C CA . THR D 1 84 ? -28.517 -15.826 77.829 1.00 91.72 82 THR D CA 1
ATOM 10995 C C . THR D 1 84 ? -29.487 -14.681 77.615 1.00 90.93 82 THR D C 1
ATOM 10996 O O . THR D 1 84 ? -29.317 -13.614 78.201 1.00 91.00 82 THR D O 1
ATOM 11000 N N . VAL D 1 85 ? -30.504 -14.916 76.792 1.00 90.29 83 VAL D N 1
ATOM 11001 C CA . VAL D 1 85 ? -31.555 -13.934 76.542 1.00 89.62 83 VAL D CA 1
ATOM 11002 C C . VAL D 1 85 ? -32.887 -14.623 76.765 1.00 92.20 83 VAL D C 1
ATOM 11003 O O . VAL D 1 85 ? -32.988 -15.850 76.652 1.00 94.31 83 VAL D O 1
ATOM 11007 N N . GLN D 1 86 ? -33.904 -13.834 77.078 1.00 94.88 84 GLN D N 1
ATOM 11008 C CA . GLN D 1 86 ? -35.242 -14.362 77.255 1.00 96.65 84 GLN D CA 1
ATOM 11009 C C . GLN D 1 86 ? -36.304 -13.382 76.781 1.00 94.13 84 GLN D C 1
ATOM 11010 O O . GLN D 1 86 ? -36.227 -12.185 77.047 1.00 89.93 84 GLN D O 1
ATOM 11016 N N . TYR D 1 87 ? -37.262 -13.916 76.031 1.00 92.38 85 TYR D N 1
ATOM 11017 C CA . TYR D 1 87 ? -38.489 -13.230 75.686 1.00 90.59 85 TYR D CA 1
ATOM 11018 C C . TYR D 1 87 ? -39.604 -14.161 76.135 1.00 92.20 85 TYR D C 1
ATOM 11019 O O . TYR D 1 87 ? -40.129 -14.943 75.347 1.00 92.62 85 TYR D O 1
ATOM 11028 N N . ASP D 1 88 ? -39.912 -14.088 77.430 1.00 96.89 86 ASP D N 1
ATOM 11029 C CA . ASP D 1 88 ? -40.828 -15.005 78.122 1.00 97.44 86 ASP D CA 1
ATOM 11030 C C . ASP D 1 88 ? -42.148 -14.274 78.408 1.00 92.41 86 ASP D C 1
ATOM 11031 O O . ASP D 1 88 ? -42.257 -13.566 79.411 1.00 86.81 86 ASP D O 1
ATOM 11036 N N . PRO D 1 89 ? -43.156 -14.440 77.525 1.00 91.92 87 PRO D N 1
ATOM 11037 C CA . PRO D 1 89 ? -44.412 -13.735 77.695 1.00 89.63 87 PRO D CA 1
ATOM 11038 C C . PRO D 1 89 ? -45.377 -14.516 78.559 1.00 86.89 87 PRO D C 1
ATOM 11039 O O . PRO D 1 89 ? -45.325 -15.747 78.588 1.00 86.55 87 PRO D O 1
ATOM 11043 N N . ALA D 1 90 ? -46.267 -13.798 79.237 1.00 86.82 88 ALA D N 1
ATOM 11044 C CA . ALA D 1 90 ? -47.331 -14.425 80.024 1.00 84.73 88 ALA D CA 1
ATOM 11045 C C . ALA D 1 90 ? -48.202 -15.330 79.151 1.00 81.71 88 ALA D C 1
ATOM 11046 O O . ALA D 1 90 ? -48.562 -16.431 79.558 1.00 79.85 88 ALA D O 1
ATOM 11048 N N . ALA D 1 91 ? -48.520 -14.860 77.948 1.00 82.43 89 ALA D N 1
ATOM 11049 C CA . ALA D 1 91 ? -49.253 -15.660 76.967 1.00 84.15 89 ALA D CA 1
ATOM 11050 C C . ALA D 1 91 ? -49.030 -15.118 75.562 1.00 80.49 89 ALA D C 1
ATOM 11051 O O . ALA D 1 91 ? -48.716 -13.941 75.395 1.00 77.95 89 ALA D O 1
ATOM 11053 N N . LEU D 1 92 ? -49.225 -15.977 74.564 1.00 77.71 90 LEU D N 1
ATOM 11054 C CA . LEU D 1 92 ? -48.882 -15.656 73.171 1.00 78.53 90 LEU D CA 1
ATOM 11055 C C . LEU D 1 92 ? -49.860 -14.655 72.585 1.00 78.95 90 LEU D C 1
ATOM 11056 O O . LEU D 1 92 ? -51.044 -14.898 72.630 1.00 90.42 90 LEU D O 1
ATOM 11061 N N . SER D 1 93 ? -49.363 -13.569 71.998 1.00 75.55 91 SER D N 1
ATOM 11062 C CA . SER D 1 93 ? -50.200 -12.521 71.419 1.00 72.59 91 SER D CA 1
ATOM 11063 C C . SER D 1 93 ? -50.110 -12.623 69.911 1.00 72.08 91 SER D C 1
ATOM 11064 O O . SER D 1 93 ? -49.052 -12.935 69.374 1.00 75.62 91 SER D O 1
ATOM 11067 N N . PHE D 1 94 ? -51.230 -12.382 69.234 1.00 73.26 92 PHE D N 1
ATOM 11068 C CA . PHE D 1 94 ? -51.297 -12.389 67.764 1.00 72.14 92 PHE D CA 1
ATOM 11069 C C . PHE D 1 94 ? -52.154 -11.245 67.246 1.00 74.57 92 PHE D C 1
ATOM 11070 O O . PHE D 1 94 ? -53.016 -10.724 67.956 1.00 75.66 92 PHE D O 1
ATOM 11078 N N . LEU D 1 95 ? -51.926 -10.882 65.990 1.00 75.13 93 LEU D N 1
ATOM 11079 C CA . LEU D 1 95 ? -52.715 -9.854 65.325 1.00 75.49 93 LEU D CA 1
ATOM 11080 C C . LEU D 1 95 ? -53.515 -10.426 64.169 1.00 80.08 93 LEU D C 1
ATOM 11081 O O . LEU D 1 95 ? -53.017 -11.244 63.390 1.00 80.83 93 LEU D O 1
ATOM 11086 N N . LEU D 1 96 ? -54.750 -9.950 64.046 1.00 83.90 94 LEU D N 1
ATOM 11087 C CA . LEU D 1 96 ? -55.693 -10.470 63.071 1.00 84.12 94 LEU D CA 1
ATOM 11088 C C . LEU D 1 96 ? -56.258 -9.358 62.184 1.00 84.43 94 LEU D C 1
ATOM 11089 O O . LEU D 1 96 ? -56.783 -8.360 62.690 1.00 84.33 94 LEU D O 1
ATOM 11094 N N . ASN D 1 97 ? -56.107 -9.528 60.866 1.00 84.07 95 ASN D N 1
ATOM 11095 C CA . ASN D 1 97 ? -56.824 -8.740 59.861 1.00 83.25 95 ASN D CA 1
ATOM 11096 C C . ASN D 1 97 ? -57.790 -9.696 59.189 1.00 81.36 95 ASN D C 1
ATOM 11097 O O . ASN D 1 97 ? -57.405 -10.806 58.831 1.00 79.78 95 ASN D O 1
ATOM 11102 N N . ALA D 1 98 ? -59.039 -9.280 59.017 1.00 81.25 96 ALA D N 1
ATOM 11103 C CA . ALA D 1 98 ? -60.059 -10.176 58.488 1.00 81.98 96 ALA D CA 1
ATOM 11104 C C . ALA D 1 98 ? -61.176 -9.445 57.756 1.00 87.95 96 ALA D C 1
ATOM 11105 O O . ALA D 1 98 ? -61.693 -8.432 58.240 1.00 89.61 96 ALA D O 1
ATOM 11107 N N . ARG D 1 99 ? -61.527 -9.958 56.576 1.00 93.63 97 ARG D N 1
ATOM 11108 C CA . ARG D 1 99 ? -62.791 -9.620 55.943 1.00 95.95 97 ARG D CA 1
ATOM 11109 C C . ARG D 1 99 ? -63.746 -10.730 56.326 1.00 91.85 97 ARG D C 1
ATOM 11110 O O . ARG D 1 99 ? -63.509 -11.912 56.040 1.00 84.11 97 ARG D O 1
ATOM 11118 N N . VAL D 1 100 ? -64.814 -10.328 56.999 1.00 90.61 98 VAL D N 1
ATOM 11119 C CA . VAL D 1 100 ? -65.862 -11.235 57.397 1.00 91.15 98 VAL D CA 1
ATOM 11120 C C . VAL D 1 100 ? -67.175 -10.637 56.883 1.00 89.16 98 VAL D C 1
ATOM 11121 O O . VAL D 1 100 ? -67.505 -9.476 57.160 1.00 76.12 98 VAL D O 1
ATOM 11125 N N . ASP D 1 101 ? -67.865 -11.430 56.066 1.00 96.86 99 ASP D N 1
ATOM 11126 C CA . ASP D 1 101 ? -69.165 -11.083 55.503 1.00 102.81 99 ASP D CA 1
ATOM 11127 C C . ASP D 1 101 ? -70.033 -12.331 55.474 1.00 99.41 99 ASP D C 1
ATOM 11128 O O . ASP D 1 101 ? -69.513 -13.452 55.462 1.00 90.64 99 ASP D O 1
ATOM 11133 N N . TRP D 1 102 ? -71.347 -12.140 55.469 1.00 100.04 100 TRP D N 1
ATOM 11134 C CA . TRP D 1 102 ? -72.256 -13.272 55.365 1.00 103.49 100 TRP D CA 1
ATOM 11135 C C . TRP D 1 102 ? -73.417 -12.999 54.423 1.00 105.94 100 TRP D C 1
ATOM 11136 O O . TRP D 1 102 ? -73.873 -11.862 54.264 1.00 92.83 100 TRP D O 1
ATOM 11147 N N . ASP D 1 103 ? -73.885 -14.100 53.832 1.00 120.12 101 ASP D N 1
ATOM 11148 C CA . ASP D 1 103 ? -74.670 -14.115 52.593 1.00 123.91 101 ASP D CA 1
ATOM 11149 C C . ASP D 1 103 ? -76.067 -14.685 52.838 1.00 115.93 101 ASP D C 1
ATOM 11150 O O . ASP D 1 103 ? -76.496 -15.658 52.169 1.00 125.19 101 ASP D O 1
ATOM 11155 N N . PHE D 1 104 ? -76.786 -14.076 53.796 1.00 104.25 102 PHE D N 1
ATOM 11156 C CA . PHE D 1 104 ? -78.073 -14.648 54.195 1.00 103.79 102 PHE D CA 1
ATOM 11157 C C . PHE D 1 104 ? -79.164 -14.159 53.281 1.00 103.85 102 PHE D C 1
ATOM 11158 O O . PHE D 1 104 ? -79.052 -13.082 52.678 1.00 107.46 102 PHE D O 1
ATOM 11166 N N . GLY D 1 105 ? -80.207 -14.978 53.171 1.00 97.09 103 GLY D N 1
ATOM 11167 C CA . GLY D 1 105 ? -81.297 -14.710 52.249 1.00 100.35 103 GLY D CA 1
ATOM 11168 C C . GLY D 1 105 ? -82.239 -13.612 52.712 1.00 101.96 103 GLY D C 1
ATOM 11169 O O . GLY D 1 105 ? -82.642 -12.748 51.930 1.00 107.24 103 GLY D O 1
ATOM 11170 N N . ASN D 1 106 ? -82.595 -13.662 53.990 1.00 100.13 104 ASN D N 1
ATOM 11171 C CA . ASN D 1 106 ? -83.450 -12.653 54.634 1.00 98.43 104 ASN D CA 1
ATOM 11172 C C . ASN D 1 106 ? -82.739 -11.301 54.776 1.00 98.24 104 ASN D C 1
ATOM 11173 O O . ASN D 1 106 ? -81.737 -11.067 54.109 1.00 109.77 104 ASN D O 1
ATOM 11178 N N . GLY D 1 107 ? -83.236 -10.421 55.645 1.00 96.81 105 GLY D N 1
ATOM 11179 C CA . GLY D 1 107 ? -82.606 -9.117 55.892 1.00 98.76 105 GLY D CA 1
ATOM 11180 C C . GLY D 1 107 ? -81.156 -9.011 56.382 1.00 94.15 105 GLY D C 1
ATOM 11181 O O . GLY D 1 107 ? -80.504 -7.999 56.107 1.00 84.99 105 GLY D O 1
ATOM 11182 N N . ASP D 1 108 ? -80.640 -10.018 57.096 1.00 97.01 106 ASP D N 1
ATOM 11183 C CA . ASP D 1 108 ? -79.334 -9.877 57.787 1.00 106.20 106 ASP D CA 1
ATOM 11184 C C . ASP D 1 108 ? -78.120 -10.356 56.970 1.00 107.81 106 ASP D C 1
ATOM 11185 O O . ASP D 1 108 ? -77.501 -11.354 57.297 1.00 118.87 106 ASP D O 1
ATOM 11190 N N . SER D 1 109 ? -77.784 -9.628 55.908 1.00 107.26 107 SER D N 1
ATOM 11191 C CA . SER D 1 109 ? -76.498 -9.813 55.218 1.00 107.87 107 SER D CA 1
ATOM 11192 C C . SER D 1 109 ? -75.598 -8.686 55.716 1.00 101.08 107 SER D C 1
ATOM 11193 O O . SER D 1 109 ? -76.080 -7.592 56.021 1.00 93.12 107 SER D O 1
ATOM 11196 N N . ALA D 1 110 ? -74.301 -8.964 55.826 1.00 100.87 108 ALA D N 1
ATOM 11197 C CA . ALA D 1 110 ? -73.329 -7.973 56.297 1.00 98.89 108 ALA D CA 1
ATOM 11198 C C . ALA D 1 110 ? -71.941 -8.217 55.741 1.00 94.47 108 ALA D C 1
ATOM 11199 O O . ALA D 1 110 ? -71.659 -9.288 55.208 1.00 86.28 108 ALA D O 1
ATOM 11201 N N . ASN D 1 111 ? -71.088 -7.205 55.904 1.00 98.76 109 ASN D N 1
ATOM 11202 C CA . ASN D 1 111 ? -69.726 -7.184 55.358 1.00 102.80 109 ASN D CA 1
ATOM 11203 C C . ASN D 1 111 ? -68.859 -6.139 56.072 1.00 100.65 109 ASN D C 1
ATOM 11204 O O . ASN D 1 111 ? -69.170 -4.944 56.045 1.00 102.47 109 ASN D O 1
ATOM 11209 N N . LEU D 1 112 ? -67.759 -6.578 56.681 1.00 94.29 110 LEU D N 1
ATOM 11210 C CA . LEU D 1 112 ? -66.845 -5.633 57.319 1.00 92.22 110 LEU D CA 1
ATOM 11211 C C . LEU D 1 112 ? -65.388 -6.114 57.399 1.00 90.54 110 LEU D C 1
ATOM 11212 O O . LEU D 1 112 ? -65.100 -7.316 57.305 1.00 83.96 110 LEU D O 1
ATOM 11217 N N . VAL D 1 113 ? -64.493 -5.133 57.556 1.00 88.71 111 VAL D N 1
ATOM 11218 C CA . VAL D 1 113 ? -63.044 -5.316 57.564 1.00 86.16 111 VAL D CA 1
ATOM 11219 C C . VAL D 1 113 ? -62.536 -5.019 58.974 1.00 83.72 111 VAL D C 1
ATOM 11220 O O . VAL D 1 113 ? -62.786 -3.943 59.521 1.00 86.81 111 VAL D O 1
ATOM 11224 N N . ILE D 1 114 ? -61.811 -5.970 59.545 1.00 79.78 112 ILE D N 1
ATOM 11225 C CA . ILE D 1 114 ? -61.210 -5.837 60.867 1.00 77.20 112 ILE D CA 1
ATOM 11226 C C . ILE D 1 114 ? -59.714 -5.673 60.675 1.00 77.89 112 ILE D C 1
ATOM 11227 O O . ILE D 1 114 ? -59.098 -6.502 60.018 1.00 80.49 112 ILE D O 1
ATOM 11232 N N . ASN D 1 115 ? -59.113 -4.638 61.245 1.00 79.46 113 ASN D N 1
ATOM 11233 C CA . ASN D 1 115 ? -57.680 -4.463 61.067 1.00 87.16 113 ASN D CA 1
ATOM 11234 C C . ASN D 1 115 ? -56.930 -4.245 62.368 1.00 84.60 113 ASN D C 1
ATOM 11235 O O . ASN D 1 115 ? -57.303 -3.398 63.173 1.00 86.03 113 ASN D O 1
ATOM 11240 N N . ASP D 1 116 ? -55.852 -5.012 62.532 1.00 82.57 114 ASP D N 1
ATOM 11241 C CA . ASP D 1 116 ? -54.997 -4.995 63.716 1.00 80.73 114 ASP D CA 1
ATOM 11242 C C . ASP D 1 116 ? -55.744 -5.301 65.013 1.00 79.86 114 ASP D C 1
ATOM 11243 O O . ASP D 1 116 ? -55.556 -4.630 66.024 1.00 80.36 114 ASP D O 1
ATOM 11248 N N . PHE D 1 117 ? -56.567 -6.348 64.977 1.00 79.73 115 PHE D N 1
ATOM 11249 C CA . PHE D 1 117 ? -57.252 -6.852 66.173 1.00 77.66 115 PHE D CA 1
ATOM 11250 C C . PHE D 1 117 ? -56.353 -7.842 66.895 1.00 73.91 115 PHE D C 1
ATOM 11251 O O . PHE D 1 117 ? -55.870 -8.802 66.294 1.00 71.60 115 PHE D O 1
ATOM 11259 N N . LEU D 1 118 ? -56.164 -7.617 68.190 1.00 73.18 116 LEU D N 1
ATOM 11260 C CA . LEU D 1 118 ? -55.240 -8.401 68.986 1.00 75.39 116 LEU D CA 1
ATOM 11261 C C . LEU D 1 118 ? -56.021 -9.316 69.917 1.00 75.51 116 LEU D C 1
ATOM 11262 O O . LEU D 1 118 ? -56.869 -8.867 70.710 1.00 74.07 116 LEU D O 1
ATOM 11267 N N . PHE D 1 119 ? -55.743 -10.608 69.766 1.00 74.58 117 PHE D N 1
ATOM 11268 C CA . PHE D 1 119 ? -56.157 -11.630 70.708 1.00 77.31 117 PHE D CA 1
ATOM 11269 C C . PHE D 1 119 ? -54.949 -12.462 71.088 1.00 77.74 117 PHE D C 1
ATOM 11270 O O . PHE D 1 119 ? -54.036 -12.634 70.280 1.00 82.70 117 PHE D O 1
ATOM 11278 N N . ARG D 1 120 ? -54.955 -12.998 72.301 1.00 75.60 118 ARG D N 1
ATOM 11279 C CA . ARG D 1 120 ? -53.849 -13.814 72.757 1.00 75.13 118 ARG D CA 1
ATOM 11280 C C . ARG D 1 120 ? -54.329 -15.172 73.233 1.00 76.77 118 ARG D C 1
ATOM 11281 O O . ARG D 1 120 ? -55.497 -15.341 73.576 1.00 80.69 118 ARG D O 1
ATOM 11289 N N . THR D 1 121 ? -53.415 -16.141 73.207 1.00 81.66 119 THR D N 1
ATOM 11290 C CA . THR D 1 121 ? -53.697 -17.526 73.577 1.00 80.22 119 THR D CA 1
ATOM 11291 C C . THR D 1 121 ? -52.636 -18.104 74.478 1.00 80.89 119 THR D C 1
ATOM 11292 O O . THR D 1 121 ? -51.483 -17.665 74.492 1.00 74.90 119 THR D O 1
ATOM 11296 N N . PHE D 1 122 ? -53.051 -19.147 75.179 1.00 88.85 120 PHE D N 1
ATOM 11297 C CA . PHE D 1 122 ? -52.201 -19.885 76.090 1.00 94.72 120 PHE D CA 1
ATOM 11298 C C . PHE D 1 122 ? -50.880 -20.239 75.425 1.00 96.80 120 PHE D C 1
ATOM 11299 O O . PHE D 1 122 ? -50.857 -20.709 74.276 1.00 91.52 120 PHE D O 1
ATOM 11307 N N . ALA D 1 123 ? -49.799 -19.983 76.164 1.00 98.13 121 ALA D N 1
ATOM 11308 C CA . ALA D 1 123 ? -48.436 -20.239 75.718 1.00 95.27 121 ALA D CA 1
ATOM 11309 C C . ALA D 1 123 ? -47.974 -21.595 76.235 1.00 92.87 121 ALA D C 1
ATOM 11310 O O . ALA D 1 123 ? -47.750 -21.740 77.435 1.00 95.97 121 ALA D O 1
ATOM 11312 N N . PRO D 1 124 ? -47.812 -22.590 75.338 1.00 90.65 122 PRO D N 1
ATOM 11313 C CA . PRO D 1 124 ? -47.294 -23.891 75.722 1.00 90.85 122 PRO D CA 1
ATOM 11314 C C . PRO D 1 124 ? -45.783 -23.774 75.795 1.00 90.88 122 PRO D C 1
ATOM 11315 O O . PRO D 1 124 ? -45.035 -24.254 74.940 1.00 84.63 122 PRO D O 1
ATOM 11319 N N . LYS D 1 125 ? -45.368 -23.108 76.856 1.00 95.64 123 LYS D N 1
ATOM 11320 C CA . LYS D 1 125 ? -44.043 -22.543 76.968 1.00 98.87 123 LYS D CA 1
ATOM 11321 C C . LYS D 1 125 ? -43.037 -23.579 77.463 1.00 105.76 123 LYS D C 1
ATOM 11322 O O . LYS D 1 125 ? -41.866 -23.541 77.070 1.00 115.08 123 LYS D O 1
ATOM 11328 N N . GLU D 1 126 ? -43.491 -24.503 78.309 1.00 107.54 124 GLU D N 1
ATOM 11329 C CA . GLU D 1 126 ? -42.615 -25.514 78.889 1.00 108.68 124 GLU D CA 1
ATOM 11330 C C . GLU D 1 126 ? -42.613 -26.762 78.025 1.00 107.55 124 GLU D C 1
ATOM 11331 O O . GLU D 1 126 ? -43.648 -27.407 77.823 1.00 105.65 124 GLU D O 1
ATOM 11337 N N . PHE D 1 127 ? -41.440 -27.072 77.494 1.00 106.60 125 PHE D N 1
ATOM 11338 C CA . PHE D 1 127 ? -41.227 -28.297 76.760 1.00 108.56 125 PHE D CA 1
ATOM 11339 C C . PHE D 1 127 ? -39.748 -28.614 76.792 1.00 109.79 125 PHE D C 1
ATOM 11340 O O . PHE D 1 127 ? -38.918 -27.708 76.706 1.00 108.01 125 PHE D O 1
ATOM 11348 N N . ASP D 1 128 ? -39.438 -29.899 76.938 1.00 112.46 126 ASP D N 1
ATOM 11349 C CA . ASP D 1 128 ? -38.070 -30.401 76.932 1.00 110.25 126 ASP D CA 1
ATOM 11350 C C . ASP D 1 128 ? -37.974 -31.497 75.865 1.00 111.06 126 ASP D C 1
ATOM 11351 O O . ASP D 1 128 ? -38.885 -32.318 75.738 1.00 114.45 126 ASP D O 1
ATOM 11356 N N . PHE D 1 129 ? -36.890 -31.489 75.088 1.00 109.49 127 PHE D N 1
ATOM 11357 C CA . PHE D 1 129 ? -36.623 -32.547 74.111 1.00 112.14 127 PHE D CA 1
ATOM 11358 C C . PHE D 1 129 ? -35.240 -33.165 74.288 1.00 112.16 127 PHE D C 1
ATOM 11359 O O . PHE D 1 129 ? -34.702 -33.744 73.342 1.00 116.18 127 PHE D O 1
ATOM 11367 N N . SER D 1 130 ? -34.679 -33.095 75.498 1.00 110.41 128 SER D N 1
ATOM 11368 C CA . SER D 1 130 ? -33.370 -33.706 75.764 1.00 107.58 128 SER D CA 1
ATOM 11369 C C . SER D 1 130 ? -33.313 -35.190 75.337 1.00 108.68 128 SER D C 1
ATOM 11370 O O . SER D 1 130 ? -32.263 -35.649 74.910 1.00 106.15 128 SER D O 1
ATOM 11373 N N . ASN D 1 131 ? -34.439 -35.911 75.411 1.00 117.41 129 ASN D N 1
ATOM 11374 C CA . ASN D 1 131 ? -34.555 -37.294 74.889 1.00 120.54 129 ASN D CA 1
ATOM 11375 C C . ASN D 1 131 ? -34.208 -37.438 73.423 1.00 115.57 129 ASN D C 1
ATOM 11376 O O . ASN D 1 131 ? -33.579 -38.412 73.023 1.00 121.06 129 ASN D O 1
ATOM 11381 N N . SER D 1 132 ? -34.666 -36.492 72.619 1.00 110.50 130 SER D N 1
ATOM 11382 C CA . SER D 1 132 ? -34.394 -36.514 71.193 1.00 112.02 130 SER D CA 1
ATOM 11383 C C . SER D 1 132 ? -32.975 -36.002 70.843 1.00 114.34 130 SER D C 1
ATOM 11384 O O . SER D 1 132 ? -32.447 -36.319 69.773 1.00 112.31 130 SER D O 1
ATOM 11387 N N . LEU D 1 133 ? -32.357 -35.241 71.753 1.00 118.33 131 LEU D N 1
ATOM 11388 C CA . LEU D 1 133 ? -31.069 -34.550 71.501 1.00 118.78 131 LEU D CA 1
ATOM 11389 C C . LEU D 1 133 ? -29.797 -35.327 71.865 1.00 116.37 131 LEU D C 1
ATOM 11390 O O . LEU D 1 133 ? -28.859 -35.386 71.067 1.00 109.76 131 LEU D O 1
ATOM 11395 N N . VAL D 1 134 ? -29.763 -35.907 73.064 1.00 117.08 132 VAL D N 1
ATOM 11396 C CA . VAL D 1 134 ? -28.572 -36.622 73.556 1.00 117.01 132 VAL D CA 1
ATOM 11397 C C . VAL D 1 134 ? -28.134 -37.852 72.720 1.00 122.45 132 VAL D C 1
ATOM 11398 O O . VAL D 1 134 ? -26.938 -38.171 72.718 1.00 123.28 132 VAL D O 1
ATOM 11402 N N . PRO D 1 135 ? -29.078 -38.547 72.020 1.00 128.62 133 PRO D N 1
ATOM 11403 C CA . PRO D 1 135 ? -28.617 -39.569 71.055 1.00 130.69 133 PRO D CA 1
ATOM 11404 C C . PRO D 1 135 ? -27.939 -38.952 69.824 1.00 131.07 133 PRO D C 1
ATOM 11405 O O . PRO D 1 135 ? -26.978 -39.517 69.292 1.00 125.67 133 PRO D O 1
ATOM 11409 N N . ARG D 1 136 ? -28.458 -37.804 69.392 1.00 132.49 134 ARG D N 1
ATOM 11410 C CA . ARG D 1 136 ? -27.912 -37.042 68.267 1.00 133.77 134 ARG D CA 1
ATOM 11411 C C . ARG D 1 136 ? -26.506 -36.500 68.572 1.00 138.59 134 ARG D C 1
ATOM 11412 O O . ARG D 1 136 ? -25.652 -36.457 67.675 1.00 135.19 134 ARG D O 1
ATOM 11420 N N . TYR D 1 137 ? -26.283 -36.081 69.827 1.00 140.89 135 TYR D N 1
ATOM 11421 C CA . TYR D 1 137 ? -24.941 -35.680 70.314 1.00 139.76 135 TYR D CA 1
ATOM 11422 C C . TYR D 1 137 ? -23.947 -36.834 70.270 1.00 138.30 135 TYR D C 1
ATOM 11423 O O . TYR D 1 137 ? -22.817 -36.680 69.795 1.00 134.42 135 TYR D O 1
ATOM 11432 N N . THR D 1 138 ? -24.374 -37.977 70.797 1.00 136.50 136 THR D N 1
ATOM 11433 C CA . THR D 1 138 ? -23.560 -39.186 70.799 1.00 133.54 136 THR D CA 1
ATOM 11434 C C . THR D 1 138 ? -23.336 -39.742 69.369 1.00 129.94 136 THR D C 1
ATOM 11435 O O . THR D 1 138 ? -22.291 -40.338 69.116 1.00 136.81 136 THR D O 1
ATOM 11439 N N . GLN D 1 139 ? -24.277 -39.531 68.441 1.00 126.45 137 GLN D N 1
ATOM 11440 C CA . GLN D 1 139 ? -24.089 -39.947 67.029 1.00 133.78 137 GLN D CA 1
ATOM 11441 C C . GLN D 1 139 ? -23.041 -39.124 66.270 1.00 132.97 137 GLN D C 1
ATOM 11442 O O . GLN D 1 139 ? -22.297 -39.666 65.442 1.00 130.62 137 GLN D O 1
ATOM 11448 N N . ALA D 1 140 ? -23.027 -37.815 66.510 1.00 131.24 138 ALA D N 1
ATOM 11449 C CA . ALA D 1 140 ? -22.023 -36.929 65.920 1.00 128.40 138 ALA D CA 1
ATOM 11450 C C . ALA D 1 140 ? -20.620 -37.147 66.526 1.00 131.82 138 ALA D C 1
ATOM 11451 O O . ALA D 1 140 ? -19.629 -37.151 65.799 1.00 132.27 138 ALA D O 1
ATOM 11453 N N . PHE D 1 141 ? -20.549 -37.330 67.847 1.00 133.07 139 PHE D N 1
ATOM 11454 C CA . PHE D 1 141 ? -19.286 -37.633 68.569 1.00 134.55 139 PHE D CA 1
ATOM 11455 C C . PHE D 1 141 ? -18.583 -38.927 68.139 1.00 139.29 139 PHE D C 1
ATOM 11456 O O . PHE D 1 141 ? -17.351 -38.987 68.127 1.00 140.10 139 PHE D O 1
ATOM 11464 N N . SER D 1 142 ? -19.373 -39.962 67.845 1.00 145.35 140 SER D N 1
ATOM 11465 C CA . SER D 1 142 ? -18.861 -41.241 67.333 1.00 144.94 140 SER D CA 1
ATOM 11466 C C . SER D 1 142 ? -18.479 -41.160 65.856 1.00 143.85 140 SER D C 1
ATOM 11467 O O . SER D 1 142 ? -17.495 -41.768 65.438 1.00 147.32 140 SER D O 1
ATOM 11470 N N . ALA D 1 143 ? -19.262 -40.416 65.072 1.00 144.67 141 ALA D N 1
ATOM 11471 C CA . ALA D 1 143 ? -19.004 -40.230 63.635 1.00 144.89 141 ALA D CA 1
ATOM 11472 C C . ALA D 1 143 ? -18.106 -39.016 63.321 1.00 144.93 141 ALA D C 1
ATOM 11473 O O . ALA D 1 143 ? -18.009 -38.608 62.155 1.00 140.13 141 ALA D O 1
ATOM 11475 N N . PHE D 1 144 ? -17.452 -38.451 64.344 1.00 144.33 142 PHE D N 1
ATOM 11476 C CA . PHE D 1 144 ? -16.609 -37.256 64.182 1.00 142.91 142 PHE D CA 1
ATOM 11477 C C . PHE D 1 144 ? -15.338 -37.548 63.384 1.00 136.42 142 PHE D C 1
ATOM 11478 O O . PHE D 1 144 ? -15.027 -36.846 62.407 1.00 126.16 142 PHE D O 1
ATOM 11486 N N . ASN D 1 145 ? -14.634 -38.599 63.804 1.00 128.24 143 ASN D N 1
ATOM 11487 C CA . ASN D 1 145 ? -13.397 -39.044 63.156 1.00 124.08 143 ASN D CA 1
ATOM 11488 C C . ASN D 1 145 ? -13.644 -39.350 61.690 1.00 123.08 143 ASN D C 1
ATOM 11489 O O . ASN D 1 145 ? -12.801 -39.050 60.853 1.00 114.68 143 ASN D O 1
ATOM 11494 N N . ALA D 1 146 ? -14.812 -39.934 61.406 1.00 131.07 144 ALA D N 1
ATOM 11495 C CA . ALA D 1 146 ? -15.170 -40.461 60.081 1.00 136.51 144 ALA D CA 1
ATOM 11496 C C . ALA D 1 146 ? -15.140 -39.457 58.924 1.00 138.13 144 ALA D C 1
ATOM 11497 O O . ALA D 1 146 ? -14.813 -39.839 57.796 1.00 140.24 144 ALA D O 1
ATOM 11499 N N . LYS D 1 147 ? -15.490 -38.198 59.191 1.00 138.96 145 LYS D N 1
ATOM 11500 C CA . LYS D 1 147 ? -15.526 -37.160 58.136 1.00 142.16 145 LYS D CA 1
ATOM 11501 C C . LYS D 1 147 ? -14.497 -36.041 58.287 1.00 143.54 145 LYS D C 1
ATOM 11502 O O . LYS D 1 147 ? -14.085 -35.448 57.285 1.00 135.95 145 LYS D O 1
ATOM 11508 N N . TYR D 1 148 ? -14.098 -35.738 59.522 1.00 146.58 146 TYR D N 1
ATOM 11509 C CA . TYR D 1 148 ? -13.142 -34.664 59.784 1.00 147.30 146 TYR D CA 1
ATOM 11510 C C . TYR D 1 148 ? -11.703 -35.134 60.114 1.00 154.64 146 TYR D C 1
ATOM 11511 O O . TYR D 1 148 ? -10.774 -34.322 60.057 1.00 164.87 146 TYR D O 1
ATOM 11520 N N . GLY D 1 149 ? -11.516 -36.425 60.424 1.00 152.70 147 GLY D N 1
ATOM 11521 C CA . GLY D 1 149 ? -10.183 -37.012 60.705 1.00 139.94 147 GLY D CA 1
ATOM 11522 C C . GLY D 1 149 ? -9.156 -36.998 59.568 1.00 132.44 147 GLY D C 1
ATOM 11523 O O . GLY D 1 149 ? -7.953 -37.113 59.819 1.00 115.27 147 GLY D O 1
ATOM 11524 N N . THR D 1 150 ? -9.637 -36.890 58.323 1.00 131.79 148 THR D N 1
ATOM 11525 C CA . THR D 1 150 ? -8.794 -36.655 57.136 1.00 128.51 148 THR D CA 1
ATOM 11526 C C . THR D 1 150 ? -8.256 -35.233 57.143 1.00 131.74 148 THR D C 1
ATOM 11527 O O . THR D 1 150 ? -7.067 -35.019 56.912 1.00 138.56 148 THR D O 1
ATOM 11531 N N . MET D 1 151 ? -9.145 -34.266 57.368 1.00 130.73 149 MET D N 1
ATOM 11532 C CA . MET D 1 151 ? -8.767 -32.852 57.379 1.00 127.52 149 MET D CA 1
ATOM 11533 C C . MET D 1 151 ? -7.876 -32.466 58.560 1.00 128.42 149 MET D C 1
ATOM 11534 O O . MET D 1 151 ? -7.050 -31.562 58.421 1.00 127.73 149 MET D O 1
ATOM 11539 N N . ILE D 1 152 ? -8.062 -33.114 59.715 1.00 133.03 150 ILE D N 1
ATOM 11540 C CA . ILE D 1 152 ? -7.205 -32.875 60.893 1.00 140.41 150 ILE D CA 1
ATOM 11541 C C . ILE D 1 152 ? -5.777 -33.323 60.616 1.00 140.45 150 ILE D C 1
ATOM 11542 O O . ILE D 1 152 ? -4.836 -32.568 60.857 1.00 150.91 150 ILE D O 1
ATOM 11547 N N . GLY D 1 153 ? -5.619 -34.554 60.135 1.00 134.11 151 GLY D N 1
ATOM 11548 C CA . GLY D 1 153 ? -4.302 -35.069 59.760 1.00 132.37 151 GLY D CA 1
ATOM 11549 C C . GLY D 1 153 ? -3.630 -34.209 58.699 1.00 127.63 151 GLY D C 1
ATOM 11550 O O . GLY D 1 153 ? -2.476 -33.806 58.854 1.00 124.41 151 GLY D O 1
ATOM 11551 N N . GLU D 1 154 ? -4.377 -33.920 57.633 1.00 122.93 152 GLU D N 1
ATOM 11552 C CA . GLU D 1 154 ? -3.939 -33.029 56.546 1.00 120.31 152 GLU D CA 1
ATOM 11553 C C . GLU D 1 154 ? -3.503 -31.649 57.032 1.00 116.02 152 GLU D C 1
ATOM 11554 O O . GLU D 1 154 ? -2.577 -31.048 56.482 1.00 108.73 152 GLU D O 1
ATOM 11560 N N . GLY D 1 155 ? -4.215 -31.141 58.031 1.00 120.84 153 GLY D N 1
ATOM 11561 C CA . GLY D 1 155 ? -3.813 -29.936 58.739 1.00 124.92 153 GLY D CA 1
ATOM 11562 C C . GLY D 1 155 ? -2.520 -30.092 59.528 1.00 122.91 153 GLY D C 1
ATOM 11563 O O . GLY D 1 155 ? -1.656 -29.212 59.485 1.00 124.18 153 GLY D O 1
ATOM 11564 N N . LEU D 1 156 ? -2.382 -31.200 60.256 1.00 118.36 154 LEU D N 1
ATOM 11565 C CA . LEU D 1 156 ? -1.176 -31.435 61.063 1.00 115.18 154 LEU D CA 1
ATOM 11566 C C . LEU D 1 156 ? 0.089 -31.629 60.221 1.00 116.96 154 LEU D C 1
ATOM 11567 O O . LEU D 1 156 ? 1.168 -31.186 60.614 1.00 112.63 154 LEU D O 1
ATOM 11572 N N . GLU D 1 157 ? -0.042 -32.304 59.083 1.00 124.47 155 GLU D N 1
ATOM 11573 C CA . GLU D 1 157 ? 1.089 -32.507 58.180 1.00 128.48 155 GLU D CA 1
ATOM 11574 C C . GLU D 1 157 ? 1.549 -31.206 57.522 1.00 121.95 155 GLU D C 1
ATOM 11575 O O . GLU D 1 157 ? 2.749 -31.004 57.357 1.00 126.37 155 GLU D O 1
ATOM 11581 N N . THR D 1 158 ? 0.608 -30.343 57.138 1.00 113.65 156 THR D N 1
ATOM 11582 C CA . THR D 1 158 ? 0.963 -29.077 56.492 1.00 111.90 156 THR D CA 1
ATOM 11583 C C . THR D 1 158 ? 1.663 -28.098 57.461 1.00 108.34 156 THR D C 1
ATOM 11584 O O . THR D 1 158 ? 2.532 -27.334 57.025 1.00 109.58 156 THR D O 1
ATOM 11588 N N . ILE D 1 159 ? 1.305 -28.120 58.751 1.00 102.26 157 ILE D N 1
ATOM 11589 C CA . ILE D 1 159 ? 2.042 -27.329 59.767 1.00 106.39 157 ILE D CA 1
ATOM 11590 C C . ILE D 1 159 ? 3.376 -27.972 60.139 1.00 108.27 157 ILE D C 1
ATOM 11591 O O . ILE D 1 159 ? 4.348 -27.258 60.374 1.00 111.24 157 ILE D O 1
ATOM 11596 N N . LYS D 1 160 ? 3.413 -29.305 60.222 1.00 112.70 158 LYS D N 1
ATOM 11597 C CA . LYS D 1 160 ? 4.675 -30.042 60.467 1.00 110.67 158 LYS D CA 1
ATOM 11598 C C . LYS D 1 160 ? 5.685 -29.826 59.335 1.00 105.76 158 LYS D C 1
ATOM 11599 O O . LYS D 1 160 ? 6.881 -29.671 59.580 1.00 101.22 158 LYS D O 1
ATOM 11605 N N . TYR D 1 161 ? 5.181 -29.818 58.104 1.00 108.15 159 TYR D N 1
ATOM 11606 C CA . TYR D 1 161 ? 5.984 -29.552 56.909 1.00 111.11 159 TYR D CA 1
ATOM 11607 C C . TYR D 1 161 ? 6.586 -28.141 56.905 1.00 111.55 159 TYR D C 1
ATOM 11608 O O . TYR D 1 161 ? 7.747 -27.972 56.518 1.00 114.86 159 TYR D O 1
ATOM 11617 N N . LEU D 1 162 ? 5.804 -27.140 57.321 1.00 109.44 160 LEU D N 1
ATOM 11618 C CA . LEU D 1 162 ? 6.320 -25.772 57.504 1.00 109.10 160 LEU D CA 1
ATOM 11619 C C . LEU D 1 162 ? 7.456 -25.756 58.524 1.00 109.07 160 LEU D C 1
ATOM 11620 O O . LEU D 1 162 ? 8.490 -25.122 58.305 1.00 110.84 160 LEU D O 1
ATOM 11625 N N . GLY D 1 163 ? 7.244 -26.450 59.641 1.00 107.82 161 GLY D N 1
ATOM 11626 C CA . GLY D 1 163 ? 8.246 -26.578 60.692 1.00 107.32 161 GLY D CA 1
ATOM 11627 C C . GLY D 1 163 ? 9.554 -27.118 60.169 1.00 105.12 161 GLY D C 1
ATOM 11628 O O . GLY D 1 163 ? 10.617 -26.654 60.556 1.00 108.00 161 GLY D O 1
ATOM 11629 N N . LEU D 1 164 ? 9.472 -28.097 59.277 1.00 107.70 162 LEU D N 1
ATOM 11630 C CA . LEU D 1 164 ? 10.645 -28.546 58.545 1.00 113.74 162 LEU D CA 1
ATOM 11631 C C . LEU D 1 164 ? 11.152 -27.440 57.597 1.00 109.28 162 LEU D C 1
ATOM 11632 O O . LEU D 1 164 ? 12.332 -27.084 57.646 1.00 111.87 162 LEU D O 1
ATOM 11637 N N . LEU D 1 165 ? 10.274 -26.882 56.763 1.00 100.67 163 LEU D N 1
ATOM 11638 C CA . LEU D 1 165 ? 10.685 -25.839 55.802 1.00 98.66 163 LEU D CA 1
ATOM 11639 C C . LEU D 1 165 ? 11.473 -24.703 56.442 1.00 92.12 163 LEU D C 1
ATOM 11640 O O . LEU D 1 165 ? 12.422 -24.205 55.853 1.00 88.35 163 LEU D O 1
ATOM 11645 N N . LEU D 1 166 ? 11.065 -24.289 57.633 1.00 92.55 164 LEU D N 1
ATOM 11646 C CA . LEU D 1 166 ? 11.769 -23.238 58.360 1.00 97.04 164 LEU D CA 1
ATOM 11647 C C . LEU D 1 166 ? 13.114 -23.739 58.904 1.00 100.37 164 LEU D C 1
ATOM 11648 O O . LEU D 1 166 ? 14.090 -22.981 58.943 1.00 100.56 164 LEU D O 1
ATOM 11653 N N . ARG D 1 167 ? 13.154 -25.007 59.323 1.00 108.38 165 ARG D N 1
ATOM 11654 C CA . ARG D 1 167 ? 14.386 -25.642 59.840 1.00 116.52 165 ARG D CA 1
ATOM 11655 C C . ARG D 1 167 ? 15.479 -25.672 58.767 1.00 112.33 165 ARG D C 1
ATOM 11656 O O . ARG D 1 167 ? 16.652 -25.479 59.084 1.00 112.12 165 ARG D O 1
ATOM 11664 N N . ARG D 1 168 ? 15.083 -25.906 57.512 1.00 107.92 166 ARG D N 1
ATOM 11665 C CA . ARG D 1 168 ? 16.000 -25.821 56.366 1.00 108.68 166 ARG D CA 1
ATOM 11666 C C . ARG D 1 168 ? 16.485 -24.393 56.140 1.00 98.72 166 ARG D C 1
ATOM 11667 O O . ARG D 1 168 ? 17.660 -24.169 55.869 1.00 104.11 166 ARG D O 1
ATOM 11675 N N . LEU D 1 169 ? 15.573 -23.434 56.222 1.00 89.38 167 LEU D N 1
ATOM 11676 C CA . LEU D 1 169 ? 15.938 -22.031 56.094 1.00 86.36 167 LEU D CA 1
ATOM 11677 C C . LEU D 1 169 ? 16.902 -21.630 57.192 1.00 86.57 167 LEU D C 1
ATOM 11678 O O . LEU D 1 169 ? 17.851 -20.895 56.942 1.00 89.09 167 LEU D O 1
ATOM 11683 N N . ARG D 1 170 ? 16.649 -22.105 58.406 1.00 88.99 168 ARG D N 1
ATOM 11684 C CA . ARG D 1 170 ? 17.539 -21.824 59.522 1.00 95.02 168 ARG D CA 1
ATOM 11685 C C . ARG D 1 170 ? 18.953 -22.321 59.213 1.00 98.84 168 ARG D C 1
ATOM 11686 O O . ARG D 1 170 ? 19.902 -21.539 59.281 1.00 97.29 168 ARG D O 1
ATOM 11694 N N . GLU D 1 171 ? 19.080 -23.601 58.843 1.00 102.70 169 GLU D N 1
ATOM 11695 C CA . GLU D 1 171 ? 20.372 -24.184 58.420 1.00 103.45 169 GLU D CA 1
ATOM 11696 C C . GLU D 1 171 ? 21.051 -23.297 57.383 1.00 100.18 169 GLU D C 1
ATOM 11697 O O . GLU D 1 171 ? 22.207 -22.914 57.553 1.00 102.04 169 GLU D O 1
ATOM 11703 N N . GLY D 1 172 ? 20.310 -22.957 56.328 1.00 99.02 170 GLY D N 1
ATOM 11704 C CA . GLY D 1 172 ? 20.799 -22.072 55.262 1.00 97.69 170 GLY D CA 1
ATOM 11705 C C . GLY D 1 172 ? 21.226 -20.694 55.739 1.00 92.91 170 GLY D C 1
ATOM 11706 O O . GLY D 1 172 ? 22.200 -20.125 55.240 1.00 86.78 170 GLY D O 1
ATOM 11707 N N . TYR D 1 173 ? 20.489 -20.158 56.705 1.00 92.49 171 TYR D N 1
ATOM 11708 C CA . TYR D 1 173 ? 20.845 -18.885 57.320 1.00 92.46 171 TYR D CA 1
ATOM 11709 C C . TYR D 1 173 ? 22.127 -18.992 58.143 1.00 91.83 171 TYR D C 1
ATOM 11710 O O . TYR D 1 173 ? 23.039 -18.187 57.956 1.00 85.85 171 TYR D O 1
ATOM 11719 N N . ARG D 1 174 ? 22.184 -19.977 59.047 1.00 96.17 172 ARG D N 1
ATOM 11720 C CA . ARG D 1 174 ? 23.379 -20.214 59.888 1.00 100.30 172 ARG D CA 1
ATOM 11721 C C . ARG D 1 174 ? 24.642 -20.128 59.061 1.00 93.28 172 ARG D C 1
ATOM 11722 O O . ARG D 1 174 ? 25.586 -19.433 59.427 1.00 93.55 172 ARG D O 1
ATOM 11730 N N . ALA D 1 175 ? 24.634 -20.841 57.942 1.00 84.80 173 ALA D N 1
ATOM 11731 C CA . ALA D 1 175 ? 25.790 -20.929 57.073 1.00 81.75 173 ALA D CA 1
ATOM 11732 C C . ALA D 1 175 ? 26.287 -19.566 56.613 1.00 78.64 173 ALA D C 1
ATOM 11733 O O . ALA D 1 175 ? 27.490 -19.345 56.555 1.00 80.98 173 ALA D O 1
ATOM 11735 N N . VAL D 1 176 ? 25.373 -18.649 56.313 1.00 80.06 174 VAL D N 1
ATOM 11736 C CA . VAL D 1 176 ? 25.775 -17.311 55.870 1.00 86.40 174 VAL D CA 1
ATOM 11737 C C . VAL D 1 176 ? 26.546 -16.627 56.995 1.00 97.78 174 VAL D C 1
ATOM 11738 O O . VAL D 1 176 ? 27.595 -16.034 56.754 1.00 103.30 174 VAL D O 1
ATOM 11742 N N . LYS D 1 177 ? 26.018 -16.737 58.217 1.00 109.25 175 LYS D N 1
ATOM 11743 C CA . LYS D 1 177 ? 26.655 -16.196 59.430 1.00 110.06 175 LYS D CA 1
ATOM 11744 C C . LYS D 1 177 ? 28.045 -16.814 59.625 1.00 108.09 175 LYS D C 1
ATOM 11745 O O . LYS D 1 177 ? 29.045 -16.097 59.676 1.00 104.46 175 LYS D O 1
ATOM 11751 N N . ARG D 1 178 ? 28.101 -18.145 59.662 1.00 110.44 176 ARG D N 1
ATOM 11752 C CA . ARG D 1 178 ? 29.362 -18.882 59.868 1.00 113.93 176 ARG D CA 1
ATOM 11753 C C . ARG D 1 178 ? 30.377 -18.776 58.708 1.00 108.72 176 ARG D C 1
ATOM 11754 O O . ARG D 1 178 ? 31.508 -19.258 58.833 1.00 107.84 176 ARG D O 1
ATOM 11762 N N . GLY D 1 179 ? 29.979 -18.166 57.590 1.00 105.25 177 GLY D N 1
ATOM 11763 C CA . GLY D 1 179 ? 30.862 -17.984 56.444 1.00 105.55 177 GLY D CA 1
ATOM 11764 C C . GLY D 1 179 ? 31.177 -19.285 55.720 1.00 107.49 177 GLY D C 1
ATOM 11765 O O . GLY D 1 179 ? 32.143 -19.331 54.958 1.00 115.29 177 GLY D O 1
ATOM 11766 N N . ASP D 1 180 ? 30.352 -20.320 55.945 1.00 104.20 178 ASP D N 1
ATOM 11767 C CA . ASP D 1 180 ? 30.552 -21.684 55.421 1.00 101.59 178 ASP D CA 1
ATOM 11768 C C . ASP D 1 180 ? 29.773 -21.845 54.108 1.00 99.16 178 ASP D C 1
ATOM 11769 O O . ASP D 1 180 ? 28.594 -22.193 54.112 1.00 101.68 178 ASP D O 1
ATOM 11774 N N . LEU D 1 181 ? 30.449 -21.603 52.987 1.00 96.83 179 LEU D N 1
ATOM 11775 C CA . LEU D 1 181 ? 29.852 -21.775 51.660 1.00 93.52 179 LEU D CA 1
ATOM 11776 C C . LEU D 1 181 ? 29.403 -23.215 51.385 1.00 93.59 179 LEU D C 1
ATOM 11777 O O . LEU D 1 181 ? 28.343 -23.424 50.821 1.00 87.56 179 LEU D O 1
ATOM 11782 N N . ARG D 1 182 ? 30.203 -24.195 51.793 1.00 102.20 180 ARG D N 1
ATOM 11783 C CA . ARG D 1 182 ? 29.928 -25.606 51.489 1.00 110.61 180 ARG D CA 1
ATOM 11784 C C . ARG D 1 182 ? 28.597 -26.087 52.052 1.00 111.16 180 ARG D C 1
ATOM 11785 O O . ARG D 1 182 ? 27.768 -26.631 51.322 1.00 111.44 180 ARG D O 1
ATOM 11793 N N . ALA D 1 183 ? 28.413 -25.895 53.354 1.00 110.16 181 ALA D N 1
ATOM 11794 C CA . ALA D 1 183 ? 27.174 -26.276 54.030 1.00 110.36 181 ALA D CA 1
ATOM 11795 C C . ALA D 1 183 ? 25.959 -25.545 53.445 1.00 110.20 181 ALA D C 1
ATOM 11796 O O . ALA D 1 183 ? 24.910 -26.161 53.261 1.00 110.99 181 ALA D O 1
ATOM 11798 N N . LEU D 1 184 ? 26.116 -24.245 53.153 1.00 105.42 182 LEU D N 1
ATOM 11799 C CA . LEU D 1 184 ? 25.066 -23.426 52.504 1.00 99.50 182 LEU D CA 1
ATOM 11800 C C . LEU D 1 184 ? 24.681 -23.989 51.144 1.00 100.63 182 LEU D C 1
ATOM 11801 O O . LEU D 1 184 ? 23.495 -24.095 50.818 1.00 100.75 182 LEU D O 1
ATOM 11806 N N . ARG D 1 185 ? 25.696 -24.337 50.354 1.00 100.62 183 ARG D N 1
ATOM 11807 C CA . ARG D 1 185 ? 25.481 -24.959 49.057 1.00 101.00 183 ARG D CA 1
ATOM 11808 C C . ARG D 1 185 ? 24.627 -26.206 49.241 1.00 102.77 183 ARG D C 1
ATOM 11809 O O . ARG D 1 185 ? 23.625 -26.351 48.554 1.00 108.90 183 ARG D O 1
ATOM 11817 N N . ARG D 1 186 ? 24.987 -27.069 50.196 1.00 106.95 184 ARG D N 1
ATOM 11818 C CA . ARG D 1 186 ? 24.210 -28.294 50.467 1.00 114.42 184 ARG D CA 1
ATOM 11819 C C . ARG D 1 186 ? 22.720 -28.009 50.569 1.00 117.69 184 ARG D C 1
ATOM 11820 O O . ARG D 1 186 ? 21.912 -28.720 49.971 1.00 126.43 184 ARG D O 1
ATOM 11828 N N . VAL D 1 187 ? 22.377 -26.955 51.311 1.00 117.50 185 VAL D N 1
ATOM 11829 C CA . VAL D 1 187 ? 20.977 -26.552 51.511 1.00 115.78 185 VAL D CA 1
ATOM 11830 C C . VAL D 1 187 ? 20.337 -26.173 50.180 1.00 109.94 185 VAL D C 1
ATOM 11831 O O . VAL D 1 187 ? 19.233 -26.619 49.866 1.00 109.70 185 VAL D O 1
ATOM 11835 N N . ILE D 1 188 ? 21.047 -25.361 49.407 1.00 104.43 186 ILE D N 1
ATOM 11836 C CA . ILE D 1 188 ? 20.543 -24.878 48.128 1.00 109.19 186 ILE D CA 1
ATOM 11837 C C . ILE D 1 188 ? 20.416 -26.020 47.103 1.00 123.46 186 ILE D C 1
ATOM 11838 O O . ILE D 1 188 ? 19.488 -26.006 46.284 1.00 129.99 186 ILE D O 1
ATOM 11843 N N . GLN D 1 189 ? 21.331 -27.000 47.154 1.00 140.17 187 GLN D N 1
ATOM 11844 C CA . GLN D 1 189 ? 21.390 -28.097 46.149 1.00 144.78 187 GLN D CA 1
ATOM 11845 C C . GLN D 1 189 ? 20.143 -28.997 46.167 1.00 145.01 187 GLN D C 1
ATOM 11846 O O . GLN D 1 189 ? 19.702 -29.472 45.108 1.00 149.30 187 GLN D O 1
ATOM 11852 N N . SER D 1 190 ? 19.573 -29.208 47.359 1.00 134.41 188 SER D N 1
ATOM 11853 C CA . SER D 1 190 ? 18.330 -29.981 47.503 1.00 123.73 188 SER D CA 1
ATOM 11854 C C . SER D 1 190 ? 17.095 -29.315 46.868 1.00 119.20 188 SER D C 1
ATOM 11855 O O . SER D 1 190 ? 16.089 -29.997 46.693 1.00 119.47 188 SER D O 1
ATOM 11858 N N . TYR D 1 191 ? 17.168 -28.017 46.522 1.00 117.56 189 TYR D N 1
ATOM 11859 C CA . TYR D 1 191 ? 16.032 -27.270 45.933 1.00 115.59 189 TYR D CA 1
ATOM 11860 C C . TYR D 1 191 ? 16.040 -27.097 44.428 1.00 118.54 189 TYR D C 1
ATOM 11861 O O . TYR D 1 191 ? 15.062 -26.565 43.901 1.00 124.56 189 TYR D O 1
ATOM 11870 N N . HIS D 1 192 ? 17.116 -27.498 43.739 1.00 120.98 190 HIS D N 1
ATOM 11871 C CA . HIS D 1 192 ? 17.065 -27.620 42.266 1.00 131.07 190 HIS D CA 1
ATOM 11872 C C . HIS D 1 192 ? 18.213 -28.405 41.593 1.00 136.74 190 HIS D C 1
ATOM 11873 O O . HIS D 1 192 ? 19.082 -27.816 40.945 1.00 146.88 190 HIS D O 1
ATOM 11880 N N . ASN D 1 193 ? 18.181 -29.732 41.762 1.00 135.86 191 ASN D N 1
ATOM 11881 C CA . ASN D 1 193 ? 18.836 -30.698 40.856 1.00 133.21 191 ASN D CA 1
ATOM 11882 C C . ASN D 1 193 ? 20.305 -30.446 40.551 1.00 139.43 191 ASN D C 1
ATOM 11883 O O . ASN D 1 193 ? 20.679 -30.274 39.391 1.00 147.80 191 ASN D O 1
ATOM 11888 N N . GLY D 1 194 ? 21.138 -30.392 41.583 1.00 139.03 192 GLY D N 1
ATOM 11889 C CA . GLY D 1 194 ? 22.583 -30.350 41.390 1.00 135.81 192 GLY D CA 1
ATOM 11890 C C . GLY D 1 194 ? 23.208 -29.215 40.572 1.00 140.67 192 GLY D C 1
ATOM 11891 O O . GLY D 1 194 ? 24.436 -29.144 40.508 1.00 140.10 192 GLY D O 1
ATOM 11892 N N . LYS D 1 195 ? 22.402 -28.311 39.987 1.00 151.06 193 LYS D N 1
ATOM 11893 C CA . LYS D 1 195 ? 22.900 -27.258 39.062 1.00 155.55 193 LYS D CA 1
ATOM 11894 C C . LYS D 1 195 ? 23.309 -25.989 39.832 1.00 154.44 193 LYS D C 1
ATOM 11895 O O . LYS D 1 195 ? 23.551 -24.930 39.226 1.00 144.89 193 LYS D O 1
ATOM 11901 N N . TRP D 1 196 ? 23.370 -26.076 41.163 1.00 149.20 194 TRP D N 1
ATOM 11902 C CA . TRP D 1 196 ? 23.961 -25.003 41.933 1.00 140.28 194 TRP D CA 1
ATOM 11903 C C . TRP D 1 196 ? 25.471 -25.237 42.042 1.00 135.01 194 TRP D C 1
ATOM 11904 O O . TRP D 1 196 ? 25.949 -25.967 42.912 1.00 127.56 194 TRP D O 1
ATOM 11915 N N . LYS D 1 197 ? 26.195 -24.654 41.084 1.00 129.47 195 LYS D N 1
ATOM 11916 C CA . LYS D 1 197 ? 27.653 -24.562 41.123 1.00 128.04 195 LYS D CA 1
ATOM 11917 C C . LYS D 1 197 ? 28.149 -23.310 40.357 1.00 122.67 195 LYS D C 1
ATOM 11918 O O . LYS D 1 197 ? 28.940 -23.430 39.419 1.00 129.91 195 LYS D O 1
ATOM 11924 N N . PRO D 1 198 ? 27.686 -22.100 40.752 1.00 111.57 196 PRO D N 1
ATOM 11925 C CA . PRO D 1 198 ? 28.204 -20.862 40.154 1.00 107.35 196 PRO D CA 1
ATOM 11926 C C . PRO D 1 198 ? 29.732 -20.805 40.101 1.00 105.46 196 PRO D C 1
ATOM 11927 O O . PRO D 1 198 ? 30.392 -21.217 41.063 1.00 103.53 196 PRO D O 1
ATOM 11931 N N . ALA D 1 199 ? 30.272 -20.290 38.994 1.00 103.08 197 ALA D N 1
ATOM 11932 C CA . ALA D 1 199 ? 31.724 -20.201 38.788 1.00 102.93 197 ALA D CA 1
ATOM 11933 C C . ALA D 1 199 ? 32.435 -19.551 39.977 1.00 108.21 197 ALA D C 1
ATOM 11934 O O . ALA D 1 199 ? 33.383 -20.123 40.522 1.00 116.66 197 ALA D O 1
ATOM 11936 N N . THR D 1 200 ? 31.942 -18.381 40.392 1.00 108.68 198 THR D N 1
ATOM 11937 C CA . THR D 1 200 ? 32.544 -17.592 41.488 1.00 107.38 198 THR D CA 1
ATOM 11938 C C . THR D 1 200 ? 32.009 -18.023 42.863 1.00 102.56 198 THR D C 1
ATOM 11939 O O . THR D 1 200 ? 30.922 -18.603 42.971 1.00 99.96 198 THR D O 1
ATOM 11943 N N . ALA D 1 201 ? 32.802 -17.758 43.900 1.00 100.51 199 ALA D N 1
ATOM 11944 C CA . ALA D 1 201 ? 32.382 -17.951 45.289 1.00 103.20 199 ALA D CA 1
ATOM 11945 C C . ALA D 1 201 ? 31.606 -16.723 45.759 1.00 103.95 199 ALA D C 1
ATOM 11946 O O . ALA D 1 201 ? 30.543 -16.851 46.394 1.00 98.25 199 ALA D O 1
ATOM 11948 N N . GLY D 1 202 ? 32.184 -15.549 45.477 1.00 103.64 200 GLY D N 1
ATOM 11949 C CA . GLY D 1 202 ? 31.512 -14.248 45.578 1.00 104.50 200 GLY D CA 1
ATOM 11950 C C . GLY D 1 202 ? 30.950 -13.929 46.956 1.00 104.54 200 GLY D C 1
ATOM 11951 O O . GLY D 1 202 ? 31.549 -14.289 47.970 1.00 109.38 200 GL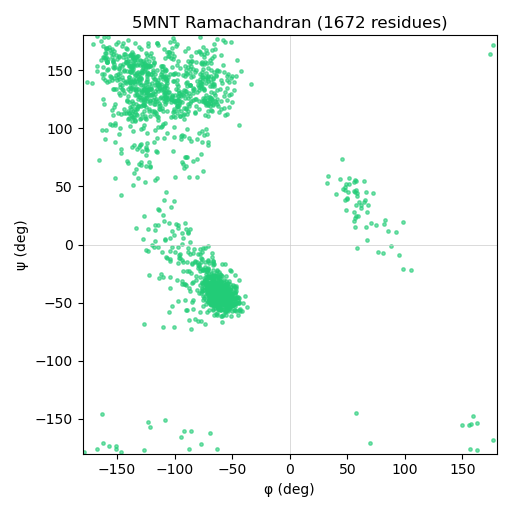Y D O 1
ATOM 11952 N N . ASN D 1 203 ? 29.805 -13.244 46.980 1.00 99.20 201 ASN D N 1
ATOM 11953 C CA . ASN D 1 203 ? 29.066 -12.928 48.210 1.00 94.51 201 ASN D CA 1
ATOM 11954 C C . ASN D 1 203 ? 28.094 -14.057 48.588 1.00 89.87 201 ASN D C 1
ATOM 11955 O O . ASN D 1 203 ? 27.308 -14.484 47.757 1.00 93.23 201 ASN D O 1
ATOM 11960 N N . LEU D 1 204 ? 28.128 -14.512 49.841 1.00 87.77 202 LEU D N 1
ATOM 11961 C CA . LEU D 1 204 ? 27.223 -15.584 50.312 1.00 90.24 202 LEU D CA 1
ATOM 11962 C C . LEU D 1 204 ? 25.758 -15.192 50.397 1.00 85.56 202 LEU D C 1
ATOM 11963 O O . LEU D 1 204 ? 24.884 -16.069 50.384 1.00 77.80 202 LEU D O 1
ATOM 11968 N N . TRP D 1 205 ? 25.498 -13.896 50.538 1.00 83.88 203 TRP D N 1
ATOM 11969 C CA . TRP D 1 205 ? 24.129 -13.393 50.595 1.00 85.20 203 TRP D CA 1
ATOM 11970 C C . TRP D 1 205 ? 23.392 -13.504 49.273 1.00 85.00 203 TRP D C 1
ATOM 11971 O O . TRP D 1 205 ? 22.204 -13.829 49.254 1.00 85.61 203 TRP D O 1
ATOM 11982 N N . LEU D 1 206 ? 24.086 -13.213 48.178 1.00 82.23 204 LEU D N 1
ATOM 11983 C CA . LEU D 1 206 ? 23.492 -13.365 46.855 1.00 79.96 204 LEU D CA 1
ATOM 11984 C C . LEU D 1 206 ? 23.235 -14.832 46.566 1.00 78.57 204 LEU D C 1
ATOM 11985 O O . LEU D 1 206 ? 22.181 -15.166 46.053 1.00 84.32 204 LEU D O 1
ATOM 11990 N N . GLU D 1 207 ? 24.162 -15.712 46.931 1.00 80.92 205 GLU D N 1
ATOM 11991 C CA . GLU D 1 207 ? 23.908 -17.148 46.801 1.00 84.25 205 GLU D CA 1
ATOM 11992 C C . GLU D 1 207 ? 22.730 -17.561 47.680 1.00 84.92 205 GLU D C 1
ATOM 11993 O O . GLU D 1 207 ? 21.869 -18.314 47.225 1.00 87.97 205 GLU D O 1
ATOM 11999 N N . PHE D 1 208 ? 22.680 -17.051 48.915 1.00 85.92 206 PHE D N 1
ATOM 12000 C CA . PHE D 1 208 ? 21.528 -17.285 49.808 1.00 87.50 206 PHE D CA 1
ATOM 12001 C C . PHE D 1 208 ? 20.220 -16.877 49.135 1.00 84.49 206 PHE D C 1
ATOM 12002 O O . PHE D 1 208 ? 19.286 -17.670 49.023 1.00 84.51 206 PHE D O 1
ATOM 12010 N N . ARG D 1 209 ? 20.173 -15.629 48.693 1.00 80.07 207 ARG D N 1
ATOM 12011 C CA . ARG D 1 209 ? 18.978 -15.065 48.089 1.00 77.25 207 ARG D CA 1
ATOM 12012 C C . ARG D 1 209 ? 18.508 -15.846 46.848 1.00 74.57 207 ARG D C 1
ATOM 12013 O O . ARG D 1 209 ? 17.455 -16.481 46.884 1.00 75.62 207 ARG D O 1
ATOM 12021 N N . TYR D 1 210 ? 19.307 -15.812 45.781 1.00 74.49 208 TYR D N 1
ATOM 12022 C CA . TYR D 1 210 ? 18.992 -16.473 44.496 1.00 75.20 208 TYR D CA 1
ATOM 12023 C C . TYR D 1 210 ? 18.830 -17.986 44.579 1.00 75.36 208 TYR D C 1
ATOM 12024 O O . TYR D 1 210 ? 18.075 -18.591 43.811 1.00 75.10 208 TYR D O 1
ATOM 12033 N N . GLY D 1 211 ? 19.614 -18.597 45.456 1.00 76.85 209 GLY D N 1
ATOM 12034 C CA . GLY D 1 211 ? 19.635 -20.034 45.584 1.00 81.19 209 GLY D CA 1
ATOM 12035 C C . GLY D 1 211 ? 18.386 -20.526 46.252 1.00 85.66 209 GLY D C 1
ATOM 12036 O O . GLY D 1 211 ? 17.816 -21.524 45.835 1.00 94.28 209 GLY D O 1
ATOM 12037 N N . LEU D 1 212 ? 17.947 -19.806 47.276 1.00 91.69 210 LEU D N 1
ATOM 12038 C CA . LEU D 1 212 ? 16.819 -20.237 48.088 1.00 98.27 210 LEU D CA 1
ATOM 12039 C C . LEU D 1 212 ? 15.487 -19.606 47.681 1.00 103.01 210 LEU D C 1
ATOM 12040 O O . LEU D 1 212 ? 14.514 -19.709 48.430 1.00 111.99 210 LEU D O 1
ATOM 12045 N N . MET D 1 213 ? 15.408 -18.979 46.507 1.00 103.36 211 MET D N 1
ATOM 12046 C CA . MET D 1 213 ? 14.127 -18.433 46.065 1.00 106.83 211 MET D CA 1
ATOM 12047 C C . MET D 1 213 ? 13.021 -19.495 45.910 1.00 112.82 211 MET D C 1
ATOM 12048 O O . MET D 1 213 ? 11.868 -19.204 46.225 1.00 116.81 211 MET D O 1
ATOM 12053 N N . PRO D 1 214 ? 13.358 -20.718 45.434 1.00 117.99 212 PRO D N 1
ATOM 12054 C CA . PRO D 1 214 ? 12.434 -21.851 45.568 1.00 118.45 212 PRO D CA 1
ATOM 12055 C C . PRO D 1 214 ? 11.851 -22.000 46.972 1.00 115.18 212 PRO D C 1
ATOM 12056 O O . PRO D 1 214 ? 10.627 -22.087 47.127 1.00 118.21 212 PRO D O 1
ATOM 12060 N N . LEU D 1 215 ? 12.728 -21.999 47.974 1.00 106.49 213 LEU D N 1
ATOM 12061 C CA . LEU D 1 215 ? 12.314 -22.134 49.363 1.00 99.42 213 LEU D CA 1
ATOM 12062 C C . LEU D 1 215 ? 11.360 -21.027 49.803 1.00 94.49 213 LEU D C 1
ATOM 12063 O O . LEU D 1 215 ? 10.371 -21.305 50.470 1.00 92.90 213 LEU D O 1
ATOM 12068 N N . PHE D 1 216 ? 11.629 -19.785 49.407 1.00 95.76 214 PHE D N 1
ATOM 12069 C CA . PHE D 1 216 ? 10.733 -18.670 49.761 1.00 100.46 214 PHE D CA 1
ATOM 12070 C C . PHE D 1 216 ? 9.340 -18.893 49.163 1.00 98.38 214 PHE D C 1
ATOM 12071 O O . PHE D 1 216 ? 8.332 -18.598 49.816 1.00 99.64 214 PHE D O 1
ATOM 12079 N N . TYR D 1 217 ? 9.303 -19.418 47.932 1.00 96.01 215 TYR D N 1
ATOM 12080 C CA . TYR D 1 217 ? 8.044 -19.713 47.237 1.00 99.02 215 TYR D CA 1
ATOM 12081 C C . TYR D 1 217 ? 7.280 -20.887 47.862 1.00 101.98 215 TYR D C 1
ATOM 12082 O O . TYR D 1 217 ? 6.061 -20.806 47.990 1.00 106.41 215 TYR D O 1
ATOM 12091 N N . ASP D 1 218 ? 7.977 -21.954 48.260 1.00 104.66 216 ASP D N 1
ATOM 12092 C CA . ASP D 1 218 ? 7.343 -23.046 49.035 1.00 110.96 216 ASP D CA 1
ATOM 12093 C C . ASP D 1 218 ? 6.816 -22.537 50.373 1.00 110.48 216 ASP D C 1
ATOM 12094 O O . ASP D 1 218 ? 5.702 -22.871 50.781 1.00 113.11 216 ASP D O 1
ATOM 12099 N N . ILE D 1 219 ? 7.637 -21.741 51.053 1.00 107.22 217 ILE D N 1
ATOM 12100 C CA . ILE D 1 219 ? 7.277 -21.164 52.346 1.00 101.76 217 ILE D CA 1
ATOM 12101 C C . ILE D 1 219 ? 6.036 -20.300 52.244 1.00 101.27 217 ILE D C 1
ATOM 12102 O O . ILE D 1 219 ? 5.110 -20.480 53.031 1.00 105.61 217 ILE D O 1
ATOM 12107 N N . ARG D 1 220 ? 6.018 -19.371 51.292 1.00 98.31 218 ARG D N 1
ATOM 12108 C CA . ARG D 1 220 ? 4.836 -18.550 51.088 1.00 96.79 218 ARG D CA 1
ATOM 12109 C C . ARG D 1 220 ? 3.617 -19.441 50.873 1.00 95.77 218 ARG D C 1
ATOM 12110 O O . ARG D 1 220 ? 2.634 -19.333 51.605 1.00 95.99 218 ARG D O 1
ATOM 12118 N N . ASP D 1 221 ? 3.696 -20.324 49.880 1.00 95.85 219 ASP D N 1
ATOM 12119 C CA . ASP D 1 221 ? 2.584 -21.234 49.559 1.00 95.76 219 ASP D CA 1
ATOM 12120 C C . ASP D 1 221 ? 2.099 -21.974 50.810 1.00 90.97 219 ASP D C 1
ATOM 12121 O O . ASP D 1 221 ? 0.917 -21.911 51.155 1.00 86.56 219 ASP D O 1
ATOM 12126 N N . VAL D 1 222 ? 3.033 -22.620 51.505 1.00 87.69 220 VAL D N 1
ATOM 12127 C CA . VAL D 1 222 ? 2.719 -23.394 52.711 1.00 88.70 220 VAL D CA 1
ATOM 12128 C C . VAL D 1 222 ? 2.178 -22.541 53.851 1.00 87.80 220 VAL D C 1
ATOM 12129 O O . VAL D 1 222 ? 1.265 -22.972 54.560 1.00 89.03 220 VAL D O 1
ATOM 12133 N N . MET D 1 223 ? 2.754 -21.359 54.050 1.00 88.14 221 MET D N 1
ATOM 12134 C CA . MET D 1 223 ? 2.273 -20.446 55.096 1.00 87.61 221 MET D CA 1
ATOM 12135 C C . MET D 1 223 ? 0.825 -20.015 54.830 1.00 85.78 221 MET D C 1
ATOM 12136 O O . MET D 1 223 ? -0.021 -20.102 55.733 1.00 85.34 221 MET D O 1
ATOM 12141 N N . LEU D 1 224 ? 0.548 -19.568 53.600 1.00 77.86 222 LEU D N 1
ATOM 12142 C CA . LEU D 1 224 ? -0.804 -19.168 53.221 1.00 73.28 222 LEU D CA 1
ATOM 12143 C C . LEU D 1 224 ? -1.742 -20.351 53.321 1.00 76.38 222 LEU D C 1
ATOM 12144 O O . LEU D 1 224 ? -2.840 -20.237 53.870 1.00 75.53 222 LEU D O 1
ATOM 12149 N N . ASP D 1 225 ? -1.285 -21.492 52.819 1.00 80.95 223 ASP D N 1
ATOM 12150 C CA . ASP D 1 225 ? -2.059 -22.724 52.871 1.00 87.31 223 ASP D CA 1
ATOM 12151 C C . ASP D 1 225 ? -2.356 -23.204 54.303 1.00 86.38 223 ASP D C 1
ATOM 12152 O O . ASP D 1 225 ? -3.464 -23.673 54.581 1.00 86.39 223 ASP D O 1
ATOM 12157 N N . TRP D 1 226 ? -1.370 -23.097 55.193 1.00 86.35 224 TRP D N 1
ATOM 12158 C CA . TRP D 1 226 ? -1.559 -23.440 56.610 1.00 85.27 224 TRP D CA 1
ATOM 12159 C C . TRP D 1 226 ? -2.634 -22.569 57.264 1.00 88.59 224 TRP D C 1
ATOM 12160 O O . TRP D 1 226 ? -3.519 -23.084 57.955 1.00 86.10 224 TRP D O 1
ATOM 12171 N N . GLN D 1 227 ? -2.541 -21.257 57.046 1.00 90.95 225 GLN D N 1
ATOM 12172 C CA . GLN D 1 227 ? -3.524 -20.302 57.564 1.00 93.35 225 GLN D CA 1
ATOM 12173 C C . GLN D 1 227 ? -4.956 -20.752 57.278 1.00 97.76 225 GLN D C 1
ATOM 12174 O O . GLN D 1 227 ? -5.804 -20.721 58.170 1.00 103.64 225 GLN D O 1
ATOM 12180 N N . ASN D 1 228 ? -5.220 -21.166 56.041 1.00 98.21 226 ASN D N 1
ATOM 12181 C CA . ASN D 1 228 ? -6.561 -21.606 55.663 1.00 101.05 226 ASN D CA 1
ATOM 12182 C C . ASN D 1 228 ? -7.035 -22.801 56.453 1.00 102.09 226 ASN D C 1
ATOM 12183 O O . ASN D 1 228 ? -8.119 -22.752 57.032 1.00 108.72 226 ASN D O 1
ATOM 12188 N N . ARG D 1 229 ? -6.225 -23.855 56.498 1.00 101.34 227 ARG D N 1
ATOM 12189 C CA . ARG D 1 229 ? -6.603 -25.057 57.246 1.00 105.01 227 ARG D CA 1
ATOM 12190 C C . ARG D 1 229 ? -6.779 -24.745 58.716 1.00 103.69 227 ARG D C 1
ATOM 12191 O O . ARG D 1 229 ? -7.699 -25.260 59.335 1.00 108.44 227 ARG D O 1
ATOM 12199 N N . HIS D 1 230 ? -5.904 -23.892 59.255 1.00 101.05 228 HIS D N 1
ATOM 12200 C CA . HIS D 1 230 ? -6.009 -23.409 60.640 1.00 98.70 228 HIS D CA 1
ATOM 12201 C C . HIS D 1 230 ? -7.364 -22.771 60.914 1.00 94.87 228 HIS D C 1
ATOM 12202 O O . HIS D 1 230 ? -8.082 -23.200 61.812 1.00 92.10 228 HIS D O 1
ATOM 12209 N N . ASP D 1 231 ? -7.708 -21.760 60.125 1.00 94.46 229 ASP D N 1
ATOM 12210 C CA . ASP D 1 231 ? -9.020 -21.132 60.225 1.00 98.35 229 ASP D CA 1
ATOM 12211 C C . ASP D 1 231 ? -10.128 -22.176 60.115 1.00 99.18 229 ASP D C 1
ATOM 12212 O O . ASP D 1 231 ? -11.014 -22.210 60.962 1.00 102.83 229 ASP D O 1
ATOM 12217 N N . LYS D 1 232 ? -10.044 -23.042 59.104 1.00 99.26 230 LYS D N 1
ATOM 12218 C CA . LYS D 1 232 ? -11.017 -24.133 58.911 1.00 100.95 230 LYS D CA 1
ATOM 12219 C C . LYS D 1 232 ? -11.122 -25.096 60.098 1.00 96.94 230 LYS D C 1
ATOM 12220 O O . LYS D 1 232 ? -12.213 -25.505 60.454 1.00 98.23 230 LYS D O 1
ATOM 12226 N N . ILE D 1 233 ? -9.999 -25.456 60.703 1.00 100.20 231 ILE D N 1
ATOM 12227 C CA . ILE D 1 233 ? -9.998 -26.371 61.852 1.00 104.51 231 ILE D CA 1
ATOM 12228 C C . ILE D 1 233 ? -10.574 -25.692 63.097 1.00 101.62 231 ILE D C 1
ATOM 12229 O O . ILE D 1 233 ? -11.221 -26.346 63.916 1.00 103.83 231 ILE D O 1
ATOM 12234 N N . GLN D 1 234 ? -10.351 -24.388 63.237 1.00 98.23 232 GLN D N 1
ATOM 12235 C CA . GLN D 1 234 ? -10.934 -23.628 64.346 1.00 99.21 232 GLN D CA 1
ATOM 12236 C C . GLN D 1 234 ? -12.468 -23.604 64.336 1.00 103.13 232 GLN D C 1
ATOM 12237 O O . GLN D 1 234 ? -13.087 -23.487 65.391 1.00 101.72 232 GLN D O 1
ATOM 12243 N N . ARG D 1 235 ? -13.071 -23.732 63.153 1.00 108.04 233 ARG D N 1
ATOM 12244 C CA . ARG D 1 235 ? -14.537 -23.793 63.018 1.00 109.20 233 ARG D CA 1
ATOM 12245 C C . ARG D 1 235 ? -15.150 -25.065 63.647 1.00 108.30 233 ARG D C 1
ATOM 12246 O O . ARG D 1 235 ? -16.338 -25.075 63.973 1.00 109.41 233 ARG D O 1
ATOM 12254 N N . LEU D 1 236 ? -14.350 -26.123 63.823 1.00 106.75 234 LEU D N 1
ATOM 12255 C CA . LEU D 1 236 ? -14.842 -27.409 64.355 1.00 109.77 234 LEU D CA 1
ATOM 12256 C C . LEU D 1 236 ? -15.213 -27.411 65.832 1.00 113.44 234 LEU D C 1
ATOM 12257 O O . LEU D 1 236 ? -15.849 -28.358 66.301 1.00 117.03 234 LEU D O 1
ATOM 12262 N N . LEU D 1 237 ? -14.812 -26.371 66.559 1.00 118.52 235 LEU D N 1
ATOM 12263 C CA . LEU D 1 237 ? -15.044 -26.284 68.006 1.00 120.90 235 LEU D CA 1
ATOM 12264 C C . LEU D 1 237 ? -16.518 -26.042 68.415 1.00 116.07 235 LEU D C 1
ATOM 12265 O O . LEU D 1 237 ? -16.892 -26.326 69.554 1.00 107.06 235 LEU D O 1
ATOM 12270 N N . ARG D 1 238 ? -17.340 -25.518 67.502 1.00 118.15 236 ARG D N 1
ATOM 12271 C CA . ARG D 1 238 ? -18.776 -25.348 67.755 1.00 118.69 236 ARG D CA 1
ATOM 12272 C C . ARG D 1 238 ? -19.504 -26.658 67.460 1.00 113.38 236 ARG D C 1
ATOM 12273 O O . ARG D 1 238 ? -19.237 -27.311 66.447 1.00 104.95 236 ARG D O 1
ATOM 12281 N N . PHE D 1 239 ? -20.405 -27.042 68.362 1.00 116.49 237 PHE D N 1
ATOM 12282 C CA . PHE D 1 239 ? -21.346 -28.135 68.121 1.00 122.25 237 PHE D CA 1
ATOM 12283 C C . PHE D 1 239 ? -22.754 -27.721 68.536 1.00 131.11 237 PHE D C 1
ATOM 12284 O O . PHE D 1 239 ? -22.934 -27.152 69.613 1.00 137.45 237 PHE D O 1
ATOM 12292 N N . SER D 1 240 ? -23.735 -28.023 67.678 1.00 131.70 238 SER D N 1
ATOM 12293 C CA . SER D 1 240 ? -25.130 -27.614 67.868 1.00 131.37 238 SER D CA 1
ATOM 12294 C C . SER D 1 240 ? -26.105 -28.685 67.356 1.00 131.23 238 SER D C 1
ATOM 12295 O O . SER D 1 240 ? -25.865 -29.303 66.317 1.00 127.73 238 SER D O 1
ATOM 12298 N N . VAL D 1 241 ? -27.205 -28.877 68.088 1.00 134.87 239 VAL D N 1
ATOM 12299 C CA . VAL D 1 241 ? -28.239 -29.888 67.785 1.00 130.39 239 VAL D CA 1
ATOM 12300 C C . VAL D 1 241 ? -29.626 -29.354 68.131 1.00 132.18 239 VAL D C 1
ATOM 12301 O O . VAL D 1 241 ? -29.754 -28.572 69.069 1.00 135.11 239 VAL D O 1
ATOM 12305 N N . GLY D 1 242 ? -30.658 -29.788 67.406 1.00 130.31 240 GLY D N 1
ATOM 12306 C CA . GLY D 1 242 ? -32.028 -29.354 67.703 1.00 130.35 240 GLY D CA 1
ATOM 12307 C C . GLY D 1 242 ? -33.131 -30.268 67.207 1.00 127.27 240 GLY D C 1
ATOM 12308 O O . GLY D 1 242 ? -32.907 -31.073 66.303 1.00 128.11 240 GLY D O 1
ATOM 12309 N N . HIS D 1 243 ? -34.318 -30.133 67.812 1.00 124.75 241 HIS D N 1
ATOM 12310 C CA . HIS D 1 243 ? -35.512 -30.918 67.447 1.00 127.68 241 HIS D CA 1
ATOM 12311 C C . HIS D 1 243 ? -36.768 -30.048 67.341 1.00 128.59 241 HIS D C 1
ATOM 12312 O O . HIS D 1 243 ? -37.250 -29.535 68.355 1.00 132.16 241 HIS D O 1
ATOM 12319 N N . GLY D 1 244 ? -37.307 -29.927 66.123 1.00 128.19 242 GLY D N 1
ATOM 12320 C CA . GLY D 1 244 ? -38.455 -29.056 65.831 1.00 127.96 242 GLY D CA 1
ATOM 12321 C C . GLY D 1 244 ? -39.761 -29.822 65.732 1.00 128.90 242 GLY D C 1
ATOM 12322 O O . GLY D 1 244 ? -39.958 -30.563 64.770 1.00 133.03 242 GLY D O 1
ATOM 12323 N N . GLU D 1 245 ? -40.653 -29.626 66.711 1.00 129.00 243 GLU D N 1
ATOM 12324 C CA . GLU D 1 245 ? -41.903 -30.399 66.839 1.00 122.51 243 GLU D CA 1
ATOM 12325 C C . GLU D 1 245 ? -43.124 -29.483 66.766 1.00 114.97 243 GLU D C 1
ATOM 12326 O O . GLU D 1 245 ? -43.175 -28.484 67.480 1.00 118.23 243 GLU D O 1
ATOM 12332 N N . ASP D 1 246 ? -44.100 -29.825 65.917 1.00 107.16 244 ASP D N 1
ATOM 12333 C CA . ASP D 1 246 ? -45.340 -29.034 65.791 1.00 99.47 244 ASP D CA 1
ATOM 12334 C C . ASP D 1 246 ? -46.218 -29.193 67.005 1.00 94.12 244 ASP D C 1
ATOM 12335 O O . ASP D 1 246 ? -46.290 -30.268 67.596 1.00 88.51 244 ASP D O 1
ATOM 12340 N N . TYR D 1 247 ? -46.883 -28.105 67.367 1.00 97.24 245 TYR D N 1
ATOM 12341 C CA . TYR D 1 247 ? -47.891 -28.131 68.411 1.00 104.65 245 TYR D CA 1
ATOM 12342 C C . TYR D 1 247 ? -49.012 -27.194 68.037 1.00 106.87 245 TYR D C 1
ATOM 12343 O O . TYR D 1 247 ? -48.778 -26.097 67.516 1.00 103.41 245 TYR D O 1
ATOM 12352 N N . VAL D 1 248 ? -50.228 -27.645 68.321 1.00 110.83 246 VAL D N 1
ATOM 12353 C CA . VAL D 1 248 ? -51.435 -26.962 67.904 1.00 109.90 246 VAL D CA 1
ATOM 12354 C C . VAL D 1 248 ? -52.075 -26.354 69.142 1.00 105.71 246 VAL D C 1
ATOM 12355 O O . VAL D 1 248 ? -52.231 -27.030 70.157 1.00 105.44 246 VAL D O 1
ATOM 12359 N N . VAL D 1 249 ? -52.425 -25.074 69.041 1.00 103.21 247 VAL D N 1
ATOM 12360 C CA . VAL D 1 249 ? -53.093 -24.335 70.111 1.00 105.11 247 VAL D CA 1
ATOM 12361 C C . VAL D 1 249 ? -54.426 -23.840 69.550 1.00 103.54 247 VAL D C 1
ATOM 12362 O O . VAL D 1 249 ? -54.531 -23.539 68.358 1.00 101.93 247 VAL D O 1
ATOM 12366 N N . GLU D 1 250 ? -55.438 -23.778 70.411 1.00 102.53 248 GLU D N 1
ATOM 12367 C CA . GLU D 1 250 ? -56.805 -23.444 70.005 1.00 101.11 248 GLU D CA 1
ATOM 12368 C C . GLU D 1 250 ? -57.122 -22.030 70.438 1.00 94.25 248 GLU D C 1
ATOM 12369 O O . GLU D 1 250 ? -56.673 -21.605 71.500 1.00 99.18 248 GLU D O 1
ATOM 12375 N N . PHE D 1 251 ? -57.886 -21.304 69.624 1.00 88.00 249 PHE D N 1
ATOM 12376 C CA . PHE D 1 251 ? -58.422 -19.992 70.027 1.00 88.20 249 PHE D CA 1
ATOM 12377 C C . PHE D 1 251 ? -59.908 -19.883 69.704 1.00 92.72 249 PHE D C 1
ATOM 12378 O O . PHE D 1 251 ? -60.397 -20.439 68.711 1.00 90.08 249 PHE D O 1
ATOM 12386 N N . ASP D 1 252 ? -60.621 -19.146 70.549 1.00 96.45 250 ASP D N 1
ATOM 12387 C CA . ASP D 1 252 ? -62.076 -19.122 70.499 1.00 97.04 250 ASP D CA 1
ATOM 12388 C C . ASP D 1 252 ? -62.648 -17.931 71.284 1.00 96.04 250 ASP D C 1
ATOM 12389 O O . ASP D 1 252 ? -61.968 -17.373 72.150 1.00 101.58 250 ASP D O 1
ATOM 12394 N N . ASN D 1 253 ? -63.886 -17.552 70.950 1.00 91.89 251 ASN D N 1
ATOM 12395 C CA . ASN D 1 253 ? -64.656 -16.469 71.610 1.00 91.65 251 ASN D CA 1
ATOM 12396 C C . ASN D 1 253 ? -64.137 -15.066 71.290 1.00 87.18 251 ASN D C 1
ATOM 12397 O O . ASN D 1 253 ? -64.046 -14.200 72.171 1.00 82.88 251 ASN D O 1
ATOM 12402 N N . LEU D 1 254 ? -63.835 -14.842 70.014 1.00 84.00 252 LEU D N 1
ATOM 12403 C CA . LEU D 1 254 ? -63.363 -13.547 69.545 1.00 83.89 252 LEU D CA 1
ATOM 12404 C C . LEU D 1 254 ? -64.552 -12.815 68.987 1.00 79.72 252 LEU D C 1
ATOM 12405 O O . LEU D 1 254 ? -65.130 -13.264 67.998 1.00 79.25 252 LEU D O 1
ATOM 12410 N N . TYR D 1 255 ? -64.897 -11.684 69.608 1.00 75.88 253 TYR D N 1
ATOM 12411 C CA . TYR D 1 255 ? -66.057 -10.892 69.214 1.00 77.77 253 TYR D CA 1
ATOM 12412 C C . TYR D 1 255 ? -65.668 -9.459 68.826 1.00 74.20 253 TYR D C 1
ATOM 12413 O O . TYR D 1 255 ? -66.055 -8.516 69.514 1.00 75.36 253 TYR D O 1
ATOM 12422 N N . PRO D 1 256 ? -64.917 -9.284 67.714 1.00 73.96 254 PRO D N 1
ATOM 12423 C CA . PRO D 1 256 ? -64.522 -7.931 67.267 1.00 76.68 254 PRO D CA 1
ATOM 12424 C C . PRO D 1 256 ? -65.698 -7.011 66.982 1.00 79.26 254 PRO D C 1
ATOM 12425 O O . PRO D 1 256 ? -65.600 -5.812 67.203 1.00 79.28 254 PRO D O 1
ATOM 12429 N N . ALA D 1 257 ? -66.770 -7.572 66.435 1.00 85.40 255 ALA D N 1
ATOM 12430 C CA . ALA D 1 257 ? -68.060 -6.912 66.419 1.00 88.39 255 ALA D CA 1
ATOM 12431 C C . ALA D 1 257 ? -68.782 -7.495 67.599 1.00 89.57 255 ALA D C 1
ATOM 12432 O O . ALA D 1 257 ? -68.911 -8.729 67.730 1.00 84.48 255 ALA D O 1
ATOM 12434 N N . VAL D 1 258 ? -69.280 -6.591 68.427 1.00 91.10 256 VAL D N 1
ATOM 12435 C CA . VAL D 1 258 ? -69.654 -6.901 69.794 1.00 98.27 256 VAL D CA 1
ATOM 12436 C C . VAL D 1 258 ? -70.413 -8.220 69.919 1.00 103.03 256 VAL D C 1
ATOM 12437 O O . VAL D 1 258 ? -69.988 -9.110 70.653 1.00 112.69 256 VAL D O 1
ATOM 12441 N N . ALA D 1 259 ? -71.526 -8.338 69.205 1.00 100.99 257 ALA D N 1
ATOM 12442 C CA . ALA D 1 259 ? -72.375 -9.523 69.304 1.00 98.59 257 ALA D CA 1
ATOM 12443 C C . ALA D 1 259 ? -72.618 -10.234 67.991 1.00 93.92 257 ALA D C 1
ATOM 12444 O O . ALA D 1 259 ? -73.221 -11.304 67.989 1.00 103.11 257 ALA D O 1
ATOM 12446 N N . TYR D 1 260 ? -72.152 -9.678 66.881 1.00 85.32 258 TYR D N 1
ATOM 12447 C CA . TYR D 1 260 ? -72.661 -10.112 65.595 1.00 78.16 258 TYR D CA 1
ATOM 12448 C C . TYR D 1 260 ? -72.201 -11.494 65.194 1.00 77.36 258 TYR D C 1
ATOM 12449 O O . TYR D 1 260 ? -72.996 -12.271 64.692 1.00 81.22 258 TYR D O 1
ATOM 12458 N N . PHE D 1 261 ? -70.948 -11.825 65.452 1.00 75.80 259 PHE D N 1
ATOM 12459 C CA . PHE D 1 261 ? -70.442 -13.139 65.077 1.00 74.65 259 PHE D CA 1
ATOM 12460 C C . PHE D 1 261 ? -69.309 -13.508 65.983 1.00 75.57 259 PHE D C 1
ATOM 12461 O O . PHE D 1 261 ? -68.722 -12.641 66.627 1.00 72.06 259 PHE D O 1
ATOM 12469 N N . LYS D 1 262 ? -68.993 -14.797 65.958 1.00 78.11 260 LYS D N 1
ATOM 12470 C CA . LYS D 1 262 ? -67.978 -15.416 66.786 1.00 82.35 260 LYS D CA 1
ATOM 12471 C C . LYS D 1 262 ? -66.883 -15.887 65.859 1.00 86.24 260 LYS D C 1
ATOM 12472 O O . LYS D 1 262 ? -67.180 -16.392 64.774 1.00 90.92 260 LYS D O 1
ATOM 12478 N N . LEU D 1 263 ? -65.627 -15.745 66.282 1.00 87.66 261 LEU D N 1
ATOM 12479 C CA . LEU D 1 263 ? -64.507 -16.344 65.558 1.00 86.56 261 LEU D CA 1
ATOM 12480 C C . LEU D 1 263 ? -63.853 -17.455 66.390 1.00 88.18 261 LEU D C 1
ATOM 12481 O O . LEU D 1 263 ? -63.763 -17.386 67.615 1.00 91.35 261 LEU D O 1
ATOM 12486 N N . LYS D 1 264 ? -63.424 -18.487 65.684 1.00 89.73 262 LYS D N 1
ATOM 12487 C CA . LYS D 1 264 ? -63.002 -19.749 66.258 1.00 93.81 262 LYS D CA 1
ATOM 12488 C C . LYS D 1 264 ? -61.740 -20.091 65.482 1.00 95.72 262 LYS D C 1
ATOM 12489 O O . LYS D 1 264 ? -61.481 -19.476 64.443 1.00 97.51 262 LYS D O 1
ATOM 12495 N N . GLY D 1 265 ? -60.948 -21.048 65.961 1.00 98.17 263 GLY D N 1
ATOM 12496 C CA . GLY D 1 265 ? -59.867 -21.594 65.138 1.00 96.29 263 GLY D CA 1
ATOM 12497 C C . GLY D 1 265 ? -58.765 -22.374 65.830 1.00 95.32 263 GLY D C 1
ATOM 12498 O O . GLY D 1 265 ? -58.791 -22.616 67.044 1.00 90.16 263 GLY D O 1
ATOM 12499 N N . GLU D 1 266 ? -57.793 -22.765 65.011 1.00 95.89 264 GLU D N 1
ATOM 12500 C CA . GLU D 1 266 ? -56.630 -23.531 65.436 1.00 97.21 264 GLU D CA 1
ATOM 12501 C C . GLU D 1 266 ? -55.376 -22.889 64.841 1.00 98.39 264 GLU D C 1
ATOM 12502 O O . GLU D 1 266 ? -55.321 -22.646 63.632 1.00 96.83 264 GLU D O 1
ATOM 12508 N N . ILE D 1 267 ? -54.382 -22.617 65.691 1.00 99.75 265 ILE D N 1
ATOM 12509 C CA . ILE D 1 267 ? -53.081 -22.073 65.266 1.00 98.07 265 ILE D CA 1
ATOM 12510 C C . ILE D 1 267 ? -52.007 -23.156 65.371 1.00 99.29 265 ILE D C 1
ATOM 12511 O O . ILE D 1 267 ? -51.815 -23.741 66.439 1.00 97.67 265 ILE D O 1
ATOM 12516 N N . THR D 1 268 ? -51.313 -23.410 64.259 1.00 103.07 266 THR D N 1
ATOM 12517 C CA . THR D 1 268 ? -50.206 -24.362 64.219 1.00 106.58 266 THR D CA 1
ATOM 12518 C C . THR D 1 268 ? -48.921 -23.586 64.418 1.00 108.44 266 THR D C 1
ATOM 12519 O O . THR D 1 268 ? -48.509 -22.816 63.547 1.00 112.24 266 THR D O 1
ATOM 12523 N N . LEU D 1 269 ? -48.295 -23.784 65.569 1.00 107.65 267 LEU D N 1
ATOM 12524 C CA . LEU D 1 269 ? -47.000 -23.182 65.847 1.00 106.35 267 LEU D CA 1
ATOM 12525 C C . LEU D 1 269 ? -45.926 -24.281 65.836 1.00 108.00 267 LEU D C 1
ATOM 12526 O O . LEU D 1 269 ? -46.252 -25.477 65.797 1.00 109.98 267 LEU D O 1
ATOM 12531 N N . GLU D 1 270 ? -44.659 -23.865 65.824 1.00 107.87 268 GLU D N 1
ATOM 12532 C CA . GLU D 1 270 ? -43.514 -24.776 65.789 1.00 107.92 268 GLU D CA 1
ATOM 12533 C C . GLU D 1 270 ? -42.696 -24.590 67.062 1.00 106.02 268 GLU D C 1
ATOM 12534 O O . GLU D 1 270 ? -42.262 -23.473 67.365 1.00 97.44 268 GLU D O 1
ATOM 12540 N N . ARG D 1 271 ? -42.500 -25.686 67.799 1.00 108.73 269 ARG D N 1
ATOM 12541 C CA . ARG D 1 271 ? -41.658 -25.697 68.997 1.00 110.99 269 ARG D CA 1
ATOM 12542 C C . ARG D 1 271 ? -40.287 -26.149 68.587 1.00 117.83 269 ARG D C 1
ATOM 12543 O O . ARG D 1 271 ? -40.150 -27.153 67.892 1.00 126.80 269 ARG D O 1
ATOM 12551 N N . ARG D 1 272 ? -39.279 -25.401 69.014 1.00 120.81 270 ARG D N 1
ATOM 12552 C CA . ARG D 1 272 ? -37.911 -25.700 68.673 1.00 123.15 270 ARG D CA 1
ATOM 12553 C C . ARG D 1 272 ? -37.054 -25.653 69.930 1.00 118.30 270 ARG D C 1
ATOM 12554 O O . ARG D 1 272 ? -37.053 -24.669 70.667 1.00 113.64 270 ARG D O 1
ATOM 12562 N N . HIS D 1 273 ? -36.351 -26.755 70.163 1.00 115.80 271 HIS D N 1
ATOM 12563 C CA . HIS D 1 273 ? -35.368 -26.880 71.210 1.00 113.59 271 HIS D CA 1
ATOM 12564 C C . HIS D 1 273 ? -34.037 -27.113 70.509 1.00 120.69 271 HIS D C 1
ATOM 12565 O O . HIS D 1 273 ? -33.930 -28.037 69.706 1.00 125.65 271 HIS D O 1
ATOM 12572 N N . ARG D 1 274 ? -33.039 -26.279 70.798 1.00 124.62 272 ARG D N 1
ATOM 12573 C CA . ARG D 1 274 ? -31.687 -26.438 70.249 1.00 122.89 272 ARG D CA 1
ATOM 12574 C C . ARG D 1 274 ? -30.641 -26.258 71.352 1.00 116.12 272 ARG D C 1
ATOM 12575 O O . ARG D 1 274 ? -30.767 -25.364 72.187 1.00 113.95 272 ARG D O 1
ATOM 12583 N N . HIS D 1 275 ? -29.611 -27.101 71.343 1.00 112.70 273 HIS D N 1
ATOM 12584 C CA . HIS D 1 275 ? -28.539 -27.064 72.344 1.00 111.65 273 HIS D CA 1
ATOM 12585 C C . HIS D 1 275 ? -27.195 -26.941 71.647 1.00 111.47 273 HIS D C 1
ATOM 12586 O O . HIS D 1 275 ? -26.962 -27.606 70.642 1.00 112.06 273 HIS D O 1
ATOM 12593 N N . GLY D 1 276 ? -26.300 -26.125 72.202 1.00 112.52 274 GLY D N 1
ATOM 12594 C CA . GLY D 1 276 ? -24.952 -25.979 71.652 1.00 113.18 274 GLY D CA 1
ATOM 12595 C C . GLY D 1 276 ? -23.834 -25.981 72.676 1.00 113.15 274 GLY D C 1
ATOM 12596 O O . GLY D 1 276 ? -24.065 -25.797 73.871 1.00 113.37 274 GLY D O 1
ATOM 12597 N N . ILE D 1 277 ? -22.615 -26.188 72.181 1.00 111.95 275 ILE D N 1
ATOM 12598 C CA . ILE D 1 277 ? -21.408 -26.248 73.011 1.00 112.45 275 ILE D CA 1
ATOM 12599 C C . ILE D 1 277 ? -20.216 -25.697 72.224 1.00 107.69 275 ILE D C 1
ATOM 12600 O O . ILE D 1 277 ? -20.154 -25.839 70.995 1.00 103.33 275 ILE D O 1
ATOM 12605 N N . SER D 1 278 ? -19.282 -25.070 72.943 1.00 103.64 276 SER D N 1
ATOM 12606 C CA . SER D 1 278 ? -18.141 -24.374 72.338 1.00 101.32 276 SER D CA 1
ATOM 12607 C C . SER D 1 278 ? -16.822 -24.732 73.013 1.00 103.19 276 SER D C 1
ATOM 12608 O O . SER D 1 278 ? -16.621 -24.433 74.199 1.00 102.21 276 SER D O 1
ATOM 12611 N N . TYR D 1 279 ? -15.920 -25.341 72.240 1.00 102.01 277 TYR D N 1
ATOM 12612 C CA . TYR D 1 279 ? -14.595 -25.722 72.728 1.00 101.05 277 TYR D CA 1
ATOM 12613 C C . TYR D 1 279 ? -13.599 -24.574 72.582 1.00 96.48 277 TYR D C 1
ATOM 12614 O O . TYR D 1 279 ? -13.570 -23.909 71.561 1.00 93.01 277 TYR D O 1
ATOM 12623 N N . ALA D 1 280 ? -12.777 -24.344 73.597 1.00 95.44 278 ALA D N 1
ATOM 12624 C CA . ALA D 1 280 ? -11.750 -23.302 73.520 1.00 97.76 278 ALA D CA 1
ATOM 12625 C C . ALA D 1 280 ? -10.638 -23.601 74.503 1.00 97.70 278 ALA D C 1
ATOM 12626 O O . ALA D 1 280 ? -10.637 -24.658 75.122 1.00 104.58 278 ALA D O 1
ATOM 12628 N N . ASN D 1 281 ? -9.691 -22.681 74.646 1.00 96.70 279 ASN D N 1
ATOM 12629 C CA . ASN D 1 281 ? -8.723 -22.763 75.733 1.00 100.28 279 ASN D CA 1
ATOM 12630 C C . ASN D 1 281 ? -9.451 -22.649 77.062 1.00 99.85 279 ASN D C 1
ATOM 12631 O O . ASN D 1 281 ? -10.096 -21.639 77.329 1.00 94.65 279 ASN D O 1
ATOM 12636 N N . ARG D 1 282 ? -9.311 -23.678 77.893 1.00 106.53 280 ARG D N 1
ATOM 12637 C CA . ARG D 1 282 ? -10.051 -23.775 79.148 1.00 114.12 280 ARG D CA 1
ATOM 12638 C C . ARG D 1 282 ? -9.769 -22.614 80.088 1.00 109.66 280 ARG D C 1
ATOM 12639 O O . ARG D 1 282 ? -10.692 -22.094 80.703 1.00 114.97 280 ARG D O 1
ATOM 12647 N N . GLU D 1 283 ? -8.509 -22.211 80.203 1.00 104.04 281 GLU D N 1
ATOM 12648 C CA . GLU D 1 283 ? -8.152 -21.142 81.123 1.00 106.51 281 GLU D CA 1
ATOM 12649 C C . GLU D 1 283 ? -7.886 -19.817 80.443 1.00 101.60 281 GLU D C 1
ATOM 12650 O O . GLU D 1 283 ? -7.717 -18.809 81.124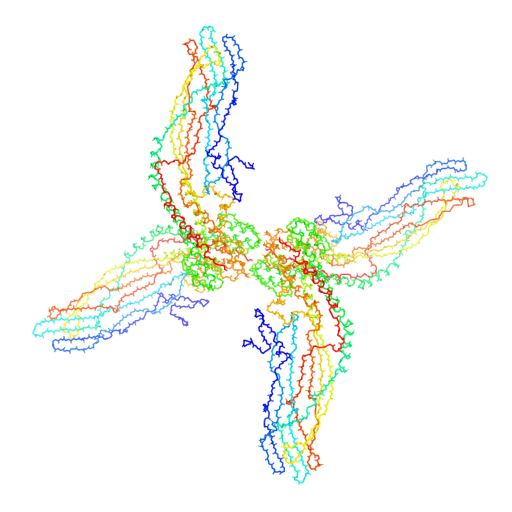 1.00 98.67 281 GLU D O 1
ATOM 12656 N N . GLY D 1 284 ? -7.902 -19.805 79.113 1.00 101.77 282 GLY D N 1
ATOM 12657 C CA . GLY D 1 284 ? -7.611 -18.603 78.330 1.00 105.31 282 GLY D CA 1
ATOM 12658 C C . GLY D 1 284 ? -8.821 -17.757 77.957 1.00 106.53 282 GLY D C 1
ATOM 12659 O O . GLY D 1 284 ? -8.721 -16.526 77.896 1.00 106.89 282 GLY D O 1
ATOM 12660 N N . TYR D 1 285 ? -9.961 -18.413 77.724 1.00 104.33 283 TYR D N 1
ATOM 12661 C CA . TYR D 1 285 ? -11.143 -17.770 77.132 1.00 97.38 283 TYR D CA 1
ATOM 12662 C C . TYR D 1 285 ? -11.604 -16.475 77.819 1.00 95.32 283 TYR D C 1
ATOM 12663 O O . TYR D 1 285 ? -11.923 -15.499 77.142 1.00 95.25 283 TYR D O 1
ATOM 12672 N N . ALA D 1 286 ? -11.597 -16.471 79.150 1.00 94.50 284 ALA D N 1
ATOM 12673 C CA . ALA D 1 286 ? -12.172 -15.380 79.947 1.00 96.51 284 ALA D CA 1
ATOM 12674 C C . ALA D 1 286 ? -11.476 -14.012 79.796 1.00 95.70 284 ALA D C 1
ATOM 12675 O O . ALA D 1 286 ? -12.152 -12.973 79.737 1.00 86.37 284 ALA D O 1
ATOM 12677 N N . VAL D 1 287 ? -10.141 -14.019 79.746 1.00 97.63 285 VAL D N 1
ATOM 12678 C CA . VAL D 1 287 ? -9.335 -12.787 79.650 1.00 99.23 285 VAL D CA 1
ATOM 12679 C C . VAL D 1 287 ? -8.608 -12.724 78.288 1.00 100.19 285 VAL D C 1
ATOM 12680 O O . VAL D 1 287 ? -7.535 -12.125 78.168 1.00 102.30 285 VAL D O 1
ATOM 12684 N N . PHE D 1 288 ? -9.216 -13.325 77.259 1.00 100.82 286 PHE D N 1
ATOM 12685 C CA . PHE D 1 288 ? -8.665 -13.333 75.893 1.00 102.28 286 PHE D CA 1
ATOM 12686 C C . PHE D 1 288 ? -8.670 -11.925 75.313 1.00 101.53 286 PHE D C 1
ATOM 12687 O O . PHE D 1 288 ? -9.732 -11.321 75.187 1.00 100.88 286 PHE D O 1
ATOM 12695 N N . ASP D 1 289 ? -7.487 -11.418 74.961 1.00 104.45 287 ASP D N 1
ATOM 12696 C CA . ASP D 1 289 ? -7.328 -10.027 74.521 1.00 105.49 287 ASP D CA 1
ATOM 12697 C C . ASP D 1 289 ? -7.398 -9.972 72.996 1.00 103.97 287 ASP D C 1
ATOM 12698 O O . ASP D 1 289 ? -6.549 -10.541 72.317 1.00 106.69 287 ASP D O 1
ATOM 12703 N N . ASN D 1 290 ? -8.434 -9.312 72.479 1.00 101.36 288 ASN D N 1
ATOM 12704 C CA . ASN D 1 290 ? -8.523 -8.967 71.060 1.00 104.54 288 ASN D CA 1
ATOM 12705 C C . ASN D 1 290 ? -7.649 -7.753 70.697 1.00 106.31 288 ASN D C 1
ATOM 12706 O O . ASN D 1 290 ? -7.277 -7.587 69.530 1.00 106.18 288 ASN D O 1
ATOM 12711 N N . GLY D 1 291 ? -7.325 -6.920 71.691 1.00 107.79 289 GLY D N 1
ATOM 12712 C CA . GLY D 1 291 ? -6.514 -5.714 71.492 1.00 109.41 289 GLY D CA 1
ATOM 12713 C C . GLY D 1 291 ? -5.072 -5.972 71.097 1.00 110.22 289 GLY D C 1
ATOM 12714 O O . GLY D 1 291 ? -4.514 -5.232 70.287 1.00 112.31 289 GLY D O 1
ATOM 12715 N N . SER D 1 292 ? -4.474 -7.019 71.666 1.00 109.78 290 SER D N 1
ATOM 12716 C CA . SER D 1 292 ? -3.104 -7.431 71.338 1.00 109.79 290 SER D CA 1
ATOM 12717 C C . SER D 1 292 ? -3.028 -8.520 70.242 1.00 106.72 290 SER D C 1
ATOM 12718 O O . SER D 1 292 ? -1.931 -8.947 69.881 1.00 109.41 290 SER D O 1
ATOM 12721 N N . LEU D 1 293 ? -4.174 -8.954 69.707 1.00 103.23 291 LEU D N 1
ATOM 12722 C CA . LEU D 1 293 ? -4.209 -9.931 68.610 1.00 102.59 291 LEU D CA 1
ATOM 12723 C C . LEU D 1 293 ? -3.664 -9.326 67.342 1.00 100.27 291 LEU D C 1
ATOM 12724 O O . LEU D 1 293 ? -4.083 -8.243 66.939 1.00 98.93 291 LEU D O 1
ATOM 12729 N N . ARG D 1 294 ? -2.764 -10.055 66.695 1.00 100.89 292 ARG D N 1
ATOM 12730 C CA . ARG D 1 294 ? -2.177 -9.609 65.444 1.00 103.44 292 ARG D CA 1
ATOM 12731 C C . ARG D 1 294 ? -3.105 -9.970 64.299 1.00 102.14 292 ARG D C 1
ATOM 12732 O O . ARG D 1 294 ? -3.580 -11.108 64.247 1.00 98.04 292 ARG D O 1
ATOM 12740 N N . PRO D 1 295 ? -3.355 -9.013 63.368 1.00 103.46 293 PRO D N 1
ATOM 12741 C CA . PRO D 1 295 ? -4.286 -9.301 62.272 1.00 99.68 293 PRO D CA 1
ATOM 12742 C C . PRO D 1 295 ? -3.762 -10.391 61.351 1.00 97.00 293 PRO D C 1
ATOM 12743 O O . PRO D 1 295 ? -2.589 -10.774 61.436 1.00 96.70 293 PRO D O 1
ATOM 12747 N N . VAL D 1 296 ? -4.629 -10.882 60.477 1.00 96.93 294 VAL D N 1
ATOM 12748 C CA . VAL D 1 296 ? -4.223 -11.907 59.517 1.00 97.95 294 VAL D CA 1
ATOM 12749 C C . VAL D 1 296 ? -3.322 -11.254 58.454 1.00 95.98 294 VAL D C 1
ATOM 12750 O O . VAL D 1 296 ? -2.418 -11.904 57.932 1.00 91.27 294 VAL D O 1
ATOM 12754 N N . SER D 1 297 ? -3.554 -9.968 58.165 1.00 96.21 295 SER D N 1
ATOM 12755 C CA . SER D 1 297 ? -2.707 -9.208 57.235 1.00 94.37 295 SER D CA 1
ATOM 12756 C C . SER D 1 297 ? -1.215 -9.286 57.599 1.00 93.37 295 SER D C 1
ATOM 12757 O O . SER D 1 297 ? -0.390 -9.449 56.707 1.00 95.27 295 SER D O 1
ATOM 12760 N N . ASP D 1 298 ? -0.889 -9.193 58.896 1.00 94.48 296 ASP D N 1
ATOM 12761 C CA . ASP D 1 298 ? 0.500 -9.346 59.405 1.00 95.56 296 ASP D CA 1
ATOM 12762 C C . ASP D 1 298 ? 1.159 -10.672 59.013 1.00 93.18 296 ASP D C 1
ATOM 12763 O O . ASP D 1 298 ? 2.345 -10.706 58.689 1.00 96.65 296 ASP D O 1
ATOM 12768 N N . TRP D 1 299 ? 0.394 -11.755 59.061 1.00 88.13 297 TRP D N 1
ATOM 12769 C CA . TRP D 1 299 ? 0.893 -13.071 58.656 1.00 84.90 297 TRP D CA 1
ATOM 12770 C C . TRP D 1 299 ? 1.143 -13.162 57.149 1.00 83.20 297 TRP D C 1
ATOM 12771 O O . TRP D 1 299 ? 2.138 -13.732 56.722 1.00 82.46 297 TRP D O 1
ATOM 12782 N N . LYS D 1 300 ? 0.237 -12.603 56.353 1.00 85.41 298 LYS D N 1
ATOM 12783 C CA . LYS D 1 300 ? 0.385 -12.599 54.895 1.00 86.55 298 LYS D CA 1
ATOM 12784 C C . LYS D 1 300 ? 1.632 -11.852 54.472 1.00 82.44 298 LYS D C 1
ATOM 12785 O O . LYS D 1 300 ? 2.421 -12.356 53.679 1.00 80.48 298 LYS D O 1
ATOM 12791 N N . GLU D 1 301 ? 1.819 -10.664 55.034 1.00 84.12 299 GLU D N 1
ATOM 12792 C CA . GLU D 1 301 ? 2.975 -9.831 54.705 1.00 88.10 299 GLU D CA 1
ATOM 12793 C C . GLU D 1 301 ? 4.299 -10.549 54.963 1.00 80.83 299 GLU D C 1
ATOM 12794 O O . GLU D 1 301 ? 5.250 -10.343 54.221 1.00 77.63 299 GLU D O 1
ATOM 12800 N N . LEU D 1 302 ? 4.348 -11.416 55.970 1.00 80.60 300 LEU D N 1
ATOM 12801 C CA . LEU D 1 302 ? 5.558 -12.204 56.237 1.00 86.30 300 LEU D CA 1
ATOM 12802 C C . LEU D 1 302 ? 5.791 -13.331 55.228 1.00 85.15 300 LEU D C 1
ATOM 12803 O O . LEU D 1 302 ? 6.936 -13.643 54.916 1.00 92.99 300 LEU D O 1
ATOM 12808 N N . ALA D 1 303 ? 4.727 -13.943 54.720 1.00 84.99 301 ALA D N 1
ATOM 12809 C CA . ALA D 1 303 ? 4.858 -15.033 53.732 1.00 87.86 301 ALA D CA 1
ATOM 12810 C C . ALA D 1 303 ? 5.657 -14.616 52.510 1.00 90.46 301 ALA D C 1
ATOM 12811 O O . ALA D 1 303 ? 6.505 -15.364 51.998 1.00 92.86 301 ALA D O 1
ATOM 12813 N N . THR D 1 304 ? 5.377 -13.399 52.069 1.00 90.14 302 THR D N 1
ATOM 12814 C CA . THR D 1 304 ? 5.923 -12.864 50.849 1.00 92.27 302 THR D CA 1
ATOM 12815 C C . THR D 1 304 ? 7.094 -11.920 51.113 1.00 93.67 302 THR D C 1
ATOM 12816 O O . THR D 1 304 ? 7.564 -11.271 50.182 1.00 106.82 302 THR D O 1
ATOM 12820 N N . ALA D 1 305 ? 7.574 -11.840 52.355 1.00 88.67 303 ALA D N 1
ATOM 12821 C CA . ALA D 1 305 ? 8.525 -10.794 52.737 1.00 87.44 303 ALA D CA 1
ATOM 12822 C C . ALA D 1 305 ? 9.885 -11.009 52.094 1.00 85.30 303 ALA D C 1
ATOM 12823 O O . ALA D 1 305 ? 10.567 -10.036 51.734 1.00 77.20 303 ALA D O 1
ATOM 12825 N N . PHE D 1 306 ? 10.273 -12.279 51.965 1.00 85.95 304 PHE D N 1
ATOM 12826 C CA . PHE D 1 306 ? 11.490 -12.644 51.234 1.00 92.09 304 PHE D CA 1
ATOM 12827 C C . PHE D 1 306 ? 11.390 -12.395 49.735 1.00 93.96 304 PHE D C 1
ATOM 12828 O O . PHE D 1 306 ? 12.364 -11.991 49.098 1.00 90.66 304 PHE D O 1
ATOM 12836 N N . ILE D 1 307 ? 10.198 -12.624 49.197 1.00 97.37 305 ILE D N 1
ATOM 12837 C CA . ILE D 1 307 ? 9.947 -12.610 47.758 1.00 96.10 305 ILE D CA 1
ATOM 12838 C C . ILE D 1 307 ? 9.816 -11.179 47.212 1.00 95.95 305 ILE D C 1
ATOM 12839 O O . ILE D 1 307 ? 9.921 -10.976 46.009 1.00 95.61 305 ILE D O 1
ATOM 12844 N N . ASN D 1 308 ? 9.603 -10.199 48.094 1.00 100.76 306 ASN D N 1
ATOM 12845 C CA . ASN D 1 308 ? 9.561 -8.773 47.730 1.00 101.38 306 ASN D CA 1
ATOM 12846 C C . ASN D 1 308 ? 10.853 -8.306 47.005 1.00 103.18 306 ASN D C 1
ATOM 12847 O O . ASN D 1 308 ? 11.909 -8.238 47.632 1.00 108.27 306 ASN D O 1
ATOM 12852 N N . PRO D 1 309 ? 10.770 -7.973 45.694 1.00 105.80 307 PRO D N 1
ATOM 12853 C CA . PRO D 1 309 ? 11.934 -7.471 44.928 1.00 108.86 307 PRO D CA 1
ATOM 12854 C C . PRO D 1 309 ? 12.377 -6.044 45.262 1.00 110.37 307 PRO D C 1
ATOM 12855 O O . PRO D 1 309 ? 13.545 -5.664 45.058 1.00 101.56 307 PRO D O 1
ATOM 12859 N N . HIS D 1 310 ? 11.421 -5.267 45.753 1.00 116.89 308 HIS D N 1
ATOM 12860 C CA . HIS D 1 310 ? 11.611 -3.861 46.036 1.00 123.59 308 HIS D CA 1
ATOM 12861 C C . HIS D 1 310 ? 12.435 -3.707 47.340 1.00 117.11 308 HIS D C 1
ATOM 12862 O O . HIS D 1 310 ? 13.084 -2.678 47.529 1.00 115.95 308 HIS D O 1
ATOM 12869 N N . GLU D 1 311 ? 12.432 -4.747 48.194 1.00 109.87 309 GLU D N 1
ATOM 12870 C CA . GLU D 1 311 ? 13.016 -4.722 49.555 1.00 103.48 309 GLU D CA 1
ATOM 12871 C C . GLU D 1 311 ? 14.448 -4.223 49.607 1.00 97.70 309 GLU D C 1
ATOM 12872 O O . GLU D 1 311 ? 15.304 -4.710 48.875 1.00 98.69 309 GLU D O 1
ATOM 12878 N N . VAL D 1 312 ? 14.690 -3.269 50.502 1.00 94.02 310 VAL D N 1
ATOM 12879 C CA . VAL D 1 312 ? 15.987 -2.594 50.619 1.00 96.12 310 VAL D CA 1
ATOM 12880 C C . VAL D 1 312 ? 16.909 -3.372 51.545 1.00 93.40 310 VAL D C 1
ATOM 12881 O O . VAL D 1 312 ? 18.120 -3.456 51.318 1.00 90.81 310 VAL D O 1
ATOM 12885 N N . ALA D 1 313 ? 16.303 -3.922 52.592 1.00 94.38 311 ALA D N 1
ATOM 12886 C CA . ALA D 1 313 ? 16.991 -4.563 53.707 1.00 97.84 311 ALA D CA 1
ATOM 12887 C C . ALA D 1 313 ? 18.213 -5.405 53.364 1.00 98.13 311 ALA D C 1
ATOM 12888 O O . ALA D 1 313 ? 19.230 -5.299 54.058 1.00 103.04 311 ALA D O 1
ATOM 12890 N N . TRP D 1 314 ? 18.111 -6.233 52.318 1.00 91.44 312 TRP D N 1
ATOM 12891 C CA . TRP D 1 314 ? 19.180 -7.184 51.960 1.00 88.33 312 TRP D CA 1
ATOM 12892 C C . TRP D 1 314 ? 20.532 -6.508 51.861 1.00 90.23 312 TRP D C 1
ATOM 12893 O O . TRP D 1 314 ? 21.534 -7.029 52.340 1.00 87.36 312 TRP D O 1
ATOM 12904 N N . GLU D 1 315 ? 20.553 -5.350 51.216 1.00 97.07 313 GLU D N 1
ATOM 12905 C CA . GLU D 1 315 ? 21.790 -4.595 51.073 1.00 103.36 313 GLU D CA 1
ATOM 12906 C C . GLU D 1 315 ? 22.290 -4.024 52.394 1.00 100.18 313 GLU D C 1
ATOM 12907 O O . GLU D 1 315 ? 23.484 -4.089 52.687 1.00 102.89 313 GLU D O 1
ATOM 12913 N N . LEU D 1 316 ? 21.370 -3.510 53.200 1.00 96.38 314 LEU D N 1
ATOM 12914 C CA . LEU D 1 316 ? 21.722 -2.736 54.382 1.00 92.82 314 LEU D CA 1
ATOM 12915 C C . LEU D 1 316 ? 21.874 -3.581 55.640 1.00 90.46 314 LEU D C 1
ATOM 12916 O O . LEU D 1 316 ? 22.931 -3.564 56.272 1.00 84.96 314 LEU D O 1
ATOM 12921 N N . THR D 1 317 ? 20.822 -4.322 55.985 1.00 89.04 315 THR D N 1
ATOM 12922 C CA . THR D 1 317 ? 20.693 -4.946 57.301 1.00 90.32 315 THR D CA 1
ATOM 12923 C C . THR D 1 317 ? 20.198 -6.392 57.203 1.00 85.83 315 THR D C 1
ATOM 12924 O O . THR D 1 317 ? 19.264 -6.775 57.898 1.00 86.69 315 THR D O 1
ATOM 12928 N N . PRO D 1 318 ? 20.847 -7.211 56.368 1.00 86.71 316 PRO D N 1
ATOM 12929 C CA . PRO D 1 318 ? 20.315 -8.533 56.009 1.00 88.13 316 PRO D CA 1
ATOM 12930 C C . PRO D 1 318 ? 20.217 -9.500 57.170 1.00 88.37 316 PRO D C 1
ATOM 12931 O O . PRO D 1 318 ? 19.348 -10.365 57.164 1.00 88.79 316 PRO D O 1
ATOM 12935 N N . TYR D 1 319 ? 21.114 -9.367 58.142 1.00 90.87 317 TYR D N 1
ATOM 12936 C CA . TYR D 1 319 ? 21.073 -10.207 59.333 1.00 93.16 317 TYR D CA 1
ATOM 12937 C C . TYR D 1 319 ? 19.853 -9.848 60.191 1.00 95.25 317 TYR D C 1
ATOM 12938 O O . TYR D 1 319 ? 19.090 -10.733 60.605 1.00 90.39 317 TYR D O 1
ATOM 12947 N N . SER D 1 320 ? 19.673 -8.547 60.430 1.00 98.53 318 SER D N 1
ATOM 12948 C CA . SER D 1 320 ? 18.503 -8.022 61.145 1.00 96.85 318 SER D CA 1
ATOM 12949 C C . SER D 1 320 ? 17.239 -8.541 60.486 1.00 90.13 318 SER D C 1
ATOM 12950 O O . SER D 1 320 ? 16.389 -9.138 61.140 1.00 90.26 318 SER D O 1
ATOM 12953 N N . PHE D 1 321 ? 17.166 -8.335 59.175 1.00 85.73 319 PHE D N 1
ATOM 12954 C CA . PHE D 1 321 ? 16.026 -8.731 58.355 1.00 84.25 319 PHE D CA 1
ATOM 12955 C C . PHE D 1 321 ? 15.505 -10.128 58.679 1.00 79.42 319 PHE D C 1
ATOM 12956 O O . PHE D 1 321 ? 14.329 -10.299 59.007 1.00 80.32 319 PHE D O 1
ATOM 12964 N N . VAL D 1 322 ? 16.388 -11.113 58.587 1.00 76.03 320 VAL D N 1
ATOM 12965 C CA . VAL D 1 322 ? 15.993 -12.514 58.730 1.00 79.72 320 VAL D CA 1
ATOM 12966 C C . VAL D 1 322 ? 15.629 -12.823 60.174 1.00 80.53 320 VAL D C 1
ATOM 12967 O O . VAL D 1 322 ? 14.657 -13.525 60.440 1.00 80.49 320 VAL D O 1
ATOM 12971 N N . VAL D 1 323 ? 16.413 -12.306 61.108 1.00 82.50 321 VAL D N 1
ATOM 12972 C CA . VAL D 1 323 ? 16.126 -12.522 62.515 1.00 83.10 321 VAL D CA 1
ATOM 12973 C C . VAL D 1 323 ? 14.754 -11.928 62.843 1.00 78.59 321 VAL D C 1
ATOM 12974 O O . VAL D 1 323 ? 13.895 -12.639 63.337 1.00 75.25 321 VAL D O 1
ATOM 12978 N N . ASP D 1 324 ? 14.536 -10.657 62.514 1.00 77.56 322 ASP D N 1
ATOM 12979 C CA . ASP D 1 324 ? 13.238 -10.007 62.762 1.00 80.95 322 ASP D CA 1
ATOM 12980 C C . ASP D 1 324 ? 12.082 -10.806 62.172 1.00 79.22 322 ASP D C 1
ATOM 12981 O O . ASP D 1 324 ? 11.058 -10.995 62.825 1.00 79.93 322 ASP D O 1
ATOM 12986 N N . TRP D 1 325 ? 12.262 -11.275 60.942 1.00 77.99 323 TRP D N 1
ATOM 12987 C CA . TRP D 1 325 ? 11.282 -12.134 60.282 1.00 77.75 323 TRP D CA 1
ATOM 12988 C C . TRP D 1 325 ? 10.981 -13.387 61.118 1.00 75.71 323 TRP D C 1
ATOM 12989 O O . TRP D 1 325 ? 9.833 -13.632 61.491 1.00 75.19 323 TRP D O 1
ATOM 13000 N N . PHE D 1 326 ? 12.020 -14.156 61.428 1.00 75.55 324 PHE D N 1
ATOM 13001 C CA . PHE D 1 326 ? 11.863 -15.386 62.217 1.00 77.62 324 PHE D CA 1
ATOM 13002 C C . PHE D 1 326 ? 11.067 -15.156 63.495 1.00 77.78 324 PHE D C 1
ATOM 13003 O O . PHE D 1 326 ? 10.185 -15.941 63.817 1.00 77.80 324 PHE D O 1
ATOM 13011 N N . LEU D 1 327 ? 11.377 -14.068 64.198 1.00 79.11 325 LEU D N 1
ATOM 13012 C CA . LEU D 1 327 ? 10.753 -13.766 65.487 1.00 77.78 325 LEU D CA 1
ATOM 13013 C C . LEU D 1 327 ? 9.291 -13.464 65.303 1.00 73.10 325 LEU D C 1
ATOM 13014 O O . LEU D 1 327 ? 8.457 -13.967 66.052 1.00 73.22 325 LEU D O 1
ATOM 13019 N N . ASN D 1 328 ? 8.987 -12.637 64.308 1.00 69.24 326 ASN D N 1
ATOM 13020 C CA . ASN D 1 328 ? 7.609 -12.320 64.001 1.00 69.21 326 ASN D CA 1
ATOM 13021 C C . ASN D 1 328 ? 6.837 -13.598 63.723 1.00 68.88 326 ASN D C 1
ATOM 13022 O O . ASN D 1 328 ? 5.837 -13.845 64.378 1.00 72.13 326 ASN D O 1
ATOM 13027 N N . VAL D 1 329 ? 7.331 -14.439 62.817 1.00 68.49 327 VAL D N 1
ATOM 13028 C CA . VAL D 1 329 ? 6.644 -15.705 62.489 1.00 68.83 327 VAL D CA 1
ATOM 13029 C C . VAL D 1 329 ? 6.330 -16.496 63.759 1.00 70.16 327 VAL D C 1
ATOM 13030 O O . VAL D 1 329 ? 5.203 -16.924 63.964 1.00 70.45 327 VAL D O 1
ATOM 13034 N N . GLY D 1 330 ? 7.330 -16.674 64.611 1.00 74.09 328 GLY D N 1
ATOM 13035 C CA . GLY D 1 330 ? 7.141 -17.342 65.894 1.00 76.48 328 GLY D CA 1
ATOM 13036 C C . GLY D 1 330 ? 6.043 -16.691 66.708 1.00 77.50 328 GLY D C 1
ATOM 13037 O O . GLY D 1 330 ? 5.081 -17.355 67.096 1.00 78.28 328 GLY D O 1
ATOM 13038 N N . ASP D 1 331 ? 6.180 -15.382 66.925 1.00 78.07 329 ASP D N 1
ATOM 13039 C CA . ASP D 1 331 ? 5.216 -14.590 67.703 1.00 78.94 329 ASP D CA 1
ATOM 13040 C C . ASP D 1 331 ? 3.784 -14.895 67.275 1.00 75.29 329 ASP D C 1
ATOM 13041 O O . ASP D 1 331 ? 2.927 -15.107 68.131 1.00 70.54 329 ASP D O 1
ATOM 13046 N N . ILE D 1 332 ? 3.541 -14.932 65.961 1.00 79.02 330 ILE D N 1
ATOM 13047 C CA . ILE D 1 332 ? 2.224 -15.319 65.413 1.00 81.64 330 ILE D CA 1
ATOM 13048 C C . ILE D 1 332 ? 1.966 -16.826 65.642 1.00 80.20 330 ILE D C 1
ATOM 13049 O O . ILE D 1 332 ? 0.873 -17.208 66.057 1.00 79.96 330 ILE D O 1
ATOM 13054 N N . LEU D 1 333 ? 2.964 -17.667 65.373 1.00 79.41 331 LEU D N 1
ATOM 13055 C CA . LEU D 1 333 ? 2.857 -19.118 65.624 1.00 80.52 331 LEU D CA 1
ATOM 13056 C C . LEU D 1 333 ? 2.492 -19.455 67.075 1.00 78.89 331 LEU D C 1
ATOM 13057 O O . LEU D 1 333 ? 1.795 -20.444 67.320 1.00 73.17 331 LEU D O 1
ATOM 13062 N N . ALA D 1 334 ? 2.979 -18.636 68.013 1.00 80.33 332 ALA D N 1
ATOM 13063 C CA . ALA D 1 334 ? 2.684 -18.772 69.446 1.00 82.80 332 ALA D CA 1
ATOM 13064 C C . ALA D 1 334 ? 1.227 -18.455 69.765 1.00 85.55 332 ALA D C 1
ATOM 13065 O O . ALA D 1 334 ? 0.553 -19.237 70.439 1.00 86.21 332 ALA D O 1
ATOM 13067 N N . GLN D 1 335 ? 0.743 -17.313 69.279 1.00 89.07 333 GLN D N 1
ATOM 13068 C CA . GLN D 1 335 ? -0.676 -16.974 69.398 1.00 90.58 333 GLN D CA 1
ATOM 13069 C C . GLN D 1 335 ? -1.552 -18.073 68.803 1.00 91.40 333 GLN D C 1
ATOM 13070 O O . GLN D 1 335 ? -2.585 -18.398 69.381 1.00 100.54 333 GLN D O 1
ATOM 13076 N N . GLN D 1 336 ? -1.136 -18.634 67.661 1.00 89.18 334 GLN D N 1
ATOM 13077 C CA . GLN D 1 336 ? -1.831 -19.783 67.052 1.00 88.93 334 GLN D CA 1
ATOM 13078 C C . GLN D 1 336 ? -1.766 -21.008 67.960 1.00 89.82 334 GLN D C 1
ATOM 13079 O O . GLN D 1 336 ? -2.724 -21.775 68.040 1.00 89.45 334 GLN D O 1
ATOM 13085 N N . GLY D 1 337 ? -0.627 -21.188 68.626 1.00 90.21 335 GLY D N 1
ATOM 13086 C CA . GLY D 1 337 ? -0.464 -22.230 69.640 1.00 92.03 335 GLY D CA 1
ATOM 13087 C C . GLY D 1 337 ? -1.481 -22.192 70.767 1.00 89.74 335 GLY D C 1
ATOM 13088 O O . GLY D 1 337 ? -2.003 -23.236 71.170 1.00 88.27 335 GLY D O 1
ATOM 13089 N N . GLN D 1 338 ? -1.784 -20.987 71.249 1.00 89.45 336 GLN D N 1
ATOM 13090 C CA . GLN D 1 338 ? -2.710 -20.809 72.371 1.00 93.82 336 GLN D CA 1
ATOM 13091 C C . GLN D 1 338 ? -4.115 -21.354 72.109 1.00 94.92 336 GLN D C 1
ATOM 13092 O O . GLN D 1 338 ? -4.810 -21.738 73.051 1.00 94.83 336 GLN D O 1
ATOM 13098 N N . LEU D 1 339 ? -4.513 -21.406 70.835 1.00 98.77 337 LEU D N 1
ATOM 13099 C CA . LEU D 1 339 ? -5.830 -21.912 70.428 1.00 99.66 337 LEU D CA 1
ATOM 13100 C C . LEU D 1 339 ? -5.948 -23.431 70.429 1.00 96.57 337 LEU D C 1
ATOM 13101 O O . LEU D 1 339 ? -7.063 -23.961 70.463 1.00 110.94 337 LEU D O 1
ATOM 13106 N N . TYR D 1 340 ? -4.826 -24.136 70.386 1.00 87.75 338 TYR D N 1
ATOM 13107 C CA . TYR D 1 340 ? -4.863 -25.577 70.515 1.00 87.38 338 TYR D CA 1
ATOM 13108 C C . TYR D 1 340 ? -4.568 -26.055 71.937 1.00 87.90 338 TYR D C 1
ATOM 13109 O O . TYR D 1 340 ? -4.618 -27.249 72.212 1.00 80.68 338 TYR D O 1
ATOM 13118 N N . HIS D 1 341 ? -4.287 -25.119 72.838 1.00 97.69 339 HIS D N 1
ATOM 13119 C CA . HIS D 1 341 ? -3.886 -25.422 74.213 1.00 113.43 339 HIS D CA 1
ATOM 13120 C C . HIS D 1 341 ? -5.108 -25.596 75.114 1.00 114.40 339 HIS D C 1
ATOM 13121 O O . HIS D 1 341 ? -6.060 -24.819 75.020 1.00 111.04 339 HIS D O 1
ATOM 13128 N N . ASN D 1 342 ? -5.057 -26.618 75.978 1.00 116.38 340 ASN D N 1
ATOM 13129 C CA . ASN D 1 342 ? -6.074 -26.899 77.005 1.00 116.19 340 ASN D CA 1
ATOM 13130 C C . ASN D 1 342 ? -7.493 -26.900 76.460 1.00 117.07 340 ASN D C 1
ATOM 13131 O O . ASN D 1 342 ? -8.421 -26.426 77.119 1.00 117.26 340 ASN D O 1
ATOM 13136 N N . ILE D 1 343 ? -7.663 -27.445 75.259 1.00 116.77 341 ILE D N 1
ATOM 13137 C CA . ILE D 1 343 ? -8.957 -27.393 74.592 1.00 118.23 341 ILE D CA 1
ATOM 13138 C C . ILE D 1 343 ? -9.988 -28.100 75.443 1.00 119.14 341 ILE D C 1
ATOM 13139 O O . ILE D 1 343 ? -9.741 -29.191 75.939 1.00 125.90 341 ILE D O 1
ATOM 13144 N N . ASP D 1 344 ? -11.136 -27.453 75.605 1.00 120.88 342 ASP D N 1
ATOM 13145 C CA . ASP D 1 344 ? -12.184 -27.906 76.516 1.00 120.82 342 ASP D CA 1
ATOM 13146 C C . ASP D 1 344 ? -13.466 -27.114 76.224 1.00 124.60 342 ASP D C 1
ATOM 13147 O O . ASP D 1 344 ? -13.399 -25.990 75.710 1.00 127.54 342 ASP D O 1
ATOM 13152 N N . ILE D 1 345 ? -14.623 -27.706 76.529 1.00 121.27 343 ILE D N 1
ATOM 13153 C CA . ILE D 1 345 ? -15.910 -26.999 76.424 1.00 113.33 343 ILE D CA 1
ATOM 13154 C C . ILE D 1 345 ? -15.908 -25.915 77.487 1.00 104.70 343 ILE D C 1
ATOM 13155 O O . ILE D 1 345 ? -15.870 -26.218 78.677 1.00 96.95 343 ILE D O 1
ATOM 13160 N N . VAL D 1 346 ? -15.929 -24.659 77.057 1.00 102.26 344 VAL D N 1
ATOM 13161 C CA . VAL D 1 346 ? -15.920 -23.532 77.989 1.00 102.62 344 VAL D CA 1
ATOM 13162 C C . VAL D 1 346 ? -17.258 -22.806 78.084 1.00 96.39 344 VAL D C 1
ATOM 13163 O O . VAL D 1 346 ? -17.422 -21.945 78.949 1.00 83.48 344 VAL D O 1
ATOM 13167 N N . ASP D 1 347 ? -18.178 -23.138 77.175 1.00 98.92 345 ASP D N 1
ATOM 13168 C CA . ASP D 1 347 ? -19.470 -22.474 77.053 1.00 103.53 345 ASP D CA 1
ATOM 13169 C C . ASP D 1 347 ? -20.464 -23.442 76.432 1.00 103.83 345 ASP D C 1
ATOM 13170 O O . ASP D 1 347 ? -20.158 -24.125 75.450 1.00 99.42 345 ASP D O 1
ATOM 13175 N N . GLY D 1 348 ? -21.648 -23.494 77.032 1.00 109.90 346 GLY D N 1
ATOM 13176 C CA . GLY D 1 348 ? -22.782 -24.216 76.483 1.00 113.77 346 GLY D CA 1
ATOM 13177 C C . GLY D 1 348 ? -24.024 -23.351 76.554 1.00 115.88 346 GLY D C 1
ATOM 13178 O O . GLY D 1 348 ? -24.072 -22.374 77.322 1.00 108.91 346 GLY D O 1
ATOM 13179 N N . PHE D 1 349 ? -25.026 -23.717 75.751 1.00 117.52 347 PHE D N 1
ATOM 13180 C CA . PHE D 1 349 ? -26.343 -23.080 75.793 1.00 113.59 347 PHE D CA 1
ATOM 13181 C C . PHE D 1 349 ? -27.489 -24.017 75.441 1.00 113.95 347 PHE D C 1
ATOM 13182 O O . PHE D 1 349 ? -27.295 -25.051 74.799 1.00 112.35 347 PHE D O 1
ATOM 13190 N N . ASP D 1 350 ? -28.687 -23.594 75.833 1.00 115.54 348 ASP D N 1
ATOM 13191 C CA . ASP D 1 350 ? -29.917 -24.345 75.630 1.00 114.20 348 ASP D CA 1
ATOM 13192 C C . ASP D 1 350 ? -30.997 -23.369 75.152 1.00 111.21 348 ASP D C 1
ATOM 13193 O O . ASP D 1 350 ? -31.375 -22.461 75.894 1.00 115.92 348 ASP D O 1
ATOM 13198 N N . ARG D 1 351 ? -31.468 -23.542 73.914 1.00 106.26 349 ARG D N 1
ATOM 13199 C CA . ARG D 1 351 ? -32.514 -22.686 73.329 1.00 103.91 349 ARG D CA 1
ATOM 13200 C C . ARG D 1 351 ? -33.832 -23.428 73.214 1.00 103.54 349 ARG D C 1
ATOM 13201 O O . ARG D 1 351 ? -33.896 -24.487 72.600 1.00 104.13 349 ARG D O 1
ATOM 13209 N N . ARG D 1 352 ? -34.885 -22.834 73.755 1.00 100.99 350 ARG D N 1
ATOM 13210 C CA . ARG D 1 352 ? -36.240 -23.279 73.499 1.00 97.66 350 ARG D CA 1
ATOM 13211 C C . ARG D 1 352 ? -36.977 -22.069 72.948 1.00 94.60 350 ARG D C 1
ATOM 13212 O O . ARG D 1 352 ? -36.916 -20.990 73.541 1.00 89.65 350 ARG D O 1
ATOM 13220 N N . ASP D 1 353 ? -37.641 -22.232 71.806 1.00 94.99 351 ASP D N 1
ATOM 13221 C CA . ASP D 1 353 ? -38.424 -21.142 71.219 1.00 100.02 351 ASP D CA 1
ATOM 13222 C C . ASP D 1 353 ? -39.684 -21.626 70.504 1.00 104.01 351 ASP D C 1
ATOM 13223 O O . ASP D 1 353 ? -39.889 -22.830 70.331 1.00 112.51 351 ASP D O 1
ATOM 13228 N N . ILE D 1 354 ? -40.530 -20.670 70.116 1.00 104.18 352 ILE D N 1
ATOM 13229 C CA . ILE D 1 354 ? -41.805 -20.951 69.454 1.00 99.69 352 ILE D CA 1
ATOM 13230 C C . ILE D 1 354 ? -42.044 -19.980 68.299 1.00 94.04 352 ILE D C 1
ATOM 13231 O O . ILE D 1 354 ? -42.185 -18.780 68.522 1.00 89.78 352 ILE D O 1
ATOM 13236 N N . ARG D 1 355 ? -42.104 -20.508 67.077 1.00 92.71 353 ARG D N 1
ATOM 13237 C CA . ARG D 1 355 ? -42.425 -19.709 65.886 1.00 97.85 353 ARG D CA 1
ATOM 13238 C C . ARG D 1 355 ? -43.858 -19.991 65.461 1.00 94.86 353 ARG D C 1
ATOM 13239 O O . ARG D 1 355 ? -44.505 -20.879 66.006 1.00 99.74 353 ARG D O 1
ATOM 13247 N N . LEU D 1 356 ? -44.339 -19.253 64.468 1.00 87.40 354 LEU D N 1
ATOM 13248 C CA . LEU D 1 356 ? -45.699 -19.425 63.968 1.00 87.82 354 LEU D CA 1
ATOM 13249 C C . LEU D 1 356 ? -45.700 -20.078 62.584 1.00 92.00 354 LEU D C 1
ATOM 13250 O O . LEU D 1 356 ? -45.401 -19.417 61.589 1.00 97.31 354 LEU D O 1
ATOM 13255 N N . LYS D 1 357 ? -46.049 -21.363 62.516 1.00 95.35 355 LYS D N 1
ATOM 13256 C CA . LYS D 1 357 ? -46.112 -22.075 61.230 1.00 101.71 355 LYS D CA 1
ATOM 13257 C C . LYS D 1 357 ? -47.318 -21.653 60.401 1.00 99.84 355 LYS D C 1
ATOM 13258 O O . LYS D 1 357 ? -47.170 -21.005 59.369 1.00 97.98 355 LYS D O 1
ATOM 13264 N N . SER D 1 358 ? -48.505 -22.014 60.868 1.00 103.27 356 SER D N 1
ATOM 13265 C CA . SER D 1 358 ? -49.729 -21.787 60.119 1.00 104.02 356 SER D CA 1
ATOM 13266 C C . SER D 1 358 ? -50.895 -21.610 61.071 1.00 101.24 356 SER D C 1
ATOM 13267 O O . SER D 1 358 ? -50.717 -21.587 62.288 1.00 97.18 356 SER D O 1
ATOM 13270 N N . PHE D 1 359 ? -52.091 -21.487 60.508 1.00 102.11 357 PHE D N 1
ATOM 13271 C CA . PHE D 1 359 ? -53.318 -21.412 61.294 1.00 103.74 357 PHE D CA 1
ATOM 13272 C C . PHE D 1 359 ? -54.544 -21.721 60.427 1.00 112.15 357 PHE D C 1
ATOM 13273 O O . PHE D 1 359 ? -54.445 -21.821 59.196 1.00 119.78 357 PHE D O 1
ATOM 13281 N N . THR D 1 360 ? -55.689 -21.870 61.089 1.00 113.77 358 THR D N 1
ATOM 13282 C CA . THR D 1 360 ? -57.000 -21.937 60.431 1.00 108.56 358 THR D CA 1
ATOM 13283 C C . THR D 1 360 ? -57.984 -21.095 61.234 1.00 107.71 358 THR D C 1
ATOM 13284 O O . THR D 1 360 ? -57.737 -20.782 62.406 1.00 109.09 358 THR D O 1
ATOM 13288 N N . ILE D 1 361 ? -59.090 -20.721 60.597 1.00 103.00 359 ILE D N 1
ATOM 13289 C CA . ILE D 1 361 ? -60.080 -19.848 61.225 1.00 99.20 359 ILE D CA 1
ATOM 13290 C C . ILE D 1 361 ? -61.488 -20.148 60.711 1.00 103.82 359 ILE D C 1
ATOM 13291 O O . ILE D 1 361 ? -61.666 -20.493 59.541 1.00 114.30 359 ILE D O 1
ATOM 13296 N N . LYS D 1 362 ? -62.470 -20.039 61.605 1.00 104.37 360 LYS D N 1
ATOM 13297 C CA . LYS D 1 362 ? -63.884 -20.228 61.279 1.00 102.94 360 LYS D CA 1
ATOM 13298 C C . LYS D 1 362 ? -64.683 -19.080 61.856 1.00 99.32 360 LYS D C 1
ATOM 13299 O O . LYS D 1 362 ? -64.360 -18.567 62.924 1.00 102.53 360 LYS D O 1
ATOM 13305 N N . GLY D 1 363 ? -65.721 -18.673 61.139 1.00 98.53 361 GLY D N 1
ATOM 13306 C CA . GLY D 1 363 ? -66.703 -17.727 61.655 1.00 96.34 361 GLY D CA 1
ATOM 13307 C C . GLY D 1 363 ? -68.006 -18.466 61.879 1.00 96.04 361 GLY D C 1
ATOM 13308 O O . GLY D 1 363 ? -68.348 -19.369 61.107 1.00 92.11 361 GLY D O 1
ATOM 13309 N N . GLU D 1 364 ? -68.710 -18.112 62.954 1.00 99.48 362 GLU D N 1
ATOM 13310 C CA . GLU D 1 364 ? -70.090 -18.558 63.165 1.00 99.96 362 GLU D CA 1
ATOM 13311 C C . GLU D 1 364 ? -70.929 -17.394 63.716 1.00 95.95 362 GLU D C 1
ATOM 13312 O O . GLU D 1 364 ? -70.453 -16.598 64.533 1.00 88.44 362 GLU D O 1
ATOM 13318 N N . ARG D 1 365 ? -72.162 -17.290 63.219 1.00 96.78 363 ARG D N 1
ATOM 13319 C CA . ARG D 1 365 ? -73.149 -16.320 63.685 1.00 98.29 363 ARG D CA 1
ATOM 13320 C C . ARG D 1 365 ? -74.495 -16.994 63.929 1.00 99.02 363 ARG D C 1
ATOM 13321 O O . ARG D 1 365 ? -75.159 -17.405 62.970 1.00 98.44 363 ARG D O 1
ATOM 13329 N N . ASN D 1 366 ? -74.899 -17.073 65.201 1.00 97.57 364 ASN D N 1
ATOM 13330 C CA . ASN D 1 366 ? -76.163 -17.692 65.606 1.00 93.15 364 ASN D CA 1
ATOM 13331 C C . ASN D 1 366 ? -76.255 -19.125 65.096 1.00 94.57 364 ASN D C 1
ATOM 13332 O O . ASN D 1 366 ? -77.204 -19.488 64.402 1.00 97.15 364 ASN D O 1
ATOM 13337 N N . GLY D 1 367 ? -75.239 -19.926 65.419 1.00 95.39 365 GLY D N 1
ATOM 13338 C CA . GLY D 1 367 ? -75.173 -21.327 64.980 1.00 98.32 365 GLY D CA 1
ATOM 13339 C C . GLY D 1 367 ? -75.009 -21.596 63.480 1.00 102.82 365 GLY D C 1
ATOM 13340 O O . GLY D 1 367 ? -75.212 -22.725 63.036 1.00 104.54 365 GLY D O 1
ATOM 13341 N N . ARG D 1 368 ? -74.636 -20.576 62.703 1.00 106.61 366 ARG D N 1
ATOM 13342 C CA . ARG D 1 368 ? -74.474 -20.676 61.247 1.00 106.36 366 ARG D CA 1
ATOM 13343 C C . ARG D 1 368 ? -73.124 -20.079 60.898 1.00 103.29 366 ARG D C 1
ATOM 13344 O O . ARG D 1 368 ? -72.757 -19.055 61.467 1.00 106.89 366 ARG D O 1
ATOM 13352 N N . PRO D 1 369 ? -72.407 -20.668 59.926 1.00 95.78 367 PRO D N 1
ATOM 13353 C CA . PRO D 1 369 ? -71.089 -20.143 59.551 1.00 90.24 367 PRO D CA 1
ATOM 13354 C C . PRO D 1 369 ? -71.165 -18.840 58.743 1.00 82.64 367 PRO D C 1
ATOM 13355 O O . PRO D 1 369 ? -72.215 -18.529 58.188 1.00 80.96 367 PRO D O 1
ATOM 13359 N N . VAL D 1 370 ? -70.061 -18.096 58.691 1.00 78.97 368 VAL D N 1
ATOM 13360 C CA . VAL D 1 370 ? -69.968 -16.850 57.905 1.00 79.53 368 VAL D CA 1
ATOM 13361 C C . VAL D 1 370 ? -68.624 -16.764 57.175 1.00 78.42 368 VAL D C 1
ATOM 13362 O O . VAL D 1 370 ? -67.642 -17.329 57.630 1.00 76.03 368 VAL D O 1
ATOM 13366 N N . ASN D 1 371 ? -68.575 -16.048 56.057 1.00 82.21 369 ASN D N 1
ATOM 13367 C CA . ASN D 1 371 ? -67.373 -16.052 55.215 1.00 89.75 369 ASN D CA 1
ATOM 13368 C C . ASN D 1 371 ? -66.250 -15.259 55.867 1.00 88.23 369 ASN D C 1
ATOM 13369 O O . ASN D 1 371 ? -66.418 -14.080 56.146 1.00 90.19 369 ASN D O 1
ATOM 13374 N N . VAL D 1 372 ? -65.112 -15.911 56.095 1.00 84.70 370 VAL D N 1
ATOM 13375 C CA . VAL D 1 372 ? -63.968 -15.287 56.743 1.00 81.33 370 VAL D CA 1
ATOM 13376 C C . VAL D 1 372 ? -62.767 -15.442 55.845 1.00 84.73 370 VAL D C 1
ATOM 13377 O O . VAL D 1 372 ? -62.433 -16.554 55.448 1.00 86.90 370 VAL D O 1
ATOM 13381 N N . SER D 1 373 ? -62.125 -14.321 55.537 1.00 89.88 371 SER D N 1
ATOM 13382 C CA . SER D 1 373 ? -60.877 -14.295 54.776 1.00 90.98 371 SER D CA 1
ATOM 13383 C C . SER D 1 373 ? -59.877 -13.520 55.623 1.00 88.82 371 SER D C 1
ATOM 13384 O O . SER D 1 373 ? -60.024 -12.304 55.773 1.00 88.72 371 SER D O 1
ATOM 13387 N N . ALA D 1 374 ? -58.880 -14.210 56.187 1.00 86.42 372 ALA D N 1
ATOM 13388 C CA . ALA D 1 374 ? -58.027 -13.592 57.210 1.00 86.19 372 ALA D CA 1
ATOM 13389 C C . ALA D 1 374 ? -56.569 -14.025 57.220 1.00 87.06 372 ALA D C 1
ATOM 13390 O O . ALA D 1 374 ? -56.227 -15.140 56.823 1.00 87.33 372 ALA D O 1
ATOM 13392 N N . SER D 1 375 ? -55.740 -13.107 57.721 1.00 88.29 373 SER D N 1
ATOM 13393 C CA . SER D 1 375 ? -54.296 -13.250 57.818 1.00 87.10 373 SER D CA 1
ATOM 13394 C C . SER D 1 375 ? -53.864 -13.059 59.269 1.00 84.70 373 SER D C 1
ATOM 13395 O O . SER D 1 375 ? -54.362 -12.169 59.965 1.00 81.83 373 SER D O 1
ATOM 13398 N N . LEU D 1 376 ? -52.903 -13.868 59.700 1.00 84.38 374 LEU D N 1
ATOM 13399 C CA . LEU D 1 376 ? -52.470 -13.905 61.087 1.00 83.05 374 LEU D CA 1
ATOM 13400 C C . LEU D 1 376 ? -50.979 -13.587 61.171 1.00 79.98 374 LEU D C 1
ATOM 13401 O O . LEU D 1 376 ? -50.169 -14.245 60.518 1.00 76.37 374 LEU D O 1
ATOM 13406 N N . SER D 1 377 ? -50.636 -12.566 61.959 1.00 81.90 375 SER D N 1
ATOM 13407 C CA . SER D 1 377 ? -49.244 -12.150 62.203 1.00 82.83 375 SER D CA 1
ATOM 13408 C C . SER D 1 377 ? -48.945 -12.170 63.708 1.00 81.90 375 SER D C 1
ATOM 13409 O O . SER D 1 377 ? -49.736 -11.665 64.506 1.00 85.04 375 SER D O 1
ATOM 13412 N N . ALA D 1 378 ? -47.809 -12.752 64.092 1.00 80.58 376 ALA D N 1
ATOM 13413 C CA . ALA D 1 378 ? -47.460 -12.914 65.516 1.00 81.12 376 ALA D CA 1
ATOM 13414 C C . ALA D 1 378 ? -47.044 -11.590 66.166 1.00 81.90 376 ALA D C 1
ATOM 13415 O O . ALA D 1 378 ? -46.633 -10.664 65.466 1.00 87.43 376 ALA D O 1
ATOM 13417 N N . VAL D 1 379 ? -47.162 -11.507 67.496 1.00 80.45 377 VAL D N 1
ATOM 13418 C CA . VAL D 1 379 ? -46.734 -10.319 68.269 1.00 80.17 377 VAL D CA 1
ATOM 13419 C C . VAL D 1 379 ? -45.770 -10.715 69.394 1.00 78.02 377 VAL D C 1
ATOM 13420 O O . VAL D 1 379 ? -44.590 -10.374 69.346 1.00 83.03 377 VAL D O 1
ATOM 13424 N N . ASP D 1 380 ? -46.277 -11.428 70.394 1.00 73.92 378 ASP D N 1
ATOM 13425 C CA . ASP D 1 380 ? -45.476 -11.901 71.514 1.00 74.42 378 ASP D CA 1
ATOM 13426 C C . ASP D 1 380 ? -45.343 -13.395 71.329 1.00 77.21 378 ASP D C 1
ATOM 13427 O O . ASP D 1 380 ? -46.353 -14.089 71.270 1.00 85.25 378 ASP D O 1
ATOM 13432 N N . LEU D 1 381 ? -44.123 -13.901 71.217 1.00 78.67 379 LEU D N 1
ATOM 13433 C CA . LEU D 1 381 ? -43.914 -15.349 71.163 1.00 80.36 379 LEU D CA 1
ATOM 13434 C C . LEU D 1 381 ? -42.920 -15.736 72.229 1.00 80.12 379 LEU D C 1
ATOM 13435 O O . LEU D 1 381 ? -42.527 -14.886 73.023 1.00 80.59 379 LEU D O 1
ATOM 13440 N N . PHE D 1 382 ? -42.557 -17.018 72.287 1.00 81.72 380 PHE D N 1
ATOM 13441 C CA . PHE D 1 382 ? -41.627 -17.512 73.301 1.00 84.04 380 PHE D CA 1
ATOM 13442 C C . PHE D 1 382 ? -40.236 -17.745 72.741 1.00 84.61 380 PHE D C 1
ATOM 13443 O O . PHE D 1 382 ? -40.087 -18.475 71.765 1.00 85.25 380 PHE D O 1
ATOM 13451 N N . TYR D 1 383 ? -39.240 -17.116 73.374 1.00 84.99 381 TYR D N 1
ATOM 13452 C CA . TYR D 1 383 ? -37.825 -17.368 73.109 1.00 86.36 381 TYR D CA 1
ATOM 13453 C C . TYR D 1 383 ? -37.067 -17.435 74.428 1.00 85.48 381 TYR D C 1
ATOM 13454 O O . TYR D 1 383 ? -37.113 -16.486 75.207 1.00 80.92 381 TYR D O 1
ATOM 13463 N N . SER D 1 384 ? -36.379 -18.551 74.674 1.00 90.25 382 SER D N 1
ATOM 13464 C CA . SER D 1 384 ? -35.513 -18.700 75.851 1.00 96.40 382 SER D CA 1
ATOM 13465 C C . SER D 1 384 ? -34.208 -19.383 75.491 1.00 99.77 382 SER D C 1
ATOM 13466 O O . SER D 1 384 ? -34.185 -20.571 75.169 1.00 98.72 382 SER D O 1
ATOM 13469 N N . ARG D 1 385 ? -33.127 -18.618 75.564 1.00 103.43 383 ARG D N 1
ATOM 13470 C CA . ARG D 1 385 ? -31.788 -19.150 75.442 1.00 104.89 383 ARG D CA 1
ATOM 13471 C C . ARG D 1 385 ? -31.132 -19.001 76.807 1.00 102.90 383 ARG D C 1
ATOM 13472 O O . ARG D 1 385 ? -31.117 -17.911 77.380 1.00 95.82 383 ARG D O 1
ATOM 13480 N N . LEU D 1 386 ? -30.607 -20.109 77.322 1.00 104.59 384 LEU D N 1
ATOM 13481 C CA . LEU D 1 386 ? -30.015 -20.163 78.649 1.00 105.27 384 LEU D CA 1
ATOM 13482 C C . LEU D 1 386 ? -28.665 -20.880 78.603 1.00 104.81 384 LEU D C 1
ATOM 13483 O O . LEU D 1 386 ? -28.555 -21.965 78.023 1.00 95.44 384 LEU D O 1
ATOM 13488 N N . HIS D 1 387 ? -27.657 -20.265 79.228 1.00 110.64 385 HIS D N 1
ATOM 13489 C CA . HIS D 1 387 ? -26.289 -20.794 79.270 1.00 113.74 385 HIS D CA 1
ATOM 13490 C C . HIS D 1 387 ? -26.201 -21.974 80.231 1.00 114.68 385 HIS D C 1
ATOM 13491 O O . HIS D 1 387 ? -26.656 -21.877 81.368 1.00 110.14 385 HIS D O 1
ATOM 13498 N N . THR D 1 388 ? -25.556 -23.052 79.787 1.00 119.46 386 THR D N 1
ATOM 13499 C CA . THR D 1 388 ? -25.481 -24.307 80.544 1.00 122.74 386 THR D CA 1
ATOM 13500 C C . THR D 1 388 ? -24.024 -24.698 80.834 1.00 127.72 386 THR D C 1
ATOM 13501 O O . THR D 1 388 ? -23.185 -24.710 79.929 1.00 125.71 386 THR D O 1
ATOM 13505 N N . SER D 1 389 ? -23.742 -24.980 82.110 1.00 132.77 387 SER D N 1
ATOM 13506 C CA . SER D 1 389 ? -22.452 -25.530 82.566 1.00 131.40 387 SER D CA 1
ATOM 13507 C C . SER D 1 389 ? -22.505 -27.037 82.915 1.00 133.57 387 SER D C 1
ATOM 13508 O O . SER D 1 389 ? -21.456 -27.674 83.079 1.00 132.61 387 SER D O 1
ATOM 13511 N N . ASN D 1 390 ? -23.712 -27.605 83.020 1.00 135.14 388 ASN D N 1
ATOM 13512 C CA . ASN D 1 390 ? -23.879 -29.039 83.269 1.00 131.75 388 ASN D CA 1
ATOM 13513 C C . ASN D 1 390 ? -23.405 -29.843 82.081 1.00 136.74 388 ASN D C 1
ATOM 13514 O O . ASN D 1 390 ? -23.290 -29.339 80.957 1.00 127.66 388 ASN D O 1
ATOM 13519 N N . LEU D 1 391 ? -23.140 -31.110 82.354 1.00 150.97 389 LEU D N 1
ATOM 13520 C CA . LEU D 1 391 ? -22.506 -31.984 81.389 1.00 163.08 389 LEU D CA 1
ATOM 13521 C C . LEU D 1 391 ? -23.569 -32.819 80.638 1.00 168.22 389 LEU D C 1
ATOM 13522 O O . LEU D 1 391 ? -24.327 -33.566 81.275 1.00 155.32 389 LEU D O 1
ATOM 13527 N N . PRO D 1 392 ? -23.652 -32.670 79.287 1.00 177.61 390 PRO D N 1
ATOM 13528 C CA . PRO D 1 392 ? -24.383 -33.685 78.514 1.00 180.61 390 PRO D CA 1
ATOM 13529 C C . PRO D 1 392 ? -23.565 -34.949 78.624 1.00 185.45 390 PRO D C 1
ATOM 13530 O O . PRO D 1 392 ? -22.338 -34.887 78.510 1.00 205.32 390 PRO D O 1
ATOM 13534 N N . PHE D 1 393 ? -24.218 -36.079 78.851 1.00 177.86 391 PHE D N 1
ATOM 13535 C CA . PHE D 1 393 ? -23.514 -37.213 79.446 1.00 179.08 391 PHE D CA 1
ATOM 13536 C C . PHE D 1 393 ? -22.324 -37.672 78.588 1.00 177.82 391 PHE D C 1
ATOM 13537 O O . PHE D 1 393 ? -21.243 -37.916 79.127 1.00 178.71 391 PHE D O 1
ATOM 13545 N N . ALA D 1 394 ? -22.505 -37.732 77.267 1.00 174.18 392 ALA D N 1
ATOM 13546 C CA . ALA D 1 394 ? -21.387 -37.958 76.341 1.00 172.41 392 ALA D CA 1
ATOM 13547 C C . ALA D 1 394 ? -20.665 -36.630 76.074 1.00 175.81 392 ALA D C 1
ATOM 13548 O O . ALA D 1 394 ? -21.269 -35.719 75.503 1.00 200.09 392 ALA D O 1
ATOM 13550 N N . THR D 1 395 ? -19.408 -36.515 76.530 1.00 162.40 393 THR D N 1
ATOM 13551 C CA . THR D 1 395 ? -18.517 -35.370 76.234 1.00 154.23 393 THR D CA 1
ATOM 13552 C C . THR D 1 395 ? -17.325 -35.900 75.457 1.00 153.05 393 THR D C 1
ATOM 13553 O O . THR D 1 395 ? -16.669 -36.844 75.899 1.00 160.18 393 THR D O 1
ATOM 13557 N N . LEU D 1 396 ? -17.018 -35.273 74.326 1.00 151.14 394 LEU D N 1
ATOM 13558 C CA . LEU D 1 396 ? -15.868 -35.672 73.528 1.00 146.93 394 LEU D CA 1
ATOM 13559 C C . LEU D 1 396 ? -14.630 -34.980 74.104 1.00 152.36 394 LEU D C 1
ATOM 13560 O O . LEU D 1 396 ? -14.736 -33.900 74.699 1.00 157.16 394 LEU D O 1
ATOM 13565 N N . ASP D 1 397 ? -13.474 -35.628 73.949 1.00 151.36 395 ASP D N 1
ATOM 13566 C CA . ASP D 1 397 ? -12.176 -35.099 74.392 1.00 145.89 395 ASP D CA 1
ATOM 13567 C C . ASP D 1 397 ? -11.347 -34.778 73.141 1.00 142.22 395 ASP D C 1
ATOM 13568 O O . ASP D 1 397 ? -10.791 -35.679 72.512 1.00 145.06 395 ASP D O 1
ATOM 13573 N N . LEU D 1 398 ? -11.296 -33.496 72.776 1.00 138.15 396 LEU D N 1
ATOM 13574 C CA . LEU D 1 398 ? -10.471 -33.012 71.659 1.00 133.41 396 LEU D CA 1
ATOM 13575 C C . LEU D 1 398 ? -9.043 -32.674 72.079 1.00 134.09 396 LEU D C 1
ATOM 13576 O O . LEU D 1 398 ? -8.144 -32.665 71.234 1.00 134.14 396 LEU D O 1
ATOM 13581 N N . ASP D 1 399 ? -8.843 -32.389 73.372 1.00 131.45 397 ASP D N 1
ATOM 13582 C CA . ASP D 1 399 ? -7.531 -32.008 73.918 1.00 126.52 397 ASP D CA 1
ATOM 13583 C C . ASP D 1 399 ? -6.445 -33.008 73.545 1.00 125.88 397 ASP D C 1
ATOM 13584 O O . ASP D 1 399 ? -5.333 -32.605 73.231 1.00 127.12 397 ASP D O 1
ATOM 13589 N N . THR D 1 400 ? -6.782 -34.298 73.554 1.00 127.37 398 THR D N 1
ATOM 13590 C CA . THR D 1 400 ? -5.833 -35.354 73.190 1.00 128.32 398 THR D CA 1
ATOM 13591 C C . THR D 1 400 ? -5.491 -35.363 71.674 1.00 129.70 398 THR D C 1
ATOM 13592 O O . THR D 1 400 ? -4.331 -35.583 71.319 1.00 141.93 398 THR D O 1
ATOM 13596 N N . THR D 1 401 ? -6.470 -35.125 70.791 1.00 128.11 399 THR D N 1
ATOM 13597 C CA . THR D 1 401 ? -6.193 -34.990 69.335 1.00 131.24 399 THR D CA 1
ATOM 13598 C C . THR D 1 401 ? -5.427 -33.701 69.015 1.00 131.51 399 THR D C 1
ATOM 13599 O O . THR D 1 401 ? -4.576 -33.678 68.121 1.00 131.78 399 THR D O 1
ATOM 13603 N N . PHE D 1 402 ? -5.742 -32.639 69.752 1.00 130.39 400 PHE D N 1
ATOM 13604 C CA . PHE D 1 402 ? -5.244 -31.304 69.449 1.00 131.35 400 PHE D CA 1
ATOM 13605 C C . PHE D 1 402 ? -4.008 -30.888 70.257 1.00 136.97 400 PHE D C 1
ATOM 13606 O O . PHE D 1 402 ? -3.359 -29.911 69.882 1.00 141.64 400 PHE D O 1
ATOM 13614 N N . SER D 1 403 ? -3.678 -31.589 71.351 1.00 140.68 401 SER D N 1
ATOM 13615 C CA . SER D 1 403 ? -2.407 -31.334 72.064 1.00 139.18 401 SER D CA 1
ATOM 13616 C C . SER D 1 403 ? -1.239 -31.487 71.090 1.00 139.79 401 SER D C 1
ATOM 13617 O O . SER D 1 403 ? -0.284 -30.711 71.143 1.00 144.40 401 SER D O 1
ATOM 13620 N N . SER D 1 404 ? -1.343 -32.496 70.214 1.00 133.80 402 SER D N 1
ATOM 13621 C CA . SER D 1 404 ? -0.434 -32.710 69.073 1.00 127.73 402 SER D CA 1
ATOM 13622 C C . SER D 1 404 ? -0.041 -31.421 68.346 1.00 122.92 402 SER D C 1
ATOM 13623 O O . SER D 1 404 ? 1.145 -31.174 68.104 1.00 122.29 402 SER D O 1
ATOM 13626 N N . PHE D 1 405 ? -1.042 -30.618 67.997 1.00 114.53 403 PHE D N 1
ATOM 13627 C CA . PHE D 1 405 ? -0.799 -29.337 67.344 1.00 110.82 403 PHE D CA 1
ATOM 13628 C C . PHE D 1 405 ? 0.062 -28.392 68.190 1.00 110.28 403 PHE D C 1
ATOM 13629 O O . PHE D 1 405 ? 1.015 -27.820 67.664 1.00 110.45 403 PHE D O 1
ATOM 13637 N N . LYS D 1 406 ? -0.250 -28.241 69.483 1.00 109.73 404 LYS D N 1
ATOM 13638 C CA . LYS D 1 406 ? 0.523 -27.332 70.355 1.00 111.70 404 LYS D CA 1
ATOM 13639 C C . LYS D 1 406 ? 1.988 -27.733 70.442 1.00 115.81 404 LYS D C 1
ATOM 13640 O O . LYS D 1 406 ? 2.860 -26.865 70.433 1.00 114.85 404 LYS D O 1
ATOM 13646 N N . HIS D 1 407 ? 2.248 -29.039 70.533 1.00 123.78 405 HIS D N 1
ATOM 13647 C CA . HIS D 1 407 ? 3.618 -29.564 70.617 1.00 127.69 405 HIS D CA 1
ATOM 13648 C C . HIS D 1 407 ? 4.419 -29.186 69.368 1.00 115.74 405 HIS D C 1
ATOM 13649 O O . HIS D 1 407 ? 5.560 -28.738 69.470 1.00 115.06 405 HIS D O 1
ATOM 13656 N N . VAL D 1 408 ? 3.805 -29.352 68.199 1.00 102.35 406 VAL D N 1
ATOM 13657 C CA . VAL D 1 408 ? 4.421 -28.950 66.936 1.00 99.00 406 VAL D CA 1
ATOM 13658 C C . VAL D 1 408 ? 4.676 -27.442 66.915 1.00 101.86 406 VAL D C 1
ATOM 13659 O O . VAL D 1 408 ? 5.757 -26.999 66.542 1.00 103.71 406 VAL D O 1
ATOM 13663 N N . LEU D 1 409 ? 3.679 -26.665 67.321 1.00 107.65 407 LEU D N 1
ATOM 13664 C CA . LEU D 1 409 ? 3.770 -25.202 67.274 1.00 109.11 407 LEU D CA 1
ATOM 13665 C C . LEU D 1 409 ? 4.714 -24.634 68.338 1.00 106.70 407 LEU D C 1
ATOM 13666 O O . LEU D 1 409 ? 5.388 -23.641 68.078 1.00 103.77 407 LEU D O 1
ATOM 13671 N N . ASP D 1 410 ? 4.766 -25.257 69.517 1.00 107.07 408 ASP D N 1
ATOM 13672 C CA . ASP D 1 410 ? 5.733 -24.867 70.559 1.00 109.30 408 ASP D CA 1
ATOM 13673 C C . ASP D 1 410 ? 7.174 -25.199 70.192 1.00 109.17 408 ASP D C 1
ATOM 13674 O O . ASP D 1 410 ? 8.087 -24.464 70.575 1.00 112.86 408 ASP D O 1
ATOM 13679 N N . SER D 1 411 ? 7.379 -26.310 69.484 1.00 108.10 409 SER D N 1
ATOM 13680 C CA . SER D 1 411 ? 8.718 -26.688 69.020 1.00 108.66 409 SER D CA 1
ATOM 13681 C C . SER D 1 411 ? 9.213 -25.726 67.944 1.00 102.43 409 SER D C 1
ATOM 13682 O O . SER D 1 411 ? 10.346 -25.246 68.015 1.00 98.94 409 SER D O 1
ATOM 13685 N N . ILE D 1 412 ? 8.351 -25.441 66.965 1.00 97.04 410 ILE D N 1
ATOM 13686 C CA . ILE D 1 412 ? 8.633 -24.426 65.943 1.00 94.73 410 ILE D CA 1
ATOM 13687 C C . ILE D 1 412 ? 8.826 -23.075 66.613 1.00 92.30 410 ILE D C 1
ATOM 13688 O O . ILE D 1 412 ? 9.732 -22.332 66.254 1.00 86.54 410 ILE D O 1
ATOM 13693 N N . PHE D 1 413 ? 7.962 -22.754 67.575 1.00 96.46 411 PHE D N 1
ATOM 13694 C CA . PHE D 1 413 ? 8.081 -21.499 68.317 1.00 101.51 411 PHE D CA 1
ATOM 13695 C C . PHE D 1 413 ? 9.460 -21.380 68.941 1.00 106.92 411 PHE D C 1
ATOM 13696 O O . PHE D 1 413 ? 10.065 -20.317 68.882 1.00 112.04 411 PHE D O 1
ATOM 13704 N N . LEU D 1 414 ? 9.957 -22.468 69.523 1.00 111.31 412 LEU D N 1
ATOM 13705 C CA . LEU D 1 414 ? 11.309 -22.469 70.079 1.00 116.41 412 LEU D CA 1
ATOM 13706 C C . LEU D 1 414 ? 12.356 -22.297 68.963 1.00 118.22 412 LEU D C 1
ATOM 13707 O O . LEU D 1 414 ? 13.298 -21.525 69.126 1.00 124.42 412 LEU D O 1
ATOM 13712 N N . LEU D 1 415 ? 12.174 -22.982 67.832 1.00 116.81 413 LEU D N 1
ATOM 13713 C CA . LEU D 1 415 ? 13.057 -22.810 66.651 1.00 115.67 413 LEU D CA 1
ATOM 13714 C C . LEU D 1 415 ? 13.226 -21.356 66.187 1.00 110.56 413 LEU D C 1
ATOM 13715 O O . LEU D 1 415 ? 14.335 -20.934 65.860 1.00 109.53 413 LEU D O 1
ATOM 13720 N N . THR D 1 416 ? 12.129 -20.605 66.168 1.00 106.91 414 THR D N 1
ATOM 13721 C CA . THR D 1 416 ? 12.155 -19.196 65.770 1.00 106.45 414 THR D CA 1
ATOM 13722 C C . THR D 1 416 ? 12.990 -18.343 66.717 1.00 107.20 414 THR D C 1
ATOM 13723 O O . THR D 1 416 ? 13.616 -17.372 66.290 1.00 110.98 414 THR D O 1
ATOM 13727 N N . GLN D 1 417 ? 12.976 -18.703 68.001 1.00 105.97 415 GLN D N 1
ATOM 13728 C CA . GLN D 1 417 ? 13.792 -18.026 69.005 1.00 105.56 415 GLN D CA 1
ATOM 13729 C C . GLN D 1 417 ? 15.263 -18.318 68.742 1.00 105.12 415 GLN D C 1
ATOM 13730 O O . GLN D 1 417 ? 16.073 -17.397 68.755 1.00 106.65 415 GLN D O 1
ATOM 13736 N N . ARG D 1 418 ? 15.599 -19.580 68.455 1.00 105.78 416 ARG D N 1
ATOM 13737 C CA . ARG D 1 418 ? 17.000 -20.009 68.296 1.00 107.34 416 ARG D CA 1
ATOM 13738 C C . ARG D 1 418 ? 17.628 -19.566 66.943 1.00 103.18 416 ARG D C 1
ATOM 13739 O O . ARG D 1 418 ? 18.000 -20.398 66.112 1.00 101.03 416 ARG D O 1
ATOM 13747 N N . VAL D 1 419 ? 17.728 -18.245 66.753 1.00 100.12 417 VAL D N 1
ATOM 13748 C CA . VAL D 1 419 ? 18.481 -17.602 65.659 1.00 99.33 417 VAL D CA 1
ATOM 13749 C C . VAL D 1 419 ? 19.128 -16.351 66.244 1.00 104.45 417 VAL D C 1
ATOM 13750 O O . VAL D 1 419 ? 18.496 -15.627 67.016 1.00 105.30 417 VAL D O 1
ATOM 13754 N N . LYS D 1 420 ? 20.371 -16.083 65.870 1.00 115.14 418 LYS D N 1
ATOM 13755 C CA . LYS D 1 420 ? 21.132 -14.977 66.461 1.00 126.48 418 LYS D CA 1
ATOM 13756 C C . LYS D 1 420 ? 21.503 -13.956 65.391 1.00 128.67 418 LYS D C 1
ATOM 13757 O O . LYS D 1 420 ? 21.562 -14.300 64.209 1.00 139.32 418 LYS D O 1
ATOM 13763 N N . ARG D 1 421 ? 21.758 -12.711 65.803 1.00 123.28 419 ARG D N 1
ATOM 13764 C CA . ARG D 1 421 ? 22.126 -11.630 64.864 1.00 126.01 419 ARG D CA 1
ATOM 13765 C C . ARG D 1 421 ? 23.587 -11.734 64.367 1.00 127.00 419 ARG D C 1
ATOM 13766 O O . ARG D 1 421 ? 24.231 -10.769 63.933 1.00 119.98 419 ARG D O 1
#

InterPro domains:
  IPR005563 Assembly protein [PF03863] (36-420)